Protein 9MKL (pdb70)

Organism: Salmonella enterica (NCBI:txid28901)

Structure (mmCIF, N/CA/C/O backbone):
data_9MKL
#
_entry.id   9MKL
#
_cell.length_a   72.946
_cell.length_b   87.604
_cell.length_c   98.290
_cell.angle_alpha   63.566
_cell.angle_beta   82.134
_cell.angle_gamma   87.401
#
_symmetry.space_group_name_H-M   'P 1'
#
loop_
_entity.id
_entity.type
_entity.pdbx_description
1 polymer 'B3/4 domain-containing protein'
2 water water
#
loop_
_atom_site.group_PDB
_atom_site.id
_atom_site.type_symbol
_atom_site.label_atom_id
_atom_site.label_alt_id
_atom_site.label_comp_id
_atom_site.label_asym_id
_atom_site.label_entity_id
_atom_site.label_seq_id
_atom_site.pdbx_PDB_ins_code
_atom_site.Cartn_x
_atom_site.Cartn_y
_atom_site.Cartn_z
_atom_site.occupancy
_atom_site.B_iso_or_equiv
_atom_site.auth_seq_id
_atom_site.auth_comp_id
_atom_site.auth_asym_id
_atom_site.auth_atom_id
_atom_site.pdbx_PDB_model_num
ATOM 1 N N . SER A 1 5 ? -5.14638 -5.92692 14.38602 1.000 54.73076 3 SER A N 1
ATOM 2 C CA . SER A 1 5 ? -6.08657 -4.83889 14.13207 1.000 69.27232 3 SER A CA 1
ATOM 3 C C . SER A 1 5 ? -5.38911 -3.48254 13.97538 1.000 61.32479 3 SER A C 1
ATOM 4 O O . SER A 1 5 ? -5.35641 -2.67707 14.91171 1.000 64.77731 3 SER A O 1
ATOM 7 N N . MET A 1 6 ? -4.82508 -3.24201 12.79080 1.000 54.76554 4 MET A N 1
ATOM 8 C CA . MET A 1 6 ? -4.38249 -1.90719 12.40525 1.000 35.25255 4 MET A CA 1
ATOM 9 C C . MET A 1 6 ? -5.60618 -1.09663 12.00158 1.000 31.90361 4 MET A C 1
ATOM 10 O O . MET A 1 6 ? -6.38318 -1.51671 11.13619 1.000 26.83770 4 MET A O 1
ATOM 15 N N . LEU A 1 7 ? -5.78971 0.05331 12.64267 1.000 24.02672 5 LEU A N 1
ATOM 16 C CA . LEU A 1 7 ? -6.93736 0.91931 12.39486 1.000 32.62936 5 LEU A CA 1
ATOM 17 C C . LEU A 1 7 ? -6.44133 2.22567 11.78466 1.000 16.35896 5 LEU A C 1
ATOM 18 O O . LEU A 1 7 ? -6.20206 3.19971 12.50851 1.000 18.73121 5 LEU A O 1
ATOM 23 N N . PRO A 1 8 ? -6.23642 2.29470 10.47046 1.000 16.27490 6 PRO A N 1
ATOM 24 C CA . PRO A 1 8 ? -5.64598 3.50324 9.89410 1.000 21.63287 6 PRO A CA 1
ATOM 25 C C . PRO A 1 8 ? -6.60105 4.68311 9.97918 1.000 15.97391 6 PRO A C 1
ATOM 26 O O . PRO A 1 8 ? -7.82184 4.53267 9.94485 1.000 12.46999 6 PRO A O 1
ATOM 30 N N . SER A 1 9 ? -6.03045 5.86824 10.12906 1.000 12.84722 7 SER A N 1
ATOM 31 C CA . SER A 1 9 ? -6.80576 7.09552 10.06045 1.000 13.46800 7 SER A CA 1
ATOM 32 C C . SER A 1 9 ? -6.17054 8.02294 9.03597 1.000 17.61294 7 SER A C 1
ATOM 33 O O . SER A 1 9 ? -4.98624 7.90821 8.70900 1.000 12.67233 7 SER A O 1
ATOM 36 N N . ILE A 1 10 ? -6.98490 8.93289 8.51375 1.000 14.10901 8 ILE A N 1
ATOM 37 C CA . ILE A 1 10 ? -6.56888 9.85660 7.47030 1.000 12.76930 8 ILE A CA 1
ATOM 38 C C . ILE A 1 10 ? -7.02631 11.25348 7.86776 1.000 14.00310 8 ILE A C 1
ATOM 39 O O . ILE A 1 10 ? -8.06722 11.42971 8.51093 1.000 14.12423 8 ILE A O 1
ATOM 44 N N . SER A 1 11 ? -6.24588 12.24389 7.47843 1.000 8.58197 9 SER A N 1
ATOM 45 C CA . SER A 1 11 ? -6.51684 13.61398 7.89900 1.000 14.18602 9 SER A CA 1
ATOM 46 C C . SER A 1 11 ? -7.62901 14.22451 7.04848 1.000 6.81074 9 SER A C 1
ATOM 47 O O . SER A 1 11 ? -7.63318 14.06692 5.82325 1.000 8.84325 9 SER A O 1
ATOM 50 N N . PRO A 1 12 ? -8.56925 14.93607 7.67218 1.000 10.15254 10 PRO A N 1
ATOM 51 C CA . PRO A 1 12 ? -9.62069 15.60987 6.89203 1.000 9.36571 10 PRO A CA 1
ATOM 52 C C . PRO A 1 12 ? -9.08018 16.50445 5.79060 1.000 7.23940 10 PRO A C 1
ATOM 53 O O . PRO A 1 12 ? -9.70997 16.63075 4.73088 1.000 8.01780 10 PRO A O 1
ATOM 57 N N . GLU A 1 13 ? -7.91145 17.11657 6.00067 1.000 13.42148 11 GLU A N 1
ATOM 58 C CA . GLU A 1 13 ? -7.38586 18.09284 5.04995 1.000 6.59184 11 GLU A CA 1
ATOM 59 C C . GLU A 1 13 ? -7.00598 17.47588 3.70444 1.000 7.94803 11 GLU A C 1
ATOM 60 O O . GLU A 1 13 ? -6.84897 18.21448 2.72666 1.000 10.13433 11 GLU A O 1
ATOM 66 N N . LEU A 1 14 ? -6.86008 16.14343 3.62275 1.000 10.25340 12 LEU A N 1
ATOM 67 C CA . LEU A 1 14 ? -6.53155 15.49518 2.34921 1.000 10.02639 12 LEU A CA 1
ATOM 68 C C . LEU A 1 14 ? -7.59516 15.73027 1.28123 1.000 7.43398 12 LEU A C 1
ATOM 69 O O . LEU A 1 14 ? -7.29269 15.62899 0.08239 1.000 7.28556 12 LEU A O 1
ATOM 74 N N . ALA A 1 15 ? -8.83209 16.02440 1.69449 1.000 9.85831 13 ALA A N 1
ATOM 75 C CA . ALA A 1 15 ? -9.90221 16.32458 0.74304 1.000 15.10682 13 ALA A CA 1
ATOM 76 C C . ALA A 1 15 ? -9.60877 17.58296 -0.06593 1.000 10.02637 13 ALA A C 1
ATOM 77 O O . ALA A 1 15 ? -10.16065 17.75891 -1.15968 1.000 13.19795 13 ALA A O 1
ATOM 79 N N . ARG A 1 16 ? -8.76751 18.47706 0.46340 1.000 9.06994 14 ARG A N 1
ATOM 80 C CA . ARG A 1 16 ? -8.42734 19.70526 -0.24939 1.000 12.45274 14 ARG A CA 1
ATOM 81 C C . ARG A 1 16 ? -7.56654 19.43438 -1.47944 1.000 15.88406 14 ARG A C 1
ATOM 82 O O . ARG A 1 16 ? -7.63590 20.18555 -2.45865 1.000 18.93300 14 ARG A O 1
ATOM 90 N N . ILE A 1 17 ? -6.76001 18.37342 -1.46495 1.000 13.38802 15 ILE A N 1
ATOM 91 C CA . ILE A 1 17 ? -5.89952 18.07736 -2.60278 1.000 12.28126 15 ILE A CA 1
ATOM 92 C C . ILE A 1 17 ? -6.22131 16.75370 -3.28256 1.000 15.10732 15 ILE A C 1
ATOM 93 O O . ILE A 1 17 ? -5.81098 16.55769 -4.43974 1.000 13.59069 15 ILE A O 1
ATOM 98 N N . ALA A 1 18 ? -6.93274 15.82969 -2.63514 1.000 13.10352 16 ALA A N 1
ATOM 99 C CA . ALA A 1 18 ? -7.30475 14.55963 -3.26338 1.000 15.99979 16 ALA A CA 1
ATOM 100 C C . ALA A 1 18 ? -8.76391 14.23483 -2.95259 1.000 14.91113 16 ALA A C 1
ATOM 101 O O . ALA A 1 18 ? -9.07621 13.20041 -2.35717 1.000 9.15052 16 ALA A O 1
ATOM 103 N N . PRO A 1 19 ? -9.68927 15.10690 -3.35375 1.000 21.76709 17 PRO A N 1
ATOM 104 C CA . PRO A 1 19 ? -11.10913 14.81135 -3.14919 1.000 15.41793 17 PRO A CA 1
ATOM 105 C C . PRO A 1 19 ? -11.51681 13.49283 -3.79590 1.000 12.02476 17 PRO A C 1
ATOM 106 O O . PRO A 1 19 ? -11.19866 13.22042 -4.95736 1.000 9.73931 17 PRO A O 1
ATOM 110 N N . GLY A 1 20 ? -12.22588 12.66903 -3.02812 1.000 8.99823 18 GLY A N 1
ATOM 111 C CA . GLY A 1 20 ? -12.62788 11.36411 -3.51240 1.000 16.77274 18 GLY A CA 1
ATOM 112 C C . GLY A 1 20 ? -11.57568 10.27896 -3.41659 1.000 11.73353 18 GLY A C 1
ATOM 113 O O . GLY A 1 20 ? -11.77713 9.19599 -3.97508 1.000 11.23367 18 GLY A O 1
ATOM 114 N N . PHE A 1 21 ? -10.45526 10.53453 -2.74468 1.000 10.73057 19 PHE A N 1
ATOM 115 C CA . PHE A 1 21 ? -9.50133 9.46704 -2.46940 1.000 8.31421 19 PHE A CA 1
ATOM 116 C C . PHE A 1 21 ? -10.18264 8.35959 -1.67831 1.000 8.44924 19 PHE A C 1
ATOM 117 O O . PHE A 1 21 ? -10.91337 8.63016 -0.72223 1.000 6.61176 19 PHE A O 1
ATOM 125 N N . ARG A 1 22 ? -9.94395 7.10525 -2.07388 1.000 4.66107 20 ARG A N 1
ATOM 126 C CA . ARG A 1 22 ? -10.42856 5.98173 -1.28136 1.000 7.92797 20 ARG A CA 1
ATOM 127 C C . ARG A 1 22 ? -9.43293 4.82477 -1.36102 1.000 9.98615 20 ARG A C 1
ATOM 128 O O . ARG A 1 22 ? -8.86693 4.54583 -2.42510 1.000 8.39213 20 ARG A O 1
ATOM 136 N N . ALA A 1 23 ? -9.21183 4.17036 -0.21754 1.000 3.12038 21 ALA A N 1
ATOM 137 C CA . ALA A 1 23 ? -8.25133 3.07768 -0.10439 1.000 4.93075 21 ALA A CA 1
ATOM 138 C C . ALA A 1 23 ? -8.87002 1.84798 0.54503 1.000 5.86508 21 ALA A C 1
ATOM 139 O O . ALA A 1 23 ? -9.58999 1.94453 1.54453 1.000 9.10696 21 ALA A O 1
ATOM 141 N N . LEU A 1 24 ? -8.55453 0.68650 -0.01334 1.000 6.33246 22 LEU A N 1
ATOM 142 C CA . LEU A 1 24 ? -8.92049 -0.58753 0.58028 1.000 8.54748 22 LEU A CA 1
ATOM 143 C C . LEU A 1 24 ? -7.81091 -0.99460 1.54743 1.000 7.56206 22 LEU A C 1
ATOM 144 O O . LEU A 1 24 ? -6.65610 -1.16598 1.13930 1.000 9.42597 22 LEU A O 1
ATOM 149 N N . SER A 1 25 ? -8.15641 -1.09109 2.83160 1.000 5.85668 23 SER A N 1
ATOM 150 C CA . SER A 1 25 ? -7.23773 -1.44458 3.91061 1.000 7.02150 23 SER A CA 1
ATOM 151 C C . SER A 1 25 ? -7.51889 -2.88195 4.34297 1.000 9.19631 23 SER A C 1
ATOM 152 O O . SER A 1 25 ? -8.62427 -3.18377 4.80843 1.000 6.90319 23 SER A O 1
ATOM 155 N N . ILE A 1 26 ? -6.52528 -3.76298 4.19599 1.000 7.38237 24 ILE A N 1
ATOM 156 C CA . ILE A 1 26 ? -6.71010 -5.20225 4.39552 1.000 6.14442 24 ILE A CA 1
ATOM 157 C C . ILE A 1 26 ? -5.73008 -5.67048 5.46199 1.000 7.71359 24 ILE A C 1
ATOM 158 O O . ILE A 1 26 ? -4.50726 -5.64083 5.25723 1.000 7.12710 24 ILE A O 1
ATOM 163 N N . ASN A 1 27 ? -6.26502 -6.09213 6.60086 1.000 6.40576 25 ASN A N 1
ATOM 164 C CA . ASN A 1 27 ? -5.47934 -6.65283 7.68926 1.000 9.97369 25 ASN A CA 1
ATOM 165 C C . ASN A 1 27 ? -5.48392 -8.16887 7.58073 1.000 12.68829 25 ASN A C 1
ATOM 166 O O . ASN A 1 27 ? -6.55045 -8.77713 7.45341 1.000 8.85787 25 ASN A O 1
ATOM 171 N N . VAL A 1 28 ? -4.29952 -8.77344 7.65797 1.000 8.80332 26 VAL A N 1
ATOM 172 C CA . VAL A 1 28 ? -4.11590 -10.19415 7.37057 1.000 7.98872 26 VAL A CA 1
ATOM 173 C C . VAL A 1 28 ? -3.40028 -10.86287 8.53859 1.000 15.46621 26 VAL A C 1
ATOM 174 O O . VAL A 1 28 ? -2.39792 -10.33916 9.04011 1.000 11.84250 26 VAL A O 1
ATOM 178 N N . ILE A 1 29 ? -3.91800 -12.01466 8.97348 1.000 14.06953 27 ILE A N 1
ATOM 179 C CA . ILE A 1 29 ? -3.19341 -12.92695 9.85722 1.000 14.15383 27 ILE A CA 1
ATOM 180 C C . ILE A 1 29 ? -2.77438 -14.12465 9.01392 1.000 17.84090 27 ILE A C 1
ATOM 181 O O . ILE A 1 29 ? -3.61890 -14.90382 8.54826 1.000 16.28820 27 ILE A O 1
ATOM 186 N N . ALA A 1 30 ? -1.46907 -14.26897 8.81911 1.000 11.88819 28 ALA A N 1
ATOM 187 C CA . ALA A 1 30 ? -0.94103 -15.22483 7.86389 1.000 12.78302 28 ALA A CA 1
ATOM 188 C C . ALA A 1 30 ? -1.08978 -16.65184 8.38504 1.000 12.52937 28 ALA A C 1
ATOM 189 O O . ALA A 1 30 ? -1.34041 -16.89280 9.57036 1.000 7.22553 28 ALA A O 1
ATOM 191 N N . ALA A 1 31 ? -0.94729 -17.59512 7.46689 1.000 20.25147 29 ALA A N 1
ATOM 192 C CA . ALA A 1 31 ? -0.90602 -19.02426 7.72739 1.000 18.35828 29 ALA A CA 1
ATOM 193 C C . ALA A 1 31 ? 0.27515 -19.60283 6.96245 1.000 15.54773 29 ALA A C 1
ATOM 194 O O . ALA A 1 31 ? 0.88908 -18.91002 6.14475 1.000 12.55346 29 ALA A O 1
ATOM 196 N N . PRO A 1 32 ? 0.64498 -20.86773 7.21903 1.000 21.88278 30 PRO A N 1
ATOM 197 C CA . PRO A 1 32 ? 1.79291 -21.45862 6.50618 1.000 14.70174 30 PRO A CA 1
ATOM 198 C C . PRO A 1 32 ? 1.62052 -21.44635 4.99144 1.000 16.01255 30 PRO A C 1
ATOM 199 O O . PRO A 1 32 ? 0.53105 -21.68577 4.46616 1.000 15.02497 30 PRO A O 1
ATOM 203 N N . ILE A 1 33 ? 2.71958 -21.18018 4.28648 1.000 8.65567 31 ILE A N 1
ATOM 204 C CA . ILE A 1 33 ? 2.69119 -21.10100 2.82750 1.000 11.00743 31 ILE A CA 1
ATOM 205 C C . ILE A 1 33 ? 2.70348 -22.51744 2.25006 1.000 16.68626 31 ILE A C 1
ATOM 206 O O . ILE A 1 33 ? 3.71980 -23.21399 2.31541 1.000 10.74047 31 ILE A O 1
ATOM 211 N N . ARG A 1 34 ? 1.57279 -22.93803 1.66770 1.000 17.80455 32 ARG A N 1
ATOM 212 C CA . ARG A 1 34 ? 1.45191 -24.24205 1.02003 1.000 19.13842 32 ARG A CA 1
ATOM 213 C C . ARG A 1 34 ? 1.63164 -24.19420 -0.49099 1.000 22.35759 32 ARG A C 1
ATOM 214 O O . ARG A 1 34 ? 1.82463 -25.24702 -1.10702 1.000 25.09264 32 ARG A O 1
ATOM 222 N N . ASP A 1 35 ? 1.54463 -23.01659 -1.11156 1.000 19.19508 33 ASP A N 1
ATOM 223 C CA . ASP A 1 35 ? 1.63047 -22.90175 -2.57134 1.000 25.13194 33 ASP A CA 1
ATOM 224 C C . ASP A 1 35 ? 2.38109 -21.60865 -2.88556 1.000 29.47736 33 ASP A C 1
ATOM 225 O O . ASP A 1 35 ? 1.78102 -20.55891 -3.13736 1.000 33.23144 33 ASP A O 1
ATOM 230 N N . ALA A 1 36 ? 3.71176 -21.69781 -2.88064 1.000 23.66436 34 ALA A N 1
ATOM 231 C CA . ALA A 1 36 ? 4.56392 -20.53394 -3.08149 1.000 28.73555 34 ALA A CA 1
ATOM 232 C C . ALA A 1 36 ? 4.59062 -20.05856 -4.52456 1.000 38.24758 34 ALA A C 1
ATOM 233 O O . ALA A 1 36 ? 5.12769 -18.97647 -4.79130 1.000 43.39192 34 ALA A O 1
ATOM 235 N N . GLN A 1 37 ? 4.01959 -20.82413 -5.45629 1.000 32.53694 35 GLN A N 1
ATOM 236 C CA . GLN A 1 37 ? 3.96010 -20.38369 -6.84393 1.000 41.02261 35 GLN A CA 1
ATOM 237 C C . GLN A 1 37 ? 2.85246 -19.36974 -7.10832 1.000 29.32724 35 GLN A C 1
ATOM 238 O O . GLN A 1 37 ? 2.85257 -18.76274 -8.18386 1.000 32.47588 35 GLN A O 1
ATOM 244 N N . VAL A 1 38 ? 1.92685 -19.16883 -6.16257 1.000 28.68308 36 VAL A N 1
ATOM 245 C CA . VAL A 1 38 ? 0.79534 -18.26525 -6.38622 1.000 23.47815 36 VAL A CA 1
ATOM 246 C C . VAL A 1 38 ? 1.28818 -16.88352 -6.79743 1.000 25.78148 36 VAL A C 1
ATOM 247 O O . VAL A 1 38 ? 0.82387 -16.30433 -7.78868 1.000 26.55233 36 VAL A O 1
ATOM 251 N N . GLY A 1 39 ? 2.24995 -16.34097 -6.05074 1.000 24.89033 37 GLY A N 1
ATOM 252 C CA . GLY A 1 39 ? 2.75877 -15.02057 -6.37419 1.000 23.39782 37 GLY A CA 1
ATOM 253 C C . GLY A 1 39 ? 3.46558 -14.97974 -7.71336 1.000 24.36644 37 GLY A C 1
ATOM 254 O O . GLY A 1 39 ? 3.28609 -14.03832 -8.49112 1.000 23.90200 37 GLY A O 1
ATOM 255 N N . GLU A 1 40 ? 4.26148 -16.01136 -8.00823 1.000 25.25305 38 GLU A N 1
ATOM 256 C CA . GLU A 1 40 ? 5.06269 -16.02644 -9.23028 1.000 34.22788 38 GLU A CA 1
ATOM 257 C C . GLU A 1 40 ? 4.18639 -16.09084 -10.47656 1.000 13.15372 38 GLU A C 1
ATOM 258 O O . GLU A 1 40 ? 4.44189 -15.38972 -11.46055 1.000 22.80027 38 GLU A O 1
ATOM 264 N N . ILE A 1 41 ? 3.15962 -16.94356 -10.46339 1.000 23.23842 39 ILE A N 1
ATOM 265 C CA . ILE A 1 41 ? 2.25870 -17.04457 -11.61212 1.000 21.35662 39 ILE A CA 1
ATOM 266 C C . ILE A 1 41 ? 1.48290 -15.73972 -11.80823 1.000 34.06881 39 ILE A C 1
ATOM 267 O O . ILE A 1 41 ? 1.34354 -15.24036 -12.93347 1.000 27.83184 39 ILE A O 1
ATOM 272 N N . ALA A 1 42 ? 0.96526 -15.16712 -10.71586 1.000 29.31810 40 ALA A N 1
ATOM 273 C CA . ALA A 1 42 ? 0.19386 -13.93028 -10.82593 1.000 27.43702 40 ALA A CA 1
ATOM 274 C C . ALA A 1 42 ? 1.03283 -12.80724 -11.42293 1.000 17.32248 40 ALA A C 1
ATOM 275 O O . ALA A 1 42 ? 0.54887 -12.02128 -12.25040 1.000 21.18089 40 ALA A O 1
ATOM 277 N N . LEU A 1 43 ? 2.30450 -12.73538 -11.03800 1.000 25.34360 41 LEU A N 1
ATOM 278 C CA . LEU A 1 43 ? 3.16389 -11.65895 -11.51092 1.000 15.80542 41 LEU A CA 1
ATOM 279 C C . LEU A 1 43 ? 3.49376 -11.81207 -12.99330 1.000 23.57138 41 LEU A C 1
ATOM 280 O O . LEU A 1 43 ? 3.52929 -10.82011 -13.73108 1.000 29.55704 41 LEU A O 1
ATOM 285 N N . LYS A 1 44 ? 3.75667 -13.03958 -13.44608 1.000 29.33624 42 LYS A N 1
ATOM 286 C CA . LYS A 1 44 ? 3.99996 -13.26193 -14.87019 1.000 34.55421 42 LYS A CA 1
ATOM 287 C C . LYS A 1 44 ? 2.78904 -12.85689 -15.70120 1.000 24.61521 42 LYS A C 1
ATOM 288 O O . LYS A 1 44 ? 2.91258 -12.11436 -16.68276 1.000 29.55731 42 LYS A O 1
ATOM 294 N N . GLU A 1 45 ? 1.60276 -13.33411 -15.31343 1.000 28.06121 43 GLU A N 1
ATOM 295 C CA . GLU A 1 45 ? 0.38461 -12.99240 -16.04074 1.000 25.03536 43 GLU A CA 1
ATOM 296 C C . GLU A 1 45 ? 0.08011 -11.49644 -15.97102 1.000 31.65839 43 GLU A C 1
ATOM 297 O O . GLU A 1 45 ? -0.46326 -10.92845 -16.92701 1.000 30.63091 43 GLU A O 1
ATOM 303 N N . ALA A 1 46 ? 0.43572 -10.83869 -14.86184 1.000 28.62267 44 ALA A N 1
ATOM 304 C CA . ALA A 1 46 ? 0.19966 -9.40182 -14.74270 1.000 22.53722 44 ALA A CA 1
ATOM 305 C C . ALA A 1 46 ? 1.11632 -8.60824 -15.66283 1.000 22.68360 44 ALA A C 1
ATOM 306 O O . ALA A 1 46 ? 0.70569 -7.58738 -16.22597 1.000 21.62727 44 ALA A O 1
ATOM 308 N N . CYS A 1 47 ? 2.37334 -9.04044 -15.80093 1.000 27.24174 45 CYS A N 1
ATOM 309 C CA . CYS A 1 47 ? 3.28351 -8.37073 -16.72546 1.000 34.77502 45 CYS A CA 1
ATOM 310 C C . CYS A 1 47 ? 2.79461 -8.50630 -18.16126 1.000 26.21611 45 CYS A C 1
ATOM 311 O O . CYS A 1 47 ? 2.81703 -7.53488 -18.92753 1.000 31.00282 45 CYS A O 1
ATOM 314 N N . GLN A 1 48 ? 2.35366 -9.70970 -18.54023 1.000 28.58599 46 GLN A N 1
ATOM 315 C CA . GLN A 1 48 ? 1.75309 -9.91535 -19.85419 1.000 41.65721 46 GLN A CA 1
ATOM 316 C C . GLN A 1 48 ? 0.57545 -8.97359 -20.07248 1.000 32.04089 46 GLN A C 1
ATOM 317 O O . GLN A 1 48 ? 0.44816 -8.35233 -21.13264 1.000 38.90038 46 GLN A O 1
ATOM 323 N N . ALA A 1 49 ? -0.28795 -8.84288 -19.06275 1.000 42.12638 47 ALA A N 1
ATOM 324 C CA . ALA A 1 49 ? -1.45628 -7.97835 -19.19069 1.000 34.38687 47 ALA A CA 1
ATOM 325 C C . ALA A 1 49 ? -1.05375 -6.52783 -19.43374 1.000 29.00986 47 ALA A C 1
ATOM 326 O O . ALA A 1 49 ? -1.70303 -5.81757 -20.21004 1.000 31.34831 47 ALA A O 1
ATOM 328 N N . VAL A 1 50 ? 0.01748 -6.06833 -18.78498 1.000 29.39762 48 VAL A N 1
ATOM 329 C CA . VAL A 1 50 ? 0.45519 -4.68870 -18.97896 1.000 29.40427 48 VAL A CA 1
ATOM 330 C C . VAL A 1 50 ? 1.02079 -4.49659 -20.38170 1.000 28.78524 48 VAL A C 1
ATOM 331 O O . VAL A 1 50 ? 0.84520 -3.43575 -20.99814 1.000 20.49627 48 VAL A O 1
ATOM 335 N N . ILE A 1 51 ? 1.70859 -5.51698 -20.90340 1.000 31.34506 49 ILE A N 1
ATOM 336 C CA . ILE A 1 51 ? 2.24914 -5.45633 -22.26129 1.000 39.50996 49 ILE A CA 1
ATOM 337 C C . ILE A 1 51 ? 1.12366 -5.32964 -23.28357 1.000 31.34334 49 ILE A C 1
ATOM 338 O O . ILE A 1 51 ? 1.25932 -4.63145 -24.29544 1.000 33.90645 49 ILE A O 1
ATOM 343 N N . ASN A 1 52 ? -0.00356 -5.99926 -23.03633 1.000 38.67275 50 ASN A N 1
ATOM 344 C CA . ASN A 1 52 ? -1.17340 -5.92287 -23.90457 1.000 30.19618 50 ASN A CA 1
ATOM 345 C C . ASN A 1 52 ? -1.95733 -4.62708 -23.74041 1.000 35.96493 50 ASN A C 1
ATOM 346 O O . ASN A 1 52 ? -2.98535 -4.45794 -24.40421 1.000 47.10267 50 ASN A O 1
ATOM 351 N N . GLY A 1 53 ? -1.51650 -3.72319 -22.87123 1.000 26.51545 51 GLY A N 1
ATOM 352 C CA . GLY A 1 53 ? -2.19226 -2.45552 -22.68917 1.000 37.70485 51 GLY A CA 1
ATOM 353 C C . GLY A 1 53 ? -3.31213 -2.44132 -21.67235 1.000 23.16687 51 GLY A C 1
ATOM 354 O O . GLY A 1 53 ? -4.14503 -1.52890 -21.71104 1.000 31.20541 51 GLY A O 1
ATOM 355 N N . GLN A 1 54 ? -3.36912 -3.42160 -20.76501 1.000 29.28243 52 GLN A N 1
ATOM 356 C CA . GLN A 1 54 ? -4.35987 -3.40723 -19.69822 1.000 18.64752 52 GLN A CA 1
ATOM 357 C C . GLN A 1 54 ? -3.80247 -2.70022 -18.46328 1.000 34.62160 52 GLN A C 1
ATOM 358 O O . GLN A 1 54 ? -2.58523 -2.54652 -18.32000 1.000 19.85486 52 GLN A O 1
ATOM 364 N N . PRO A 1 55 ? -4.66800 -2.20574 -17.55645 1.000 31.48604 53 PRO A N 1
ATOM 365 C CA . PRO A 1 55 ? -6.12248 -2.07403 -17.64763 1.000 19.40382 53 PRO A CA 1
ATOM 366 C C . PRO A 1 55 ? -6.49448 -0.75070 -18.30459 1.000 17.53793 53 PRO A C 1
ATOM 367 O O . PRO A 1 55 ? -5.61702 0.09273 -18.50213 1.000 18.86658 53 PRO A O 1
ATOM 371 N N . ALA A 1 56 ? -7.77904 -0.56025 -18.61700 1.000 19.49224 54 ALA A N 1
ATOM 372 C CA . ALA A 1 56 ? -8.19499 0.61829 -19.37637 1.000 18.31633 54 ALA A CA 1
ATOM 373 C C . ALA A 1 56 ? -7.89221 1.92705 -18.64903 1.000 21.46292 54 ALA A C 1
ATOM 374 O O . ALA A 1 56 ? -7.58914 2.93406 -19.29843 1.000 20.02813 54 ALA A O 1
ATOM 376 N N . TRP A 1 57 ? -7.97809 1.94447 -17.31615 1.000 19.39977 55 TRP A N 1
ATOM 377 C CA . TRP A 1 57 ? -7.90527 3.18642 -16.54811 1.000 23.34639 55 TRP A CA 1
ATOM 378 C C . TRP A 1 57 ? -6.48542 3.57247 -16.14707 1.000 14.54700 55 TRP A C 1
ATOM 379 O O . TRP A 1 57 ? -6.31065 4.58892 -15.46444 1.000 15.09320 55 TRP A O 1
ATOM 390 N N . ALA A 1 58 ? -5.47732 2.80001 -16.56349 1.000 22.99740 56 ALA A N 1
ATOM 391 C CA . ALA A 1 58 ? -4.10697 3.02669 -16.10465 1.000 20.91280 56 ALA A CA 1
ATOM 392 C C . ALA A 1 58 ? -3.65414 4.46372 -16.34133 1.000 17.32136 56 ALA A C 1
ATOM 393 O O . ALA A 1 58 ? -3.20809 5.14629 -15.41008 1.000 12.20375 56 ALA A O 1
ATOM 395 N N . GLN A 1 59 ? -3.77522 4.94738 -17.58411 1.000 17.54260 57 GLN A N 1
ATOM 396 C CA . GLN A 1 59 ? -3.32374 6.30063 -17.90527 1.000 19.57545 57 GLN A CA 1
ATOM 397 C C . GLN A 1 59 ? -4.01651 7.34736 -17.03805 1.000 17.80221 57 GLN A C 1
ATOM 398 O O . GLN A 1 59 ? -3.37204 8.26044 -16.50433 1.000 14.92014 57 GLN A O 1
ATOM 404 N N . ALA A 1 60 ? -5.34093 7.25571 -16.92008 1.000 18.23769 58 ALA A N 1
ATOM 405 C CA . ALA A 1 60 ? -6.07721 8.27191 -16.17572 1.000 21.33756 58 ALA A CA 1
ATOM 406 C C . ALA A 1 60 ? -5.69452 8.25897 -14.69973 1.000 12.52502 58 ALA A C 1
ATOM 407 O O . ALA A 1 60 ? -5.54555 9.32068 -14.08194 1.000 18.67112 58 ALA A O 1
ATOM 409 N N . HIS A 1 61 ? -5.51496 7.06105 -14.12937 1.000 17.12423 59 HIS A N 1
ATOM 410 C CA . HIS A 1 61 ? -5.21499 6.92281 -12.70515 1.000 15.96434 59 HIS A CA 1
ATOM 411 C C . HIS A 1 61 ? -3.82124 7.45176 -12.38218 1.000 14.49526 59 HIS A C 1
ATOM 412 O O . HIS A 1 61 ? -3.63732 8.21754 -11.42587 1.000 10.84326 59 HIS A O 1
ATOM 419 N N . ILE A 1 62 ? -2.82424 7.04854 -13.17394 1.000 15.57784 60 ILE A N 1
ATOM 420 C CA . ILE A 1 62 ? -1.46230 7.52388 -12.95922 1.000 14.24962 60 ILE A CA 1
ATOM 421 C C . ILE A 1 62 ? -1.38247 9.03170 -13.16463 1.000 19.73583 60 ILE A C 1
ATOM 422 O O . ILE A 1 62 ? -0.67840 9.73393 -12.42762 1.000 18.26952 60 ILE A O 1
ATOM 427 N N . ASP A 1 63 ? -2.12650 9.56054 -14.14419 1.000 23.47452 61 ASP A N 1
ATOM 428 C CA . ASP A 1 63 ? -2.16247 11.00849 -14.34312 1.000 20.61272 61 ASP A CA 1
ATOM 429 C C . ASP A 1 63 ? -2.73949 11.72180 -13.12739 1.000 16.58939 61 ASP A C 1
ATOM 430 O O . ASP A 1 63 ? -2.21538 12.76112 -12.70346 1.000 14.76077 61 ASP A O 1
ATOM 435 N N . ALA A 1 64 ? -3.83758 11.19324 -12.56955 1.000 15.07767 62 ALA A N 1
ATOM 436 C CA . ALA A 1 64 ? -4.43473 11.80191 -11.38312 1.000 17.71418 62 ALA A CA 1
ATOM 437 C C . ALA A 1 64 ? -3.49126 11.73639 -10.18766 1.000 11.80709 62 ALA A C 1
ATOM 438 O O . ALA A 1 64 ? -3.39301 12.69705 -9.41292 1.000 14.31775 62 ALA A O 1
ATOM 440 N N . TRP A 1 65 ? -2.80353 10.60454 -10.00692 1.000 12.02337 63 TRP A N 1
ATOM 441 C CA . TRP A 1 65 ? -1.82258 10.51976 -8.93043 1.000 11.09306 63 TRP A CA 1
ATOM 442 C C . TRP A 1 65 ? -0.70862 11.54548 -9.11957 1.000 15.14798 63 TRP A C 1
ATOM 443 O O . TRP A 1 65 ? -0.27632 12.18576 -8.15500 1.000 18.71492 63 TRP A O 1
ATOM 454 N N . ASN A 1 66 ? -0.24167 11.73439 -10.35756 1.000 17.66298 64 ASN A N 1
ATOM 455 C CA . ASN A 1 66 ? 0.78245 12.74928 -10.60141 1.000 18.70254 64 ASN A CA 1
ATOM 456 C C . ASN A 1 66 ? 0.26001 14.14066 -10.28004 1.000 14.42804 64 ASN A C 1
ATOM 457 O O . ASN A 1 66 ? 0.99990 14.98942 -9.76802 1.000 14.47418 64 ASN A O 1
ATOM 462 N N . THR A 1 67 ? -1.01832 14.39169 -10.55939 1.000 11.10316 65 THR A N 1
ATOM 463 C CA . THR A 1 67 ? -1.61492 15.66375 -10.16941 1.000 18.35947 65 THR A CA 1
ATOM 464 C C . THR A 1 67 ? -1.59335 15.84129 -8.65523 1.000 15.73386 65 THR A C 1
ATOM 465 O O . THR A 1 67 ? -1.29303 16.93352 -8.15355 1.000 16.18322 65 THR A O 1
ATOM 469 N N . VAL A 1 68 ? -1.90074 14.77599 -7.90722 1.000 16.21459 66 VAL A N 1
ATOM 470 C CA . VAL A 1 68 ? -1.90743 14.87982 -6.44854 1.000 11.67816 66 VAL A CA 1
ATOM 471 C C . VAL A 1 68 ? -0.49452 15.08946 -5.91675 1.000 12.12603 66 VAL A C 1
ATOM 472 O O . VAL A 1 68 ? -0.27279 15.92068 -5.02809 1.000 15.45355 66 VAL A O 1
ATOM 476 N N . LEU A 1 69 ? 0.48535 14.35602 -6.45824 1.000 14.77616 67 LEU A N 1
ATOM 477 C CA . LEU A 1 69 ? 1.87371 14.52450 -6.02307 1.000 19.75202 67 LEU A CA 1
ATOM 478 C C . LEU A 1 69 ? 2.35293 15.96319 -6.22418 1.000 14.78587 67 LEU A C 1
ATOM 479 O O . LEU A 1 69 ? 2.94636 16.56464 -5.32174 1.000 15.16505 67 LEU A O 1
ATOM 484 N N . LYS A 1 70 ? 2.09558 16.54036 -7.40122 1.000 21.48899 68 LYS A N 1
ATOM 485 C CA . LYS A 1 70 ? 2.49049 17.92827 -7.63032 1.000 18.40375 68 LYS A CA 1
ATOM 486 C C . LYS A 1 70 ? 1.78887 18.87526 -6.66609 1.000 20.79356 68 LYS A C 1
ATOM 487 O O . LYS A 1 70 ? 2.35577 19.90431 -6.28388 1.000 22.69758 68 LYS A O 1
ATOM 493 N N . ALA A 1 71 ? 0.56877 18.53714 -6.24538 1.000 20.55844 69 ALA A N 1
ATOM 494 C CA . ALA A 1 71 ? -0.18610 19.43950 -5.38367 1.000 23.82109 69 ALA A CA 1
ATOM 495 C C . ALA A 1 71 ? 0.46148 19.61121 -4.01205 1.000 26.28466 69 ALA A C 1
ATOM 496 O O . ALA A 1 71 ? 0.28545 20.66047 -3.38719 1.000 23.30974 69 ALA A O 1
ATOM 498 N N . PHE A 1 72 ? 1.21013 18.62042 -3.51509 1.000 14.85731 70 PHE A N 1
ATOM 499 C CA . PHE A 1 72 ? 1.96015 18.83524 -2.28169 1.000 25.32457 70 PHE A CA 1
ATOM 500 C C . PHE A 1 72 ? 3.45144 19.05438 -2.52976 1.000 25.42951 70 PHE A C 1
ATOM 501 O O . PHE A 1 72 ? 4.24174 19.01606 -1.58263 1.000 22.81073 70 PHE A O 1
ATOM 509 N N . GLY A 1 73 ? 3.84850 19.31512 -3.77543 1.000 24.01544 71 GLY A N 1
ATOM 510 C CA . GLY A 1 73 ? 5.17623 19.81884 -4.06919 1.000 31.28382 71 GLY A CA 1
ATOM 511 C C . GLY A 1 73 ? 6.16389 18.82248 -4.64047 1.000 25.68928 71 GLY A C 1
ATOM 512 O O . GLY A 1 73 ? 7.33115 19.18173 -4.83006 1.000 29.54436 71 GLY A O 1
ATOM 513 N N . ALA A 1 74 ? 5.74376 17.59522 -4.92550 1.000 23.22983 72 ALA A N 1
ATOM 514 C CA . ALA A 1 74 ? 6.67282 16.59203 -5.41998 1.000 19.63545 72 ALA A CA 1
ATOM 515 C C . ALA A 1 74 ? 6.84467 16.70171 -6.93393 1.000 22.12244 72 ALA A C 1
ATOM 516 O O . ALA A 1 74 ? 6.04314 17.32435 -7.63720 1.000 24.99187 72 ALA A O 1
ATOM 518 N N . LYS A 1 75 ? 7.91321 16.07464 -7.43077 1.000 18.05466 73 LYS A N 1
ATOM 519 C CA . LYS A 1 75 ? 8.21552 15.99669 -8.85660 1.000 17.76941 73 LYS A CA 1
ATOM 520 C C . LYS A 1 75 ? 7.97910 14.57748 -9.34803 1.000 17.49829 73 LYS A C 1
ATOM 521 O O . LYS A 1 75 ? 8.88229 13.73008 -9.27081 1.000 18.76991 73 LYS A O 1
ATOM 527 N N . PRO A 1 76 ? 6.79106 14.27049 -9.87807 1.000 17.48593 74 PRO A N 1
ATOM 528 C CA . PRO A 1 76 ? 6.46616 12.86673 -10.18970 1.000 21.57937 74 PRO A CA 1
ATOM 529 C C . PRO A 1 76 ? 7.40939 12.24545 -11.19933 1.000 25.64158 74 PRO A C 1
ATOM 530 O O . PRO A 1 76 ? 7.57950 11.01906 -11.20830 1.000 19.53336 74 PRO A O 1
ATOM 534 N N . LYS A 1 77 ? 8.03866 13.06294 -12.04579 1.000 22.24727 75 LYS A N 1
ATOM 535 C CA . LYS A 1 77 ? 9.05213 12.54846 -12.95824 1.000 27.68237 75 LYS A CA 1
ATOM 536 C C . LYS A 1 77 ? 10.25370 12.00484 -12.19732 1.000 25.49053 75 LYS A C 1
ATOM 537 O O . LYS A 1 77 ? 10.88757 11.04293 -12.64096 1.000 23.83122 75 LYS A O 1
ATOM 543 N N . ARG A 1 78 ? 10.58148 12.60328 -11.05441 1.000 25.07031 76 ARG A N 1
ATOM 544 C CA . ARG A 1 78 ? 11.66064 12.09167 -10.21940 1.000 22.60157 76 ARG A CA 1
ATOM 545 C C . ARG A 1 78 ? 11.17404 11.05799 -9.20664 1.000 22.03962 76 ARG A C 1
ATOM 546 O O . ARG A 1 78 ? 11.89477 10.09797 -8.91556 1.000 24.30893 76 ARG A O 1
ATOM 554 N N . THR A 1 79 ? 9.96090 11.22635 -8.66715 1.000 21.74698 77 THR A N 1
ATOM 555 C CA . THR A 1 79 ? 9.41310 10.34834 -7.62898 1.000 19.97931 77 THR A CA 1
ATOM 556 C C . THR A 1 79 ? 7.98718 9.92928 -7.98129 1.000 17.09420 77 THR A C 1
ATOM 557 O O . THR A 1 79 ? 7.01895 10.53139 -7.50264 1.000 16.73864 77 THR A O 1
ATOM 561 N N . PRO A 1 80 ? 7.81785 8.89452 -8.80008 1.000 20.05271 78 PRO A N 1
ATOM 562 C CA . PRO A 1 80 ? 6.46748 8.47108 -9.18300 1.000 24.46792 78 PRO A CA 1
ATOM 563 C C . PRO A 1 80 ? 5.77508 7.70392 -8.06420 1.000 12.70849 78 PRO A C 1
ATOM 564 O O . PRO A 1 80 ? 6.40449 7.18450 -7.13802 1.000 15.09314 78 PRO A O 1
ATOM 568 N N . CYS A 1 81 ? 4.45081 7.63448 -8.17328 1.000 16.10854 79 CYS A N 1
ATOM 569 C CA . CYS A 1 81 ? 3.71049 6.69491 -7.34530 1.000 13.75506 79 CYS A CA 1
ATOM 570 C C . CYS A 1 81 ? 4.17844 5.27287 -7.64410 1.000 20.28681 79 CYS A C 1
ATOM 571 O O . CYS A 1 81 ? 4.70146 4.97323 -8.72177 1.000 19.94287 79 CYS A O 1
ATOM 574 N N . SER A 1 82 ? 3.99353 4.39006 -6.66199 1.000 12.66118 80 SER A N 1
ATOM 575 C CA . SER A 1 82 ? 4.51383 3.03333 -6.79073 1.000 16.88562 80 SER A CA 1
ATOM 576 C C . SER A 1 82 ? 3.91286 2.30319 -7.98631 1.000 20.65898 80 SER A C 1
ATOM 577 O O . SER A 1 82 ? 4.56547 1.42426 -8.56209 1.000 15.09546 80 SER A O 1
ATOM 580 N N . ALA A 1 83 ? 2.67579 2.63682 -8.37267 1.000 11.77049 81 ALA A N 1
ATOM 581 C CA . ALA A 1 83 ? 2.05127 1.93063 -9.49163 1.000 16.39008 81 ALA A CA 1
ATOM 582 C C . ALA A 1 83 ? 2.76784 2.22848 -10.80565 1.000 18.02110 81 ALA A C 1
ATOM 583 O O . ALA A 1 83 ? 2.97753 1.32280 -11.62357 1.000 22.38992 81 ALA A O 1
ATOM 585 N N . GLU A 1 84 ? 3.16094 3.48361 -11.02349 1.000 19.65172 82 GLU A N 1
ATOM 586 C CA . GLU A 1 84 ? 3.88731 3.82158 -12.24416 1.000 21.40860 82 GLU A CA 1
ATOM 587 C C . GLU A 1 84 ? 5.33634 3.35513 -12.18957 1.000 24.12864 82 GLU A C 1
ATOM 588 O O . GLU A 1 84 ? 5.91411 3.03065 -13.23383 1.000 24.90391 82 GLU A O 1
ATOM 594 N N . ALA A 1 85 ? 5.93716 3.33188 -10.99427 1.000 22.45679 83 ALA A N 1
ATOM 595 C CA . ALA A 1 85 ? 7.24713 2.70974 -10.82093 1.000 17.78248 83 ALA A CA 1
ATOM 596 C C . ALA A 1 85 ? 7.27102 1.30366 -11.40745 1.000 25.06078 83 ALA A C 1
ATOM 597 O O . ALA A 1 85 ? 8.14098 0.96602 -12.21626 1.000 28.38387 83 ALA A O 1
ATOM 599 N N . LEU A 1 86 ? 6.30850 0.47104 -11.01216 1.000 24.43532 84 LEU A N 1
ATOM 600 C CA . LEU A 1 86 ? 6.24510 -0.89556 -11.51760 1.000 21.49395 84 LEU A CA 1
ATOM 601 C C . LEU A 1 86 ? 5.90717 -0.92082 -13.00469 1.000 30.27068 84 LEU A C 1
ATOM 602 O O . LEU A 1 86 ? 6.54677 -1.63554 -13.78736 1.000 25.23955 84 LEU A O 1
ATOM 607 N N . ARG A 1 87 ? 4.89313 -0.15387 -13.41052 1.000 25.63437 85 ARG A N 1
ATOM 608 C CA . ARG A 1 87 ? 4.43149 -0.21907 -14.79147 1.000 27.51926 85 ARG A CA 1
ATOM 609 C C . ARG A 1 87 ? 5.54093 0.17335 -15.75760 1.000 36.18047 85 ARG A C 1
ATOM 610 O O . ARG A 1 87 ? 5.72181 -0.46348 -16.80367 1.000 35.49463 85 ARG A O 1
ATOM 618 N N . LYS A 1 88 ? 6.30511 1.21011 -15.41185 1.000 25.06536 86 LYS A N 1
ATOM 619 C CA . LYS A 1 88 ? 7.39467 1.65119 -16.27339 1.000 36.91707 86 LYS A CA 1
ATOM 620 C C . LYS A 1 88 ? 8.43930 0.55334 -16.43970 1.000 41.68526 86 LYS A C 1
ATOM 621 O O . LYS A 1 88 ? 8.93501 0.31689 -17.54836 1.000 43.35744 86 LYS A O 1
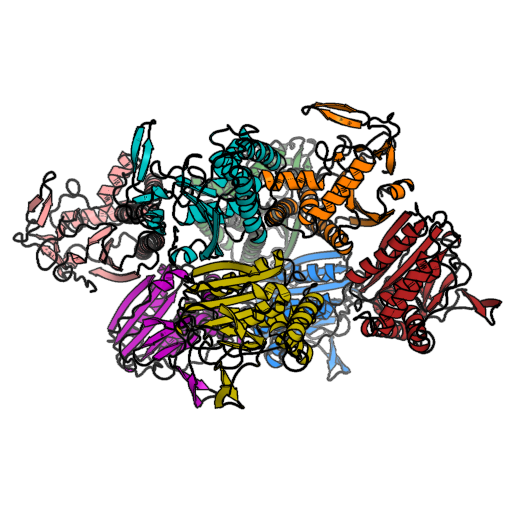ATOM 627 N N . ARG A 1 89 ? 8.76510 -0.14650 -15.35136 1.000 38.36286 87 ARG A N 1
ATOM 628 C CA . ARG A 1 89 ? 9.80328 -1.16892 -15.40944 1.000 37.39776 87 ARG A CA 1
ATOM 629 C C . ARG A 1 89 ? 9.39184 -2.33222 -16.29849 1.000 41.79595 87 ARG A C 1
ATOM 630 O O . ARG A 1 89 ? 10.21229 -2.85807 -17.06009 1.000 44.12751 87 ARG A O 1
ATOM 638 N N . VAL A 1 90 ? 8.13127 -2.75759 -16.20681 1.000 43.34310 88 VAL A N 1
ATOM 639 C CA . VAL A 1 90 ? 7.66865 -3.86382 -17.03626 1.000 46.89902 88 VAL A CA 1
ATOM 640 C C . VAL A 1 90 ? 7.67620 -3.46310 -18.50677 1.000 46.72504 88 VAL A C 1
ATOM 641 O O . VAL A 1 90 ? 8.09782 -4.23790 -19.37294 1.000 48.03596 88 VAL A O 1
ATOM 645 N N . LEU A 1 91 ? 7.22834 -2.24240 -18.81136 1.000 45.77516 89 LEU A N 1
ATOM 646 C CA . LEU A 1 91 ? 7.22481 -1.78514 -20.19652 1.000 46.24281 89 LEU A CA 1
ATOM 647 C C . LEU A 1 91 ? 8.63831 -1.58039 -20.72203 1.000 54.05813 89 LEU A C 1
ATOM 648 O O . LEU A 1 91 ? 8.88163 -1.75480 -21.92115 1.000 71.83827 89 LEU A O 1
ATOM 653 N N . LYS A 1 92 ? 9.58075 -1.21771 -19.85107 1.000 46.17985 90 LYS A N 1
ATOM 654 C CA . LYS A 1 92 ? 10.94627 -1.00215 -20.30867 1.000 54.41016 90 LYS A CA 1
ATOM 655 C C . LYS A 1 92 ? 11.73635 -2.30351 -20.38419 1.000 58.56906 90 LYS A C 1
ATOM 656 O O . LYS A 1 92 ? 12.61492 -2.43614 -21.24206 1.000 62.44086 90 LYS A O 1
ATOM 662 N N . ASP A 1 93 ? 11.43938 -3.27270 -19.51490 1.000 54.12731 91 ASP A N 1
ATOM 663 C CA . ASP A 1 93 ? 12.25942 -4.47323 -19.37983 1.000 47.93664 91 ASP A CA 1
ATOM 664 C C . ASP A 1 93 ? 11.52281 -5.75444 -19.74746 1.000 53.93426 91 ASP A C 1
ATOM 665 O O . ASP A 1 93 ? 12.06668 -6.84587 -19.54214 1.000 59.04543 91 ASP A O 1
ATOM 670 N N . GLY A 1 94 ? 10.30018 -5.66287 -20.25958 1.000 52.48093 92 GLY A N 1
ATOM 671 C CA . GLY A 1 94 ? 9.59744 -6.85031 -20.70604 1.000 53.69752 92 GLY A CA 1
ATOM 672 C C . GLY A 1 94 ? 9.05418 -7.74275 -19.60683 1.000 47.17353 92 GLY A C 1
ATOM 673 O O . GLY A 1 94 ? 8.07529 -8.46096 -19.82722 1.000 57.11660 92 GLY A O 1
ATOM 674 N N . THR A 1 95 ? 9.67088 -7.72347 -18.42825 1.000 47.49296 93 THR A N 1
ATOM 675 C CA . THR A 1 95 ? 9.19815 -8.52658 -17.30429 1.000 55.22767 93 THR A CA 1
ATOM 676 C C . THR A 1 95 ? 9.60333 -7.83279 -16.00760 1.000 49.88329 93 THR A C 1
ATOM 677 O O . THR A 1 95 ? 10.05090 -6.68248 -16.01178 1.000 47.88610 93 THR A O 1
ATOM 681 N N . MET A 1 96 ? 9.44675 -8.53967 -14.88981 1.000 45.10969 94 MET A N 1
ATOM 682 C CA . MET A 1 96 ? 9.82901 -8.00839 -13.59029 1.000 42.31546 94 MET A CA 1
ATOM 683 C C . MET A 1 96 ? 10.30762 -9.14518 -12.69892 1.000 38.66298 94 MET A C 1
ATOM 684 O O . MET A 1 96 ? 9.71896 -10.22995 -12.69042 1.000 43.89423 94 MET A O 1
ATOM 689 N N . ALA A 1 97 ? 11.37251 -8.88033 -11.94634 1.000 47.27324 95 ALA A N 1
ATOM 690 C CA . ALA A 1 97 ? 12.04239 -9.92368 -11.18460 1.000 48.22879 95 ALA A CA 1
ATOM 691 C C . ALA A 1 97 ? 11.21971 -10.34732 -9.97485 1.000 44.70266 95 ALA A C 1
ATOM 692 O O . ALA A 1 97 ? 10.64755 -9.51417 -9.26614 1.000 51.05133 95 ALA A O 1
ATOM 694 N N . ALA A 1 98 ? 11.16842 -11.65652 -9.74019 1.000 42.95495 96 ALA A N 1
ATOM 695 C CA . ALA A 1 98 ? 10.59970 -12.16916 -8.50363 1.000 43.23922 96 ALA A CA 1
ATOM 696 C C . ALA A 1 98 ? 11.45753 -11.73749 -7.31951 1.000 46.09707 96 ALA A C 1
ATOM 697 O O . ALA A 1 98 ? 12.66384 -11.51258 -7.44906 1.000 52.09778 96 ALA A O 1
ATOM 699 N N . LEU A 1 99 ? 10.82117 -11.61476 -6.15317 1.000 49.44064 97 LEU A N 1
ATOM 700 C CA . LEU A 1 99 ? 11.50663 -11.13597 -4.95683 1.000 41.55666 97 LEU A CA 1
ATOM 701 C C . LEU A 1 99 ? 11.14372 -11.96168 -3.72918 1.000 40.37130 97 LEU A C 1
ATOM 702 O O . LEU A 1 99 ? 11.99638 -12.21644 -2.87437 1.000 44.62416 97 LEU A O 1
ATOM 707 N N . ASP A 1 100 ? 9.88898 -12.40435 -3.65485 1.000 34.39662 98 ASP A N 1
ATOM 708 C CA . ASP A 1 100 ? 9.25844 -12.96568 -2.46371 1.000 33.41406 98 ASP A CA 1
ATOM 709 C C . ASP A 1 100 ? 7.81213 -13.27611 -2.85721 1.000 21.44958 98 ASP A C 1
ATOM 710 O O . ASP A 1 100 ? 7.18235 -12.46785 -3.55058 1.000 24.14065 98 ASP A O 1
ATOM 715 N N . PRO A 1 101 ? 7.25601 -14.43036 -2.47314 1.000 15.04134 99 PRO A N 1
ATOM 716 C CA . PRO A 1 101 ? 5.93893 -14.81158 -3.02315 1.000 17.12498 99 PRO A CA 1
ATOM 717 C C . PRO A 1 101 ? 4.81138 -13.86476 -2.64389 1.000 19.63953 99 PRO A C 1
ATOM 718 O O . PRO A 1 101 ? 3.89966 -13.65475 -3.45001 1.000 15.61736 99 PRO A O 1
ATOM 722 N N . VAL A 1 102 ? 4.83578 -13.29295 -1.43832 1.000 16.62360 100 VAL A N 1
ATOM 723 C CA . VAL A 1 102 ? 3.79814 -12.33489 -1.06728 1.000 17.62843 100 VAL A CA 1
ATOM 724 C C . VAL A 1 102 ? 4.04920 -10.98393 -1.73000 1.000 15.14430 100 VAL A C 1
ATOM 725 O O . VAL A 1 102 ? 3.11043 -10.33118 -2.19699 1.000 14.01112 100 VAL A O 1
ATOM 729 N N . VAL A 1 103 ? 5.31254 -10.54219 -1.79292 1.000 17.05220 101 VAL A N 1
ATOM 730 C CA . VAL A 1 103 ? 5.62955 -9.30754 -2.51101 1.000 15.81679 101 VAL A CA 1
ATOM 731 C C . VAL A 1 103 ? 5.30421 -9.45022 -3.99389 1.000 16.56643 101 VAL A C 1
ATOM 732 O O . VAL A 1 103 ? 4.83076 -8.50305 -4.63788 1.000 14.37115 101 VAL A O 1
ATOM 736 N N . ASP A 1 104 ? 5.56503 -10.63082 -4.56223 1.000 20.25807 102 ASP A N 1
ATOM 737 C CA . ASP A 1 104 ? 5.27611 -10.85295 -5.97611 1.000 19.74218 102 ASP A CA 1
ATOM 738 C C . ASP A 1 104 ? 3.78214 -10.75116 -6.26438 1.000 16.75072 102 ASP A C 1
ATOM 739 O O . ASP A 1 104 ? 3.37698 -10.15733 -7.27082 1.000 13.21401 102 ASP A O 1
ATOM 744 N N . LEU A 1 105 ? 2.95026 -11.32445 -5.39274 1.000 11.17370 103 LEU A N 1
ATOM 745 C CA . LEU A 1 105 ? 1.50988 -11.29556 -5.61311 1.000 17.67050 103 LEU A CA 1
ATOM 746 C C . LEU A 1 105 ? 0.94953 -9.87970 -5.48690 1.000 17.76382 103 LEU A C 1
ATOM 747 O O . LEU A 1 105 ? 0.11182 -9.46584 -6.29778 1.000 14.94012 103 LEU A O 1
ATOM 752 N N . TYR A 1 106 ? 1.39484 -9.11053 -4.49042 1.000 12.28224 104 TYR A N 1
ATOM 753 C CA . TYR A 1 106 ? 0.78284 -7.79637 -4.34490 1.000 15.17234 104 TYR A CA 1
ATOM 754 C C . TYR A 1 106 ? 1.34173 -6.79761 -5.35072 1.000 15.39762 104 TYR A C 1
ATOM 755 O O . TYR A 1 106 ? 0.64107 -5.84915 -5.72131 1.000 12.10384 104 TYR A O 1
ATOM 764 N N . ASN A 1 107 ? 2.56360 -7.00939 -5.84875 1.000 9.54989 105 ASN A N 1
ATOM 765 C CA . ASN A 1 107 ? 3.00761 -6.21719 -6.99121 1.000 15.88426 105 ASN A CA 1
ATOM 766 C C . ASN A 1 107 ? 2.18948 -6.56415 -8.23033 1.000 15.92489 105 ASN A C 1
ATOM 767 O O . ASN A 1 107 ? 1.88450 -5.69043 -9.05000 1.000 13.41762 105 ASN A O 1
ATOM 772 N N . ALA A 1 108 ? 1.82128 -7.83644 -8.37028 1.000 12.92062 106 ALA A N 1
ATOM 773 C CA . ALA A 1 108 ? 1.01654 -8.26681 -9.50410 1.000 19.51252 106 ALA A CA 1
ATOM 774 C C . ALA A 1 108 ? -0.34778 -7.59739 -9.49250 1.000 19.46698 106 ALA A C 1
ATOM 775 O O . ALA A 1 108 ? -0.86498 -7.20236 -10.54729 1.000 18.66212 106 ALA A O 1
ATOM 777 N N . VAL A 1 109 ? -0.95037 -7.46816 -8.30805 1.000 12.66577 107 VAL A N 1
ATOM 778 C CA . VAL A 1 109 ? -2.22303 -6.75693 -8.20122 1.000 18.70482 107 VAL A CA 1
ATOM 779 C C . VAL A 1 109 ? -2.05440 -5.32148 -8.67434 1.000 18.98414 107 VAL A C 1
ATOM 780 O O . VAL A 1 109 ? -2.84657 -4.81442 -9.48199 1.000 17.58620 107 VAL A O 1
ATOM 784 N N . SER A 1 110 ? -0.99693 -4.65368 -8.19619 1.000 14.06334 108 SER A N 1
ATOM 785 C CA . SER A 1 110 ? -0.74357 -3.27727 -8.60736 1.000 17.50045 108 SER A CA 1
ATOM 786 C C . SER A 1 110 ? -0.59889 -3.17891 -10.11826 1.000 21.67833 108 SER A C 1
ATOM 787 O O . SER A 1 110 ? -1.15308 -2.27033 -10.74648 1.000 20.46865 108 SER A O 1
ATOM 790 N N . LEU A 1 111 ? 0.12676 -4.12160 -10.71754 1.000 19.59170 109 LEU A N 1
ATOM 791 C CA . LEU A 1 111 ? 0.33120 -4.11616 -12.16341 1.000 15.68895 109 LEU A CA 1
ATOM 792 C C . LEU A 1 111 ? -0.97377 -4.35868 -12.91545 1.000 14.73635 109 LEU A C 1
ATOM 793 O O . LEU A 1 111 ? -1.32430 -3.60834 -13.83322 1.000 23.44006 109 LEU A O 1
ATOM 798 N N . ARG A 1 112 ? -1.70839 -5.40148 -12.53804 1.000 11.89763 110 ARG A N 1
ATOM 799 C CA . ARG A 1 112 ? -2.88966 -5.77517 -13.30171 1.000 14.82466 110 ARG A CA 1
ATOM 800 C C . ARG A 1 112 ? -4.00129 -4.74119 -13.16476 1.000 22.56691 110 ARG A C 1
ATOM 801 O O . ARG A 1 112 ? -4.76134 -4.52451 -14.11403 1.000 16.83391 110 ARG A O 1
ATOM 809 N N . TYR A 1 113 ? -4.10314 -4.07362 -12.01416 1.000 18.18949 111 TYR A N 1
ATOM 810 C CA . TYR A 1 113 ? -5.18610 -3.12387 -11.78515 1.000 18.92751 111 TYR A CA 1
ATOM 811 C C . TYR A 1 113 ? -4.71220 -1.67828 -11.75367 1.000 18.26699 111 TYR A C 1
ATOM 812 O O . TYR A 1 113 ? -5.51087 -0.78416 -11.44329 1.000 19.00375 111 TYR A O 1
ATOM 821 N N . ALA A 1 114 ? -3.45281 -1.42870 -12.10595 1.000 16.41117 112 ALA A N 1
ATOM 822 C CA . ALA A 1 114 ? -2.88107 -0.08429 -12.18303 1.000 11.11978 112 ALA A CA 1
ATOM 823 C C . ALA A 1 114 ? -3.29757 0.75978 -10.97772 1.000 17.49767 112 ALA A C 1
ATOM 824 O O . ALA A 1 114 ? -3.89198 1.83193 -11.10077 1.000 9.04661 112 ALA A O 1
ATOM 826 N N . VAL A 1 115 ? -2.98344 0.23289 -9.79657 1.000 10.14774 113 VAL A N 1
ATOM 827 C CA . VAL A 1 115 ? -3.34344 0.85633 -8.52661 1.000 14.69762 113 VAL A CA 1
ATOM 828 C C . VAL A 1 115 ? -2.16673 0.72603 -7.56409 1.000 11.54970 113 VAL A C 1
ATOM 829 O O . VAL A 1 115 ? -1.57195 -0.35907 -7.45394 1.000 8.88136 113 VAL A O 1
ATOM 833 N N . PRO A 1 116 ? -1.76076 1.80156 -6.89028 1.000 10.46680 114 PRO A N 1
ATOM 834 C CA . PRO A 1 116 ? -0.72527 1.66594 -5.85593 1.000 7.30308 114 PRO A CA 1
ATOM 835 C C . PRO A 1 116 ? -1.17862 0.68909 -4.78457 1.000 9.98893 114 PRO A C 1
ATOM 836 O O . PRO A 1 116 ? -2.30261 0.78077 -4.27948 1.000 9.22950 114 PRO A O 1
ATOM 840 N N . VAL A 1 117 ? -0.30381 -0.26792 -4.46340 1.000 6.83184 115 VAL A N 1
ATOM 841 C CA . VAL A 1 117 ? -0.54446 -1.24970 -3.41415 1.000 8.94838 115 VAL A CA 1
ATOM 842 C C . VAL A 1 117 ? 0.65758 -1.25168 -2.46827 1.000 12.95217 115 VAL A C 1
ATOM 843 O O . VAL A 1 117 ? 1.78418 -1.54947 -2.88746 1.000 12.12341 115 VAL A O 1
ATOM 847 N N . GLY A 1 118 ? 0.41970 -0.94280 -1.19671 1.000 6.77819 116 GLY A N 1
ATOM 848 C CA . GLY A 1 118 ? 1.45024 -1.03736 -0.16994 1.000 6.52400 116 GLY A CA 1
ATOM 849 C C . GLY A 1 118 ? 1.29036 -2.31894 0.63316 1.000 9.62300 116 GLY A C 1
ATOM 850 O O . GLY A 1 118 ? 0.17272 -2.73252 0.93886 1.000 8.51856 116 GLY A O 1
ATOM 851 N N . GLY A 1 119 ? 2.41936 -2.95868 0.94560 1.000 12.58412 117 GLY A N 1
ATOM 852 C CA . GLY A 1 119 ? 2.42460 -4.13700 1.80438 1.000 8.70706 117 GLY A CA 1
ATOM 853 C C . GLY A 1 119 ? 3.42547 -4.00676 2.93470 1.000 12.07247 117 GLY A C 1
ATOM 854 O O . GLY A 1 119 ? 4.60079 -3.73874 2.66819 1.000 7.69752 117 GLY A O 1
ATOM 855 N N . GLU A 1 120 ? 2.99537 -4.18777 4.19028 1.000 9.32830 118 GLU A N 1
ATOM 856 C CA . GLU A 1 120 ? 3.86113 -3.90546 5.33167 1.000 10.46601 118 GLU A CA 1
ATOM 857 C C . GLU A 1 120 ? 3.67789 -4.95063 6.43013 1.000 15.09475 118 GLU A C 1
ATOM 858 O O . GLU A 1 120 ? 2.62987 -5.58870 6.55736 1.000 10.72714 118 GLU A O 1
ATOM 864 N N . ASN A 1 121 ? 4.72559 -5.10425 7.23528 1.000 9.47429 119 ASN A N 1
ATOM 865 C CA . ASN A 1 121 ? 4.71241 -5.99333 8.39388 1.000 9.51288 119 ASN A CA 1
ATOM 866 C C . ASN A 1 121 ? 4.03298 -5.25444 9.54207 1.000 9.48114 119 ASN A C 1
ATOM 867 O O . ASN A 1 121 ? 4.60170 -4.31140 10.10063 1.000 12.44657 119 ASN A O 1
ATOM 872 N N . SER A 1 122 ? 2.80702 -5.65618 9.89984 1.000 8.53603 120 SER A N 1
ATOM 873 C CA . SER A 1 122 ? 2.10105 -4.85310 10.88831 1.000 8.06515 120 SER A CA 1
ATOM 874 C C . SER A 1 122 ? 2.70184 -4.99275 12.28007 1.000 20.49846 120 SER A C 1
ATOM 875 O O . SER A 1 122 ? 2.46880 -4.12515 13.12670 1.000 14.91484 120 SER A O 1
ATOM 878 N N . ALA A 1 123 ? 3.50290 -6.03069 12.52911 1.000 12.99605 121 ALA A N 1
ATOM 879 C CA . ALA A 1 123 ? 4.15334 -6.14369 13.83066 1.000 13.74408 121 ALA A CA 1
ATOM 880 C C . ALA A 1 123 ? 5.26729 -5.11925 14.03311 1.000 16.41601 121 ALA A C 1
ATOM 881 O O . ALA A 1 123 ? 5.68321 -4.91022 15.17580 1.000 19.23080 121 ALA A O 1
ATOM 883 N N . ALA A 1 124 ? 5.74899 -4.47201 12.97086 1.000 11.90665 122 ALA A N 1
ATOM 884 C CA . ALA A 1 124 ? 6.76053 -3.43017 13.08522 1.000 20.56206 122 ALA A CA 1
ATOM 885 C C . ALA A 1 124 ? 6.17379 -2.05120 13.35924 1.000 15.56800 122 ALA A C 1
ATOM 886 O O . ALA A 1 124 ? 6.93179 -1.09456 13.52570 1.000 12.70375 122 ALA A O 1
ATOM 888 N N . TYR A 1 125 ? 4.85800 -1.91244 13.40271 1.000 9.90354 123 TYR A N 1
ATOM 889 C CA . TYR A 1 125 ? 4.26968 -0.60786 13.66942 1.000 13.15723 123 TYR A CA 1
ATOM 890 C C . TYR A 1 125 ? 4.24793 -0.29464 15.16066 1.000 18.45808 123 TYR A C 1
ATOM 891 O O . TYR A 1 125 ? 3.94549 -1.15315 15.99445 1.000 6.50902 123 TYR A O 1
ATOM 900 N N . CYS A 1 126 ? 4.57428 0.94555 15.49607 1.000 9.87910 124 CYS A N 1
ATOM 901 C CA A CYS A 1 126 ? 4.38359 1.46039 16.84610 0.674 11.19130 124 CYS A CA 1
ATOM 902 C CA B CYS A 1 126 ? 4.39815 1.46736 16.84460 0.326 11.48740 124 CYS A CA 1
ATOM 903 C C . CYS A 1 126 ? 3.17331 2.37924 16.81137 1.000 15.98316 124 CYS A C 1
ATOM 904 O O . CYS A 1 126 ? 3.24639 3.50341 16.29971 1.000 12.69610 124 CYS A O 1
ATOM 909 N N . GLY A 1 127 ? 2.05277 1.89152 17.33404 1.000 13.63802 125 GLY A N 1
ATOM 910 C CA . GLY A 1 127 ? 0.80770 2.61402 17.19571 1.000 14.20550 125 GLY A CA 1
ATOM 911 C C . GLY A 1 127 ? 0.15482 2.32915 15.85061 1.000 17.91435 125 GLY A C 1
ATOM 912 O O . GLY A 1 127 ? 0.49182 1.37469 15.14560 1.000 17.61560 125 GLY A O 1
ATOM 913 N N . SER A 1 128 ? -0.78696 3.18506 15.49175 1.000 13.50265 126 SER A N 1
ATOM 914 C CA . SER A 1 128 ? -1.60257 2.95022 14.31054 1.000 18.03310 126 SER A CA 1
ATOM 915 C C . SER A 1 128 ? -1.09887 3.77569 13.13110 1.000 15.63978 126 SER A C 1
ATOM 916 O O . SER A 1 128 ? -0.54967 4.86881 13.30986 1.000 10.51851 126 SER A O 1
ATOM 919 N N . PRO A 1 129 ? -1.29506 3.30093 11.90876 1.000 10.38297 127 PRO A N 1
ATOM 920 C CA . PRO A 1 129 ? -0.87854 4.09656 10.74814 1.000 7.02367 127 PRO A CA 1
ATOM 921 C C . PRO A 1 129 ? -1.76644 5.32375 10.59478 1.000 6.01857 127 PRO A C 1
ATOM 922 O O . PRO A 1 129 ? -2.97926 5.25720 10.80015 1.000 7.14731 127 PRO A O 1
ATOM 926 N N . ARG A 1 130 ? -1.15899 6.44808 10.21308 1.000 8.37795 128 ARG A N 1
ATOM 927 C CA . ARG A 1 130 ? -1.93035 7.65219 9.91581 1.000 12.73435 128 ARG A CA 1
ATOM 928 C C . ARG A 1 130 ? -1.37589 8.36053 8.68976 1.000 10.44781 128 ARG A C 1
ATOM 929 O O . ARG A 1 130 ? -0.15930 8.42586 8.49692 1.000 6.99010 128 ARG A O 1
ATOM 937 N N . LEU A 1 131 ? -2.28571 8.89797 7.87309 1.000 9.81483 129 LEU A N 1
ATOM 938 C CA . LEU A 1 131 ? -1.96715 9.59039 6.62850 1.000 8.97852 129 LEU A CA 1
ATOM 939 C C . LEU A 1 131 ? -2.16185 11.08508 6.87018 1.000 8.53149 129 LEU A C 1
ATOM 940 O O . LEU A 1 131 ? -3.29506 11.54603 7.06816 1.000 7.24766 129 LEU A O 1
ATOM 945 N N . VAL A 1 132 ? -1.05544 11.83381 6.88860 1.000 3.78929 130 VAL A N 1
ATOM 946 C CA . VAL A 1 132 ? -1.03668 13.21442 7.36481 1.000 6.45968 130 VAL A CA 1
ATOM 947 C C . VAL A 1 132 ? -0.13016 14.06235 6.47759 1.000 10.32357 130 VAL A C 1
ATOM 948 O O . VAL A 1 132 ? 0.62553 13.55968 5.64052 1.000 8.94279 130 VAL A O 1
ATOM 952 N N . PHE A 1 133 ? -0.19838 15.37485 6.69770 1.000 9.66781 131 PHE A N 1
ATOM 953 C CA . PHE A 1 133 ? 0.73168 16.32115 6.09175 1.000 9.27246 131 PHE A CA 1
ATOM 954 C C . PHE A 1 133 ? 1.93258 16.45925 7.01546 1.000 11.61868 131 PHE A C 1
ATOM 955 O O . PHE A 1 133 ? 1.77264 16.77703 8.19870 1.000 8.82019 131 PHE A O 1
ATOM 963 N N . ALA A 1 134 ? 3.12233 16.20542 6.48501 1.000 8.29029 132 ALA A N 1
ATOM 964 C CA . ALA A 1 134 ? 4.33445 16.32080 7.28296 1.000 12.98692 132 ALA A CA 1
ATOM 965 C C . ALA A 1 134 ? 4.63956 17.78313 7.60866 1.000 19.34055 132 ALA A C 1
ATOM 966 O O . ALA A 1 134 ? 4.31835 18.69437 6.83754 1.000 10.51037 132 ALA A O 1
ATOM 968 N N . ASP A 1 135 ? 5.26678 18.00718 8.76978 1.000 17.11945 133 ASP A N 1
ATOM 969 C CA . ASP A 1 135 ? 5.77908 19.33367 9.10104 1.000 19.90944 133 ASP A CA 1
ATOM 970 C C . ASP A 1 135 ? 7.28195 19.45833 8.87977 1.000 25.57213 133 ASP A C 1
ATOM 971 O O . ASP A 1 135 ? 7.82454 20.55223 9.03544 1.000 17.74185 133 ASP A O 1
ATOM 976 N N . GLY A 1 136 ? 7.96213 18.37497 8.50095 1.000 18.01733 134 GLY A N 1
ATOM 977 C CA . GLY A 1 136 ? 9.35965 18.43242 8.13274 1.000 14.41449 134 GLY A CA 1
ATOM 978 C C . GLY A 1 136 ? 10.32341 18.00223 9.21571 1.000 11.66880 134 GLY A C 1
ATOM 979 O O . GLY A 1 136 ? 11.52212 17.87400 8.93746 1.000 17.40720 134 GLY A O 1
ATOM 980 N N . SER A 1 137 ? 9.83974 17.77568 10.43595 1.000 15.77025 135 SER A N 1
ATOM 981 C CA . SER A 1 137 ? 10.68169 17.33561 11.53919 1.000 17.24913 135 SER A CA 1
ATOM 982 C C . SER A 1 137 ? 10.67347 15.82340 11.75501 1.000 22.05599 135 SER A C 1
ATOM 983 O O . SER A 1 137 ? 11.44642 15.33201 12.58319 1.000 17.12423 135 SER A O 1
ATOM 986 N N . GLU A 1 138 ? 9.81059 15.08257 11.06521 1.000 12.17829 136 GLU A N 1
ATOM 987 C CA . GLU A 1 138 ? 9.77586 13.63432 11.20628 1.000 14.91007 136 GLU A CA 1
ATOM 988 C C . GLU A 1 138 ? 11.04449 13.00313 10.63522 1.000 9.34584 136 GLU A C 1
ATOM 989 O O . GLU A 1 138 ? 11.75431 13.60838 9.82466 1.000 15.48703 136 GLU A O 1
ATOM 995 N N . THR A 1 139 ? 11.32768 11.76573 11.06386 1.000 12.62476 137 THR A N 1
ATOM 996 C CA . THR A 1 139 ? 12.43551 10.98798 10.51916 1.000 13.43370 137 THR A CA 1
ATOM 997 C C . THR A 1 139 ? 11.93493 9.74674 9.78036 1.000 16.79936 137 THR A C 1
ATOM 998 O O . THR A 1 139 ? 10.83720 9.23200 10.03341 1.000 9.68130 137 THR A O 1
ATOM 1002 N N . PHE A 1 140 ? 12.78934 9.26054 8.87479 1.000 8.44842 138 PHE A N 1
ATOM 1003 C CA . PHE A 1 140 ? 12.43265 8.25653 7.87195 1.000 13.33572 138 PHE A CA 1
ATOM 1004 C C . PHE A 1 140 ? 13.66482 7.39516 7.63491 1.000 16.39689 138 PHE A C 1
ATOM 1005 O O . PHE A 1 140 ? 14.67038 7.87969 7.10675 1.000 13.72965 138 PHE A O 1
ATOM 1013 N N . ASP A 1 141 ? 13.59738 6.13399 8.04553 1.000 11.92178 139 ASP A N 1
ATOM 1014 C CA . ASP A 1 141 ? 14.70342 5.20155 7.84014 1.000 15.40222 139 ASP A CA 1
ATOM 1015 C C . ASP A 1 141 ? 14.60265 4.61951 6.43509 1.000 18.38335 139 ASP A C 1
ATOM 1016 O O . ASP A 1 141 ? 13.63714 3.91592 6.11041 1.000 15.03432 139 ASP A O 1
ATOM 1021 N N . THR A 1 142 ? 15.58207 4.91741 5.59085 1.000 10.26754 140 THR A N 1
ATOM 1022 C CA . THR A 1 142 ? 15.54148 4.45548 4.20830 1.000 13.76393 140 THR A CA 1
ATOM 1023 C C . THR A 1 142 ? 16.92977 3.94106 3.83087 1.000 16.16613 140 THR A C 1
ATOM 1024 O O . THR A 1 142 ? 17.74506 3.58898 4.69368 1.000 13.17033 140 THR A O 1
ATOM 1028 N N . LEU A 1 143 ? 17.19717 3.87481 2.52523 1.000 14.02568 141 LEU A N 1
ATOM 1029 C CA . LEU A 1 143 ? 18.48076 3.44360 1.98561 1.000 18.83679 141 LEU A CA 1
ATOM 1030 C C . LEU A 1 143 ? 18.98375 4.48105 0.99168 1.000 28.61457 141 LEU A C 1
ATOM 1031 O O . LEU A 1 143 ? 18.20087 5.03040 0.20989 1.000 32.33338 141 LEU A O 1
ATOM 1036 N N . LYS A 1 144 ? 20.29244 4.73692 1.01631 1.000 23.17059 142 LYS A N 1
ATOM 1037 C CA . LYS A 1 144 ? 20.96196 5.59357 0.03769 1.000 28.51131 142 LYS A CA 1
ATOM 1038 C C . LYS A 1 144 ? 22.09956 4.80416 -0.60308 1.000 38.40875 142 LYS A C 1
ATOM 1039 O O . LYS A 1 144 ? 23.11278 4.52657 0.05107 1.000 40.38666 142 LYS A O 1
ATOM 1045 N N . GLU A 1 145 ? 21.93551 4.45531 -1.88225 1.000 33.70866 143 GLU A N 1
ATOM 1046 C CA . GLU A 1 145 ? 22.90749 3.63501 -2.61398 1.000 41.17495 143 GLU A CA 1
ATOM 1047 C C . GLU A 1 145 ? 23.12733 2.28989 -1.92342 1.000 35.57251 143 GLU A C 1
ATOM 1048 O O . GLU A 1 145 ? 24.25681 1.81753 -1.78221 1.000 27.57774 143 GLU A O 1
ATOM 1054 N N . GLY A 1 146 ? 22.03499 1.66915 -1.48124 1.000 28.31532 144 GLY A N 1
ATOM 1055 C CA . GLY A 1 146 ? 22.08979 0.39217 -0.81559 1.000 23.62252 144 GLY A CA 1
ATOM 1056 C C . GLY A 1 146 ? 22.32208 0.45402 0.67991 1.000 24.44819 144 GLY A C 1
ATOM 1057 O O . GLY A 1 146 ? 22.05454 -0.53326 1.37444 1.000 25.18048 144 GLY A O 1
ATOM 1058 N N . GLN A 1 147 ? 22.79191 1.58235 1.20120 1.000 21.87800 145 GLN A N 1
ATOM 1059 C CA . GLN A 1 147 ? 23.20803 1.60902 2.59328 1.000 24.19409 145 GLN A CA 1
ATOM 1060 C C . GLN A 1 147 ? 22.22718 2.40875 3.44197 1.000 24.35122 145 GLN A C 1
ATOM 1061 O O . GLN A 1 147 ? 21.69392 3.42399 2.98118 1.000 25.91656 145 GLN A O 1
ATOM 1067 N N . PRO A 1 148 ? 21.96498 1.96277 4.66945 1.000 22.60379 146 PRO A N 1
ATOM 1068 C CA . PRO A 1 148 ? 20.93426 2.60800 5.49334 1.000 24.24254 146 PRO A CA 1
ATOM 1069 C C . PRO A 1 148 ? 21.22538 4.07893 5.74516 1.000 29.15493 146 PRO A C 1
ATOM 1070 O O . PRO A 1 148 ? 22.37075 4.47910 5.97071 1.000 25.81516 146 PRO A O 1
ATOM 1074 N N . ALA A 1 149 ? 20.16064 4.88017 5.71552 1.000 25.94362 147 ALA A N 1
ATOM 1075 C CA . ALA A 1 149 ? 20.25400 6.31988 5.90575 1.000 24.96105 147 ALA A CA 1
ATOM 1076 C C . ALA A 1 149 ? 18.97071 6.83372 6.54650 1.000 23.25558 147 ALA A C 1
ATOM 1077 O O . ALA A 1 149 ? 17.92511 6.17918 6.50478 1.000 19.86521 147 ALA A O 1
ATOM 1079 N N . THR A 1 150 ? 19.06459 8.02614 7.13530 1.000 20.30674 148 THR A N 1
ATOM 1080 C CA . THR A 1 150 ? 17.92445 8.72661 7.71717 1.000 21.86062 148 THR A CA 1
ATOM 1081 C C . THR A 1 150 ? 17.66496 10.01638 6.95093 1.000 23.59102 148 THR A C 1
ATOM 1082 O O . THR A 1 150 ? 18.58143 10.82214 6.76341 1.000 24.53653 148 THR A O 1
ATOM 1086 N N . GLU A 1 151 ? 16.42371 10.20542 6.50772 1.000 17.89550 149 GLU A N 1
ATOM 1087 C CA . GLU A 1 151 ? 15.96657 11.42493 5.85755 1.000 14.33851 149 GLU A CA 1
ATOM 1088 C C . GLU A 1 151 ? 14.81103 12.02057 6.65238 1.000 13.03085 149 GLU A C 1
ATOM 1089 O O . GLU A 1 151 ? 14.30910 11.43078 7.61252 1.000 13.83359 149 GLU A O 1
ATOM 1095 N N . SER A 1 152 ? 14.38229 13.20089 6.21868 1.000 11.24663 150 SER A N 1
ATOM 1096 C CA . SER A 1 152 ? 13.19704 13.89078 6.69836 1.000 12.63071 150 SER A CA 1
ATOM 1097 C C . SER A 1 152 ? 12.34576 14.25881 5.49088 1.000 11.75524 150 SER A C 1
ATOM 1098 O O . SER A 1 152 ? 12.89342 14.66396 4.45687 1.000 12.03408 150 SER A O 1
ATOM 1101 N N . PRO A 1 153 ? 11.02128 14.14082 5.57931 1.000 10.85084 151 PRO A N 1
ATOM 1102 C CA . PRO A 1 153 ? 10.16459 14.59608 4.47441 1.000 15.30717 151 PRO A CA 1
ATOM 1103 C C . PRO A 1 153 ? 10.13033 16.11698 4.40433 1.000 12.79045 151 PRO A C 1
ATOM 1104 O O . PRO A 1 153 ? 10.52183 16.81767 5.33829 1.000 14.94688 151 PRO A O 1
ATOM 1108 N N . GLU A 1 154 ? 9.62563 16.62799 3.28138 1.000 14.64299 152 GLU A N 1
ATOM 1109 C CA . GLU A 1 154 ? 9.43735 18.06947 3.14141 1.000 15.41405 152 GLU A CA 1
ATOM 1110 C C . GLU A 1 154 ? 8.23209 18.54403 3.95379 1.000 13.70010 152 GLU A C 1
ATOM 1111 O O . GLU A 1 154 ? 7.25509 17.80902 4.12069 1.000 12.93907 152 GLU A O 1
ATOM 1117 N N . PRO A 1 155 ? 8.25716 19.77918 4.45333 1.000 16.26302 153 PRO A N 1
ATOM 1118 C CA . PRO A 1 155 ? 7.03148 20.33090 5.05450 1.000 19.83578 153 PRO A CA 1
ATOM 1119 C C . PRO A 1 155 ? 5.91875 20.36466 4.01271 1.000 9.92600 153 PRO A C 1
ATOM 1120 O O . PRO A 1 155 ? 6.13576 20.76286 2.86446 1.000 12.01206 153 PRO A O 1
ATOM 1124 N N . GLY A 1 156 ? 4.73958 19.86228 4.39896 1.000 13.39526 154 GLY A N 1
ATOM 1125 C CA . GLY A 1 156 ? 3.61482 19.71950 3.48632 1.000 8.88287 154 GLY A CA 1
ATOM 1126 C C . GLY A 1 156 ? 3.56844 18.42205 2.69981 1.000 11.15918 154 GLY A C 1
ATOM 1127 O O . GLY A 1 156 ? 2.54565 18.13333 2.06552 1.000 12.38633 154 GLY A O 1
ATOM 1128 N N . GLU A 1 157 ? 4.64020 17.63723 2.70507 1.000 11.47397 155 GLU A N 1
ATOM 1129 C CA . GLU A 1 157 ? 4.61808 16.33164 2.05685 1.000 11.49099 155 GLU A CA 1
ATOM 1130 C C . GLU A 1 157 ? 3.57090 15.43605 2.71013 1.000 7.68507 155 GLU A C 1
ATOM 1131 O O . GLU A 1 157 ? 3.46161 15.37473 3.93649 1.000 9.63404 155 GLU A O 1
ATOM 1137 N N . VAL A 1 158 ? 2.78728 14.74269 1.89400 1.000 8.52659 156 VAL A N 1
ATOM 1138 C CA . VAL A 1 158 ? 1.86817 13.75197 2.44435 1.000 12.59939 156 VAL A CA 1
ATOM 1139 C C . VAL A 1 158 ? 2.67068 12.50619 2.79809 1.000 4.39230 156 VAL A C 1
ATOM 1140 O O . VAL A 1 158 ? 3.44960 12.01265 1.98076 1.000 8.46051 156 VAL A O 1
ATOM 1144 N N . ILE A 1 159 ? 2.48632 12.00099 4.02286 1.000 7.21740 157 ILE A N 1
ATOM 1145 C CA . ILE A 1 159 ? 3.21956 10.84322 4.52267 1.000 8.91336 157 ILE A CA 1
ATOM 1146 C C . ILE A 1 159 ? 2.26116 9.88163 5.22140 1.000 6.82804 157 ILE A C 1
ATOM 1147 O O . ILE A 1 159 ? 1.26530 10.29836 5.82445 1.000 7.41477 157 ILE A O 1
ATOM 1152 N N . TRP A 1 160 ? 2.57489 8.58578 5.14223 1.000 3.98868 158 TRP A N 1
ATOM 1153 C CA . TRP A 1 160 ? 2.11821 7.60408 6.12759 1.000 7.74829 158 TRP A CA 1
ATOM 1154 C C . TRP A 1 160 ? 3.13405 7.53167 7.26167 1.000 8.22050 158 TRP A C 1
ATOM 1155 O O . TRP A 1 160 ? 4.34289 7.45145 7.01319 1.000 8.39365 158 TRP A O 1
ATOM 1166 N N . ARG A 1 161 ? 2.65011 7.53220 8.50221 1.000 4.53276 159 ARG A N 1
ATOM 1167 C CA . ARG A 1 161 ? 3.55624 7.49752 9.64621 1.000 6.48028 159 ARG A CA 1
ATOM 1168 C C . ARG A 1 161 ? 2.93779 6.69600 10.78603 1.000 6.61227 159 ARG A C 1
ATOM 1169 O O . ARG A 1 161 ? 1.73010 6.44408 10.81443 1.000 8.96168 159 ARG A O 1
ATOM 1177 N N . ASP A 1 162 ? 3.78602 6.30154 11.73658 1.000 7.42954 160 ASP A N 1
ATOM 1178 C CA . ASP A 1 162 ? 3.29428 5.75498 12.99714 1.000 12.87528 160 ASP A CA 1
ATOM 1179 C C . ASP A 1 162 ? 3.81005 6.60241 14.15520 1.000 14.88264 160 ASP A C 1
ATOM 1180 O O . ASP A 1 162 ? 4.20561 7.75549 13.94248 1.000 12.87323 160 ASP A O 1
ATOM 1185 N N . ASP A 1 163 ? 3.80961 6.05752 15.37822 1.000 10.99995 161 ASP A N 1
ATOM 1186 C CA . ASP A 1 163 ? 4.25755 6.85012 16.52490 1.000 18.09701 161 ASP A CA 1
ATOM 1187 C C . ASP A 1 163 ? 5.73155 7.21833 16.41874 1.000 16.66899 161 ASP A C 1
ATOM 1188 O O . ASP A 1 163 ? 6.15164 8.24251 16.96913 1.000 17.52561 161 ASP A O 1
ATOM 1193 N N . ARG A 1 164 ? 6.52598 6.41768 15.70076 1.000 11.49566 162 ARG A N 1
ATOM 1194 C CA . ARG A 1 164 ? 7.96698 6.65901 15.61207 1.000 12.06772 162 ARG A CA 1
ATOM 1195 C C . ARG A 1 164 ? 8.33143 7.68371 14.54487 1.000 16.15845 162 ARG A C 1
ATOM 1196 O O . ARG A 1 164 ? 9.22812 8.50471 14.76136 1.000 19.23289 162 ARG A O 1
ATOM 1204 N N . GLY A 1 165 ? 7.68585 7.63025 13.38672 1.000 9.33352 163 GLY A N 1
ATOM 1205 C CA . GLY A 1 165 ? 8.06853 8.46447 12.26734 1.000 9.33841 163 GLY A CA 1
ATOM 1206 C C . GLY A 1 165 ? 7.42548 7.96230 10.98532 1.000 8.20014 163 GLY A C 1
ATOM 1207 O O . GLY A 1 165 ? 6.48078 7.17043 11.00557 1.000 11.34284 163 GLY A O 1
ATOM 1208 N N . VAL A 1 166 ? 7.97941 8.43625 9.86928 1.000 9.89482 164 VAL A N 1
ATOM 1209 C CA . VAL A 1 166 ? 7.43667 8.14643 8.54423 1.000 10.92270 164 VAL A CA 1
ATOM 1210 C C . VAL A 1 166 ? 7.59694 6.66375 8.21536 1.000 13.49548 164 VAL A C 1
ATOM 1211 O O . VAL A 1 166 ? 8.67297 6.07548 8.40003 1.000 13.52254 164 VAL A O 1
ATOM 1215 N N . THR A 1 167 ? 6.52600 6.05668 7.69812 1.000 7.66218 165 THR A N 1
ATOM 1216 C CA . THR A 1 167 ? 6.59463 4.72283 7.12522 1.000 13.95872 165 THR A CA 1
ATOM 1217 C C . THR A 1 167 ? 6.44611 4.69940 5.60570 1.000 10.31688 165 THR A C 1
ATOM 1218 O O . THR A 1 167 ? 6.81767 3.69715 4.98953 1.000 7.85067 165 THR A O 1
ATOM 1222 N N . CYS A 1 168 ? 5.92584 5.76419 4.98657 1.000 5.41644 166 CYS A N 1
ATOM 1223 C CA . CYS A 1 168 ? 6.00679 5.92360 3.53512 1.000 5.80195 166 CYS A CA 1
ATOM 1224 C C . CYS A 1 168 ? 6.08577 7.40799 3.18395 1.000 9.34083 166 CYS A C 1
ATOM 1225 O O . CYS A 1 168 ? 5.24434 8.19001 3.63793 1.000 5.33151 166 CYS A O 1
ATOM 1228 N N . ARG A 1 169 ? 7.08829 7.78827 2.38011 1.000 8.63099 167 ARG A N 1
ATOM 1229 C CA . ARG A 1 169 ? 7.26451 9.16839 1.92903 1.000 6.72864 167 ARG A CA 1
ATOM 1230 C C . ARG A 1 169 ? 6.46912 9.44050 0.65770 1.000 9.65614 167 ARG A C 1
ATOM 1231 O O . ARG A 1 169 ? 6.23429 8.54118 -0.15654 1.000 6.70824 167 ARG A O 1
ATOM 1239 N N . ARG A 1 170 ? 6.06066 10.70329 0.49671 1.000 5.69396 168 ARG A N 1
ATOM 1240 C CA . ARG A 1 170 ? 5.34158 11.15624 -0.69424 1.000 9.46189 168 ARG A CA 1
ATOM 1241 C C . ARG A 1 170 ? 4.17096 10.22910 -1.01614 1.000 7.86512 168 ARG A C 1
ATOM 1242 O O . ARG A 1 170 ? 4.01043 9.75048 -2.14141 1.000 9.02653 168 ARG A O 1
ATOM 1250 N N . TRP A 1 171 ? 3.36260 9.96765 0.01607 1.000 10.47729 169 TRP A N 1
ATOM 1251 C CA . TRP A 1 171 ? 2.10984 9.21892 -0.05765 1.000 7.94892 169 TRP A CA 1
ATOM 1252 C C . TRP A 1 171 ? 2.34830 7.74516 -0.37379 1.000 8.57180 169 TRP A C 1
ATOM 1253 O O . TRP A 1 171 ? 2.17904 6.88448 0.49794 1.000 7.69763 169 TRP A O 1
ATOM 1264 N N . ASN A 1 172 ? 2.72964 7.42643 -1.61218 1.000 7.29548 170 ASN A N 1
ATOM 1265 C CA . ASN A 1 172 ? 3.00972 6.03587 -1.92984 1.000 9.17832 170 ASN A CA 1
ATOM 1266 C C . ASN A 1 172 ? 4.24314 5.90993 -2.82754 1.000 10.36401 170 ASN A C 1
ATOM 1267 O O . ASN A 1 172 ? 4.34610 4.96918 -3.61901 1.000 12.23340 170 ASN A O 1
ATOM 1272 N N . TRP A 1 173 ? 5.18523 6.84688 -2.71573 1.000 9.55433 171 TRP A N 1
ATOM 1273 C CA . TRP A 1 173 ? 6.38559 6.80031 -3.54405 1.000 10.13092 171 TRP A CA 1
ATOM 1274 C C . TRP A 1 173 ? 7.39940 5.78011 -3.02643 1.000 14.13253 171 TRP A C 1
ATOM 1275 O O . TRP A 1 173 ? 7.90939 4.96522 -3.80471 1.000 12.46112 171 TRP A O 1
ATOM 1286 N N . ARG A 1 174 ? 7.70754 5.80272 -1.72341 1.000 7.64363 172 ARG A N 1
ATOM 1287 C CA . ARG A 1 174 ? 8.75518 4.92866 -1.19126 1.000 10.13679 172 ARG A CA 1
ATOM 1288 C C . ARG A 1 174 ? 8.50258 4.57579 0.27235 1.000 6.76119 172 ARG A C 1
ATOM 1289 O O . ARG A 1 174 ? 8.42794 5.46227 1.13223 1.000 9.67053 172 ARG A O 1
ATOM 1297 N N . GLN A 1 175 ? 8.39270 3.27689 0.55839 1.000 6.89448 173 GLN A N 1
ATOM 1298 C CA . GLN A 1 175 ? 8.25099 2.80646 1.92617 1.000 6.54529 173 GLN A CA 1
ATOM 1299 C C . GLN A 1 175 ? 9.59376 2.84841 2.65491 1.000 8.34697 173 GLN A C 1
ATOM 1300 O O . GLN A 1 175 ? 10.66376 2.82848 2.04447 1.000 11.58714 173 GLN A O 1
ATOM 1306 N N . GLY A 1 176 ? 9.52574 2.90677 3.97989 1.000 7.52925 174 GLY A N 1
ATOM 1307 C CA . GLY A 1 176 ? 10.71837 2.78141 4.79674 1.000 13.37617 174 GLY A CA 1
ATOM 1308 C C . GLY A 1 176 ? 11.23255 1.34557 4.87322 1.000 15.66520 174 GLY A C 1
ATOM 1309 O O . GLY A 1 176 ? 10.67418 0.40568 4.30483 1.000 18.07983 174 GLY A O 1
ATOM 1310 N N . VAL A 1 177 ? 12.33330 1.18129 5.60756 1.000 19.65579 175 VAL A N 1
ATOM 1311 C CA . VAL A 1 177 ? 12.93470 -0.14464 5.76419 1.000 10.28355 175 VAL A CA 1
ATOM 1312 C C . VAL A 1 177 ? 12.25811 -0.91974 6.88605 1.000 14.31225 175 VAL A C 1
ATOM 1313 O O . VAL A 1 177 ? 11.91085 -2.09688 6.72904 1.000 12.32570 175 VAL A O 1
ATOM 1317 N N . ARG A 1 178 ? 12.09793 -0.25578 8.03112 1.000 13.64215 176 ARG A N 1
ATOM 1318 C CA . ARG A 1 178 ? 11.52111 -0.78368 9.26598 1.000 13.80016 176 ARG A CA 1
ATOM 1319 C C . ARG A 1 178 ? 10.32541 -1.71837 9.07250 1.000 16.96546 176 ARG A C 1
ATOM 1320 O O . ARG A 1 178 ? 10.27609 -2.81535 9.64540 1.000 14.34084 176 ARG A O 1
ATOM 1328 N N . THR A 1 179 ? 9.33341 -1.29174 8.29082 1.000 10.20889 177 THR A N 1
ATOM 1329 C CA . THR A 1 179 ? 8.07727 -2.02356 8.19175 1.000 15.64342 177 THR A CA 1
ATOM 1330 C C . THR A 1 179 ? 7.95296 -2.83607 6.90869 1.000 13.26001 177 THR A C 1
ATOM 1331 O O . THR A 1 179 ? 6.83456 -3.22217 6.55618 1.000 11.74519 177 THR A O 1
ATOM 1335 N N . ARG A 1 180 ? 9.06846 -3.10520 6.21393 1.000 11.94114 178 ARG A N 1
ATOM 1336 C CA . ARG A 1 180 ? 9.05805 -3.91259 4.98785 1.000 14.66955 178 ARG A CA 1
ATOM 1337 C C . ARG A 1 180 ? 8.40990 -5.27541 5.20996 1.000 17.20624 178 ARG A C 1
ATOM 1338 O O . ARG A 1 180 ? 8.64395 -5.93190 6.22341 1.000 15.19499 178 ARG A O 1
ATOM 1346 N N . LEU A 1 181 ? 7.61784 -5.71575 4.23510 1.000 11.47836 179 LEU A N 1
ATOM 1347 C CA . LEU A 1 181 ? 6.89968 -6.97834 4.33737 1.000 12.01129 179 LEU A CA 1
ATOM 1348 C C . LEU A 1 181 ? 7.76844 -8.12326 3.84109 1.000 10.16881 179 LEU A C 1
ATOM 1349 O O . LEU A 1 181 ? 8.51764 -7.97200 2.87278 1.000 15.57533 179 LEU A O 1
ATOM 1354 N N . SER A 1 182 ? 7.65934 -9.27167 4.51617 1.000 10.94392 180 SER A N 1
ATOM 1355 C CA . SER A 1 182 ? 8.26855 -10.51720 4.07660 1.000 11.50949 180 SER A CA 1
ATOM 1356 C C . SER A 1 182 ? 7.26039 -11.65489 4.18026 1.000 14.90002 180 SER A C 1
ATOM 1357 O O . SER A 1 182 ? 6.37646 -11.64671 5.04141 1.000 13.37958 180 SER A O 1
ATOM 1360 N N . ALA A 1 183 ? 7.42540 -12.65957 3.31401 1.000 12.18422 181 ALA A N 1
ATOM 1361 C CA . ALA A 1 183 ? 6.43880 -13.73848 3.23180 1.000 22.26504 181 ALA A CA 1
ATOM 1362 C C . ALA A 1 183 ? 6.25008 -14.45309 4.56517 1.000 17.45173 181 ALA A C 1
ATOM 1363 O O . ALA A 1 183 ? 5.15695 -14.96226 4.84962 1.000 21.99315 181 ALA A O 1
ATOM 1365 N N . SER A 1 184 ? 7.28603 -14.48816 5.39784 1.000 14.52312 182 SER A N 1
ATOM 1366 C CA . SER A 1 184 ? 7.21409 -15.16182 6.68746 1.000 22.57836 182 SER A CA 1
ATOM 1367 C C . SER A 1 184 ? 6.54262 -14.33443 7.77965 1.000 14.07756 182 SER A C 1
ATOM 1368 O O . SER A 1 184 ? 6.45081 -14.81332 8.91409 1.000 27.37512 182 SER A O 1
ATOM 1371 N N . ASP A 1 185 ? 6.06326 -13.12540 7.48391 1.000 19.27717 183 ASP A N 1
ATOM 1372 C CA . ASP A 1 185 ? 5.42800 -12.31100 8.51370 1.000 12.64589 183 ASP A CA 1
ATOM 1373 C C . ASP A 1 185 ? 4.13114 -12.95461 8.98515 1.000 12.21673 183 ASP A C 1
ATOM 1374 O O . ASP A 1 185 ? 3.36989 -13.50797 8.19145 1.000 12.95411 183 ASP A O 1
ATOM 1379 N N . LYS A 1 186 ? 3.87317 -12.86651 10.28596 1.000 9.00694 184 LYS A N 1
ATOM 1380 C CA . LYS A 1 186 ? 2.65230 -13.44704 10.83144 1.000 18.06262 184 LYS A CA 1
ATOM 1381 C C . LYS A 1 186 ? 1.45245 -12.50433 10.73906 1.000 11.95976 184 LYS A C 1
ATOM 1382 O O . LYS A 1 186 ? 0.30895 -12.97269 10.69511 1.000 14.78911 184 LYS A O 1
ATOM 1388 N N . ALA A 1 187 ? 1.68461 -11.19314 10.70980 1.000 10.96610 185 ALA A N 1
ATOM 1389 C CA . ALA A 1 187 ? 0.62936 -10.18991 10.59581 1.000 11.07446 185 ALA A CA 1
ATOM 1390 C C . ALA A 1 187 ? 1.02521 -9.16366 9.54005 1.000 17.56919 185 ALA A C 1
ATOM 1391 O O . ALA A 1 187 ? 2.11888 -8.59093 9.60829 1.000 8.62361 185 ALA A O 1
ATOM 1393 N N . MET A 1 188 ? 0.13163 -8.92780 8.57201 1.000 11.55568 186 MET A N 1
ATOM 1394 C CA . MET A 1 188 ? 0.42538 -8.12936 7.38993 1.000 8.45304 186 MET A CA 1
ATOM 1395 C C . MET A 1 188 ? -0.67954 -7.11157 7.17285 1.000 8.98910 186 MET A C 1
ATOM 1396 O O . MET A 1 188 ? -1.85125 -7.38613 7.43849 1.000 7.71650 186 MET A O 1
ATOM 1401 N N . TRP A 1 189 ? -0.29441 -5.93977 6.66695 1.000 9.30875 187 TRP A N 1
ATOM 1402 C CA . TRP A 1 189 ? -1.22926 -4.86772 6.34825 1.000 11.37882 187 TRP A CA 1
ATOM 1403 C C . TRP A 1 189 ? -1.00891 -4.42926 4.91088 1.000 7.14289 187 TRP A C 1
ATOM 1404 O O . TRP A 1 189 ? 0.11188 -4.07168 4.53378 1.000 7.93681 187 TRP A O 1
ATOM 1415 N N . PHE A 1 190 ? -2.08386 -4.43449 4.12063 1.000 10.75116 188 PHE A N 1
ATOM 1416 C CA . PHE A 1 190 ? -2.05399 -3.97162 2.73960 1.000 10.65174 188 PHE A CA 1
ATOM 1417 C C . PHE A 1 190 ? -2.95338 -2.74332 2.55471 1.000 11.05108 188 PHE A C 1
ATOM 1418 O O . PHE A 1 190 ? -4.04411 -2.65533 3.12583 1.000 9.41440 188 PHE A O 1
ATOM 1426 N N . ILE A 1 191 ? -2.50922 -1.79721 1.74083 1.000 6.79704 189 ILE A N 1
ATOM 1427 C CA . ILE A 1 191 ? -3.29294 -0.60295 1.46629 1.000 7.91511 189 ILE A CA 1
ATOM 1428 C C . ILE A 1 191 ? -3.27712 -0.40678 -0.05050 1.000 7.05002 189 ILE A C 1
ATOM 1429 O O . ILE A 1 191 ? -2.21072 -0.26360 -0.65843 1.000 12.59226 189 ILE A O 1
ATOM 1434 N N . LEU A 1 192 ? -4.44590 -0.50903 -0.67264 1.000 5.71706 190 LEU A N 1
ATOM 1435 C CA . LEU A 1 192 ? -4.58877 -0.29153 -2.10881 1.000 5.22564 190 LEU A CA 1
ATOM 1436 C C . LEU A 1 192 ? -5.22714 1.08404 -2.29779 1.000 6.12926 190 LEU A C 1
ATOM 1437 O O . LEU A 1 192 ? -6.41524 1.26693 -2.01263 1.000 4.99180 190 LEU A O 1
ATOM 1442 N N . GLU A 1 193 ? -4.44162 2.04160 -2.77980 1.000 6.87050 191 GLU A N 1
ATOM 1443 C CA . GLU A 1 193 ? -4.79947 3.45709 -2.73635 1.000 7.79795 191 GLU A CA 1
ATOM 1444 C C . GLU A 1 193 ? -5.25478 3.94720 -4.10743 1.000 11.53918 191 GLU A C 1
ATOM 1445 O O . GLU A 1 193 ? -4.55570 3.73788 -5.10720 1.000 8.85323 191 GLU A O 1
ATOM 1451 N N . SER A 1 194 ? -6.42288 4.60950 -4.15273 1.000 12.03413 192 SER A N 1
ATOM 1452 C CA . SER A 1 194 ? -7.06409 4.94621 -5.42297 1.000 8.53546 192 SER A CA 1
ATOM 1453 C C . SER A 1 194 ? -7.71135 6.32891 -5.39571 1.000 9.91583 192 SER A C 1
ATOM 1454 O O . SER A 1 194 ? -8.10012 6.84855 -4.34207 1.000 6.92880 192 SER A O 1
ATOM 1457 N N . LEU A 1 195 ? -7.85497 6.89963 -6.59403 1.000 7.59828 193 LEU A N 1
ATOM 1458 C CA . LEU A 1 195 ? -8.54780 8.15378 -6.85269 1.000 9.25708 193 LEU A CA 1
ATOM 1459 C C . LEU A 1 195 ? -9.75349 7.88052 -7.75351 1.000 10.00781 193 LEU A C 1
ATOM 1460 O O . LEU A 1 195 ? -9.85005 6.78418 -8.32433 1.000 11.91403 193 LEU A O 1
ATOM 1465 N N . PRO A 1 196 ? -10.68344 8.83762 -7.91049 1.000 9.15508 194 PRO A N 1
ATOM 1466 C CA . PRO A 1 196 ? -11.92416 8.54977 -8.65589 1.000 12.22609 194 PRO A CA 1
ATOM 1467 C C . PRO A 1 196 ? -11.71308 8.02747 -10.06638 1.000 11.62902 194 PRO A C 1
ATOM 1468 O O . PRO A 1 196 ? -12.61231 7.36401 -10.59546 1.000 10.95872 194 PRO A O 1
ATOM 1472 N N . GLU A 1 197 ? -10.56229 8.29454 -10.68708 1.000 12.83329 195 GLU A N 1
ATOM 1473 C CA . GLU A 1 197 ? -10.28438 7.82379 -12.04276 1.000 15.37273 195 GLU A CA 1
ATOM 1474 C C . GLU A 1 197 ? -10.16500 6.30375 -12.13082 1.000 19.03918 195 GLU A C 1
ATOM 1475 O O . GLU A 1 197 ? -10.15568 5.75851 -13.23978 1.000 16.41786 195 GLU A O 1
ATOM 1481 N N . MET A 1 198 ? -10.05844 5.61114 -10.99915 1.000 14.18882 196 MET A N 1
ATOM 1482 C CA . MET A 1 198 ? -10.13488 4.16491 -10.97131 1.000 10.25103 196 MET A CA 1
ATOM 1483 C C . MET A 1 198 ? -11.55156 3.77919 -10.59780 1.000 9.85951 196 MET A C 1
ATOM 1484 O O . MET A 1 198 ? -12.00544 4.14845 -9.50503 1.000 11.47481 196 MET A O 1
ATOM 1489 N N . PRO A 1 199 ? -12.28635 3.06816 -11.44897 1.000 14.73957 197 PRO A N 1
ATOM 1490 C CA . PRO A 1 199 ? -13.64605 2.65484 -11.07248 1.000 17.74083 197 PRO A CA 1
ATOM 1491 C C . PRO A 1 199 ? -13.61995 1.84069 -9.78455 1.000 17.63615 197 PRO A C 1
ATOM 1492 O O . PRO A 1 199 ? -12.74981 0.98793 -9.58641 1.000 9.94420 197 PRO A O 1
ATOM 1496 N N . VAL A 1 200 ? -14.57696 2.12186 -8.89331 1.000 13.26530 198 VAL A N 1
ATOM 1497 C CA . VAL A 1 200 ? -14.49039 1.53288 -7.56029 1.000 14.32665 198 VAL A CA 1
ATOM 1498 C C . VAL A 1 200 ? -14.72735 0.02932 -7.61041 1.000 13.98143 198 VAL A C 1
ATOM 1499 O O . VAL A 1 200 ? -14.14112 -0.72256 -6.81695 1.000 6.65084 198 VAL A O 1
ATOM 1503 N N . ASP A 1 201 ? -15.55387 -0.45231 -8.54525 1.000 8.86419 199 ASP A N 1
ATOM 1504 C CA . ASP A 1 201 ? -15.73068 -1.90056 -8.62353 1.000 12.46553 199 ASP A CA 1
ATOM 1505 C C . ASP A 1 201 ? -14.45252 -2.61088 -9.06719 1.000 10.69132 199 ASP A C 1
ATOM 1506 O O . ASP A 1 201 ? -14.28701 -3.80287 -8.77370 1.000 12.60881 199 ASP A O 1
ATOM 1511 N N . GLU A 1 202 ? -13.53893 -1.90644 -9.74055 1.000 10.96650 200 GLU A N 1
ATOM 1512 C CA . GLU A 1 202 ? -12.23829 -2.48624 -10.06645 1.000 12.83171 200 GLU A CA 1
ATOM 1513 C C . GLU A 1 202 ? -11.28830 -2.45625 -8.87758 1.000 15.67047 200 GLU A C 1
ATOM 1514 O O . GLU A 1 202 ? -10.37359 -3.29045 -8.80313 1.000 9.86950 200 GLU A O 1
ATOM 1520 N N . LEU A 1 203 ? -11.47268 -1.49872 -7.95817 1.000 11.15161 201 LEU A N 1
ATOM 1521 C CA . LEU A 1 203 ? -10.72180 -1.53197 -6.70528 1.000 13.30065 201 LEU A CA 1
ATOM 1522 C C . LEU A 1 203 ? -11.12183 -2.73880 -5.86776 1.000 10.23755 201 LEU A C 1
ATOM 1523 O O . LEU A 1 203 ? -10.26099 -3.43548 -5.31809 1.000 9.11504 201 LEU A O 1
ATOM 1528 N N . TYR A 1 204 ? -12.42198 -3.01474 -5.76514 1.000 11.55980 202 TYR A N 1
ATOM 1529 C CA . TYR A 1 204 ? -12.83660 -4.22341 -5.06551 1.000 11.60262 202 TYR A CA 1
ATOM 1530 C C . TYR A 1 204 ? -12.32277 -5.47243 -5.77914 1.000 8.93240 202 TYR A C 1
ATOM 1531 O O . TYR A 1 204 ? -11.93021 -6.45133 -5.13333 1.000 6.46480 202 TYR A O 1
ATOM 1540 N N . ALA A 1 205 ? -12.30093 -5.45232 -7.11332 1.000 15.83564 203 ALA A N 1
ATOM 1541 C CA . ALA A 1 205 ? -11.75392 -6.58542 -7.85301 1.000 15.26033 203 ALA A CA 1
ATOM 1542 C C . ALA A 1 205 ? -10.27877 -6.79570 -7.52534 1.000 12.40754 203 ALA A C 1
ATOM 1543 O O . ALA A 1 205 ? -9.82904 -7.93776 -7.36149 1.000 13.08148 203 ALA A O 1
ATOM 1545 N N . ALA A 1 206 ? -9.50964 -5.70154 -7.44312 1.000 12.07747 204 ALA A N 1
ATOM 1546 C CA . ALA A 1 206 ? -8.10255 -5.79792 -7.05634 1.000 14.42005 204 ALA A CA 1
ATOM 1547 C C . ALA A 1 206 ? -7.95973 -6.38514 -5.65992 1.000 17.10641 204 ALA A C 1
ATOM 1548 O O . ALA A 1 206 ? -7.09288 -7.23688 -5.41886 1.000 13.91441 204 ALA A O 1
ATOM 1550 N N . GLY A 1 207 ? -8.79648 -5.93698 -4.72278 1.000 13.14800 205 GLY A N 1
ATOM 1551 C CA . GLY A 1 207 ? -8.78161 -6.53527 -3.39972 1.000 11.94937 205 GLY A CA 1
ATOM 1552 C C . GLY A 1 207 ? -9.03420 -8.03006 -3.44282 1.000 14.10894 205 GLY A C 1
ATOM 1553 O O . GLY A 1 207 ? -8.35091 -8.80171 -2.76587 1.000 10.70823 205 GLY A O 1
ATOM 1554 N N . ASN A 1 208 ? -9.99960 -8.46136 -4.26117 1.000 8.65792 206 ASN A N 1
ATOM 1555 C CA . ASN A 1 208 ? -10.33665 -9.88456 -4.31361 1.000 14.88625 206 ASN A CA 1
ATOM 1556 C C . ASN A 1 208 ? -9.24168 -10.71432 -4.98043 1.000 12.78818 206 ASN A C 1
ATOM 1557 O O . ASN A 1 208 ? -9.04313 -11.87899 -4.61329 1.000 15.69893 206 ASN A O 1
ATOM 1562 N N . MET A 1 209 ? -8.53600 -10.15399 -5.96382 1.000 12.52435 207 MET A N 1
ATOM 1563 C CA . MET A 1 209 ? -7.38046 -10.85378 -6.50709 1.000 14.53104 207 MET A CA 1
ATOM 1564 C C . MET A 1 209 ? -6.34520 -11.09058 -5.42193 1.000 18.62451 207 MET A C 1
ATOM 1565 O O . MET A 1 209 ? -5.77250 -12.18402 -5.32895 1.000 17.10789 207 MET A O 1
ATOM 1570 N N . LEU A 1 210 ? -6.11831 -10.08232 -4.57192 1.000 10.73385 208 LEU A N 1
ATOM 1571 C CA . LEU A 1 210 ? -5.13383 -10.19807 -3.50197 1.000 10.78353 208 LEU A CA 1
ATOM 1572 C C . LEU A 1 210 ? -5.56557 -11.21212 -2.44055 1.000 13.23933 208 LEU A C 1
ATOM 1573 O O . LEU A 1 210 ? -4.77043 -12.07067 -2.03358 1.000 10.52331 208 LEU A O 1
ATOM 1578 N N . THR A 1 211 ? -6.81824 -11.13955 -1.96873 1.000 13.21068 209 THR A N 1
ATOM 1579 C CA . THR A 1 211 ? -7.21391 -12.07342 -0.91068 1.000 15.60393 209 THR A CA 1
ATOM 1580 C C . THR A 1 211 ? -7.46057 -13.48753 -1.43999 1.000 19.88363 209 THR A C 1
ATOM 1581 O O . THR A 1 211 ? -7.17759 -14.45832 -0.72729 1.000 15.40826 209 THR A O 1
ATOM 1585 N N . ASP A 1 212 ? -7.97394 -13.64100 -2.66639 1.000 16.19823 210 ASP A N 1
ATOM 1586 C CA . ASP A 1 212 ? -8.04915 -14.97899 -3.25154 1.000 17.45413 210 ASP A CA 1
ATOM 1587 C C . ASP A 1 212 ? -6.65521 -15.58132 -3.38359 1.000 15.23694 210 ASP A C 1
ATOM 1588 O O . ASP A 1 212 ? -6.42803 -16.74137 -3.02332 1.000 23.76031 210 ASP A O 1
ATOM 1593 N N . GLY A 1 213 ? -5.70245 -14.78907 -3.87713 1.000 15.83121 211 GLY A N 1
ATOM 1594 C CA . GLY A 1 213 ? -4.33838 -15.27328 -4.00343 1.000 17.44349 211 GLY A CA 1
ATOM 1595 C C . GLY A 1 213 ? -3.72586 -15.65077 -2.66887 1.000 22.05642 211 GLY A C 1
ATOM 1596 O O . GLY A 1 213 ? -3.12979 -16.72489 -2.52606 1.000 21.56767 211 GLY A O 1
ATOM 1597 N N . LEU A 1 214 ? -3.87166 -14.77552 -1.66742 1.000 16.91526 212 LEU A N 1
ATOM 1598 C CA . LEU A 1 214 ? -3.31692 -15.06656 -0.34943 1.000 15.27120 212 LEU A CA 1
ATOM 1599 C C . LEU A 1 214 ? -3.93206 -16.32612 0.23709 1.000 22.03157 212 LEU A C 1
ATOM 1600 O O . LEU A 1 214 ? -3.22540 -17.15246 0.82997 1.000 18.92212 212 LEU A O 1
ATOM 1605 N N . GLU A 1 215 ? -5.24953 -16.49090 0.07559 1.000 17.30643 213 GLU A N 1
ATOM 1606 C CA . GLU A 1 215 ? -5.92985 -17.65894 0.62461 1.000 15.30228 213 GLU A CA 1
ATOM 1607 C C . GLU A 1 215 ? -5.42618 -18.95024 -0.01434 1.000 22.27044 213 GLU A C 1
ATOM 1608 O O . GLU A 1 215 ? -5.24607 -19.96337 0.67520 1.000 23.83072 213 GLU A O 1
ATOM 1614 N N . LYS A 1 216 ? -5.17570 -18.93187 -1.32739 1.000 19.44232 214 LYS A N 1
ATOM 1615 C CA . LYS A 1 216 ? -4.63945 -20.12102 -1.98245 1.000 30.13954 214 LYS A CA 1
ATOM 1616 C C . LYS A 1 216 ? -3.21767 -20.40789 -1.51636 1.000 31.36851 214 LYS A C 1
ATOM 1617 O O . LYS A 1 216 ? -2.86917 -21.56224 -1.23078 1.000 23.93602 214 LYS A O 1
ATOM 1623 N N . MET A 1 217 ? -2.38921 -19.36304 -1.43175 1.000 18.42590 215 MET A N 1
ATOM 1624 C CA . MET A 1 217 ? -0.99621 -19.52740 -1.02951 1.000 21.97537 215 MET A CA 1
ATOM 1625 C C . MET A 1 217 ? -0.88873 -20.02369 0.40598 1.000 17.40942 215 MET A C 1
ATOM 1626 O O . MET A 1 217 ? -0.03026 -20.85775 0.71545 1.000 20.06948 215 MET A O 1
ATOM 1631 N N . MET A 1 218 ? -1.75733 -19.52963 1.29339 1.000 14.64909 216 MET A N 1
ATOM 1632 C CA . MET A 1 218 ? -1.71442 -19.83228 2.72687 1.000 15.65815 216 MET A CA 1
ATOM 1633 C C . MET A 1 218 ? -3.10006 -20.23862 3.21600 1.000 22.53017 216 MET A C 1
ATOM 1634 O O . MET A 1 218 ? -3.80626 -19.43809 3.84745 1.000 16.37062 216 MET A O 1
ATOM 1639 N N . PRO A 1 219 ? -3.52036 -21.47715 2.95294 1.000 24.72954 217 PRO A N 1
ATOM 1640 C CA . PRO A 1 219 ? -4.81941 -21.93719 3.46003 1.000 12.73187 217 PRO A CA 1
ATOM 1641 C C . PRO A 1 219 ? -4.93824 -21.74175 4.96276 1.000 14.64994 217 PRO A C 1
ATOM 1642 O O . PRO A 1 219 ? -3.99872 -21.99346 5.71950 1.000 20.94271 217 PRO A O 1
ATOM 1646 N N . GLY A 1 220 ? -6.11341 -21.29024 5.39371 1.000 11.89528 218 GLY A N 1
ATOM 1647 C CA . GLY A 1 220 ? -6.36278 -21.01312 6.79466 1.000 14.62330 218 GLY A CA 1
ATOM 1648 C C . GLY A 1 220 ? -6.09761 -19.58026 7.20025 1.000 15.05658 218 GLY A C 1
ATOM 1649 O O . GLY A 1 220 ? -6.30783 -19.22971 8.36724 1.000 19.61788 218 GLY A O 1
ATOM 1650 N N . LEU A 1 221 ? -5.64044 -18.74959 6.27092 1.000 21.53244 219 LEU A N 1
ATOM 1651 C CA . LEU A 1 221 ? -5.37347 -17.34533 6.54433 1.000 22.13419 219 LEU A CA 1
ATOM 1652 C C . LEU A 1 221 ? -6.67202 -16.60946 6.86689 1.000 18.97082 219 LEU A C 1
ATOM 1653 O O . LEU A 1 221 ? -7.75184 -16.98025 6.40061 1.000 20.53120 219 LEU A O 1
ATOM 1658 N N . ARG A 1 222 ? -6.56754 -15.56561 7.68747 1.000 14.01539 220 ARG A N 1
ATOM 1659 C CA . ARG A 1 222 ? -7.71063 -14.72161 8.01093 1.000 16.69259 220 ARG A CA 1
ATOM 1660 C C . ARG A 1 222 ? -7.44399 -13.29709 7.54048 1.000 21.81005 220 ARG A C 1
ATOM 1661 O O . ARG A 1 222 ? -6.29998 -12.83321 7.56834 1.000 11.22667 220 ARG A O 1
ATOM 1669 N N . PHE A 1 223 ? -8.49427 -12.60894 7.08889 1.000 15.28520 221 PHE A N 1
ATOM 1670 C CA . PHE A 1 223 ? -8.35237 -11.20069 6.73361 1.000 15.15300 221 PHE A CA 1
ATOM 1671 C C . PHE A 1 223 ? -9.63746 -10.43660 7.03282 1.000 20.32523 221 PHE A C 1
ATOM 1672 O O . PHE A 1 223 ? -10.72684 -11.01022 7.12713 1.000 22.51071 221 PHE A O 1
ATOM 1680 N N . GLU A 1 224 ? -9.48689 -9.11785 7.17227 1.000 18.11610 222 GLU A N 1
ATOM 1681 C CA . GLU A 1 224 ? -10.59112 -8.17771 7.27907 1.000 10.85966 222 GLU A CA 1
ATOM 1682 C C . GLU A 1 224 ? -10.29561 -7.00883 6.35777 1.000 13.07456 222 GLU A C 1
ATOM 1683 O O . GLU A 1 224 ? -9.16968 -6.49681 6.33161 1.000 14.10448 222 GLU A O 1
ATOM 1689 N N . SER A 1 225 ? -11.30686 -6.57066 5.62570 1.000 9.16783 223 SER A N 1
ATOM 1690 C CA . SER A 1 225 ? -11.13845 -5.54932 4.59968 1.000 10.30381 223 SER A CA 1
ATOM 1691 C C . SER A 1 225 ? -12.08072 -4.37568 4.86683 1.000 14.24875 223 SER A C 1
ATOM 1692 O O . SER A 1 225 ? -13.26976 -4.57993 5.13912 1.000 9.02239 223 SER A O 1
ATOM 1695 N N . THR A 1 226 ? -11.54540 -3.15102 4.79437 1.000 8.13933 224 THR A N 1
ATOM 1696 C CA . THR A 1 226 ? -12.31437 -1.92992 5.02879 1.000 9.58003 224 THR A CA 1
ATOM 1697 C C . THR A 1 226 ? -11.94559 -0.88675 3.98894 1.000 9.46160 224 THR A C 1
ATOM 1698 O O . THR A 1 226 ? -10.75756 -0.65371 3.73655 1.000 11.86591 224 THR A O 1
ATOM 1702 N N . LEU A 1 227 ? -12.95410 -0.25041 3.40118 1.000 6.27332 225 LEU A N 1
ATOM 1703 C CA . LEU A 1 227 ? -12.73090 0.86569 2.48592 1.000 9.30212 225 LEU A CA 1
ATOM 1704 C C . LEU A 1 227 ? -12.77605 2.16538 3.28305 1.000 8.26582 225 LEU A C 1
ATOM 1705 O O . LEU A 1 227 ? -13.77265 2.44538 3.95819 1.000 8.01092 225 LEU A O 1
ATOM 1710 N N . ILE A 1 228 ? -11.69307 2.94491 3.22725 1.000 6.26722 226 ILE A N 1
ATOM 1711 C CA . ILE A 1 228 ? -11.61090 4.22465 3.92304 1.000 5.30451 226 ILE A CA 1
ATOM 1712 C C . ILE A 1 228 ? -11.40201 5.33150 2.89242 1.000 7.25709 226 ILE A C 1
ATOM 1713 O O . ILE A 1 228 ? -10.81191 5.11230 1.82908 1.000 5.18929 226 ILE A O 1
ATOM 1718 N N . GLY A 1 229 ? -11.88953 6.52958 3.20206 1.000 8.82349 227 GLY A N 1
ATOM 1719 C CA . GLY A 1 229 ? -11.86419 7.55563 2.16872 1.000 4.87302 227 GLY A CA 1
ATOM 1720 C C . GLY A 1 229 ? -12.13019 8.95125 2.68936 1.000 9.76474 227 GLY A C 1
ATOM 1721 O O . GLY A 1 229 ? -12.62162 9.14925 3.80383 1.000 5.61456 227 GLY A O 1
ATOM 1722 N N . VAL A 1 230 ? -11.81326 9.92040 1.83061 1.000 6.05778 228 VAL A N 1
ATOM 1723 C CA . VAL A 1 230 ? -11.98616 11.33999 2.11020 1.000 11.45690 228 VAL A CA 1
ATOM 1724 C C . VAL A 1 230 ? -12.28062 12.07581 0.79509 1.000 16.90556 228 VAL A C 1
ATOM 1725 O O . VAL A 1 230 ? -12.19923 11.51391 -0.29324 1.000 28.17393 228 VAL A O 1
ATOM 1730 N N . SER B 1 5 ? -15.27489 -35.50171 15.19738 1.000 55.31156 3 SER B N 1
ATOM 1731 C CA . SER B 1 5 ? -16.05457 -35.67668 13.97855 1.000 65.44155 3 SER B CA 1
ATOM 1732 C C . SER B 1 5 ? -16.47568 -37.13374 13.77887 1.000 59.42992 3 SER B C 1
ATOM 1733 O O . SER B 1 5 ? -16.04307 -38.02525 14.51299 1.000 53.47132 3 SER B O 1
ATOM 1736 N N . MET B 1 6 ? -17.32742 -37.35533 12.77648 1.000 52.58663 4 MET B N 1
ATOM 1737 C CA . MET B 1 6 ? -17.73562 -38.70215 12.39308 1.000 38.31743 4 MET B CA 1
ATOM 1738 C C . MET B 1 6 ? -16.53070 -39.50110 11.92348 1.000 36.57401 4 MET B C 1
ATOM 1739 O O . MET B 1 6 ? -15.86083 -39.12224 10.95654 1.000 34.64987 4 MET B O 1
ATOM 1744 N N . LEU B 1 7 ? -16.24511 -40.59729 12.62297 1.000 26.82126 5 LEU B N 1
ATOM 1745 C CA . LEU B 1 7 ? -15.17229 -41.50613 12.23397 1.000 32.23054 5 LEU B CA 1
ATOM 1746 C C . LEU B 1 7 ? -15.78790 -42.79454 11.70784 1.000 14.93535 5 LEU B C 1
ATOM 1747 O O . LEU B 1 7 ? -16.14494 -43.68094 12.50066 1.000 22.65558 5 LEU B O 1
ATOM 1752 N N . PRO B 1 8 ? -15.95045 -42.94915 10.39610 1.000 17.67407 6 PRO B N 1
ATOM 1753 C CA . PRO B 1 8 ? -16.54426 -44.18240 9.87893 1.000 17.20957 6 PRO B CA 1
ATOM 1754 C C . PRO B 1 8 ? -15.58075 -45.34977 10.01259 1.000 14.34521 6 PRO B C 1
ATOM 1755 O O . PRO B 1 8 ? -14.35823 -45.19024 9.97416 1.000 13.87969 6 PRO B O 1
ATOM 1759 N N . SER B 1 9 ? -16.14589 -46.53414 10.20180 1.000 8.95427 7 SER B N 1
ATOM 1760 C CA . SER B 1 9 ? -15.37968 -47.76686 10.14189 1.000 16.04405 7 SER B CA 1
ATOM 1761 C C . SER B 1 9 ? -15.99940 -48.69058 9.10258 1.000 15.82268 7 SER B C 1
ATOM 1762 O O . SER B 1 9 ? -17.19273 -48.60265 8.79954 1.000 10.82250 7 SER B O 1
ATOM 1765 N N . ILE B 1 10 ? -15.17578 -49.56369 8.53884 1.000 10.00587 8 ILE B N 1
ATOM 1766 C CA . ILE B 1 10 ? -15.62708 -50.49226 7.51473 1.000 6.74590 8 ILE B CA 1
ATOM 1767 C C . ILE B 1 10 ? -15.16061 -51.89553 7.88528 1.000 11.49938 8 ILE B C 1
ATOM 1768 O O . ILE B 1 10 ? -14.10437 -52.08271 8.49786 1.000 10.84371 8 ILE B O 1
ATOM 1773 N N . SER B 1 11 ? -15.95909 -52.87912 7.52106 1.000 15.11264 9 SER B N 1
ATOM 1774 C CA . SER B 1 11 ? -15.65251 -54.24897 7.91712 1.000 16.73572 9 SER B CA 1
ATOM 1775 C C . SER B 1 11 ? -14.56704 -54.84763 7.02167 1.000 10.32335 9 SER B C 1
ATOM 1776 O O . SER B 1 11 ? -14.60777 -54.68926 5.79717 1.000 8.40548 9 SER B O 1
ATOM 1779 N N . PRO B 1 12 ? -13.60785 -55.56280 7.61139 1.000 8.48653 10 PRO B N 1
ATOM 1780 C CA . PRO B 1 12 ? -12.56378 -56.20511 6.80151 1.000 11.70620 10 PRO B CA 1
ATOM 1781 C C . PRO B 1 12 ? -13.10920 -57.14322 5.74313 1.000 10.71427 10 PRO B C 1
ATOM 1782 O O . PRO B 1 12 ? -12.48108 -57.30110 4.69080 1.000 7.87454 10 PRO B O 1
ATOM 1786 N N . GLU B 1 13 ? -14.27658 -57.75283 5.97216 1.000 15.16302 11 GLU B N 1
ATOM 1787 C CA . GLU B 1 13 ? -14.81503 -58.70951 5.00754 1.000 7.42404 11 GLU B CA 1
ATOM 1788 C C . GLU B 1 13 ? -15.16851 -58.06836 3.66838 1.000 7.08567 11 GLU B C 1
ATOM 1789 O O . GLU B 1 13 ? -15.27738 -58.78340 2.66324 1.000 10.09726 11 GLU B O 1
ATOM 1795 N N . LEU B 1 14 ? -15.33028 -56.73916 3.62086 1.000 11.12873 12 LEU B N 1
ATOM 1796 C CA . LEU B 1 14 ? -15.63478 -56.07126 2.35539 1.000 11.63467 12 LEU B CA 1
ATOM 1797 C C . LEU B 1 14 ? -14.56556 -56.33128 1.30546 1.000 9.79413 12 LEU B C 1
ATOM 1798 O O . LEU B 1 14 ? -14.85051 -56.26509 0.09988 1.000 6.70056 12 LEU B O 1
ATOM 1803 N N . ALA B 1 15 ? -13.32914 -56.60986 1.74169 1.000 14.90447 13 ALA B N 1
ATOM 1804 C CA . ALA B 1 15 ? -12.25176 -56.94687 0.81381 1.000 11.43978 13 ALA B CA 1
ATOM 1805 C C . ALA B 1 15 ? -12.59023 -58.16158 -0.04150 1.000 14.48574 13 ALA B C 1
ATOM 1806 O O . ALA B 1 15 ? -12.04125 -58.31635 -1.13806 1.000 14.03944 13 ALA B O 1
ATOM 1808 N N . ARG B 1 16 ? -13.48019 -59.03618 0.43852 1.000 9.50006 14 ARG B N 1
ATOM 1809 C CA . ARG B 1 16 ? -13.77743 -60.25770 -0.30391 1.000 16.93539 14 ARG B CA 1
ATOM 1810 C C . ARG B 1 16 ? -14.67016 -59.99001 -1.51211 1.000 25.22617 14 ARG B C 1
ATOM 1811 O O . ARG B 1 16 ? -14.56482 -60.69454 -2.52333 1.000 16.86147 14 ARG B O 1
ATOM 1819 N N . ILE B 1 17 ? -15.53121 -58.97293 -1.45421 1.000 12.86475 15 ILE B N 1
ATOM 1820 C CA . ILE B 1 17 ? -16.39919 -58.67555 -2.58064 1.000 19.90870 15 ILE B CA 1
ATOM 1821 C C . ILE B 1 17 ? -16.01982 -57.38692 -3.30586 1.000 22.70030 15 ILE B C 1
ATOM 1822 O O . ILE B 1 17 ? -16.28247 -57.27184 -4.50981 1.000 19.86873 15 ILE B O 1
ATOM 1827 N N . ALA B 1 18 ? -15.39997 -56.42177 -2.63165 1.000 11.58168 16 ALA B N 1
ATOM 1828 C CA . ALA B 1 18 ? -15.03211 -55.15615 -3.26531 1.000 20.76301 16 ALA B CA 1
ATOM 1829 C C . ALA B 1 18 ? -13.58759 -54.79066 -2.92699 1.000 16.73198 16 ALA B C 1
ATOM 1830 O O . ALA B 1 18 ? -13.31916 -53.75723 -2.30746 1.000 10.15555 16 ALA B O 1
ATOM 1832 N N . PRO B 1 19 ? -12.62261 -55.61709 -3.34314 1.000 26.40994 17 PRO B N 1
ATOM 1833 C CA . PRO B 1 19 ? -11.21484 -55.29631 -3.07558 1.000 16.16002 17 PRO B CA 1
ATOM 1834 C C . PRO B 1 19 ? -10.77601 -54.07121 -3.86219 1.000 19.21433 17 PRO B C 1
ATOM 1835 O O . PRO B 1 19 ? -11.09457 -53.91698 -5.04521 1.000 8.38107 17 PRO B O 1
ATOM 1839 N N . GLY B 1 20 ? -10.03507 -53.19397 -3.19552 1.000 10.49727 18 GLY B N 1
ATOM 1840 C CA . GLY B 1 20 ? -9.67815 -51.92725 -3.80321 1.000 15.92144 18 GLY B CA 1
ATOM 1841 C C . GLY B 1 20 ? -10.69217 -50.81833 -3.61418 1.000 8.60526 18 GLY B C 1
ATOM 1842 O O . GLY B 1 20 ? -10.51631 -49.73712 -4.18720 1.000 13.23033 18 GLY B O 1
ATOM 1843 N N . PHE B 1 21 ? -11.74825 -51.05297 -2.83567 1.000 14.71104 19 PHE B N 1
ATOM 1844 C CA . PHE B 1 21 ? -12.69156 -49.99334 -2.50810 1.000 9.76811 19 PHE B CA 1
ATOM 1845 C C . PHE B 1 21 ? -11.98724 -48.87904 -1.74213 1.000 12.44524 19 PHE B C 1
ATOM 1846 O O . PHE B 1 21 ? -11.19385 -49.13662 -0.83188 1.000 6.68924 19 PHE B O 1
ATOM 1854 N N . ARG B 1 22 ? -12.28392 -47.63296 -2.11027 1.000 7.22276 20 ARG B N 1
ATOM 1855 C CA . ARG B 1 22 ? -11.71912 -46.47809 -1.42542 1.000 8.73815 20 ARG B CA 1
ATOM 1856 C C . ARG B 1 22 ? -12.72127 -45.33191 -1.47057 1.000 7.82431 20 ARG B C 1
ATOM 1857 O O . ARG B 1 22 ? -13.28455 -45.04134 -2.52745 1.000 11.70781 20 ARG B O 1
ATOM 1865 N N . ALA B 1 23 ? -12.92307 -44.67512 -0.32747 1.000 5.61116 21 ALA B N 1
ATOM 1866 C CA . ALA B 1 23 ? -13.89707 -43.59674 -0.21380 1.000 5.66020 21 ALA B CA 1
ATOM 1867 C C . ALA B 1 23 ? -13.28083 -42.37521 0.45651 1.000 8.80475 21 ALA B C 1
ATOM 1868 O O . ALA B 1 23 ? -12.55657 -42.48325 1.45185 1.000 6.69882 21 ALA B O 1
ATOM 1870 N N . LEU B 1 24 ? -13.57286 -41.21251 -0.09742 1.000 5.81843 22 LEU B N 1
ATOM 1871 C CA . LEU B 1 24 ? -13.20166 -39.95522 0.52489 1.000 6.72449 22 LEU B CA 1
ATOM 1872 C C . LEU B 1 24 ? -14.30603 -39.56513 1.50833 1.000 7.54739 22 LEU B C 1
ATOM 1873 O O . LEU B 1 24 ? -15.45941 -39.38005 1.11050 1.000 8.26855 22 LEU B O 1
ATOM 1878 N N . SER B 1 25 ? -13.95604 -39.48623 2.79120 1.000 6.14180 23 SER B N 1
ATOM 1879 C CA . SER B 1 25 ? -14.86963 -39.16739 3.88935 1.000 6.48871 23 SER B CA 1
ATOM 1880 C C . SER B 1 25 ? -14.61559 -37.72929 4.34000 1.000 9.30856 23 SER B C 1
ATOM 1881 O O . SER B 1 25 ? -13.50229 -37.39617 4.77050 1.000 4.79186 23 SER B O 1
ATOM 1884 N N . ILE B 1 26 ? -15.63591 -36.87560 4.23817 1.000 3.39703 24 ILE B N 1
ATOM 1885 C CA . ILE B 1 26 ? -15.45736 -35.44297 4.44978 1.000 5.38549 24 ILE B CA 1
ATOM 1886 C C . ILE B 1 26 ? -16.43378 -34.98104 5.52407 1.000 9.49810 24 ILE B C 1
ATOM 1887 O O . ILE B 1 26 ? -17.65592 -35.04992 5.33300 1.000 6.23119 24 ILE B O 1
ATOM 1892 N N . ASN B 1 27 ? -15.89316 -34.53074 6.65528 1.000 6.62239 25 ASN B N 1
ATOM 1893 C CA . ASN B 1 27 ? -16.67586 -33.96730 7.74553 1.000 10.10854 25 ASN B CA 1
ATOM 1894 C C . ASN B 1 27 ? -16.65637 -32.44867 7.65861 1.000 11.08608 25 ASN B C 1
ATOM 1895 O O . ASN B 1 27 ? -15.58689 -31.84261 7.54114 1.000 9.37618 25 ASN B O 1
ATOM 1900 N N . VAL B 1 28 ? -17.83146 -31.83889 7.74491 1.000 10.78861 26 VAL B N 1
ATOM 1901 C CA . VAL B 1 28 ? -17.99591 -30.41657 7.47569 1.000 8.99458 26 VAL B CA 1
ATOM 1902 C C . VAL B 1 28 ? -18.65811 -29.74292 8.67043 1.000 9.38071 26 VAL B C 1
ATOM 1903 O O . VAL B 1 28 ? -19.65441 -30.25003 9.20080 1.000 9.54871 26 VAL B O 1
ATOM 1907 N N . ILE B 1 29 ? -18.10985 -28.59355 9.07640 1.000 13.10188 27 ILE B N 1
ATOM 1908 C CA . ILE B 1 29 ? -18.76691 -27.65353 9.98616 1.000 14.65457 27 ILE B CA 1
ATOM 1909 C C . ILE B 1 29 ? -19.23983 -26.46896 9.14500 1.000 10.60687 27 ILE B C 1
ATOM 1910 O O . ILE B 1 29 ? -18.42225 -25.68921 8.63618 1.000 9.54276 27 ILE B O 1
ATOM 1915 N N . ALA B 1 30 ? -20.55739 -26.32194 9.01726 1.000 6.86374 28 ALA B N 1
ATOM 1916 C CA . ALA B 1 30 ? -21.13415 -25.38550 8.06266 1.000 14.13854 28 ALA B CA 1
ATOM 1917 C C . ALA B 1 30 ? -20.97648 -23.94785 8.54567 1.000 10.98390 28 ALA B C 1
ATOM 1918 O O . ALA B 1 30 ? -20.70407 -23.68277 9.71843 1.000 10.37577 28 ALA B O 1
ATOM 1920 N N . ALA B 1 31 ? -21.13048 -23.02138 7.60889 1.000 18.36115 29 ALA B N 1
ATOM 1921 C CA . ALA B 1 31 ? -21.16498 -21.58382 7.84608 1.000 13.06560 29 ALA B CA 1
ATOM 1922 C C . ALA B 1 31 ? -22.35926 -21.01981 7.10079 1.000 21.16372 29 ALA B C 1
ATOM 1923 O O . ALA B 1 31 ? -22.98561 -21.72411 6.29637 1.000 10.16671 29 ALA B O 1
ATOM 1925 N N . PRO B 1 32 ? -22.74062 -19.75790 7.35945 1.000 13.97141 30 PRO B N 1
ATOM 1926 C CA . PRO B 1 32 ? -23.90792 -19.18878 6.67059 1.000 10.85788 30 PRO B CA 1
ATOM 1927 C C . PRO B 1 32 ? -23.74294 -19.20324 5.15715 1.000 9.95392 30 PRO B C 1
ATOM 1928 O O . PRO B 1 32 ? -22.64559 -19.02378 4.62593 1.000 15.98431 30 PRO B O 1
ATOM 1932 N N . ILE B 1 33 ? -24.85754 -19.41536 4.46200 1.000 9.07377 31 ILE B N 1
ATOM 1933 C CA . ILE B 1 33 ? -24.84679 -19.51173 3.00658 1.000 10.94424 31 ILE B CA 1
ATOM 1934 C C . ILE B 1 33 ? -24.86832 -18.09821 2.42596 1.000 18.06349 31 ILE B C 1
ATOM 1935 O O . ILE B 1 33 ? -25.88051 -17.39653 2.50298 1.000 12.45391 31 ILE B O 1
ATOM 1940 N N . ARG B 1 34 ? -23.74056 -17.67397 1.84903 1.000 15.12066 32 ARG B N 1
ATOM 1941 C CA . ARG B 1 34 ? -23.62560 -16.35179 1.24703 1.000 16.02311 32 ARG B CA 1
ATOM 1942 C C . ARG B 1 34 ? -23.72706 -16.36757 -0.27000 1.000 21.88715 32 ARG B C 1
ATOM 1943 O O . ARG B 1 34 ? -23.89501 -15.30363 -0.87483 1.000 16.80669 32 ARG B O 1
ATOM 1951 N N . ASP B 1 35 ? -23.62919 -17.53309 -0.90119 1.000 12.06716 33 ASP B N 1
ATOM 1952 C CA . ASP B 1 35 ? -23.76764 -17.62917 -2.35541 1.000 19.91267 33 ASP B CA 1
ATOM 1953 C C . ASP B 1 35 ? -24.58017 -18.88983 -2.62242 1.000 21.68531 33 ASP B C 1
ATOM 1954 O O . ASP B 1 35 ? -24.01801 -19.95790 -2.88304 1.000 19.75846 33 ASP B O 1
ATOM 1959 N N . ALA B 1 36 ? -25.90547 -18.75265 -2.56760 1.000 19.20362 34 ALA B N 1
ATOM 1960 C CA . ALA B 1 36 ? -26.77224 -19.90556 -2.76008 1.000 23.91039 34 ALA B CA 1
ATOM 1961 C C . ALA B 1 36 ? -26.77973 -20.40748 -4.19551 1.000 29.49145 34 ALA B C 1
ATOM 1962 O O . ALA B 1 36 ? -27.32498 -21.48668 -4.44218 1.000 35.84172 34 ALA B O 1
ATOM 1964 N N . GLN B 1 37 ? -26.18877 -19.66778 -5.14161 1.000 35.31366 35 GLN B N 1
ATOM 1965 C CA . GLN B 1 37 ? -26.18404 -20.08600 -6.54136 1.000 35.18245 35 GLN B CA 1
ATOM 1966 C C . GLN B 1 37 ? -25.05676 -21.05782 -6.87309 1.000 30.13222 35 GLN B C 1
ATOM 1967 O O . GLN B 1 37 ? -25.04704 -21.60124 -7.98355 1.000 26.06732 35 GLN B O 1
ATOM 1973 N N . VAL B 1 38 ? -24.11865 -21.28770 -5.94561 1.000 24.42772 36 VAL B N 1
ATOM 1974 C CA . VAL B 1 38 ? -23.00166 -22.19280 -6.21335 1.000 24.77702 36 VAL B CA 1
ATOM 1975 C C . VAL B 1 38 ? -23.51403 -23.55526 -6.64623 1.000 17.97238 36 VAL B C 1
ATOM 1976 O O . VAL B 1 38 ? -23.02726 -24.14001 -7.62026 1.000 22.09101 36 VAL B O 1
ATOM 1980 N N . GLY B 1 39 ? -24.52055 -24.07398 -5.94618 1.000 17.59291 37 GLY B N 1
ATOM 1981 C CA . GLY B 1 39 ? -24.94458 -25.44108 -6.19868 1.000 19.04346 37 GLY B CA 1
ATOM 1982 C C . GLY B 1 39 ? -25.67400 -25.59841 -7.51831 1.000 21.49160 37 GLY B C 1
ATOM 1983 O O . GLY B 1 39 ? -25.46460 -26.57888 -8.24297 1.000 18.24588 37 GLY B O 1
ATOM 1984 N N . GLU B 1 40 ? -26.53937 -24.63756 -7.84887 1.000 16.36349 38 GLU B N 1
ATOM 1985 C CA . GLU B 1 40 ? -27.34904 -24.74896 -9.05922 1.000 27.80379 38 GLU B CA 1
ATOM 1986 C C . GLU B 1 40 ? -26.51688 -24.49915 -10.31514 1.000 11.22208 38 GLU B C 1
ATOM 1987 O O . GLU B 1 40 ? -26.75639 -25.11926 -11.35498 1.000 15.91884 38 GLU B O 1
ATOM 1993 N N . ILE B 1 41 ? -25.53522 -23.60231 -10.24369 1.000 12.12149 39 ILE B N 1
ATOM 1994 C CA . ILE B 1 41 ? -24.61452 -23.43849 -11.36613 1.000 13.08072 39 ILE B CA 1
ATOM 1995 C C . ILE B 1 41 ? -23.81680 -24.72140 -11.58990 1.000 23.75492 39 ILE B C 1
ATOM 1996 O O . ILE B 1 41 ? -23.67008 -25.19296 -12.72602 1.000 21.18732 39 ILE B O 1
ATOM 2001 N N . ALA B 1 42 ? -23.28976 -25.30897 -10.50694 1.000 16.52181 40 ALA B N 1
ATOM 2002 C CA . ALA B 1 42 ? -22.52401 -26.54989 -10.63306 1.000 18.87810 40 ALA B CA 1
ATOM 2003 C C . ALA B 1 42 ? -23.38799 -27.67881 -11.18144 1.000 12.25716 40 ALA B C 1
ATOM 2004 O O . ALA B 1 42 ? -22.93626 -28.47356 -12.01773 1.000 13.95162 40 ALA B O 1
ATOM 2006 N N . LEU B 1 43 ? -24.63457 -27.76601 -10.71781 1.000 13.88950 41 LEU B N 1
ATOM 2007 C CA . LEU B 1 43 ? -25.53596 -28.80191 -11.19878 1.000 13.84970 41 LEU B CA 1
ATOM 2008 C C . LEU B 1 43 ? -25.84773 -28.59796 -12.67608 1.000 18.01245 41 LEU B C 1
ATOM 2009 O O . LEU B 1 43 ? -25.75576 -29.53220 -13.47809 1.000 14.91551 41 LEU B O 1
ATOM 2014 N N . LYS B 1 44 ? -26.20143 -27.36925 -13.05402 1.000 20.10098 42 LYS B N 1
ATOM 2015 C CA . LYS B 1 44 ? -26.47146 -27.06739 -14.45594 1.000 29.96227 42 LYS B CA 1
ATOM 2016 C C . LYS B 1 44 ? -25.31660 -27.52454 -15.34381 1.000 22.51348 42 LYS B C 1
ATOM 2017 O O . LYS B 1 44 ? -25.51710 -28.26316 -16.31356 1.000 20.45701 42 LYS B O 1
ATOM 2023 N N . GLU B 1 45 ? -24.09126 -27.11143 -15.00420 1.000 19.73760 43 GLU B N 1
ATOM 2024 C CA . GLU B 1 45 ? -22.94107 -27.41991 -15.84729 1.000 22.09835 43 GLU B CA 1
ATOM 2025 C C . GLU B 1 45 ? -22.60703 -28.90822 -15.83471 1.000 24.71421 43 GLU B C 1
ATOM 2026 O O . GLU B 1 45 ? -22.15002 -29.44308 -16.85177 1.000 21.79367 43 GLU B O 1
ATOM 2032 N N . ALA B 1 46 ? -22.85104 -29.59803 -14.71410 1.000 19.05093 44 ALA B N 1
ATOM 2033 C CA . ALA B 1 46 ? -22.52148 -31.01913 -14.64082 1.000 16.12729 44 ALA B CA 1
ATOM 2034 C C . ALA B 1 46 ? -23.50281 -31.86170 -15.44644 1.000 20.23433 44 ALA B C 1
ATOM 2035 O O . ALA B 1 46 ? -23.11782 -32.88142 -16.03133 1.000 10.18168 44 ALA B O 1
ATOM 2037 N N . CYS B 1 47 ? -24.78248 -31.47932 -15.45726 1.000 15.20800 45 CYS B N 1
ATOM 2038 C CA . CYS B 1 47 ? -25.73597 -32.15494 -16.33040 1.000 23.09395 45 CYS B CA 1
ATOM 2039 C C . CYS B 1 47 ? -25.29476 -32.04226 -17.78501 1.000 23.96283 45 CYS B C 1
ATOM 2040 O O . CYS B 1 47 ? -25.29810 -33.03284 -18.52641 1.000 16.63234 45 CYS B O 1
ATOM 2043 N N . GLN B 1 48 ? -24.87690 -30.83961 -18.19821 1.000 17.46138 46 GLN B N 1
ATOM 2044 C CA . GLN B 1 48 ? -24.40583 -30.64582 -19.56764 1.000 25.74983 46 GLN B CA 1
ATOM 2045 C C . GLN B 1 48 ? -23.17550 -31.49867 -19.85210 1.000 26.58277 46 GLN B C 1
ATOM 2046 O O . GLN B 1 48 ? -23.05728 -32.09356 -20.92917 1.000 20.43083 46 GLN B O 1
ATOM 2052 N N . ALA B 1 49 ? -22.25062 -31.57607 -18.89173 1.000 26.08793 47 ALA B N 1
ATOM 2053 C CA . ALA B 1 49 ? -21.06975 -32.41439 -19.06649 1.000 18.64404 47 ALA B CA 1
ATOM 2054 C C . ALA B 1 49 ? -21.45235 -33.87617 -19.26894 1.000 11.89424 47 ALA B C 1
ATOM 2055 O O . ALA B 1 49 ? -20.85948 -34.57035 -20.09993 1.000 25.48422 47 ALA B O 1
ATOM 2057 N N . VAL B 1 50 ? -22.45019 -34.35936 -18.52834 1.000 15.86654 48 VAL B N 1
ATOM 2058 C CA . VAL B 1 50 ? -22.87285 -35.75139 -18.64953 1.000 13.56389 48 VAL B CA 1
ATOM 2059 C C . VAL B 1 50 ? -23.57337 -35.99046 -19.98441 1.000 22.41298 48 VAL B C 1
ATOM 2060 O O . VAL B 1 50 ? -23.39539 -37.04117 -20.61684 1.000 17.46404 48 VAL B O 1
ATOM 2064 N N . ILE B 1 51 ? -24.38401 -35.02574 -20.42833 1.000 21.45313 49 ILE B N 1
ATOM 2065 C CA . ILE B 1 51 ? -25.01900 -35.11210 -21.74156 1.000 20.68190 49 ILE B CA 1
ATOM 2066 C C . ILE B 1 51 ? -23.96656 -35.19286 -22.83853 1.000 20.95422 49 ILE B C 1
ATOM 2067 O O . ILE B 1 51 ? -24.15903 -35.88546 -23.84633 1.000 18.80518 49 ILE B O 1
ATOM 2072 N N . ASN B 1 52 ? -22.82720 -34.52725 -22.64311 1.000 17.83704 50 ASN B N 1
ATOM 2073 C CA . ASN B 1 52 ? -21.69797 -34.56336 -23.56392 1.000 23.68662 50 ASN B CA 1
ATOM 2074 C C . ASN B 1 52 ? -20.79585 -35.78517 -23.38451 1.000 17.63746 50 ASN B C 1
ATOM 2075 O O . ASN B 1 52 ? -19.72848 -35.83082 -23.99818 1.000 33.43444 50 ASN B O 1
ATOM 2080 N N . GLY B 1 53 ? -21.17977 -36.76290 -22.56957 1.000 22.78590 51 GLY B N 1
ATOM 2081 C CA . GLY B 1 53 ? -20.42792 -37.99646 -22.46307 1.000 28.41148 51 GLY B CA 1
ATOM 2082 C C . GLY B 1 53 ? -19.27149 -38.00455 -21.48342 1.000 18.77315 51 GLY B C 1
ATOM 2083 O O . GLY B 1 53 ? -18.51240 -38.98009 -21.46941 1.000 23.57229 51 GLY B O 1
ATOM 2084 N N . GLN B 1 54 ? -19.09720 -36.95469 -20.67603 1.000 19.99879 52 GLN B N 1
ATOM 2085 C CA . GLN B 1 54 ? -18.09818 -36.96117 -19.61108 1.000 15.80416 52 GLN B CA 1
ATOM 2086 C C . GLN B 1 54 ? -18.61705 -37.71474 -18.38317 1.000 22.23744 52 GLN B C 1
ATOM 2087 O O . GLN B 1 54 ? -19.82799 -37.88835 -18.21370 1.000 17.71219 52 GLN B O 1
ATOM 2093 N N . PRO B 1 55 ? -17.71487 -38.21821 -17.52103 1.000 16.81204 53 PRO B N 1
ATOM 2094 C CA . PRO B 1 55 ? -16.26619 -38.35878 -17.69647 1.000 24.58854 53 PRO B CA 1
ATOM 2095 C C . PRO B 1 55 ? -15.93749 -39.69421 -18.37476 1.000 16.87981 53 PRO B C 1
ATOM 2096 O O . PRO B 1 55 ? -16.83684 -40.50971 -18.54725 1.000 13.26774 53 PRO B O 1
ATOM 2100 N N . ALA B 1 56 ? -14.67105 -39.92487 -18.72934 1.000 20.93309 54 ALA B N 1
ATOM 2101 C CA . ALA B 1 56 ? -14.33303 -41.08479 -19.55180 1.000 19.09346 54 ALA B CA 1
ATOM 2102 C C . ALA B 1 56 ? -14.60624 -42.41534 -18.84983 1.000 24.33325 54 ALA B C 1
ATOM 2103 O O . ALA B 1 56 ? -14.96757 -43.39811 -19.51048 1.000 19.93705 54 ALA B O 1
ATOM 2105 N N . TRP B 1 57 ? -14.43595 -42.48315 -17.52898 1.000 19.13570 55 TRP B N 1
ATOM 2106 C CA . TRP B 1 57 ? -14.50139 -43.75531 -16.81203 1.000 18.19727 55 TRP B CA 1
ATOM 2107 C C . TRP B 1 57 ? -15.91638 -44.15158 -16.40931 1.000 16.13063 55 TRP B C 1
ATOM 2108 O O . TRP B 1 57 ? -16.07969 -45.12918 -15.67325 1.000 13.28156 55 TRP B O 1
ATOM 2119 N N . ALA B 1 58 ? -16.93455 -43.42789 -16.88084 1.000 19.37719 56 ALA B N 1
ATOM 2120 C CA . ALA B 1 58 ? -18.26929 -43.54986 -16.29926 1.000 19.12949 56 ALA B CA 1
ATOM 2121 C C . ALA B 1 58 ? -18.80831 -44.97005 -16.41488 1.000 19.85969 56 ALA B C 1
ATOM 2122 O O . ALA B 1 58 ? -19.19954 -45.57852 -15.41152 1.000 23.44176 56 ALA B O 1
ATOM 2124 N N . GLN B 1 59 ? -18.83797 -45.52505 -17.62966 1.000 18.07830 57 GLN B N 1
ATOM 2125 C CA . GLN B 1 59 ? -19.44086 -46.84608 -17.79128 1.000 17.46410 57 GLN B CA 1
ATOM 2126 C C . GLN B 1 59 ? -18.63320 -47.92939 -17.08082 1.000 12.12722 57 GLN B C 1
ATOM 2127 O O . GLN B 1 59 ? -19.20609 -48.88359 -16.54350 1.000 13.46060 57 GLN B O 1
ATOM 2133 N N . ALA B 1 60 ? -17.30393 -47.79886 -17.05719 1.000 20.57706 58 ALA B N 1
ATOM 2134 C CA . ALA B 1 60 ? -16.48339 -48.77845 -16.34667 1.000 21.34765 58 ALA B CA 1
ATOM 2135 C C . ALA B 1 60 ? -16.72643 -48.72479 -14.84016 1.000 15.61549 58 ALA B C 1
ATOM 2136 O O . ALA B 1 60 ? -16.79214 -49.76923 -14.18165 1.000 17.16202 58 ALA B O 1
ATOM 2138 N N . HIS B 1 61 ? -16.86491 -47.51850 -14.27742 1.000 21.61360 59 HIS B N 1
ATOM 2139 C CA . HIS B 1 61 ? -17.10915 -47.39165 -12.84130 1.000 15.20988 59 HIS B CA 1
ATOM 2140 C C . HIS B 1 61 ? -18.49505 -47.90884 -12.46642 1.000 17.36460 59 HIS B C 1
ATOM 2141 O O . HIS B 1 61 ? -18.64980 -48.66766 -11.49501 1.000 14.88346 59 HIS B O 1
ATOM 2148 N N . ILE B 1 62 ? -19.52321 -47.49304 -13.21554 1.000 19.09309 60 ILE B N 1
ATOM 2149 C CA . ILE B 1 62 ? -20.87105 -47.99532 -12.96034 1.000 15.40857 60 ILE B CA 1
ATOM 2150 C C . ILE B 1 62 ? -20.90418 -49.51457 -13.08612 1.000 16.75493 60 ILE B C 1
ATOM 2151 O O . ILE B 1 62 ? -21.50215 -50.20802 -12.25196 1.000 19.18602 60 ILE B O 1
ATOM 2156 N N . ASP B 1 63 ? -20.25502 -50.05525 -14.12811 1.000 23.69301 61 ASP B N 1
ATOM 2157 C CA . ASP B 1 63 ? -20.20123 -51.50409 -14.31106 1.000 20.36385 61 ASP B CA 1
ATOM 2158 C C . ASP B 1 63 ? -19.57439 -52.18441 -13.10707 1.000 14.25677 61 ASP B C 1
ATOM 2159 O O . ASP B 1 63 ? -20.03958 -53.24505 -12.67043 1.000 15.66663 61 ASP B O 1
ATOM 2164 N N . ALA B 1 64 ? -18.51741 -51.58407 -12.55255 1.000 17.71386 62 ALA B N 1
ATOM 2165 C CA . ALA B 1 64 ? -17.87565 -52.16131 -11.37602 1.000 14.30696 62 ALA B CA 1
ATOM 2166 C C . ALA B 1 64 ? -18.81670 -52.16823 -10.18131 1.000 10.39112 62 ALA B C 1
ATOM 2167 O O . ALA B 1 64 ? -18.87370 -53.15092 -9.43450 1.000 14.97645 62 ALA B O 1
ATOM 2169 N N . TRP B 1 65 ? -19.54065 -51.06749 -9.95861 1.000 13.40763 63 TRP B N 1
ATOM 2170 C CA . TRP B 1 65 ? -20.47382 -51.04769 -8.83796 1.000 8.29088 63 TRP B CA 1
ATOM 2171 C C . TRP B 1 65 ? -21.57033 -52.08177 -9.03632 1.000 13.56287 63 TRP B C 1
ATOM 2172 O O . TRP B 1 65 ? -21.96365 -52.77812 -8.09341 1.000 14.08676 63 TRP B O 1
ATOM 2183 N N . ASN B 1 66 ? -22.05676 -52.22026 -10.26713 1.000 16.20087 64 ASN B N 1
ATOM 2184 C CA . ASN B 1 66 ? -23.06089 -53.24271 -10.53466 1.000 15.83963 64 ASN B CA 1
ATOM 2185 C C . ASN B 1 66 ? -22.52263 -54.63252 -10.22906 1.000 13.71812 64 ASN B C 1
ATOM 2186 O O . ASN B 1 66 ? -23.23084 -55.46302 -9.65062 1.000 15.95637 64 ASN B O 1
ATOM 2191 N N . THR B 1 67 ? -21.25701 -54.88963 -10.56068 1.000 14.62489 65 THR B N 1
ATOM 2192 C CA . THR B 1 67 ? -20.65383 -56.16727 -10.19329 1.000 18.80789 65 THR B CA 1
ATOM 2193 C C . THR B 1 67 ? -20.64373 -56.35909 -8.67944 1.000 19.72726 65 THR B C 1
ATOM 2194 O O . THR B 1 67 ? -20.92119 -57.45866 -8.18247 1.000 14.78592 65 THR B O 1
ATOM 2198 N N . VAL B 1 68 ? -20.34767 -55.29747 -7.92395 1.000 16.79045 66 VAL B N 1
ATOM 2199 C CA . VAL B 1 68 ? -20.32582 -55.42933 -6.46768 1.000 10.38499 66 VAL B CA 1
ATOM 2200 C C . VAL B 1 68 ? -21.73667 -55.63121 -5.92519 1.000 8.97514 66 VAL B C 1
ATOM 2201 O O . VAL B 1 68 ? -21.95790 -56.45883 -5.03273 1.000 17.31178 66 VAL B O 1
ATOM 2205 N N . LEU B 1 69 ? -22.71001 -54.87046 -6.43884 1.000 12.41035 67 LEU B N 1
ATOM 2206 C CA . LEU B 1 69 ? -24.09584 -55.04004 -6.00390 1.000 20.36440 67 LEU B CA 1
ATOM 2207 C C . LEU B 1 69 ? -24.57475 -56.47816 -6.20524 1.000 17.07367 67 LEU B C 1
ATOM 2208 O O . LEU B 1 69 ? -25.17052 -57.07891 -5.30203 1.000 18.10493 67 LEU B O 1
ATOM 2213 N N . LYS B 1 70 ? -24.32832 -57.04513 -7.39343 1.000 19.70628 68 LYS B N 1
ATOM 2214 C CA . LYS B 1 70 ? -24.69713 -58.43947 -7.63417 1.000 23.03825 68 LYS B CA 1
ATOM 2215 C C . LYS B 1 70 ? -24.04709 -59.36246 -6.61479 1.000 18.08602 68 LYS B C 1
ATOM 2216 O O . LYS B 1 70 ? -24.64741 -60.35295 -6.18931 1.000 18.48863 68 LYS B O 1
ATOM 2222 N N . ALA B 1 71 ? -22.81510 -59.05100 -6.20808 1.000 22.09107 69 ALA B N 1
ATOM 2223 C CA . ALA B 1 71 ? -22.07481 -59.97055 -5.35264 1.000 17.53183 69 ALA B CA 1
ATOM 2224 C C . ALA B 1 71 ? -22.75874 -60.18823 -4.00793 1.000 29.05813 69 ALA B C 1
ATOM 2225 O O . ALA B 1 71 ? -22.60477 -61.26171 -3.41248 1.000 30.08176 69 ALA B O 1
ATOM 2227 N N . PHE B 1 72 ? -23.51711 -59.20609 -3.50398 1.000 23.65798 70 PHE B N 1
ATOM 2228 C CA . PHE B 1 72 ? -24.20897 -59.40322 -2.23168 1.000 19.97448 70 PHE B CA 1
ATOM 2229 C C . PHE B 1 72 ? -25.70740 -59.62197 -2.40260 1.000 24.94131 70 PHE B C 1
ATOM 2230 O O . PHE B 1 72 ? -26.43919 -59.65990 -1.40596 1.000 33.17839 70 PHE B O 1
ATOM 2238 N N . GLY B 1 73 ? -26.17682 -59.81416 -3.63433 1.000 26.82692 71 GLY B N 1
ATOM 2239 C CA . GLY B 1 73 ? -27.50913 -60.33520 -3.86556 1.000 28.69747 71 GLY B CA 1
ATOM 2240 C C . GLY B 1 73 ? -28.49327 -59.36236 -4.46456 1.000 27.67651 71 GLY B C 1
ATOM 2241 O O . GLY B 1 73 ? -29.65730 -59.73172 -4.65648 1.000 29.84049 71 GLY B O 1
ATOM 2242 N N . ALA B 1 74 ? -28.07509 -58.14290 -4.77252 1.000 25.41205 72 ALA B N 1
ATOM 2243 C CA . ALA B 1 74 ? -29.00301 -57.14383 -5.26774 1.000 28.40208 72 ALA B CA 1
ATOM 2244 C C . ALA B 1 74 ? -29.19409 -57.28168 -6.77404 1.000 23.61337 72 ALA B C 1
ATOM 2245 O O . ALA B 1 74 ? -28.39551 -57.90906 -7.47367 1.000 29.95123 72 ALA B O 1
ATOM 2247 N N . LYS B 1 75 ? -30.26725 -56.66445 -7.27115 1.000 17.56306 73 LYS B N 1
ATOM 2248 C CA . LYS B 1 75 ? -30.55720 -56.58532 -8.70047 1.000 27.62344 73 LYS B CA 1
ATOM 2249 C C . LYS B 1 75 ? -30.30774 -55.16262 -9.18517 1.000 20.06388 73 LYS B C 1
ATOM 2250 O O . LYS B 1 75 ? -31.21387 -54.31922 -9.13478 1.000 23.61874 73 LYS B O 1
ATOM 2256 N N . PRO B 1 76 ? -29.10559 -54.85394 -9.68405 1.000 27.18665 74 PRO B N 1
ATOM 2257 C CA . PRO B 1 76 ? -28.75985 -53.45609 -10.00659 1.000 30.72585 74 PRO B CA 1
ATOM 2258 C C . PRO B 1 76 ? -29.72244 -52.76639 -10.96139 1.000 28.35371 74 PRO B C 1
ATOM 2259 O O . PRO B 1 76 ? -29.87905 -51.53894 -10.89051 1.000 23.61599 74 PRO B O 1
ATOM 2263 N N . LYS B 1 77 ? -30.37011 -53.50806 -11.86077 1.000 32.08998 75 LYS B N 1
ATOM 2264 C CA . LYS B 1 77 ? -31.31538 -52.86830 -12.76982 1.000 30.94825 75 LYS B CA 1
ATOM 2265 C C . LYS B 1 77 ? -32.56324 -52.39267 -12.03059 1.000 20.09617 75 LYS B C 1
ATOM 2266 O O . LYS B 1 77 ? -33.20267 -51.42235 -12.45110 1.000 26.37084 75 LYS B O 1
ATOM 2272 N N . ARG B 1 78 ? -32.91100 -53.04101 -10.92051 1.000 28.70725 76 ARG B N 1
ATOM 2273 C CA . ARG B 1 78 ? -34.00715 -52.57035 -10.08386 1.000 21.07088 76 ARG B CA 1
ATOM 2274 C C . ARG B 1 78 ? -33.55269 -51.54180 -9.05015 1.000 26.59309 76 ARG B C 1
ATOM 2275 O O . ARG B 1 78 ? -34.27520 -50.57532 -8.78683 1.000 17.44319 76 ARG B O 1
ATOM 2283 N N . THR B 1 79 ? -32.36325 -51.71902 -8.46660 1.000 16.84749 77 THR B N 1
ATOM 2284 C CA . THR B 1 79 ? -31.83301 -50.82410 -7.43440 1.000 20.21002 77 THR B CA 1
ATOM 2285 C C . THR B 1 79 ? -30.39877 -50.41608 -7.77429 1.000 17.46723 77 THR B C 1
ATOM 2286 O O . THR B 1 79 ? -29.43819 -51.00693 -7.26797 1.000 18.69659 77 THR B O 1
ATOM 2290 N N . PRO B 1 80 ? -30.21409 -49.40340 -8.61771 1.000 13.54489 78 PRO B N 1
ATOM 2291 C CA . PRO B 1 80 ? -28.85390 -49.00936 -9.00690 1.000 23.14555 78 PRO B CA 1
ATOM 2292 C C . PRO B 1 80 ? -28.13369 -48.25845 -7.89467 1.000 18.77488 78 PRO B C 1
ATOM 2293 O O . PRO B 1 80 ? -28.73754 -47.78371 -6.92699 1.000 14.00687 78 PRO B O 1
ATOM 2297 N N . CYS B 1 81 ? -26.81594 -48.14470 -8.05879 1.000 17.64089 79 CYS B N 1
ATOM 2298 C CA . CYS B 1 81 ? -26.04929 -47.23391 -7.22147 1.000 16.70674 79 CYS B CA 1
ATOM 2299 C C . CYS B 1 81 ? -26.48623 -45.79719 -7.49833 1.000 13.97525 79 CYS B C 1
ATOM 2300 O O . CYS B 1 81 ? -27.04941 -45.47868 -8.54946 1.000 15.66743 79 CYS B O 1
ATOM 2303 N N . SER B 1 82 ? -26.23512 -44.92275 -6.52601 1.000 11.95477 80 SER B N 1
ATOM 2304 C CA . SER B 1 82 ? -26.75438 -43.56136 -6.62130 1.000 9.93237 80 SER B CA 1
ATOM 2305 C C . SER B 1 82 ? -26.20668 -42.82274 -7.83794 1.000 17.63101 80 SER B C 1
ATOM 2306 O O . SER B 1 82 ? -26.91536 -41.99535 -8.42530 1.000 14.26533 80 SER B O 1
ATOM 2309 N N . ALA B 1 83 ? -24.96168 -43.10959 -8.23968 1.000 8.90876 81 ALA B N 1
ATOM 2310 C CA . ALA B 1 83 ? -24.38091 -42.41712 -9.38775 1.000 13.08026 81 ALA B CA 1
ATOM 2311 C C . ALA B 1 83 ? -25.12284 -42.75907 -10.67653 1.000 16.39635 81 ALA B C 1
ATOM 2312 O O . ALA B 1 83 ? -25.39542 -41.87335 -11.49429 1.000 15.50738 81 ALA B O 1
ATOM 2314 N N . GLU B 1 84 ? -25.46903 -44.03129 -10.87674 1.000 16.55857 82 GLU B N 1
ATOM 2315 C CA . GLU B 1 84 ? -26.21620 -44.38116 -12.08262 1.000 23.03270 82 GLU B CA 1
ATOM 2316 C C . GLU B 1 84 ? -27.64480 -43.84978 -12.03375 1.000 17.16012 82 GLU B C 1
ATOM 2317 O O . GLU B 1 84 ? -28.19298 -43.46293 -13.07161 1.000 20.15867 82 GLU B O 1
ATOM 2323 N N . ALA B 1 85 ? -28.26806 -43.83846 -10.84503 1.000 15.58706 83 ALA B N 1
ATOM 2324 C CA . ALA B 1 85 ? -29.59584 -43.24487 -10.69471 1.000 15.44444 83 ALA B CA 1
ATOM 2325 C C . ALA B 1 85 ? -29.61780 -41.80394 -11.19102 1.000 20.65596 83 ALA B C 1
ATOM 2326 O O . ALA B 1 85 ? -30.51377 -41.40684 -11.94322 1.000 18.06655 83 ALA B O 1
ATOM 2328 N N . LEU B 1 86 ? -28.63423 -41.00140 -10.77377 1.000 15.38145 84 LEU B N 1
ATOM 2329 C CA . LEU B 1 86 ? -28.54312 -39.62562 -11.25816 1.000 18.12122 84 LEU B CA 1
ATOM 2330 C C . LEU B 1 86 ? -28.24125 -39.57944 -12.75204 1.000 19.83286 84 LEU B C 1
ATOM 2331 O O . LEU B 1 86 ? -28.82490 -38.77269 -13.49034 1.000 15.26505 84 LEU B O 1
ATOM 2336 N N . ARG B 1 87 ? -27.31986 -40.42542 -13.21079 1.000 18.80447 85 ARG B N 1
ATOM 2337 C CA . ARG B 1 87 ? -26.90376 -40.37997 -14.60525 1.000 18.93701 85 ARG B CA 1
ATOM 2338 C C . ARG B 1 87 ? -28.06726 -40.72222 -15.52496 1.000 19.29589 85 ARG B C 1
ATOM 2339 O O . ARG B 1 87 ? -28.37951 -39.97525 -16.46218 1.000 21.71283 85 ARG B O 1
ATOM 2347 N N . LYS B 1 88 ? -28.73145 -41.84780 -15.24930 1.000 17.85899 86 LYS B N 1
ATOM 2348 C CA . LYS B 1 88 ? -29.89512 -42.26364 -16.02563 1.000 20.46476 86 LYS B CA 1
ATOM 2349 C C . LYS B 1 88 ? -30.96042 -41.16936 -16.05754 1.000 30.82880 86 LYS B C 1
ATOM 2350 O O . LYS B 1 88 ? -31.61779 -40.95953 -17.08461 1.000 27.84703 86 LYS B O 1
ATOM 2356 N N . ARG B 1 89 ? -31.11968 -40.43462 -14.95076 1.000 29.97275 87 ARG B N 1
ATOM 2357 C CA . ARG B 1 89 ? -32.14932 -39.40148 -14.89530 1.000 26.05564 87 ARG B CA 1
ATOM 2358 C C . ARG B 1 89 ? -31.81744 -38.23158 -15.81531 1.000 31.39788 87 ARG B C 1
ATOM 2359 O O . ARG B 1 89 ? -32.70203 -37.71068 -16.50593 1.000 30.97768 87 ARG B O 1
ATOM 2367 N N . VAL B 1 90 ? -30.55519 -37.79636 -15.83034 1.000 25.94272 88 VAL B N 1
ATOM 2368 C CA . VAL B 1 90 ? -30.15584 -36.69809 -16.70651 1.000 22.81458 88 VAL B CA 1
ATOM 2369 C C . VAL B 1 90 ? -30.26517 -37.11292 -18.16874 1.000 26.15335 88 VAL B C 1
ATOM 2370 O O . VAL B 1 90 ? -30.81447 -36.38164 -18.99894 1.000 25.28179 88 VAL B O 1
ATOM 2374 N N . LEU B 1 91 ? -29.74195 -38.29343 -18.50492 1.000 24.79712 89 LEU B N 1
ATOM 2375 C CA . LEU B 1 91 ? -29.69470 -38.71801 -19.89787 1.000 30.03517 89 LEU B CA 1
ATOM 2376 C C . LEU B 1 91 ? -31.07577 -39.03210 -20.45921 1.000 39.00952 89 LEU B C 1
ATOM 2377 O O . LEU B 1 91 ? -31.23979 -39.06784 -21.68459 1.000 38.80267 89 LEU B O 1
ATOM 2382 N N . LYS B 1 92 ? -32.06499 -39.25310 -19.59559 1.000 29.44975 90 LYS B N 1
ATOM 2383 C CA . LYS B 1 92 ? -33.42079 -39.57633 -20.01673 1.000 38.06550 90 LYS B CA 1
ATOM 2384 C C . LYS B 1 92 ? -34.37587 -38.38906 -19.93628 1.000 36.83267 90 LYS B C 1
ATOM 2385 O O . LYS B 1 92 ? -35.34889 -38.34373 -20.69512 1.000 44.78548 90 LYS B O 1
ATOM 2391 N N . ASP B 1 93 ? -34.10689 -37.40795 -19.06786 1.000 40.70939 91 ASP B N 1
ATOM 2392 C CA . ASP B 1 93 ? -34.95889 -36.23151 -18.92117 1.000 34.56670 91 ASP B CA 1
ATOM 2393 C C . ASP B 1 93 ? -34.28504 -34.92484 -19.31700 1.000 43.73226 91 ASP B C 1
ATOM 2394 O O . ASP B 1 93 ? -34.92408 -33.86885 -19.23395 1.000 38.32225 91 ASP B O 1
ATOM 2399 N N . GLY B 1 94 ? -33.01391 -34.95067 -19.71388 1.000 37.73787 92 GLY B N 1
ATOM 2400 C CA . GLY B 1 94 ? -32.32291 -33.75264 -20.13218 1.000 37.85451 92 GLY B CA 1
ATOM 2401 C C . GLY B 1 94 ? -31.80920 -32.85954 -19.02261 1.000 36.69039 92 GLY B C 1
ATOM 2402 O O . GLY B 1 94 ? -30.90437 -32.05414 -19.27088 1.000 47.09247 92 GLY B O 1
ATOM 2403 N N . THR B 1 95 ? -32.34733 -32.95927 -17.80814 1.000 42.55990 93 THR B N 1
ATOM 2404 C CA . THR B 1 95 ? -31.93079 -32.06916 -16.73196 1.000 42.61064 93 THR B CA 1
ATOM 2405 C C . THR B 1 95 ? -32.16062 -32.74668 -15.38796 1.000 48.47180 93 THR B C 1
ATOM 2406 O O . THR B 1 95 ? -32.68169 -33.86267 -15.30634 1.000 44.81342 93 THR B O 1
ATOM 2410 N N . MET B 1 96 ? -31.76065 -32.04884 -14.32741 1.000 38.75459 94 MET B N 1
ATOM 2411 C CA . MET B 1 96 ? -32.00724 -32.46628 -12.95673 1.000 54.15370 94 MET B CA 1
ATOM 2412 C C . MET B 1 96 ? -32.68385 -31.33745 -12.19763 1.000 43.45652 94 MET B C 1
ATOM 2413 O O . MET B 1 96 ? -32.32792 -30.16627 -12.35902 1.000 43.86305 94 MET B O 1
ATOM 2418 N N . ALA B 1 97 ? -33.65531 -31.69833 -11.36665 1.000 53.21962 95 ALA B N 1
ATOM 2419 C CA . ALA B 1 97 ? -34.39658 -30.71727 -10.58777 1.000 52.24101 95 ALA B CA 1
ATOM 2420 C C . ALA B 1 97 ? -33.54353 -30.23231 -9.42168 1.000 42.63241 95 ALA B C 1
ATOM 2421 O O . ALA B 1 97 ? -33.09445 -31.03582 -8.59650 1.000 49.12760 95 ALA B O 1
ATOM 2423 N N . ALA B 1 98 ? -33.30545 -28.92382 -9.36714 1.000 40.57281 96 ALA B N 1
ATOM 2424 C CA . ALA B 1 98 ? -32.70964 -28.32666 -8.18367 1.000 43.48757 96 ALA B CA 1
ATOM 2425 C C . ALA B 1 98 ? -33.60341 -28.57736 -6.97376 1.000 54.14913 96 ALA B C 1
ATOM 2426 O O . ALA B 1 98 ? -34.83243 -28.61045 -7.08008 1.000 49.23676 96 ALA B O 1
ATOM 2428 N N . LEU B 1 99 ? -32.97695 -28.76490 -5.81739 1.000 47.89625 97 LEU B N 1
ATOM 2429 C CA . LEU B 1 99 ? -33.69953 -29.07944 -4.58875 1.000 39.02431 97 LEU B CA 1
ATOM 2430 C C . LEU B 1 99 ? -33.27094 -28.22543 -3.40800 1.000 40.69683 97 LEU B C 1
ATOM 2431 O O . LEU B 1 99 ? -34.11580 -27.83867 -2.59577 1.000 47.83232 97 LEU B O 1
ATOM 2436 N N . ASP B 1 100 ? -31.99301 -27.88346 -3.32504 1.000 33.24643 98 ASP B N 1
ATOM 2437 C CA . ASP B 1 100 ? -31.32824 -27.38954 -2.12850 1.000 20.04132 98 ASP B CA 1
ATOM 2438 C C . ASP B 1 100 ? -29.89435 -27.10943 -2.57139 1.000 17.10075 98 ASP B C 1
ATOM 2439 O O . ASP B 1 100 ? -29.31775 -27.93291 -3.29170 1.000 22.29132 98 ASP B O 1
ATOM 2444 N N . PRO B 1 101 ? -29.30329 -25.95700 -2.22740 1.000 11.58506 99 PRO B N 1
ATOM 2445 C CA . PRO B 1 101 ? -27.98462 -25.62209 -2.79788 1.000 16.90292 99 PRO B CA 1
ATOM 2446 C C . PRO B 1 101 ? -26.89885 -26.61639 -2.44664 1.000 14.52158 99 PRO B C 1
ATOM 2447 O O . PRO B 1 101 ? -26.01142 -26.85571 -3.27541 1.000 12.36077 99 PRO B O 1
ATOM 2451 N N . VAL B 1 102 ? -26.94096 -27.20737 -1.24861 1.000 11.24605 100 VAL B N 1
ATOM 2452 C CA . VAL B 1 102 ? -25.93084 -28.19775 -0.88153 1.000 14.16759 100 VAL B CA 1
ATOM 2453 C C . VAL B 1 102 ? -26.20506 -29.52139 -1.57916 1.000 9.72215 100 VAL B C 1
ATOM 2454 O O . VAL B 1 102 ? -25.28387 -30.15912 -2.09412 1.000 9.43969 100 VAL B O 1
ATOM 2458 N N . VAL B 1 103 ? -27.46849 -29.95901 -1.60910 1.000 7.76058 101 VAL B N 1
ATOM 2459 C CA . VAL B 1 103 ? -27.80259 -31.20263 -2.30097 1.000 10.67517 101 VAL B CA 1
ATOM 2460 C C . VAL B 1 103 ? -27.50685 -31.08428 -3.79351 1.000 19.40889 101 VAL B C 1
ATOM 2461 O O . VAL B 1 103 ? -27.09037 -32.05766 -4.44415 1.000 12.79507 101 VAL B O 1
ATOM 2465 N N . ASP B 1 104 ? -27.75086 -29.90028 -4.36324 1.000 10.37975 102 ASP B N 1
ATOM 2466 C CA . ASP B 1 104 ? -27.44040 -29.66208 -5.76885 1.000 15.83016 102 ASP B CA 1
ATOM 2467 C C . ASP B 1 104 ? -25.94841 -29.80336 -6.02790 1.000 10.95389 102 ASP B C 1
ATOM 2468 O O . ASP B 1 104 ? -25.53596 -30.46652 -6.98622 1.000 14.04979 102 ASP B O 1
ATOM 2473 N N . LEU B 1 105 ? -25.12412 -29.19488 -5.17263 1.000 11.52890 103 LEU B N 1
ATOM 2474 C CA . LEU B 1 105 ? -23.67864 -29.23877 -5.36837 1.000 11.82990 103 LEU B CA 1
ATOM 2475 C C . LEU B 1 105 ? -23.14211 -30.66809 -5.30939 1.000 17.75125 103 LEU B C 1
ATOM 2476 O O . LEU B 1 105 ? -22.32091 -31.06575 -6.14547 1.000 12.62178 103 LEU B O 1
ATOM 2481 N N . TYR B 1 106 ? -23.57467 -31.46274 -4.32354 1.000 8.76437 104 TYR B N 1
ATOM 2482 C CA . TYR B 1 106 ? -22.94720 -32.77748 -4.22081 1.000 13.92809 104 TYR B CA 1
ATOM 2483 C C . TYR B 1 106 ? -23.52465 -33.76868 -5.22941 1.000 8.45968 104 TYR B C 1
ATOM 2484 O O . TYR B 1 106 ? -22.80818 -34.67308 -5.67475 1.000 12.07893 104 TYR B O 1
ATOM 2493 N N . ASN B 1 107 ? -24.78424 -33.60723 -5.63377 1.000 8.12919 105 ASN B N 1
ATOM 2494 C CA . ASN B 1 107 ? -25.25465 -34.34824 -6.80143 1.000 13.38075 105 ASN B CA 1
ATOM 2495 C C . ASN B 1 107 ? -24.45435 -33.95334 -8.03642 1.000 11.27454 105 ASN B C 1
ATOM 2496 O O . ASN B 1 107 ? -24.09488 -34.80767 -8.85820 1.000 11.80067 105 ASN B O 1
ATOM 2501 N N . ALA B 1 108 ? -24.15992 -32.65741 -8.17810 1.000 14.99535 106 ALA B N 1
ATOM 2502 C CA . ALA B 1 108 ? -23.34355 -32.19610 -9.29501 1.000 12.41432 106 ALA B CA 1
ATOM 2503 C C . ALA B 1 108 ? -21.98456 -32.87676 -9.30045 1.000 17.42871 106 ALA B C 1
ATOM 2504 O O . ALA B 1 108 ? -21.47822 -33.25750 -10.36352 1.000 13.89638 106 ALA B O 1
ATOM 2506 N N . VAL B 1 109 ? -21.35862 -33.00554 -8.12691 1.000 8.02545 107 VAL B N 1
ATOM 2507 C CA . VAL B 1 109 ? -20.07643 -33.69845 -8.06654 1.000 10.47142 107 VAL B CA 1
ATOM 2508 C C . VAL B 1 109 ? -20.25159 -35.13717 -8.51958 1.000 8.35976 107 VAL B C 1
ATOM 2509 O O . VAL B 1 109 ? -19.46852 -35.64650 -9.33020 1.000 14.87791 107 VAL B O 1
ATOM 2513 N N . SER B 1 110 ? -21.30900 -35.80302 -8.03294 1.000 6.84987 108 SER B N 1
ATOM 2514 C CA . SER B 1 110 ? -21.55731 -37.18594 -8.43486 1.000 10.79501 108 SER B CA 1
ATOM 2515 C C . SER B 1 110 ? -21.73011 -37.30168 -9.94196 1.000 16.12865 108 SER B C 1
ATOM 2516 O O . SER B 1 110 ? -21.25629 -38.26471 -10.56030 1.000 9.93402 108 SER B O 1
ATOM 2519 N N . LEU B 1 111 ? -22.41748 -36.33435 -10.54549 1.000 11.99919 109 LEU B N 1
ATOM 2520 C CA . LEU B 1 111 ? -22.65150 -36.36916 -11.98509 1.000 14.63831 109 LEU B CA 1
ATOM 2521 C C . LEU B 1 111 ? -21.36420 -36.11250 -12.76280 1.000 13.85898 109 LEU B C 1
ATOM 2522 O O . LEU B 1 111 ? -21.01845 -36.87548 -13.66850 1.000 15.50795 109 LEU B O 1
ATOM 2527 N N . ARG B 1 112 ? -20.61723 -35.06420 -12.40298 1.000 8.22018 110 ARG B N 1
ATOM 2528 C CA . ARG B 1 112 ? -19.44873 -34.71300 -13.20618 1.000 10.84809 110 ARG B CA 1
ATOM 2529 C C . ARG B 1 112 ? -18.35543 -35.77367 -13.11992 1.000 20.38544 110 ARG B C 1
ATOM 2530 O O . ARG B 1 112 ? -17.63017 -35.99658 -14.09831 1.000 10.82472 110 ARG B O 1
ATOM 2538 N N . TYR B 1 113 ? -18.21815 -36.44312 -11.97554 1.000 14.89520 111 TYR B N 1
ATOM 2539 C CA . TYR B 1 113 ? -17.13654 -37.40216 -11.78871 1.000 12.07486 111 TYR B CA 1
ATOM 2540 C C . TYR B 1 113 ? -17.61367 -38.84652 -11.76295 1.000 15.01755 111 TYR B C 1
ATOM 2541 O O . TYR B 1 113 ? -16.81513 -39.74184 -11.46292 1.000 15.13575 111 TYR B O 1
ATOM 2550 N N . ALA B 1 114 ? -18.87972 -39.09012 -12.10000 1.000 15.52296 112 ALA B N 1
ATOM 2551 C CA . ALA B 1 114 ? -19.47713 -40.42389 -12.16923 1.000 8.17208 112 ALA B CA 1
ATOM 2552 C C . ALA B 1 114 ? -19.08857 -41.26631 -10.95407 1.000 13.84501 112 ALA B C 1
ATOM 2553 O O . ALA B 1 114 ? -18.54893 -42.36726 -11.06604 1.000 13.80247 112 ALA B O 1
ATOM 2555 N N . VAL B 1 115 ? -19.38024 -40.72168 -9.77451 1.000 10.27506 113 VAL B N 1
ATOM 2556 C CA . VAL B 1 115 ? -18.97152 -41.33464 -8.50756 1.000 13.13176 113 VAL B CA 1
ATOM 2557 C C . VAL B 1 115 ? -20.12288 -41.21303 -7.51374 1.000 6.26132 113 VAL B C 1
ATOM 2558 O O . VAL B 1 115 ? -20.70598 -40.12776 -7.38048 1.000 11.42684 113 VAL B O 1
ATOM 2562 N N . PRO B 1 116 ? -20.51659 -42.29227 -6.83629 1.000 10.09093 114 PRO B N 1
ATOM 2563 C CA . PRO B 1 116 ? -21.55684 -42.17642 -5.80074 1.000 7.92700 114 PRO B CA 1
ATOM 2564 C C . PRO B 1 116 ? -21.13277 -41.20105 -4.71386 1.000 13.19955 114 PRO B C 1
ATOM 2565 O O . PRO B 1 116 ? -20.02234 -41.28408 -4.18809 1.000 10.27116 114 PRO B O 1
ATOM 2569 N N . VAL B 1 117 ? -22.02239 -40.26115 -4.38954 1.000 10.17200 115 VAL B N 1
ATOM 2570 C CA . VAL B 1 117 ? -21.76352 -39.26339 -3.35817 1.000 6.48591 115 VAL B CA 1
ATOM 2571 C C . VAL B 1 117 ? -22.95711 -39.24567 -2.41114 1.000 12.26607 115 VAL B C 1
ATOM 2572 O O . VAL B 1 117 ? -24.07056 -38.88804 -2.81786 1.000 10.55364 115 VAL B O 1
ATOM 2576 N N . GLY B 1 118 ? -22.72796 -39.63029 -1.15893 1.000 6.04199 116 GLY B N 1
ATOM 2577 C CA . GLY B 1 118 ? -23.73398 -39.52566 -0.11214 1.000 6.38314 116 GLY B CA 1
ATOM 2578 C C . GLY B 1 118 ? -23.54621 -38.25156 0.70151 1.000 5.11798 116 GLY B C 1
ATOM 2579 O O . GLY B 1 118 ? -22.41888 -37.85334 0.99789 1.000 6.47443 116 GLY B O 1
ATOM 2580 N N . GLY B 1 119 ? -24.66620 -37.59773 1.01935 1.000 7.26687 117 GLY B N 1
ATOM 2581 C CA . GLY B 1 119 ? -24.66388 -36.41933 1.87625 1.000 5.86998 117 GLY B CA 1
ATOM 2582 C C . GLY B 1 119 ? -25.60719 -36.61473 3.04912 1.000 10.05690 117 GLY B C 1
ATOM 2583 O O . GLY B 1 119 ? -26.76023 -36.99853 2.83272 1.000 8.65443 117 GLY B O 1
ATOM 2584 N N . GLU B 1 120 ? -25.15606 -36.37552 4.28719 1.000 6.42898 118 GLU B N 1
ATOM 2585 C CA . GLU B 1 120 ? -25.99635 -36.65642 5.44697 1.000 9.27522 118 GLU B CA 1
ATOM 2586 C C . GLU B 1 120 ? -25.81982 -35.61641 6.55501 1.000 10.14014 118 GLU B C 1
ATOM 2587 O O . GLU B 1 120 ? -24.77226 -34.97061 6.69239 1.000 6.72270 118 GLU B O 1
ATOM 2593 N N . ASN B 1 121 ? -26.87020 -35.47961 7.35496 1.000 6.80085 119 ASN B N 1
ATOM 2594 C CA . ASN B 1 121 ? -26.87321 -34.61645 8.53373 1.000 13.77176 119 ASN B CA 1
ATOM 2595 C C . ASN B 1 121 ? -26.15408 -35.33287 9.67808 1.000 7.34413 119 ASN B C 1
ATOM 2596 O O . ASN B 1 121 ? -26.67300 -36.30945 10.23063 1.000 9.90662 119 ASN B O 1
ATOM 2601 N N . SER B 1 122 ? -24.94694 -34.86447 10.03085 1.000 6.34711 120 SER B N 1
ATOM 2602 C CA . SER B 1 122 ? -24.16476 -35.54412 11.06709 1.000 7.26354 120 SER B CA 1
ATOM 2603 C C . SER B 1 122 ? -24.87682 -35.56195 12.40944 1.000 17.84064 120 SER B C 1
ATOM 2604 O O . SER B 1 122 ? -24.71892 -36.51431 13.18425 1.000 14.09362 120 SER B O 1
ATOM 2607 N N . ALA B 1 123 ? -25.65283 -34.51678 12.71022 1.000 17.58068 121 ALA B N 1
ATOM 2608 C CA . ALA B 1 123 ? -26.28074 -34.40933 14.02003 1.000 14.01467 121 ALA B CA 1
ATOM 2609 C C . ALA B 1 123 ? -27.35851 -35.46370 14.24221 1.000 13.87164 121 ALA B C 1
ATOM 2610 O O . ALA B 1 123 ? -27.74756 -35.69509 15.39023 1.000 15.97802 121 ALA B O 1
ATOM 2612 N N . ALA B 1 124 ? -27.85421 -36.09513 13.17986 1.000 14.79122 122 ALA B N 1
ATOM 2613 C CA . ALA B 1 124 ? -28.86958 -37.13236 13.29082 1.000 16.12930 122 ALA B CA 1
ATOM 2614 C C . ALA B 1 124 ? -28.29299 -38.52355 13.53690 1.000 13.68722 122 ALA B C 1
ATOM 2615 O O . ALA B 1 124 ? -29.06673 -39.47424 13.70472 1.000 16.05779 122 ALA B O 1
ATOM 2617 N N . TYR B 1 125 ? -26.97099 -38.67860 13.56421 1.000 7.45337 123 TYR B N 1
ATOM 2618 C CA . TYR B 1 125 ? -26.38569 -39.99447 13.79344 1.000 10.73267 123 TYR B CA 1
ATOM 2619 C C . TYR B 1 125 ? -26.36407 -40.34546 15.27995 1.000 19.38226 123 TYR B C 1
ATOM 2620 O O . TYR B 1 125 ? -26.05475 -39.51048 16.13652 1.000 10.35253 123 TYR B O 1
ATOM 2629 N N . CYS B 1 126 ? -26.72306 -41.58944 15.58705 1.000 14.80670 124 CYS B N 1
ATOM 2630 C CA A CYS B 1 126 ? -26.58686 -42.13310 16.93467 0.676 12.92606 124 CYS B CA 1
ATOM 2631 C CA B CYS B 1 126 ? -26.59365 -42.13813 16.93830 0.324 12.98427 124 CYS B CA 1
ATOM 2632 C C . CYS B 1 126 ? -25.37400 -43.05255 16.91996 1.000 14.58118 124 CYS B C 1
ATOM 2633 O O . CYS B 1 126 ? -25.44359 -44.18816 16.44321 1.000 15.60614 124 CYS B O 1
ATOM 2638 N N . GLY B 1 127 ? -24.25606 -42.55089 17.42122 1.000 15.07176 125 GLY B N 1
ATOM 2639 C CA . GLY B 1 127 ? -23.00867 -43.26709 17.28604 1.000 16.04247 125 GLY B CA 1
ATOM 2640 C C . GLY B 1 127 ? -22.33787 -42.92411 15.96847 1.000 19.21427 125 GLY B C 1
ATOM 2641 O O . GLY B 1 127 ? -22.66350 -41.93456 15.30718 1.000 14.56665 125 GLY B O 1
ATOM 2642 N N . SER B 1 128 ? -21.39329 -43.76581 15.58261 1.000 14.29293 126 SER B N 1
ATOM 2643 C CA . SER B 1 128 ? -20.58073 -43.53338 14.39631 1.000 19.39015 126 SER B CA 1
ATOM 2644 C C . SER B 1 128 ? -21.07658 -44.36155 13.21432 1.000 16.78159 126 SER B C 1
ATOM 2645 O O . SER B 1 128 ? -21.62730 -45.45347 13.39534 1.000 10.92642 126 SER B O 1
ATOM 2648 N N . PRO B 1 129 ? -20.87054 -43.88857 11.98590 1.000 13.76282 127 PRO B N 1
ATOM 2649 C CA . PRO B 1 129 ? -21.27575 -44.68725 10.81981 1.000 10.71771 127 PRO B CA 1
ATOM 2650 C C . PRO B 1 129 ? -20.37536 -45.90450 10.63207 1.000 10.57540 127 PRO B C 1
ATOM 2651 O O . PRO B 1 129 ? -19.15902 -45.82819 10.80715 1.000 5.88961 127 PRO B O 1
ATOM 2655 N N . ARG B 1 130 ? -20.97387 -47.04156 10.27246 1.000 11.34173 128 ARG B N 1
ATOM 2656 C CA . ARG B 1 130 ? -20.14966 -48.18564 9.89021 1.000 14.55913 128 ARG B CA 1
ATOM 2657 C C . ARG B 1 130 ? -20.76572 -48.92157 8.71216 1.000 10.12547 128 ARG B C 1
ATOM 2658 O O . ARG B 1 130 ? -21.98690 -48.98058 8.55369 1.000 8.91552 128 ARG B O 1
ATOM 2666 N N . LEU B 1 131 ? -19.88568 -49.46951 7.88130 1.000 7.46864 129 LEU B N 1
ATOM 2667 C CA . LEU B 1 131 ? -20.23198 -50.16141 6.64562 1.000 5.93889 129 LEU B CA 1
ATOM 2668 C C . LEU B 1 131 ? -20.03097 -51.65615 6.88973 1.000 11.34256 129 LEU B C 1
ATOM 2669 O O . LEU B 1 131 ? -18.89176 -52.11559 7.04069 1.000 8.35058 129 LEU B O 1
ATOM 2674 N N . VAL B 1 132 ? -21.13217 -52.40963 6.95620 1.000 10.29259 130 VAL B N 1
ATOM 2675 C CA . VAL B 1 132 ? -21.11478 -53.79774 7.41862 1.000 10.70790 130 VAL B CA 1
ATOM 2676 C C . VAL B 1 132 ? -22.03632 -54.64241 6.54486 1.000 14.61251 130 VAL B C 1
ATOM 2677 O O . VAL B 1 132 ? -22.78483 -54.13297 5.70476 1.000 8.26166 130 VAL B O 1
ATOM 2681 N N . PHE B 1 133 ? -21.97019 -55.95840 6.77075 1.000 13.36721 131 PHE B N 1
ATOM 2682 C CA . PHE B 1 133 ? -22.89723 -56.92204 6.18626 1.000 14.59630 131 PHE B CA 1
ATOM 2683 C C . PHE B 1 133 ? -24.08366 -57.09831 7.12583 1.000 11.76842 131 PHE B C 1
ATOM 2684 O O . PHE B 1 133 ? -23.90102 -57.43416 8.30072 1.000 14.84309 131 PHE B O 1
ATOM 2692 N N . ALA B 1 134 ? -25.29054 -56.86106 6.61825 1.000 15.34529 132 ALA B N 1
ATOM 2693 C CA . ALA B 1 134 ? -26.48308 -56.96493 7.45251 1.000 16.94440 132 ALA B CA 1
ATOM 2694 C C . ALA B 1 134 ? -26.78974 -58.42213 7.80172 1.000 18.82986 132 ALA B C 1
ATOM 2695 O O . ALA B 1 134 ? -26.46529 -59.34218 7.04955 1.000 14.65599 132 ALA B O 1
ATOM 2697 N N . ASP B 1 135 ? -27.42863 -58.63000 8.95720 1.000 20.34961 133 ASP B N 1
ATOM 2698 C CA . ASP B 1 135 ? -27.97887 -59.94190 9.29285 1.000 18.34447 133 ASP B CA 1
ATOM 2699 C C . ASP B 1 135 ? -29.48893 -60.01779 9.09758 1.000 27.18859 133 ASP B C 1
ATOM 2700 O O . ASP B 1 135 ? -30.06429 -61.09418 9.26511 1.000 18.20393 133 ASP B O 1
ATOM 2705 N N . GLY B 1 136 ? -30.14650 -58.91207 8.74533 1.000 14.94564 134 GLY B N 1
ATOM 2706 C CA . GLY B 1 136 ? -31.55427 -58.93905 8.42105 1.000 10.33108 134 GLY B CA 1
ATOM 2707 C C . GLY B 1 136 ? -32.48287 -58.56700 9.55634 1.000 15.72066 134 GLY B C 1
ATOM 2708 O O . GLY B 1 136 ? -33.69176 -58.45223 9.32694 1.000 19.86683 134 GLY B O 1
ATOM 2709 N N . SER B 1 137 ? -31.96422 -58.38382 10.76822 1.000 14.55572 135 SER B N 1
ATOM 2710 C CA . SER B 1 137 ? -32.77244 -57.93627 11.89452 1.000 18.42241 135 SER B CA 1
ATOM 2711 C C . SER B 1 137 ? -32.80590 -56.41951 12.03918 1.000 13.59132 135 SER B C 1
ATOM 2712 O O . SER B 1 137 ? -33.53694 -55.91286 12.89212 1.000 15.36862 135 SER B O 1
ATOM 2715 N N . GLU B 1 138 ? -32.03329 -55.69183 11.23999 1.000 17.10325 136 GLU B N 1
ATOM 2716 C CA . GLU B 1 138 ? -31.95253 -54.24500 11.35784 1.000 13.97962 136 GLU B CA 1
ATOM 2717 C C . GLU B 1 138 ? -33.19716 -53.59064 10.76566 1.000 13.08270 136 GLU B C 1
ATOM 2718 O O . GLU B 1 138 ? -33.87876 -54.16124 9.90671 1.000 13.91835 136 GLU B O 1
ATOM 2724 N N . THR B 1 139 ? -33.48687 -52.37525 11.23156 1.000 11.84939 137 THR B N 1
ATOM 2725 C CA . THR B 1 139 ? -34.59343 -51.57664 10.71433 1.000 13.60313 137 THR B CA 1
ATOM 2726 C C . THR B 1 139 ? -34.08782 -50.36273 9.94094 1.000 14.87931 137 THR B C 1
ATOM 2727 O O . THR B 1 139 ? -32.97811 -49.86921 10.15595 1.000 18.05030 137 THR B O 1
ATOM 2731 N N . PHE B 1 140 ? -34.94635 -49.86605 9.05209 1.000 11.39182 138 PHE B N 1
ATOM 2732 C CA . PHE B 1 140 ? -34.57854 -48.84085 8.07788 1.000 13.11586 138 PHE B CA 1
ATOM 2733 C C . PHE B 1 140 ? -35.80452 -47.97199 7.83361 1.000 15.88574 138 PHE B C 1
ATOM 2734 O O . PHE B 1 140 ? -36.79810 -48.45156 7.28461 1.000 15.31033 138 PHE B O 1
ATOM 2742 N N . ASP B 1 141 ? -35.74344 -46.71051 8.23985 1.000 16.18347 139 ASP B N 1
ATOM 2743 C CA . ASP B 1 141 ? -36.84769 -45.77823 8.02768 1.000 13.57847 139 ASP B CA 1
ATOM 2744 C C . ASP B 1 141 ? -36.72773 -45.16623 6.63872 1.000 19.39787 139 ASP B C 1
ATOM 2745 O O . ASP B 1 141 ? -35.73991 -44.48257 6.33822 1.000 20.10277 139 ASP B O 1
ATOM 2750 N N . THR B 1 142 ? -37.72580 -45.40586 5.79645 1.000 11.23273 140 THR B N 1
ATOM 2751 C CA . THR B 1 142 ? -37.67917 -44.96501 4.40744 1.000 15.27148 140 THR B CA 1
ATOM 2752 C C . THR B 1 142 ? -39.07521 -44.49486 4.00011 1.000 18.68417 140 THR B C 1
ATOM 2753 O O . THR B 1 142 ? -39.91482 -44.16145 4.84405 1.000 15.31352 140 THR B O 1
ATOM 2757 N N . LEU B 1 143 ? -39.32832 -44.46566 2.69063 1.000 18.34192 141 LEU B N 1
ATOM 2758 C CA . LEU B 1 143 ? -40.59953 -44.03961 2.12090 1.000 26.03721 141 LEU B CA 1
ATOM 2759 C C . LEU B 1 143 ? -41.11571 -45.09997 1.16034 1.000 26.21300 141 LEU B C 1
ATOM 2760 O O . LEU B 1 143 ? -40.33786 -45.80041 0.50782 1.000 27.73033 141 LEU B O 1
ATOM 2765 N N . LYS B 1 144 ? -42.44100 -45.19960 1.07157 1.000 29.83423 142 LYS B N 1
ATOM 2766 C CA . LYS B 1 144 ? -43.10608 -46.05784 0.09395 1.000 36.32084 142 LYS B CA 1
ATOM 2767 C C . LYS B 1 144 ? -44.32537 -45.30823 -0.42402 1.000 41.25157 142 LYS B C 1
ATOM 2768 O O . LYS B 1 144 ? -45.20843 -44.94311 0.36224 1.000 31.59040 142 LYS B O 1
ATOM 2774 N N . GLU B 1 145 ? -44.36029 -45.06404 -1.73908 1.000 35.86391 143 GLU B N 1
ATOM 2775 C CA . GLU B 1 145 ? -45.37074 -44.20265 -2.36345 1.000 37.61577 143 GLU B CA 1
ATOM 2776 C C . GLU B 1 145 ? -45.38809 -42.81312 -1.73583 1.000 41.43293 143 GLU B C 1
ATOM 2777 O O . GLU B 1 145 ? -46.44613 -42.19167 -1.60402 1.000 35.11815 143 GLU B O 1
ATOM 2783 N N . GLY B 1 146 ? -44.21781 -42.31918 -1.33358 1.000 33.94641 144 GLY B N 1
ATOM 2784 C CA . GLY B 1 146 ? -44.12038 -41.04037 -0.66770 1.000 23.35049 144 GLY B CA 1
ATOM 2785 C C . GLY B 1 146 ? -44.44606 -41.05215 0.80887 1.000 23.96413 144 GLY B C 1
ATOM 2786 O O . GLY B 1 146 ? -44.27984 -40.01615 1.46750 1.000 21.57662 144 GLY B O 1
ATOM 2787 N N . GLN B 1 147 ? -44.89057 -42.18640 1.36086 1.000 20.19325 145 GLN B N 1
ATOM 2788 C CA . GLN B 1 147 ? -45.33240 -42.27179 2.74672 1.000 20.38074 145 GLN B CA 1
ATOM 2789 C C . GLN B 1 147 ? -44.30395 -42.99625 3.61509 1.000 29.41530 145 GLN B C 1
ATOM 2790 O O . GLN B 1 147 ? -43.62410 -43.91666 3.14958 1.000 29.32639 145 GLN B O 1
ATOM 2796 N N . PRO B 1 148 ? -44.16782 -42.59339 4.87877 1.000 21.20162 146 PRO B N 1
ATOM 2797 C CA . PRO B 1 148 ? -43.19923 -43.24494 5.77298 1.000 26.72319 146 PRO B CA 1
ATOM 2798 C C . PRO B 1 148 ? -43.44163 -44.74328 5.89672 1.000 34.93257 146 PRO B C 1
ATOM 2799 O O . PRO B 1 148 ? -44.58484 -45.20707 5.89128 1.000 23.13392 146 PRO B O 1
ATOM 2803 N N . ALA B 1 149 ? -42.34701 -45.49823 6.02634 1.000 25.45483 147 ALA B N 1
ATOM 2804 C CA . ALA B 1 149 ? -42.41778 -46.95267 6.12832 1.000 34.42440 147 ALA B CA 1
ATOM 2805 C C . ALA B 1 149 ? -41.14025 -47.49504 6.76546 1.000 32.77617 147 ALA B C 1
ATOM 2806 O O . ALA B 1 149 ? -40.05043 -46.94584 6.57603 1.000 27.20057 147 ALA B O 1
ATOM 2808 N N . THR B 1 150 ? -41.29026 -48.58303 7.51768 1.000 23.65510 148 THR B N 1
ATOM 2809 C CA . THR B 1 150 ? -40.16906 -49.28354 8.13077 1.000 30.38097 148 THR B CA 1
ATOM 2810 C C . THR B 1 150 ? -39.85505 -50.55315 7.34828 1.000 27.88456 148 THR B C 1
ATOM 2811 O O . THR B 1 150 ? -40.76098 -51.26249 6.89944 1.000 22.94231 148 THR B O 1
ATOM 2815 N N . GLU B 1 151 ? -38.56280 -50.84409 7.21360 1.000 27.35833 149 GLU B N 1
ATOM 2816 C CA . GLU B 1 151 ? -38.05925 -51.84803 6.29270 1.000 15.87186 149 GLU B CA 1
ATOM 2817 C C . GLU B 1 151 ? -36.87427 -52.55435 6.93647 1.000 18.57082 149 GLU B C 1
ATOM 2818 O O . GLU B 1 151 ? -36.25473 -52.03618 7.86636 1.000 17.24218 149 GLU B O 1
ATOM 2824 N N . SER B 1 152 ? -36.55704 -53.74588 6.42773 1.000 18.92770 150 SER B N 1
ATOM 2825 C CA . SER B 1 152 ? -35.35273 -54.46471 6.82998 1.000 19.55301 150 SER B CA 1
ATOM 2826 C C . SER B 1 152 ? -34.49308 -54.78423 5.61116 1.000 16.52545 150 SER B C 1
ATOM 2827 O O . SER B 1 152 ? -35.02977 -55.08191 4.53851 1.000 13.50440 150 SER B O 1
ATOM 2830 N N . PRO B 1 153 ? -33.16750 -54.71389 5.73293 1.000 9.29276 151 PRO B N 1
ATOM 2831 C CA . PRO B 1 153 ? -32.30113 -55.16121 4.63490 1.000 14.21880 151 PRO B CA 1
ATOM 2832 C C . PRO B 1 153 ? -32.27245 -56.68107 4.56030 1.000 16.55736 151 PRO B C 1
ATOM 2833 O O . PRO B 1 153 ? -32.62450 -57.37771 5.51286 1.000 15.00233 151 PRO B O 1
ATOM 2837 N N . GLU B 1 154 ? -31.82279 -57.19716 3.41652 1.000 18.32893 152 GLU B N 1
ATOM 2838 C CA . GLU B 1 154 ? -31.64389 -58.63937 3.28958 1.000 15.49635 152 GLU B CA 1
ATOM 2839 C C . GLU B 1 154 ? -30.44267 -59.09329 4.11737 1.000 21.17993 152 GLU B C 1
ATOM 2840 O O . GLU B 1 154 ? -29.46410 -58.35362 4.25031 1.000 17.78479 152 GLU B O 1
ATOM 2846 N N . PRO B 1 155 ? -30.48690 -60.30065 4.69178 1.000 22.69169 153 PRO B N 1
ATOM 2847 C CA . PRO B 1 155 ? -29.26103 -60.86590 5.27983 1.000 12.86806 153 PRO B CA 1
ATOM 2848 C C . PRO B 1 155 ? -28.14967 -60.91453 4.23357 1.000 12.68139 153 PRO B C 1
ATOM 2849 O O . PRO B 1 155 ? -28.36293 -61.34757 3.09621 1.000 14.60143 153 PRO B O 1
ATOM 2853 N N . GLY B 1 156 ? -26.96778 -60.40738 4.60547 1.000 18.55274 154 GLY B N 1
ATOM 2854 C CA . GLY B 1 156 ? -25.85058 -60.31328 3.68090 1.000 13.75180 154 GLY B CA 1
ATOM 2855 C C . GLY B 1 156 ? -25.78563 -59.04094 2.85477 1.000 17.85252 154 GLY B C 1
ATOM 2856 O O . GLY B 1 156 ? -24.77655 -58.80771 2.18509 1.000 9.18886 154 GLY B O 1
ATOM 2857 N N . GLU B 1 157 ? -26.82766 -58.21845 2.86948 1.000 9.94095 155 GLU B N 1
ATOM 2858 C CA . GLU B 1 157 ? -26.79059 -56.93894 2.17528 1.000 12.20262 155 GLU B CA 1
ATOM 2859 C C . GLU B 1 157 ? -25.76430 -56.01586 2.82672 1.000 6.69018 155 GLU B C 1
ATOM 2860 O O . GLU B 1 157 ? -25.68430 -55.91784 4.05609 1.000 8.60444 155 GLU B O 1
ATOM 2866 N N . VAL B 1 158 ? -24.96890 -55.33859 1.99729 1.000 11.21461 156 VAL B N 1
ATOM 2867 C CA . VAL B 1 158 ? -24.04959 -54.33129 2.51732 1.000 14.46888 156 VAL B CA 1
ATOM 2868 C C . VAL B 1 158 ? -24.84346 -53.08596 2.89645 1.000 7.11230 156 VAL B C 1
ATOM 2869 O O . VAL B 1 158 ? -25.61635 -52.55732 2.08920 1.000 11.36613 156 VAL B O 1
ATOM 2873 N N . ILE B 1 159 ? -24.65327 -52.61149 4.12915 1.000 11.78880 157 ILE B N 1
ATOM 2874 C CA . ILE B 1 159 ? -25.38660 -51.46493 4.64856 1.000 11.21239 157 ILE B CA 1
ATOM 2875 C C . ILE B 1 159 ? -24.43097 -50.51156 5.35770 1.000 9.46096 157 ILE B C 1
ATOM 2876 O O . ILE B 1 159 ? -23.42583 -50.92569 5.95037 1.000 9.13030 157 ILE B O 1
ATOM 2881 N N . TRP B 1 160 ? -24.75244 -49.21756 5.28314 1.000 10.04487 158 TRP B N 1
ATOM 2882 C CA . TRP B 1 160 ? -24.28010 -48.23848 6.25469 1.000 8.74214 158 TRP B CA 1
ATOM 2883 C C . TRP B 1 160 ? -25.29178 -48.16238 7.38795 1.000 10.27753 158 TRP B C 1
ATOM 2884 O O . TRP B 1 160 ? -26.49908 -48.10007 7.14329 1.000 7.18026 158 TRP B O 1
ATOM 2895 N N . ARG B 1 161 ? -24.79916 -48.13561 8.62738 1.000 7.48237 159 ARG B N 1
ATOM 2896 C CA . ARG B 1 161 ? -25.68251 -48.07826 9.78657 1.000 6.92836 159 ARG B CA 1
ATOM 2897 C C . ARG B 1 161 ? -25.04547 -47.24084 10.89456 1.000 7.68558 159 ARG B C 1
ATOM 2898 O O . ARG B 1 161 ? -23.86157 -46.89036 10.84171 1.000 11.12723 159 ARG B O 1
ATOM 2906 N N . ASP B 1 162 ? -25.85560 -46.90236 11.89378 1.000 10.70013 160 ASP B N 1
ATOM 2907 C CA . ASP B 1 162 ? -25.36150 -46.32401 13.14240 1.000 10.25271 160 ASP B CA 1
ATOM 2908 C C . ASP B 1 162 ? -25.90019 -47.19526 14.27663 1.000 15.06645 160 ASP B C 1
ATOM 2909 O O . ASP B 1 162 ? -26.31006 -48.34124 14.06201 1.000 14.59791 160 ASP B O 1
ATOM 2914 N N . ASP B 1 163 ? -25.93336 -46.65394 15.50116 1.000 11.30489 161 ASP B N 1
ATOM 2915 C CA . ASP B 1 163 ? -26.37887 -47.46787 16.63453 1.000 19.12752 161 ASP B CA 1
ATOM 2916 C C . ASP B 1 163 ? -27.85568 -47.83074 16.52572 1.000 19.91866 161 ASP B C 1
ATOM 2917 O O . ASP B 1 163 ? -28.27057 -48.88289 17.02283 1.000 18.83256 161 ASP B O 1
ATOM 2922 N N . ARG B 1 164 ? -28.65408 -46.99312 15.85714 1.000 10.53771 162 ARG B N 1
ATOM 2923 C CA . ARG B 1 164 ? -30.09745 -47.21072 15.76837 1.000 17.52970 162 ARG B CA 1
ATOM 2924 C C . ARG B 1 164 ? -30.46556 -48.21551 14.68390 1.000 18.83556 162 ARG B C 1
ATOM 2925 O O . ARG B 1 164 ? -31.32829 -49.07550 14.89437 1.000 22.80519 162 ARG B O 1
ATOM 2933 N N . GLY B 1 165 ? -29.86158 -48.10277 13.50845 1.000 17.99802 163 GLY B N 1
ATOM 2934 C CA . GLY B 1 165 ? -30.19542 -49.01310 12.43208 1.000 14.12480 163 GLY B CA 1
ATOM 2935 C C . GLY B 1 165 ? -29.57497 -48.55117 11.13189 1.000 11.34710 163 GLY B C 1
ATOM 2936 O O . GLY B 1 165 ? -28.62277 -47.76618 11.12347 1.000 9.68276 163 GLY B O 1
ATOM 2937 N N . VAL B 1 166 ? -30.14121 -49.05810 10.03509 1.000 10.35322 164 VAL B N 1
ATOM 2938 C CA . VAL B 1 166 ? -29.62442 -48.76541 8.70765 1.000 11.59592 164 VAL B CA 1
ATOM 2939 C C . VAL B 1 166 ? -29.78109 -47.27976 8.39867 1.000 13.16106 164 VAL B C 1
ATOM 2940 O O . VAL B 1 166 ? -30.81649 -46.66434 8.68718 1.000 13.41485 164 VAL B O 1
ATOM 2944 N N . THR B 1 167 ? -28.73623 -46.68945 7.81960 1.000 9.99039 165 THR B N 1
ATOM 2945 C CA . THR B 1 167 ? -28.83542 -45.34876 7.27021 1.000 11.37860 165 THR B CA 1
ATOM 2946 C C . THR B 1 167 ? -28.69237 -45.31227 5.75771 1.000 12.26482 165 THR B C 1
ATOM 2947 O O . THR B 1 167 ? -29.05804 -44.30182 5.15120 1.000 6.50573 165 THR B O 1
ATOM 2951 N N . CYS B 1 168 ? -28.17725 -46.37896 5.13640 1.000 5.38483 166 CYS B N 1
ATOM 2952 C CA . CYS B 1 168 ? -28.22930 -46.51777 3.68131 1.000 9.15205 166 CYS B CA 1
ATOM 2953 C C . CYS B 1 168 ? -28.29676 -47.99694 3.32272 1.000 8.71583 166 CYS B C 1
ATOM 2954 O O . CYS B 1 168 ? -27.49875 -48.79712 3.82638 1.000 9.75052 166 CYS B O 1
ATOM 2957 N N . ARG B 1 169 ? -29.24926 -48.35312 2.46652 1.000 7.39315 167 ARG B N 1
ATOM 2958 C CA . ARG B 1 169 ? -29.42659 -49.73476 2.04028 1.000 9.68284 167 ARG B CA 1
ATOM 2959 C C . ARG B 1 169 ? -28.66976 -50.00279 0.74783 1.000 13.53989 167 ARG B C 1
ATOM 2960 O O . ARG B 1 169 ? -28.50481 -49.10964 -0.09201 1.000 6.90716 167 ARG B O 1
ATOM 2968 N N . ARG B 1 170 ? -28.26131 -51.26665 0.57858 1.000 10.85686 168 ARG B N 1
ATOM 2969 C CA . ARG B 1 170 ? -27.53368 -51.72745 -0.60520 1.000 9.70010 168 ARG B CA 1
ATOM 2970 C C . ARG B 1 170 ? -26.36139 -50.79396 -0.91759 1.000 4.52730 168 ARG B C 1
ATOM 2971 O O . ARG B 1 170 ? -26.21247 -50.26783 -2.02302 1.000 12.57672 168 ARG B O 1
ATOM 2979 N N . TRP B 1 171 ? -25.52409 -50.60162 0.09901 1.000 9.19540 169 TRP B N 1
ATOM 2980 C CA . TRP B 1 171 ? -24.28203 -49.84271 0.01311 1.000 9.74418 169 TRP B CA 1
ATOM 2981 C C . TRP B 1 171 ? -24.56936 -48.37388 -0.23542 1.000 6.31601 169 TRP B C 1
ATOM 2982 O O . TRP B 1 171 ? -24.45725 -47.56025 0.68543 1.000 5.67173 169 TRP B O 1
ATOM 2993 N N . ASN B 1 172 ? -24.91756 -48.01265 -1.47674 1.000 6.26611 170 ASN B N 1
ATOM 2994 C CA . ASN B 1 172 ? -25.19220 -46.61587 -1.78095 1.000 7.82705 170 ASN B CA 1
ATOM 2995 C C . ASN B 1 172 ? -26.43775 -46.46740 -2.65420 1.000 9.21879 170 ASN B C 1
ATOM 2996 O O . ASN B 1 172 ? -26.53173 -45.52593 -3.44906 1.000 10.59456 170 ASN B O 1
ATOM 3001 N N . TRP B 1 173 ? -27.40470 -47.37691 -2.51424 1.000 11.33238 171 TRP B N 1
ATOM 3002 C CA . TRP B 1 173 ? -28.59640 -47.32483 -3.35615 1.000 7.39051 171 TRP B CA 1
ATOM 3003 C C . TRP B 1 173 ? -29.60659 -46.30237 -2.84275 1.000 14.99819 171 TRP B C 1
ATOM 3004 O O . TRP B 1 173 ? -30.07247 -45.44674 -3.60479 1.000 12.95510 171 TRP B O 1
ATOM 3015 N N . ARG B 1 174 ? -29.94356 -46.35720 -1.55525 1.000 10.78176 172 ARG B N 1
ATOM 3016 C CA . ARG B 1 174 ? -30.99147 -45.49214 -1.01822 1.000 10.96966 172 ARG B CA 1
ATOM 3017 C C . ARG B 1 174 ? -30.70915 -45.16035 0.44080 1.000 8.82007 172 ARG B C 1
ATOM 3018 O O . ARG B 1 174 ? -30.59907 -46.06233 1.27710 1.000 7.66358 172 ARG B O 1
ATOM 3026 N N . GLN B 1 175 ? -30.58829 -43.86731 0.73780 1.000 9.67353 173 GLN B N 1
ATOM 3027 C CA . GLN B 1 175 ? -30.42511 -43.40100 2.10454 1.000 7.57249 173 GLN B CA 1
ATOM 3028 C C . GLN B 1 175 ? -31.76697 -43.40254 2.82380 1.000 11.97956 173 GLN B C 1
ATOM 3029 O O . GLN B 1 175 ? -32.83101 -43.32625 2.19930 1.000 9.39532 173 GLN B O 1
ATOM 3035 N N . GLY B 1 176 ? -31.70365 -43.48567 4.14999 1.000 7.72653 174 GLY B N 1
ATOM 3036 C CA . GLY B 1 176 ? -32.88285 -43.35960 4.98395 1.000 11.65251 174 GLY B CA 1
ATOM 3037 C C . GLY B 1 176 ? -33.37559 -41.92405 5.10048 1.000 14.87552 174 GLY B C 1
ATOM 3038 O O . GLY B 1 176 ? -32.78175 -40.96897 4.59718 1.000 12.73958 174 GLY B O 1
ATOM 3039 N N . VAL B 1 177 ? -34.50340 -41.77848 5.79470 1.000 12.00675 175 VAL B N 1
ATOM 3040 C CA . VAL B 1 177 ? -35.11885 -40.46115 5.93664 1.000 12.92760 175 VAL B CA 1
ATOM 3041 C C . VAL B 1 177 ? -34.46186 -39.66893 7.06188 1.000 9.06240 175 VAL B C 1
ATOM 3042 O O . VAL B 1 177 ? -34.18713 -38.47304 6.91875 1.000 10.43472 175 VAL B O 1
ATOM 3046 N N . ARG B 1 178 ? -34.20164 -40.34522 8.18106 1.000 10.29919 176 ARG B N 1
ATOM 3047 C CA . ARG B 1 178 ? -33.68554 -39.75999 9.41874 1.000 11.77457 176 ARG B CA 1
ATOM 3048 C C . ARG B 1 178 ? -32.47651 -38.84045 9.20952 1.000 17.06350 176 ARG B C 1
ATOM 3049 O O . ARG B 1 178 ? -32.42698 -37.72911 9.75362 1.000 14.26773 176 ARG B O 1
ATOM 3057 N N . THR B 1 179 ? -31.47541 -39.28933 8.45035 1.000 9.18189 177 THR B N 1
ATOM 3058 C CA . THR B 1 179 ? -30.21109 -38.56689 8.35785 1.000 11.20726 177 THR B CA 1
ATOM 3059 C C . THR B 1 179 ? -30.08619 -37.71876 7.09567 1.000 13.00755 177 THR B C 1
ATOM 3060 O O . THR B 1 179 ? -28.96993 -37.32449 6.73959 1.000 9.27344 177 THR B O 1
ATOM 3064 N N . ARG B 1 180 ? -31.19513 -37.44014 6.41263 1.000 12.82413 178 ARG B N 1
ATOM 3065 C CA . ARG B 1 180 ? -31.15325 -36.66445 5.17772 1.000 12.04460 178 ARG B CA 1
ATOM 3066 C C . ARG B 1 180 ? -30.52518 -35.28956 5.40853 1.000 14.75657 178 ARG B C 1
ATOM 3067 O O . ARG B 1 180 ? -30.68616 -34.68070 6.47164 1.000 8.86406 178 ARG B O 1
ATOM 3075 N N . LEU B 1 181 ? -29.79404 -34.80239 4.40435 1.000 6.72631 179 LEU B N 1
ATOM 3076 C CA . LEU B 1 181 ? -29.06735 -33.54783 4.53094 1.000 11.88991 179 LEU B CA 1
ATOM 3077 C C . LEU B 1 181 ? -29.91310 -32.38624 4.03378 1.000 10.47009 179 LEU B C 1
ATOM 3078 O O . LEU B 1 181 ? -30.62322 -32.50211 3.02873 1.000 13.54626 179 LEU B O 1
ATOM 3083 N N . SER B 1 182 ? -29.81381 -31.26147 4.74100 1.000 10.24948 180 SER B N 1
ATOM 3084 C CA . SER B 1 182 ? -30.43465 -30.00396 4.35729 1.000 13.24450 180 SER B CA 1
ATOM 3085 C C . SER B 1 182 ? -29.39946 -28.88817 4.41842 1.000 10.92851 180 SER B C 1
ATOM 3086 O O . SER B 1 182 ? -28.46017 -28.94128 5.21180 1.000 12.25839 180 SER B O 1
ATOM 3089 N N . ALA B 1 183 ? -29.59399 -27.85790 3.58946 1.000 8.44252 181 ALA B N 1
ATOM 3090 C CA . ALA B 1 183 ? -28.60887 -26.77595 3.50553 1.000 18.63320 181 ALA B CA 1
ATOM 3091 C C . ALA B 1 183 ? -28.39638 -26.06683 4.84287 1.000 15.91585 181 ALA B C 1
ATOM 3092 O O . ALA B 1 183 ? -27.32690 -25.49221 5.07266 1.000 22.06738 181 ALA B O 1
ATOM 3094 N N . SER B 1 184 ? -29.38145 -26.10056 5.73689 1.000 15.68861 182 SER B N 1
ATOM 3095 C CA . SER B 1 184 ? -29.27704 -25.43577 7.03270 1.000 21.29092 182 SER B CA 1
ATOM 3096 C C . SER B 1 184 ? -28.64842 -26.30711 8.12345 1.000 22.14090 182 SER B C 1
ATOM 3097 O O . SER B 1 184 ? -28.60145 -25.87779 9.28090 1.000 20.32671 182 SER B O 1
ATOM 3100 N N . ASP B 1 185 ? -28.16225 -27.50505 7.79260 1.000 17.65184 183 ASP B N 1
ATOM 3101 C CA . ASP B 1 185 ? -27.52114 -28.34658 8.79716 1.000 15.23005 183 ASP B CA 1
ATOM 3102 C C . ASP B 1 185 ? -26.24340 -27.69326 9.30124 1.000 12.21676 183 ASP B C 1
ATOM 3103 O O . ASP B 1 185 ? -25.46447 -27.13956 8.52426 1.000 11.94757 183 ASP B O 1
ATOM 3108 N N . LYS B 1 186 ? -26.02322 -27.76730 10.61205 1.000 10.35098 184 LYS B N 1
ATOM 3109 C CA . LYS B 1 186 ? -24.78785 -27.23894 11.17986 1.000 14.56680 184 LYS B CA 1
ATOM 3110 C C . LYS B 1 186 ? -23.58501 -28.15739 10.94018 1.000 9.03559 184 LYS B C 1
ATOM 3111 O O . LYS B 1 186 ? -22.46080 -27.66501 10.80580 1.000 6.52610 184 LYS B O 1
ATOM 3117 N N . ALA B 1 187 ? -23.78848 -29.47449 10.87945 1.000 9.81167 185 ALA B N 1
ATOM 3118 C CA . ALA B 1 187 ? -22.70592 -30.43712 10.67939 1.000 12.52630 185 ALA B CA 1
ATOM 3119 C C . ALA B 1 187 ? -23.09905 -31.43569 9.59928 1.000 8.46007 185 ALA B C 1
ATOM 3120 O O . ALA B 1 187 ? -24.20801 -31.98078 9.62771 1.000 7.61825 185 ALA B O 1
ATOM 3122 N N . MET B 1 188 ? -22.19138 -31.67256 8.65306 1.000 10.90661 186 MET B N 1
ATOM 3123 C CA . MET B 1 188 ? -22.47030 -32.49219 7.48143 1.000 7.83450 186 MET B CA 1
ATOM 3124 C C . MET B 1 188 ? -21.36768 -33.52445 7.30110 1.000 8.83158 186 MET B C 1
ATOM 3125 O O . MET B 1 188 ? -20.19449 -33.26293 7.59186 1.000 8.54341 186 MET B O 1
ATOM 3130 N N . TRP B 1 189 ? -21.76112 -34.69524 6.79169 1.000 6.00503 187 TRP B N 1
ATOM 3131 C CA . TRP B 1 189 ? -20.84170 -35.77412 6.44900 1.000 6.76967 187 TRP B CA 1
ATOM 3132 C C . TRP B 1 189 ? -21.09126 -36.17382 5.00210 1.000 9.46593 187 TRP B C 1
ATOM 3133 O O . TRP B 1 189 ? -22.22756 -36.47957 4.62814 1.000 7.93729 187 TRP B O 1
ATOM 3144 N N . PHE B 1 190 ? -20.03661 -36.16119 4.18928 1.000 10.92736 188 PHE B N 1
ATOM 3145 C CA . PHE B 1 190 ? -20.10497 -36.61606 2.80716 1.000 9.67553 188 PHE B CA 1
ATOM 3146 C C . PHE B 1 190 ? -19.22729 -37.84989 2.60216 1.000 11.40671 188 PHE B C 1
ATOM 3147 O O . PHE B 1 190 ? -18.12791 -37.94343 3.16006 1.000 9.45595 188 PHE B O 1
ATOM 3155 N N . ILE B 1 191 ? -19.69526 -38.79109 1.78364 1.000 7.70154 189 ILE B N 1
ATOM 3156 C CA . ILE B 1 191 ? -18.92357 -39.98912 1.49566 1.000 4.40166 189 ILE B CA 1
ATOM 3157 C C . ILE B 1 191 ? -18.93002 -40.19230 -0.02261 1.000 10.69869 189 ILE B C 1
ATOM 3158 O O . ILE B 1 191 ? -19.99038 -40.35250 -0.64325 1.000 9.78834 189 ILE B O 1
ATOM 3163 N N . LEU B 1 192 ? -17.75521 -40.08841 -0.62768 1.000 6.13943 190 LEU B N 1
ATOM 3164 C CA . LEU B 1 192 ? -17.57965 -40.26767 -2.06203 1.000 7.61454 190 LEU B CA 1
ATOM 3165 C C . LEU B 1 192 ? -16.93863 -41.63773 -2.27093 1.000 7.01876 190 LEU B C 1
ATOM 3166 O O . LEU B 1 192 ? -15.75648 -41.82376 -1.96611 1.000 4.34479 190 LEU B O 1
ATOM 3171 N N . GLU B 1 193 ? -17.71311 -42.58882 -2.79540 1.000 5.68461 191 GLU B N 1
ATOM 3172 C CA . GLU B 1 193 ? -17.36492 -44.01117 -2.76229 1.000 6.99270 191 GLU B CA 1
ATOM 3173 C C . GLU B 1 193 ? -16.93542 -44.49419 -4.14792 1.000 14.88039 191 GLU B C 1
ATOM 3174 O O . GLU B 1 193 ? -17.63500 -44.25241 -5.13893 1.000 12.92661 191 GLU B O 1
ATOM 3180 N N . SER B 1 194 ? -15.78713 -45.18363 -4.22079 1.000 11.54971 192 SER B N 1
ATOM 3181 C CA . SER B 1 194 ? -15.18847 -45.50856 -5.51257 1.000 6.97455 192 SER B CA 1
ATOM 3182 C C . SER B 1 194 ? -14.54946 -46.89450 -5.50476 1.000 11.15617 192 SER B C 1
ATOM 3183 O O . SER B 1 194 ? -14.18763 -47.45065 -4.45973 1.000 4.62554 192 SER B O 1
ATOM 3186 N N . LEU B 1 195 ? -14.38771 -47.42222 -6.71361 1.000 11.96036 193 LEU B N 1
ATOM 3187 C CA . LEU B 1 195 ? -13.71374 -48.67924 -7.00099 1.000 14.49533 193 LEU B CA 1
ATOM 3188 C C . LEU B 1 195 ? -12.52558 -48.39054 -7.91398 1.000 12.39899 193 LEU B C 1
ATOM 3189 O O . LEU B 1 195 ? -12.40988 -47.26698 -8.43362 1.000 15.15896 193 LEU B O 1
ATOM 3194 N N . PRO B 1 196 ? -11.61102 -49.35680 -8.10834 1.000 14.95634 194 PRO B N 1
ATOM 3195 C CA . PRO B 1 196 ? -10.39941 -49.08301 -8.90633 1.000 13.28362 194 PRO B CA 1
ATOM 3196 C C . PRO B 1 196 ? -10.65786 -48.57873 -10.31378 1.000 10.05359 194 PRO B C 1
ATOM 3197 O O . PRO B 1 196 ? -9.76024 -47.96441 -10.90337 1.000 15.84441 194 PRO B O 1
ATOM 3201 N N . GLU B 1 197 ? -11.84620 -48.79713 -10.87538 1.000 10.90350 195 GLU B N 1
ATOM 3202 C CA . GLU B 1 197 ? -12.09942 -48.33134 -12.23152 1.000 14.57893 195 GLU B CA 1
ATOM 3203 C C . GLU B 1 197 ? -12.20545 -46.81339 -12.31021 1.000 16.51469 195 GLU B C 1
ATOM 3204 O O . GLU B 1 197 ? -12.16768 -46.25806 -13.41340 1.000 16.54433 195 GLU B O 1
ATOM 3210 N N . MET B 1 198 ? -12.31440 -46.13034 -11.17350 1.000 13.20448 196 MET B N 1
ATOM 3211 C CA . MET B 1 198 ? -12.20943 -44.68344 -11.14019 1.000 12.90697 196 MET B CA 1
ATOM 3212 C C . MET B 1 198 ? -10.78342 -44.31281 -10.78665 1.000 6.96084 196 MET B C 1
ATOM 3213 O O . MET B 1 198 ? -10.30146 -44.71090 -9.71576 1.000 10.30972 196 MET B O 1
ATOM 3218 N N . PRO B 1 199 ? -10.07552 -43.57502 -11.63619 1.000 15.68708 197 PRO B N 1
ATOM 3219 C CA . PRO B 1 199 ? -8.70780 -43.16124 -11.29404 1.000 14.05227 197 PRO B CA 1
ATOM 3220 C C . PRO B 1 199 ? -8.68418 -42.39202 -9.97946 1.000 20.79156 197 PRO B C 1
ATOM 3221 O O . PRO B 1 199 ? -9.50324 -41.49603 -9.75256 1.000 10.56076 197 PRO B O 1
ATOM 3225 N N . VAL B 1 200 ? -7.72281 -42.73683 -9.11366 1.000 10.20319 198 VAL B N 1
ATOM 3226 C CA . VAL B 1 200 ? -7.73118 -42.17481 -7.76502 1.000 13.63172 198 VAL B CA 1
ATOM 3227 C C . VAL B 1 200 ? -7.52364 -40.66435 -7.79999 1.000 9.55101 198 VAL B C 1
ATOM 3228 O O . VAL B 1 200 ? -8.10690 -39.93084 -6.99163 1.000 8.48606 198 VAL B O 1
ATOM 3232 N N . ASP B 1 201 ? -6.71380 -40.16355 -8.73832 1.000 11.44839 199 ASP B N 1
ATOM 3233 C CA . ASP B 1 201 ? -6.50676 -38.71822 -8.78426 1.000 11.65678 199 ASP B CA 1
ATOM 3234 C C . ASP B 1 201 ? -7.76421 -37.96312 -9.22074 1.000 10.14306 199 ASP B C 1
ATOM 3235 O O . ASP B 1 201 ? -7.87442 -36.75426 -8.95868 1.000 9.77079 199 ASP B O 1
ATOM 3240 N N . GLU B 1 202 ? -8.72581 -38.65195 -9.84045 1.000 12.25234 200 GLU B N 1
ATOM 3241 C CA . GLU B 1 202 ? -10.01602 -38.03916 -10.13859 1.000 10.16566 200 GLU B CA 1
ATOM 3242 C C . GLU B 1 202 ? -10.94096 -38.05294 -8.92808 1.000 14.21516 200 GLU B C 1
ATOM 3243 O O . GLU B 1 202 ? -11.81768 -37.18349 -8.81646 1.000 6.65381 200 GLU B O 1
ATOM 3249 N N . LEU B 1 203 ? -10.78702 -39.03874 -8.03316 1.000 9.19552 201 LEU B N 1
ATOM 3250 C CA . LEU B 1 203 ? -11.54654 -39.01240 -6.78550 1.000 10.45827 201 LEU B CA 1
ATOM 3251 C C . LEU B 1 203 ? -11.14250 -37.81425 -5.94002 1.000 11.70693 201 LEU B C 1
ATOM 3252 O O . LEU B 1 203 ? -11.99717 -37.14903 -5.33906 1.000 11.87578 201 LEU B O 1
ATOM 3257 N N . TYR B 1 204 ? -9.84107 -37.51369 -5.89247 1.000 11.27528 202 TYR B N 1
ATOM 3258 C CA . TYR B 1 204 ? -9.39215 -36.32362 -5.17877 1.000 14.39552 202 TYR B CA 1
ATOM 3259 C C . TYR B 1 204 ? -9.92205 -35.05606 -5.84328 1.000 10.20338 202 TYR B C 1
ATOM 3260 O O . TYR B 1 204 ? -10.32503 -34.10675 -5.15888 1.000 9.52959 202 TYR B O 1
ATOM 3269 N N . ALA B 1 205 ? -9.93854 -35.02356 -7.17781 1.000 8.46738 203 ALA B N 1
ATOM 3270 C CA . ALA B 1 205 ? -10.48734 -33.86025 -7.86822 1.000 16.55201 203 ALA B CA 1
ATOM 3271 C C . ALA B 1 205 ? -11.97012 -33.69650 -7.55932 1.000 10.30806 203 ALA B C 1
ATOM 3272 O O . ALA B 1 205 ? -12.45016 -32.57447 -7.36103 1.000 13.19919 203 ALA B O 1
ATOM 3274 N N . ALA B 1 206 ? -12.70922 -34.80626 -7.50758 1.000 7.50838 204 ALA B N 1
ATOM 3275 C CA . ALA B 1 206 ? -14.11554 -34.73479 -7.12762 1.000 9.56029 204 ALA B CA 1
ATOM 3276 C C . ALA B 1 206 ? -14.26598 -34.15567 -5.72864 1.000 12.54584 204 ALA B C 1
ATOM 3277 O O . ALA B 1 206 ? -15.11210 -33.28415 -5.49401 1.000 11.45029 204 ALA B O 1
ATOM 3279 N N . GLY B 1 207 ? -13.44468 -34.62388 -4.78402 1.000 8.36806 205 GLY B N 1
ATOM 3280 C CA . GLY B 1 207 ? -13.47297 -34.04595 -3.44896 1.000 8.81166 205 GLY B CA 1
ATOM 3281 C C . GLY B 1 207 ? -13.15776 -32.55946 -3.45093 1.000 10.40035 205 GLY B C 1
ATOM 3282 O O . GLY B 1 207 ? -13.78753 -31.77835 -2.73023 1.000 10.62215 205 GLY B O 1
ATOM 3283 N N . ASN B 1 208 ? -12.17704 -32.14758 -4.25843 1.000 9.79824 206 ASN B N 1
ATOM 3284 C CA . ASN B 1 208 ? -11.81446 -30.73240 -4.31920 1.000 12.19838 206 ASN B CA 1
ATOM 3285 C C . ASN B 1 208 ? -12.92421 -29.88966 -4.94411 1.000 13.19998 206 ASN B C 1
ATOM 3286 O O . ASN B 1 208 ? -13.10260 -28.72354 -4.56608 1.000 8.64878 206 ASN B O 1
ATOM 3291 N N . MET B 1 209 ? -13.68535 -30.46078 -5.88357 1.000 10.74651 207 MET B N 1
ATOM 3292 C CA . MET B 1 209 ? -14.85215 -29.76316 -6.41120 1.000 13.13505 207 MET B CA 1
ATOM 3293 C C . MET B 1 209 ? -15.87967 -29.52617 -5.31457 1.000 13.97612 207 MET B C 1
ATOM 3294 O O . MET B 1 209 ? -16.44215 -28.42870 -5.20051 1.000 14.98623 207 MET B O 1
ATOM 3299 N N . LEU B 1 210 ? -16.12033 -30.54360 -4.48470 1.000 10.18235 208 LEU B N 1
ATOM 3300 C CA . LEU B 1 210 ? -17.09725 -30.41925 -3.40962 1.000 8.85355 208 LEU B CA 1
ATOM 3301 C C . LEU B 1 210 ? -16.66786 -29.36786 -2.39225 1.000 6.80955 208 LEU B C 1
ATOM 3302 O O . LEU B 1 210 ? -17.45696 -28.48494 -2.03095 1.000 9.29696 208 LEU B O 1
ATOM 3307 N N . THR B 1 211 ? -15.41566 -29.43234 -1.91813 1.000 9.72892 209 THR B N 1
ATOM 3308 C CA . THR B 1 211 ? -15.01837 -28.49402 -0.86792 1.000 11.10787 209 THR B CA 1
ATOM 3309 C C . THR B 1 211 ? -14.78987 -27.08019 -1.40538 1.000 13.88528 209 THR B C 1
ATOM 3310 O O . THR B 1 211 ? -15.12732 -26.10884 -0.71670 1.000 12.32904 209 THR B O 1
ATOM 3314 N N . ASP B 1 212 ? -14.20716 -26.92979 -2.60849 1.000 18.88473 210 ASP B N 1
ATOM 3315 C CA . ASP B 1 212 ? -14.11868 -25.59622 -3.21494 1.000 14.47651 210 ASP B CA 1
ATOM 3316 C C . ASP B 1 212 ? -15.50464 -24.97342 -3.34571 1.000 15.27242 210 ASP B C 1
ATOM 3317 O O . ASP B 1 212 ? -15.70379 -23.79242 -3.02995 1.000 17.33489 210 ASP B O 1
ATOM 3322 N N . GLY B 1 213 ? -16.47604 -25.76318 -3.80022 1.000 12.95610 211 GLY B N 1
ATOM 3323 C CA . GLY B 1 213 ? -17.84690 -25.28101 -3.86580 1.000 12.64992 211 GLY B CA 1
ATOM 3324 C C . GLY B 1 213 ? -18.40457 -24.89294 -2.50722 1.000 15.82460 211 GLY B C 1
ATOM 3325 O O . GLY B 1 213 ? -18.97569 -23.81011 -2.34386 1.000 15.46874 211 GLY B O 1
ATOM 3326 N N . LEU B 1 214 ? -18.25072 -25.77318 -1.51201 1.000 9.73053 212 LEU B N 1
ATOM 3327 C CA . LEU B 1 214 ? -18.79227 -25.47872 -0.18524 1.000 10.86019 212 LEU B CA 1
ATOM 3328 C C . LEU B 1 214 ? -18.15886 -24.22874 0.41153 1.000 12.92651 212 LEU B C 1
ATOM 3329 O O . LEU B 1 214 ? -18.84341 -23.43257 1.07025 1.000 18.59411 212 LEU B O 1
ATOM 3334 N N . GLU B 1 215 ? -16.85198 -24.03766 0.19701 1.000 9.07358 213 GLU B N 1
ATOM 3335 C CA . GLU B 1 215 ? -16.17530 -22.86073 0.74309 1.000 17.82446 213 GLU B CA 1
ATOM 3336 C C . GLU B 1 215 ? -16.62608 -21.56920 0.06548 1.000 16.87684 213 GLU B C 1
ATOM 3337 O O . GLU B 1 215 ? -16.68241 -20.51890 0.71804 1.000 24.52999 213 GLU B O 1
ATOM 3343 N N . LYS B 1 216 ? -16.94956 -21.61651 -1.22853 1.000 16.35243 214 LYS B N 1
ATOM 3344 C CA . LYS B 1 216 ? -17.48346 -20.42821 -1.88855 1.000 18.51071 214 LYS B CA 1
ATOM 3345 C C . LYS B 1 216 ? -18.91792 -20.16359 -1.45095 1.000 21.11362 214 LYS B C 1
ATOM 3346 O O . LYS B 1 216 ? -19.29236 -19.01458 -1.17491 1.000 13.90493 214 LYS B O 1
ATOM 3352 N N . MET B 1 217 ? -19.72632 -21.22468 -1.36918 1.000 11.74196 215 MET B N 1
ATOM 3353 C CA . MET B 1 217 ? -21.12263 -21.09404 -0.96341 1.000 14.87537 215 MET B CA 1
ATOM 3354 C C . MET B 1 217 ? -21.24719 -20.57041 0.46488 1.000 15.64577 215 MET B C 1
ATOM 3355 O O . MET B 1 217 ? -22.12714 -19.74807 0.75782 1.000 15.18636 215 MET B O 1
ATOM 3360 N N . MET B 1 218 ? -20.37614 -21.03855 1.36376 1.000 12.10468 216 MET B N 1
ATOM 3361 C CA . MET B 1 218 ? -20.42584 -20.73122 2.79564 1.000 16.04907 216 MET B CA 1
ATOM 3362 C C . MET B 1 218 ? -19.03904 -20.32575 3.27236 1.000 17.00832 216 MET B C 1
ATOM 3363 O O . MET B 1 218 ? -18.32429 -21.13079 3.89182 1.000 14.55067 216 MET B O 1
ATOM 3368 N N . PRO B 1 219 ? -18.62945 -19.08314 3.01716 1.000 15.89682 217 PRO B N 1
ATOM 3369 C CA . PRO B 1 219 ? -17.32510 -18.62272 3.50509 1.000 13.34624 217 PRO B CA 1
ATOM 3370 C C . PRO B 1 219 ? -17.18585 -18.80738 5.00808 1.000 11.02489 217 PRO B C 1
ATOM 3371 O O . PRO B 1 219 ? -18.10497 -18.52389 5.77735 1.000 13.30582 217 PRO B O 1
ATOM 3375 N N . GLY B 1 220 ? -16.02473 -19.31050 5.41903 1.000 11.79271 218 GLY B N 1
ATOM 3376 C CA . GLY B 1 220 ? -15.74627 -19.59891 6.81266 1.000 14.62594 218 GLY B CA 1
ATOM 3377 C C . GLY B 1 220 ? -15.97439 -21.03820 7.22363 1.000 18.60714 218 GLY B C 1
ATOM 3378 O O . GLY B 1 220 ? -15.70351 -21.38749 8.37965 1.000 17.35457 218 GLY B O 1
ATOM 3379 N N . LEU B 1 221 ? -16.46198 -21.87976 6.31925 1.000 16.92558 219 LEU B N 1
ATOM 3380 C CA . LEU B 1 221 ? -16.73951 -23.27141 6.64741 1.000 17.68197 219 LEU B CA 1
ATOM 3381 C C . LEU B 1 221 ? -15.43776 -24.01986 6.91946 1.000 18.41519 219 LEU B C 1
ATOM 3382 O O . LEU B 1 221 ? -14.38465 -23.70397 6.35955 1.000 20.68192 219 LEU B O 1
ATOM 3387 N N . ARG B 1 222 ? -15.50973 -25.01202 7.79792 1.000 15.40795 220 ARG B N 1
ATOM 3388 C CA . ARG B 1 222 ? -14.36226 -25.86429 8.07292 1.000 14.08218 220 ARG B CA 1
ATOM 3389 C C . ARG B 1 222 ? -14.65219 -27.29567 7.63774 1.000 15.69375 220 ARG B C 1
ATOM 3390 O O . ARG B 1 222 ? -15.79285 -27.76912 7.72848 1.000 7.03197 220 ARG B O 1
ATOM 3398 N N . PHE B 1 223 ? -13.60919 -27.98600 7.16303 1.000 12.85144 221 PHE B N 1
ATOM 3399 C CA . PHE B 1 223 ? -13.76382 -29.38451 6.76805 1.000 12.36882 221 PHE B CA 1
ATOM 3400 C C . PHE B 1 223 ? -12.48360 -30.17379 7.03060 1.000 13.38580 221 PHE B C 1
ATOM 3401 O O . PHE B 1 223 ? -11.38899 -29.61381 7.14772 1.000 9.58083 221 PHE B O 1
ATOM 3409 N N . GLU B 1 224 ? -12.64249 -31.49806 7.12103 1.000 11.81917 222 GLU B N 1
ATOM 3410 C CA . GLU B 1 224 ? -11.53913 -32.44353 7.21923 1.000 8.82735 222 GLU B CA 1
ATOM 3411 C C . GLU B 1 224 ? -11.82640 -33.59345 6.27373 1.000 10.04179 222 GLU B C 1
ATOM 3412 O O . GLU B 1 224 ? -12.95532 -34.08987 6.21463 1.000 9.42905 222 GLU B O 1
ATOM 3418 N N . SER B 1 225 ? -10.80275 -34.03400 5.55832 1.000 8.26260 223 SER B N 1
ATOM 3419 C CA . SER B 1 225 ? -10.97663 -35.04177 4.52314 1.000 13.69696 223 SER B CA 1
ATOM 3420 C C . SER B 1 225 ? -10.03597 -36.21791 4.76320 1.000 14.51619 223 SER B C 1
ATOM 3421 O O . SER B 1 225 ? -8.83979 -36.02048 4.99469 1.000 10.66960 223 SER B O 1
ATOM 3424 N N . THR B 1 226 ? -10.57939 -37.43686 4.69478 1.000 4.39457 224 THR B N 1
ATOM 3425 C CA . THR B 1 226 ? -9.81895 -38.66082 4.92043 1.000 8.42891 224 THR B CA 1
ATOM 3426 C C . THR B 1 226 ? -10.23037 -39.70543 3.90062 1.000 8.28669 224 THR B C 1
ATOM 3427 O O . THR B 1 226 ? -11.42777 -39.93961 3.70230 1.000 8.77172 224 THR B O 1
ATOM 3431 N N . LEU B 1 227 ? -9.24851 -40.34645 3.28219 1.000 6.86917 225 LEU B N 1
ATOM 3432 C CA . LEU B 1 227 ? -9.49749 -41.44257 2.35397 1.000 6.49894 225 LEU B CA 1
ATOM 3433 C C . LEU B 1 227 ? -9.40662 -42.75981 3.11321 1.000 9.39852 225 LEU B C 1
ATOM 3434 O O . LEU B 1 227 ? -8.37829 -43.05344 3.73070 1.000 8.20420 225 LEU B O 1
ATOM 3439 N N . ILE B 1 228 ? -10.47194 -43.55345 3.05678 1.000 5.34591 226 ILE B N 1
ATOM 3440 C CA . ILE B 1 228 ? -10.54995 -44.82259 3.76527 1.000 8.58186 226 ILE B CA 1
ATOM 3441 C C . ILE B 1 228 ? -10.76818 -45.93885 2.75177 1.000 7.53722 226 ILE B C 1
ATOM 3442 O O . ILE B 1 228 ? -11.43706 -45.74938 1.73261 1.000 5.19042 226 ILE B O 1
ATOM 3447 N N . GLY B 1 229 ? -10.20099 -47.11315 3.03243 1.000 7.99713 227 GLY B N 1
ATOM 3448 C CA . GLY B 1 229 ? -10.28076 -48.16065 2.02737 1.000 5.73204 227 GLY B CA 1
ATOM 3449 C C . GLY B 1 229 ? -10.03084 -49.55687 2.55670 1.000 11.00235 227 GLY B C 1
ATOM 3450 O O . GLY B 1 229 ? -9.55397 -49.76577 3.67771 1.000 8.99865 227 GLY B O 1
ATOM 3451 N N . VAL B 1 230 ? -10.33748 -50.52261 1.69430 1.000 9.45059 228 VAL B N 1
ATOM 3452 C CA . VAL B 1 230 ? -10.17848 -51.93412 2.01797 1.000 12.59823 228 VAL B CA 1
ATOM 3453 C C . VAL B 1 230 ? -9.87679 -52.72581 0.73784 1.000 18.79637 228 VAL B C 1
ATOM 3454 O O . VAL B 1 230 ? -9.75219 -52.17932 -0.35032 1.000 20.00407 228 VAL B O 1
ATOM 3459 N N . SER C 1 5 ? -16.37406 3.57795 16.48525 1.000 49.99852 3 SER C N 1
ATOM 3460 C CA . SER C 1 5 ? -17.02266 3.12343 15.26040 1.000 46.33045 3 SER C CA 1
ATOM 3461 C C . SER C 1 5 ? -17.98881 1.97515 15.54869 1.000 53.33426 3 SER C C 1
ATOM 3462 O O . SER C 1 5 ? -17.87636 1.28676 16.56805 1.000 52.93458 3 SER C O 1
ATOM 3465 N N . MET C 1 6 ? -18.94116 1.77630 14.64360 1.000 51.38311 4 MET C N 1
ATOM 3466 C CA . MET C 1 6 ? -19.97464 0.76464 14.80200 1.000 35.55272 4 MET C CA 1
ATOM 3467 C C . MET C 1 6 ? -19.63969 -0.45324 13.95386 1.000 30.48034 4 MET C C 1
ATOM 3468 O O . MET C 1 6 ? -19.24525 -0.31615 12.79255 1.000 31.36569 4 MET C O 1
ATOM 3473 N N . LEU C 1 7 ? -19.79348 -1.63971 14.54592 1.000 34.46333 5 LEU C N 1
ATOM 3474 C CA . LEU C 1 7 ? -19.46964 -2.92164 13.92009 1.000 24.60682 5 LEU C CA 1
ATOM 3475 C C . LEU C 1 7 ? -20.73571 -3.76587 13.91462 1.000 12.53195 5 LEU C C 1
ATOM 3476 O O . LEU C 1 7 ? -21.01785 -4.48244 14.88595 1.000 10.31165 5 LEU C O 1
ATOM 3481 N N . PRO C 1 8 ? -21.53923 -3.69857 12.86040 1.000 12.12435 6 PRO C N 1
ATOM 3482 C CA . PRO C 1 8 ? -22.81814 -4.41055 12.87624 1.000 8.00667 6 PRO C CA 1
ATOM 3483 C C . PRO C 1 8 ? -22.61631 -5.91682 12.81205 1.000 15.43604 6 PRO C C 1
ATOM 3484 O O . PRO C 1 8 ? -21.60851 -6.41271 12.29970 1.000 12.47934 6 PRO C O 1
ATOM 3488 N N . SER C 1 9 ? -23.58805 -6.64710 13.35831 1.000 7.04020 7 SER C N 1
ATOM 3489 C CA . SER C 1 9 ? -23.60325 -8.10511 13.28509 1.000 11.56588 7 SER C CA 1
ATOM 3490 C C . SER C 1 9 ? -24.96497 -8.58353 12.79246 1.000 11.70122 7 SER C C 1
ATOM 3491 O O . SER C 1 9 ? -25.98233 -7.90831 12.97757 1.000 9.85543 7 SER C O 1
ATOM 3494 N N . ILE C 1 10 ? -24.97106 -9.74464 12.13569 1.000 9.54211 8 ILE C N 1
ATOM 3495 C CA . ILE C 1 10 ? -26.17790 -10.35631 11.58726 1.000 8.69405 8 ILE C CA 1
ATOM 3496 C C . ILE C 1 10 ? -26.30751 -11.75823 12.16555 1.000 14.07879 8 ILE C C 1
ATOM 3497 O O . ILE C 1 10 ? -25.34974 -12.53951 12.12565 1.000 16.45234 8 ILE C O 1
ATOM 3502 N N . SER C 1 11 ? -27.48416 -12.08086 12.68217 1.000 16.59324 9 SER C N 1
ATOM 3503 C CA . SER C 1 11 ? -27.73304 -13.43122 13.17775 1.000 11.50666 9 SER C CA 1
ATOM 3504 C C . SER C 1 11 ? -27.61483 -14.43467 12.03562 1.000 14.74404 9 SER C C 1
ATOM 3505 O O . SER C 1 11 ? -28.22264 -14.22998 10.97267 1.000 15.00073 9 SER C O 1
ATOM 3508 N N . PRO C 1 12 ? -26.85132 -15.52004 12.20526 1.000 9.71214 10 PRO C N 1
ATOM 3509 C CA . PRO C 1 12 ? -26.76312 -16.53419 11.13959 1.000 8.03333 10 PRO C CA 1
ATOM 3510 C C . PRO C 1 12 ? -28.10954 -17.08923 10.72808 1.000 11.93619 10 PRO C C 1
ATOM 3511 O O . PRO C 1 12 ? -28.23856 -17.61041 9.61161 1.000 8.31079 10 PRO C O 1
ATOM 3515 N N . GLU C 1 13 ? -29.12187 -16.98598 11.59301 1.000 11.05141 11 GLU C N 1
ATOM 3516 C CA . GLU C 1 13 ? -30.42961 -17.54894 11.27957 1.000 14.65558 11 GLU C CA 1
ATOM 3517 C C . GLU C 1 13 ? -31.04888 -16.89546 10.04407 1.000 16.81268 11 GLU C C 1
ATOM 3518 O O . GLU C 1 13 ? -31.85793 -17.52783 9.35447 1.000 10.98879 11 GLU C O 1
ATOM 3524 N N . LEU C 1 14 ? -30.66864 -15.64686 9.73485 1.000 11.23525 12 LEU C N 1
ATOM 3525 C CA . LEU C 1 14 ? -31.22592 -14.94362 8.57905 1.000 12.99843 12 LEU C CA 1
ATOM 3526 C C . LEU C 1 14 ? -30.94962 -15.65033 7.24897 1.000 14.41549 12 LEU C C 1
ATOM 3527 O O . LEU C 1 14 ? -31.67665 -15.41573 6.27248 1.000 8.61500 12 LEU C O 1
ATOM 3532 N N . ALA C 1 15 ? -29.91039 -16.49181 7.17725 1.000 10.81115 13 ALA C N 1
ATOM 3533 C CA . ALA C 1 15 ? -29.64059 -17.24343 5.95262 1.000 11.54809 13 ALA C CA 1
ATOM 3534 C C . ALA C 1 15 ? -30.81226 -18.14150 5.55290 1.000 13.02473 13 ALA C C 1
ATOM 3535 O O . ALA C 1 15 ? -30.95200 -18.46905 4.36719 1.000 11.19036 13 ALA C O 1
ATOM 3537 N N . ARG C 1 16 ? -31.67546 -18.51408 6.50475 1.000 13.99476 14 ARG C N 1
ATOM 3538 C CA . ARG C 1 16 ? -32.82710 -19.34981 6.16982 1.000 11.12896 14 ARG C CA 1
ATOM 3539 C C . ARG C 1 16 ? -33.76350 -18.64393 5.19732 1.000 16.17998 14 ARG C C 1
ATOM 3540 O O . ARG C 1 16 ? -34.33818 -19.28518 4.30842 1.000 12.19882 14 ARG C O 1
ATOM 3548 N N . ILE C 1 17 ? -33.91775 -17.32465 5.32892 1.000 11.05872 15 ILE C N 1
ATOM 3549 C CA . ILE C 1 17 ? -34.85766 -16.58812 4.49087 1.000 9.45983 15 ILE C CA 1
ATOM 3550 C C . ILE C 1 17 ? -34.18147 -15.68466 3.46487 1.000 13.88417 15 ILE C C 1
ATOM 3551 O O . ILE C 1 17 ? -34.82416 -15.32314 2.46635 1.000 17.37458 15 ILE C O 1
ATOM 3556 N N . ALA C 1 18 ? -32.92917 -15.28629 3.66793 1.000 12.51155 16 ALA C N 1
ATOM 3557 C CA . ALA C 1 18 ? -32.27476 -14.34575 2.75617 1.000 7.31766 16 ALA C CA 1
ATOM 3558 C C . ALA C 1 18 ? -30.83168 -14.76158 2.49127 1.000 16.93390 16 ALA C C 1
ATOM 3559 O O . ALA C 1 18 ? -29.90048 -13.97377 2.68427 1.000 8.50747 16 ALA C O 1
ATOM 3561 N N . PRO C 1 19 ? -30.60946 -15.99037 2.00733 1.000 13.92528 17 PRO C N 1
ATOM 3562 C CA . PRO C 1 19 ? -29.23226 -16.41185 1.73372 1.000 11.68107 17 PRO C CA 1
ATOM 3563 C C . PRO C 1 19 ? -28.62045 -15.54013 0.64766 1.000 12.82750 17 PRO C C 1
ATOM 3564 O O . PRO C 1 19 ? -29.27419 -15.18209 -0.33453 1.000 11.41161 17 PRO C O 1
ATOM 3568 N N . GLY C 1 20 ? -27.36004 -15.17921 0.84020 1.000 11.91609 18 GLY C N 1
ATOM 3569 C CA . GLY C 1 20 ? -26.72504 -14.29202 -0.10766 1.000 12.76546 18 GLY C CA 1
ATOM 3570 C C . GLY C 1 20 ? -27.00655 -12.82166 0.08729 1.000 9.92105 18 GLY C C 1
ATOM 3571 O O . GLY C 1 20 ? -26.68515 -12.02917 -0.80355 1.000 13.03502 18 GLY C O 1
ATOM 3572 N N . PHE C 1 21 ? -27.61360 -12.42809 1.20378 1.000 11.72077 19 PHE C N 1
ATOM 3573 C CA . PHE C 1 21 ? -27.77766 -11.00553 1.49965 1.000 14.71086 19 PHE C CA 1
ATOM 3574 C C . PHE C 1 21 ? -26.41148 -10.36380 1.71106 1.000 6.65256 19 PHE C C 1
ATOM 3575 O O . PHE C 1 21 ? -25.49225 -10.99400 2.23728 1.000 7.21389 19 PHE C O 1
ATOM 3583 N N . ARG C 1 22 ? -26.27776 -9.11172 1.27090 1.000 7.29680 20 ARG C N 1
ATOM 3584 C CA . ARG C 1 22 ? -25.02873 -8.37035 1.40418 1.000 10.51884 20 ARG C CA 1
ATOM 3585 C C . ARG C 1 22 ? -25.34336 -6.88512 1.50597 1.000 7.21636 20 ARG C C 1
ATOM 3586 O O . ARG C 1 22 ? -26.27119 -6.38694 0.86047 1.000 7.16912 20 ARG C O 1
ATOM 3594 N N . ALA C 1 23 ? -24.55742 -6.17798 2.31434 1.000 9.91071 21 ALA C N 1
ATOM 3595 C CA . ALA C 1 23 ? -24.82638 -4.76925 2.56428 1.000 4.87990 21 ALA C CA 1
ATOM 3596 C C . ALA C 1 23 ? -23.51602 -4.02023 2.74319 1.000 3.61270 21 ALA C C 1
ATOM 3597 O O . ALA C 1 23 ? -22.52647 -4.58365 3.21026 1.000 6.42948 21 ALA C O 1
ATOM 3599 N N . LEU C 1 24 ? -23.51696 -2.73486 2.39449 1.000 4.11511 22 LEU C N 1
ATOM 3600 C CA . LEU C 1 24 ? -22.41840 -1.85579 2.77294 1.000 6.35774 22 LEU C CA 1
ATOM 3601 C C . LEU C 1 24 ? -22.80418 -1.13818 4.06198 1.000 8.93958 22 LEU C C 1
ATOM 3602 O O . LEU C 1 24 ? -23.85331 -0.47704 4.12831 1.000 6.49023 22 LEU C O 1
ATOM 3607 N N . SER C 1 25 ? -21.96032 -1.28112 5.07939 1.000 4.66732 23 SER C N 1
ATOM 3608 C CA . SER C 1 25 ? -22.09330 -0.56878 6.34460 1.000 3.03116 23 SER C CA 1
ATOM 3609 C C . SER C 1 25 ? -21.04955 0.54917 6.38564 1.000 7.32714 23 SER C C 1
ATOM 3610 O O . SER C 1 25 ? -19.84792 0.27606 6.42589 1.000 4.89448 23 SER C O 1
ATOM 3613 N N . ILE C 1 26 ? -21.49500 1.80776 6.39298 1.000 5.31430 24 ILE C N 1
ATOM 3614 C CA . ILE C 1 26 ? -20.59330 2.94226 6.18701 1.000 8.86789 24 ILE C CA 1
ATOM 3615 C C . ILE C 1 26 ? -20.67286 3.86812 7.39448 1.000 6.15373 24 ILE C C 1
ATOM 3616 O O . ILE C 1 26 ? -21.70389 4.51068 7.62336 1.000 8.18375 24 ILE C O 1
ATOM 3621 N N . ASN C 1 27 ? -19.57590 3.95702 8.14862 1.000 6.69003 25 ASN C N 1
ATOM 3622 C CA . ASN C 1 27 ? -19.44395 4.90144 9.25595 1.000 13.72997 25 ASN C CA 1
ATOM 3623 C C . ASN C 1 27 ? -18.84744 6.21665 8.76724 1.000 9.60660 25 ASN C C 1
ATOM 3624 O O . ASN C 1 27 ? -17.83311 6.22059 8.06609 1.000 6.88048 25 ASN C O 1
ATOM 3629 N N . VAL C 1 28 ? -19.45589 7.33211 9.16722 1.000 15.76208 26 VAL C N 1
ATOM 3630 C CA . VAL C 1 28 ? -19.08535 8.64448 8.65305 1.000 7.61406 26 VAL C CA 1
ATOM 3631 C C . VAL C 1 28 ? -18.80915 9.59291 9.81282 1.000 8.69366 26 VAL C C 1
ATOM 3632 O O . VAL C 1 28 ? -19.54699 9.61539 10.80670 1.000 6.59375 26 VAL C O 1
ATOM 3636 N N . ILE C 1 29 ? -17.73185 10.35881 9.69034 1.000 7.62275 27 ILE C N 1
ATOM 3637 C CA . ILE C 1 29 ? -17.47773 11.52952 10.52217 1.000 7.95803 27 ILE C CA 1
ATOM 3638 C C . ILE C 1 29 ? -17.69699 12.75152 9.63413 1.000 8.82851 27 ILE C C 1
ATOM 3639 O O . ILE C 1 29 ? -16.95149 12.97286 8.67238 1.000 11.11723 27 ILE C O 1
ATOM 3644 N N . ALA C 1 30 ? -18.73491 13.52849 9.93340 1.000 10.03365 28 ALA C N 1
ATOM 3645 C CA . ALA C 1 30 ? -19.16870 14.60397 9.05622 1.000 8.23720 28 ALA C CA 1
ATOM 3646 C C . ALA C 1 30 ? -18.26437 15.82312 9.20598 1.000 10.98725 28 ALA C C 1
ATOM 3647 O O . ALA C 1 30 ? -17.30481 15.82979 9.97922 1.000 6.52120 28 ALA C O 1
ATOM 3649 N N . ALA C 1 31 ? -18.57842 16.86115 8.43832 1.000 10.26104 29 ALA C N 1
ATOM 3650 C CA . ALA C 1 31 ? -17.83241 18.11512 8.43262 1.000 15.51362 29 ALA C CA 1
ATOM 3651 C C . ALA C 1 31 ? -18.82344 19.23636 8.16068 1.000 10.08002 29 ALA C C 1
ATOM 3652 O O . ALA C 1 31 ? -19.97066 18.97821 7.77409 1.000 8.73734 29 ALA C O 1
ATOM 3654 N N . PRO C 1 32 ? -18.42492 20.49776 8.36944 1.000 12.52447 30 PRO C N 1
ATOM 3655 C CA . PRO C 1 32 ? -19.35120 21.60375 8.06935 1.000 9.70914 30 PRO C CA 1
ATOM 3656 C C . PRO C 1 32 ? -19.83067 21.55656 6.62502 1.000 11.64047 30 PRO C C 1
ATOM 3657 O O . PRO C 1 32 ? -19.07277 21.23595 5.70444 1.000 13.13043 30 PRO C O 1
ATOM 3661 N N . ILE C 1 33 ? -21.11022 21.88008 6.43232 1.000 11.07349 31 ILE C N 1
ATOM 3662 C CA . ILE C 1 33 ? -21.69259 21.88932 5.09776 1.000 10.08823 31 ILE C CA 1
ATOM 3663 C C . ILE C 1 33 ? -21.13351 23.06303 4.30293 1.000 13.02089 31 ILE C C 1
ATOM 3664 O O . ILE C 1 33 ? -21.07613 24.19787 4.79797 1.000 11.94292 31 ILE C O 1
ATOM 3669 N N . ARG C 1 34 ? -20.73522 22.79613 3.05573 1.000 10.65533 32 ARG C N 1
ATOM 3670 C CA . ARG C 1 34 ? -20.20961 23.82117 2.16200 1.000 12.91616 32 ARG C CA 1
ATOM 3671 C C . ARG C 1 34 ? -20.87467 23.85013 0.79369 1.000 20.00032 32 ARG C C 1
ATOM 3672 O O . ARG C 1 34 ? -20.77089 24.87347 0.10529 1.000 17.64778 32 ARG C O 1
ATOM 3680 N N . ASP C 1 35 ? -21.53600 22.77173 0.36768 1.000 17.65284 33 ASP C N 1
ATOM 3681 C CA . ASP C 1 35 ? -22.30984 22.73067 -0.87685 1.000 12.09729 33 ASP C CA 1
ATOM 3682 C C . ASP C 1 35 ? -23.64186 22.07483 -0.52178 1.000 15.83074 33 ASP C C 1
ATOM 3683 O O . ASP C 1 35 ? -23.80250 20.85808 -0.65557 1.000 14.93244 33 ASP C O 1
ATOM 3688 N N . ALA C 1 36 ? -24.59667 22.89225 -0.07012 1.000 23.60165 34 ALA C N 1
ATOM 3689 C CA . ALA C 1 36 ? -25.84285 22.38406 0.49024 1.000 17.29695 34 ALA C CA 1
ATOM 3690 C C . ALA C 1 36 ? -26.80077 21.84668 -0.56401 1.000 27.42174 34 ALA C C 1
ATOM 3691 O O . ALA C 1 36 ? -27.71095 21.08504 -0.22048 1.000 29.83952 34 ALA C O 1
ATOM 3693 N N . GLN C 1 37 ? -26.61262 22.20500 -1.83190 1.000 17.38580 35 GLN C N 1
ATOM 3694 C CA . GLN C 1 37 ? -27.51412 21.76068 -2.88605 1.000 18.00656 35 GLN C CA 1
ATOM 3695 C C . GLN C 1 37 ? -27.20278 20.35968 -3.40618 1.000 18.12600 35 GLN C C 1
ATOM 3696 O O . GLN C 1 37 ? -27.93028 19.87700 -4.28034 1.000 16.11620 35 GLN C O 1
ATOM 3702 N N . VAL C 1 38 ? -26.15402 19.70124 -2.90215 1.000 14.12038 36 VAL C N 1
ATOM 3703 C CA . VAL C 1 38 ? -25.77469 18.38192 -3.41442 1.000 11.74084 36 VAL C CA 1
ATOM 3704 C C . VAL C 1 38 ? -26.95474 17.41594 -3.34326 1.000 13.24347 36 VAL C C 1
ATOM 3705 O O . VAL C 1 38 ? -27.26749 16.71071 -4.31113 1.000 12.57070 36 VAL C O 1
ATOM 3709 N N . GLY C 1 39 ? -27.64875 17.39418 -2.20444 1.000 8.22610 37 GLY C N 1
ATOM 3710 C CA . GLY C 1 39 ? -28.72718 16.43822 -2.03745 1.000 9.39229 37 GLY C CA 1
ATOM 3711 C C . GLY C 1 39 ? -29.88851 16.71700 -2.97141 1.000 13.72021 37 GLY C C 1
ATOM 3712 O O . GLY C 1 39 ? -30.39122 15.81447 -3.64318 1.000 15.46019 37 GLY C O 1
ATOM 3713 N N . GLU C 1 40 ? -30.32393 17.97637 -3.02519 1.000 13.06138 38 GLU C N 1
ATOM 3714 C CA . GLU C 1 40 ? -31.43721 18.36086 -3.88918 1.000 19.41122 38 GLU C CA 1
ATOM 3715 C C . GLU C 1 40 ? -31.19058 17.96553 -5.34247 1.000 12.09930 38 GLU C C 1
ATOM 3716 O O . GLU C 1 40 ? -32.06299 17.38355 -5.99652 1.000 18.32356 38 GLU C O 1
ATOM 3722 N N . ILE C 1 41 ? -29.99513 18.26080 -5.85554 1.000 17.62515 39 ILE C N 1
ATOM 3723 C CA . ILE C 1 41 ? -29.69221 18.02751 -7.26732 1.000 14.39042 39 ILE C CA 1
ATOM 3724 C C . ILE C 1 41 ? -29.64897 16.53360 -7.58021 1.000 21.67793 39 ILE C C 1
ATOM 3725 O O . ILE C 1 41 ? -30.25328 16.06703 -8.55862 1.000 20.72151 39 ILE C O 1
ATOM 3730 N N . ALA C 1 42 ? -28.92217 15.76204 -6.76514 1.000 16.93737 40 ALA C N 1
ATOM 3731 C CA . ALA C 1 42 ? -28.89064 14.31167 -6.94874 1.000 14.04731 40 ALA C CA 1
ATOM 3732 C C . ALA C 1 42 ? -30.29244 13.71267 -6.92793 1.000 16.20920 40 ALA C C 1
ATOM 3733 O O . ALA C 1 42 ? -30.59051 12.78376 -7.68854 1.000 18.86087 40 ALA C O 1
ATOM 3735 N N . LEU C 1 43 ? -31.16652 14.22968 -6.05708 1.000 11.03158 41 LEU C N 1
ATOM 3736 C CA . LEU C 1 43 ? -32.51686 13.68013 -5.94612 1.000 18.22966 41 LEU C CA 1
ATOM 3737 C C . LEU C 1 43 ? -33.34526 13.98567 -7.18890 1.000 23.73565 41 LEU C C 1
ATOM 3738 O O . LEU C 1 43 ? -34.04707 13.10518 -7.70798 1.000 19.95197 41 LEU C O 1
ATOM 3743 N N . LYS C 1 44 ? -33.27910 15.23101 -7.67093 1.000 18.18533 42 LYS C N 1
ATOM 3744 C CA . LYS C 1 44 ? -33.95838 15.60253 -8.90903 1.000 21.74851 42 LYS C CA 1
ATOM 3745 C C . LYS C 1 44 ? -33.53401 14.69690 -10.05808 1.000 19.93256 42 LYS C C 1
ATOM 3746 O O . LYS C 1 44 ? -34.37759 14.14611 -10.76988 1.000 17.39672 42 LYS C O 1
ATOM 3752 N N . GLU C 1 45 ? -32.22410 14.47755 -10.21506 1.000 21.48012 43 GLU C N 1
ATOM 3753 C CA . GLU C 1 45 ? -31.74998 13.61510 -11.29801 1.000 23.12383 43 GLU C CA 1
ATOM 3754 C C . GLU C 1 45 ? -32.09821 12.14691 -11.06482 1.000 28.16247 43 GLU C C 1
ATOM 3755 O O . GLU C 1 45 ? -32.30698 11.40354 -12.03119 1.000 18.72095 43 GLU C O 1
ATOM 3761 N N . ALA C 1 46 ? -32.16057 11.70339 -9.80598 1.000 16.39737 44 ALA C N 1
ATOM 3762 C CA . ALA C 1 46 ? -32.55099 10.32015 -9.54261 1.000 22.59656 44 ALA C CA 1
ATOM 3763 C C . ALA C 1 46 ? -34.00891 10.07677 -9.91482 1.000 19.75722 44 ALA C C 1
ATOM 3764 O O . ALA C 1 46 ? -34.35598 9.00485 -10.43314 1.000 14.17523 44 ALA C O 1
ATOM 3766 N N . CYS C 1 47 ? -34.87569 11.06146 -9.66130 1.000 19.25798 45 CYS C N 1
ATOM 3767 C CA . CYS C 1 47 ? -36.28912 10.91486 -10.00721 1.000 29.79685 45 CYS C CA 1
ATOM 3768 C C . CYS C 1 47 ? -36.48429 10.80012 -11.51289 1.000 25.29981 45 CYS C C 1
ATOM 3769 O O . CYS C 1 47 ? -37.30919 10.00723 -11.98224 1.000 28.90595 45 CYS C O 1
ATOM 3772 N N . GLN C 1 48 ? -35.74125 11.59148 -12.28669 1.000 27.07463 46 GLN C N 1
ATOM 3773 C CA . GLN C 1 48 ? -35.80791 11.47475 -13.73875 1.000 26.14939 46 GLN C CA 1
ATOM 3774 C C . GLN C 1 48 ? -35.31735 10.10438 -14.19807 1.000 28.03372 46 GLN C C 1
ATOM 3775 O O . GLN C 1 48 ? -35.94816 9.45548 -15.04377 1.000 23.51817 46 GLN C O 1
ATOM 3781 N N . ALA C 1 49 ? -34.19899 9.64066 -13.63151 1.000 27.00443 47 ALA C N 1
ATOM 3782 C CA . ALA C 1 49 ? -33.68568 8.31080 -13.94702 1.000 24.51623 47 ALA C CA 1
ATOM 3783 C C . ALA C 1 49 ? -34.75480 7.23911 -13.75412 1.000 19.97966 47 ALA C C 1
ATOM 3784 O O . ALA C 1 49 ? -34.94701 6.37508 -14.61807 1.000 21.39880 47 ALA C O 1
ATOM 3786 N N . VAL C 1 50 ? -35.46689 7.28479 -12.62300 1.000 17.44456 48 VAL C N 1
ATOM 3787 C CA . VAL C 1 50 ? -36.51850 6.30474 -12.36656 1.000 22.25378 48 VAL C CA 1
ATOM 3788 C C . VAL C 1 50 ? -37.64932 6.46691 -13.37355 1.000 24.07751 48 VAL C C 1
ATOM 3789 O O . VAL C 1 50 ? -38.15071 5.48139 -13.93419 1.000 24.31737 48 VAL C O 1
ATOM 3793 N N . ILE C 1 51 ? -38.06116 7.71114 -13.62102 1.000 21.80733 49 ILE C N 1
ATOM 3794 C CA . ILE C 1 51 ? -39.09884 7.97754 -14.61272 1.000 29.44854 49 ILE C CA 1
ATOM 3795 C C . ILE C 1 51 ? -38.66557 7.47143 -15.97953 1.000 30.61402 49 ILE C C 1
ATOM 3796 O O . ILE C 1 51 ? -39.46773 6.90514 -16.73108 1.000 28.35756 49 ILE C O 1
ATOM 3801 N N . ASN C 1 52 ? -37.38905 7.63403 -16.30984 1.000 23.18836 50 ASN C N 1
ATOM 3802 C CA . ASN C 1 52 ? -36.86159 7.02542 -17.52719 1.000 25.18953 50 ASN C CA 1
ATOM 3803 C C . ASN C 1 52 ? -36.70755 5.49664 -17.42065 1.000 28.31288 50 ASN C C 1
ATOM 3804 O O . ASN C 1 52 ? -36.08050 4.92086 -18.31610 1.000 34.85912 50 ASN C O 1
ATOM 3809 N N . GLY C 1 53 ? -37.23043 4.82858 -16.38810 1.000 26.31918 51 GLY C N 1
ATOM 3810 C CA . GLY C 1 53 ? -37.23595 3.38155 -16.32073 1.000 24.16326 51 GLY C CA 1
ATOM 3811 C C . GLY C 1 53 ? -36.01607 2.74759 -15.68694 1.000 37.88473 51 GLY C C 1
ATOM 3812 O O . GLY C 1 53 ? -35.94078 1.51292 -15.63085 1.000 31.00386 51 GLY C O 1
ATOM 3813 N N . GLN C 1 54 ? -35.06210 3.54009 -15.20881 1.000 25.66861 52 GLN C N 1
ATOM 3814 C CA . GLN C 1 54 ? -33.84950 2.98587 -14.62593 1.000 25.80663 52 GLN C CA 1
ATOM 3815 C C . GLN C 1 54 ? -34.05915 2.66619 -13.15408 1.000 21.34225 52 GLN C C 1
ATOM 3816 O O . GLN C 1 54 ? -34.95104 3.22984 -12.50735 1.000 18.62497 52 GLN C O 1
ATOM 3822 N N . PRO C 1 55 ? -33.25652 1.74331 -12.58517 1.000 20.23406 53 PRO C N 1
ATOM 3823 C CA . PRO C 1 55 ? -32.24451 0.92088 -13.25450 1.000 22.48515 53 PRO C CA 1
ATOM 3824 C C . PRO C 1 55 ? -32.80662 -0.42686 -13.67593 1.000 17.18149 53 PRO C C 1
ATOM 3825 O O . PRO C 1 55 ? -33.92262 -0.76653 -13.28513 1.000 17.46292 53 PRO C O 1
ATOM 3829 N N . ALA C 1 56 ? -32.01164 -1.19162 -14.42836 1.000 15.38306 54 ALA C N 1
ATOM 3830 C CA . ALA C 1 56 ? -32.51190 -2.40286 -15.07823 1.000 22.59600 54 ALA C CA 1
ATOM 3831 C C . ALA C 1 56 ? -32.94447 -3.47834 -14.08533 1.000 22.28475 54 ALA C C 1
ATOM 3832 O O . ALA C 1 56 ? -33.87104 -4.24368 -14.37184 1.000 20.68112 54 ALA C O 1
ATOM 3834 N N . TRP C 1 57 ? -32.28146 -3.57630 -12.93424 1.000 16.63358 55 TRP C N 1
ATOM 3835 C CA . TRP C 1 57 ? -32.54258 -4.64312 -11.97884 1.000 14.25302 55 TRP C CA 1
ATOM 3836 C C . TRP C 1 57 ? -33.63127 -4.29032 -10.97637 1.000 13.34888 55 TRP C C 1
ATOM 3837 O O . TRP C 1 57 ? -33.80774 -5.02439 -9.99973 1.000 19.46001 55 TRP C O 1
ATOM 3848 N N . ALA C 1 58 ? -34.36385 -3.19365 -11.19557 1.000 20.01097 56 ALA C N 1
ATOM 3849 C CA . ALA C 1 58 ? -35.23226 -2.64550 -10.15354 1.000 18.58341 56 ALA C CA 1
ATOM 3850 C C . ALA C 1 58 ? -36.36264 -3.60478 -9.79592 1.000 21.28648 56 ALA C C 1
ATOM 3851 O O . ALA C 1 58 ? -36.60511 -3.88755 -8.61665 1.000 15.11775 56 ALA C O 1
ATOM 3853 N N . GLN C 1 59 ? -37.08034 -4.10442 -10.80055 1.000 17.47810 57 GLN C N 1
ATOM 3854 C CA . GLN C 1 59 ? -38.20763 -4.98338 -10.51431 1.000 16.69256 57 GLN C CA 1
ATOM 3855 C C . GLN C 1 59 ? -37.74442 -6.28914 -9.88052 1.000 17.41141 57 GLN C C 1
ATOM 3856 O O . GLN C 1 59 ? -38.37235 -6.78396 -8.93749 1.000 17.47921 57 GLN C O 1
ATOM 3862 N N . ALA C 1 60 ? -36.65186 -6.86589 -10.38624 1.000 16.65485 58 ALA C N 1
ATOM 3863 C CA . ALA C 1 60 ? -36.16397 -8.11892 -9.82073 1.000 15.27266 58 ALA C CA 1
ATOM 3864 C C . ALA C 1 60 ? -35.67632 -7.92156 -8.39114 1.000 19.03654 58 ALA C C 1
ATOM 3865 O O . ALA C 1 60 ? -35.92478 -8.76898 -7.52583 1.000 17.31795 58 ALA C O 1
ATOM 3867 N N . HIS C 1 61 ? -34.98783 -6.80420 -8.11761 1.000 16.38144 59 HIS C N 1
ATOM 3868 C CA . HIS C 1 61 ? -34.52681 -6.56298 -6.75637 1.000 14.14069 59 HIS C CA 1
ATOM 3869 C C . HIS C 1 61 ? -35.70107 -6.31973 -5.81074 1.000 18.37753 59 HIS C C 1
ATOM 3870 O O . HIS C 1 61 ? -35.74720 -6.88799 -4.71128 1.000 12.29547 59 HIS C O 1
ATOM 3877 N N . ILE C 1 62 ? -36.67595 -5.50629 -6.22553 1.000 15.94279 60 ILE C N 1
ATOM 3878 C CA . ILE C 1 62 ? -37.82596 -5.25492 -5.35755 1.000 13.15211 60 ILE C CA 1
ATOM 3879 C C . ILE C 1 62 ? -38.62237 -6.53548 -5.11930 1.000 16.75109 60 ILE C C 1
ATOM 3880 O O . ILE C 1 62 ? -39.05423 -6.81105 -3.99122 1.000 12.05155 60 ILE C O 1
ATOM 3885 N N . ASP C 1 63 ? -38.82381 -7.34263 -6.16790 1.000 20.35246 61 ASP C N 1
ATOM 3886 C CA . ASP C 1 63 ? -39.52365 -8.61682 -5.99632 1.000 16.24054 61 ASP C CA 1
ATOM 3887 C C . ASP C 1 63 ? -38.81144 -9.50836 -4.98731 1.000 19.09891 61 ASP C C 1
ATOM 3888 O O . ASP C 1 63 ? -39.45611 -10.18390 -4.17272 1.000 14.96113 61 ASP C O 1
ATOM 3893 N N . ALA C 1 64 ? -37.47739 -9.53075 -5.03319 1.000 14.32692 62 ALA C N 1
ATOM 3894 C CA . ALA C 1 64 ? -36.72297 -10.37014 -4.10971 1.000 12.84681 62 ALA C CA 1
ATOM 3895 C C . ALA C 1 64 ? -36.91016 -9.91269 -2.66946 1.000 9.92152 62 ALA C C 1
ATOM 3896 O O . ALA C 1 64 ? -37.03052 -10.73962 -1.75804 1.000 15.69815 62 ALA C O 1
ATOM 3898 N N . TRP C 1 65 ? -36.94875 -8.59465 -2.44570 1.000 15.73994 63 TRP C N 1
ATOM 3899 C CA . TRP C 1 65 ? -37.19379 -8.07848 -1.10041 1.000 13.56904 63 TRP C CA 1
ATOM 3900 C C . TRP C 1 65 ? -38.58899 -8.44731 -0.60966 1.000 8.81729 63 TRP C C 1
ATOM 3901 O O . TRP C 1 65 ? -38.77508 -8.77806 0.56850 1.000 7.23325 63 TRP C O 1
ATOM 3912 N N . ASN C 1 66 ? -39.57376 -8.42395 -1.50660 1.000 12.90100 64 ASN C N 1
ATOM 3913 C CA . ASN C 1 66 ? -40.94047 -8.75040 -1.11938 1.000 10.89437 64 ASN C CA 1
ATOM 3914 C C . ASN C 1 66 ? -41.07253 -10.22190 -0.75167 1.000 15.08681 64 ASN C C 1
ATOM 3915 O O . ASN C 1 66 ? -41.82738 -10.57313 0.16377 1.000 18.45377 64 ASN C O 1
ATOM 3920 N N . THR C 1 67 ? -40.33840 -11.09647 -1.44443 1.000 14.47256 65 THR C N 1
ATOM 3921 C CA . THR C 1 67 ? -40.28254 -12.49288 -1.02637 1.000 17.54522 65 THR C CA 1
ATOM 3922 C C . THR C 1 67 ? -39.72089 -12.60240 0.38464 1.000 17.51908 65 THR C C 1
ATOM 3923 O O . THR C 1 67 ? -40.29250 -13.28419 1.24773 1.000 13.38291 65 THR C O 1
ATOM 3927 N N . VAL C 1 68 ? -38.60884 -11.90807 0.64166 1.000 11.71997 66 VAL C N 1
ATOM 3928 C CA . VAL C 1 68 ? -37.99251 -11.92542 1.96588 1.000 10.01676 66 VAL C CA 1
ATOM 3929 C C . VAL C 1 68 ? -38.98422 -11.45142 3.02110 1.000 11.75673 66 VAL C C 1
ATOM 3930 O O . VAL C 1 68 ? -39.19561 -12.12006 4.03954 1.000 15.73873 66 VAL C O 1
ATOM 3934 N N . LEU C 1 69 ? -39.60964 -10.28902 2.79074 1.000 9.36923 67 LEU C N 1
ATOM 3935 C CA . LEU C 1 69 ? -40.57352 -9.75661 3.75193 1.000 12.84075 67 LEU C CA 1
ATOM 3936 C C . LEU C 1 69 ? -41.67418 -10.76700 4.05186 1.000 21.18402 67 LEU C C 1
ATOM 3937 O O . LEU C 1 69 ? -42.05066 -10.96135 5.21585 1.000 16.78356 67 LEU C O 1
ATOM 3942 N N . LYS C 1 70 ? -42.19618 -11.43110 3.01418 1.000 17.98874 68 LYS C N 1
ATOM 3943 C CA . LYS C 1 70 ? -43.21111 -12.45696 3.24025 1.000 18.89051 68 LYS C CA 1
ATOM 3944 C C . LYS C 1 70 ? -42.67679 -13.57724 4.12416 1.000 21.55426 68 LYS C C 1
ATOM 3945 O O . LYS C 1 70 ? -43.40490 -14.11442 4.96718 1.000 19.03715 68 LYS C O 1
ATOM 3951 N N . ALA C 1 71 ? -41.39314 -13.91062 3.97770 1.000 14.10550 69 ALA C N 1
ATOM 3952 C CA . ALA C 1 71 ? -40.81536 -15.02483 4.71685 1.000 15.65054 69 ALA C CA 1
ATOM 3953 C C . ALA C 1 71 ? -40.77367 -14.79435 6.22824 1.000 23.57700 69 ALA C C 1
ATOM 3954 O O . ALA C 1 71 ? -40.68301 -15.77443 6.98017 1.000 18.56506 69 ALA C O 1
ATOM 3956 N N . PHE C 1 72 ? -40.84151 -13.54716 6.71251 1.000 9.35890 70 PHE C N 1
ATOM 3957 C CA . PHE C 1 72 ? -40.99501 -13.35666 8.15350 1.000 10.81608 70 PHE C CA 1
ATOM 3958 C C . PHE C 1 72 ? -42.37844 -12.83399 8.52732 1.000 22.16727 70 PHE C C 1
ATOM 3959 O O . PHE C 1 72 ? -42.57030 -12.32438 9.63723 1.000 16.58889 70 PHE C O 1
ATOM 3967 N N . GLY C 1 73 ? -43.35621 -13.00797 7.64007 1.000 22.53689 71 GLY C N 1
ATOM 3968 C CA . GLY C 1 73 ? -44.74556 -12.81135 7.97627 1.000 22.15633 71 GLY C CA 1
ATOM 3969 C C . GLY C 1 73 ? -45.32924 -11.46894 7.61243 1.000 29.14411 71 GLY C C 1
ATOM 3970 O O . GLY C 1 73 ? -46.49323 -11.22030 7.94641 1.000 28.96602 71 GLY C O 1
ATOM 3971 N N . ALA C 1 74 ? -44.57707 -10.60580 6.93135 1.000 17.49740 72 ALA C N 1
ATOM 3972 C CA . ALA C 1 74 ? -45.03312 -9.25897 6.62615 1.000 23.13179 72 ALA C CA 1
ATOM 3973 C C . ALA C 1 74 ? -45.83382 -9.24207 5.33282 1.000 23.94003 72 ALA C C 1
ATOM 3974 O O . ALA C 1 74 ? -45.65601 -10.09304 4.45903 1.000 19.74299 72 ALA C O 1
ATOM 3976 N N . LYS C 1 75 ? -46.72599 -8.25791 5.22219 1.000 19.05014 73 LYS C N 1
ATOM 3977 C CA . LYS C 1 75 ? -47.47827 -8.01500 3.99765 1.000 15.09519 73 LYS C CA 1
ATOM 3978 C C . LYS C 1 75 ? -46.82591 -6.87670 3.22043 1.000 23.03307 73 LYS C C 1
ATOM 3979 O O . LYS C 1 75 ? -47.11655 -5.70136 3.47743 1.000 23.21685 73 LYS C O 1
ATOM 3985 N N . PRO C 1 76 ? -45.95140 -7.18608 2.25982 1.000 30.58157 74 PRO C N 1
ATOM 3986 C CA . PRO C 1 76 ? -45.14801 -6.12541 1.62880 1.000 21.82774 74 PRO C CA 1
ATOM 3987 C C . PRO C 1 76 ? -45.96677 -5.05965 0.92984 1.000 25.75599 74 PRO C C 1
ATOM 3988 O O . PRO C 1 76 ? -45.47604 -3.93665 0.76413 1.000 22.73430 74 PRO C O 1
ATOM 3992 N N . LYS C 1 77 ? -47.19006 -5.36279 0.49093 1.000 30.21731 75 LYS C N 1
ATOM 3993 C CA . LYS C 1 77 ? -47.99817 -4.30377 -0.10215 1.000 24.59571 75 LYS C CA 1
ATOM 3994 C C . LYS C 1 77 ? -48.33991 -3.25173 0.94082 1.000 12.74495 75 LYS C C 1
ATOM 3995 O O . LYS C 1 77 ? -48.35553 -2.05303 0.64014 1.000 23.01157 75 LYS C O 1
ATOM 4001 N N . ARG C 1 78 ? -48.57418 -3.67954 2.18254 1.000 15.01650 76 ARG C N 1
ATOM 4002 C CA . ARG C 1 78 ? -48.89693 -2.74090 3.25422 1.000 19.61336 76 ARG C CA 1
ATOM 4003 C C . ARG C 1 78 ? -47.64855 -2.09668 3.85228 1.000 20.84061 76 ARG C C 1
ATOM 4004 O O . ARG C 1 78 ? -47.65595 -0.90155 4.16533 1.000 18.80763 76 ARG C O 1
ATOM 4012 N N . THR C 1 79 ? -46.57726 -2.86659 4.04220 1.000 22.34090 77 THR C N 1
ATOM 4013 C CA . THR C 1 79 ? -45.35667 -2.38633 4.69703 1.000 13.37034 77 THR C CA 1
ATOM 4014 C C . THR C 1 79 ? -44.17758 -2.67429 3.77700 1.000 15.21532 77 THR C C 1
ATOM 4015 O O . THR C 1 79 ? -43.42412 -3.63116 3.99356 1.000 18.54274 77 THR C O 1
ATOM 4019 N N . PRO C 1 80 ? -43.99998 -1.87811 2.72917 1.000 17.89054 78 PRO C N 1
ATOM 4020 C CA . PRO C 1 80 ? -42.95246 -2.16535 1.74438 1.000 17.27649 78 PRO C CA 1
ATOM 4021 C C . PRO C 1 80 ? -41.56082 -1.80479 2.24714 1.000 18.17920 78 PRO C C 1
ATOM 4022 O O . PRO C 1 80 ? -41.38065 -1.02063 3.18319 1.000 14.63466 78 PRO C O 1
ATOM 4026 N N . CYS C 1 81 ? -40.56312 -2.39716 1.59311 1.000 12.95225 79 CYS C N 1
ATOM 4027 C CA . CYS C 1 81 ? -39.18673 -1.97965 1.83041 1.000 9.48849 79 CYS C CA 1
ATOM 4028 C C . CYS C 1 81 ? -39.00444 -0.53652 1.37135 1.000 14.17375 79 CYS C C 1
ATOM 4029 O O . CYS C 1 81 ? -39.72551 -0.04502 0.49907 1.000 12.56733 79 CYS C O 1
ATOM 4032 N N . SER C 1 82 ? -38.02434 0.14496 1.97495 1.000 12.86672 80 SER C N 1
ATOM 4033 C CA . SER C 1 82 ? -37.87237 1.58261 1.76786 1.000 12.01185 80 SER C CA 1
ATOM 4034 C C . SER C 1 82 ? -37.63041 1.91591 0.29871 1.000 16.12051 80 SER C C 1
ATOM 4035 O O . SER C 1 82 ? -38.10288 2.94502 -0.20113 1.000 11.94621 80 SER C O 1
ATOM 4038 N N . ALA C 1 83 ? -36.91093 1.05117 -0.41463 1.000 10.06211 81 ALA C N 1
ATOM 4039 C CA . ALA C 1 83 ? -36.64436 1.31615 -1.82260 1.000 11.78842 81 ALA C CA 1
ATOM 4040 C C . ALA C 1 83 ? -37.94087 1.36180 -2.62853 1.000 12.44754 81 ALA C C 1
ATOM 4041 O O . ALA C 1 83 ? -38.14247 2.27045 -3.44294 1.000 10.13027 81 ALA C O 1
ATOM 4043 N N . GLU C 1 84 ? -38.84280 0.39548 -2.41021 1.000 12.92230 82 GLU C N 1
ATOM 4044 C CA . GLU C 1 84 ? -40.08918 0.41106 -3.17430 1.000 14.42101 82 GLU C CA 1
ATOM 4045 C C . GLU C 1 84 ? -40.96520 1.60404 -2.78986 1.000 14.67795 82 GLU C C 1
ATOM 4046 O O . GLU C 1 84 ? -41.58778 2.22627 -3.66049 1.000 21.09839 82 GLU C O 1
ATOM 4052 N N . ALA C 1 85 ? -41.02725 1.94090 -1.49620 1.000 11.28694 83 ALA C N 1
ATOM 4053 C CA . ALA C 1 85 ? -41.85446 3.06786 -1.06895 1.000 15.07866 83 ALA C CA 1
ATOM 4054 C C . ALA C 1 85 ? -41.45121 4.34837 -1.78317 1.000 17.61328 83 ALA C C 1
ATOM 4055 O O . ALA C 1 85 ? -42.31380 5.12301 -2.21539 1.000 16.07465 83 ALA C O 1
ATOM 4057 N N . LEU C 1 86 ? -40.14572 4.58993 -1.92300 1.000 13.75097 84 LEU C N 1
ATOM 4058 C CA . LEU C 1 86 ? -39.69949 5.78804 -2.63003 1.000 12.02918 84 LEU C CA 1
ATOM 4059 C C . LEU C 1 86 ? -40.03071 5.70054 -4.11288 1.000 15.51063 84 LEU C C 1
ATOM 4060 O O . LEU C 1 86 ? -40.51100 6.67180 -4.70778 1.000 16.67613 84 LEU C O 1
ATOM 4065 N N . ARG C 1 87 ? -39.75967 4.54352 -4.72713 1.000 13.85164 85 ARG C N 1
ATOM 4066 C CA . ARG C 1 87 ? -39.99261 4.37073 -6.15885 1.000 17.08567 85 ARG C CA 1
ATOM 4067 C C . ARG C 1 87 ? -41.46149 4.58195 -6.51449 1.000 21.68647 85 ARG C C 1
ATOM 4068 O O . ARG C 1 87 ? -41.77473 5.18900 -7.54391 1.000 16.40002 85 ARG C O 1
ATOM 4076 N N . LYS C 1 88 ? -42.37744 4.09164 -5.67328 1.000 17.09212 86 LYS C N 1
ATOM 4077 C CA . LYS C 1 88 ? -43.80097 4.26438 -5.95709 1.000 16.01849 86 LYS C CA 1
ATOM 4078 C C . LYS C 1 88 ? -44.22281 5.72559 -5.85637 1.000 27.30388 86 LYS C C 1
ATOM 4079 O O . LYS C 1 88 ? -45.08612 6.17562 -6.61851 1.000 32.31556 86 LYS C O 1
ATOM 4085 N N . ARG C 1 89 ? -43.62551 6.47716 -4.93062 1.000 21.31955 87 ARG C N 1
ATOM 4086 C CA . ARG C 1 89 ? -43.95615 7.88952 -4.78694 1.000 17.45848 87 ARG C CA 1
ATOM 4087 C C . ARG C 1 89 ? -43.43604 8.70688 -5.96450 1.000 26.74797 87 ARG C C 1
ATOM 4088 O O . ARG C 1 89 ? -44.09365 9.65952 -6.39907 1.000 37.37570 87 ARG C O 1
ATOM 4096 N N . VAL C 1 90 ? -42.26129 8.35551 -6.49824 1.000 22.57357 88 VAL C N 1
ATOM 4097 C CA . VAL C 1 90 ? -41.74099 9.07285 -7.66116 1.000 22.79915 88 VAL C CA 1
ATOM 4098 C C . VAL C 1 90 ? -42.59011 8.78035 -8.89496 1.000 30.80893 88 VAL C C 1
ATOM 4099 O O . VAL C 1 90 ? -42.90380 9.68651 -9.67726 1.000 27.49926 88 VAL C O 1
ATOM 4103 N N . LEU C 1 91 ? -42.98496 7.51694 -9.08564 1.000 26.04087 89 LEU C N 1
ATOM 4104 C CA . LEU C 1 91 ? -43.81974 7.12786 -10.21897 1.000 27.44534 89 LEU C CA 1
ATOM 4105 C C . LEU C 1 91 ? -45.27750 7.54544 -10.06804 1.000 31.01190 89 LEU C C 1
ATOM 4106 O O . LEU C 1 91 ? -46.05701 7.36373 -11.00774 1.000 43.02435 89 LEU C O 1
ATOM 4111 N N . LYS C 1 92 ? -45.67341 8.07723 -8.91794 1.000 26.66616 90 LYS C N 1
ATOM 4112 C CA . LYS C 1 92 ? -47.01115 8.62492 -8.75130 1.000 30.51639 90 LYS C CA 1
ATOM 4113 C C . LYS C 1 92 ? -47.05118 10.13600 -8.94341 1.000 42.47374 90 LYS C C 1
ATOM 4114 O O . LYS C 1 92 ? -48.02647 10.66310 -9.48377 1.000 51.2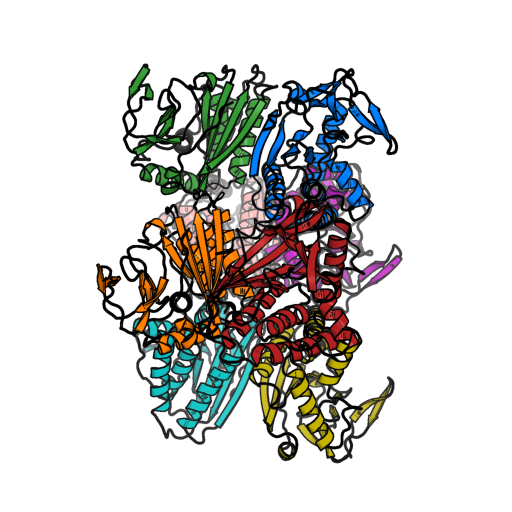9267 90 LYS C O 1
ATOM 4120 N N . ASP C 1 93 ? -46.00377 10.84675 -8.53101 1.000 30.90810 91 ASP C N 1
ATOM 4121 C CA . ASP C 1 93 ? -45.99410 12.29968 -8.55794 1.000 36.92444 91 ASP C CA 1
ATOM 4122 C C . ASP C 1 93 ? -44.99547 12.88229 -9.54225 1.000 46.66923 91 ASP C C 1
ATOM 4123 O O . ASP C 1 93 ? -45.06732 14.08215 -9.82962 1.000 52.91072 91 ASP C O 1
ATOM 4128 N N . GLY C 1 94 ? -44.06808 12.07758 -10.05920 1.000 43.59912 92 GLY C N 1
ATOM 4129 C CA . GLY C 1 94 ? -43.00739 12.58231 -10.90259 1.000 49.22459 92 GLY C CA 1
ATOM 4130 C C . GLY C 1 94 ? -41.87911 13.27134 -10.16742 1.000 45.96578 92 GLY C C 1
ATOM 4131 O O . GLY C 1 94 ? -40.85888 13.59092 -10.79271 1.000 43.35265 92 GLY C O 1
ATOM 4132 N N . THR C 1 95 ? -42.01978 13.51331 -8.86644 1.000 47.19654 93 THR C N 1
ATOM 4133 C CA . THR C 1 95 ? -40.95862 14.14469 -8.09719 1.000 46.53839 93 THR C CA 1
ATOM 4134 C C . THR C 1 95 ? -41.12170 13.78081 -6.62896 1.000 51.95675 93 THR C C 1
ATOM 4135 O O . THR C 1 95 ? -42.11334 13.16919 -6.22028 1.000 46.67561 93 THR C O 1
ATOM 4139 N N . MET C 1 96 ? -40.12474 14.18009 -5.83899 1.000 53.51249 94 MET C N 1
ATOM 4140 C CA . MET C 1 96 ? -40.12089 13.97532 -4.39924 1.000 51.28972 94 MET C CA 1
ATOM 4141 C C . MET C 1 96 ? -39.65189 15.24382 -3.70314 1.000 52.12595 94 MET C C 1
ATOM 4142 O O . MET C 1 96 ? -38.84331 16.00863 -4.23932 1.000 50.42605 94 MET C O 1
ATOM 4147 N N . ALA C 1 97 ? -40.16751 15.45437 -2.49819 1.000 49.95050 95 ALA C N 1
ATOM 4148 C CA . ALA C 1 97 ? -39.96873 16.70438 -1.78521 1.000 54.64180 95 ALA C CA 1
ATOM 4149 C C . ALA C 1 97 ? -38.69858 16.65742 -0.94729 1.000 43.56384 95 ALA C C 1
ATOM 4150 O O . ALA C 1 97 ? -38.30572 15.60656 -0.43401 1.000 45.57030 95 ALA C O 1
ATOM 4152 N N . ALA C 1 98 ? -38.05814 17.81754 -0.81690 1.000 42.73277 96 ALA C N 1
ATOM 4153 C CA . ALA C 1 98 ? -36.90183 17.94785 0.05309 1.000 49.19819 96 ALA C CA 1
ATOM 4154 C C . ALA C 1 98 ? -37.31135 17.78996 1.51541 1.000 55.92945 96 ALA C C 1
ATOM 4155 O O . ALA C 1 98 ? -38.48739 17.88024 1.88122 1.000 59.07970 96 ALA C O 1
ATOM 4157 N N . LEU C 1 99 ? -36.31314 17.53511 2.35482 1.000 48.79099 97 LEU C N 1
ATOM 4158 C CA . LEU C 1 99 ? -36.50829 17.43994 3.79407 1.000 37.66196 97 LEU C CA 1
ATOM 4159 C C . LEU C 1 99 ? -35.26163 17.96523 4.49139 1.000 41.29251 97 LEU C C 1
ATOM 4160 O O . LEU C 1 99 ? -35.34576 18.72609 5.45982 1.000 44.40086 97 LEU C O 1
ATOM 4165 N N . ASP C 1 100 ? -34.10089 17.58654 3.96345 1.000 23.18795 98 ASP C N 1
ATOM 4166 C CA . ASP C 1 100 ? -32.80268 17.70424 4.60786 1.000 17.61007 98 ASP C CA 1
ATOM 4167 C C . ASP C 1 100 ? -31.77368 17.28947 3.56132 1.000 13.75263 98 ASP C C 1
ATOM 4168 O O . ASP C 1 100 ? -31.97420 16.28241 2.86914 1.000 16.07610 98 ASP C O 1
ATOM 4173 N N . PRO C 1 101 ? -30.67655 18.03195 3.39650 1.000 13.57911 99 PRO C N 1
ATOM 4174 C CA . PRO C 1 101 ? -29.76552 17.72848 2.27700 1.000 14.85683 99 PRO C CA 1
ATOM 4175 C C . PRO C 1 101 ? -29.14387 16.33008 2.33531 1.000 12.84026 99 PRO C C 1
ATOM 4176 O O . PRO C 1 101 ? -28.89220 15.73854 1.27702 1.000 10.52261 99 PRO C O 1
ATOM 4180 N N . VAL C 1 102 ? -28.90731 15.76863 3.52341 1.000 5.99747 100 VAL C N 1
ATOM 4181 C CA . VAL C 1 102 ? -28.32014 14.42890 3.58179 1.000 11.92693 100 VAL C CA 1
ATOM 4182 C C . VAL C 1 102 ? -29.36420 13.35403 3.29891 1.000 11.28615 100 VAL C C 1
ATOM 4183 O O . VAL C 1 102 ? -29.08533 12.37093 2.59941 1.000 7.04393 100 VAL C O 1
ATOM 4187 N N . VAL C 1 103 ? -30.56870 13.50589 3.84933 1.000 15.22631 101 VAL C N 1
ATOM 4188 C CA . VAL C 1 103 ? -31.64836 12.56488 3.55607 1.000 10.43044 101 VAL C CA 1
ATOM 4189 C C . VAL C 1 103 ? -31.96883 12.56269 2.06202 1.000 13.31738 101 VAL C C 1
ATOM 4190 O O . VAL C 1 103 ? -32.15015 11.50141 1.44916 1.000 9.57726 101 VAL C O 1
ATOM 4194 N N . ASP C 1 104 ? -32.06130 13.74911 1.45572 1.000 9.09370 102 ASP C N 1
ATOM 4195 C CA . ASP C 1 104 ? -32.28828 13.82702 0.01484 1.000 13.20995 102 ASP C CA 1
ATOM 4196 C C . ASP C 1 104 ? -31.19828 13.08349 -0.75627 1.000 8.71146 102 ASP C C 1
ATOM 4197 O O . ASP C 1 104 ? -31.48396 12.36998 -1.72897 1.000 8.71360 102 ASP C O 1
ATOM 4202 N N . LEU C 1 105 ? -29.94157 13.23537 -0.33367 1.000 11.76106 103 LEU C N 1
ATOM 4203 C CA . LEU C 1 105 ? -28.84836 12.53524 -1.00444 1.000 9.36441 103 LEU C CA 1
ATOM 4204 C C . LEU C 1 105 ? -29.02233 11.02321 -0.90942 1.000 6.57474 103 LEU C C 1
ATOM 4205 O O . LEU C 1 105 ? -28.93806 10.31936 -1.92020 1.000 10.90471 103 LEU C O 1
ATOM 4210 N N . TYR C 1 106 ? -29.29088 10.49668 0.29317 1.000 5.27837 104 TYR C N 1
ATOM 4211 C CA . TYR C 1 106 ? -29.30572 9.04001 0.37664 1.000 5.98177 104 TYR C CA 1
ATOM 4212 C C . TYR C 1 106 ? -30.60374 8.44302 -0.16417 1.000 8.81552 104 TYR C C 1
ATOM 4213 O O . TYR C 1 106 ? -30.58713 7.30775 -0.65288 1.000 7.92614 104 TYR C O 1
ATOM 4222 N N . ASN C 1 107 ? -31.71734 9.18711 -0.12520 1.000 5.13310 105 ASN C N 1
ATOM 4223 C CA . ASN C 1 107 ? -32.89179 8.77711 -0.88768 1.000 7.93497 105 ASN C CA 1
ATOM 4224 C C . ASN C 1 107 ? -32.59917 8.78480 -2.38426 1.000 7.80710 105 ASN C C 1
ATOM 4225 O O . ASN C 1 107 ? -33.08967 7.92258 -3.11950 1.000 10.46557 105 ASN C O 1
ATOM 4230 N N . ALA C 1 108 ? -31.80401 9.75663 -2.85539 1.000 8.76090 106 ALA C N 1
ATOM 4231 C CA . ALA C 1 108 ? -31.42692 9.79937 -4.27115 1.000 11.97286 106 ALA C CA 1
ATOM 4232 C C . ALA C 1 108 ? -30.61885 8.56795 -4.68026 1.000 15.15792 106 ALA C C 1
ATOM 4233 O O . ALA C 1 108 ? -30.78479 8.04483 -5.79462 1.000 8.64121 106 ALA C O 1
ATOM 4235 N N . VAL C 1 109 ? -29.70132 8.12480 -3.81116 1.000 11.53241 107 VAL C N 1
ATOM 4236 C CA . VAL C 1 109 ? -28.96618 6.88277 -4.05214 1.000 5.09384 107 VAL C CA 1
ATOM 4237 C C . VAL C 1 109 ? -29.93222 5.71111 -4.12043 1.000 8.60492 107 VAL C C 1
ATOM 4238 O O . VAL C 1 109 ? -29.87947 4.88435 -5.03802 1.000 9.78798 107 VAL C O 1
ATOM 4242 N N . SER C 1 110 ? -30.83498 5.62231 -3.14913 1.000 8.86182 108 SER C N 1
ATOM 4243 C CA . SER C 1 110 ? -31.77440 4.50752 -3.13998 1.000 12.95400 108 SER C CA 1
ATOM 4244 C C . SER C 1 110 ? -32.57157 4.44652 -4.44160 1.000 11.70401 108 SER C C 1
ATOM 4245 O O . SER C 1 110 ? -32.79421 3.36286 -4.99959 1.000 9.98953 108 SER C O 1
ATOM 4248 N N . LEU C 1 111 ? -33.00282 5.60383 -4.93871 1.000 9.13322 109 LEU C N 1
ATOM 4249 C CA . LEU C 1 111 ? -33.81253 5.65321 -6.15296 1.000 9.62037 109 LEU C CA 1
ATOM 4250 C C . LEU C 1 111 ? -32.99009 5.27955 -7.38001 1.000 15.48896 109 LEU C C 1
ATOM 4251 O O . LEU C 1 111 ? -33.40053 4.42544 -8.17711 1.000 14.81700 109 LEU C O 1
ATOM 4256 N N . ARG C 1 112 ? -31.81109 5.89297 -7.53912 1.000 8.82549 110 ARG C N 1
ATOM 4257 C CA . ARG C 1 112 ? -31.02423 5.66168 -8.74750 1.000 10.87340 110 ARG C CA 1
ATOM 4258 C C . ARG C 1 112 ? -30.57696 4.20573 -8.87702 1.000 14.32962 110 ARG C C 1
ATOM 4259 O O . ARG C 1 112 ? -30.45167 3.69174 -9.99628 1.000 16.63066 110 ARG C O 1
ATOM 4267 N N . TYR C 1 113 ? -30.34237 3.51818 -7.75952 1.000 10.01344 111 TYR C N 1
ATOM 4268 C CA . TYR C 1 113 ? -29.83152 2.15095 -7.79998 1.000 14.88919 111 TYR C CA 1
ATOM 4269 C C . TYR C 1 113 ? -30.84537 1.11620 -7.32846 1.000 16.98520 111 TYR C C 1
ATOM 4270 O O . TYR C 1 113 ? -30.49473 -0.06703 -7.21818 1.000 15.41016 111 TYR C O 1
ATOM 4279 N N . ALA C 1 114 ? -32.09652 1.52116 -7.09185 1.000 12.59971 112 ALA C N 1
ATOM 4280 C CA . ALA C 1 114 ? -33.16045 0.63010 -6.62247 1.000 13.18067 112 ALA C CA 1
ATOM 4281 C C . ALA C 1 114 ? -32.66858 -0.26261 -5.48265 1.000 14.82955 112 ALA C C 1
ATOM 4282 O O . ALA C 1 114 ? -32.74454 -1.49027 -5.53515 1.000 10.76775 112 ALA C O 1
ATOM 4284 N N . VAL C 1 115 ? -32.14891 0.38103 -4.44439 1.000 8.98178 113 VAL C N 1
ATOM 4285 C CA . VAL C 1 115 ? -31.53491 -0.34506 -3.33736 1.000 9.65228 113 VAL C CA 1
ATOM 4286 C C . VAL C 1 115 ? -32.00711 0.29913 -2.03667 1.000 6.88323 113 VAL C C 1
ATOM 4287 O O . VAL C 1 115 ? -32.01275 1.53202 -1.92753 1.000 8.73611 113 VAL C O 1
ATOM 4291 N N . PRO C 1 116 ? -32.46851 -0.46808 -1.05013 1.000 10.91720 114 PRO C N 1
ATOM 4292 C CA . PRO C 1 116 ? -32.78501 0.14181 0.25178 1.000 6.11138 114 PRO C CA 1
ATOM 4293 C C . PRO C 1 116 ? -31.54200 0.78558 0.85428 1.000 9.26677 114 PRO C C 1
ATOM 4294 O O . PRO C 1 116 ? -30.47357 0.17229 0.90662 1.000 8.90181 114 PRO C O 1
ATOM 4298 N N . VAL C 1 117 ? -31.68198 2.03878 1.29334 1.000 9.03624 115 VAL C N 1
ATOM 4299 C CA . VAL C 1 117 ? -30.60051 2.78494 1.94214 1.000 5.58837 115 VAL C CA 1
ATOM 4300 C C . VAL C 1 117 ? -31.14092 3.39983 3.22695 1.000 11.25041 115 VAL C C 1
ATOM 4301 O O . VAL C 1 117 ? -32.10191 4.18489 3.18971 1.000 5.05784 115 VAL C O 1
ATOM 4305 N N . GLY C 1 118 ? -30.52047 3.06068 4.35675 1.000 7.83240 116 GLY C N 1
ATOM 4306 C CA . GLY C 1 118 ? -30.86830 3.63832 5.64211 1.000 5.80392 116 GLY C CA 1
ATOM 4307 C C . GLY C 1 118 ? -29.78879 4.60573 6.09147 1.000 11.34169 116 GLY C C 1
ATOM 4308 O O . GLY C 1 118 ? -28.61889 4.44859 5.73646 1.000 6.62810 116 GLY C O 1
ATOM 4309 N N . GLY C 1 119 ? -30.19482 5.63562 6.84828 1.000 11.23515 117 GLY C N 1
ATOM 4310 C CA . GLY C 1 119 ? -29.27116 6.61814 7.39643 1.000 7.54325 117 GLY C CA 1
ATOM 4311 C C . GLY C 1 119 ? -29.63532 7.01415 8.81151 1.000 9.11269 117 GLY C C 1
ATOM 4312 O O . GLY C 1 119 ? -30.79667 7.32989 9.07836 1.000 9.02657 117 GLY C O 1
ATOM 4313 N N . GLU C 1 120 ? -28.66554 7.01151 9.72797 1.000 5.90973 118 GLU C N 1
ATOM 4314 C CA . GLU C 1 120 ? -28.95592 7.14670 11.14706 1.000 6.59121 118 GLU C CA 1
ATOM 4315 C C . GLU C 1 120 ? -27.87209 7.94888 11.85421 1.000 9.42666 118 GLU C C 1
ATOM 4316 O O . GLU C 1 120 ? -26.71837 8.01560 11.41666 1.000 7.90689 118 GLU C O 1
ATOM 4322 N N . ASN C 1 121 ? -28.26994 8.53847 12.97964 1.000 6.43959 119 ASN C N 1
ATOM 4323 C CA . ASN C 1 121 ? -27.36898 9.26643 13.86801 1.000 10.71955 119 ASN C CA 1
ATOM 4324 C C . ASN C 1 121 ? -26.64375 8.24858 14.73518 1.000 13.34980 119 ASN C C 1
ATOM 4325 O O . ASN C 1 121 ? -27.23449 7.67119 15.65262 1.000 9.68465 119 ASN C O 1
ATOM 4330 N N . SER C 1 122 ? -25.36441 8.00681 14.45051 1.000 6.79942 120 SER C N 1
ATOM 4331 C CA . SER C 1 122 ? -24.70575 6.94274 15.19712 1.000 11.80275 120 SER C CA 1
ATOM 4332 C C . SER C 1 122 ? -24.43957 7.33318 16.64930 1.000 16.08769 120 SER C C 1
ATOM 4333 O O . SER C 1 122 ? -24.24574 6.44323 17.48242 1.000 11.05926 120 SER C O 1
ATOM 4336 N N . ALA C 1 123 ? -24.47323 8.62976 16.98817 1.000 8.01542 121 ALA C N 1
ATOM 4337 C CA . ALA C 1 123 ? -24.29006 9.01444 18.38586 1.000 14.51100 121 ALA C CA 1
ATOM 4338 C C . ALA C 1 123 ? -25.45263 8.57619 19.26893 1.000 19.00660 121 ALA C C 1
ATOM 4339 O O . ALA C 1 123 ? -25.28619 8.49353 20.49185 1.000 18.74067 121 ALA C O 1
ATOM 4341 N N . ALA C 1 124 ? -26.61687 8.28487 18.68340 1.000 13.26859 122 ALA C N 1
ATOM 4342 C CA . ALA C 1 124 ? -27.79775 7.87165 19.43365 1.000 11.89216 122 ALA C CA 1
ATOM 4343 C C . ALA C 1 124 ? -27.82442 6.37400 19.73041 1.000 18.81043 122 ALA C C 1
ATOM 4344 O O . ALA C 1 124 ? -28.73556 5.90958 20.42797 1.000 7.21859 122 ALA C O 1
ATOM 4346 N N . TYR C 1 125 ? -26.85990 5.61570 19.20937 1.000 14.82223 123 TYR C N 1
ATOM 4347 C CA . TYR C 1 125 ? -26.81892 4.17395 19.39813 1.000 9.33455 123 TYR C CA 1
ATOM 4348 C C . TYR C 1 125 ? -26.23348 3.82097 20.75968 1.000 17.46696 123 TYR C C 1
ATOM 4349 O O . TYR C 1 125 ? -25.30537 4.47322 21.24317 1.000 13.07814 123 TYR C O 1
ATOM 4358 N N . CYS C 1 126 ? -26.80521 2.79371 21.38476 1.000 13.03704 124 CYS C N 1
ATOM 4359 C CA A CYS C 1 126 ? -26.28904 2.20836 22.61940 0.618 14.70007 124 CYS C CA 1
ATOM 4360 C CA B CYS C 1 126 ? -26.28276 2.20564 22.61674 0.382 14.68146 124 CYS C CA 1
ATOM 4361 C C . CYS C 1 126 ? -25.83815 0.79138 22.27110 1.000 9.92694 124 CYS C C 1
ATOM 4362 O O . CYS C 1 126 ? -26.66497 -0.11347 22.14193 1.000 13.31534 124 CYS C O 1
ATOM 4367 N N . GLY C 1 127 ? -24.53583 0.60514 22.10520 1.000 15.80244 125 GLY C N 1
ATOM 4368 C CA . GLY C 1 127 ? -24.03410 -0.66225 21.59996 1.000 15.82493 125 GLY C CA 1
ATOM 4369 C C . GLY C 1 127 ? -24.03287 -0.65623 20.08328 1.000 14.07651 125 GLY C C 1
ATOM 4370 O O . GLY C 1 127 ? -24.29544 0.35884 19.43728 1.000 14.33260 125 GLY C O 1
ATOM 4371 N N . SER C 1 128 ? -23.75215 -1.80241 19.50716 1.000 14.50059 126 SER C N 1
ATOM 4372 C CA . SER C 1 128 ? -23.66766 -1.82519 18.05048 1.000 21.35808 126 SER C CA 1
ATOM 4373 C C . SER C 1 128 ? -24.97375 -2.30662 17.42159 1.000 11.78797 126 SER C C 1
ATOM 4374 O O . SER C 1 128 ? -25.77375 -2.99238 18.06502 1.000 9.90523 126 SER C O 1
ATOM 4377 N N . PRO C 1 129 ? -25.22550 -1.96485 16.15222 1.000 14.02256 127 PRO C N 1
ATOM 4378 C CA . PRO C 1 129 ? -26.43135 -2.47657 15.48688 1.000 8.51023 127 PRO C CA 1
ATOM 4379 C C . PRO C 1 129 ? -26.34043 -3.97876 15.26298 1.000 13.26972 127 PRO C C 1
ATOM 4380 O O . PRO C 1 129 ? -25.27301 -4.51220 14.95394 1.000 8.91543 127 PRO C O 1
ATOM 4384 N N . ARG C 1 130 ? -27.47465 -4.66327 15.43558 1.000 10.63823 128 ARG C N 1
ATOM 4385 C CA A ARG C 1 130 ? -27.58784 -6.09145 15.17111 0.497 11.91817 128 ARG C CA 1
ATOM 4386 C CA B ARG C 1 130 ? -27.55828 -6.07634 15.11571 0.503 11.75398 128 ARG C CA 1
ATOM 4387 C C . ARG C 1 130 ? -28.85134 -6.34822 14.36408 1.000 9.94955 128 ARG C C 1
ATOM 4388 O O . ARG C 1 130 ? -29.88630 -5.72558 14.62147 1.000 5.74901 128 ARG C O 1
ATOM 4403 N N . LEU C 1 131 ? -28.76156 -7.26698 13.40233 1.000 5.87832 129 LEU C N 1
ATOM 4404 C CA . LEU C 1 131 ? -29.88163 -7.68543 12.56113 1.000 8.77948 129 LEU C CA 1
ATOM 4405 C C . LEU C 1 131 ? -30.29238 -9.09187 12.98588 1.000 12.73708 129 LEU C C 1
ATOM 4406 O O . LEU C 1 131 ? -29.52792 -10.04906 12.79386 1.000 11.06504 129 LEU C O 1
ATOM 4411 N N . VAL C 1 132 ? -31.49710 -9.21675 13.56174 1.000 13.18186 130 VAL C N 1
ATOM 4412 C CA . VAL C 1 132 ? -31.93515 -10.42693 14.25832 1.000 8.21098 130 VAL C CA 1
ATOM 4413 C C . VAL C 1 132 ? -33.42117 -10.65898 14.00603 1.000 12.88502 130 VAL C C 1
ATOM 4414 O O . VAL C 1 132 ? -34.11978 -9.81554 13.44243 1.000 11.94734 130 VAL C O 1
ATOM 4418 N N . PHE C 1 133 ? -33.89701 -11.83841 14.42634 1.000 14.25129 131 PHE C N 1
ATOM 4419 C CA . PHE C 1 133 ? -35.32602 -12.12603 14.52037 1.000 18.76418 131 PHE C CA 1
ATOM 4420 C C . PHE C 1 133 ? -35.82091 -11.64267 15.87498 1.000 18.11271 131 PHE C C 1
ATOM 4421 O O . PHE C 1 133 ? -35.22515 -11.96819 16.90716 1.000 16.70852 131 PHE C O 1
ATOM 4429 N N . ALA C 1 134 ? -36.90652 -10.87484 15.86905 1.000 16.45163 132 ALA C N 1
ATOM 4430 C CA . ALA C 1 134 ? -37.48582 -10.34376 17.09603 1.000 12.63681 132 ALA C CA 1
ATOM 4431 C C . ALA C 1 134 ? -38.29578 -11.41088 17.83128 1.000 18.10385 132 ALA C C 1
ATOM 4432 O O . ALA C 1 134 ? -38.82195 -12.34837 17.22567 1.000 14.45190 132 ALA C O 1
ATOM 4434 N N . ASP C 1 135 ? -38.39673 -11.26150 19.15242 1.000 16.12728 133 ASP C N 1
ATOM 4435 C CA . ASP C 1 135 ? -39.25503 -12.13217 19.94777 1.000 19.05028 133 ASP C CA 1
ATOM 4436 C C . ASP C 1 135 ? -40.56797 -11.46894 20.33941 1.000 23.73684 133 ASP C C 1
ATOM 4437 O O . ASP C 1 135 ? -41.39342 -12.10672 20.99845 1.000 17.87842 133 ASP C O 1
ATOM 4442 N N . GLY C 1 136 ? -40.77331 -10.20165 19.96410 1.000 20.32714 134 GLY C N 1
ATOM 4443 C CA . GLY C 1 136 ? -42.01547 -9.50785 20.23457 1.000 18.66922 134 GLY C CA 1
ATOM 4444 C C . GLY C 1 136 ? -42.05188 -8.71469 21.52645 1.000 28.60264 134 GLY C C 1
ATOM 4445 O O . GLY C 1 136 ? -43.03811 -8.00342 21.76677 1.000 18.04236 134 GLY C O 1
ATOM 4446 N N . SER C 1 137 ? -41.01367 -8.80784 22.36020 1.000 15.22829 135 SER C N 1
ATOM 4447 C CA . SER C 1 137 ? -40.94248 -8.07890 23.62042 1.000 21.35670 135 SER C CA 1
ATOM 4448 C C . SER C 1 137 ? -40.16304 -6.77812 23.51609 1.000 18.49706 135 SER C C 1
ATOM 4449 O O . SER C 1 137 ? -40.06345 -6.05706 24.50832 1.000 18.59274 135 SER C O 1
ATOM 4452 N N . GLU C 1 138 ? -39.59021 -6.47588 22.35937 1.000 16.98085 136 GLU C N 1
ATOM 4453 C CA . GLU C 1 138 ? -38.71184 -5.32403 22.22193 1.000 19.02773 136 GLU C CA 1
ATOM 4454 C C . GLU C 1 138 ? -39.53197 -4.04431 22.07671 1.000 16.74484 136 GLU C C 1
ATOM 4455 O O . GLU C 1 138 ? -40.70951 -4.07474 21.71102 1.000 18.16477 136 GLU C O 1
ATOM 4461 N N . THR C 1 139 ? -38.89930 -2.90798 22.37449 1.000 19.76557 137 THR C N 1
ATOM 4462 C CA . THR C 1 139 ? -39.54435 -1.60931 22.22031 1.000 19.68815 137 THR C CA 1
ATOM 4463 C C . THR C 1 139 ? -39.01848 -0.87898 20.98804 1.000 19.71065 137 THR C C 1
ATOM 4464 O O . THR C 1 139 ? -37.83078 -0.95653 20.65507 1.000 16.14495 137 THR C O 1
ATOM 4468 N N . PHE C 1 140 ? -39.92243 -0.15992 20.32651 1.000 14.22194 138 PHE C N 1
ATOM 4469 C CA . PHE C 1 140 ? -39.63845 0.62448 19.12983 1.000 16.56499 138 PHE C CA 1
ATOM 4470 C C . PHE C 1 140 ? -40.26971 1.99196 19.33349 1.000 18.65669 138 PHE C C 1
ATOM 4471 O O . PHE C 1 140 ? -41.48408 2.08440 19.54238 1.000 17.36171 138 PHE C O 1
ATOM 4479 N N . ASP C 1 141 ? -39.45477 3.04593 19.31937 1.000 15.59454 139 ASP C N 1
ATOM 4480 C CA . ASP C 1 141 ? -39.97044 4.40512 19.44358 1.000 19.18841 139 ASP C CA 1
ATOM 4481 C C . ASP C 1 141 ? -40.18848 4.99549 18.05752 1.000 16.84228 139 ASP C C 1
ATOM 4482 O O . ASP C 1 141 ? -39.26895 5.03518 17.23042 1.000 14.54350 139 ASP C O 1
ATOM 4487 N N . THR C 1 142 ? -41.40973 5.44941 17.81493 1.000 12.30586 140 THR C N 1
ATOM 4488 C CA . THR C 1 142 ? -41.86618 5.78201 16.47976 1.000 17.38167 140 THR C CA 1
ATOM 4489 C C . THR C 1 142 ? -42.82437 6.96782 16.59135 1.000 19.61260 140 THR C C 1
ATOM 4490 O O . THR C 1 142 ? -42.88417 7.64936 17.62013 1.000 14.14995 140 THR C O 1
ATOM 4494 N N . LEU C 1 143 ? -43.56311 7.22985 15.52244 1.000 18.48337 141 LEU C N 1
ATOM 4495 C CA . LEU C 1 143 ? -44.58707 8.26096 15.52320 1.000 30.29434 141 LEU C CA 1
ATOM 4496 C C . LEU C 1 143 ? -45.91661 7.61853 15.16613 1.000 33.81715 141 LEU C C 1
ATOM 4497 O O . LEU C 1 143 ? -46.03227 6.94830 14.13486 1.000 26.69698 141 LEU C O 1
ATOM 4502 N N . LYS C 1 144 ? -46.91166 7.81956 16.02390 1.000 53.50514 142 LYS C N 1
ATOM 4503 C CA . LYS C 1 144 ? -48.25071 7.28540 15.81904 1.000 53.23609 142 LYS C CA 1
ATOM 4504 C C . LYS C 1 144 ? -49.16456 8.28265 15.11643 1.000 64.18761 142 LYS C C 1
ATOM 4505 O O . LYS C 1 144 ? -49.79855 7.94609 14.11158 1.000 79.23145 142 LYS C O 1
ATOM 4511 N N . GLU C 1 145 ? -49.24142 9.51726 15.62644 1.000 44.72684 143 GLU C N 1
ATOM 4512 C CA . GLU C 1 145 ? -49.97148 10.59609 14.98017 1.000 60.66582 143 GLU C CA 1
ATOM 4513 C C . GLU C 1 145 ? -49.13890 11.86411 15.17359 1.000 61.61781 143 GLU C C 1
ATOM 4514 O O . GLU C 1 145 ? -49.49396 12.78042 15.91557 1.000 61.23947 143 GLU C O 1
ATOM 4520 N N . GLY C 1 146 ? -47.98533 11.89921 14.50611 1.000 56.03830 144 GLY C N 1
ATOM 4521 C CA . GLY C 1 146 ? -47.07149 13.01706 14.59016 1.000 39.98484 144 GLY C CA 1
ATOM 4522 C C . GLY C 1 146 ? -46.40522 13.22169 15.93098 1.000 42.53247 144 GLY C C 1
ATOM 4523 O O . GLY C 1 146 ? -45.50371 14.06523 16.03003 1.000 49.40372 144 GLY C O 1
ATOM 4524 N N . GLN C 1 147 ? -46.80856 12.49516 16.96336 1.000 36.97757 145 GLN C N 1
ATOM 4525 C CA . GLN C 1 147 ? -46.23023 12.62151 18.28946 1.000 43.29414 145 GLN C CA 1
ATOM 4526 C C . GLN C 1 147 ? -45.49645 11.34235 18.67062 1.000 28.02849 145 GLN C C 1
ATOM 4527 O O . GLN C 1 147 ? -45.75259 10.27618 18.09902 1.000 38.95780 145 GLN C O 1
ATOM 4533 N N . PRO C 1 148 ? -44.55839 11.41508 19.61899 1.000 30.78699 146 PRO C N 1
ATOM 4534 C CA . PRO C 1 148 ? -43.81068 10.21428 20.00903 1.000 26.39735 146 PRO C CA 1
ATOM 4535 C C . PRO C 1 148 ? -44.72066 9.10402 20.51869 1.000 47.98558 146 PRO C C 1
ATOM 4536 O O . PRO C 1 148 ? -45.70820 9.34407 21.21825 1.000 38.72368 146 PRO C O 1
ATOM 4540 N N . ALA C 1 149 ? -44.37535 7.87402 20.14569 1.000 38.36013 147 ALA C N 1
ATOM 4541 C CA . ALA C 1 149 ? -45.15297 6.70271 20.51251 1.000 30.79716 147 ALA C CA 1
ATOM 4542 C C . ALA C 1 149 ? -44.22271 5.50467 20.56470 1.000 26.04085 147 ALA C C 1
ATOM 4543 O O . ALA C 1 149 ? -43.15227 5.49804 19.95095 1.000 25.07425 147 ALA C O 1
ATOM 4545 N N . THR C 1 150 ? -44.64770 4.48803 21.30380 1.000 14.32342 148 THR C N 1
ATOM 4546 C CA . THR C 1 150 ? -43.88488 3.26291 21.46746 1.000 19.29490 148 THR C CA 1
ATOM 4547 C C . THR C 1 150 ? -44.76022 2.07884 21.08193 1.000 20.91732 148 THR C C 1
ATOM 4548 O O . THR C 1 150 ? -45.97599 2.09125 21.28898 1.000 14.71495 148 THR C O 1
ATOM 4552 N N . GLU C 1 151 ? -44.13042 1.06078 20.50480 1.000 19.83475 149 GLU C N 1
ATOM 4553 C CA . GLU C 1 151 ? -44.82318 -0.14928 20.08449 1.000 17.90526 149 GLU C CA 1
ATOM 4554 C C . GLU C 1 151 ? -43.79664 -1.27278 20.04680 1.000 15.98385 149 GLU C C 1
ATOM 4555 O O . GLU C 1 151 ? -42.60221 -1.05493 20.26917 1.000 21.01061 149 GLU C O 1
ATOM 4561 N N . SER C 1 152 ? -44.26756 -2.48057 19.76573 1.000 16.58561 150 SER C N 1
ATOM 4562 C CA . SER C 1 152 ? -43.36850 -3.62362 19.73125 1.000 13.63921 150 SER C CA 1
ATOM 4563 C C . SER C 1 152 ? -43.44067 -4.32424 18.37945 1.000 14.44014 150 SER C C 1
ATOM 4564 O O . SER C 1 152 ? -44.48797 -4.31611 17.72994 1.000 13.69762 150 SER C O 1
ATOM 4567 N N . PRO C 1 153 ? -42.35311 -4.93701 17.92306 1.000 16.38185 151 PRO C N 1
ATOM 4568 C CA . PRO C 1 153 ? -42.40095 -5.65236 16.64160 1.000 16.61112 151 PRO C CA 1
ATOM 4569 C C . PRO C 1 153 ? -43.14814 -6.96673 16.81329 1.000 17.25893 151 PRO C C 1
ATOM 4570 O O . PRO C 1 153 ? -43.39520 -7.41573 17.93231 1.000 15.73467 151 PRO C O 1
ATOM 4574 N N . GLU C 1 154 ? -43.50779 -7.58728 15.68463 1.000 15.88411 152 GLU C N 1
ATOM 4575 C CA . GLU C 1 154 ? -44.15350 -8.89854 15.73441 1.000 16.46368 152 GLU C CA 1
ATOM 4576 C C . GLU C 1 154 ? -43.13686 -9.97322 16.11720 1.000 28.12418 152 GLU C C 1
ATOM 4577 O O . GLU C 1 154 ? -41.96751 -9.89602 15.71794 1.000 18.17837 152 GLU C O 1
ATOM 4583 N N . PRO C 1 155 ? -43.54713 -10.99011 16.87651 1.000 21.15053 153 PRO C N 1
ATOM 4584 C CA . PRO C 1 155 ? -42.66476 -12.14551 17.09129 1.000 14.14018 153 PRO C CA 1
ATOM 4585 C C . PRO C 1 155 ? -42.25660 -12.75716 15.75603 1.000 14.41727 153 PRO C C 1
ATOM 4586 O O . PRO C 1 155 ? -43.09279 -12.99213 14.88252 1.000 15.82045 153 PRO C O 1
ATOM 4590 N N . GLY C 1 156 ? -40.95254 -12.98461 15.58438 1.000 12.65523 154 GLY C N 1
ATOM 4591 C CA . GLY C 1 156 ? -40.43126 -13.45008 14.30730 1.000 15.35106 154 GLY C CA 1
ATOM 4592 C C . GLY C 1 156 ? -40.14835 -12.37978 13.26056 1.000 14.78661 1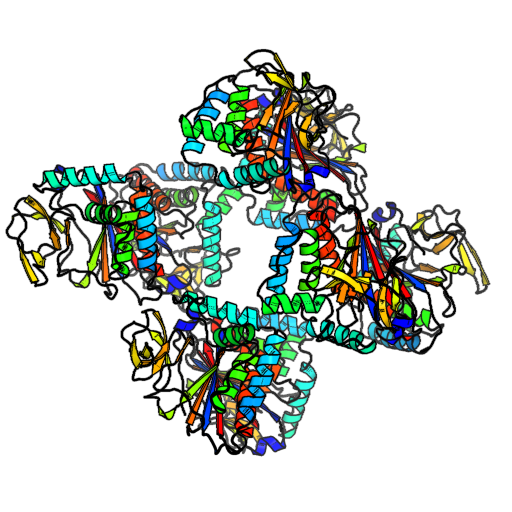54 GLY C C 1
ATOM 4593 O O . GLY C 1 156 ? -39.56717 -12.70150 12.21409 1.000 12.91929 154 GLY C O 1
ATOM 4594 N N . GLU C 1 157 ? -40.52361 -11.12374 13.50216 1.000 15.34911 155 GLU C N 1
ATOM 4595 C CA . GLU C 1 157 ? -40.18760 -10.03376 12.58799 1.000 13.92552 155 GLU C CA 1
ATOM 4596 C C . GLU C 1 157 ? -38.68178 -9.75631 12.58216 1.000 14.97301 155 GLU C C 1
ATOM 4597 O O . GLU C 1 157 ? -38.01989 -9.79718 13.62128 1.000 17.01582 155 GLU C O 1
ATOM 4603 N N . VAL C 1 158 ? -38.13111 -9.46262 11.40839 1.000 16.53544 156 VAL C N 1
ATOM 4604 C CA . VAL C 1 158 ? -36.70625 -9.14419 11.31883 1.000 9.54164 156 VAL C CA 1
ATOM 4605 C C . VAL C 1 158 ? -36.50598 -7.67735 11.67920 1.000 10.19376 156 VAL C C 1
ATOM 4606 O O . VAL C 1 158 ? -37.17255 -6.79729 11.12295 1.000 10.29168 156 VAL C O 1
ATOM 4610 N N . ILE C 1 159 ? -35.58503 -7.40897 12.60874 1.000 6.65829 157 ILE C N 1
ATOM 4611 C CA . ILE C 1 159 ? -35.34127 -6.05816 13.10381 1.000 8.91554 157 ILE C CA 1
ATOM 4612 C C . ILE C 1 159 ? -33.85197 -5.75323 13.10509 1.000 9.27869 157 ILE C C 1
ATOM 4613 O O . ILE C 1 159 ? -33.01444 -6.64072 13.30425 1.000 7.85108 157 ILE C O 1
ATOM 4618 N N . TRP C 1 160 ? -33.52563 -4.47947 12.87297 1.000 7.57659 158 TRP C N 1
ATOM 4619 C CA . TRP C 1 160 ? -32.27768 -3.91435 13.36407 1.000 5.60580 158 TRP C CA 1
ATOM 4620 C C . TRP C 1 160 ? -32.52418 -3.40032 14.77902 1.000 8.61933 158 TRP C C 1
ATOM 4621 O O . TRP C 1 160 ? -33.59158 -2.85159 15.07509 1.000 4.57779 158 TRP C O 1
ATOM 4632 N N . ARG C 1 161 ? -31.52273 -3.54761 15.64565 1.000 8.22820 159 ARG C N 1
ATOM 4633 C CA . ARG C 1 161 ? -31.68013 -3.12629 17.02897 1.000 11.75436 159 ARG C CA 1
ATOM 4634 C C . ARG C 1 161 ? -30.31259 -2.82346 17.62463 1.000 12.15145 159 ARG C C 1
ATOM 4635 O O . ARG C 1 161 ? -29.27549 -3.24140 17.09696 1.000 12.59102 159 ARG C O 1
ATOM 4643 N N . ASP C 1 162 ? -30.32100 -2.07651 18.73021 1.000 7.52963 160 ASP C N 1
ATOM 4644 C CA . ASP C 1 162 ? -29.11427 -1.90666 19.53452 1.000 14.07221 160 ASP C CA 1
ATOM 4645 C C . ASP C 1 162 ? -29.39058 -2.46009 20.92501 1.000 15.38600 160 ASP C C 1
ATOM 4646 O O . ASP C 1 162 ? -30.31572 -3.25782 21.08435 1.000 14.33373 160 ASP C O 1
ATOM 4651 N N . ASP C 1 163 ? -28.61090 -2.06737 21.93746 1.000 13.25849 161 ASP C N 1
ATOM 4652 C CA . ASP C 1 163 ? -28.83977 -2.65215 23.25735 1.000 21.92469 161 ASP C CA 1
ATOM 4653 C C . ASP C 1 163 ? -30.14649 -2.16300 23.87231 1.000 21.97278 161 ASP C C 1
ATOM 4654 O O . ASP C 1 163 ? -30.74524 -2.87671 24.68314 1.000 27.76829 161 ASP C O 1
ATOM 4659 N N . ARG C 1 164 ? -30.61522 -0.97105 23.48777 1.000 17.88179 162 ARG C N 1
ATOM 4660 C CA . ARG C 1 164 ? -31.85500 -0.43508 24.04867 1.000 20.32144 162 ARG C CA 1
ATOM 4661 C C . ARG C 1 164 ? -33.09331 -1.06552 23.41692 1.000 21.08684 162 ARG C C 1
ATOM 4662 O O . ARG C 1 164 ? -33.99593 -1.51082 24.13207 1.000 19.56473 162 ARG C O 1
ATOM 4670 N N . GLY C 1 165 ? -33.17638 -1.08448 22.09118 1.000 13.58218 163 GLY C N 1
ATOM 4671 C CA . GLY C 1 165 ? -34.33522 -1.68081 21.44367 1.000 9.58829 163 GLY C CA 1
ATOM 4672 C C . GLY C 1 165 ? -34.25941 -1.58580 19.93690 1.000 12.73651 163 GLY C C 1
ATOM 4673 O O . GLY C 1 165 ? -33.18158 -1.40460 19.36713 1.000 10.91159 163 GLY C O 1
ATOM 4674 N N . VAL C 1 166 ? -35.42996 -1.69950 19.29936 1.000 11.21656 164 VAL C N 1
ATOM 4675 C CA . VAL C 1 166 ? -35.53402 -1.71270 17.83874 1.000 11.92313 164 VAL C CA 1
ATOM 4676 C C . VAL C 1 166 ? -35.15686 -0.34753 17.26471 1.000 11.80631 164 VAL C C 1
ATOM 4677 O O . VAL C 1 166 ? -35.63095 0.69940 17.72629 1.000 9.84281 164 VAL C O 1
ATOM 4681 N N . THR C 1 167 ? -34.30280 -0.34794 16.23624 1.000 10.44597 165 THR C N 1
ATOM 4682 C CA . THR C 1 167 ? -34.00351 0.88589 15.52211 1.000 9.30828 165 THR C CA 1
ATOM 4683 C C . THR C 1 167 ? -34.55968 0.91479 14.10408 1.000 9.91712 165 THR C C 1
ATOM 4684 O O . THR C 1 167 ? -34.63625 1.99790 13.51728 1.000 13.38960 165 THR C O 1
ATOM 4688 N N . CYS C 1 168 ? -34.96209 -0.23291 13.55184 1.000 9.36869 166 CYS C N 1
ATOM 4689 C CA . CYS C 1 168 ? -35.68399 -0.28271 12.28239 1.000 13.06661 166 CYS C CA 1
ATOM 4690 C C . CYS C 1 168 ? -36.57931 -1.51520 12.27643 1.000 14.78356 166 CYS C C 1
ATOM 4691 O O . CYS C 1 168 ? -36.11378 -2.62534 12.54539 1.000 5.28632 166 CYS C O 1
ATOM 4694 N N . ARG C 1 169 ? -37.86217 -1.32086 11.98398 1.000 12.39363 167 ARG C N 1
ATOM 4695 C CA . ARG C 1 169 ? -38.79769 -2.43341 11.94223 1.000 8.01873 167 ARG C CA 1
ATOM 4696 C C . ARG C 1 169 ? -38.85233 -3.06523 10.54968 1.000 11.84439 167 ARG C C 1
ATOM 4697 O O . ARG C 1 169 ? -38.60566 -2.40641 9.53695 1.000 5.47679 167 ARG C O 1
ATOM 4705 N N . ARG C 1 170 ? -39.20284 -4.35633 10.51986 1.000 12.23646 168 ARG C N 1
ATOM 4706 C CA . ARG C 1 170 ? -39.42702 -5.12660 9.28618 1.000 11.00104 168 ARG C CA 1
ATOM 4707 C C . ARG C 1 170 ? -38.26453 -4.95749 8.30628 1.000 8.40103 168 ARG C C 1
ATOM 4708 O O . ARG C 1 170 ? -38.44502 -4.67082 7.11869 1.000 9.33780 168 ARG C O 1
ATOM 4716 N N . TRP C 1 171 ? -37.05142 -5.14261 8.84809 1.000 13.65015 169 TRP C N 1
ATOM 4717 C CA . TRP C 1 171 ? -35.76583 -5.12855 8.15242 1.000 12.69731 169 TRP C CA 1
ATOM 4718 C C . TRP C 1 171 ? -35.41432 -3.72018 7.69120 1.000 15.75069 169 TRP C C 1
ATOM 4719 O O . TRP C 1 171 ? -34.49564 -3.09752 8.23644 1.000 7.94625 169 TRP C O 1
ATOM 4730 N N . ASN C 1 172 ? -36.12366 -3.21456 6.68355 1.000 8.63368 170 ASN C N 1
ATOM 4731 C CA . ASN C 1 172 ? -35.86108 -1.87215 6.18116 1.000 8.34091 170 ASN C CA 1
ATOM 4732 C C . ASN C 1 172 ? -37.15892 -1.13593 5.83587 1.000 12.39632 170 ASN C C 1
ATOM 4733 O O . ASN C 1 172 ? -37.18155 -0.30529 4.91881 1.000 16.88103 170 ASN C O 1
ATOM 4738 N N . TRP C 1 173 ? -38.24480 -1.42023 6.56527 1.000 14.60645 171 TRP C N 1
ATOM 4739 C CA . TRP C 1 173 ? -39.52667 -0.76686 6.29190 1.000 12.73507 171 TRP C CA 1
ATOM 4740 C C . TRP C 1 173 ? -39.62676 0.61710 6.94529 1.000 11.53706 171 TRP C C 1
ATOM 4741 O O . TRP C 1 173 ? -40.02636 1.58503 6.28998 1.000 9.19472 171 TRP C O 1
ATOM 4752 N N . ARG C 1 174 ? -39.27833 0.73948 8.22544 1.000 6.74439 172 ARG C N 1
ATOM 4753 C CA . ARG C 1 174 ? -39.46994 2.00687 8.93015 1.000 8.87621 172 ARG C CA 1
ATOM 4754 C C . ARG C 1 174 ? -38.40618 2.17665 9.99917 1.000 6.58851 172 ARG C C 1
ATOM 4755 O O . ARG C 1 174 ? -38.30060 1.34576 10.90986 1.000 5.70251 172 ARG C O 1
ATOM 4763 N N . GLN C 1 175 ? -37.64609 3.26757 9.89421 1.000 7.21982 173 GLN C N 1
ATOM 4764 C CA . GLN C 1 175 ? -36.69450 3.65906 10.92771 1.000 17.54956 173 GLN C CA 1
ATOM 4765 C C . GLN C 1 175 ? -37.40562 4.25352 12.14220 1.000 14.83205 173 GLN C C 1
ATOM 4766 O O . GLN C 1 175 ? -38.46346 4.87661 12.02977 1.000 9.51265 173 GLN C O 1
ATOM 4772 N N . GLY C 1 176 ? -36.78703 4.08052 13.31859 1.000 9.92445 174 GLY C N 1
ATOM 4773 C CA . GLY C 1 176 ? -37.30621 4.68204 14.52764 1.000 10.87376 174 GLY C CA 1
ATOM 4774 C C . GLY C 1 176 ? -36.92755 6.14907 14.65958 1.000 12.59794 174 GLY C C 1
ATOM 4775 O O . GLY C 1 176 ? -36.14508 6.68556 13.87576 1.000 11.76368 174 GLY C O 1
ATOM 4776 N N . VAL C 1 177 ? -37.49031 6.79096 15.68917 1.000 11.02814 175 VAL C N 1
ATOM 4777 C CA . VAL C 1 177 ? -37.26098 8.22000 15.90501 1.000 15.69550 175 VAL C CA 1
ATOM 4778 C C . VAL C 1 177 ? -35.93063 8.46795 16.61468 1.000 16.77295 175 VAL C C 1
ATOM 4779 O O . VAL C 1 177 ? -35.22596 9.44412 16.32158 1.000 10.93558 175 VAL C O 1
ATOM 4783 N N . ARG C 1 178 ? -35.56231 7.58523 17.54257 1.000 12.27145 176 ARG C N 1
ATOM 4784 C CA . ARG C 1 178 ? -34.42449 7.84046 18.42273 1.000 13.61848 176 ARG C CA 1
ATOM 4785 C C . ARG C 1 178 ? -33.12851 8.03914 17.63486 1.000 15.64768 176 ARG C C 1
ATOM 4786 O O . ARG C 1 178 ? -32.29502 8.88003 17.99605 1.000 12.11989 176 ARG C O 1
ATOM 4794 N N . THR C 1 179 ? -32.94711 7.28358 16.54817 1.000 12.44854 177 THR C N 1
ATOM 4795 C CA . THR C 1 179 ? -31.70025 7.27981 15.79177 1.000 12.02738 177 THR C CA 1
ATOM 4796 C C . THR C 1 179 ? -31.83171 8.01133 14.45854 1.000 17.81057 177 THR C C 1
ATOM 4797 O O . THR C 1 179 ? -30.97611 7.84908 13.57844 1.000 11.73642 177 THR C O 1
ATOM 4801 N N . ARG C 1 180 ? -32.87277 8.83114 14.30361 1.000 11.04457 178 ARG C N 1
ATOM 4802 C CA . ARG C 1 180 ? -33.09009 9.55102 13.05425 1.000 12.24425 178 ARG C CA 1
ATOM 4803 C C . ARG C 1 180 ? -31.88784 10.43694 12.72136 1.000 14.58462 178 ARG C C 1
ATOM 4804 O O . ARG C 1 180 ? -31.27668 11.05327 13.60489 1.000 13.40623 178 ARG C O 1
ATOM 4812 N N . LEU C 1 181 ? -31.53755 10.48270 11.43469 1.000 8.13465 179 LEU C N 1
ATOM 4813 C CA . LEU C 1 181 ? -30.37144 11.22241 10.97612 1.000 9.94728 179 LEU C CA 1
ATOM 4814 C C . LEU C 1 181 ? -30.75267 12.65491 10.62998 1.000 18.25495 179 LEU C C 1
ATOM 4815 O O . LEU C 1 181 ? -31.78757 12.90522 10.00516 1.000 13.99525 179 LEU C O 1
ATOM 4820 N N . SER C 1 182 ? -29.89826 13.59089 11.03117 1.000 15.35930 180 SER C N 1
ATOM 4821 C CA . SER C 1 182 ? -29.96997 14.97131 10.58335 1.000 18.87446 180 SER C CA 1
ATOM 4822 C C . SER C 1 182 ? -28.64144 15.36607 9.95149 1.000 13.75771 180 SER C C 1
ATOM 4823 O O . SER C 1 182 ? -27.58321 14.85306 10.33257 1.000 15.59458 180 SER C O 1
ATOM 4826 N N . ALA C 1 183 ? -28.70667 16.30552 8.99731 1.000 14.7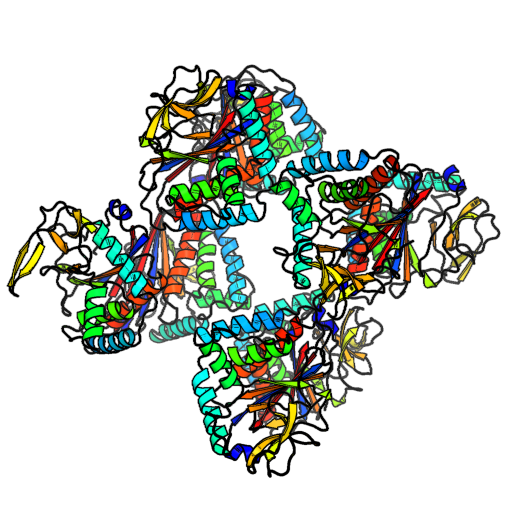9472 181 ALA C N 1
ATOM 4827 C CA . ALA C 1 183 ? -27.51180 16.79485 8.30815 1.000 15.80776 181 ALA C CA 1
ATOM 4828 C C . ALA C 1 183 ? -26.48885 17.40600 9.25498 1.000 19.46103 181 ALA C C 1
ATOM 4829 O O . ALA C 1 183 ? -25.30725 17.49036 8.89801 1.000 12.83587 181 ALA C O 1
ATOM 4831 N N . SER C 1 184 ? -26.90393 17.82202 10.45008 1.000 15.79314 182 SER C N 1
ATOM 4832 C CA . SER C 1 184 ? -25.98693 18.39062 11.42882 1.000 16.14124 182 SER C CA 1
ATOM 4833 C C . SER C 1 184 ? -25.37607 17.35290 12.36911 1.000 20.96026 182 SER C C 1
ATOM 4834 O O . SER C 1 184 ? -24.62555 17.73123 13.27480 1.000 23.28586 182 SER C O 1
ATOM 4837 N N . ASP C 1 185 ? -25.66184 16.06386 12.18349 1.000 22.21547 183 ASP C N 1
ATOM 4838 C CA . ASP C 1 185 ? -25.03881 15.04823 13.02479 1.000 14.60592 183 ASP C CA 1
ATOM 4839 C C . ASP C 1 185 ? -23.53489 15.01456 12.79618 1.000 11.36179 183 ASP C C 1
ATOM 4840 O O . ASP C 1 185 ? -23.05850 15.08339 11.66116 1.000 16.46721 183 ASP C O 1
ATOM 4845 N N . LYS C 1 186 ? -22.78169 14.90044 13.88452 1.000 10.06140 184 LYS C N 1
ATOM 4846 C CA . LYS C 1 186 ? -21.33754 14.78695 13.75366 1.000 14.24796 184 LYS C CA 1
ATOM 4847 C C . LYS C 1 186 ? -20.89882 13.38362 13.35955 1.000 14.25450 184 LYS C C 1
ATOM 4848 O O . LYS C 1 186 ? -19.79247 13.23223 12.83002 1.000 11.15046 184 LYS C O 1
ATOM 4854 N N . ALA C 1 187 ? -21.74720 12.37127 13.58190 1.000 11.48592 185 ALA C N 1
ATOM 4855 C CA . ALA C 1 187 ? -21.41048 10.97033 13.33156 1.000 9.10447 185 ALA C CA 1
ATOM 4856 C C . ALA C 1 187 ? -22.62026 10.25778 12.74513 1.000 14.80667 185 ALA C C 1
ATOM 4857 O O . ALA C 1 187 ? -23.68003 10.21030 13.37905 1.000 10.80108 185 ALA C O 1
ATOM 4859 N N . MET C 1 188 ? -22.45048 9.67478 11.55601 1.000 11.40400 186 MET C N 1
ATOM 4860 C CA . MET C 1 188 ? -23.53408 9.06398 10.79717 1.000 9.37210 186 MET C CA 1
ATOM 4861 C C . MET C 1 188 ? -23.21716 7.61032 10.45014 1.000 6.27353 186 MET C C 1
ATOM 4862 O O . MET C 1 188 ? -22.05580 7.23814 10.26547 1.000 6.08903 186 MET C O 1
ATOM 4867 N N . TRP C 1 189 ? -24.26474 6.79348 10.33365 1.000 5.29266 187 TRP C N 1
ATOM 4868 C CA . TRP C 1 189 ? -24.12993 5.39804 9.91338 1.000 5.97950 187 TRP C CA 1
ATOM 4869 C C . TRP C 1 189 ? -25.14448 5.12235 8.82036 1.000 8.61480 187 TRP C C 1
ATOM 4870 O O . TRP C 1 189 ? -26.34438 5.33941 9.01749 1.000 5.22857 187 TRP C O 1
ATOM 4881 N N . PHE C 1 190 ? -24.66891 4.64454 7.67587 1.000 4.76620 188 PHE C N 1
ATOM 4882 C CA . PHE C 1 190 ? -25.53332 4.29104 6.56012 1.000 4.19230 188 PHE C CA 1
ATOM 4883 C C . PHE C 1 190 ? -25.46399 2.79029 6.30450 1.000 8.63344 188 PHE C C 1
ATOM 4884 O O . PHE C 1 190 ? -24.41227 2.17020 6.47573 1.000 7.34483 188 PHE C O 1
ATOM 4892 N N . ILE C 1 191 ? -26.58284 2.19602 5.90382 1.000 5.42988 189 ILE C N 1
ATOM 4893 C CA . ILE C 1 191 ? -26.59082 0.78541 5.53876 1.000 4.33623 189 ILE C CA 1
ATOM 4894 C C . ILE C 1 191 ? -27.29859 0.64816 4.19699 1.000 9.48820 189 ILE C C 1
ATOM 4895 O O . ILE C 1 191 ? -28.47274 1.01521 4.05806 1.000 12.45004 189 ILE C O 1
ATOM 4900 N N . LEU C 1 192 ? -26.57392 0.15727 3.20224 1.000 7.45195 190 LEU C N 1
ATOM 4901 C CA . LEU C 1 192 ? -27.09822 -0.04323 1.85842 1.000 7.26597 190 LEU C CA 1
ATOM 4902 C C . LEU C 1 192 ? -27.29121 -1.54469 1.69639 1.000 6.59491 190 LEU C C 1
ATOM 4903 O O . LEU C 1 192 ? -26.30705 -2.29048 1.65587 1.000 7.59640 190 LEU C O 1
ATOM 4908 N N . GLU C 1 193 ? -28.54663 -1.98921 1.63307 1.000 5.38142 191 GLU C N 1
ATOM 4909 C CA . GLU C 1 193 ? -28.89377 -3.40280 1.78236 1.000 8.10937 191 GLU C CA 1
ATOM 4910 C C . GLU C 1 193 ? -29.37550 -3.98770 0.45665 1.000 9.03960 191 GLU C C 1
ATOM 4911 O O . GLU C 1 193 ? -30.24441 -3.39759 -0.19284 1.000 9.44282 191 GLU C O 1
ATOM 4917 N N . SER C 1 194 ? -28.85459 -5.17148 0.08814 1.000 11.08176 192 SER C N 1
ATOM 4918 C CA . SER C 1 194 ? -29.08780 -5.76878 -1.23223 1.000 11.82877 192 SER C CA 1
ATOM 4919 C C . SER C 1 194 ? -29.22144 -7.29127 -1.16256 1.000 13.96880 192 SER C C 1
ATOM 4920 O O . SER C 1 194 ? -28.74520 -7.94700 -0.23103 1.000 12.99944 192 SER C O 1
ATOM 4923 N N . LEU C 1 195 ? -29.85833 -7.85046 -2.20376 1.000 13.32299 193 LEU C N 1
ATOM 4924 C CA . LEU C 1 195 ? -30.01138 -9.28915 -2.42017 1.000 10.89478 193 LEU C CA 1
ATOM 4925 C C . LEU C 1 195 ? -29.33277 -9.68203 -3.72823 1.000 12.25388 193 LEU C C 1
ATOM 4926 O O . LEU C 1 195 ? -28.98388 -8.79944 -4.52402 1.000 11.01066 193 LEU C O 1
ATOM 4931 N N . PRO C 1 196 ? -29.11802 -10.99044 -3.99793 1.000 16.62688 194 PRO C N 1
ATOM 4932 C CA . PRO C 1 196 ? -28.38768 -11.37468 -5.21911 1.000 15.99191 194 PRO C CA 1
ATOM 4933 C C . PRO C 1 196 ? -28.96586 -10.80300 -6.50379 1.000 12.68145 194 PRO C C 1
ATOM 4934 O O . PRO C 1 196 ? -28.24304 -10.64968 -7.49032 1.000 18.55795 194 PRO C O 1
ATOM 4938 N N . GLU C 1 197 ? -30.26009 -10.47690 -6.50124 1.000 11.97075 195 GLU C N 1
ATOM 4939 C CA . GLU C 1 197 ? -30.89684 -9.89454 -7.67824 1.000 18.71655 195 GLU C CA 1
ATOM 4940 C C . GLU C 1 197 ? -30.32144 -8.53264 -8.05056 1.000 13.61388 195 GLU C C 1
ATOM 4941 O O . GLU C 1 197 ? -30.52644 -8.07610 -9.17856 1.000 12.47877 195 GLU C O 1
ATOM 4947 N N . MET C 1 198 ? -29.61453 -7.87100 -7.13778 1.000 10.97150 196 MET C N 1
ATOM 4948 C CA . MET C 1 198 ? -28.86401 -6.67597 -7.48969 1.000 10.79533 196 MET C CA 1
ATOM 4949 C C . MET C 1 198 ? -27.39633 -7.03101 -7.67879 1.000 12.54936 196 MET C C 1
ATOM 4950 O O . MET C 1 198 ? -26.80360 -7.64598 -6.77832 1.000 11.01318 196 MET C O 1
ATOM 4955 N N . PRO C 1 199 ? -26.78249 -6.68715 -8.81590 1.000 13.53577 197 PRO C N 1
ATOM 4956 C CA . PRO C 1 199 ? -25.36765 -7.03286 -9.02687 1.000 15.54447 197 PRO C CA 1
ATOM 4957 C C . PRO C 1 199 ? -24.48681 -6.32874 -8.00815 1.000 13.61314 197 PRO C C 1
ATOM 4958 O O . PRO C 1 199 ? -24.60538 -5.11837 -7.79848 1.000 14.37938 197 PRO C O 1
ATOM 4962 N N . VAL C 1 200 ? -23.58637 -7.09758 -7.38352 1.000 10.67004 198 VAL C N 1
ATOM 4963 C CA . VAL C 1 200 ? -22.75759 -6.54937 -6.30888 1.000 13.29519 198 VAL C CA 1
ATOM 4964 C C . VAL C 1 200 ? -21.92477 -5.36540 -6.79021 1.000 14.83915 198 VAL C C 1
ATOM 4965 O O . VAL C 1 200 ? -21.67249 -4.43258 -6.02050 1.000 12.52370 198 VAL C O 1
ATOM 4969 N N . ASP C 1 201 ? -21.51057 -5.35925 -8.06661 1.000 13.11590 199 ASP C N 1
ATOM 4970 C CA . ASP C 1 201 ? -20.79502 -4.20523 -8.60447 1.000 11.42964 199 ASP C CA 1
ATOM 4971 C C . ASP C 1 201 ? -21.65638 -2.94702 -8.57514 1.000 12.03656 199 ASP C C 1
ATOM 4972 O O . ASP C 1 201 ? -21.13480 -1.83550 -8.43272 1.000 12.72339 199 ASP C O 1
ATOM 4977 N N . GLU C 1 202 ? -22.97023 -3.09436 -8.72020 1.000 10.30347 200 GLU C N 1
ATOM 4978 C CA . GLU C 1 202 ? -23.83501 -1.92510 -8.63915 1.000 11.96790 200 GLU C CA 1
ATOM 4979 C C . GLU C 1 202 ? -24.00072 -1.44678 -7.19857 1.000 14.04949 200 GLU C C 1
ATOM 4980 O O . GLU C 1 202 ? -24.17989 -0.24434 -6.96725 1.000 10.31449 200 GLU C O 1
ATOM 4986 N N . LEU C 1 203 ? -23.93474 -2.36065 -6.22315 1.000 9.55412 201 LEU C N 1
ATOM 4987 C CA . LEU C 1 203 ? -23.92579 -1.94549 -4.82163 1.000 9.30761 201 LEU C CA 1
ATOM 4988 C C . LEU C 1 203 ? -22.70433 -1.08258 -4.51674 1.000 15.11079 201 LEU C C 1
ATOM 4989 O O . LEU C 1 203 ? -22.81727 -0.03466 -3.86818 1.000 8.97127 201 LEU C O 1
ATOM 4994 N N . TYR C 1 204 ? -21.52035 -1.52055 -4.96724 1.000 9.86648 202 TYR C N 1
ATOM 4995 C CA . TYR C 1 204 ? -20.32023 -0.70480 -4.80967 1.000 9.89435 202 TYR C CA 1
ATOM 4996 C C . TYR C 1 204 ? -20.51809 0.67140 -5.42282 1.000 9.94077 202 TYR C C 1
ATOM 4997 O O . TYR C 1 204 ? -20.07874 1.67973 -4.85793 1.000 7.10672 202 TYR C O 1
ATOM 5006 N N . ALA C 1 205 ? -21.17236 0.72955 -6.58957 1.000 11.84633 203 ALA C N 1
ATOM 5007 C CA . ALA C 1 205 ? -21.37269 2.00782 -7.26437 1.000 13.55541 203 ALA C CA 1
ATOM 5008 C C . ALA C 1 205 ? -22.34263 2.89006 -6.49535 1.000 15.08767 203 ALA C C 1
ATOM 5009 O O . ALA C 1 205 ? -22.17453 4.11401 -6.45767 1.000 13.82755 203 ALA C O 1
ATOM 5011 N N . ALA C 1 206 ? -23.36779 2.28965 -5.88014 1.000 14.94568 204 ALA C N 1
ATOM 5012 C CA . ALA C 1 206 ? -24.27210 3.06894 -5.04123 1.000 15.35534 204 ALA C CA 1
ATOM 5013 C C . ALA C 1 206 ? -23.53400 3.66698 -3.85339 1.000 9.75160 204 ALA C C 1
ATOM 5014 O O . ALA C 1 206 ? -23.72154 4.84722 -3.52582 1.000 7.03285 204 ALA C O 1
ATOM 5016 N N . GLY C 1 207 ? -22.69030 2.87305 -3.19164 1.000 7.64203 205 GLY C N 1
ATOM 5017 C CA . GLY C 1 207 ? -21.91754 3.41493 -2.08358 1.000 7.59772 205 GLY C CA 1
ATOM 5018 C C . GLY C 1 207 ? -21.01220 4.54836 -2.52817 1.000 11.52267 205 GLY C C 1
ATOM 5019 O O . GLY C 1 207 ? -20.84543 5.54572 -1.81800 1.000 12.04008 205 GLY C O 1
ATOM 5020 N N . ASN C 1 208 ? -20.44925 4.42405 -3.73410 1.000 11.43317 206 ASN C N 1
ATOM 5021 C CA . ASN C 1 208 ? -19.56082 5.44470 -4.27348 1.000 13.98779 206 ASN C CA 1
ATOM 5022 C C . ASN C 1 208 ? -20.31759 6.72736 -4.60938 1.000 10.67814 206 ASN C C 1
ATOM 5023 O O . ASN C 1 208 ? -19.79781 7.83278 -4.41314 1.000 11.27829 206 ASN C O 1
ATOM 5028 N N . MET C 1 209 ? -21.54579 6.60834 -5.11551 1.000 10.91756 207 MET C N 1
ATOM 5029 C CA . MET C 1 209 ? -22.37108 7.80298 -5.28043 1.000 15.21131 207 MET C CA 1
ATOM 5030 C C . MET C 1 209 ? -22.63640 8.47674 -3.93556 1.000 15.29408 207 MET C C 1
ATOM 5031 O O . MET C 1 209 ? -22.54232 9.70656 -3.81480 1.000 10.84451 207 MET C O 1
ATOM 5036 N N . LEU C 1 210 ? -22.93381 7.68437 -2.90319 1.000 8.02499 208 LEU C N 1
ATOM 5037 C CA . LEU C 1 210 ? -23.22653 8.25130 -1.58723 1.000 10.18740 208 LEU C CA 1
ATOM 5038 C C . LEU C 1 210 ? -22.02264 9.00245 -1.00998 1.000 6.80211 208 LEU C C 1
ATOM 5039 O O . LEU C 1 210 ? -22.13621 10.17811 -0.64236 1.000 8.41051 208 LEU C O 1
ATOM 5044 N N . THR C 1 211 ? -20.85945 8.34420 -0.91883 1.000 4.79544 209 THR C N 1
ATOM 5045 C CA . THR C 1 211 ? -19.69282 8.99008 -0.30384 1.000 9.74743 209 THR C CA 1
ATOM 5046 C C . THR C 1 211 ? -19.17446 10.16479 -1.13557 1.000 10.60004 209 THR C C 1
ATOM 5047 O O . THR C 1 211 ? -18.64962 11.13982 -0.57786 1.000 5.99977 209 THR C O 1
ATOM 5051 N N . ASP C 1 212 ? -19.30260 10.09958 -2.45850 1.000 10.82860 210 ASP C N 1
ATOM 5052 C CA . ASP C 1 212 ? -18.91082 11.24116 -3.27595 1.000 13.58113 210 ASP C CA 1
ATOM 5053 C C . ASP C 1 212 ? -19.78202 12.44668 -2.95465 1.000 12.55469 210 ASP C C 1
ATOM 5054 O O . ASP C 1 212 ? -19.27735 13.55526 -2.73988 1.000 13.06793 210 ASP C O 1
ATOM 5059 N N . GLY C 1 213 ? -21.09566 12.24098 -2.88172 1.000 10.19430 211 GLY C N 1
ATOM 5060 C CA . GLY C 1 213 ? -21.98590 13.35395 -2.59518 1.000 12.65572 211 GLY C CA 1
ATOM 5061 C C . GLY C 1 213 ? -21.78549 13.92048 -1.20234 1.000 12.12496 211 GLY C C 1
ATOM 5062 O O . GLY C 1 213 ? -21.81963 15.14298 -1.00752 1.000 9.20213 211 GLY C O 1
ATOM 5063 N N . LEU C 1 214 ? -21.59484 13.03628 -0.21310 1.000 7.14795 212 LEU C N 1
ATOM 5064 C CA . LEU C 1 214 ? -21.34054 13.47391 1.15431 1.000 10.49991 212 LEU C CA 1
ATOM 5065 C C . LEU C 1 214 ? -20.07304 14.30626 1.22400 1.000 10.64738 212 LEU C C 1
ATOM 5066 O O . LEU C 1 214 ? -20.00745 15.30323 1.95179 1.000 5.39151 212 LEU C O 1
ATOM 5071 N N . GLU C 1 215 ? -19.05203 13.90846 0.46882 1.000 8.64164 213 GLU C N 1
ATOM 5072 C CA . GLU C 1 215 ? -17.78178 14.62419 0.52038 1.000 7.96677 213 GLU C CA 1
ATOM 5073 C C . GLU C 1 215 ? -17.85786 15.97318 -0.18334 1.000 16.48847 213 GLU C C 1
ATOM 5074 O O . GLU C 1 215 ? -17.25393 16.95493 0.27023 1.000 9.06048 213 GLU C O 1
ATOM 5080 N N . LYS C 1 216 ? -18.55175 16.03022 -1.31867 1.000 9.94849 214 LYS C N 1
ATOM 5081 C CA . LYS C 1 216 ? -18.76740 17.31630 -1.97184 1.000 13.97283 214 LYS C CA 1
ATOM 5082 C C . LYS C 1 216 ? -19.60620 18.23134 -1.09173 1.000 17.01883 214 LYS C C 1
ATOM 5083 O O . LYS C 1 216 ? -19.35966 19.44167 -1.02588 1.000 14.50367 214 LYS C O 1
ATOM 5089 N N . MET C 1 217 ? -20.59123 17.66093 -0.38662 1.000 18.87549 215 MET C N 1
ATOM 5090 C CA . MET C 1 217 ? -21.43741 18.45362 0.50112 1.000 13.88966 215 MET C CA 1
ATOM 5091 C C . MET C 1 217 ? -20.65636 18.98172 1.69942 1.000 11.67548 215 MET C C 1
ATOM 5092 O O . MET C 1 217 ? -20.89231 20.10976 2.14513 1.000 10.56114 215 MET C O 1
ATOM 5097 N N . MET C 1 218 ? -19.70534 18.19768 2.21672 1.000 7.26897 216 MET C N 1
ATOM 5098 C CA . MET C 1 218 ? -19.03240 18.49243 3.48433 1.000 10.40541 216 MET C CA 1
ATOM 5099 C C . MET C 1 218 ? -17.54367 18.19972 3.35802 1.000 14.39552 216 MET C C 1
ATOM 5100 O O . MET C 1 218 ? -17.06154 17.16043 3.82646 1.000 11.82137 216 MET C O 1
ATOM 5105 N N . PRO C 1 219 ? -16.78002 19.08920 2.71817 1.000 14.64158 217 PRO C N 1
ATOM 5106 C CA . PRO C 1 219 ? -15.34624 18.81560 2.50996 1.000 8.38362 217 PRO C CA 1
ATOM 5107 C C . PRO C 1 219 ? -14.62608 18.50192 3.81889 1.000 12.94311 217 PRO C C 1
ATOM 5108 O O . PRO C 1 219 ? -14.81415 19.17458 4.83546 1.000 6.67816 217 PRO C O 1
ATOM 5112 N N . GLY C 1 220 ? -13.79985 17.45386 3.79254 1.000 11.82568 218 GLY C N 1
ATOM 5113 C CA . GLY C 1 220 ? -13.12980 16.96805 4.97805 1.000 5.66452 218 GLY C CA 1
ATOM 5114 C C . GLY C 1 220 ? -13.83536 15.81489 5.65795 1.000 10.17056 218 GLY C C 1
ATOM 5115 O O . GLY C 1 220 ? -13.25720 15.20700 6.56204 1.000 13.08140 218 GLY C O 1
ATOM 5116 N N . LEU C 1 221 ? -15.06730 15.51300 5.25430 1.000 6.11846 219 LEU C N 1
ATOM 5117 C CA . LEU C 1 221 ? -15.77613 14.33653 5.74275 1.000 7.85840 219 LEU C CA 1
ATOM 5118 C C . LEU C 1 221 ? -14.98422 13.06172 5.45241 1.000 4.70083 219 LEU C C 1
ATOM 5119 O O . LEU C 1 221 ? -14.34127 12.93545 4.40677 1.000 8.73663 219 LEU C O 1
ATOM 5124 N N . ARG C 1 222 ? -15.03681 12.10725 6.38285 1.000 9.72592 220 ARG C N 1
ATOM 5125 C CA . ARG C 1 222 ? -14.34790 10.82482 6.24587 1.000 13.61536 220 ARG C CA 1
ATOM 5126 C C . ARG C 1 222 ? -15.31970 9.67555 6.46429 1.000 8.38897 220 ARG C C 1
ATOM 5127 O O . ARG C 1 222 ? -16.28877 9.79940 7.22203 1.000 7.03440 220 ARG C O 1
ATOM 5135 N N . PHE C 1 223 ? -15.04444 8.54455 5.80664 1.000 4.56048 221 PHE C N 1
ATOM 5136 C CA . PHE C 1 223 ? -15.92010 7.38037 5.88595 1.000 4.53814 221 PHE C CA 1
ATOM 5137 C C . PHE C 1 223 ? -15.09651 6.10344 6.03110 1.000 4.76282 221 PHE C C 1
ATOM 5138 O O . PHE C 1 223 ? -13.92715 6.05421 5.64036 1.000 6.99787 221 PHE C O 1
ATOM 5146 N N . GLU C 1 224 ? -15.70577 5.08597 6.64496 1.000 4.91931 222 GLU C N 1
ATOM 5147 C CA . GLU C 1 224 ? -15.19391 3.71455 6.64250 1.000 7.15074 222 GLU C CA 1
ATOM 5148 C C . GLU C 1 224 ? -16.33506 2.79673 6.25339 1.000 6.71320 222 GLU C C 1
ATOM 5149 O O . GLU C 1 224 ? -17.37293 2.78848 6.92254 1.000 5.75735 222 GLU C O 1
ATOM 5155 N N . SER C 1 225 ? -16.13435 2.00583 5.20350 1.000 6.23424 223 SER C N 1
ATOM 5156 C CA . SER C 1 225 ? -17.19062 1.18549 4.61801 1.000 8.05472 223 SER C CA 1
ATOM 5157 C C . SER C 1 225 ? -16.79370 -0.28490 4.63763 1.000 9.27975 223 SER C C 1
ATOM 5158 O O . SER C 1 225 ? -15.68024 -0.63703 4.23357 1.000 6.41946 223 SER C O 1
ATOM 5161 N N . THR C 1 226 ? -17.71246 -1.13737 5.08701 1.000 4.90298 224 THR C N 1
ATOM 5162 C CA . THR C 1 226 ? -17.45784 -2.56609 5.23741 1.000 9.29552 224 THR C CA 1
ATOM 5163 C C . THR C 1 226 ? -18.57016 -3.35963 4.57451 1.000 8.30907 224 THR C C 1
ATOM 5164 O O . THR C 1 226 ? -19.75559 -3.05052 4.75609 1.000 4.34217 224 THR C O 1
ATOM 5168 N N . LEU C 1 227 ? -18.19007 -4.37756 3.80787 1.000 7.83779 225 LEU C N 1
ATOM 5169 C CA . LEU C 1 227 ? -19.15644 -5.29836 3.22024 1.000 5.67241 225 LEU C CA 1
ATOM 5170 C C . LEU C 1 227 ? -19.49625 -6.39792 4.22429 1.000 13.35376 225 LEU C C 1
ATOM 5171 O O . LEU C 1 227 ? -18.61195 -7.14743 4.65814 1.000 9.97389 225 LEU C O 1
ATOM 5176 N N . ILE C 1 228 ? -20.78199 -6.50156 4.57919 1.000 10.57002 226 ILE C N 1
ATOM 5177 C CA . ILE C 1 228 ? -21.28667 -7.50669 5.50569 1.000 9.80003 226 ILE C CA 1
ATOM 5178 C C . ILE C 1 228 ? -22.37459 -8.31854 4.81019 1.000 9.90437 226 ILE C C 1
ATOM 5179 O O . ILE C 1 228 ? -22.92949 -7.89810 3.79347 1.000 5.15361 226 ILE C O 1
ATOM 5184 N N . GLY C 1 229 ? -22.68210 -9.49272 5.36900 1.000 8.60086 227 GLY C N 1
ATOM 5185 C CA . GLY C 1 229 ? -23.66582 -10.35371 4.73200 1.000 12.76052 227 GLY C CA 1
ATOM 5186 C C . GLY C 1 229 ? -23.96681 -11.61607 5.52149 1.000 15.70135 227 GLY C C 1
ATOM 5187 O O . GLY C 1 229 ? -23.36770 -11.89626 6.56850 1.000 10.30571 227 GLY C O 1
ATOM 5188 N N . VAL C 1 230 ? -24.91706 -12.38455 4.98824 1.000 8.27034 228 VAL C N 1
ATOM 5189 C CA . VAL C 1 230 ? -25.33345 -13.63473 5.61293 1.000 7.46899 228 VAL C CA 1
ATOM 5190 C C . VAL C 1 230 ? -25.74684 -14.64563 4.53679 1.000 13.77781 228 VAL C C 1
ATOM 5191 O O . VAL C 1 230 ? -25.99752 -14.32722 3.36566 1.000 7.09408 228 VAL C O 1
ATOM 5196 N N . SER D 1 5 ? -6.14932 -43.50895 16.47266 1.000 47.31187 3 SER D N 1
ATOM 5197 C CA . SER D 1 5 ? -5.24990 -43.43917 15.32783 1.000 48.87841 3 SER D CA 1
ATOM 5198 C C . SER D 1 5 ? -4.15816 -42.38297 15.53173 1.000 51.13351 3 SER D C 1
ATOM 5199 O O . SER D 1 5 ? -4.16583 -41.63835 16.51605 1.000 47.52417 3 SER D O 1
ATOM 5202 N N . MET D 1 6 ? -3.21636 -42.33551 14.59258 1.000 41.10831 4 MET D N 1
ATOM 5203 C CA . MET D 1 6 ? -2.09871 -41.40130 14.64388 1.000 35.37462 4 MET D CA 1
ATOM 5204 C C . MET D 1 6 ? -2.43352 -40.15742 13.82641 1.000 35.69060 4 MET D C 1
ATOM 5205 O O . MET D 1 6 ? -2.72454 -40.25508 12.62721 1.000 32.09752 4 MET D O 1
ATOM 5210 N N . LEU D 1 7 ? -2.37684 -38.99084 14.47492 1.000 28.29909 5 LEU D N 1
ATOM 5211 C CA . LEU D 1 7 ? -2.68317 -37.69796 13.86563 1.000 24.88981 5 LEU D CA 1
ATOM 5212 C C . LEU D 1 7 ? -1.42009 -36.84553 13.84357 1.000 8.42537 5 LEU D C 1
ATOM 5213 O O . LEU D 1 7 ? -1.15364 -36.09818 14.79465 1.000 13.83831 5 LEU D O 1
ATOM 5218 N N . PRO D 1 8 ? -0.60583 -36.92243 12.79834 1.000 13.63338 6 PRO D N 1
ATOM 5219 C CA . PRO D 1 8 ? 0.66594 -36.19622 12.81730 1.000 13.16874 6 PRO D CA 1
ATOM 5220 C C . PRO D 1 8 ? 0.44133 -34.69827 12.68204 1.000 15.87196 6 PRO D C 1
ATOM 5221 O O . PRO D 1 8 ? -0.54521 -34.24238 12.09967 1.000 14.50641 6 PRO D O 1
ATOM 5225 N N . SER D 1 9 ? 1.36408 -33.92817 13.24607 1.000 10.82229 7 SER D N 1
ATOM 5226 C CA . SER D 1 9 ? 1.34797 -32.47963 13.08895 1.000 9.78268 7 SER D CA 1
ATOM 5227 C C . SER D 1 9 ? 2.72350 -31.99085 12.64922 1.000 19.14432 7 SER D C 1
ATOM 5228 O O . SER D 1 9 ? 3.74453 -32.64600 12.89139 1.000 13.82285 7 SER D O 1
ATOM 5231 N N . ILE D 1 10 ? 2.73898 -30.82099 12.00028 1.000 9.89036 8 ILE D N 1
ATOM 5232 C CA . ILE D 1 10 ? 3.95775 -30.20136 11.48814 1.000 14.81539 8 ILE D CA 1
ATOM 5233 C C . ILE D 1 10 ? 4.08664 -28.80049 12.06686 1.000 14.95801 8 ILE D C 1
ATOM 5234 O O . ILE D 1 10 ? 3.11603 -28.03709 12.08843 1.000 17.23845 8 ILE D O 1
ATOM 5239 N N . SER D 1 11 ? 5.28545 -28.45621 12.51114 1.000 18.00695 9 SER D N 1
ATOM 5240 C CA . SER D 1 11 ? 5.54071 -27.09904 12.97860 1.000 14.93588 9 SER D CA 1
ATOM 5241 C C . SER D 1 11 ? 5.37142 -26.10324 11.83227 1.000 17.24408 9 SER D C 1
ATOM 5242 O O . SER D 1 11 ? 5.91550 -26.32533 10.73862 1.000 11.93264 9 SER D O 1
ATOM 5245 N N . PRO D 1 12 ? 4.64651 -24.99743 12.03785 1.000 17.63938 10 PRO D N 1
ATOM 5246 C CA . PRO D 1 12 ? 4.55416 -23.97094 10.98348 1.000 14.62646 10 PRO D CA 1
ATOM 5247 C C . PRO D 1 12 ? 5.90667 -23.43170 10.55890 1.000 19.17882 10 PRO D C 1
ATOM 5248 O O . PRO D 1 12 ? 6.04579 -22.95281 9.42508 1.000 13.25037 10 PRO D O 1
ATOM 5252 N N . GLU D 1 13 ? 6.91475 -23.50342 11.43206 1.000 17.58067 11 GLU D N 1
ATOM 5253 C CA . GLU D 1 13 ? 8.21842 -22.94400 11.10725 1.000 19.82290 11 GLU D CA 1
ATOM 5254 C C . GLU D 1 13 ? 8.86764 -23.64688 9.92609 1.000 19.79479 11 GLU D C 1
ATOM 5255 O O . GLU D 1 13 ? 9.74820 -23.06621 9.28341 1.000 12.02403 11 GLU D O 1
ATOM 5261 N N . LEU D 1 14 ? 8.45211 -24.88023 9.62511 1.000 15.63358 12 LEU D N 1
ATOM 5262 C CA . LEU D 1 14 ? 9.05807 -25.62764 8.53112 1.000 20.55829 12 LEU D CA 1
ATOM 5263 C C . LEU D 1 14 ? 8.81065 -24.98272 7.17184 1.000 18.26268 12 LEU D C 1
ATOM 5264 O O . LEU D 1 14 ? 9.58042 -25.22603 6.23456 1.000 9.32469 12 LEU D O 1
ATOM 5269 N N . ALA D 1 15 ? 7.76107 -24.16611 7.04182 1.000 18.04560 13 ALA D N 1
ATOM 5270 C CA . ALA D 1 15 ? 7.51511 -23.47165 5.78081 1.000 21.16774 13 ALA D CA 1
ATOM 5271 C C . ALA D 1 15 ? 8.64152 -22.50412 5.41663 1.000 14.24637 13 ALA D C 1
ATOM 5272 O O . ALA D 1 15 ? 8.77955 -22.15096 4.23798 1.000 13.22387 13 ALA D O 1
ATOM 5274 N N . ARG D 1 16 ? 9.45312 -22.07871 6.39196 1.000 15.58459 14 ARG D N 1
ATOM 5275 C CA . ARG D 1 16 ? 10.61379 -21.24781 6.07274 1.000 18.93647 14 ARG D CA 1
ATOM 5276 C C . ARG D 1 16 ? 11.53061 -21.94391 5.07604 1.000 22.42621 14 ARG D C 1
ATOM 5277 O O . ARG D 1 16 ? 12.06686 -21.30261 4.16555 1.000 20.46962 14 ARG D O 1
ATOM 5285 N N . ILE D 1 17 ? 11.70604 -23.25827 5.21006 1.000 16.37738 15 ILE D N 1
ATOM 5286 C CA . ILE D 1 17 ? 12.65374 -23.97864 4.36798 1.000 12.95647 15 ILE D CA 1
ATOM 5287 C C . ILE D 1 17 ? 11.98938 -24.90406 3.34943 1.000 15.77673 15 ILE D C 1
ATOM 5288 O O . ILE D 1 17 ? 12.62466 -25.22996 2.33389 1.000 17.05005 15 ILE D O 1
ATOM 5293 N N . ALA D 1 18 ? 10.75291 -25.35094 3.57820 1.000 13.34028 16 ALA D N 1
ATOM 5294 C CA . ALA D 1 18 ? 10.09477 -26.30742 2.68463 1.000 12.19935 16 ALA D CA 1
ATOM 5295 C C . ALA D 1 18 ? 8.66052 -25.87630 2.39493 1.000 20.83322 16 ALA D C 1
ATOM 5296 O O . ALA D 1 18 ? 7.70391 -26.58793 2.71722 1.000 9.88418 16 ALA D O 1
ATOM 5298 N N . PRO D 1 19 ? 8.47604 -24.71708 1.75997 1.000 24.84815 17 PRO D N 1
ATOM 5299 C CA . PRO D 1 19 ? 7.11735 -24.26925 1.44575 1.000 13.43971 17 PRO D CA 1
ATOM 5300 C C . PRO D 1 19 ? 6.48438 -25.15838 0.38977 1.000 10.74665 17 PRO D C 1
ATOM 5301 O O . PRO D 1 19 ? 7.12500 -25.55340 -0.58908 1.000 12.66979 17 PRO D O 1
ATOM 5305 N N . GLY D 1 20 ? 5.20988 -25.46473 0.59019 1.000 12.89378 18 GLY D N 1
ATOM 5306 C CA . GLY D 1 20 ? 4.54450 -26.37006 -0.31696 1.000 13.93388 18 GLY D CA 1
ATOM 5307 C C . GLY D 1 20 ? 4.84465 -27.83290 -0.08804 1.000 14.77005 18 GLY D C 1
ATOM 5308 O O . GLY D 1 20 ? 4.53281 -28.65513 -0.95777 1.000 17.71316 18 GLY D O 1
ATOM 5309 N N . PHE D 1 21 ? 5.45941 -28.18226 1.03948 1.000 16.69247 19 PHE D N 1
ATOM 5310 C CA . PHE D 1 21 ? 5.64244 -29.58833 1.38113 1.000 12.69567 19 PHE D CA 1
ATOM 5311 C C . PHE D 1 21 ? 4.28819 -30.24945 1.59638 1.000 10.38448 19 PHE D C 1
ATOM 5312 O O . PHE D 1 21 ? 3.37795 -29.65261 2.17858 1.000 9.17880 19 PHE D O 1
ATOM 5320 N N . ARG D 1 22 ? 4.15725 -31.48699 1.11661 1.000 8.49569 20 ARG D N 1
ATOM 5321 C CA . ARG D 1 22 ? 2.90989 -32.22697 1.24510 1.000 14.58967 20 ARG D CA 1
ATOM 5322 C C . ARG D 1 22 ? 3.21894 -33.71066 1.33955 1.000 11.25466 20 ARG D C 1
ATOM 5323 O O . ARG D 1 22 ? 4.17377 -34.20031 0.72739 1.000 13.80978 20 ARG D O 1
ATOM 5331 N N . ALA D 1 23 ? 2.39866 -34.42433 2.10895 1.000 10.66925 21 ALA D N 1
ATOM 5332 C CA . ALA D 1 23 ? 2.64708 -35.83851 2.36614 1.000 6.07607 21 ALA D CA 1
ATOM 5333 C C . ALA D 1 23 ? 1.33054 -36.55981 2.60405 1.000 6.13980 21 ALA D C 1
ATOM 5334 O O . ALA D 1 23 ? 0.38395 -35.98443 3.14768 1.000 8.46245 21 ALA D O 1
ATOM 5336 N N . LEU D 1 24 ? 1.29058 -37.83339 2.22068 1.000 5.38651 22 LEU D N 1
ATOM 5337 C CA . LEU D 1 24 ? 0.20826 -38.72677 2.62943 1.000 8.08702 22 LEU D CA 1
ATOM 5338 C C . LEU D 1 24 ? 0.60169 -39.46315 3.90458 1.000 9.93821 22 LEU D C 1
ATOM 5339 O O . LEU D 1 24 ? 1.66118 -40.10113 3.96506 1.000 6.69226 22 LEU D O 1
ATOM 5344 N N . SER D 1 25 ? -0.25875 -39.37594 4.91367 1.000 7.63654 23 SER D N 1
ATOM 5345 C CA . SER D 1 25 ? -0.07840 -40.04298 6.19845 1.000 4.57401 23 SER D CA 1
ATOM 5346 C C . SER D 1 25 ? -1.10678 -41.17157 6.26588 1.000 9.31594 23 SER D C 1
ATOM 5347 O O . SER D 1 25 ? -2.31197 -40.91085 6.32414 1.000 8.14534 23 SER D O 1
ATOM 5350 N N . ILE D 1 26 ? -0.64026 -42.42191 6.23911 1.000 5.20782 24 ILE D N 1
ATOM 5351 C CA . ILE D 1 26 ? -1.51496 -43.58159 6.03945 1.000 10.52022 24 ILE D CA 1
ATOM 5352 C C . ILE D 1 26 ? -1.44823 -44.48324 7.27255 1.000 7.07534 24 ILE D C 1
ATOM 5353 O O . ILE D 1 26 ? -0.41961 -45.12461 7.53295 1.000 5.98358 24 ILE D O 1
ATOM 5358 N N . ASN D 1 27 ? -2.55291 -44.53802 8.02128 1.000 6.29827 25 ASN D N 1
ATOM 5359 C CA . ASN D 1 27 ? -2.72427 -45.45412 9.14374 1.000 12.82748 25 ASN D CA 1
ATOM 5360 C C . ASN D 1 27 ? -3.31323 -46.76847 8.64651 1.000 9.89911 25 ASN D C 1
ATOM 5361 O O . ASN D 1 27 ? -4.31999 -46.76885 7.92980 1.000 7.30400 25 ASN D O 1
ATOM 5366 N N . VAL D 1 28 ? -2.71206 -47.88570 9.05394 1.000 9.50984 26 VAL D N 1
ATOM 5367 C CA . VAL D 1 28 ? -3.07318 -49.19849 8.52792 1.000 9.23501 26 VAL D CA 1
ATOM 5368 C C . VAL D 1 28 ? -3.35205 -50.15921 9.67726 1.000 8.78310 26 VAL D C 1
ATOM 5369 O O . VAL D 1 28 ? -2.60633 -50.20440 10.66155 1.000 6.72501 26 VAL D O 1
ATOM 5373 N N . ILE D 1 29 ? -4.43165 -50.92368 9.55109 1.000 9.24410 27 ILE D N 1
ATOM 5374 C CA . ILE D 1 29 ? -4.68273 -52.10351 10.37618 1.000 9.33461 27 ILE D CA 1
ATOM 5375 C C . ILE D 1 29 ? -4.45694 -53.31487 9.48071 1.000 10.05016 27 ILE D C 1
ATOM 5376 O O . ILE D 1 29 ? -5.21934 -53.54284 8.53233 1.000 9.83406 27 ILE D O 1
ATOM 5381 N N . ALA D 1 30 ? -3.41265 -54.08423 9.77226 1.000 10.02869 28 ALA D N 1
ATOM 5382 C CA . ALA D 1 30 ? -3.00424 -55.18984 8.92242 1.000 11.08395 28 ALA D CA 1
ATOM 5383 C C . ALA D 1 30 ? -3.88788 -56.41386 9.15320 1.000 10.71054 28 ALA D C 1
ATOM 5384 O O . ALA D 1 30 ? -4.72822 -56.45460 10.05315 1.000 5.32991 28 ALA D O 1
ATOM 5386 N N . ALA D 1 31 ? -3.68154 -57.42395 8.31046 1.000 11.48075 29 ALA D N 1
ATOM 5387 C CA . ALA D 1 31 ? -4.42491 -58.68306 8.31726 1.000 14.62366 29 ALA D CA 1
ATOM 5388 C C . ALA D 1 31 ? -3.43963 -59.82121 8.06237 1.000 8.94329 29 ALA D C 1
ATOM 5389 O O . ALA D 1 31 ? -2.26850 -59.54941 7.77017 1.000 8.75458 29 ALA D O 1
ATOM 5391 N N . PRO D 1 32 ? -3.84560 -61.08927 8.18029 1.000 10.75408 30 PRO D N 1
ATOM 5392 C CA . PRO D 1 32 ? -2.91601 -62.18708 7.86465 1.000 10.48562 30 PRO D CA 1
ATOM 5393 C C . PRO D 1 32 ? -2.40157 -62.12322 6.43089 1.000 10.62057 30 PRO D C 1
ATOM 5394 O O . PRO D 1 32 ? -3.15071 -61.85445 5.49030 1.000 8.05707 30 PRO D O 1
ATOM 5398 N N . ILE D 1 33 ? -1.10211 -62.38752 6.26838 1.000 11.93832 31 ILE D N 1
ATOM 5399 C CA . ILE D 1 33 ? -0.49653 -62.39019 4.94122 1.000 6.16438 31 ILE D CA 1
ATOM 5400 C C . ILE D 1 33 ? -1.01143 -63.58141 4.14294 1.000 14.50730 31 ILE D C 1
ATOM 5401 O O . ILE D 1 33 ? -1.03978 -64.72007 4.63478 1.000 13.49775 31 ILE D O 1
ATOM 5406 N N . ARG D 1 34 ? -1.41558 -63.32673 2.89954 1.000 12.61772 32 ARG D N 1
ATOM 5407 C CA . ARG D 1 34 ? -1.94718 -64.37585 2.03681 1.000 11.94041 32 ARG D CA 1
ATOM 5408 C C . ARG D 1 34 ? -1.28982 -64.41494 0.66746 1.000 15.26486 32 ARG D C 1
ATOM 5409 O O . ARG D 1 34 ? -1.51701 -65.37613 -0.08245 1.000 15.62686 32 ARG D O 1
ATOM 5417 N N . ASP D 1 35 ? -0.49445 -63.40021 0.31103 1.000 11.96711 33 ASP D N 1
ATOM 5418 C CA . ASP D 1 35 ? 0.28295 -63.37681 -0.93229 1.000 12.50386 33 ASP D CA 1
ATOM 5419 C C . ASP D 1 35 ? 1.62056 -62.70894 -0.59806 1.000 17.02449 33 ASP D C 1
ATOM 5420 O O . ASP D 1 35 ? 1.83885 -61.52537 -0.86719 1.000 14.96531 33 ASP D O 1
ATOM 5425 N N . ALA D 1 36 ? 2.53098 -63.49488 -0.01502 1.000 15.75053 34 ALA D N 1
ATOM 5426 C CA . ALA D 1 36 ? 3.81351 -62.97835 0.44531 1.000 18.01359 34 ALA D CA 1
ATOM 5427 C C . ALA D 1 36 ? 4.72628 -62.54481 -0.69607 1.000 22.39856 34 ALA D C 1
ATOM 5428 O O . ALA D 1 36 ? 5.74845 -61.90375 -0.43603 1.000 33.04751 34 ALA D O 1
ATOM 5430 N N . GLN D 1 37 ? 4.37916 -62.86498 -1.94344 1.000 12.98089 35 GLN D N 1
ATOM 5431 C CA . GLN D 1 37 ? 5.18687 -62.47591 -3.09270 1.000 16.04376 35 GLN D CA 1
ATOM 5432 C C . GLN D 1 37 ? 5.03821 -61.00157 -3.46512 1.000 15.59448 35 GLN D C 1
ATOM 5433 O O . GLN D 1 37 ? 5.90715 -60.47063 -4.16620 1.000 15.05950 35 GLN D O 1
ATOM 5439 N N . VAL D 1 38 ? 3.96546 -60.33491 -3.02180 1.000 10.70912 36 VAL D N 1
ATOM 5440 C CA . VAL D 1 38 ? 3.60574 -59.02740 -3.58361 1.000 9.37335 36 VAL D CA 1
ATOM 5441 C C . VAL D 1 38 ? 4.78254 -58.06187 -3.51015 1.000 12.20923 36 VAL D C 1
ATOM 5442 O O . VAL D 1 38 ? 5.13327 -57.40186 -4.49672 1.000 13.05286 36 VAL D O 1
ATOM 5446 N N . GLY D 1 39 ? 5.41575 -57.97305 -2.34076 1.000 10.07558 37 GLY D N 1
ATOM 5447 C CA . GLY D 1 39 ? 6.49334 -57.01010 -2.17144 1.000 13.35541 37 GLY D CA 1
ATOM 5448 C C . GLY D 1 39 ? 7.67593 -57.29789 -3.07605 1.000 18.67247 37 GLY D C 1
ATOM 5449 O O . GLY D 1 39 ? 8.22421 -56.39485 -3.71499 1.000 12.50972 37 GLY D O 1
ATOM 5450 N N . GLU D 1 40 ? 8.07825 -58.56790 -3.14816 1.000 19.98693 38 GLU D N 1
ATOM 5451 C CA . GLU D 1 40 ? 9.22718 -58.94241 -3.96684 1.000 23.85675 38 GLU D CA 1
ATOM 5452 C C . GLU D 1 40 ? 8.99485 -58.60071 -5.43649 1.000 22.84850 38 GLU D C 1
ATOM 5453 O O . GLU D 1 40 ? 9.87123 -58.03194 -6.10174 1.000 23.06737 38 GLU D O 1
ATOM 5459 N N . ILE D 1 41 ? 7.80779 -58.93338 -5.95415 1.000 20.44424 39 ILE D N 1
ATOM 5460 C CA . ILE D 1 41 ? 7.48487 -58.66371 -7.35390 1.000 17.45417 39 ILE D CA 1
ATOM 5461 C C . ILE D 1 41 ? 7.49661 -57.16576 -7.62441 1.000 22.23108 39 ILE D C 1
ATOM 5462 O O . ILE D 1 41 ? 8.10484 -56.69298 -8.59385 1.000 20.89613 39 ILE D O 1
ATOM 5467 N N . ALA D 1 42 ? 6.80663 -56.39615 -6.77774 1.000 23.85440 40 ALA D N 1
ATOM 5468 C CA . ALA D 1 42 ? 6.78427 -54.94760 -6.95096 1.000 15.96526 40 ALA D CA 1
ATOM 5469 C C . ALA D 1 42 ? 8.19236 -54.37002 -6.93485 1.000 18.58115 40 ALA D C 1
ATOM 5470 O O . ALA D 1 42 ? 8.50647 -53.45237 -7.70616 1.000 15.12586 40 ALA D O 1
ATOM 5472 N N . LEU D 1 43 ? 9.05318 -54.89454 -6.05662 1.000 13.27435 41 LEU D N 1
ATOM 5473 C CA . LEU D 1 43 ? 10.41596 -54.38523 -5.95887 1.000 18.26116 41 LEU D CA 1
ATOM 5474 C C . LEU D 1 43 ? 11.19406 -54.64432 -7.24099 1.000 21.80760 41 LEU D C 1
ATOM 5475 O O . LEU D 1 43 ? 11.91230 -53.76009 -7.72807 1.000 21.01476 41 LEU D O 1
ATOM 5480 N N . LYS D 1 44 ? 11.06246 -55.85384 -7.79604 1.000 16.24136 42 LYS D N 1
ATOM 5481 C CA . LYS D 1 44 ? 11.77250 -56.20035 -9.02418 1.000 32.42154 42 LYS D CA 1
ATOM 5482 C C . LYS D 1 44 ? 11.34902 -55.29746 -10.17710 1.000 28.44079 42 LYS D C 1
ATOM 5483 O O . LYS D 1 44 ? 12.19496 -54.759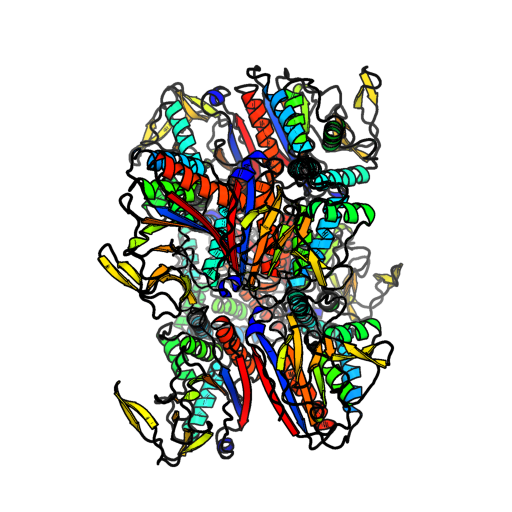34 -10.90141 1.000 24.60861 42 LYS D O 1
ATOM 5489 N N . GLU D 1 45 ? 10.03529 -55.11036 -10.35699 1.000 19.21943 43 GLU D N 1
ATOM 5490 C CA . GLU D 1 45 ? 9.54574 -54.25849 -11.43927 1.000 27.30752 43 GLU D CA 1
ATOM 5491 C C . GLU D 1 45 ? 9.82482 -52.78213 -11.19651 1.000 28.70919 43 GLU D C 1
ATOM 5492 O O . GLU D 1 45 ? 9.85926 -52.01369 -12.16168 1.000 27.66069 43 GLU D O 1
ATOM 5498 N N . ALA D 1 46 ? 10.02132 -52.36587 -9.93871 1.000 22.54274 44 ALA D N 1
ATOM 5499 C CA . ALA D 1 46 ? 10.39696 -50.98121 -9.67429 1.000 17.49445 44 ALA D CA 1
ATOM 5500 C C . ALA D 1 46 ? 11.84752 -50.72621 -10.05269 1.000 24.15865 44 ALA D C 1
ATOM 5501 O O . ALA D 1 46 ? 12.17735 -49.66569 -10.60288 1.000 19.24309 44 ALA D O 1
ATOM 5503 N N . CYS D 1 47 ? 12.72971 -51.68414 -9.75912 1.000 23.26065 45 CYS D N 1
ATOM 5504 C CA . CYS D 1 47 ? 14.13021 -51.54485 -10.14685 1.000 25.02005 45 CYS D CA 1
ATOM 5505 C C . CYS D 1 47 ? 14.28200 -51.49804 -11.66151 1.000 25.87833 45 CYS D C 1
ATOM 5506 O O . CYS D 1 47 ? 15.14252 -50.77779 -12.18154 1.000 22.55363 45 CYS D O 1
ATOM 5509 N N . GLN D 1 48 ? 13.45246 -52.25517 -12.38547 1.000 25.31714 46 GLN D N 1
ATOM 5510 C CA . GLN D 1 48 ? 13.44209 -52.15361 -13.84275 1.000 33.67410 46 GLN D CA 1
ATOM 5511 C C . GLN D 1 48 ? 13.08982 -50.73740 -14.28850 1.000 34.83094 46 GLN D C 1
ATOM 5512 O O . GLN D 1 48 ? 13.74726 -50.16619 -15.16595 1.000 30.29110 46 GLN D O 1
ATOM 5518 N N . ALA D 1 49 ? 12.04584 -50.15722 -13.68977 1.000 27.75917 47 ALA D N 1
ATOM 5519 C CA . ALA D 1 49 ? 11.59882 -48.82179 -14.07537 1.000 26.05948 47 ALA D CA 1
ATOM 5520 C C . ALA D 1 49 ? 12.69674 -47.78611 -13.86129 1.000 32.98913 47 ALA D C 1
ATOM 5521 O O . ALA D 1 49 ? 12.94321 -46.93589 -14.72602 1.000 31.40420 47 ALA D O 1
ATOM 5523 N N . VAL D 1 50 ? 13.36101 -47.83781 -12.70294 1.000 24.43804 48 VAL D N 1
ATOM 5524 C CA . VAL D 1 50 ? 14.44351 -46.90224 -12.41798 1.000 27.93745 48 VAL D CA 1
ATOM 5525 C C . VAL D 1 50 ? 15.56703 -47.07954 -13.42654 1.000 32.05201 48 VAL D C 1
ATOM 5526 O O . VAL D 1 50 ? 16.14117 -46.10039 -13.92114 1.000 31.17962 48 VAL D O 1
ATOM 5530 N N . ILE D 1 51 ? 15.88524 -48.33334 -13.75687 1.000 28.59351 49 ILE D N 1
ATOM 5531 C CA . ILE D 1 51 ? 16.94613 -48.61431 -14.72009 1.000 37.67969 49 ILE D CA 1
ATOM 5532 C C . ILE D 1 51 ? 16.60252 -48.02467 -16.08350 1.000 38.62235 49 ILE D C 1
ATOM 5533 O O . ILE D 1 51 ? 17.46626 -47.46332 -16.76895 1.000 37.10692 49 ILE D O 1
ATOM 5538 N N . ASN D 1 52 ? 15.33346 -48.11126 -16.48338 1.000 30.14300 50 ASN D N 1
ATOM 5539 C CA . ASN D 1 52 ? 14.87496 -47.47845 -17.71489 1.000 36.63222 50 ASN D CA 1
ATOM 5540 C C . ASN D 1 52 ? 14.74364 -45.96001 -17.60238 1.000 35.51922 50 ASN D C 1
ATOM 5541 O O . ASN D 1 52 ? 14.27121 -45.33290 -18.55566 1.000 40.08050 50 ASN D O 1
ATOM 5546 N N . GLY D 1 53 ? 15.13152 -45.35432 -16.47887 1.000 39.01392 51 GLY D N 1
ATOM 5547 C CA . GLY D 1 53 ? 15.16093 -43.91234 -16.34422 1.000 29.50338 51 GLY D CA 1
ATOM 5548 C C . GLY D 1 53 ? 13.94410 -43.27969 -15.70154 1.000 33.08540 51 GLY D C 1
ATOM 5549 O O . GLY D 1 53 ? 13.89026 -42.04796 -15.60189 1.000 40.70168 51 GLY D O 1
ATOM 5550 N N . GLN D 1 54 ? 12.97853 -44.06496 -15.26385 1.000 35.03085 52 GLN D N 1
ATOM 5551 C CA . GLN D 1 54 ? 11.77324 -43.51233 -14.66711 1.000 26.05833 52 GLN D CA 1
ATOM 5552 C C . GLN D 1 54 ? 11.98475 -43.22841 -13.18816 1.000 25.20052 52 GLN D C 1
ATOM 5553 O O . GLN D 1 54 ? 12.86751 -43.81522 -12.55170 1.000 26.52447 52 GLN D O 1
ATOM 5559 N N . PRO D 1 55 ? 11.18987 -42.31315 -12.60316 1.000 21.53265 53 PRO D N 1
ATOM 5560 C CA . PRO D 1 55 ? 10.18437 -41.47578 -13.27066 1.000 26.23435 53 PRO D CA 1
ATOM 5561 C C . PRO D 1 55 ? 10.73746 -40.12306 -13.73167 1.000 20.47818 53 PRO D C 1
ATOM 5562 O O . PRO D 1 55 ? 11.84557 -39.74491 -13.34497 1.000 27.17629 53 PRO D O 1
ATOM 5566 N N . ALA D 1 56 ? 9.94678 -39.38885 -14.52003 1.000 23.50704 54 ALA D N 1
ATOM 5567 C CA . ALA D 1 56 ? 10.45957 -38.19492 -15.19079 1.000 28.45497 54 ALA D CA 1
ATOM 5568 C C . ALA D 1 56 ? 10.84905 -37.08934 -14.21456 1.000 29.04258 54 ALA D C 1
ATOM 5569 O O . ALA D 1 56 ? 11.73848 -36.28902 -14.51955 1.000 28.65760 54 ALA D O 1
ATOM 5571 N N . TRP D 1 57 ? 10.21106 -37.02090 -13.04788 1.000 22.13457 55 TRP D N 1
ATOM 5572 C CA . TRP D 1 57 ? 10.48235 -35.95965 -12.08658 1.000 20.33286 55 TRP D CA 1
ATOM 5573 C C . TRP D 1 57 ? 11.59644 -36.31064 -11.10290 1.000 19.03732 55 TRP D C 1
ATOM 5574 O O . TRP D 1 57 ? 11.84453 -35.53370 -10.17288 1.000 19.46494 55 TRP D O 1
ATOM 5585 N N . ALA D 1 58 ? 12.28772 -37.43994 -11.30383 1.000 24.58486 56 ALA D N 1
ATOM 5586 C CA . ALA D 1 58 ? 13.17735 -37.97766 -10.27201 1.000 23.75065 56 ALA D CA 1
ATOM 5587 C C . ALA D 1 58 ? 14.27948 -36.99029 -9.89798 1.000 23.14380 56 ALA D C 1
ATOM 5588 O O . ALA D 1 58 ? 14.47119 -36.67373 -8.71498 1.000 19.21155 56 ALA D O 1
ATOM 5590 N N . GLN D 1 59 ? 15.01636 -36.48840 -10.89079 1.000 22.31934 57 GLN D N 1
ATOM 5591 C CA . GLN D 1 59 ? 16.11530 -35.57102 -10.59543 1.000 20.05834 57 GLN D CA 1
ATOM 5592 C C . GLN D 1 59 ? 15.61247 -34.28655 -9.94146 1.000 26.48142 57 GLN D C 1
ATOM 5593 O O . GLN D 1 59 ? 16.18201 -33.81575 -8.94800 1.000 21.79159 57 GLN D O 1
ATOM 5599 N N . ALA D 1 60 ? 14.54242 -33.70168 -10.48641 1.000 26.41925 58 ALA D N 1
ATOM 5600 C CA . ALA D 1 60 ? 14.01503 -32.46599 -9.91741 1.000 20.31609 58 ALA D CA 1
ATOM 5601 C C . ALA D 1 60 ? 13.54795 -32.67682 -8.48075 1.000 19.98908 58 ALA D C 1
ATOM 5602 O O . ALA D 1 60 ? 13.80435 -31.84033 -7.60542 1.000 16.40458 58 ALA D O 1
ATOM 5604 N N . HIS D 1 61 ? 12.88171 -33.80132 -8.20992 1.000 22.43288 59 HIS D N 1
ATOM 5605 C CA . HIS D 1 61 ? 12.40806 -34.04673 -6.85278 1.000 22.94242 59 HIS D CA 1
ATOM 5606 C C . HIS D 1 61 ? 13.57269 -34.28413 -5.89808 1.000 19.79293 59 HIS D C 1
ATOM 5607 O O . HIS D 1 61 ? 13.61621 -33.70917 -4.80233 1.000 18.73034 59 HIS D O 1
ATOM 5614 N N . ILE D 1 62 ? 14.53811 -35.11650 -6.30067 1.000 19.32421 60 ILE D N 1
ATOM 5615 C CA . ILE D 1 62 ? 15.68442 -35.37719 -5.43231 1.000 20.33587 60 ILE D CA 1
ATOM 5616 C C . ILE D 1 62 ? 16.48160 -34.09963 -5.19899 1.000 18.64319 60 ILE D C 1
ATOM 5617 O O . ILE D 1 62 ? 16.88258 -33.80414 -4.06575 1.000 14.53538 60 ILE D O 1
ATOM 5622 N N . ASP D 1 63 ? 16.71802 -33.31670 -6.26272 1.000 22.76571 61 ASP D N 1
ATOM 5623 C CA . ASP D 1 63 ? 17.41907 -32.04068 -6.10640 1.000 25.56481 61 ASP D CA 1
ATOM 5624 C C . ASP D 1 63 ? 16.69064 -31.12548 -5.13393 1.000 18.43024 61 ASP D C 1
ATOM 5625 O O . ASP D 1 63 ? 17.32428 -30.42882 -4.33107 1.000 13.28281 61 ASP D O 1
ATOM 5630 N N . ALA D 1 64 ? 15.35598 -31.10660 -5.19904 1.000 14.83219 62 ALA D N 1
ATOM 5631 C CA . ALA D 1 64 ? 14.58461 -30.26954 -4.28684 1.000 16.61614 62 ALA D CA 1
ATOM 5632 C C . ALA D 1 64 ? 14.78213 -30.70302 -2.84002 1.000 16.35455 62 ALA D C 1
ATOM 5633 O O . ALA D 1 64 ? 14.93287 -29.86061 -1.94614 1.000 17.66367 62 ALA D O 1
ATOM 5635 N N . TRP D 1 65 ? 14.79114 -32.01854 -2.58843 1.000 18.21172 63 TRP D N 1
ATOM 5636 C CA . TRP D 1 65 ? 15.01470 -32.50277 -1.22797 1.000 17.27354 63 TRP D CA 1
ATOM 5637 C C . TRP D 1 65 ? 16.40970 -32.14100 -0.72975 1.000 11.37374 63 TRP D C 1
ATOM 5638 O O . TRP D 1 65 ? 16.58825 -31.81743 0.45082 1.000 11.93042 63 TRP D O 1
ATOM 5649 N N . ASN D 1 66 ? 17.41004 -32.18170 -1.61629 1.000 16.21403 64 ASN D N 1
ATOM 5650 C CA . ASN D 1 66 ? 18.77455 -31.83891 -1.21651 1.000 17.19447 64 ASN D CA 1
ATOM 5651 C C . ASN D 1 66 ? 18.90176 -30.37329 -0.83566 1.000 12.58611 64 ASN D C 1
ATOM 5652 O O . ASN D 1 66 ? 19.68955 -30.03268 0.05237 1.000 20.53771 64 ASN D O 1
ATOM 5657 N N . THR D 1 67 ? 18.14246 -29.49460 -1.49428 1.000 19.68120 65 THR D N 1
ATOM 5658 C CA . THR D 1 67 ? 18.08086 -28.10654 -1.05610 1.000 15.95083 65 THR D CA 1
ATOM 5659 C C . THR D 1 67 ? 17.53817 -28.02060 0.36162 1.000 18.67764 65 THR D C 1
ATOM 5660 O O . THR D 1 67 ? 18.11787 -27.34712 1.22351 1.000 18.73813 65 THR D O 1
ATOM 5664 N N . VAL D 1 68 ? 16.42736 -28.72289 0.62315 1.000 12.21955 66 VAL D N 1
ATOM 5665 C CA . VAL D 1 68 ? 15.80269 -28.69579 1.94241 1.000 18.15731 66 VAL D CA 1
ATOM 5666 C C . VAL D 1 68 ? 16.77973 -29.18789 3.00140 1.000 16.88427 66 VAL D C 1
ATOM 5667 O O . VAL D 1 68 ? 16.93915 -28.57150 4.06407 1.000 13.76778 66 VAL D O 1
ATOM 5671 N N . LEU D 1 69 ? 17.44945 -30.30839 2.72038 1.000 16.42890 67 LEU D N 1
ATOM 5672 C CA . LEU D 1 69 ? 18.42744 -30.85745 3.65510 1.000 17.54564 67 LEU D CA 1
ATOM 5673 C C . LEU D 1 69 ? 19.50848 -29.83219 3.98665 1.000 18.53662 67 LEU D C 1
ATOM 5674 O O . LEU D 1 69 ? 19.81498 -29.59463 5.16096 1.000 17.73792 67 LEU D O 1
ATOM 5679 N N . LYS D 1 70 ? 20.09167 -29.20608 2.96043 1.000 21.70544 68 LYS D N 1
ATOM 5680 C CA . LYS D 1 70 ? 21.11201 -28.18863 3.20294 1.000 26.79403 68 LYS D CA 1
ATOM 5681 C C . LYS D 1 70 ? 20.56679 -27.06032 4.06866 1.000 29.14063 68 LYS D C 1
ATOM 5682 O O . LYS D 1 70 ? 21.27953 -26.52234 4.92583 1.000 23.75630 68 LYS D O 1
ATOM 5688 N N . ALA D 1 71 ? 19.28768 -26.72200 3.88916 1.000 19.02270 69 ALA D N 1
ATOM 5689 C CA . ALA D 1 71 ? 18.69210 -25.59757 4.59648 1.000 20.25060 69 ALA D CA 1
ATOM 5690 C C . ALA D 1 71 ? 18.58063 -25.81485 6.10503 1.000 25.39973 69 ALA D C 1
ATOM 5691 O O . ALA D 1 71 ? 18.38796 -24.83473 6.83286 1.000 22.00278 69 ALA D O 1
ATOM 5693 N N . PHE D 1 72 ? 18.69161 -27.05128 6.61251 1.000 19.20101 70 PHE D N 1
ATOM 5694 C CA . PHE D 1 72 ? 18.82884 -27.22671 8.05531 1.000 15.93775 70 PHE D CA 1
ATOM 5695 C C . PHE D 1 72 ? 20.20400 -27.77204 8.43811 1.000 27.10879 70 PHE D C 1
ATOM 5696 O O . PHE D 1 72 ? 20.37705 -28.35264 9.51175 1.000 23.65376 70 PHE D O 1
ATOM 5704 N N . GLY D 1 73 ? 21.20187 -27.53236 7.59446 1.000 21.58693 71 GLY D N 1
ATOM 5705 C CA . GLY D 1 73 ? 22.57802 -27.76761 7.95930 1.000 21.35717 71 GLY D CA 1
ATOM 5706 C C . GLY D 1 73 ? 23.13532 -29.11603 7.57152 1.000 29.85109 71 GLY D C 1
ATOM 5707 O O . GLY D 1 73 ? 24.29877 -29.39153 7.88624 1.000 35.31941 71 GLY D O 1
ATOM 5708 N N . ALA D 1 74 ? 22.35907 -29.95759 6.89377 1.000 23.42377 72 ALA D N 1
ATOM 5709 C CA . ALA D 1 74 ? 22.78675 -31.31410 6.58184 1.000 32.40844 72 ALA D CA 1
ATOM 5710 C C . ALA D 1 74 ? 23.58535 -31.33731 5.28800 1.000 27.57830 72 ALA D C 1
ATOM 5711 O O . ALA D 1 74 ? 23.40010 -30.49645 4.40549 1.000 22.98240 72 ALA D O 1
ATOM 5713 N N . LYS D 1 75 ? 24.49405 -32.30870 5.19145 1.000 22.52797 73 LYS D N 1
ATOM 5714 C CA . LYS D 1 75 ? 25.25855 -32.53405 3.97302 1.000 23.77293 73 LYS D CA 1
ATOM 5715 C C . LYS D 1 75 ? 24.63587 -33.69980 3.20729 1.000 27.65444 73 LYS D C 1
ATOM 5716 O O . LYS D 1 75 ? 24.90868 -34.86755 3.53204 1.000 22.87051 73 LYS D O 1
ATOM 5722 N N . PRO D 1 76 ? 23.80394 -33.44256 2.19154 1.000 31.75520 74 PRO D N 1
ATOM 5723 C CA . PRO D 1 76 ? 22.99152 -34.52324 1.60956 1.000 21.93129 74 PRO D CA 1
ATOM 5724 C C . PRO D 1 76 ? 23.79944 -35.57507 0.87782 1.000 24.73478 74 PRO D C 1
ATOM 5725 O O . PRO D 1 76 ? 23.31235 -36.69816 0.70342 1.000 19.28462 74 PRO D O 1
ATOM 5729 N N . LYS D 1 77 ? 25.00629 -35.25599 0.41697 1.000 27.01322 75 LYS D N 1
ATOM 5730 C CA . LYS D 1 77 ? 25.84290 -36.30399 -0.14787 1.000 23.84428 75 LYS D CA 1
ATOM 5731 C C . LYS D 1 77 ? 26.14295 -37.36458 0.90064 1.000 20.75668 75 LYS D C 1
ATOM 5732 O O . LYS D 1 77 ? 26.11402 -38.56537 0.60748 1.000 29.12488 75 LYS D O 1
ATOM 5738 N N . ARG D 1 78 ? 26.38594 -36.93530 2.14243 1.000 17.72405 76 ARG D N 1
ATOM 5739 C CA . ARG D 1 78 ? 26.71760 -37.85365 3.22872 1.000 19.37491 76 ARG D CA 1
ATOM 5740 C C . ARG D 1 78 ? 25.47942 -38.51385 3.82665 1.000 22.97413 76 ARG D C 1
ATOM 5741 O O . ARG D 1 78 ? 25.52796 -39.68543 4.21439 1.000 16.20807 76 ARG D O 1
ATOM 5749 N N . THR D 1 79 ? 24.37687 -37.77608 3.94483 1.000 18.38315 77 THR D N 1
ATOM 5750 C CA . THR D 1 79 ? 23.15037 -38.26790 4.57516 1.000 18.34015 77 THR D CA 1
ATOM 5751 C C . THR D 1 79 ? 21.98859 -37.96745 3.63758 1.000 15.02329 77 THR D C 1
ATOM 5752 O O . THR D 1 79 ? 21.25307 -36.99222 3.83471 1.000 17.29902 77 THR D O 1
ATOM 5756 N N . PRO D 1 80 ? 21.80379 -38.77852 2.59855 1.000 17.21924 78 PRO D N 1
ATOM 5757 C CA . PRO D 1 80 ? 20.75186 -38.50242 1.61292 1.000 15.78546 78 PRO D CA 1
ATOM 5758 C C . PRO D 1 80 ? 19.35699 -38.79966 2.13952 1.000 19.46257 78 PRO D C 1
ATOM 5759 O O . PRO D 1 80 ? 19.16022 -39.54602 3.10329 1.000 13.93560 78 PRO D O 1
ATOM 5763 N N . CYS D 1 81 ? 18.37024 -38.20963 1.46524 1.000 14.83870 79 CYS D N 1
ATOM 5764 C CA . CYS D 1 81 ? 16.99273 -38.61414 1.70423 1.000 19.75436 79 CYS D CA 1
ATOM 5765 C C . CYS D 1 81 ? 16.81565 -40.06473 1.27094 1.000 15.65791 79 CYS D C 1
ATOM 5766 O O . CYS D 1 81 ? 17.50768 -40.55436 0.37035 1.000 14.50676 79 CYS D O 1
ATOM 5769 N N . SER D 1 82 ? 15.88925 -40.76095 1.94189 1.000 14.73492 80 SER D N 1
ATOM 5770 C CA . SER D 1 82 ? 15.71403 -42.19518 1.71835 1.000 11.68741 80 SER D CA 1
ATOM 5771 C C . SER D 1 82 ? 15.50127 -42.51903 0.24276 1.000 14.03601 80 SER D C 1
ATOM 5772 O O . SER D 1 82 ? 16.04253 -43.50541 -0.26864 1.000 12.98788 80 SER D O 1
ATOM 5775 N N . ALA D 1 83 ? 14.71900 -41.69462 -0.46116 1.000 11.40581 81 ALA D N 1
ATOM 5776 C CA . ALA D 1 83 ? 14.43466 -41.97313 -1.86638 1.000 11.91928 81 ALA D CA 1
ATOM 5777 C C . ALA D 1 83 ? 15.70927 -41.96449 -2.70543 1.000 17.62299 81 ALA D C 1
ATOM 5778 O O . ALA D 1 83 ? 15.85288 -42.76028 -3.64593 1.000 15.32424 81 ALA D O 1
ATOM 5780 N N . GLU D 1 84 ? 16.65024 -41.07617 -2.38414 1.000 14.88368 82 GLU D N 1
ATOM 5781 C CA . GLU D 1 84 ? 17.88377 -41.04975 -3.16042 1.000 18.81562 82 GLU D CA 1
ATOM 5782 C C . GLU D 1 84 ? 18.79436 -42.21672 -2.79016 1.000 16.74246 82 GLU D C 1
ATOM 5783 O O . GLU D 1 84 ? 19.40618 -42.83218 -3.67397 1.000 17.78587 82 GLU D O 1
ATOM 5789 N N . ALA D 1 85 ? 18.89672 -42.52783 -1.49291 1.000 12.38661 83 ALA D N 1
ATOM 5790 C CA . ALA D 1 85 ? 19.68242 -43.67809 -1.05866 1.000 13.92345 83 ALA D CA 1
ATOM 5791 C C . ALA D 1 85 ? 19.26668 -44.93864 -1.79710 1.000 18.83995 83 ALA D C 1
ATOM 5792 O O . ALA D 1 85 ? 20.12182 -45.70757 -2.25174 1.000 18.12731 83 ALA D O 1
ATOM 5794 N N . LEU D 1 86 ? 17.95470 -45.15604 -1.95338 1.000 8.71067 84 LEU D N 1
ATOM 5795 C CA . LEU D 1 86 ? 17.48437 -46.34538 -2.65793 1.000 13.59869 84 LEU D CA 1
ATOM 5796 C C . LEU D 1 86 ? 17.82971 -46.28768 -4.13814 1.000 15.16534 84 LEU D C 1
ATOM 5797 O O . LEU D 1 86 ? 18.19973 -47.30592 -4.73623 1.000 13.69439 84 LEU D O 1
ATOM 5802 N N . ARG D 1 87 ? 17.68038 -45.11094 -4.75061 1.000 17.83449 85 ARG D N 1
ATOM 5803 C CA . ARG D 1 87 ? 17.89919 -44.97441 -6.18621 1.000 19.09572 85 ARG D CA 1
ATOM 5804 C C . ARG D 1 87 ? 19.35945 -45.22423 -6.54388 1.000 19.16347 85 ARG D C 1
ATOM 5805 O O . ARG D 1 87 ? 19.66016 -45.96330 -7.48792 1.000 21.17174 85 ARG D O 1
ATOM 5813 N N . LYS D 1 88 ? 20.28205 -44.63832 -5.77940 1.000 18.99414 86 LYS D N 1
ATOM 5814 C CA . LYS D 1 88 ? 21.69905 -44.78271 -6.09546 1.000 28.86523 86 LYS D CA 1
ATOM 5815 C C . LYS D 1 88 ? 22.16744 -46.22689 -5.94982 1.000 34.20516 86 LYS D C 1
ATOM 5816 O O . LYS D 1 88 ? 23.03199 -46.67520 -6.71269 1.000 33.16512 86 LYS D O 1
ATOM 5822 N N . ARG D 1 89 ? 21.60734 -46.96976 -4.99279 1.000 27.29534 87 ARG D N 1
ATOM 5823 C CA . ARG D 1 89 ? 21.96685 -48.37660 -4.85627 1.000 28.41666 87 ARG D CA 1
ATOM 5824 C C . ARG D 1 89 ? 21.42615 -49.19744 -6.01867 1.000 27.69273 87 ARG D C 1
ATOM 5825 O O . ARG D 1 89 ? 22.11197 -50.09671 -6.51798 1.000 35.35127 87 ARG D O 1
ATOM 5833 N N . VAL D 1 90 ? 20.20487 -48.90180 -6.47276 1.000 27.63743 88 VAL D N 1
ATOM 5834 C CA . VAL D 1 90 ? 19.64808 -49.63786 -7.60732 1.000 27.72598 88 VAL D CA 1
ATOM 5835 C C . VAL D 1 90 ? 20.46162 -49.37655 -8.86971 1.000 32.84240 88 VAL D C 1
ATOM 5836 O O . VAL D 1 90 ? 20.75983 -50.30082 -9.63456 1.000 36.79326 88 VAL D O 1
ATOM 5840 N N . LEU D 1 91 ? 20.84301 -48.11976 -9.10588 1.000 31.88506 89 LEU D N 1
ATOM 5841 C CA . LEU D 1 91 ? 21.62615 -47.79756 -10.29457 1.000 31.86953 89 LEU D CA 1
ATOM 5842 C C . LEU D 1 91 ? 23.04045 -48.36035 -10.23441 1.000 35.61172 89 LEU D C 1
ATOM 5843 O O . LEU D 1 91 ? 23.66774 -48.53800 -11.28351 1.000 37.50525 89 LEU D O 1
ATOM 5848 N N . LYS D 1 92 ? 23.55431 -48.64138 -9.03888 1.000 31.55542 90 LYS D N 1
ATOM 5849 C CA . LYS D 1 92 ? 24.87941 -49.22606 -8.89022 1.000 36.39814 90 LYS D CA 1
ATOM 5850 C C . LYS D 1 92 ? 24.85229 -50.74607 -9.00853 1.000 43.41481 90 LYS D C 1
ATOM 5851 O O . LYS D 1 92 ? 25.78315 -51.33817 -9.56203 1.000 57.92393 90 LYS D O 1
ATOM 5857 N N . ASP D 1 93 ? 23.79710 -51.39348 -8.50828 1.000 38.00463 91 ASP D N 1
ATOM 5858 C CA . ASP D 1 93 ? 23.70523 -52.84650 -8.51933 1.000 34.07451 91 ASP D CA 1
ATOM 5859 C C . ASP D 1 93 ? 22.74447 -53.39650 -9.55904 1.000 44.06480 91 ASP D C 1
ATOM 5860 O O . ASP D 1 93 ? 22.79147 -54.59858 -9.83923 1.000 50.61906 91 ASP D O 1
ATOM 5865 N N . GLY D 1 94 ? 21.87253 -52.56542 -10.12415 1.000 43.38876 92 GLY D N 1
ATOM 5866 C CA . GLY D 1 94 ? 20.82206 -53.06537 -10.98369 1.000 42.00780 92 GLY D CA 1
ATOM 5867 C C . GLY D 1 94 ? 19.70998 -53.79976 -10.27057 1.000 44.16233 92 GLY D C 1
ATOM 5868 O O . GLY D 1 94 ? 18.74781 -54.21456 -10.92644 1.000 48.25556 92 GLY D O 1
ATOM 5869 N N . THR D 1 95 ? 19.80444 -53.97286 -8.95404 1.000 50.30264 93 THR D N 1
ATOM 5870 C CA . THR D 1 95 ? 18.78854 -54.68745 -8.19475 1.000 45.08082 93 THR D CA 1
ATOM 5871 C C . THR D 1 95 ? 18.92601 -54.32767 -6.72229 1.000 57.87773 93 THR D C 1
ATOM 5872 O O . THR D 1 95 ? 19.90694 -53.71071 -6.29712 1.000 54.10147 93 THR D O 1
ATOM 5876 N N . MET D 1 96 ? 17.92754 -54.74368 -5.94426 1.000 52.20004 94 MET D N 1
ATOM 5877 C CA . MET D 1 96 ? 17.87779 -54.48594 -4.51357 1.000 53.18161 94 MET D CA 1
ATOM 5878 C C . MET D 1 96 ? 17.49533 -55.76238 -3.77477 1.000 49.22143 94 MET D C 1
ATOM 5879 O O . MET D 1 96 ? 16.75547 -56.60420 -4.29390 1.000 47.75146 94 MET D O 1
ATOM 5884 N N . ALA D 1 97 ? 18.01772 -55.90192 -2.55871 1.000 50.81929 95 ALA D N 1
ATOM 5885 C CA . ALA D 1 97 ? 17.84200 -57.12446 -1.79050 1.000 57.31007 95 ALA D CA 1
ATOM 5886 C C . ALA D 1 97 ? 16.50264 -57.13405 -1.06353 1.000 46.00620 95 ALA D C 1
ATOM 5887 O O . ALA D 1 97 ? 16.06173 -56.11688 -0.52018 1.000 46.69186 95 ALA D O 1
ATOM 5889 N N . ALA D 1 98 ? 15.85931 -58.29817 -1.05711 1.000 50.06815 96 ALA D N 1
ATOM 5890 C CA . ALA D 1 98 ? 14.63231 -58.48750 -0.29958 1.000 52.78532 96 ALA D CA 1
ATOM 5891 C C . ALA D 1 98 ? 14.94972 -58.65078 1.18253 1.000 56.99328 96 ALA D C 1
ATOM 5892 O O . ALA D 1 98 ? 15.93924 -59.28649 1.55670 1.000 64.93759 96 ALA D O 1
ATOM 5894 N N . LEU D 1 99 ? 14.11596 -58.06176 2.02165 1.000 35.36680 97 LEU D N 1
ATOM 5895 C CA . LEU D 1 99 ? 14.30320 -58.11535 3.46766 1.000 42.46760 97 LEU D CA 1
ATOM 5896 C C . LEU D 1 99 ? 13.07090 -58.61317 4.20760 1.000 40.00906 97 LEU D C 1
ATOM 5897 O O . LEU D 1 99 ? 13.19599 -59.41045 5.13983 1.000 42.79729 97 LEU D O 1
ATOM 5902 N N . ASP D 1 100 ? 11.88682 -58.18027 3.79253 1.000 23.73854 98 ASP D N 1
ATOM 5903 C CA . ASP D 1 100 ? 10.61345 -58.31147 4.48158 1.000 19.24147 98 ASP D CA 1
ATOM 5904 C C . ASP D 1 100 ? 9.56382 -57.86377 3.47143 1.000 17.65671 98 ASP D C 1
ATOM 5905 O O . ASP D 1 100 ? 9.75434 -56.83193 2.81032 1.000 15.80095 98 ASP D O 1
ATOM 5910 N N . PRO D 1 101 ? 8.45858 -58.59607 3.31204 1.000 11.32077 99 PRO D N 1
ATOM 5911 C CA . PRO D 1 101 ? 7.55093 -58.29629 2.18910 1.000 20.44699 99 PRO D CA 1
ATOM 5912 C C . PRO D 1 101 ? 6.92235 -56.90812 2.24700 1.000 13.64351 99 PRO D C 1
ATOM 5913 O O . PRO D 1 101 ? 6.71782 -56.29344 1.19252 1.000 8.23750 99 PRO D O 1
ATOM 5917 N N . VAL D 1 102 ? 6.61930 -56.37706 3.43153 1.000 11.14957 100 VAL D N 1
ATOM 5918 C CA . VAL D 1 102 ? 6.04870 -55.03003 3.47529 1.000 6.70376 100 VAL D CA 1
ATOM 5919 C C . VAL D 1 102 ? 7.11759 -53.98035 3.19362 1.000 9.40590 100 VAL D C 1
ATOM 5920 O O . VAL D 1 102 ? 6.88340 -53.03304 2.43477 1.000 4.24251 100 VAL D O 1
ATOM 5924 N N . VAL D 1 103 ? 8.30866 -54.13488 3.77916 1.000 11.23131 101 VAL D N 1
ATOM 5925 C CA . VAL D 1 103 ? 9.41188 -53.21603 3.48518 1.000 8.88741 101 VAL D CA 1
ATOM 5926 C C . VAL D 1 103 ? 9.73466 -53.21704 1.98955 1.000 14.54260 101 VAL D C 1
ATOM 5927 O O . VAL D 1 103 ? 9.91879 -52.15678 1.37563 1.000 8.73437 101 VAL D O 1
ATOM 5931 N N . ASP D 1 104 ? 9.81975 -54.40612 1.38301 1.000 10.22289 102 ASP D N 1
ATOM 5932 C CA . ASP D 1 104 ? 10.06363 -54.48034 -0.05813 1.000 12.34413 102 ASP D CA 1
ATOM 5933 C C . ASP D 1 104 ? 9.00764 -53.70319 -0.84234 1.000 11.18918 102 ASP D C 1
ATOM 5934 O O . ASP D 1 104 ? 9.33158 -52.98562 -1.79770 1.000 9.01430 102 ASP D O 1
ATOM 5939 N N . LEU D 1 105 ? 7.73777 -53.84004 -0.46004 1.000 10.44523 103 LEU D N 1
ATOM 5940 C CA . LEU D 1 105 ? 6.67834 -53.12226 -1.16282 1.000 6.97777 103 LEU D CA 1
ATOM 5941 C C . LEU D 1 105 ? 6.85517 -51.61060 -1.05269 1.000 8.86740 103 LEU D C 1
ATOM 5942 O O . LEU D 1 105 ? 6.73399 -50.89229 -2.05187 1.000 11.20742 103 LEU D O 1
ATOM 5947 N N . TYR D 1 106 ? 7.13158 -51.09820 0.15552 1.000 11.68795 104 TYR D N 1
ATOM 5948 C CA . TYR D 1 106 ? 7.15087 -49.64464 0.28187 1.000 6.94929 104 TYR D CA 1
ATOM 5949 C C . TYR D 1 106 ? 8.45205 -49.05034 -0.24385 1.000 13.25869 104 TYR D C 1
ATOM 5950 O O . TYR D 1 106 ? 8.44289 -47.91174 -0.72682 1.000 6.79568 104 TYR D O 1
ATOM 5959 N N . ASN D 1 107 ? 9.55678 -49.81202 -0.20847 1.000 7.89499 105 ASN D N 1
ATOM 5960 C CA . ASN D 1 107 ? 10.74906 -49.42453 -0.95735 1.000 11.40829 105 ASN D CA 1
ATOM 5961 C C . ASN D 1 107 ? 10.46210 -49.37601 -2.45106 1.000 7.90523 105 ASN D C 1
ATOM 5962 O O . ASN D 1 107 ? 10.92704 -48.47009 -3.15030 1.000 11.45529 105 ASN D O 1
ATOM 5967 N N . ALA D 1 108 ? 9.69643 -50.34886 -2.95642 1.000 9.35045 106 ALA D N 1
ATOM 5968 C CA . ALA D 1 108 ? 9.32475 -50.36936 -4.36721 1.000 9.61580 106 ALA D CA 1
ATOM 5969 C C . ALA D 1 108 ? 8.50726 -49.13750 -4.75872 1.000 20.18533 106 ALA D C 1
ATOM 5970 O O . ALA D 1 108 ? 8.69708 -48.57451 -5.84805 1.000 12.13951 106 ALA D O 1
ATOM 5972 N N . VAL D 1 109 ? 7.56824 -48.72174 -3.89939 1.000 14.55227 107 VAL D N 1
ATOM 5973 C CA . VAL D 1 109 ? 6.80714 -47.50314 -4.17697 1.000 11.91332 107 VAL D CA 1
ATOM 5974 C C . VAL D 1 109 ? 7.74602 -46.30851 -4.24495 1.000 13.13890 107 VAL D C 1
ATOM 5975 O O . VAL D 1 109 ? 7.65586 -45.47798 -5.15887 1.000 15.74933 107 VAL D O 1
ATOM 5979 N N . SER D 1 110 ? 8.69116 -46.23047 -3.30621 1.000 10.60300 108 SER D N 1
ATOM 5980 C CA . SER D 1 110 ? 9.62277 -45.11067 -3.27853 1.000 17.63242 108 SER D CA 1
ATOM 5981 C C . SER D 1 110 ? 10.45085 -45.04447 -4.55378 1.000 16.97739 108 SER D C 1
ATOM 5982 O O . SER D 1 110 ? 10.71945 -43.95232 -5.07182 1.000 14.15284 108 SER D O 1
ATOM 5985 N N . LEU D 1 111 ? 10.88113 -46.20339 -5.05884 1.000 13.78012 109 LEU D N 1
ATOM 5986 C CA . LEU D 1 111 ? 11.70261 -46.24649 -6.26417 1.000 14.24899 109 LEU D CA 1
ATOM 5987 C C . LEU D 1 111 ? 10.89046 -45.87005 -7.49341 1.000 19.13800 109 LEU D C 1
ATOM 5988 O O . LEU D 1 111 ? 11.30239 -45.01278 -8.28610 1.000 19.21999 109 LEU D O 1
ATOM 5993 N N . ARG D 1 112 ? 9.72388 -46.49313 -7.65999 1.000 11.79558 110 ARG D N 1
ATOM 5994 C CA . ARG D 1 112 ? 8.92835 -46.26089 -8.85987 1.000 17.46114 110 ARG D CA 1
ATOM 5995 C C . ARG D 1 112 ? 8.46447 -44.81058 -8.96728 1.000 15.91528 110 ARG D C 1
ATOM 5996 O O . ARG D 1 112 ? 8.33804 -44.27974 -10.07648 1.000 17.32811 110 ARG D O 1
ATOM 6004 N N . TYR D 1 113 ? 8.22921 -44.14219 -7.84131 1.000 14.52456 111 TYR D N 1
ATOM 6005 C CA . TYR D 1 113 ? 7.69463 -42.78670 -7.86535 1.000 16.24843 111 TYR D CA 1
ATOM 6006 C C . TYR D 1 113 ? 8.70296 -41.74210 -7.40424 1.000 16.97037 111 TYR D C 1
ATOM 6007 O O . TYR D 1 113 ? 8.34832 -40.56300 -7.29160 1.000 17.46264 111 TYR D O 1
ATOM 6016 N N . ALA D 1 114 ? 9.95513 -42.14207 -7.17717 1.000 15.22621 112 ALA D N 1
ATOM 6017 C CA . ALA D 1 114 ? 11.02001 -41.24349 -6.72520 1.000 13.03283 112 ALA D CA 1
ATOM 6018 C C . ALA D 1 114 ? 10.54920 -40.36225 -5.56900 1.000 17.49686 112 ALA D C 1
ATOM 6019 O O . ALA D 1 114 ? 10.67632 -39.13594 -5.59402 1.000 12.90310 112 ALA D O 1
ATOM 6021 N N . VAL D 1 115 ? 9.98363 -40.99891 -4.54731 1.000 12.91232 113 VAL D N 1
ATOM 6022 C CA . VAL D 1 115 ? 9.40117 -40.26359 -3.42590 1.000 12.05802 113 VAL D CA 1
ATOM 6023 C C . VAL D 1 115 ? 9.84501 -40.91875 -2.12253 1.000 11.71737 113 VAL D C 1
ATOM 6024 O O . VAL D 1 115 ? 9.79219 -42.15216 -2.00170 1.000 12.78164 113 VAL D O 1
ATOM 6028 N N . PRO D 1 116 ? 10.31416 -40.15452 -1.13902 1.000 14.52091 114 PRO D N 1
ATOM 6029 C CA . PRO D 1 116 ? 10.62952 -40.75610 0.16778 1.000 9.46732 114 PRO D CA 1
ATOM 6030 C C . PRO D 1 116 ? 9.38796 -41.39679 0.77526 1.000 14.52385 114 PRO D C 1
ATOM 6031 O O . PRO D 1 116 ? 8.31922 -40.78166 0.82440 1.000 11.61883 114 PRO D O 1
ATOM 6035 N N . VAL D 1 117 ? 9.52531 -42.64943 1.22120 1.000 10.73606 115 VAL D N 1
ATOM 6036 C CA . VAL D 1 117 ? 8.42941 -43.38197 1.86343 1.000 7.96274 115 VAL D CA 1
ATOM 6037 C C . VAL D 1 117 ? 8.93939 -43.99021 3.16025 1.000 11.05063 115 VAL D C 1
ATOM 6038 O O . VAL D 1 117 ? 9.83311 -44.85049 3.13774 1.000 7.41755 115 VAL D O 1
ATOM 6042 N N . GLY D 1 118 ? 8.35965 -43.57141 4.28071 1.000 5.03496 116 GLY D N 1
ATOM 6043 C CA . GLY D 1 118 ? 8.67274 -44.14675 5.57388 1.000 8.31970 116 GLY D CA 1
ATOM 6044 C C . GLY D 1 118 ? 7.59923 -45.12766 6.00831 1.000 10.41755 116 GLY D C 1
ATOM 6045 O O . GLY D 1 118 ? 6.43196 -44.97933 5.66004 1.000 6.72566 116 GLY D O 1
ATOM 6046 N N . GLY D 1 119 ? 8.01117 -46.15021 6.76291 1.000 7.91077 117 GLY D N 1
ATOM 6047 C CA . GLY D 1 119 ? 7.08615 -47.15102 7.27580 1.000 7.09761 117 GLY D CA 1
ATOM 6048 C C . GLY D 1 119 ? 7.44500 -47.56017 8.69012 1.000 8.14204 117 GLY D C 1
ATOM 6049 O O . GLY D 1 119 ? 8.60770 -47.86934 8.96385 1.000 10.57900 117 GLY D O 1
ATOM 6050 N N . GLU D 1 120 ? 6.47347 -47.56336 9.60071 1.000 5.11864 118 GLU D N 1
ATOM 6051 C CA . GLU D 1 120 ? 6.75809 -47.76925 11.01155 1.000 7.48959 118 GLU D CA 1
ATOM 6052 C C . GLU D 1 120 ? 5.67114 -48.59344 11.67806 1.000 8.40986 118 GLU D C 1
ATOM 6053 O O . GLU D 1 120 ? 4.54223 -48.71411 11.18492 1.000 7.45421 118 GLU D O 1
ATOM 6059 N N . ASN D 1 121 ? 6.04759 -49.16035 12.82375 1.000 10.70075 119 ASN D N 1
ATOM 6060 C CA . ASN D 1 121 ? 5.13620 -49.86111 13.72300 1.000 10.83988 119 ASN D CA 1
ATOM 6061 C C . ASN D 1 121 ? 4.45150 -48.82456 14.60403 1.000 13.42261 119 ASN D C 1
ATOM 6062 O O . ASN D 1 121 ? 5.08710 -48.23880 15.48299 1.000 9.42316 119 ASN D O 1
ATOM 6067 N N . SER D 1 122 ? 3.15555 -48.59205 14.39136 1.000 10.46790 120 SER D N 1
ATOM 6068 C CA . SER D 1 122 ? 2.52626 -47.52822 15.16628 1.000 10.64853 120 SER D CA 1
ATOM 6069 C C . SER D 1 122 ? 2.21460 -47.94422 16.60277 1.000 17.58666 120 SER D C 1
ATOM 6070 O O . SER D 1 122 ? 2.03793 -47.06631 17.45525 1.000 13.01396 120 SER D O 1
ATOM 6073 N N . ALA D 1 123 ? 2.18630 -49.24784 16.91281 1.000 10.06556 121 ALA D N 1
ATOM 6074 C CA . ALA D 1 123 ? 2.05070 -49.63750 18.31548 1.000 15.09229 121 ALA D CA 1
ATOM 6075 C C . ALA D 1 123 ? 3.24888 -49.19472 19.15289 1.000 17.62123 121 ALA D C 1
ATOM 6076 O O . ALA D 1 123 ? 3.13223 -49.10005 20.37783 1.000 19.83474 121 ALA D O 1
ATOM 6078 N N . ALA D 1 124 ? 4.38476 -48.89185 18.52200 1.000 13.35984 122 ALA D N 1
ATOM 6079 C CA . ALA D 1 124 ? 5.57338 -48.42669 19.23354 1.000 15.81002 122 ALA D CA 1
ATOM 6080 C C . ALA D 1 124 ? 5.54067 -46.93433 19.55350 1.000 11.65028 122 ALA D C 1
ATOM 6081 O O . ALA D 1 124 ? 6.44758 -46.44823 20.24449 1.000 10.36046 122 ALA D O 1
ATOM 6083 N N . TYR D 1 125 ? 4.54731 -46.19905 19.05159 1.000 10.21607 123 TYR D N 1
ATOM 6084 C CA . TYR D 1 125 ? 4.47935 -44.75709 19.26064 1.000 11.99092 123 TYR D CA 1
ATOM 6085 C C . TYR D 1 125 ? 3.90939 -44.41943 20.63457 1.000 12.77190 123 TYR D C 1
ATOM 6086 O O . TYR D 1 125 ? 2.94649 -45.03326 21.09707 1.000 13.29276 123 TYR D O 1
ATOM 6095 N N . CYS D 1 126 ? 4.51808 -43.42823 21.27437 1.000 9.30857 124 CYS D N 1
ATOM 6096 C CA . CYS D 1 126 ? 4.03645 -42.83024 22.51102 1.000 13.32001 124 CYS D CA 1
ATOM 6097 C C . CYS D 1 126 ? 3.56455 -41.42337 22.15374 1.000 12.99458 124 CYS D C 1
ATOM 6098 O O . CYS D 1 126 ? 4.38121 -40.52517 21.93624 1.000 14.41843 124 CYS D O 1
ATOM 6101 N N . GLY D 1 127 ? 2.25520 -41.22972 22.07875 1.000 12.82023 125 GLY D N 1
ATOM 6102 C CA . GLY D 1 127 ? 1.75015 -39.99053 21.52141 1.000 18.66074 125 GLY D CA 1
ATOM 6103 C C . GLY D 1 127 ? 1.78195 -40.03278 20.00240 1.000 17.26290 125 GLY D C 1
ATOM 6104 O O . GLY D 1 127 ? 2.02608 -41.07141 19.38976 1.000 18.46996 125 GLY D O 1
ATOM 6105 N N . SER D 1 128 ? 1.54545 -38.87839 19.39152 1.000 17.70637 126 SER D N 1
ATOM 6106 C CA . SER D 1 128 ? 1.43566 -38.77619 17.93781 1.000 18.42535 126 SER D CA 1
ATOM 6107 C C . SER D 1 128 ? 2.73947 -38.29556 17.30987 1.000 13.57298 126 SER D C 1
ATOM 6108 O O . SER D 1 128 ? 3.55314 -37.63746 17.96262 1.000 12.85710 126 SER D O 1
ATOM 6111 N N . PRO D 1 129 ? 2.97994 -38.61413 16.03565 1.000 13.16535 127 PRO D N 1
ATOM 6112 C CA . PRO D 1 129 ? 4.19046 -38.10567 15.36976 1.000 9.90620 127 PRO D CA 1
ATOM 6113 C C . PRO D 1 129 ? 4.12603 -36.59711 15.16679 1.000 12.80477 127 PRO D C 1
ATOM 6114 O O . PRO D 1 129 ? 3.06175 -36.03038 14.90691 1.000 5.08068 127 PRO D O 1
ATOM 6118 N N . ARG D 1 130 ? 5.27992 -35.94464 15.30616 1.000 13.40855 128 ARG D N 1
ATOM 6119 C CA A ARG D 1 130 ? 5.40474 -34.51036 15.07975 0.511 13.98220 128 ARG D CA 1
ATOM 6120 C CA B ARG D 1 130 ? 5.38971 -34.51388 15.06258 0.489 13.96788 128 ARG D CA 1
ATOM 6121 C C . ARG D 1 130 ? 6.65733 -34.24876 14.26423 1.000 10.26568 128 ARG D C 1
ATOM 6122 O O . ARG D 1 130 ? 7.69440 -34.87704 14.50071 1.000 6.91007 128 ARG D O 1
ATOM 6137 N N . LEU D 1 131 ? 6.55403 -33.32271 13.30685 1.000 12.37972 129 LEU D N 1
ATOM 6138 C CA . LEU D 1 131 ? 7.66049 -32.91002 12.44654 1.000 7.91607 129 LEU D CA 1
ATOM 6139 C C . LEU D 1 131 ? 8.09389 -31.50872 12.87684 1.000 17.43787 129 LEU D C 1
ATOM 6140 O O . LEU D 1 131 ? 7.37668 -30.52922 12.62695 1.000 11.85389 129 LEU D O 1
ATOM 6145 N N . VAL D 1 132 ? 9.26672 -31.41525 13.52694 1.000 18.12259 130 VAL D N 1
ATOM 6146 C CA . VAL D 1 132 ? 9.71764 -30.19841 14.20989 1.000 8.02009 130 VAL D CA 1
ATOM 6147 C C . VAL D 1 132 ? 11.20444 -29.95922 13.94635 1.000 14.91035 130 VAL D C 1
ATOM 6148 O O . VAL D 1 132 ? 11.92183 -30.82423 13.44322 1.000 13.27310 130 VAL D O 1
ATOM 6152 N N . PHE D 1 133 ? 11.66212 -28.75119 14.29298 1.000 13.91906 131 PHE D N 1
ATOM 6153 C CA . PHE D 1 133 ? 13.09111 -28.46895 14.40287 1.000 11.93270 131 PHE D CA 1
ATOM 6154 C C . PHE D 1 133 ? 13.58343 -28.95480 15.75994 1.000 16.86368 131 PHE D C 1
ATOM 6155 O O . PHE D 1 133 ? 12.99159 -28.62187 16.79141 1.000 14.54103 131 PHE D O 1
ATOM 6163 N N . ALA D 1 134 ? 14.66093 -29.73892 15.76448 1.000 14.94892 132 ALA D N 1
ATOM 6164 C CA . ALA D 1 134 ? 15.21559 -30.25823 17.01137 1.000 13.06073 132 ALA D CA 1
ATOM 6165 C C . ALA D 1 134 ? 16.09335 -29.22306 17.71453 1.000 19.07442 132 ALA D C 1
ATOM 6166 O O . ALA D 1 134 ? 16.75777 -28.40179 17.07588 1.000 15.85019 132 ALA D O 1
ATOM 6168 N N . ASP D 1 135 ? 16.10377 -29.27889 19.05271 1.000 19.42230 133 ASP D N 1
ATOM 6169 C CA . ASP D 1 135 ? 16.97563 -28.41461 19.84231 1.000 19.13805 133 ASP D CA 1
ATOM 6170 C C . ASP D 1 135 ? 18.28651 -29.08580 20.23808 1.000 22.66550 133 ASP D C 1
ATOM 6171 O O . ASP D 1 135 ? 19.18349 -28.40291 20.73480 1.000 21.09757 133 ASP D O 1
ATOM 6176 N N . GLY D 1 136 ? 18.41695 -30.39919 20.03764 1.000 25.62189 134 GLY D N 1
ATOM 6177 C CA . GLY D 1 136 ? 19.65605 -31.10375 20.30217 1.000 25.06361 134 GLY D CA 1
ATOM 6178 C C . GLY D 1 136 ? 19.69079 -31.89494 21.59211 1.000 23.64709 134 GLY D C 1
ATOM 6179 O O . GLY D 1 136 ? 20.69177 -32.56940 21.85615 1.000 21.62406 134 GLY D O 1
ATOM 6180 N N . SER D 1 137 ? 18.63648 -31.84137 22.39893 1.000 22.06150 135 SER D N 1
ATOM 6181 C CA . SER D 1 137 ? 18.57490 -32.58266 23.64950 1.000 28.00575 135 SER D CA 1
ATOM 6182 C C . SER D 1 137 ? 17.79812 -33.88247 23.52387 1.000 24.91020 135 SER D C 1
ATOM 6183 O O . SER D 1 137 ? 17.71423 -34.63311 24.49688 1.000 24.07135 135 SER D O 1
ATOM 6186 N N . GLU D 1 138 ? 17.22507 -34.15793 22.35964 1.000 23.48088 136 GLU D N 1
ATOM 6187 C CA . GLU D 1 138 ? 16.38063 -35.32357 22.17768 1.000 16.20551 136 GLU D CA 1
ATOM 6188 C C . GLU D 1 138 ? 17.23138 -36.58605 22.04301 1.000 24.32666 136 GLU D C 1
ATOM 6189 O O . GLU D 1 138 ? 18.39889 -36.53954 21.64992 1.000 20.95874 136 GLU D O 1
ATOM 6195 N N . THR D 1 139 ? 16.63398 -37.72753 22.37377 1.000 23.88589 137 THR D N 1
ATOM 6196 C CA . THR D 1 139 ? 17.30694 -39.01014 22.21992 1.000 20.26774 137 THR D CA 1
ATOM 6197 C C . THR D 1 139 ? 16.78703 -39.73769 20.98543 1.000 20.04827 137 THR D C 1
ATOM 6198 O O . THR D 1 139 ? 15.59795 -39.66727 20.65574 1.000 18.62995 137 THR D O 1
ATOM 6202 N N . PHE D 1 140 ? 17.69530 -40.43049 20.30485 1.000 16.81733 138 PHE D N 1
ATOM 6203 C CA . PHE D 1 140 ? 17.39502 -41.20355 19.10633 1.000 18.28586 138 PHE D CA 1
ATOM 6204 C C . PHE D 1 140 ? 18.02397 -42.57674 19.27265 1.000 18.96786 138 PHE D C 1
ATOM 6205 O O . PHE D 1 140 ? 19.24551 -42.68028 19.42037 1.000 20.66898 138 PHE D O 1
ATOM 6213 N N . ASP D 1 141 ? 17.20195 -43.62449 19.26328 1.000 27.22812 139 ASP D N 1
ATOM 6214 C CA . ASP D 1 141 ? 17.71131 -44.98367 19.40350 1.000 22.26992 139 ASP D CA 1
ATOM 6215 C C . ASP D 1 141 ? 17.92277 -45.58132 18.01859 1.000 22.07739 139 ASP D C 1
ATOM 6216 O O . ASP D 1 141 ? 16.97402 -45.71256 17.23360 1.000 16.42084 139 ASP D O 1
ATOM 6221 N N . THR D 1 142 ? 19.16866 -45.93769 17.73121 1.000 18.59287 140 THR D N 1
ATOM 6222 C CA . THR D 1 142 ? 19.60380 -46.33801 16.39970 1.000 27.20231 140 THR D CA 1
ATOM 6223 C C . THR D 1 142 ? 20.53867 -47.53363 16.56673 1.000 26.36397 140 THR D C 1
ATOM 6224 O O . THR D 1 142 ? 20.53089 -48.21660 17.59788 1.000 19.03773 140 THR D O 1
ATOM 6228 N N . LEU D 1 143 ? 21.35738 -47.79310 15.54960 1.000 26.04122 141 LEU D N 1
ATOM 6229 C CA . LEU D 1 143 ? 22.35175 -48.85553 15.58696 1.000 38.65654 141 LEU D CA 1
ATOM 6230 C C . LEU D 1 143 ? 23.72323 -48.29682 15.24229 1.000 43.20009 141 LEU D C 1
ATOM 6231 O O . LEU D 1 143 ? 23.86014 -47.48912 14.31760 1.000 34.62558 141 LEU D O 1
ATOM 6236 N N . LYS D 1 144 ? 24.73625 -48.74250 15.98409 1.000 47.89009 142 LYS D N 1
ATOM 6237 C CA . LYS D 1 144 ? 26.13546 -48.52186 15.63834 1.000 48.23029 142 LYS D CA 1
ATOM 6238 C C . LYS D 1 144 ? 26.86014 -49.85801 15.71068 1.000 56.85010 142 LYS D C 1
ATOM 6239 O O . LYS D 1 144 ? 26.77210 -50.56009 16.72557 1.000 56.61386 142 LYS D O 1
ATOM 6245 N N . GLU D 1 145 ? 27.56931 -50.20390 14.63509 1.000 48.22937 143 GLU D N 1
ATOM 6246 C CA . GLU D 1 145 ? 28.19115 -51.51929 14.48731 1.000 56.83866 143 GLU D CA 1
ATOM 6247 C C . GLU D 1 145 ? 27.16279 -52.62548 14.71818 1.000 59.80712 143 GLU D C 1
ATOM 6248 O O . GLU D 1 145 ? 27.37725 -53.56172 15.49100 1.000 55.97053 143 GLU D O 1
ATOM 6254 N N . GLY D 1 146 ? 26.01431 -52.48681 14.05628 1.000 54.95566 144 GLY D N 1
ATOM 6255 C CA . GLY D 1 146 ? 24.94874 -53.46971 14.12542 1.000 47.14135 144 GLY D CA 1
ATOM 6256 C C . GLY D 1 146 ? 24.37435 -53.71333 15.50743 1.000 44.61024 144 GLY D C 1
ATOM 6257 O O . GLY D 1 146 ? 23.60247 -54.65591 15.70883 1.000 39.18978 144 GLY D O 1
ATOM 6258 N N . GLN D 1 147 ? 24.73174 -52.87152 16.47063 1.000 46.04662 145 GLN D N 1
ATOM 6259 C CA . GLN D 1 147 ? 24.27236 -53.08372 17.83011 1.000 43.94887 145 GLN D CA 1
ATOM 6260 C C . GLN D 1 147 ? 23.55726 -51.84325 18.35210 1.000 29.23285 145 GLN D C 1
ATOM 6261 O O . GLN D 1 147 ? 23.80681 -50.73275 17.87030 1.000 35.71914 145 GLN D O 1
ATOM 6267 N N . PRO D 1 148 ? 22.64607 -52.00729 19.31553 1.000 38.41884 146 PRO D N 1
ATOM 6268 C CA . PRO D 1 148 ? 21.85781 -50.86551 19.79996 1.000 23.32398 146 PRO D CA 1
ATOM 6269 C C . PRO D 1 148 ? 22.72673 -49.71251 20.27848 1.000 36.71416 146 PRO D C 1
ATOM 6270 O O . PRO D 1 148 ? 23.79895 -49.90952 20.85450 1.000 32.79671 146 PRO D O 1
ATOM 6274 N N . ALA D 1 149 ? 22.24556 -48.49631 20.02409 1.000 30.81368 147 ALA D N 1
ATOM 6275 C CA . ALA D 1 149 ? 22.97760 -47.27840 20.34042 1.000 26.84658 147 ALA D CA 1
ATOM 6276 C C . ALA D 1 149 ? 21.97947 -46.14606 20.49504 1.000 23.87139 147 ALA D C 1
ATOM 6277 O O . ALA D 1 149 ? 20.84571 -46.21994 20.01325 1.000 22.72683 147 ALA D O 1
ATOM 6279 N N . THR D 1 150 ? 22.42089 -45.09404 21.16873 1.000 23.55019 148 THR D N 1
ATOM 6280 C CA . THR D 1 150 ? 21.61574 -43.90261 21.38483 1.000 14.09508 148 THR D CA 1
ATOM 6281 C C . THR D 1 150 ? 22.46919 -42.68515 21.06951 1.000 18.54200 148 THR D C 1
ATOM 6282 O O . THR D 1 150 ? 23.65891 -42.64747 21.40164 1.000 15.84002 148 THR D O 1
ATOM 6286 N N . GLU D 1 151 ? 21.86372 -41.70253 20.40724 1.000 12.39131 149 GLU D N 1
ATOM 6287 C CA . GLU D 1 151 ? 22.55275 -40.48011 20.02263 1.000 12.76219 149 GLU D CA 1
ATOM 6288 C C . GLU D 1 151 ? 21.53271 -39.35461 20.00247 1.000 14.78568 149 GLU D C 1
ATOM 6289 O O . GLU D 1 151 ? 20.33729 -39.57314 20.20899 1.000 21.03652 149 GLU D O 1
ATOM 6295 N N . SER D 1 152 ? 22.01033 -38.14515 19.73289 1.000 21.69646 150 SER D N 1
ATOM 6296 C CA . SER D 1 152 ? 21.13772 -36.98436 19.72564 1.000 14.40552 150 SER D CA 1
ATOM 6297 C C . SER D 1 152 ? 21.19064 -36.27003 18.38035 1.000 17.52649 150 SER D C 1
ATOM 6298 O O . SER D 1 152 ? 22.22044 -36.29363 17.70014 1.000 17.48188 150 SER D O 1
ATOM 6301 N N . PRO D 1 153 ? 20.09113 -35.64830 17.95789 1.000 18.23587 151 PRO D N 1
ATOM 6302 C CA . PRO D 1 153 ? 20.11683 -34.87488 16.71493 1.000 13.98689 151 PRO D CA 1
ATOM 6303 C C . PRO D 1 153 ? 20.88570 -33.57197 16.89498 1.000 21.32215 151 PRO D C 1
ATOM 6304 O O . PRO D 1 153 ? 21.05611 -33.06373 18.00615 1.000 21.05161 151 PRO D O 1
ATOM 6308 N N . GLU D 1 154 ? 21.35801 -33.03417 15.77242 1.000 20.26696 152 GLU D N 1
ATOM 6309 C CA . GLU D 1 154 ? 21.96320 -31.70722 15.78311 1.000 21.69556 152 GLU D CA 1
ATOM 6310 C C . GLU D 1 154 ? 20.90325 -30.65388 16.10036 1.000 27.27038 152 GLU D C 1
ATOM 6311 O O . GLU D 1 154 ? 19.76263 -30.76037 15.63733 1.000 20.31273 152 GLU D O 1
ATOM 6317 N N . PRO D 1 155 ? 21.24337 -29.62456 16.87192 1.000 23.50228 153 PRO D N 1
ATOM 6318 C CA . PRO D 1 155 ? 20.31638 -28.49497 17.03126 1.000 14.42374 153 PRO D CA 1
ATOM 6319 C C . PRO D 1 155 ? 19.97887 -27.88776 15.67433 1.000 15.31325 153 PRO D C 1
ATOM 6320 O O . PRO D 1 155 ? 20.85638 -27.67642 14.83682 1.000 16.53218 153 PRO D O 1
ATOM 6324 N N . GLY D 1 156 ? 18.68491 -27.64414 15.44106 1.000 16.16790 154 GLY D N 1
ATOM 6325 C CA . GLY D 1 156 ? 18.21884 -27.17833 14.14430 1.000 19.75941 154 GLY D CA 1
ATOM 6326 C C . GLY D 1 156 ? 17.95950 -28.25185 13.09970 1.000 18.37173 154 GLY D C 1
ATOM 6327 O O . GLY D 1 156 ? 17.45632 -27.92978 12.01272 1.000 17.99790 154 GLY D O 1
ATOM 6328 N N . GLU D 1 157 ? 18.27979 -29.50977 13.38014 1.000 15.90827 155 GLU D N 1
ATOM 6329 C CA . GLU D 1 157 ? 17.97272 -30.58924 12.44868 1.000 16.34833 155 GLU D CA 1
ATOM 6330 C C . GLU D 1 157 ? 16.47040 -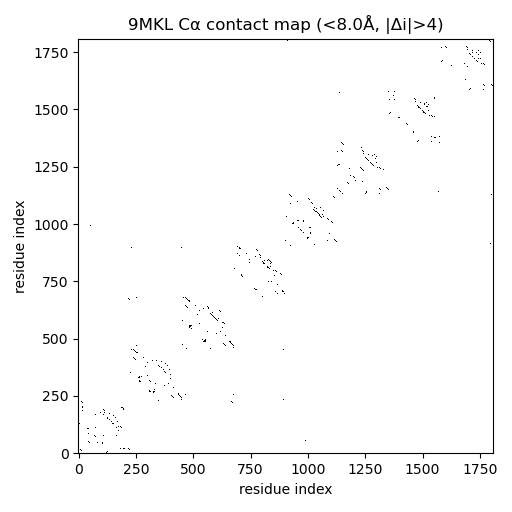30.87523 12.43409 1.000 11.43141 155 GLU D C 1
ATOM 6331 O O . GLU D 1 157 ? 15.80302 -30.83373 13.47104 1.000 14.44082 155 GLU D O 1
ATOM 6337 N N . VAL D 1 158 ? 15.92451 -31.15205 11.25612 1.000 13.86185 156 VAL D N 1
ATOM 6338 C CA . VAL D 1 158 ? 14.50946 -31.50617 11.17245 1.000 11.20185 156 VAL D CA 1
ATOM 6339 C C . VAL D 1 158 ? 14.34580 -32.97392 11.54131 1.000 14.45892 156 VAL D C 1
ATOM 6340 O O . VAL D 1 158 ? 15.04732 -33.83926 11.00167 1.000 11.06318 156 VAL D O 1
ATOM 6344 N N . ILE D 1 159 ? 13.41703 -33.25629 12.46036 1.000 5.17166 157 ILE D N 1
ATOM 6345 C CA . ILE D 1 159 ? 13.18425 -34.59876 12.98816 1.000 13.08546 157 ILE D CA 1
ATOM 6346 C C . ILE D 1 159 ? 11.69268 -34.90208 13.02088 1.000 13.34790 157 ILE D C 1
ATOM 6347 O O . ILE D 1 159 ? 10.86375 -34.01275 13.23982 1.000 10.85369 157 ILE D O 1
ATOM 6352 N N . TRP D 1 160 ? 11.35498 -36.17586 12.80818 1.000 13.24854 158 TRP D N 1
ATOM 6353 C CA . TRP D 1 160 ? 10.08648 -36.72235 13.27170 1.000 7.23627 158 TRP D CA 1
ATOM 6354 C C . TRP D 1 160 ? 10.29265 -37.25036 14.68504 1.000 13.15722 158 TRP D C 1
ATOM 6355 O O . TRP D 1 160 ? 11.31683 -37.87154 14.98668 1.000 11.96597 158 TRP D O 1
ATOM 6366 N N . ARG D 1 161 ? 9.31921 -37.00354 15.55379 1.000 8.83353 159 ARG D N 1
ATOM 6367 C CA . ARG D 1 161 ? 9.45050 -37.44890 16.93017 1.000 10.65903 159 ARG D CA 1
ATOM 6368 C C . ARG D 1 161 ? 8.07099 -37.76831 17.47835 1.000 13.53115 159 ARG D C 1
ATOM 6369 O O . ARG D 1 161 ? 7.05030 -37.35241 16.92078 1.000 12.37091 159 ARG D O 1
ATOM 6377 N N . ASP D 1 162 ? 8.05534 -38.54990 18.56447 1.000 11.77428 160 ASP D N 1
ATOM 6378 C CA . ASP D 1 162 ? 6.86074 -38.70418 19.38515 1.000 15.62426 160 ASP D CA 1
ATOM 6379 C C . ASP D 1 162 ? 7.15780 -38.14612 20.77304 1.000 13.89044 160 ASP D C 1
ATOM 6380 O O . ASP D 1 162 ? 8.10749 -37.37064 20.93737 1.000 15.67920 160 ASP D O 1
ATOM 6385 N N . ASP D 1 163 ? 6.36045 -38.51646 21.77663 1.000 18.32233 161 ASP D N 1
ATOM 6386 C CA . ASP D 1 163 ? 6.58619 -37.96448 23.10759 1.000 15.67820 161 ASP D CA 1
ATOM 6387 C C . ASP D 1 163 ? 7.88331 -38.46640 23.72856 1.000 21.45491 161 ASP D C 1
ATOM 6388 O O . ASP D 1 163 ? 8.44090 -37.78168 24.59070 1.000 23.00396 161 ASP D O 1
ATOM 6393 N N . ARG D 1 164 ? 8.38806 -39.62775 23.30038 1.000 16.65542 162 ARG D N 1
ATOM 6394 C CA A ARG D 1 164 ? 9.61196 -40.15757 23.89493 0.654 21.74360 162 ARG D CA 1
ATOM 6395 C CA B ARG D 1 164 ? 9.61281 -40.16427 23.88518 0.346 21.68725 162 ARG D CA 1
ATOM 6396 C C . ARG D 1 164 ? 10.86027 -39.54794 23.26770 1.000 20.94495 162 ARG D C 1
ATOM 6397 O O . ARG D 1 164 ? 11.79548 -39.18112 23.98645 1.000 26.05330 162 ARG D O 1
ATOM 6412 N N . GLY D 1 165 ? 10.90308 -39.42934 21.94464 1.000 15.37246 163 GLY D N 1
ATOM 6413 C CA . GLY D 1 165 ? 12.08637 -38.88512 21.30816 1.000 10.11565 163 GLY D CA 1
ATOM 6414 C C . GLY D 1 165 ? 12.00702 -38.98743 19.79939 1.000 13.47317 163 GLY D C 1
ATOM 6415 O O . GLY D 1 165 ? 10.93194 -39.18163 19.23280 1.000 10.81700 163 GLY D O 1
ATOM 6416 N N . VAL D 1 166 ? 13.17825 -38.84846 19.16776 1.000 13.67202 164 VAL D N 1
ATOM 6417 C CA . VAL D 1 166 ? 13.28948 -38.87714 17.71132 1.000 17.13843 164 VAL D CA 1
ATOM 6418 C C . VAL D 1 166 ? 12.91134 -40.25345 17.17756 1.000 15.41180 164 VAL D C 1
ATOM 6419 O O . VAL D 1 166 ? 13.36508 -41.28713 17.68794 1.000 10.12615 164 VAL D O 1
ATOM 6423 N N . THR D 1 167 ? 12.08906 -40.27166 16.12391 1.000 11.28101 165 THR D N 1
ATOM 6424 C CA . THR D 1 167 ? 11.80079 -41.50240 15.40399 1.000 14.01030 165 THR D CA 1
ATOM 6425 C C . THR D 1 167 ? 12.36264 -41.52349 13.98909 1.000 11.05065 165 THR D C 1
ATOM 6426 O O . THR D 1 167 ? 12.52037 -42.61033 13.43177 1.000 11.50897 165 THR D O 1
ATOM 6430 N N . CYS D 1 168 ? 12.66640 -40.36486 13.39937 1.000 9.30440 166 CYS D N 1
ATOM 6431 C CA . CYS D 1 168 ? 13.42881 -40.30054 12.15457 1.000 11.72844 166 CYS D CA 1
ATOM 6432 C C . CYS D 1 168 ? 14.32892 -39.06749 12.16860 1.000 17.10118 166 CYS D C 1
ATOM 6433 O O . CYS D 1 168 ? 13.85987 -37.95885 12.44616 1.000 7.58630 166 CYS D O 1
ATOM 6436 N N . ARG D 1 169 ? 15.61879 -39.26145 11.87461 1.000 13.29026 167 ARG D N 1
ATOM 6437 C CA . ARG D 1 169 ? 16.58404 -38.16806 11.85800 1.000 9.05851 167 ARG D CA 1
ATOM 6438 C C . ARG D 1 169 ? 16.67905 -37.52559 10.47448 1.000 12.60633 167 ARG D C 1
ATOM 6439 O O . ARG D 1 169 ? 16.47781 -38.17906 9.44736 1.000 9.22559 167 ARG D O 1
ATOM 6447 N N . ARG D 1 170 ? 17.00116 -36.22647 10.46609 1.000 14.69837 168 ARG D N 1
ATOM 6448 C CA . ARG D 1 170 ? 17.20203 -35.44371 9.23908 1.000 9.38889 168 ARG D CA 1
ATOM 6449 C C . ARG D 1 170 ? 16.05070 -35.64757 8.25259 1.000 10.86666 168 ARG D C 1
ATOM 6450 O O . ARG D 1 170 ? 16.24878 -36.00343 7.08832 1.000 10.59552 168 ARG D O 1
ATOM 6458 N N . TRP D 1 171 ? 14.83029 -35.42409 8.76126 1.000 15.88814 169 TRP D N 1
ATOM 6459 C CA . TRP D 1 171 ? 13.55173 -35.48688 8.05794 1.000 14.79285 169 TRP D CA 1
ATOM 6460 C C . TRP D 1 171 ? 13.21593 -36.90737 7.60197 1.000 15.95294 169 TRP D C 1
ATOM 6461 O O . TRP D 1 171 ? 12.30541 -37.54284 8.15189 1.000 10.32088 169 TRP D O 1
ATOM 6472 N N . ASN D 1 172 ? 13.92441 -37.41525 6.59728 1.000 10.23020 170 ASN D N 1
ATOM 6473 C CA . ASN D 1 172 ? 13.66832 -38.76961 6.11777 1.000 13.33345 170 ASN D CA 1
ATOM 6474 C C . ASN D 1 172 ? 14.96825 -39.50671 5.80857 1.000 13.14666 170 ASN D C 1
ATOM 6475 O O . ASN D 1 172 ? 15.00545 -40.37461 4.92568 1.000 15.07313 170 ASN D O 1
ATOM 6480 N N . TRP D 1 173 ? 16.04128 -39.18912 6.53375 1.000 14.32197 171 TRP D N 1
ATOM 6481 C CA . TRP D 1 173 ? 17.32987 -39.80427 6.22178 1.000 19.59965 171 TRP D CA 1
ATOM 6482 C C . TRP D 1 173 ? 17.45705 -41.20770 6.81862 1.000 15.23831 171 TRP D C 1
ATOM 6483 O O . TRP D 1 173 ? 17.88836 -42.14028 6.13113 1.000 11.07330 171 TRP D O 1
ATOM 6494 N N . ARG D 1 174 ? 17.08343 -41.37522 8.08756 1.000 8.09351 172 ARG D N 1
ATOM 6495 C CA . ARG D 1 174 ? 17.32294 -42.61762 8.81053 1.000 11.34353 172 ARG D CA 1
ATOM 6496 C C . ARG D 1 174 ? 16.27459 -42.78817 9.89642 1.000 9.04247 172 ARG D C 1
ATOM 6497 O O . ARG D 1 174 ? 16.17121 -41.94731 10.79502 1.000 6.78433 172 ARG D O 1
ATOM 6505 N N . GLN D 1 175 ? 15.53822 -43.89514 9.83614 1.000 7.03571 173 GLN D N 1
ATOM 6506 C CA . GLN D 1 175 ? 14.56250 -44.24014 10.85988 1.000 13.28003 173 GLN D CA 1
ATOM 6507 C C . GLN D 1 175 ? 15.23260 -44.86451 12.08277 1.000 12.27064 173 GLN D C 1
ATOM 6508 O O . GLN D 1 175 ? 16.27065 -45.52036 11.98116 1.000 12.85420 173 GLN D O 1
ATOM 6514 N N . GLY D 1 176 ? 14.60361 -44.66925 13.25185 1.000 10.89141 174 GLY D N 1
ATOM 6515 C CA . GLY D 1 176 ? 15.07011 -45.29210 14.47138 1.000 14.27251 174 GLY D CA 1
ATOM 6516 C C . GLY D 1 176 ? 14.68490 -46.75968 14.56786 1.000 16.02690 174 GLY D C 1
ATOM 6517 O O . GLY D 1 176 ? 13.89644 -47.27810 13.77756 1.000 13.42758 174 GLY D O 1
ATOM 6518 N N . VAL D 1 177 ? 15.26599 -47.42626 15.56978 1.000 13.25546 175 VAL D N 1
ATOM 6519 C CA . VAL D 1 177 ? 15.03189 -48.85262 15.78161 1.000 13.90858 175 VAL D CA 1
ATOM 6520 C C . VAL D 1 177 ? 13.69342 -49.09284 16.47407 1.000 16.41669 175 VAL D C 1
ATOM 6521 O O . VAL D 1 177 ? 12.97964 -50.05172 16.15353 1.000 13.28592 175 VAL D O 1
ATOM 6525 N N . ARG D 1 178 ? 13.33372 -48.21990 17.42011 1.000 15.40583 176 ARG D N 1
ATOM 6526 C CA . ARG D 1 178 ? 12.17275 -48.45092 18.27977 1.000 15.42233 176 ARG D CA 1
ATOM 6527 C C . ARG D 1 178 ? 10.89535 -48.66685 17.46958 1.000 16.35421 176 ARG D C 1
ATOM 6528 O O . ARG D 1 178 ? 10.10745 -49.57521 17.76522 1.000 11.85998 176 ARG D O 1
ATOM 6536 N N . THR D 1 179 ? 10.68437 -47.85475 16.43355 1.000 10.47436 177 THR D N 1
ATOM 6537 C CA . THR D 1 179 ? 9.44900 -47.86671 15.66140 1.000 17.08982 177 THR D CA 1
ATOM 6538 C C . THR D 1 179 ? 9.60708 -48.59354 14.32853 1.000 14.53414 177 THR D C 1
ATOM 6539 O O . THR D 1 179 ? 8.80862 -48.37744 13.41330 1.000 9.63692 177 THR D O 1
ATOM 6543 N N . ARG D 1 180 ? 10.62315 -49.44534 14.20750 1.000 12.03468 178 ARG D N 1
ATOM 6544 C CA . ARG D 1 180 ? 10.86668 -50.17954 12.97318 1.000 12.41293 178 ARG D CA 1
ATOM 6545 C C . ARG D 1 180 ? 9.68103 -51.07926 12.62459 1.000 12.80277 178 ARG D C 1
ATOM 6546 O O . ARG D 1 180 ? 9.11513 -51.75973 13.49009 1.000 11.11023 178 ARG D O 1
ATOM 6554 N N . LEU D 1 181 ? 9.31412 -51.08797 11.34038 1.000 8.00775 179 LEU D N 1
ATOM 6555 C CA . LEU D 1 181 ? 8.17291 -51.85351 10.86882 1.000 11.00508 179 LEU D CA 1
ATOM 6556 C C . LEU D 1 181 ? 8.57776 -53.28524 10.53064 1.000 17.30204 179 LEU D C 1
ATOM 6557 O O . LEU D 1 181 ? 9.62581 -53.52811 9.92242 1.000 19.02389 179 LEU D O 1
ATOM 6562 N N . SER D 1 182 ? 7.72246 -54.23108 10.91644 1.000 11.98849 180 SER D N 1
ATOM 6563 C CA . SER D 1 182 ? 7.81196 -55.61288 10.47577 1.000 16.32174 180 SER D CA 1
ATOM 6564 C C . SER D 1 182 ? 6.48259 -56.01661 9.85161 1.000 14.75764 180 SER D C 1
ATOM 6565 O O . SER D 1 182 ? 5.43228 -55.48295 10.21190 1.000 13.83157 180 SER D O 1
ATOM 6568 N N . ALA D 1 183 ? 6.52769 -56.98108 8.92509 1.000 16.57038 181 ALA D N 1
ATOM 6569 C CA . ALA D 1 183 ? 5.30986 -57.39964 8.23249 1.000 17.45373 181 ALA D CA 1
ATOM 6570 C C . ALA D 1 183 ? 4.27728 -58.01956 9.17098 1.000 21.26254 181 ALA D C 1
ATOM 6571 O O . ALA D 1 183 ? 3.09387 -58.08552 8.81729 1.000 18.16464 181 ALA D O 1
ATOM 6573 N N . SER D 1 184 ? 4.68217 -58.44340 10.36379 1.000 15.35790 182 SER D N 1
ATOM 6574 C CA . SER D 1 184 ? 3.75540 -59.01099 11.33437 1.000 18.01340 182 SER D CA 1
ATOM 6575 C C . SER D 1 184 ? 3.12587 -57.97759 12.27126 1.000 24.55426 182 SER D C 1
ATOM 6576 O O . SER D 1 184 ? 2.28428 -58.35596 13.09548 1.000 19.10789 182 SER D O 1
ATOM 6579 N N . ASP D 1 185 ? 3.49485 -56.69436 12.16705 1.000 20.21234 183 ASP D N 1
ATOM 6580 C CA . ASP D 1 185 ? 2.87058 -55.66192 12.99258 1.000 15.77668 183 ASP D CA 1
ATOM 6581 C C . ASP D 1 185 ? 1.36661 -55.59767 12.74294 1.000 9.97932 183 ASP D C 1
ATOM 6582 O O . ASP D 1 185 ? 0.90549 -55.66659 11.60228 1.000 17.00650 183 ASP D O 1
ATOM 6587 N N . LYS D 1 186 ? 0.59675 -55.43495 13.82102 1.000 10.51823 184 LYS D N 1
ATOM 6588 C CA . LYS D 1 186 ? -0.84840 -55.30798 13.67578 1.000 13.53437 184 LYS D CA 1
ATOM 6589 C C . LYS D 1 186 ? -1.24475 -53.91371 13.21151 1.000 12.13509 184 LYS D C 1
ATOM 6590 O O . LYS D 1 186 ? -2.25061 -53.75783 12.50975 1.000 12.36089 184 LYS D O 1
ATOM 6596 N N . ALA D 1 187 ? -0.47960 -52.89723 13.60433 1.000 9.45182 185 ALA D N 1
ATOM 6597 C CA . ALA D 1 187 ? -0.78642 -51.50408 13.30644 1.000 9.06656 185 ALA D CA 1
ATOM 6598 C C . ALA D 1 187 ? 0.44522 -50.85835 12.68578 1.000 13.01890 185 ALA D C 1
ATOM 6599 O O . ALA D 1 187 ? 1.52981 -50.90153 13.27803 1.000 9.36342 185 ALA D O 1
ATOM 6601 N N . MET D 1 188 ? 0.27320 -50.24982 11.50410 1.000 9.33559 186 MET D N 1
ATOM 6602 C CA . MET D 1 188 ? 1.36756 -49.67618 10.72326 1.000 10.41357 186 MET D CA 1
ATOM 6603 C C . MET D 1 188 ? 1.07688 -48.22323 10.35729 1.000 7.00920 186 MET D C 1
ATOM 6604 O O . MET D 1 188 ? -0.08029 -47.83281 10.18033 1.000 5.76286 186 MET D O 1
ATOM 6609 N N . TRP D 1 189 ? 2.14362 -47.43558 10.20166 1.000 5.42634 187 TRP D N 1
ATOM 6610 C CA . TRP D 1 189 ? 2.04534 -46.03460 9.79040 1.000 8.55789 187 TRP D CA 1
ATOM 6611 C C . TRP D 1 189 ? 3.03395 -45.77044 8.66743 1.000 8.43232 187 TRP D C 1
ATOM 6612 O O . TRP D 1 189 ? 4.23955 -45.99796 8.83273 1.000 7.69592 187 TRP D O 1
ATOM 6623 N N . PHE D 1 190 ? 2.53073 -45.27323 7.54029 1.000 4.57775 188 PHE D N 1
ATOM 6624 C CA . PHE D 1 190 ? 3.35241 -44.90669 6.39250 1.000 5.46360 188 PHE D CA 1
ATOM 6625 C C . PHE D 1 190 ? 3.26686 -43.40478 6.13813 1.000 12.31311 188 PHE D C 1
ATOM 6626 O O . PHE D 1 190 ? 2.19197 -42.80137 6.25710 1.000 8.64005 188 PHE D O 1
ATOM 6634 N N . ILE D 1 191 ? 4.39765 -42.79614 5.78696 1.000 4.23167 189 ILE D N 1
ATOM 6635 C CA . ILE D 1 191 ? 4.41556 -41.38848 5.41122 1.000 6.55677 189 ILE D CA 1
ATOM 6636 C C . ILE D 1 191 ? 5.13626 -41.25378 4.07395 1.000 9.91643 189 ILE D C 1
ATOM 6637 O O . ILE D 1 191 ? 6.30983 -41.62313 3.95056 1.000 8.18309 189 ILE D O 1
ATOM 6642 N N . LEU D 1 192 ? 4.41438 -40.77747 3.05647 1.000 6.69515 190 LEU D N 1
ATOM 6643 C CA . LEU D 1 192 ? 4.96098 -40.57598 1.71547 1.000 9.10117 190 LEU D CA 1
ATOM 6644 C C . LEU D 1 192 ? 5.14359 -39.07558 1.54606 1.000 11.95492 190 LEU D C 1
ATOM 6645 O O . LEU D 1 192 ? 4.15675 -38.33589 1.51348 1.000 7.10328 190 LEU D O 1
ATOM 6650 N N . GLU D 1 193 ? 6.39424 -38.62619 1.45386 1.000 5.30304 191 GLU D N 1
ATOM 6651 C CA . GLU D 1 193 ? 6.73943 -37.21903 1.63929 1.000 9.97522 191 GLU D CA 1
ATOM 6652 C C . GLU D 1 193 ? 7.21333 -36.60127 0.32921 1.000 10.69664 191 GLU D C 1
ATOM 6653 O O . GLU D 1 193 ? 8.06502 -37.17760 -0.35280 1.000 10.36069 191 GLU D O 1
ATOM 6659 N N . SER D 1 194 ? 6.70332 -35.40934 0.00192 1.000 10.99535 192 SER D N 1
ATOM 6660 C CA . SER D 1 194 ? 6.95808 -34.83177 -1.31666 1.000 11.38829 192 SER D CA 1
ATOM 6661 C C . SER D 1 194 ? 7.05854 -33.31055 -1.25786 1.000 13.89159 192 SER D C 1
ATOM 6662 O O . SER D 1 194 ? 6.54534 -32.65461 -0.34455 1.000 9.39990 192 SER D O 1
ATOM 6665 N N . LEU D 1 195 ? 7.70219 -32.76293 -2.28069 1.000 14.83841 193 LEU D N 1
ATOM 6666 C CA . LEU D 1 195 ? 7.87615 -31.33751 -2.50626 1.000 14.03067 193 LEU D CA 1
ATOM 6667 C C . LEU D 1 195 ? 7.23001 -30.94251 -3.83263 1.000 12.30200 193 LEU D C 1
ATOM 6668 O O . LEU D 1 195 ? 6.90490 -31.81124 -4.65138 1.000 11.66841 193 LEU D O 1
ATOM 6673 N N . PRO D 1 196 ? 7.00317 -29.64061 -4.07267 1.000 15.36946 194 PRO D N 1
ATOM 6674 C CA . PRO D 1 196 ? 6.28344 -29.23643 -5.29620 1.000 19.44502 194 PRO D CA 1
ATOM 6675 C C . PRO D 1 196 ? 6.84412 -29.82117 -6.58139 1.000 16.80280 194 PRO D C 1
ATOM 6676 O O . PRO D 1 196 ? 6.09940 -29.98833 -7.55660 1.000 21.40086 194 PRO D O 1
ATOM 6680 N N . GLU D 1 197 ? 8.13348 -30.15352 -6.61387 1.000 17.68229 195 GLU D N 1
ATOM 6681 C CA . GLU D 1 197 ? 8.73118 -30.71020 -7.82121 1.000 15.58487 195 GLU D CA 1
ATOM 6682 C C . GLU D 1 197 ? 8.17481 -32.08070 -8.18323 1.000 17.10738 195 GLU D C 1
ATOM 6683 O O . GLU D 1 197 ? 8.38292 -32.53527 -9.31344 1.000 18.47223 195 GLU D O 1
ATOM 6689 N N . MET D 1 198 ? 7.46208 -32.74363 -7.26813 1.000 13.30199 196 MET D N 1
ATOM 6690 C CA . MET D 1 198 ? 6.72331 -33.95183 -7.60849 1.000 16.43111 196 MET D CA 1
ATOM 6691 C C . MET D 1 198 ? 5.25692 -33.60179 -7.80159 1.000 14.65046 196 MET D C 1
ATOM 6692 O O . MET D 1 198 ? 4.65395 -33.00871 -6.89325 1.000 15.86592 196 MET D O 1
ATOM 6697 N N . PRO D 1 199 ? 4.65537 -33.90692 -8.95367 1.000 18.02580 197 PRO D N 1
ATOM 6698 C CA . PRO D 1 199 ? 3.22488 -33.61704 -9.14225 1.000 22.19114 197 PRO D CA 1
ATOM 6699 C C . PRO D 1 199 ? 2.37684 -34.30240 -8.07966 1.000 16.09928 197 PRO D C 1
ATOM 6700 O O . PRO D 1 199 ? 2.57411 -35.47963 -7.76802 1.000 19.95609 197 PRO D O 1
ATOM 6704 N N . VAL D 1 200 ? 1.41595 -33.55662 -7.52755 1.000 17.21509 198 VAL D N 1
ATOM 6705 C CA . VAL D 1 200 ? 0.59537 -34.10715 -6.45109 1.000 16.69123 198 VAL D CA 1
ATOM 6706 C C . VAL D 1 200 ? -0.27172 -35.26366 -6.94092 1.000 12.60863 198 VAL D C 1
ATOM 6707 O O . VAL D 1 200 ? -0.58876 -36.17513 -6.16575 1.000 16.29321 198 VAL D O 1
ATOM 6711 N N . ASP D 1 201 ? -0.65674 -35.26718 -8.22402 1.000 13.38920 199 ASP D N 1
ATOM 6712 C CA . ASP D 1 201 ? -1.39105 -36.41267 -8.75796 1.000 16.54319 199 ASP D CA 1
ATOM 6713 C C . ASP D 1 201 ? -0.54513 -37.67901 -8.71350 1.000 14.81807 199 ASP D C 1
ATOM 6714 O O . ASP D 1 201 ? -1.08146 -38.78282 -8.56302 1.000 11.36569 199 ASP D O 1
ATOM 6719 N N . GLU D 1 202 ? 0.77539 -37.54278 -8.84122 1.000 16.59498 200 GLU D N 1
ATOM 6720 C CA . GLU D 1 202 ? 1.64665 -38.70729 -8.73167 1.000 21.74669 200 GLU D CA 1
ATOM 6721 C C . GLU D 1 202 ? 1.80213 -39.16924 -7.28389 1.000 22.44652 200 GLU D C 1
ATOM 6722 O O . GLU D 1 202 ? 1.95983 -40.37228 -7.03694 1.000 17.50486 200 GLU D O 1
ATOM 6728 N N . LEU D 1 203 ? 1.77256 -38.23828 -6.32303 1.000 13.92345 201 LEU D N 1
ATOM 6729 C CA . LEU D 1 203 ? 1.72886 -38.62820 -4.91395 1.000 14.58679 201 LEU D CA 1
ATOM 6730 C C . LEU D 1 203 ? 0.51154 -39.50430 -4.63182 1.000 16.09396 201 LEU D C 1
ATOM 6731 O O . LEU D 1 203 ? 0.62925 -40.58663 -4.03613 1.000 12.06547 201 LEU D O 1
ATOM 6736 N N . TYR D 1 204 ? -0.67304 -39.05064 -5.06303 1.000 13.28725 202 TYR D N 1
ATOM 6737 C CA . TYR D 1 204 ? -1.86785 -39.86329 -4.89319 1.000 10.29553 202 TYR D CA 1
ATOM 6738 C C . TYR D 1 204 ? -1.65937 -41.23590 -5.50194 1.000 13.17211 202 TYR D C 1
ATOM 6739 O O . TYR D 1 204 ? -2.02907 -42.25398 -4.90301 1.000 10.97414 202 TYR D O 1
ATOM 6748 N N . ALA D 1 205 ? -1.05468 -41.27888 -6.69605 1.000 14.35093 203 ALA D N 1
ATOM 6749 C CA . ALA D 1 205 ? -0.82951 -42.55061 -7.37229 1.000 18.52254 203 ALA D CA 1
ATOM 6750 C C . ALA D 1 205 ? 0.13122 -43.42816 -6.58490 1.000 20.43591 203 ALA D C 1
ATOM 6751 O O . ALA D 1 205 ? -0.03288 -44.65596 -6.53643 1.000 17.53661 203 ALA D O 1
ATOM 6753 N N . ALA D 1 206 ? 1.15130 -42.82068 -5.97503 1.000 15.22402 204 ALA D N 1
ATOM 6754 C CA . ALA D 1 206 ? 2.07862 -43.60988 -5.17419 1.000 18.36718 204 ALA D CA 1
ATOM 6755 C C . ALA D 1 206 ? 1.37028 -44.21924 -3.96830 1.000 11.36936 204 ALA D C 1
ATOM 6756 O O . ALA D 1 206 ? 1.55688 -45.40577 -3.66286 1.000 11.24216 204 ALA D O 1
ATOM 6758 N N . GLY D 1 207 ? 0.53072 -43.43824 -3.28920 1.000 9.09664 205 GLY D N 1
ATOM 6759 C CA . GLY D 1 207 ? -0.23698 -43.99329 -2.18941 1.000 9.19965 205 GLY D CA 1
ATOM 6760 C C . GLY D 1 207 ? -1.14968 -45.11315 -2.64831 1.000 15.28978 205 GLY D C 1
ATOM 6761 O O . GLY D 1 207 ? -1.31278 -46.12145 -1.95491 1.000 13.32653 205 GLY D O 1
ATOM 6762 N N . ASN D 1 208 ? -1.72117 -44.97087 -3.84918 1.000 11.68477 206 ASN D N 1
ATOM 6763 C CA . ASN D 1 208 ? -2.61822 -45.99480 -4.37374 1.000 12.50780 206 ASN D CA 1
ATOM 6764 C C . ASN D 1 208 ? -1.87500 -47.30120 -4.66288 1.000 14.57951 206 ASN D C 1
ATOM 6765 O O . ASN D 1 208 ? -2.40963 -48.39462 -4.42663 1.000 8.03237 206 ASN D O 1
ATOM 6770 N N . MET D 1 209 ? -0.65351 -47.21440 -5.19451 1.000 10.60237 207 MET D N 1
ATOM 6771 C CA . MET D 1 209 ? 0.15529 -48.41927 -5.36247 1.000 12.48873 207 MET D CA 1
ATOM 6772 C C . MET D 1 209 ? 0.39783 -49.09746 -4.01660 1.000 15.58446 207 MET D C 1
ATOM 6773 O O . MET D 1 209 ? 0.24702 -50.31998 -3.88117 1.000 7.92297 207 MET D O 1
ATOM 6778 N N . LEU D 1 210 ? 0.73118 -48.30651 -2.99617 1.000 12.23787 208 LEU D N 1
ATOM 6779 C CA . LEU D 1 210 ? 0.99939 -48.86374 -1.67219 1.000 9.57049 208 LEU D CA 1
ATOM 6780 C C . LEU D 1 210 ? -0.21761 -49.59602 -1.10494 1.000 7.13690 208 LEU D C 1
ATOM 6781 O O . LEU D 1 210 ? -0.11153 -50.74732 -0.65355 1.000 8.94610 208 LEU D O 1
ATOM 6786 N N . THR D 1 211 ? -1.37699 -48.93830 -1.07908 1.000 4.95487 209 THR D N 1
ATOM 6787 C CA . THR D 1 211 ? -2.53611 -49.57087 -0.44660 1.000 10.07693 209 THR D CA 1
ATOM 6788 C C . THR D 1 211 ? -3.07279 -50.73365 -1.28514 1.000 12.41435 209 THR D C 1
ATOM 6789 O O . THR D 1 211 ? -3.64547 -51.68236 -0.73486 1.000 10.34644 209 THR D O 1
ATOM 6793 N N . ASP D 1 212 ? -2.87718 -50.69672 -2.60446 1.000 11.86573 210 ASP D N 1
ATOM 6794 C CA . ASP D 1 212 ? -3.26232 -51.83698 -3.43119 1.000 13.53076 210 ASP D CA 1
ATOM 6795 C C . ASP D 1 212 ? -2.40153 -53.05416 -3.12059 1.000 12.35716 210 ASP D C 1
ATOM 6796 O O . ASP D 1 212 ? -2.91402 -54.17221 -2.99988 1.000 15.81166 210 ASP D O 1
ATOM 6801 N N . GLY D 1 213 ? -1.09096 -52.86088 -3.00514 1.000 12.52370 211 GLY D N 1
ATOM 6802 C CA . GLY D 1 213 ? -0.22236 -53.98419 -2.70911 1.000 13.18123 211 GLY D CA 1
ATOM 6803 C C . GLY D 1 213 ? -0.46133 -54.54111 -1.32090 1.000 10.30995 211 GLY D C 1
ATOM 6804 O O . GLY D 1 213 ? -0.53357 -55.76271 -1.13780 1.000 9.58252 211 GLY D O 1
ATOM 6805 N N . LEU D 1 214 ? -0.60363 -53.65195 -0.32830 1.000 4.53481 212 LEU D N 1
ATOM 6806 C CA . LEU D 1 214 ? -0.86993 -54.09253 1.03606 1.000 6.51508 212 LEU D CA 1
ATOM 6807 C C . LEU D 1 214 ? -2.15927 -54.89883 1.11743 1.000 12.00743 212 LEU D C 1
ATOM 6808 O O . LEU D 1 214 ? -2.23486 -55.88683 1.86214 1.000 7.14183 212 LEU D O 1
ATOM 6813 N N . GLU D 1 215 ? -3.18925 -54.48644 0.36213 1.000 9.01169 213 GLU D N 1
ATOM 6814 C CA . GLU D 1 215 ? -4.46479 -55.20273 0.37896 1.000 7.37151 213 GLU D CA 1
ATOM 6815 C C . GLU D 1 215 ? -4.35341 -56.57396 -0.27604 1.000 14.49378 213 GLU D C 1
ATOM 6816 O O . GLU D 1 215 ? -4.94341 -57.55334 0.20689 1.000 5.07179 213 GLU D O 1
ATOM 6822 N N . LYS D 1 216 ? -3.66695 -56.64216 -1.41837 1.000 7.08980 214 LYS D N 1
ATOM 6823 C CA . LYS D 1 216 ? -3.47231 -57.92351 -2.08061 1.000 13.16002 214 LYS D CA 1
ATOM 6824 C C . LYS D 1 216 ? -2.59941 -58.83160 -1.23069 1.000 13.06736 214 LYS D C 1
ATOM 6825 O O . LYS D 1 216 ? -2.81523 -60.04850 -1.18587 1.000 16.22860 214 LYS D O 1
ATOM 6831 N N . MET D 1 217 ? -1.62447 -58.24732 -0.52593 1.000 11.54612 215 MET D N 1
ATOM 6832 C CA . MET D 1 217 ? -0.77237 -59.03100 0.36070 1.000 11.08674 215 MET D CA 1
ATOM 6833 C C . MET D 1 217 ? -1.54655 -59.55618 1.56610 1.000 12.97083 215 MET D C 1
ATOM 6834 O O . MET D 1 217 ? -1.28868 -60.67352 2.03454 1.000 10.96562 215 MET D O 1
ATOM 6839 N N . MET D 1 218 ? -2.49923 -58.77061 2.08071 1.000 7.12722 216 MET D N 1
ATOM 6840 C CA . MET D 1 218 ? -3.14753 -59.03935 3.36879 1.000 7.56756 216 MET D CA 1
ATOM 6841 C C . MET D 1 218 ? -4.63423 -58.74860 3.24905 1.000 10.03947 216 MET D C 1
ATOM 6842 O O . MET D 1 218 ? -5.12106 -57.72420 3.74213 1.000 8.31185 216 MET D O 1
ATOM 6847 N N . PRO D 1 219 ? -5.39131 -59.63222 2.59563 1.000 11.73328 217 PRO D N 1
ATOM 6848 C CA . PRO D 1 219 ? -6.82754 -59.36983 2.38676 1.000 8.44765 217 PRO D CA 1
ATOM 6849 C C . PRO D 1 219 ? -7.56094 -59.07138 3.68939 1.000 15.53811 217 PRO D C 1
ATOM 6850 O O . PRO D 1 219 ? -7.43590 -59.79685 4.68099 1.000 11.51143 217 PRO D O 1
ATOM 6854 N N . GLY D 1 220 ? -8.34913 -57.99159 3.67686 1.000 12.89859 218 GLY D N 1
ATOM 6855 C CA . GLY D 1 220 ? -9.03832 -57.52288 4.85533 1.000 7.66188 218 GLY D CA 1
ATOM 6856 C C . GLY D 1 220 ? -8.33281 -56.39633 5.57475 1.000 9.82912 218 GLY D C 1
ATOM 6857 O O . GLY D 1 220 ? -8.89870 -55.84654 6.52144 1.000 9.32303 218 GLY D O 1
ATOM 6858 N N . LEU D 1 221 ? -7.10528 -56.06855 5.16467 1.000 9.63072 219 LEU D N 1
ATOM 6859 C CA . LEU D 1 221 ? -6.38716 -54.90447 5.67336 1.000 11.74000 219 LEU D CA 1
ATOM 6860 C C . LEU D 1 221 ? -7.16368 -53.62284 5.37563 1.000 5.98560 219 LEU D C 1
ATOM 6861 O O . LEU D 1 221 ? -7.79058 -53.49209 4.32063 1.000 9.53203 219 LEU D O 1
ATOM 6866 N N . ARG D 1 222 ? -7.14086 -52.67826 6.32227 1.000 9.15180 220 ARG D N 1
ATOM 6867 C CA . ARG D 1 222 ? -7.85817 -51.41107 6.18909 1.000 11.34716 220 ARG D CA 1
ATOM 6868 C C . ARG D 1 222 ? -6.89023 -50.25107 6.38096 1.000 9.51707 220 ARG D C 1
ATOM 6869 O O . ARG D 1 222 ? -5.92352 -50.35885 7.13977 1.000 8.86633 220 ARG D O 1
ATOM 6877 N N . PHE D 1 223 ? -7.14337 -49.14517 5.67875 1.000 2.62409 221 PHE D N 1
ATOM 6878 C CA . PHE D 1 223 ? -6.27971 -47.97092 5.77001 1.000 3.33665 221 PHE D CA 1
ATOM 6879 C C . PHE D 1 223 ? -7.11108 -46.69581 5.88178 1.000 9.70135 221 PHE D C 1
ATOM 6880 O O . PHE D 1 223 ? -8.25357 -46.62498 5.41172 1.000 9.97946 221 PHE D O 1
ATOM 6888 N N . GLU D 1 224 ? -6.51515 -45.68112 6.50553 1.000 6.39323 222 GLU D N 1
ATOM 6889 C CA . GLU D 1 224 ? -7.04510 -44.32206 6.51035 1.000 7.55507 222 GLU D CA 1
ATOM 6890 C C . GLU D 1 224 ? -5.90481 -43.39440 6.14488 1.000 6.68013 222 GLU D C 1
ATOM 6891 O O . GLU D 1 224 ? -4.84558 -43.44627 6.77635 1.000 7.41094 222 GLU D O 1
ATOM 6897 N N . SER D 1 225 ? -6.10998 -42.56737 5.12477 1.000 6.31650 223 SER D N 1
ATOM 6898 C CA . SER D 1 225 ? -5.04546 -41.76137 4.53320 1.000 12.18166 223 SER D CA 1
ATOM 6899 C C . SER D 1 225 ? -5.43536 -40.29105 4.55393 1.000 12.82911 223 SER D C 1
ATOM 6900 O O . SER D 1 225 ? -6.55883 -39.93672 4.18291 1.000 7.82094 223 SER D O 1
ATOM 6903 N N . THR D 1 226 ? -4.49836 -39.44307 4.97471 1.000 8.47347 224 THR D N 1
ATOM 6904 C CA . THR D 1 226 ? -4.71734 -38.01294 5.12486 1.000 12.21038 224 THR D CA 1
ATOM 6905 C C . THR D 1 226 ? -3.59748 -37.24990 4.43899 1.000 9.47393 224 THR D C 1
ATOM 6906 O O . THR D 1 226 ? -2.41663 -37.59801 4.57508 1.000 6.76668 224 THR D O 1
ATOM 6910 N N . LEU D 1 227 ? -3.96869 -36.20176 3.71320 1.000 12.01983 225 LEU D N 1
ATOM 6911 C CA . LEU D 1 227 ? -2.99416 -35.29081 3.12538 1.000 9.66476 225 LEU D CA 1
ATOM 6912 C C . LEU D 1 227 ? -2.64503 -34.19456 4.13659 1.000 14.59673 225 LEU D C 1
ATOM 6913 O O . LEU D 1 227 ? -3.52755 -33.45926 4.59147 1.000 11.73131 225 LEU D O 1
ATOM 6918 N N . ILE D 1 228 ? -1.35768 -34.08970 4.48869 1.000 11.12810 226 ILE D N 1
ATOM 6919 C CA . ILE D 1 228 ? -0.85072 -33.06050 5.38670 1.000 10.06536 226 ILE D CA 1
ATOM 6920 C C . ILE D 1 228 ? 0.24073 -32.26546 4.67141 1.000 9.95782 226 ILE D C 1
ATOM 6921 O O . ILE D 1 228 ? 0.77939 -32.68607 3.64269 1.000 8.37669 226 ILE D O 1
ATOM 6926 N N . GLY D 1 229 ? 0.56457 -31.09735 5.22171 1.000 12.88823 227 GLY D N 1
ATOM 6927 C CA . GLY D 1 229 ? 1.50524 -30.23047 4.53060 1.000 9.46578 227 GLY D CA 1
ATOM 6928 C C . GLY D 1 229 ? 1.83334 -28.96777 5.30316 1.000 15.53756 227 GLY D C 1
ATOM 6929 O O . GLY D 1 229 ? 1.27326 -28.68632 6.37122 1.000 14.46939 227 GLY D O 1
ATOM 6930 N N . VAL D 1 230 ? 2.77028 -28.20747 4.73825 1.000 8.97315 228 VAL D N 1
ATOM 6931 C CA . VAL D 1 230 ? 3.20732 -26.96069 5.34849 1.000 15.88098 228 VAL D CA 1
ATOM 6932 C C . VAL D 1 230 ? 3.65404 -25.98618 4.26347 1.000 10.93981 228 VAL D C 1
ATOM 6933 O O . VAL D 1 230 ? 3.91351 -26.33431 3.10536 1.000 10.65813 228 VAL D O 1
ATOM 6938 N N . SER E 1 5 ? -16.76142 9.19306 -55.85761 1.000 49.26733 3 SER E N 1
ATOM 6939 C CA . SER E 1 5 ? -17.48127 8.35348 -56.81007 1.000 62.85425 3 SER E CA 1
ATOM 6940 C C . SER E 1 5 ? -16.99758 6.89922 -56.77259 1.000 63.54435 3 SER E C 1
ATOM 6941 O O . SER E 1 5 ? -17.36941 6.09125 -57.62687 1.000 58.36868 3 SER E O 1
ATOM 6944 N N . MET E 1 6 ? -16.15908 6.57453 -55.78756 1.000 54.75391 4 MET E N 1
ATOM 6945 C CA . MET E 1 6 ? -15.78167 5.18630 -55.54512 1.000 42.07368 4 MET E CA 1
ATOM 6946 C C . MET E 1 6 ? -17.00825 4.41436 -55.07807 1.000 44.46040 4 MET E C 1
ATOM 6947 O O . MET E 1 6 ? -17.67564 4.81437 -54.11595 1.000 36.42183 4 MET E O 1
ATOM 6952 N N . LEU E 1 7 ? -17.31788 3.32075 -55.77369 1.000 27.77568 5 LEU E N 1
ATOM 6953 C CA . LEU E 1 7 ? -18.50455 2.51659 -55.49888 1.000 38.51969 5 LEU E CA 1
ATOM 6954 C C . LEU E 1 7 ? -18.07026 1.18266 -54.90768 1.000 14.09496 5 LEU E C 1
ATOM 6955 O O . LEU E 1 7 ? -17.88668 0.20531 -55.64752 1.000 17.29215 5 LEU E O 1
ATOM 6960 N N . PRO E 1 8 ? -17.88856 1.08620 -53.58755 1.000 17.76730 6 PRO E N 1
ATOM 6961 C CA . PRO E 1 8 ? -17.42736 -0.17643 -53.00241 1.000 11.38415 6 PRO E CA 1
ATOM 6962 C C . PRO E 1 8 ? -18.48519 -1.26663 -53.11004 1.000 16.25062 6 PRO E C 1
ATOM 6963 O O . PRO E 1 8 ? -19.68592 -1.00890 -53.00842 1.000 17.61136 6 PRO E O 1
ATOM 6967 N N . SER E 1 9 ? -18.02593 -2.49470 -53.32835 1.000 16.34719 7 SER E N 1
ATOM 6968 C CA . SER E 1 9 ? -18.89161 -3.66428 -53.30758 1.000 15.17903 7 SER E CA 1
ATOM 6969 C C . SER E 1 9 ? -18.37227 -4.65106 -52.27357 1.000 17.37781 7 SER E C 1
ATOM 6970 O O . SER E 1 9 ? -17.17829 -4.67591 -51.96000 1.000 15.58215 7 SER E O 1
ATOM 6973 N N . ILE E 1 10 ? -19.28066 -5.45234 -51.72761 1.000 14.09756 8 ILE E N 1
ATOM 6974 C CA . ILE E 1 10 ? -18.94163 -6.40647 -50.68131 1.000 9.71411 8 ILE E CA 1
ATOM 6975 C C . ILE E 1 10 ? -19.52250 -7.76900 -51.04546 1.000 8.17175 8 ILE E C 1
ATOM 6976 O O . ILE E 1 10 ? -20.60208 -7.86006 -51.63848 1.000 11.16602 8 ILE E O 1
ATOM 6981 N N . SER E 1 11 ? -18.79326 -8.81790 -50.71202 1.000 17.05682 9 SER E N 1
ATOM 6982 C CA . SER E 1 11 ? -19.19591 -10.17090 -51.07336 1.000 18.84325 9 SER E CA 1
ATOM 6983 C C . SER E 1 11 ? -20.31197 -10.66548 -50.15336 1.000 13.73499 9 SER E C 1
ATOM 6984 O O . SER E 1 11 ? -20.24713 -10.48134 -48.93142 1.000 13.02906 9 SER E O 1
ATOM 6987 N N . PRO E 1 12 ? -21.34160 -11.29868 -50.71583 1.000 11.52811 10 PRO E N 1
ATOM 6988 C CA . PRO E 1 12 ? -22.44009 -11.79342 -49.87803 1.000 13.03546 10 PRO E CA 1
ATOM 6989 C C . PRO E 1 12 ? -21.99731 -12.81409 -48.85621 1.000 11.69291 10 PRO E C 1
ATOM 6990 O O . PRO E 1 12 ? -22.61824 -12.91276 -47.79320 1.000 12.72566 10 PRO E O 1
ATOM 6994 N N . GLU E 1 13 ? -20.94365 -13.58567 -49.14761 1.000 15.49255 11 GLU E N 1
ATOM 6995 C CA . GLU E 1 13 ? -20.46621 -14.59008 -48.20189 1.000 10.14158 11 GLU E CA 1
ATOM 6996 C C . GLU E 1 13 ? -19.99126 -13.97738 -46.88643 1.000 14.88560 11 GLU E C 1
ATOM 6997 O O . GLU E 1 13 ? -19.89365 -14.69567 -45.88423 1.000 10.61000 11 GLU E O 1
ATOM 7003 N N . LEU E 1 14 ? -19.70530 -12.66789 -46.85424 1.000 14.48984 12 LEU E N 1
ATOM 7004 C CA . LEU E 1 14 ? -19.32606 -12.02943 -45.59371 1.000 10.02636 12 LEU E CA 1
ATOM 7005 C C . LEU E 1 14 ? -20.41172 -12.17600 -44.53795 1.000 9.22585 12 LEU E C 1
ATOM 7006 O O . LEU E 1 14 ? -20.11500 -12.15111 -43.33779 1.000 8.29203 12 LEU E O 1
ATOM 7011 N N . ALA E 1 15 ? -21.67339 -12.31856 -44.96152 1.000 12.98937 13 ALA E N 1
ATOM 7012 C CA . ALA E 1 15 ? -22.76258 -12.55855 -44.01923 1.000 16.79972 13 ALA E CA 1
ATOM 7013 C C . ALA E 1 15 ? -22.52999 -13.80625 -43.17802 1.000 17.31732 13 ALA E C 1
ATOM 7014 O O . ALA E 1 15 ? -23.07457 -13.90635 -42.07523 1.000 14.78384 13 ALA E O 1
ATOM 7016 N N . ARG E 1 16 ? -21.72232 -14.75151 -43.66481 1.000 12.68074 14 ARG E N 1
ATOM 7017 C CA . ARG E 1 16 ? -21.50677 -15.98343 -42.91673 1.000 12.87906 14 ARG E CA 1
ATOM 7018 C C . ARG E 1 16 ? -20.61148 -15.77145 -41.70042 1.000 25.99486 14 ARG E C 1
ATOM 7019 O O . ARG E 1 16 ? -20.72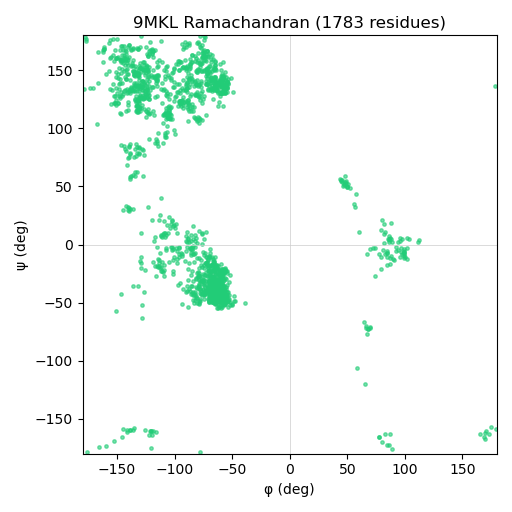597 -16.51967 -40.72196 1.000 19.36700 14 ARG E O 1
ATOM 7027 N N . ILE E 1 17 ? -19.73399 -14.76008 -41.71485 1.000 15.69395 15 ILE E N 1
ATOM 7028 C CA . ILE E 1 17 ? -18.85195 -14.56458 -40.56472 1.000 19.31743 15 ILE E CA 1
ATOM 7029 C C . ILE E 1 17 ? -19.10950 -13.24274 -39.85530 1.000 25.78830 15 ILE E C 1
ATOM 7030 O O . ILE E 1 17 ? -18.85696 -13.12290 -38.64910 1.000 15.22713 15 ILE E O 1
ATOM 7035 N N . ALA E 1 18 ? -19.60998 -12.24039 -40.57828 1.000 15.32973 16 ALA E N 1
ATOM 7036 C CA . ALA E 1 18 ? -19.90698 -10.93419 -39.98716 1.000 13.70812 16 ALA E CA 1
ATOM 7037 C C . ALA E 1 18 ? -21.34458 -10.51676 -40.29023 1.000 16.61371 16 ALA E C 1
ATOM 7038 O O . ALA E 1 18 ? -21.59148 -9.46918 -40.89979 1.000 13.36674 16 ALA E O 1
ATOM 7040 N N . PRO E 1 19 ? -22.32568 -11.31775 -39.86572 1.000 23.52922 17 PRO E N 1
ATOM 7041 C CA . PRO E 1 19 ? -23.72573 -10.91461 -40.03450 1.000 19.37353 17 PRO E CA 1
ATOM 7042 C C . PRO E 1 19 ? -23.99966 -9.59211 -39.33559 1.000 17.90950 17 PRO E C 1
ATOM 7043 O O . PRO E 1 19 ? -23.63469 -9.39163 -38.17269 1.000 16.59080 17 PRO E O 1
ATOM 7047 N N . GLY E 1 20 ? -24.63906 -8.68070 -40.05917 1.000 11.64229 18 GLY E N 1
ATOM 7048 C CA . GLY E 1 20 ? -24.92374 -7.37060 -39.52216 1.000 16.30285 18 GLY E CA 1
ATOM 7049 C C . GLY E 1 20 ? -23.80414 -6.36180 -39.65961 1.000 11.89887 18 GLY E C 1
ATOM 7050 O O . GLY E 1 20 ? -23.93577 -5.24393 -39.13666 1.000 9.73970 18 GLY E O 1
ATOM 7051 N N . PHE E 1 21 ? -22.70939 -6.71744 -40.33503 1.000 13.48815 19 PHE E N 1
ATOM 7052 C CA . PHE E 1 21 ? -21.66819 -5.74852 -40.66375 1.000 9.94889 19 PHE E CA 1
ATOM 7053 C C . PHE E 1 21 ? -22.24799 -4.56140 -41.42648 1.000 11.43757 19 PHE E C 1
ATOM 7054 O O . PHE E 1 21 ? -23.07524 -4.72316 -42.33142 1.000 8.06327 19 PHE E O 1
ATOM 7062 N N . ARG E 1 22 ? -21.79948 -3.35933 -41.06962 1.000 8.58553 20 ARG E N 1
ATOM 7063 C CA . ARG E 1 22 ? -22.27139 -2.16502 -41.75726 1.000 11.77094 20 ARG E CA 1
ATOM 7064 C C . ARG E 1 22 ? -21.18574 -1.09537 -41.72660 1.000 12.80102 20 ARG E C 1
ATOM 7065 O O . ARG E 1 22 ? -20.56600 -0.85642 -40.68538 1.000 13.24404 20 ARG E O 1
ATOM 7073 N N . ALA E 1 23 ? -20.95936 -0.45761 -42.87327 1.000 7.77990 21 ALA E N 1
ATOM 7074 C CA . ALA E 1 23 ? -19.88043 0.51239 -43.00885 1.000 8.65578 21 ALA E CA 1
ATOM 7075 C C . ALA E 1 23 ? -20.39562 1.79479 -43.64494 1.000 12.78173 21 ALA E C 1
ATOM 7076 O O . ALA E 1 23 ? -21.17974 1.76587 -44.60101 1.000 10.67460 21 ALA E O 1
ATOM 7078 N N . LEU E 1 24 ? -19.94866 2.92134 -43.10914 1.000 11.68885 22 LEU E N 1
ATOM 7079 C CA . LEU E 1 24 ? -20.21804 4.21570 -43.71425 1.000 9.15303 22 LEU E CA 1
ATOM 7080 C C . LEU E 1 24 ? -19.10542 4.51861 -44.71588 1.000 7.61515 22 LEU E C 1
ATOM 7081 O O . LEU E 1 24 ? -17.92830 4.58864 -44.34206 1.000 11.10754 22 LEU E O 1
ATOM 7086 N N . SER E 1 25 ? -19.47715 4.65780 -45.98908 1.000 4.98644 23 SER E N 1
ATOM 7087 C CA . SER E 1 25 ? -18.54892 4.88619 -47.09450 1.000 9.03224 23 SER E CA 1
ATOM 7088 C C . SER E 1 25 ? -18.69368 6.33523 -47.55172 1.000 12.08878 23 SER E C 1
ATOM 7089 O O . SER E 1 25 ? -19.77768 6.74578 -47.99412 1.000 10.14414 23 SER E O 1
ATOM 7092 N N . ILE E 1 26 ? -17.61695 7.11181 -47.42897 1.000 5.25628 24 ILE E N 1
ATOM 7093 C CA . ILE E 1 26 ? -17.66689 8.55275 -47.66322 1.000 13.92152 24 ILE E CA 1
ATOM 7094 C C . ILE E 1 26 ? -16.65360 8.90214 -48.74537 1.000 9.41026 24 ILE E C 1
ATOM 7095 O O . ILE E 1 26 ? -15.44479 8.70686 -48.56223 1.000 10.96577 24 ILE E O 1
ATOM 7100 N N . ASN E 1 27 ? -17.15182 9.39719 -49.87760 1.000 6.87409 25 ASN E N 1
ATOM 7101 C CA . ASN E 1 27 ? -16.31482 9.89374 -50.96217 1.000 12.43579 25 ASN E CA 1
ATOM 7102 C C . ASN E 1 27 ? -16.19202 11.40947 -50.86229 1.000 18.23889 25 ASN E C 1
ATOM 7103 O O . ASN E 1 27 ? -17.20309 12.11153 -50.74195 1.000 11.35297 25 ASN E O 1
ATOM 7108 N N . VAL E 1 28 ? -14.96294 11.91288 -50.94859 1.000 9.66986 26 VAL E N 1
ATOM 7109 C CA . VAL E 1 28 ? -14.67726 13.31385 -50.66110 1.000 7.53139 26 VAL E CA 1
ATOM 7110 C C . VAL E 1 28 ? -13.95296 13.95326 -51.84647 1.000 11.38820 26 VAL E C 1
ATOM 7111 O O . VAL E 1 28 ? -12.99320 13.38132 -52.37793 1.000 11.53529 26 VAL E O 1
ATOM 7115 N N . ILE E 1 29 ? -14.41951 15.13223 -52.25990 1.000 8.61074 27 ILE E N 1
ATOM 7116 C CA . ILE E 1 29 ? -13.68008 16.01512 -53.16503 1.000 17.05284 27 ILE E CA 1
ATOM 7117 C C . ILE E 1 29 ? -13.10269 17.14987 -52.32071 1.000 11.22715 27 ILE E C 1
ATOM 7118 O O . ILE E 1 29 ? -13.84542 17.99069 -51.79790 1.000 12.01073 27 ILE E O 1
ATOM 7123 N N . ALA E 1 30 ? -11.78051 17.17864 -52.18559 1.000 8.76670 28 ALA E N 1
ATOM 7124 C CA . ALA E 1 30 ? -11.13399 18.07678 -51.24367 1.000 17.47352 28 ALA E CA 1
ATOM 7125 C C . ALA E 1 30 ? -11.13474 19.51458 -51.76188 1.000 18.46786 28 ALA E C 1
ATOM 7126 O O . ALA E 1 30 ? -11.39355 19.79110 -52.93854 1.000 10.93874 28 ALA E O 1
ATOM 7128 N N . ALA E 1 31 ? -10.84695 20.43708 -50.83800 1.000 22.63899 29 ALA E N 1
ATOM 7129 C CA . ALA E 1 31 ? -10.69468 21.86758 -51.07090 1.000 17.61373 29 ALA E CA 1
ATOM 7130 C C . ALA E 1 31 ? -9.46344 22.33608 -50.29717 1.000 14.27963 29 ALA E C 1
ATOM 7131 O O . ALA E 1 31 ? -8.93072 21.57208 -49.48218 1.000 13.07478 29 ALA E O 1
ATOM 7133 N N . PRO E 1 32 ? -8.96225 23.55190 -50.53214 1.000 17.69605 30 PRO E N 1
ATOM 7134 C CA . PRO E 1 32 ? -7.74352 23.98832 -49.83062 1.000 13.65611 30 PRO E CA 1
ATOM 7135 C C . PRO E 1 32 ? -7.92213 24.00166 -48.31825 1.000 12.74506 30 PRO E C 1
ATOM 7136 O O . PRO E 1 32 ? -8.97416 24.37775 -47.79685 1.000 18.21220 30 PRO E O 1
ATOM 7140 N N . ILE E 1 33 ? -6.86832 23.59745 -47.61566 1.000 9.37597 31 ILE E N 1
ATOM 7141 C CA . ILE E 1 33 ? -6.89091 23.53127 -46.15848 1.000 13.94473 31 ILE E CA 1
ATOM 7142 C C . ILE E 1 33 ? -6.76074 24.94606 -45.59756 1.000 14.68182 31 ILE E C 1
ATOM 7143 O O . ILE E 1 33 ? -5.68525 25.55020 -45.64355 1.000 13.15819 31 ILE E O 1
ATOM 7148 N N . ARG E 1 34 ? -7.86308 25.47433 -45.06317 1.000 13.61076 32 ARG E N 1
ATOM 7149 C CA . ARG E 1 34 ? -7.89967 26.81250 -44.48416 1.000 20.77958 32 ARG E CA 1
ATOM 7150 C C . ARG E 1 34 ? -7.75795 26.80553 -42.96901 1.000 24.62532 32 ARG E C 1
ATOM 7151 O O . ARG E 1 34 ? -7.53481 27.86767 -42.37554 1.000 19.81105 32 ARG E O 1
ATOM 7159 N N . ASP E 1 35 ? -7.86898 25.63756 -42.32771 1.000 14.80535 33 ASP E N 1
ATOM 7160 C CA . ASP E 1 35 ? -7.73819 25.52752 -40.87590 1.000 20.05799 33 ASP E CA 1
ATOM 7161 C C . ASP E 1 35 ? -7.01422 24.21586 -40.59300 1.000 21.01909 33 ASP E C 1
ATOM 7162 O O . ASP E 1 35 ? -7.63252 23.19698 -40.27716 1.000 25.97070 33 ASP E O 1
ATOM 7167 N N . ALA E 1 36 ? -5.68394 24.24766 -40.68669 1.000 24.50027 34 ALA E N 1
ATOM 7168 C CA . ALA E 1 36 ? -4.90174 23.03938 -40.44991 1.000 27.75920 34 ALA E CA 1
ATOM 7169 C C . ALA E 1 36 ? -4.99870 22.54795 -39.01240 1.000 26.73302 34 ALA E C 1
ATOM 7170 O O . ALA E 1 36 ? -4.55965 21.42512 -38.73082 1.000 43.53369 34 ALA E O 1
ATOM 7172 N N . GLN E 1 37 ? -5.57528 23.34484 -38.10636 1.000 28.79164 35 GLN E N 1
ATOM 7173 C CA . GLN E 1 37 ? -5.65178 22.97183 -36.70005 1.000 29.97762 35 GLN E CA 1
ATOM 7174 C C . GLN E 1 37 ? -6.78882 22.00643 -36.39027 1.000 35.43224 35 GLN E C 1
ATOM 7175 O O . GLN E 1 37 ? -6.80641 21.45247 -35.28592 1.000 29.61918 35 GLN E O 1
ATOM 7181 N N . VAL E 1 38 ? -7.72271 21.78734 -37.32424 1.000 28.94286 36 VAL E N 1
ATOM 7182 C CA . VAL E 1 38 ? -8.90798 20.98352 -37.02451 1.000 21.38684 36 VAL E CA 1
ATOM 7183 C C . VAL E 1 38 ? -8.50717 19.58219 -36.58383 1.000 20.15187 36 VAL E C 1
ATOM 7184 O O . VAL E 1 38 ? -9.02122 19.05065 -35.59140 1.000 22.61690 36 VAL E O 1
ATOM 7188 N N . GLY E 1 39 ? -7.57794 18.96778 -37.31443 1.000 20.56485 37 GLY E N 1
ATOM 7189 C CA . GLY E 1 39 ? -7.21891 17.58762 -37.03441 1.000 28.11489 37 GLY E CA 1
ATOM 7190 C C . GLY E 1 39 ? -6.49733 17.41552 -35.71185 1.000 28.27635 37 GLY E C 1
ATOM 7191 O O . GLY E 1 39 ? -6.70884 16.42431 -35.00456 1.000 21.00097 37 GLY E O 1
ATOM 7192 N N . GLU E 1 40 ? -5.63511 18.37232 -35.35877 1.000 30.62903 38 GLU E N 1
ATOM 7193 C CA . GLU E 1 40 ? -4.86468 18.25260 -34.12610 1.000 29.25379 38 GLU E CA 1
ATOM 7194 C C . GLU E 1 40 ? -5.72302 18.53118 -32.90027 1.000 16.06212 38 GLU E C 1
ATOM 7195 O O . GLU E 1 40 ? -5.57982 17.85332 -31.87921 1.000 20.05477 38 GLU E O 1
ATOM 7201 N N . ILE E 1 41 ? -6.62544 19.50995 -32.98144 1.000 18.66636 39 ILE E N 1
ATOM 7202 C CA . ILE E 1 41 ? -7.53547 19.74865 -31.86524 1.000 23.14710 39 ILE E CA 1
ATOM 7203 C C . ILE E 1 41 ? -8.40160 18.51756 -31.62457 1.000 30.16435 39 ILE E C 1
ATOM 7204 O O . ILE E 1 41 ? -8.60079 18.09492 -30.47855 1.000 25.08635 39 ILE E O 1
ATOM 7209 N N . ALA E 1 42 ? -8.90318 17.90375 -32.70254 1.000 21.26355 40 ALA E N 1
ATOM 7210 C CA . ALA E 1 42 ? -9.76442 16.73053 -32.56445 1.000 18.50587 40 ALA E CA 1
ATOM 7211 C C . ALA E 1 42 ? -9.00431 15.54437 -31.97936 1.000 13.33785 40 ALA E C 1
ATOM 7212 O O . ALA E 1 42 ? -9.51393 14.83740 -31.09981 1.000 12.08067 40 ALA E O 1
ATOM 7214 N N . LEU E 1 43 ? -7.78940 15.29464 -32.46663 1.000 15.86208 41 LEU E N 1
ATOM 7215 C CA . LEU E 1 43 ? -7.02725 14.15577 -31.96784 1.000 14.08852 41 LEU E CA 1
ATOM 7216 C C . LEU E 1 43 ? -6.70455 14.31455 -30.48731 1.000 20.71454 41 LEU E C 1
ATOM 7217 O O . LEU E 1 43 ? -6.82618 13.35781 -29.71045 1.000 17.57484 41 LEU E O 1
ATOM 7222 N N . LYS E 1 44 ? -6.28578 15.51592 -30.08229 1.000 22.44823 42 LYS E N 1
ATOM 7223 C CA . LYS E 1 44 ? -5.95172 15.76173 -28.68085 1.000 26.97857 42 LYS E CA 1
ATOM 7224 C C . LYS E 1 44 ? -7.14944 15.50013 -27.77752 1.000 25.65656 42 LYS E C 1
ATOM 7225 O O . LYS E 1 44 ? -7.04344 14.78100 -26.77682 1.000 21.15614 42 LYS E O 1
ATOM 7231 N N . GLU E 1 45 ? -8.30815 16.06445 -28.12812 1.000 24.60150 43 GLU E N 1
ATOM 7232 C CA . GLU E 1 45 ? -9.50665 15.83669 -27.33082 1.000 24.79998 43 GLU E CA 1
ATOM 7233 C C . GLU E 1 45 ? -9.95346 14.37755 -27.37477 1.000 23.89773 43 GLU E C 1
ATOM 7234 O O . GLU E 1 45 ? -10.48727 13.86782 -26.38331 1.000 19.22637 43 GLU E O 1
ATOM 7240 N N . ALA E 1 46 ? -9.73476 13.68836 -28.49913 1.000 23.33785 44 ALA E N 1
ATOM 7241 C CA . ALA E 1 46 ? -10.15171 12.29187 -28.60872 1.000 22.00906 44 ALA E CA 1
ATOM 7242 C C . ALA E 1 46 ? -9.26663 11.37447 -27.77240 1.000 21.25716 44 ALA E C 1
ATOM 7243 O O . ALA E 1 46 ? -9.74448 10.37693 -27.21331 1.000 15.76288 44 ALA E O 1
ATOM 7245 N N . CYS E 1 47 ? -7.96490 11.66482 -27.71220 1.000 20.74396 45 CYS E N 1
ATOM 7246 C CA . CYS E 1 47 ? -7.08258 10.86715 -26.86808 1.000 28.92747 45 CYS E CA 1
ATOM 7247 C C . CYS E 1 47 ? -7.49638 10.98010 -25.40441 1.000 18.18784 45 CYS E C 1
ATOM 7248 O O . CYS E 1 47 ? -7.51457 9.97933 -24.67698 1.000 16.83858 45 CYS E O 1
ATOM 7251 N N . GLN E 1 48 ? -7.86478 12.19074 -24.97106 1.000 17.44064 46 GLN E N 1
ATOM 7252 C CA . GLN E 1 48 ? -8.30376 12.39931 -23.59493 1.000 27.22064 46 GLN E CA 1
ATOM 7253 C C . GLN E 1 48 ? -9.59412 11.64260 -23.31327 1.000 24.42349 46 GLN E C 1
ATOM 7254 O O . GLN E 1 48 ? -9.72361 10.97964 -22.27777 1.000 24.82495 46 GLN E O 1
ATOM 7260 N N . ALA E 1 49 ? -10.55983 11.72223 -24.23654 1.000 20.69006 47 ALA E N 1
ATOM 7261 C CA . ALA E 1 49 ? -11.82043 11.00502 -24.06649 1.000 18.86457 47 ALA E CA 1
ATOM 7262 C C . ALA E 1 49 ? -11.58784 9.50722 -23.91780 1.000 16.36475 47 ALA E C 1
ATOM 7263 O O . ALA E 1 49 ? -12.25966 8.83730 -23.12289 1.000 19.92431 47 ALA E O 1
ATOM 7265 N N . VAL E 1 50 ? -10.62128 8.96628 -24.65783 1.000 17.64125 48 VAL E N 1
ATOM 7266 C CA . VAL E 1 50 ? -10.32849 7.54292 -24.56415 1.000 13.30168 48 VAL E CA 1
ATOM 7267 C C . VAL E 1 50 ? -9.65666 7.21506 -23.23338 1.000 16.97810 48 VAL E C 1
ATOM 7268 O O . VAL E 1 50 ? -9.93047 6.17121 -22.62766 1.000 17.49298 48 VAL E O 1
ATOM 7272 N N . ILE E 1 51 ? -8.75344 8.08485 -22.77086 1.000 20.41835 49 ILE E N 1
ATOM 7273 C CA . ILE E 1 51 ? -8.14241 7.91434 -21.45162 1.000 22.06199 49 ILE E CA 1
ATOM 7274 C C . ILE E 1 51 ? -9.21263 7.89690 -20.36461 1.000 16.87447 49 ILE E C 1
ATOM 7275 O O . ILE E 1 51 ? -9.10118 7.15186 -19.38201 1.000 16.84278 49 ILE E O 1
ATOM 7280 N N . ASN E 1 52 ? -10.28866 8.66812 -20.55144 1.000 23.77134 50 ASN E N 1
ATOM 7281 C CA . ASN E 1 52 ? -11.40086 8.77041 -19.61528 1.000 23.60846 50 ASN E CA 1
ATOM 7282 C C . ASN E 1 52 ? -12.44772 7.66528 -19.77858 1.000 22.61227 50 ASN E C 1
ATOM 7283 O O . ASN E 1 52 ? -13.55928 7.82694 -19.26828 1.000 29.04729 50 ASN E O 1
ATOM 7288 N N . GLY E 1 53 ? -12.13674 6.57156 -20.47544 1.000 18.62779 51 GLY E N 1
ATOM 7289 C CA . GLY E 1 53 ? -13.03047 5.43539 -20.56871 1.000 21.36031 51 GLY E CA 1
ATOM 7290 C C . GLY E 1 53 ? -14.08634 5.48275 -21.66040 1.000 19.00937 51 GLY E C 1
ATOM 7291 O O . GLY E 1 53 ? -14.90071 4.55484 -21.74326 1.000 31.00085 51 GLY E O 1
ATOM 7292 N N . GLN E 1 54 ? -14.10984 6.51173 -22.49141 1.000 19.61376 52 GLN E N 1
ATOM 7293 C CA . GLN E 1 54 ? -15.10209 6.60055 -23.55716 1.000 25.94198 52 GLN E CA 1
ATOM 7294 C C . GLN E 1 54 ? -14.63505 5.87363 -24.81645 1.000 22.06496 52 GLN E C 1
ATOM 7295 O O . GLN E 1 54 ? -13.43269 5.68973 -25.03262 1.000 17.92054 52 GLN E O 1
ATOM 7301 N N . PRO E 1 55 ? -15.56959 5.42047 -25.67439 1.000 21.02407 53 PRO E N 1
ATOM 7302 C CA . PRO E 1 55 ? -17.02082 5.41762 -25.48762 1.000 24.18490 53 PRO E CA 1
ATOM 7303 C C . PRO E 1 55 ? -17.46668 4.11776 -24.83107 1.000 19.19828 53 PRO E C 1
ATOM 7304 O O . PRO E 1 55 ? -16.66524 3.19313 -24.74872 1.000 22.79385 53 PRO E O 1
ATOM 7308 N N . ALA E 1 56 ? -18.72840 4.03745 -24.40032 1.000 26.97358 54 ALA E N 1
ATOM 7309 C CA . ALA E 1 56 ? -19.17366 2.89916 -23.59598 1.000 16.69588 54 ALA E CA 1
ATOM 7310 C C . ALA E 1 56 ? -19.08034 1.57558 -24.35538 1.000 24.25492 54 ALA E C 1
ATOM 7311 O O . ALA E 1 56 ? -18.79823 0.52836 -23.75830 1.000 18.67816 54 ALA E O 1
ATOM 7313 N N . TRP E 1 57 ? -19.32786 1.58711 -25.66440 1.000 23.44851 55 TRP E N 1
ATOM 7314 C CA . TRP E 1 57 ? -19.34689 0.33846 -26.42419 1.000 20.13280 55 TRP E CA 1
ATOM 7315 C C . TRP E 1 57 ? -17.95739 -0.15168 -26.81788 1.000 18.84165 55 TRP E C 1
ATOM 7316 O O . TRP E 1 57 ? -17.85547 -1.14709 -27.54329 1.000 16.76193 55 TRP E O 1
ATOM 7327 N N . ALA E 1 58 ? -16.89459 0.51423 -26.35955 1.000 23.26937 56 ALA E N 1
ATOM 7328 C CA . ALA E 1 58 ? -15.56620 0.27312 -26.91755 1.000 21.23239 56 ALA E CA 1
ATOM 7329 C C . ALA E 1 58 ? -15.16812 -1.19644 -26.82127 1.000 22.23721 56 ALA E C 1
ATOM 7330 O O . ALA E 1 58 ? -14.77754 -1.80851 -27.82006 1.000 20.73654 56 ALA E O 1
ATOM 7332 N N . GLN E 1 59 ? -15.27896 -1.79196 -25.63123 1.000 23.36090 57 GLN E N 1
ATOM 7333 C CA . GLN E 1 59 ? -14.75002 -3.14202 -25.45159 1.000 18.47475 57 GLN E CA 1
ATOM 7334 C C . GLN E 1 59 ? -15.59954 -4.19405 -26.16132 1.000 13.92762 57 GLN E C 1
ATOM 7335 O O . GLN E 1 59 ? -15.06588 -5.19010 -26.66228 1.000 17.04882 57 GLN E O 1
ATOM 7341 N N . ALA E 1 60 ? -16.92392 -4.01320 -26.18959 1.000 16.85775 58 ALA E N 1
ATOM 7342 C CA . ALA E 1 60 ? -17.76992 -4.97348 -26.89400 1.000 19.88753 58 ALA E CA 1
ATOM 7343 C C . ALA E 1 60 ? -17.56193 -4.90024 -28.40104 1.000 14.02620 58 ALA E C 1
ATOM 7344 O O . ALA E 1 60 ? -17.65567 -5.92198 -29.08780 1.000 21.05668 58 ALA E O 1
ATOM 7346 N N . HIS E 1 61 ? -17.27620 -3.70939 -28.93261 1.000 20.53567 59 HIS E N 1
ATOM 7347 C CA . HIS E 1 61 ? -17.04895 -3.58845 -30.36834 1.000 12.19441 59 HIS E CA 1
ATOM 7348 C C . HIS E 1 61 ? -15.72264 -4.22742 -30.76463 1.000 11.42095 59 HIS E C 1
ATOM 7349 O O . HIS E 1 61 ? -15.65338 -4.99779 -31.72901 1.000 13.08359 59 HIS E O 1
ATOM 7356 N N . ILE E 1 62 ? -14.65585 -3.92717 -30.01963 1.000 20.14966 60 ILE E N 1
ATOM 7357 C CA . ILE E 1 62 ? -13.35669 -4.52896 -30.31207 1.000 15.60280 60 ILE E CA 1
ATOM 7358 C C . ILE E 1 62 ? -13.41113 -6.04026 -30.11804 1.000 20.48377 60 ILE E C 1
ATOM 7359 O O . ILE E 1 62 ? -12.83453 -6.80148 -30.90728 1.000 18.24195 60 ILE E O 1
ATOM 7364 N N . ASP E 1 63 ? -14.12241 -6.50345 -29.07978 1.000 24.52151 61 ASP E N 1
ATOM 7365 C CA . ASP E 1 63 ? -14.31756 -7.94243 -28.90532 1.000 19.93812 61 ASP E CA 1
ATOM 7366 C C . ASP E 1 63 ? -14.97643 -8.56386 -30.12797 1.000 19.01563 61 ASP E C 1
ATOM 7367 O O . ASP E 1 63 ? -14.56735 -9.63960 -30.58355 1.000 19.43669 61 ASP E O 1
ATOM 7372 N N . ALA E 1 64 ? -16.00621 -7.90176 -30.66818 1.000 22.35383 62 ALA E N 1
ATOM 7373 C CA . ALA E 1 64 ? -16.70951 -8.43675 -31.83301 1.000 29.32527 62 ALA E CA 1
ATOM 7374 C C . ALA E 1 64 ? -15.79354 -8.51295 -33.04630 1.000 15.07434 62 ALA E C 1
ATOM 7375 O O . ALA E 1 64 ? -15.81106 -9.50363 -33.79010 1.000 20.02979 62 ALA E O 1
ATOM 7377 N N . TRP E 1 65 ? -15.00132 -7.46301 -33.27814 1.000 20.45370 63 TRP E N 1
ATOM 7378 C CA . TRP E 1 65 ? -14.08408 -7.48582 -34.40999 1.000 13.30726 63 TRP E CA 1
ATOM 7379 C C . TRP E 1 65 ? -13.06530 -8.60235 -34.25113 1.000 18.80798 63 TRP E C 1
ATOM 7380 O O . TRP E 1 65 ? -12.71758 -9.28556 -35.22210 1.000 24.31042 63 TRP E O 1
ATOM 7391 N N . ASN E 1 66 ? -12.60525 -8.83167 -33.02376 1.000 15.93381 64 ASN E N 1
ATOM 7392 C CA . ASN E 1 66 ? -11.65952 -9.91773 -32.80652 1.000 24.53504 64 ASN E CA 1
ATOM 7393 C C . ASN E 1 66 ? -12.29432 -11.27596 -33.06753 1.000 15.90659 64 ASN E C 1
ATOM 7394 O O . ASN E 1 66 ? -11.62404 -12.18100 -33.57417 1.000 22.10294 64 ASN E O 1
ATOM 7399 N N . THR E 1 67 ? -13.58609 -11.43430 -32.76874 1.000 22.13421 65 THR E N 1
ATOM 7400 C CA . THR E 1 67 ? -14.26567 -12.66963 -33.15369 1.000 19.14846 65 THR E CA 1
ATOM 7401 C C . THR E 1 67 ? -14.29127 -12.82792 -34.66648 1.000 23.55554 65 THR E C 1
ATOM 7402 O O . THR E 1 67 ? -14.07028 -13.92939 -35.18863 1.000 19.48190 65 THR E O 1
ATOM 7406 N N . VAL E 1 68 ? -14.55777 -11.73401 -35.38839 1.000 22.38958 66 VAL E N 1
ATOM 7407 C CA . VAL E 1 68 ? -14.56252 -11.78845 -36.84714 1.000 14.90458 66 VAL E CA 1
ATOM 7408 C C . VAL E 1 68 ? -13.16871 -12.11408 -37.36843 1.000 14.46533 66 VAL E C 1
ATOM 7409 O O . VAL E 1 68 ? -13.00083 -12.94546 -38.26961 1.000 18.55987 66 VAL E O 1
ATOM 7413 N N . LEU E 1 69 ? -12.14406 -11.46168 -36.81156 1.000 19.47779 67 LEU E N 1
ATOM 7414 C CA . LEU E 1 69 ? -10.77794 -11.72936 -37.25892 1.000 23.03821 67 LEU E CA 1
ATOM 7415 C C . LEU E 1 69 ? -10.41415 -13.20437 -37.07921 1.000 22.80688 67 LEU E C 1
ATOM 7416 O O . LEU E 1 69 ? -9.89931 -13.84461 -38.00553 1.000 18.83625 67 LEU E O 1
ATOM 7421 N N . LYS E 1 70 ? -10.69277 -13.76822 -35.89485 1.000 26.69395 68 LYS E N 1
ATOM 7422 C CA . LYS E 1 70 ? -10.42330 -15.19042 -35.67125 1.000 27.00497 68 LYS E CA 1
ATOM 7423 C C . LYS E 1 70 ? -11.18842 -16.06776 -36.65212 1.000 23.02393 68 LYS E C 1
ATOM 7424 O O . LYS E 1 70 ? -10.69880 -17.13333 -37.04734 1.000 22.88853 68 LYS E O 1
ATOM 7430 N N . ALA E 1 71 ? -12.38003 -15.62859 -37.06806 1.000 22.92875 69 ALA E N 1
ATOM 7431 C CA . ALA E 1 71 ? -13.21846 -16.45575 -37.92803 1.000 19.71476 69 ALA E CA 1
ATOM 7432 C C . ALA E 1 71 ? -12.54374 -16.75788 -39.26250 1.000 30.30488 69 ALA E C 1
ATOM 7433 O O . ALA E 1 71 ? -12.70676 -17.85895 -39.80186 1.000 33.79472 69 ALA E O 1
ATOM 7435 N N . PHE E 1 72 ? -11.77781 -15.81004 -39.81722 1.000 25.14123 70 PHE E N 1
ATOM 7436 C CA . PHE E 1 72 ? -11.03442 -16.08880 -41.04615 1.000 28.14912 70 PHE E CA 1
ATOM 7437 C C . PHE E 1 72 ? -9.55400 -16.37100 -40.79474 1.000 29.41356 70 PHE E C 1
ATOM 7438 O O . PHE E 1 72 ? -8.75649 -16.35330 -41.73931 1.000 33.06907 70 PHE E O 1
ATOM 7446 N N . GLY E 1 73 ? -9.17481 -16.65473 -39.55304 1.000 22.84420 71 GLY E N 1
ATOM 7447 C CA . GLY E 1 73 ? -7.89165 -17.26110 -39.27350 1.000 33.39699 71 GLY E CA 1
ATOM 7448 C C . GLY E 1 73 ? -6.81555 -16.33806 -38.75738 1.000 33.24948 71 GLY E C 1
ATOM 7449 O O . GLY E 1 73 ? -5.66911 -16.77742 -38.61316 1.000 37.55105 71 GLY E O 1
ATOM 7450 N N . ALA E 1 74 ? -7.13573 -15.07938 -38.48565 1.000 30.63377 72 ALA E N 1
ATOM 7451 C CA . ALA E 1 74 ? -6.12906 -14.16245 -37.98840 1.000 32.72841 72 ALA E CA 1
ATOM 7452 C C . ALA E 1 74 ? -5.93576 -14.35227 -36.48894 1.000 25.02986 72 ALA E C 1
ATOM 7453 O O . ALA E 1 74 ? -6.78367 -14.91542 -35.79390 1.000 33.74575 72 ALA E O 1
ATOM 7455 N N . LYS E 1 75 ? -4.79361 -13.87392 -35.99689 1.000 28.18685 73 LYS E N 1
ATOM 7456 C CA . LYS E 1 75 ? -4.49765 -13.85132 -34.56816 1.000 27.19098 73 LYS E CA 1
ATOM 7457 C C . LYS E 1 75 ? -4.59794 -12.41755 -34.06882 1.000 22.33697 73 LYS E C 1
ATOM 7458 O O . LYS E 1 75 ? -3.62564 -11.65594 -34.18159 1.000 28.24911 73 LYS E O 1
ATOM 7464 N N . PRO E 1 76 ? -5.73492 -12.00584 -33.49913 1.000 27.85846 74 PRO E N 1
ATOM 7465 C CA . PRO E 1 76 ? -5.92658 -10.58022 -33.17357 1.000 28.41624 74 PRO E CA 1
ATOM 7466 C C . PRO E 1 76 ? -4.88873 -10.02789 -32.22048 1.000 35.77584 74 PRO E C 1
ATOM 7467 O O . PRO E 1 76 ? -4.63403 -8.81474 -32.21882 1.000 23.90762 74 PRO E O 1
ATOM 7471 N N . LYS E 1 77 ? -4.29130 -10.88732 -31.39760 1.000 29.51424 75 LYS E N 1
ATOM 7472 C CA . LYS E 1 77 ? -3.24296 -10.44479 -30.49103 1.000 36.74747 75 LYS E CA 1
ATOM 7473 C C . LYS E 1 77 ? -2.01109 -9.98476 -31.25866 1.000 26.95974 75 LYS E C 1
ATOM 7474 O O . LYS E 1 77 ? -1.28807 -9.09412 -30.79875 1.000 29.91208 75 LYS E O 1
ATOM 7480 N N . ARG E 1 78 ? -1.76853 -10.56164 -32.43371 1.000 26.59437 76 ARG E N 1
ATOM 7481 C CA . ARG E 1 78 ? -0.64835 -10.15081 -33.26803 1.000 22.27133 76 ARG E CA 1
ATOM 7482 C C . ARG E 1 78 ? -1.03708 -9.07921 -34.28632 1.000 20.57951 76 ARG E C 1
ATOM 7483 O O . ARG E 1 78 ? -0.25322 -8.15903 -34.54183 1.000 22.69856 76 ARG E O 1
ATOM 7491 N N . THR E 1 79 ? -2.23350 -9.17153 -34.87329 1.000 17.94989 77 THR E N 1
ATOM 7492 C CA . THR E 1 79 ? -2.67791 -8.25630 -35.92637 1.000 20.15726 77 THR E CA 1
ATOM 7493 C C . THR E 1 79 ? -4.07026 -7.73779 -35.58070 1.000 20.78996 77 THR E C 1
ATOM 7494 O O . THR E 1 79 ? -5.08256 -8.26669 -36.05617 1.000 17.68126 77 THR E O 1
ATOM 7498 N N . PRO E 1 80 ? -4.16016 -6.69901 -34.75892 1.000 14.86445 78 PRO E N 1
ATOM 7499 C CA . PRO E 1 80 ? -5.47049 -6.21733 -34.31933 1.000 22.12518 78 PRO E CA 1
ATOM 7500 C C . PRO E 1 80 ? -6.13295 -5.35387 -35.38473 1.000 19.23788 78 PRO E C 1
ATOM 7501 O O . PRO E 1 80 ? -5.49672 -4.88691 -36.33437 1.000 15.89483 78 PRO E O 1
ATOM 7505 N N . CYS E 1 81 ? -7.43564 -5.13891 -35.20372 1.000 16.87207 79 CYS E N 1
ATOM 7506 C CA . CYS E 1 81 ? -8.12975 -4.15712 -36.02831 1.000 15.00494 79 CYS E CA 1
ATOM 7507 C C . CYS E 1 81 ? -7.58121 -2.76442 -35.74218 1.000 18.20719 79 CYS E C 1
ATOM 7508 O O . CYS E 1 81 ? -7.04606 -2.48956 -34.66169 1.000 20.51428 79 CYS E O 1
ATOM 7511 N N . SER E 1 82 ? -7.70567 -1.88289 -36.73615 1.000 10.30647 80 SER E N 1
ATOM 7512 C CA . SER E 1 82 ? -7.07495 -0.56794 -36.64645 1.000 17.92132 80 SER E CA 1
ATOM 7513 C C . SER E 1 82 ? -7.60126 0.23583 -35.46558 1.000 16.09968 80 SER E C 1
ATOM 7514 O O . SER E 1 82 ? -6.87500 1.06954 -34.90637 1.000 12.77735 80 SER E O 1
ATOM 7517 N N . ALA E 1 83 ? -8.86446 0.02101 -35.08885 1.000 11.43905 81 ALA E N 1
ATOM 7518 C CA . ALA E 1 83 ? -9.41927 0.72882 -33.94369 1.000 12.50631 81 ALA E CA 1
ATOM 7519 C C . ALA E 1 83 ? -8.67542 0.35381 -32.66597 1.000 15.69083 81 ALA E C 1
ATOM 7520 O O . ALA E 1 83 ? -8.26776 1.22806 -31.89140 1.000 14.40931 81 ALA E O 1
ATOM 7522 N N . GLU E 1 84 ? -8.46264 -0.94650 -32.44273 1.000 17.40573 82 GLU E N 1
ATOM 7523 C CA . GLU E 1 84 ? -7.75893 -1.37330 -31.23373 1.000 23.91086 82 GLU E CA 1
ATOM 7524 C C . GLU E 1 84 ? -6.29078 -0.96751 -31.27040 1.000 29.36641 82 GLU E C 1
ATOM 7525 O O . GLU E 1 84 ? -5.71584 -0.61808 -30.23206 1.000 20.86012 82 GLU E O 1
ATOM 7531 N N . ALA E 1 85 ? -5.66360 -1.02957 -32.45076 1.000 20.06221 83 ALA E N 1
ATOM 7532 C CA . ALA E 1 85 ? -4.28241 -0.57713 -32.58847 1.000 22.47873 83 ALA E CA 1
ATOM 7533 C C . ALA E 1 85 ? -4.11623 0.84472 -32.06507 1.000 26.76126 83 ALA E C 1
ATOM 7534 O O . ALA E 1 85 ? -3.18301 1.13593 -31.30759 1.000 21.62937 83 ALA E O 1
ATOM 7536 N N . LEU E 1 86 ? -5.02404 1.74480 -32.45741 1.000 14.81941 84 LEU E N 1
ATOM 7537 C CA . LEU E 1 86 ? -4.96961 3.11924 -31.96521 1.000 17.08929 84 LEU E CA 1
ATOM 7538 C C . LEU E 1 86 ? -5.29139 3.18809 -30.47613 1.000 20.92644 84 LEU E C 1
ATOM 7539 O O . LEU E 1 86 ? -4.63490 3.92224 -29.72601 1.000 20.16837 84 LEU E O 1
ATOM 7544 N N . ARG E 1 87 ? -6.30318 2.44182 -30.03271 1.000 19.15918 85 ARG E N 1
ATOM 7545 C CA . ARG E 1 87 ? -6.70639 2.50469 -28.63267 1.000 20.14664 85 ARG E CA 1
ATOM 7546 C C . ARG E 1 87 ? -5.57638 2.03412 -27.72074 1.000 27.14498 85 ARG E C 1
ATOM 7547 O O . ARG E 1 87 ? -5.19122 2.73197 -26.77297 1.000 23.61184 85 ARG E O 1
ATOM 7555 N N . LYS E 1 88 ? -5.01772 0.85700 -28.01206 1.000 21.04163 86 LYS E N 1
ATOM 7556 C CA . LYS E 1 88 ? -3.89382 0.34679 -27.23356 1.000 23.13461 86 LYS E CA 1
ATOM 7557 C C . LYS E 1 88 ? -2.75274 1.35829 -27.19114 1.000 26.78722 86 LYS E C 1
ATOM 7558 O O . LYS E 1 88 ? -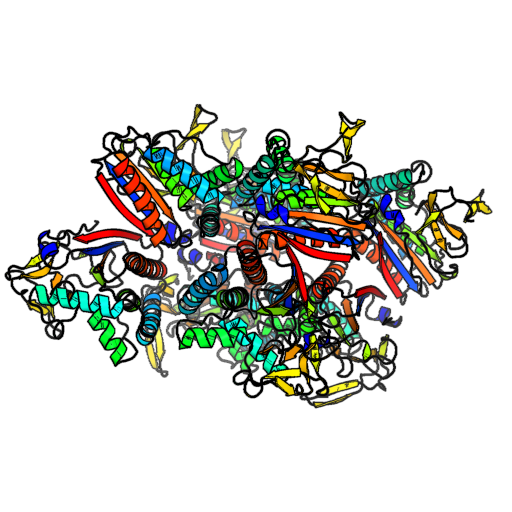2.14950 1.59040 -26.13619 1.000 26.29687 86 LYS E O 1
ATOM 7564 N N . ARG E 1 89 ? -2.48499 2.01266 -28.32096 1.000 31.78221 87 ARG E N 1
ATOM 7565 C CA . ARG E 1 89 ? -1.39896 2.98212 -28.39331 1.000 21.11211 87 ARG E CA 1
ATOM 7566 C C . ARG E 1 89 ? -1.64498 4.17296 -27.47263 1.000 35.81897 87 ARG E C 1
ATOM 7567 O O . ARG E 1 89 ? -0.72409 4.63827 -26.78947 1.000 38.58144 87 ARG E O 1
ATOM 7575 N N . VAL E 1 90 ? -2.87906 4.68247 -27.44001 1.000 25.47012 88 VAL E N 1
ATOM 7576 C CA . VAL E 1 90 ? -3.18499 5.81916 -26.57632 1.000 27.77499 88 VAL E CA 1
ATOM 7577 C C . VAL E 1 90 ? -3.13071 5.40938 -25.10925 1.000 33.61306 88 VAL E C 1
ATOM 7578 O O . VAL E 1 90 ? -2.62102 6.15312 -24.26389 1.000 27.26947 88 VAL E O 1
ATOM 7582 N N . LEU E 1 91 ? -3.63560 4.21756 -24.78374 1.000 19.62329 89 LEU E N 1
ATOM 7583 C CA . LEU E 1 91 ? -3.69322 3.79763 -23.38954 1.000 28.70353 89 LEU E CA 1
ATOM 7584 C C . LEU E 1 91 ? -2.32516 3.39484 -22.85139 1.000 35.80934 89 LEU E C 1
ATOM 7585 O O . LEU E 1 91 ? -2.09472 3.48646 -21.64102 1.000 37.27343 89 LEU E O 1
ATOM 7590 N N . LYS E 1 92 ? -1.41189 2.95318 -23.71783 1.000 29.63807 90 LYS E N 1
ATOM 7591 C CA . LYS E 1 92 ? -0.06206 2.60997 -23.28324 1.000 35.88472 90 LYS E CA 1
ATOM 7592 C C . LYS E 1 92 ? 0.89122 3.80245 -23.29885 1.000 40.10989 90 LYS E C 1
ATOM 7593 O O . LYS E 1 92 ? 1.80168 3.86642 -22.46464 1.000 38.48267 90 LYS E O 1
ATOM 7599 N N . ASP E 1 93 ? 0.69394 4.76548 -24.20296 1.000 42.99096 91 ASP E N 1
ATOM 7600 C CA . ASP E 1 93 ? 1.60721 5.89187 -24.33717 1.000 36.54102 91 ASP E CA 1
ATOM 7601 C C . ASP E 1 93 ? 1.00919 7.23352 -23.93863 1.000 42.43923 91 ASP E C 1
ATOM 7602 O O . ASP E 1 93 ? 1.74083 8.22886 -23.91004 1.000 35.48045 91 ASP E O 1
ATOM 7607 N N . GLY E 1 94 ? -0.28906 7.29970 -23.64792 1.000 43.64774 92 GLY E N 1
ATOM 7608 C CA . GLY E 1 94 ? -0.90436 8.52954 -23.19065 1.000 36.00539 92 GLY E CA 1
ATOM 7609 C C . GLY E 1 94 ? -1.22230 9.55493 -24.25857 1.000 36.69076 92 GLY E C 1
ATOM 7610 O O . GLY E 1 94 ? -1.92684 10.52986 -23.95998 1.000 42.96619 92 GLY E O 1
ATOM 7611 N N . THR E 1 95 ? -0.73594 9.38543 -25.48520 1.000 44.52037 93 THR E N 1
ATOM 7612 C CA . THR E 1 95 ? -1.02490 10.34047 -26.55374 1.000 55.44318 93 THR E CA 1
ATOM 7613 C C . THR E 1 95 ? -0.78233 9.66485 -27.89969 1.000 52.52806 93 THR E C 1
ATOM 7614 O O . THR E 1 95 ? -0.52567 8.45778 -27.97443 1.000 45.43320 93 THR E O 1
ATOM 7618 N N . MET E 1 96 ? -0.87337 10.45648 -28.96876 1.000 50.55560 94 MET E N 1
ATOM 7619 C CA . MET E 1 96 ? -0.55248 10.01437 -30.31632 1.000 47.63724 94 MET E CA 1
ATOM 7620 C C . MET E 1 96 ? 0.14622 11.13333 -31.07099 1.000 42.96508 94 MET E C 1
ATOM 7621 O O . MET E 1 96 ? -0.13906 12.31631 -30.86916 1.000 44.40526 94 MET E O 1
ATOM 7626 N N . ALA E 1 97 ? 1.05978 10.74280 -31.95308 1.000 58.80293 95 ALA E N 1
ATOM 7627 C CA . ALA E 1 97 ? 1.81039 11.70673 -32.74116 1.000 55.43435 95 ALA E CA 1
ATOM 7628 C C . ALA E 1 97 ? 0.93573 12.28805 -33.84562 1.000 46.26906 95 ALA E C 1
ATOM 7629 O O . ALA E 1 97 ? 0.35135 11.54831 -34.64532 1.000 51.29498 95 ALA E O 1
ATOM 7631 N N . ALA E 1 98 ? 0.83497 13.61470 -33.87501 1.000 38.51709 96 ALA E N 1
ATOM 7632 C CA . ALA E 1 98 ? 0.26941 14.28583 -35.03348 1.000 47.53203 96 ALA E CA 1
ATOM 7633 C C . ALA E 1 98 ? 1.16570 14.05521 -36.24351 1.000 59.43735 96 ALA E C 1
ATOM 7634 O O . ALA E 1 98 ? 2.39470 14.02992 -36.13177 1.000 66.39015 96 ALA E O 1
ATOM 7636 N N . LEU E 1 99 ? 0.54236 13.86581 -37.40467 1.000 53.77881 97 LEU E N 1
ATOM 7637 C CA . LEU E 1 99 ? 1.28262 13.58926 -38.62919 1.000 52.27553 97 LEU E CA 1
ATOM 7638 C C . LEU E 1 99 ? 0.85208 14.53155 -39.74482 1.000 50.29802 97 LEU E C 1
ATOM 7639 O O . LEU E 1 99 ? 1.68148 15.20419 -40.36619 1.000 58.28996 97 LEU E O 1
ATOM 7644 N N . ASP E 1 100 ? -0.44882 14.59954 -39.97109 1.000 36.83547 98 ASP E N 1
ATOM 7645 C CA . ASP E 1 100 ? -1.07290 15.15726 -41.15938 1.000 23.86639 98 ASP E CA 1
ATOM 7646 C C . ASP E 1 100 ? -2.47677 15.57522 -40.73490 1.000 20.99317 98 ASP E C 1
ATOM 7647 O O . ASP E 1 100 ? -3.15309 14.80635 -40.03727 1.000 31.36534 98 ASP E O 1
ATOM 7652 N N . PRO E 1 101 ? -2.94031 16.77986 -41.09002 1.000 20.48159 99 PRO E N 1
ATOM 7653 C CA . PRO E 1 101 ? -4.23491 17.24304 -40.54983 1.000 21.81984 99 PRO E CA 1
ATOM 7654 C C . PRO E 1 101 ? -5.40579 16.31932 -40.86090 1.000 23.30980 99 PRO E C 1
ATOM 7655 O O . PRO E 1 101 ? -6.27874 16.14216 -40.00471 1.000 16.94020 99 PRO E O 1
ATOM 7659 N N . VAL E 1 102 ? -5.44578 15.70139 -42.04419 1.000 21.55257 100 VAL E N 1
ATOM 7660 C CA . VAL E 1 102 ? -6.55935 14.80674 -42.35410 1.000 13.80370 100 VAL E CA 1
ATOM 7661 C C . VAL E 1 102 ? -6.39509 13.46875 -41.64326 1.000 12.40887 100 VAL E C 1
ATOM 7662 O O . VAL E 1 102 ? -7.36608 12.91828 -41.11476 1.000 11.48083 100 VAL E O 1
ATOM 7666 N N . VAL E 1 103 ? -5.17796 12.91733 -41.62131 1.000 13.90936 101 VAL E N 1
ATOM 7667 C CA . VAL E 1 103 ? -4.96239 11.64199 -40.94198 1.000 17.23220 101 VAL E CA 1
ATOM 7668 C C . VAL E 1 103 ? -5.25986 11.77459 -39.45135 1.000 20.30118 101 VAL E C 1
ATOM 7669 O O . VAL E 1 103 ? -5.79167 10.84893 -38.82318 1.000 11.15516 101 VAL E O 1
ATOM 7673 N N . ASP E 1 104 ? -4.92855 12.92896 -38.86509 1.000 16.61028 102 ASP E N 1
ATOM 7674 C CA . ASP E 1 104 ? -5.21017 13.16129 -37.44989 1.000 19.50645 102 ASP E CA 1
ATOM 7675 C C . ASP E 1 104 ? -6.70927 13.21524 -37.18256 1.000 20.64463 102 ASP E C 1
ATOM 7676 O O . ASP E 1 104 ? -7.18977 12.63974 -36.19750 1.000 15.14399 102 ASP E O 1
ATOM 7681 N N . LEU E 1 105 ? -7.45966 13.91253 -38.04048 1.000 10.39065 103 LEU E N 1
ATOM 7682 C CA . LEU E 1 105 ? -8.90606 13.98842 -37.87465 1.000 15.93332 103 LEU E CA 1
ATOM 7683 C C . LEU E 1 105 ? -9.55988 12.60142 -37.92631 1.000 18.61803 103 LEU E C 1
ATOM 7684 O O . LEU E 1 105 ? -10.38157 12.26711 -37.06532 1.000 13.48989 103 LEU E O 1
ATOM 7689 N N . TYR E 1 106 ? -9.21962 11.77022 -38.92433 1.000 13.06205 104 TYR E N 1
ATOM 7690 C CA . TYR E 1 106 ? -9.94394 10.50166 -39.00469 1.000 11.34360 104 TYR E CA 1
ATOM 7691 C C . TYR E 1 106 ? -9.43888 9.48649 -37.98232 1.000 9.20786 104 TYR E C 1
ATOM 7692 O O . TYR E 1 106 ? -10.21332 8.63562 -37.53052 1.000 11.99315 104 TYR E O 1
ATOM 7701 N N . ASN E 1 107 ? -8.17593 9.56923 -37.57006 1.000 7.21495 105 ASN E N 1
ATOM 7702 C CA . ASN E 1 107 ? -7.75510 8.76996 -36.42225 1.000 17.56193 105 ASN E CA 1
ATOM 7703 C C . ASN E 1 107 ? -8.51642 9.18626 -35.17086 1.000 11.37142 105 ASN E C 1
ATOM 7704 O O . ASN E 1 107 ? -8.89268 8.34034 -34.34468 1.000 13.87339 105 ASN E O 1
ATOM 7709 N N . ALA E 1 108 ? -8.75226 10.48829 -35.02111 1.000 10.73487 106 ALA E N 1
ATOM 7710 C CA . ALA E 1 108 ? -9.50291 10.99510 -33.88007 1.000 15.69816 106 ALA E CA 1
ATOM 7711 C C . ALA E 1 108 ? -10.91977 10.45345 -33.87666 1.000 18.83683 106 ALA E C 1
ATOM 7712 O O . ALA E 1 108 ? -11.48162 10.16022 -32.81224 1.000 13.49333 106 ALA E O 1
ATOM 7714 N N . VAL E 1 109 ? -11.53012 10.35905 -35.06011 1.000 8.28234 107 VAL E N 1
ATOM 7715 C CA . VAL E 1 109 ? -12.86841 9.79902 -35.15015 1.000 10.08713 107 VAL E CA 1
ATOM 7716 C C . VAL E 1 109 ? -12.84753 8.34402 -34.71084 1.000 11.87673 107 VAL E C 1
ATOM 7717 O O . VAL E 1 109 ? -13.69516 7.90993 -33.92091 1.000 12.32920 107 VAL E O 1
ATOM 7721 N N . SER E 1 110 ? -11.85183 7.57843 -35.17232 1.000 9.72650 108 SER E N 1
ATOM 7722 C CA . SER E 1 110 ? -11.75585 6.18236 -34.75483 1.000 11.90668 108 SER E CA 1
ATOM 7723 C C . SER E 1 110 ? -11.56810 6.06506 -33.24784 1.000 14.82895 108 SER E C 1
ATOM 7724 O O . SER E 1 110 ? -12.12849 5.16238 -32.60845 1.000 11.67185 108 SER E O 1
ATOM 7727 N N . LEU E 1 111 ? -10.76581 6.95583 -32.67124 1.000 12.50821 109 LEU E N 1
ATOM 7728 C CA . LEU E 1 111 ? -10.52528 6.92905 -31.23274 1.000 19.41213 109 LEU E CA 1
ATOM 7729 C C . LEU E 1 111 ? -11.78213 7.29776 -30.45739 1.000 10.15591 109 LEU E C 1
ATOM 7730 O O . LEU E 1 111 ? -12.18114 6.58068 -29.53575 1.000 16.14884 109 LEU E O 1
ATOM 7735 N N . ARG E 1 112 ? -12.43395 8.40328 -30.82853 1.000 12.40777 110 ARG E N 1
ATOM 7736 C CA . ARG E 1 112 ? -13.56987 8.87154 -30.04143 1.000 16.92210 110 ARG E CA 1
ATOM 7737 C C . ARG E 1 112 ? -14.73916 7.89644 -30.09459 1.000 26.97232 110 ARG E C 1
ATOM 7738 O O . ARG E 1 112 ? -15.45839 7.73365 -29.10118 1.000 15.85431 110 ARG E O 1
ATOM 7746 N N . TYR E 1 113 ? -14.95739 7.24748 -31.24391 1.000 20.55875 111 TYR E N 1
ATOM 7747 C CA . TYR E 1 113 ? -16.13337 6.40479 -31.44544 1.000 14.48151 111 TYR E CA 1
ATOM 7748 C C . TYR E 1 113 ? -15.81190 4.92088 -31.46760 1.000 12.23316 111 TYR E C 1
ATOM 7749 O O . TYR E 1 113 ? -16.70989 4.10950 -31.72832 1.000 16.58704 111 TYR E O 1
ATOM 7758 N N . ALA E 1 114 ? -14.56651 4.55096 -31.17164 1.000 13.94973 112 ALA E N 1
ATOM 7759 C CA . ALA E 1 114 ? -14.12757 3.16140 -31.07172 1.000 11.13542 112 ALA E CA 1
ATOM 7760 C C . ALA E 1 114 ? -14.60279 2.35414 -32.28156 1.000 19.16008 112 ALA E C 1
ATOM 7761 O O . ALA E 1 114 ? -15.31957 1.35835 -32.16531 1.000 12.31848 112 ALA E O 1
ATOM 7763 N N . VAL E 1 115 ? -14.17936 2.81392 -33.45808 1.000 13.45520 113 VAL E N 1
ATOM 7764 C CA . VAL E 1 115 ? -14.62243 2.26941 -34.74003 1.000 9.65702 113 VAL E CA 1
ATOM 7765 C C . VAL E 1 115 ? -13.44523 2.26908 -35.71051 1.000 10.09338 113 VAL E C 1
ATOM 7766 O O . VAL E 1 115 ? -12.69649 3.25742 -35.77991 1.000 12.15344 113 VAL E O 1
ATOM 7770 N N . PRO E 1 116 ? -13.20102 1.17711 -36.43066 1.000 9.47387 114 PRO E N 1
ATOM 7771 C CA . PRO E 1 116 ? -12.16740 1.20815 -37.47699 1.000 9.46693 114 PRO E CA 1
ATOM 7772 C C . PRO E 1 116 ? -12.50746 2.25480 -38.52978 1.000 12.48503 114 PRO E C 1
ATOM 7773 O O . PRO E 1 116 ? -13.62524 2.28633 -39.04961 1.000 13.21507 114 PRO E O 1
ATOM 7777 N N . VAL E 1 117 ? -11.54672 3.13902 -38.81589 1.000 9.93129 115 VAL E N 1
ATOM 7778 C CA . VAL E 1 117 ? -11.69662 4.14118 -39.86530 1.000 8.97599 115 VAL E CA 1
ATOM 7779 C C . VAL E 1 117 ? -10.50421 4.03253 -40.81240 1.000 12.30154 115 VAL E C 1
ATOM 7780 O O . VAL E 1 117 ? -9.35540 4.25858 -40.40672 1.000 11.79319 115 VAL E O 1
ATOM 7784 N N . GLY E 1 118 ? -10.77910 3.69160 -42.06742 1.000 5.65813 116 GLY E N 1
ATOM 7785 C CA . GLY E 1 118 ? -9.77378 3.69440 -43.11636 1.000 9.77879 116 GLY E CA 1
ATOM 7786 C C . GLY E 1 118 ? -9.84066 4.97687 -43.93156 1.000 10.26177 116 GLY E C 1
ATOM 7787 O O . GLY E 1 118 ? -10.92700 5.46997 -44.25145 1.000 8.42108 116 GLY E O 1
ATOM 7788 N N . GLY E 1 119 ? -8.66315 5.52074 -44.24184 1.000 8.93160 117 GLY E N 1
ATOM 7789 C CA . GLY E 1 119 ? -8.54875 6.71134 -45.06789 1.000 9.80049 117 GLY E CA 1
ATOM 7790 C C . GLY E 1 119 ? -7.61563 6.45853 -46.23619 1.000 9.96118 117 GLY E C 1
ATOM 7791 O O . GLY E 1 119 ? -6.48420 6.00000 -46.03790 1.000 6.56560 117 GLY E O 1
ATOM 7792 N N . GLU E 1 120 ? -8.06814 6.74547 -47.45792 1.000 12.58497 118 GLU E N 1
ATOM 7793 C CA . GLU E 1 120 ? -7.31574 6.36161 -48.64352 1.000 6.20991 118 GLU E CA 1
ATOM 7794 C C . GLU E 1 120 ? -7.39512 7.44354 -49.72055 1.000 10.28566 118 GLU E C 1
ATOM 7795 O O . GLU E 1 120 ? -8.37942 8.18252 -49.83553 1.000 9.39160 118 GLU E O 1
ATOM 7801 N N . ASN E 1 121 ? -6.32897 7.51594 -50.50942 1.000 12.97753 119 ASN E N 1
ATOM 7802 C CA . ASN E 1 121 ? -6.24920 8.37340 -51.68626 1.000 12.18275 119 ASN E CA 1
ATOM 7803 C C . ASN E 1 121 ? -6.98846 7.69582 -52.83577 1.000 18.47873 119 ASN E C 1
ATOM 7804 O O . ASN E 1 121 ? -6.50172 6.70452 -53.39805 1.000 13.81859 119 ASN E O 1
ATOM 7809 N N . SER E 1 122 ? -8.16718 8.21488 -53.19425 1.000 6.26082 120 SER E N 1
ATOM 7810 C CA . SER E 1 122 ? -8.97579 7.47883 -54.15768 1.000 7.83580 120 SER E CA 1
ATOM 7811 C C . SER E 1 122 ? -8.41914 7.57335 -55.56725 1.000 18.99947 120 SER E C 1
ATOM 7812 O O . SER E 1 122 ? -8.78964 6.75715 -56.41571 1.000 17.82371 120 SER E O 1
ATOM 7815 N N . ALA E 1 123 ? -7.51403 8.52197 -55.82955 1.000 20.71177 121 ALA E N 1
ATOM 7816 C CA . ALA E 1 123 ? -6.89325 8.60048 -57.14656 1.000 16.59702 121 ALA E CA 1
ATOM 7817 C C . ALA E 1 123 ? -5.89310 7.47259 -57.38699 1.000 19.67312 121 ALA E C 1
ATOM 7818 O O . ALA E 1 123 ? -5.50920 7.24116 -58.53747 1.000 11.50703 121 ALA E O 1
ATOM 7820 N N . ALA E 1 124 ? -5.45367 6.77216 -56.33669 1.000 9.86404 122 ALA E N 1
ATOM 7821 C CA . ALA E 1 124 ? -4.55506 5.63794 -56.50195 1.000 18.26813 122 ALA E CA 1
ATOM 7822 C C . ALA E 1 124 ? -5.27851 4.32721 -56.79633 1.000 15.36794 122 ALA E C 1
ATOM 7823 O O . ALA E 1 124 ? -4.61487 3.30506 -56.98923 1.000 14.46941 122 ALA E O 1
ATOM 7825 N N . TYR E 1 125 ? -6.60486 4.31042 -56.82770 1.000 13.37518 123 TYR E N 1
ATOM 7826 C CA . TYR E 1 125 ? -7.31535 3.05389 -57.03045 1.000 14.25730 123 TYR E CA 1
ATOM 7827 C C . TYR E 1 125 ? -7.40271 2.68853 -58.50949 1.000 21.37042 123 TYR E C 1
ATOM 7828 O O . TYR E 1 125 ? -7.59319 3.54994 -59.37508 1.000 13.41060 123 TYR E O 1
ATOM 7837 N N . CYS E 1 126 ? -7.24896 1.39881 -58.79239 1.000 17.45211 124 CYS E N 1
ATOM 7838 C CA A CYS E 1 126 ? -7.42114 0.85934 -60.14097 0.745 16.69455 124 CYS E CA 1
ATOM 7839 C CA B CYS E 1 126 ? -7.40466 0.83805 -60.13267 0.255 16.78704 124 CYS E CA 1
ATOM 7840 C C . CYS E 1 126 ? -8.72915 0.08203 -60.15375 1.000 15.17116 124 CYS E C 1
ATOM 7841 O O . CYS E 1 126 ? -8.79942 -1.05546 -59.68435 1.000 18.39689 124 CYS E O 1
ATOM 7846 N N . GLY E 1 127 ? -9.76618 0.70183 -60.69230 1.000 15.77566 125 GLY E N 1
ATOM 7847 C CA . GLY E 1 127 ? -11.07961 0.13922 -60.54272 1.000 21.71440 125 GLY E CA 1
ATOM 7848 C C . GLY E 1 127 ? -11.62083 0.41775 -59.14898 1.000 22.92259 125 GLY E C 1
ATOM 7849 O O . GLY E 1 127 ? -11.09571 1.23878 -58.38645 1.000 19.73054 125 GLY E O 1
ATOM 7850 N N . SER E 1 128 ? -12.67714 -0.29603 -58.81345 1.000 14.91299 126 SER E N 1
ATOM 7851 C CA . SER E 1 128 ? -13.43270 -0.04394 -57.59586 1.000 19.20991 126 SER E CA 1
ATOM 7852 C C . SER E 1 128 ? -12.93921 -0.90463 -56.43266 1.000 17.77826 126 SER E C 1
ATOM 7853 O O . SER E 1 128 ? -12.40721 -2.00440 -56.63844 1.000 13.16183 126 SER E O 1
ATOM 7856 N N . PRO E 1 129 ? -13.12270 -0.42346 -55.20298 1.000 14.81859 127 PRO E N 1
ATOM 7857 C CA . PRO E 1 129 ? -12.80405 -1.25444 -54.03128 1.000 10.27054 127 PRO E CA 1
ATOM 7858 C C . PRO E 1 129 ? -13.83015 -2.36443 -53.86299 1.000 9.43536 127 PRO E C 1
ATOM 7859 O O . PRO E 1 129 ? -15.02487 -2.15199 -54.07910 1.000 9.95406 127 PRO E O 1
ATOM 7863 N N . ARG E 1 130 ? -13.36094 -3.54260 -53.43495 1.000 8.52536 128 ARG E N 1
ATOM 7864 C CA . ARG E 1 130 ? -14.24958 -4.65273 -53.09982 1.000 14.79743 128 ARG E CA 1
ATOM 7865 C C . ARG E 1 130 ? -13.73643 -5.42397 -51.89169 1.000 9.53616 128 ARG E C 1
ATOM 7866 O O . ARG E 1 130 ? -12.52821 -5.62422 -51.73715 1.000 7.32449 128 ARG E O 1
ATOM 7874 N N . LEU E 1 131 ? -14.67555 -5.86048 -51.04678 1.000 9.30194 129 LEU E N 1
ATOM 7875 C CA . LEU E 1 131 ? -14.38924 -6.58912 -49.81499 1.000 11.89610 129 LEU E CA 1
ATOM 7876 C C . LEU E 1 131 ? -14.66190 -8.06577 -50.08682 1.000 10.44741 129 LEU E C 1
ATOM 7877 O O . LEU E 1 131 ? -15.82245 -8.46642 -50.22704 1.000 8.61278 129 LEU E O 1
ATOM 7882 N N . VAL E 1 132 ? -13.59884 -8.87058 -50.18196 1.000 10.83309 130 VAL E N 1
ATOM 7883 C CA . VAL E 1 132 ? -13.69816 -10.24590 -50.67500 1.000 10.74207 130 VAL E CA 1
ATOM 7884 C C . VAL E 1 132 ? -12.87278 -11.19147 -49.80500 1.000 15.65709 130 VAL E C 1
ATOM 7885 O O . VAL E 1 132 ? -12.05752 -10.77497 -48.97767 1.000 15.52001 130 VAL E O 1
ATOM 7889 N N . PHE E 1 133 ? -13.07781 -12.49085 -50.03508 1.000 18.55897 131 PHE E N 1
ATOM 7890 C CA . PHE E 1 133 ? -12.23592 -13.53989 -49.46603 1.000 15.95301 131 PHE E CA 1
ATOM 7891 C C . PHE E 1 133 ? -11.07684 -13.82467 -50.40995 1.000 15.17783 131 PHE E C 1
ATOM 7892 O O . PHE E 1 133 ? -11.29556 -14.17236 -51.57513 1.000 15.91765 131 PHE E O 1
ATOM 7900 N N . ALA E 1 134 ? -9.85394 -13.68142 -49.90594 1.000 12.49346 132 ALA E N 1
ATOM 7901 C CA . ALA E 1 134 ? -8.67074 -13.94227 -50.71220 1.000 16.65534 132 ALA E CA 1
ATOM 7902 C C . ALA E 1 134 ? -8.53594 -15.43110 -51.02133 1.000 18.40651 132 ALA E C 1
ATOM 7903 O O . ALA E 1 134 ? -9.01890 -16.29156 -50.27955 1.000 16.10524 132 ALA E O 1
ATOM 7905 N N . ASP E 1 135 ? -7.86730 -15.72778 -52.13546 1.000 21.84597 133 ASP E N 1
ATOM 7906 C CA . ASP E 1 135 ? -7.45864 -17.08782 -52.44818 1.000 19.56842 133 ASP E CA 1
ATOM 7907 C C . ASP E 1 135 ? -5.95953 -17.30041 -52.28994 1.000 24.26863 133 ASP E C 1
ATOM 7908 O O . ASP E 1 135 ? -5.48655 -18.42118 -52.47504 1.000 21.95724 133 ASP E O 1
ATOM 7913 N N . GLY E 1 136 ? -5.19902 -16.25834 -51.95520 1.000 23.37675 134 GLY E N 1
ATOM 7914 C CA . GLY E 1 136 ? -3.79733 -16.40144 -51.62514 1.000 15.18292 134 GLY E CA 1
ATOM 7915 C C . GLY E 1 136 ? -2.83529 -16.06491 -52.74316 1.000 14.43981 134 GLY E C 1
ATOM 7916 O O . GLY E 1 136 ? -1.62341 -16.03672 -52.50144 1.000 20.31556 134 GLY E O 1
ATOM 7917 N N . SER E 1 137 ? -3.33232 -15.81465 -53.95235 1.000 11.76152 135 SER E N 1
ATOM 7918 C CA . SER E 1 137 ? -2.49019 -15.43851 -55.07971 1.000 22.61993 135 SER E CA 1
ATOM 7919 C C . SER E 1 137 ? -2.36032 -13.92814 -55.26851 1.000 20.70500 135 SER E C 1
ATOM 7920 O O . SER E 1 137 ? -1.53791 -13.49322 -56.08096 1.000 20.51026 135 SER E O 1
ATOM 7923 N N . GLU E 1 138 ? -3.15140 -13.12728 -54.55898 1.000 17.35920 136 GLU E N 1
ATOM 7924 C CA . GLU E 1 138 ? -3.09210 -11.67590 -54.68563 1.000 20.80435 136 GLU E CA 1
ATOM 7925 C C . GLU E 1 138 ? -1.76063 -11.13649 -54.16072 1.000 20.74695 136 GLU E C 1
ATOM 7926 O O . GLU E 1 138 ? -1.06754 -11.78676 -53.37536 1.000 19.58044 136 GLU E O 1
ATOM 7932 N N . THR E 1 139 ? -1.40859 -9.92308 -54.59508 1.000 19.87116 137 THR E N 1
ATOM 7933 C CA . THR E 1 139 ? -0.22364 -9.23404 -54.09841 1.000 17.77903 137 THR E CA 1
ATOM 7934 C C . THR E 1 139 ? -0.60884 -7.96810 -53.33840 1.000 18.84827 137 THR E C 1
ATOM 7935 O O . THR E 1 139 ? -1.63692 -7.34115 -53.60901 1.000 18.94657 137 THR E O 1
ATOM 7939 N N . PHE E 1 140 ? 0.25751 -7.59347 -52.40043 1.000 12.08423 138 PHE E N 1
ATOM 7940 C CA . PHE E 1 140 ? 0.02132 -6.52746 -51.43515 1.000 17.78751 138 PHE E CA 1
ATOM 7941 C C . PHE E 1 140 ? 1.32896 -5.77106 -51.28607 1.000 26.58191 138 PHE E C 1
ATOM 7942 O O . PHE E 1 140 ? 2.32346 -6.35349 -50.84325 1.000 15.52408 138 PHE E O 1
ATOM 7950 N N . ASP E 1 141 ? 1.34105 -4.49880 -51.68763 1.000 20.36253 139 ASP E N 1
ATOM 7951 C CA . ASP E 1 141 ? 2.53046 -3.66432 -51.54235 1.000 19.83437 139 ASP E CA 1
ATOM 7952 C C . ASP E 1 141 ? 2.57766 -3.09517 -50.13231 1.000 18.31515 139 ASP E C 1
ATOM 7953 O O . ASP E 1 141 ? 1.67307 -2.36657 -49.71317 1.000 22.26893 139 ASP E O 1
ATOM 7958 N N . THR E 1 142 ? 3.61928 -3.43831 -49.39028 1.000 15.24351 140 THR E N 1
ATOM 7959 C CA . THR E 1 142 ? 3.71106 -3.02592 -48.00056 1.000 14.73405 140 THR E CA 1
ATOM 7960 C C . THR E 1 142 ? 5.16935 -2.67908 -47.71655 1.000 22.15264 140 THR E C 1
ATOM 7961 O O . THR E 1 142 ? 5.95672 -2.41598 -48.63417 1.000 25.03135 140 THR E O 1
ATOM 7965 N N . LEU E 1 143 ? 5.53637 -2.65646 -46.43711 1.000 22.54964 141 LEU E N 1
ATOM 7966 C CA . LEU E 1 143 ? 6.88745 -2.31896 -46.00931 1.000 24.63297 141 LEU E CA 1
ATOM 7967 C C . LEU E 1 143 ? 7.42599 -3.40714 -45.09486 1.000 44.19836 141 LEU E C 1
ATOM 7968 O O . LEU E 1 143 ? 6.76380 -3.79318 -44.12619 1.000 49.73635 141 LEU E O 1
ATOM 7973 N N . LYS E 1 144 ? 8.62036 -3.90092 -45.40721 1.000 50.56812 142 LYS E N 1
ATOM 7974 C CA . LYS E 1 144 ? 9.39920 -4.72871 -44.49530 1.000 54.47793 142 LYS E CA 1
ATOM 7975 C C . LYS E 1 144 ? 10.60096 -3.90661 -44.05972 1.000 56.05538 142 LYS E C 1
ATOM 7976 O O . LYS E 1 144 ? 11.39161 -3.47266 -44.90644 1.000 58.03548 142 LYS E O 1
ATOM 7982 N N . GLU E 1 145 ? 10.72852 -3.69930 -42.74531 1.000 52.92186 143 GLU E N 1
ATOM 7983 C CA . GLU E 1 145 ? 11.54606 -2.62704 -42.18623 1.000 75.53982 143 GLU E CA 1
ATOM 7984 C C . GLU E 1 145 ? 10.92286 -1.29539 -42.59010 1.000 73.16943 143 GLU E C 1
ATOM 7985 O O . GLU E 1 145 ? 9.76482 -1.01705 -42.25907 1.000 77.73433 143 GLU E O 1
ATOM 7991 N N . GLY E 1 146 ? 11.68124 -0.47304 -43.30654 1.000 68.78983 144 GLY E N 1
ATOM 7992 C CA . GLY E 1 146 ? 11.16254 0.72001 -43.93697 1.000 63.11870 144 GLY E CA 1
ATOM 7993 C C . GLY E 1 146 ? 11.46683 0.63498 -45.41431 1.000 64.99798 144 GLY E C 1
ATOM 7994 O O . GLY E 1 146 ? 11.70501 1.64814 -46.07935 1.000 73.28912 144 GLY E O 1
ATOM 7995 N N . GLN E 1 147 ? 11.47419 -0.59585 -45.92859 1.000 51.09170 145 GLN E N 1
ATOM 7996 C CA . GLN E 1 147 ? 11.81983 -0.90191 -47.30105 1.000 46.35286 145 GLN E CA 1
ATOM 7997 C C . GLN E 1 147 ? 10.61475 -1.47913 -48.03499 1.000 47.71728 145 GLN E C 1
ATOM 7998 O O . GLN E 1 147 ? 9.89448 -2.31453 -47.47675 1.000 44.84609 145 GLN E O 1
ATOM 8004 N N . PRO E 1 148 ? 10.36112 -1.04668 -49.27038 1.000 41.07784 146 PRO E N 1
ATOM 8005 C CA . PRO E 1 148 ? 9.24724 -1.61389 -50.03933 1.000 39.01589 146 PRO E CA 1
ATOM 8006 C C . PRO E 1 148 ? 9.33906 -3.13062 -50.13758 1.000 40.94362 146 PRO E C 1
ATOM 8007 O O . PRO E 1 148 ? 10.41777 -3.70085 -50.30643 1.000 41.21860 146 PRO E O 1
ATOM 8011 N N . ALA E 1 149 ? 8.18648 -3.78446 -50.02043 1.000 37.38974 147 ALA E N 1
ATOM 8012 C CA . ALA E 1 149 ? 8.12511 -5.23431 -50.07931 1.000 36.82206 147 ALA E CA 1
ATOM 8013 C C . ALA E 1 149 ? 6.76967 -5.65093 -50.62704 1.000 37.92156 147 ALA E C 1
ATOM 8014 O O . ALA E 1 149 ? 5.80710 -4.87742 -50.62220 1.000 33.33011 147 ALA E O 1
ATOM 8016 N N . THR E 1 150 ? 6.71451 -6.88873 -51.10833 1.000 28.33735 148 THR E N 1
ATOM 8017 C CA . THR E 1 150 ? 5.50076 -7.49454 -51.63175 1.000 33.84691 148 THR E CA 1
ATOM 8018 C C . THR E 1 150 ? 5.15435 -8.72586 -50.80628 1.000 27.01427 148 THR E C 1
ATOM 8019 O O . THR E 1 150 ? 6.03091 -9.53116 -50.47640 1.000 32.41906 148 THR E O 1
ATOM 8023 N N . GLU E 1 151 ? 3.87605 -8.85205 -50.45729 1.000 20.73951 149 GLU E N 1
ATOM 8024 C CA . GLU E 1 151 ? 3.34297 -9.98877 -49.72338 1.000 19.72026 149 GLU E CA 1
ATOM 8025 C C . GLU E 1 151 ? 2.10818 -10.51574 -50.43834 1.000 18.30967 149 GLU E C 1
ATOM 8026 O O . GLU E 1 151 ? 1.56833 -9.87824 -51.34753 1.000 20.16105 149 GLU E O 1
ATOM 8032 N N . SER E 1 152 ? 1.64072 -11.68203 -49.98144 1.000 24.84450 150 SER E N 1
ATOM 8033 C CA . SER E 1 152 ? 0.35099 -12.25422 -50.34486 1.000 20.97989 150 SER E CA 1
ATOM 8034 C C . SER E 1 152 ? -0.48844 -12.50771 -49.09362 1.000 21.63896 150 SER E C 1
ATOM 8035 O O . SER E 1 152 ? 0.06337 -12.85234 -48.04151 1.000 14.36299 150 SER E O 1
ATOM 8038 N N . PRO E 1 153 ? -1.80654 -12.32511 -49.16014 1.000 15.50256 151 PRO E N 1
ATOM 8039 C CA . PRO E 1 153 ? -2.66090 -12.70638 -48.03418 1.000 21.31751 151 PRO E CA 1
ATOM 8040 C C . PRO E 1 153 ? -2.83983 -14.21459 -47.98379 1.000 18.52073 151 PRO E C 1
ATOM 8041 O O . PRO E 1 153 ? -2.59981 -14.92877 -48.95875 1.000 21.78106 151 PRO E O 1
ATOM 8045 N N . GLU E 1 154 ? -3.27825 -14.68623 -46.82279 1.000 18.89592 152 GLU E N 1
ATOM 8046 C CA . GLU E 1 154 ? -3.60891 -16.09925 -46.67164 1.000 19.85460 152 GLU E CA 1
ATOM 8047 C C . GLU E 1 154 ? -4.88809 -16.42249 -47.43973 1.000 20.79252 152 GLU E C 1
ATOM 8048 O O . GLU E 1 154 ? -5.79719 -15.58968 -47.50587 1.000 15.83474 152 GLU E O 1
ATOM 8054 N N . PRO E 1 155 ? -4.99840 -17.61705 -48.02434 1.000 26.25283 153 PRO E N 1
ATOM 8055 C CA . PRO E 1 155 ? -6.28875 -18.01964 -48.60485 1.000 14.95735 153 PRO E CA 1
ATOM 8056 C C . PRO E 1 155 ? -7.38189 -17.97680 -47.54227 1.000 13.55635 153 PRO E C 1
ATOM 8057 O O . PRO E 1 155 ? -7.20919 -18.48108 -46.42982 1.000 16.32294 153 PRO E O 1
ATOM 8061 N N . GLY E 1 156 ? -8.50569 -17.33079 -47.87953 1.000 20.96467 154 GLY E N 1
ATOM 8062 C CA . GLY E 1 156 ? -9.59260 -17.13370 -46.93413 1.000 12.58237 154 GLY E CA 1
ATOM 8063 C C . GLY E 1 156 ? -9.51383 -15.86326 -46.10767 1.000 18.49931 154 GLY E C 1
ATOM 8064 O O . GLY E 1 156 ? -10.49142 -15.51770 -45.43500 1.000 13.42385 154 GLY E O 1
ATOM 8065 N N . GLU E 1 157 ? -8.37789 -15.17329 -46.11416 1.000 12.96061 155 GLU E N 1
ATOM 8066 C CA . GLU E 1 157 ? -8.28631 -13.88234 -45.45310 1.000 15.86536 155 GLU E CA 1
ATOM 8067 C C . GLU E 1 157 ? -9.24957 -12.90049 -46.10983 1.000 14.71824 155 GLU E C 1
ATOM 8068 O O . GLU E 1 157 ? -9.40153 -12.88307 -47.33713 1.000 11.14681 155 GLU E O 1
ATOM 8074 N N . VAL E 1 158 ? -9.93719 -12.11042 -45.28568 1.000 11.29209 156 VAL E N 1
ATOM 8075 C CA . VAL E 1 158 ? -10.78029 -11.03437 -45.80497 1.000 15.45439 156 VAL E CA 1
ATOM 8076 C C . VAL E 1 158 ? -9.89550 -9.84592 -46.16257 1.000 8.47917 156 VAL E C 1
ATOM 8077 O O . VAL E 1 158 ? -9.10012 -9.38417 -45.34007 1.000 11.17775 156 VAL E O 1
ATOM 8081 N N . ILE E 1 159 ? -10.04004 -9.34305 -47.38934 1.000 9.34068 157 ILE E N 1
ATOM 8082 C CA . ILE E 1 159 ? -9.21045 -8.26044 -47.90206 1.000 11.96677 157 ILE E CA 1
ATOM 8083 C C . ILE E 1 159 ? -10.08787 -7.23572 -48.61105 1.000 17.43450 157 ILE E C 1
ATOM 8084 O O . ILE E 1 159 ? -11.11381 -7.57141 -49.21454 1.000 9.24248 157 ILE E O 1
ATOM 8089 N N . TRP E 1 160 ? -9.68086 -5.97089 -48.52285 1.000 16.44251 158 TRP E N 1
ATOM 8090 C CA . TRP E 1 160 ? -10.08035 -4.96856 -49.50142 1.000 8.03901 158 TRP E CA 1
ATOM 8091 C C . TRP E 1 160 ? -9.07288 -5.01078 -50.64137 1.000 10.90162 158 TRP E C 1
ATOM 8092 O O . TRP E 1 160 ? -7.86321 -5.07682 -50.40653 1.000 12.50683 158 TRP E O 1
ATOM 8103 N N . ARG E 1 161 ? -9.56971 -4.96805 -51.87453 1.000 7.13534 159 ARG E N 1
ATOM 8104 C CA . ARG E 1 161 ? -8.70330 -5.00214 -53.04134 1.000 10.23133 159 ARG E CA 1
ATOM 8105 C C . ARG E 1 161 ? -9.26948 -4.10522 -54.13404 1.000 9.86628 159 ARG E C 1
ATOM 8106 O O . ARG E 1 161 ? -10.44194 -3.72135 -54.10522 1.000 11.83915 159 ARG E O 1
ATOM 8114 N N . ASP E 1 162 ? -8.41649 -3.77241 -55.10602 1.000 15.20081 160 ASP E N 1
ATOM 8115 C CA . ASP E 1 162 ? -8.88590 -3.16733 -56.35058 1.000 18.06140 160 ASP E CA 1
ATOM 8116 C C . ASP E 1 162 ? -8.48900 -4.06691 -57.52064 1.000 19.47113 160 ASP E C 1
ATOM 8117 O O . ASP E 1 162 ? -8.19305 -5.24775 -57.31035 1.000 16.91339 160 ASP E O 1
ATOM 8122 N N . ASP E 1 163 ? -8.46415 -3.54246 -58.75270 1.000 17.73440 161 ASP E N 1
ATOM 8123 C CA . ASP E 1 163 ? -8.11552 -4.40979 -59.88053 1.000 17.13421 161 ASP E CA 1
ATOM 8124 C C . ASP E 1 163 ? -6.68268 -4.89602 -59.79136 1.000 18.92208 161 ASP E C 1
ATOM 8125 O O . ASP E 1 163 ? -6.35305 -5.95550 -60.33470 1.000 15.04150 161 ASP E O 1
ATOM 8130 N N . ARG E 1 164 ? -5.82737 -4.14331 -59.10518 1.000 17.65743 162 ARG E N 1
ATOM 8131 C CA . ARG E 1 164 ? -4.40299 -4.43597 -59.08696 1.000 18.31306 162 ARG E CA 1
ATOM 8132 C C . ARG E 1 164 ? -4.03545 -5.44376 -58.00028 1.000 20.11536 162 ARG E C 1
ATOM 8133 O O . ARG E 1 164 ? -3.19905 -6.32412 -58.23043 1.000 26.29110 162 ARG E O 1
ATOM 8141 N N . GLY E 1 165 ? -4.63496 -5.33694 -56.81891 1.000 17.10818 163 GLY E N 1
ATOM 8142 C CA . GLY E 1 165 ? -4.30360 -6.24029 -55.73470 1.000 14.45633 163 GLY E CA 1
ATOM 8143 C C . GLY E 1 165 ? -4.90654 -5.76403 -54.42782 1.000 12.90411 163 GLY E C 1
ATOM 8144 O O . GLY E 1 165 ? -5.77872 -4.89613 -54.40645 1.000 10.61102 163 GLY E O 1
ATOM 8145 N N . VAL E 1 166 ? -4.41015 -6.35409 -53.33487 1.000 10.93315 164 VAL E N 1
ATOM 8146 C CA . VAL E 1 166 ? -4.89493 -6.01701 -51.99989 1.000 10.38736 164 VAL E CA 1
ATOM 8147 C C . VAL E 1 166 ? -4.56458 -4.56337 -51.65556 1.000 15.79823 164 VAL E C 1
ATOM 8148 O O . VAL E 1 166 ? -3.44991 -4.07989 -51.90020 1.000 17.00187 164 VAL E O 1
ATOM 8152 N N . THR E 1 167 ? -5.54537 -3.86287 -51.07209 1.000 12.23785 165 THR E N 1
ATOM 8153 C CA . THR E 1 167 ? -5.36416 -2.52282 -50.53083 1.000 13.91143 165 THR E CA 1
ATOM 8154 C C . THR E 1 167 ? -5.52040 -2.45122 -49.01696 1.000 17.66040 165 THR E C 1
ATOM 8155 O O . THR E 1 167 ? -5.06825 -1.47011 -48.41813 1.000 11.84994 165 THR E O 1
ATOM 8159 N N . CYS E 1 168 ? -6.15976 -3.44295 -48.38779 1.000 9.29659 166 CYS E N 1
ATOM 8160 C CA . CYS E 1 168 ? -6.07302 -3.60466 -46.94135 1.000 6.32852 166 CYS E CA 1
ATOM 8161 C C . CYS E 1 168 ? -6.10532 -5.08665 -46.59631 1.000 14.17374 166 CYS E C 1
ATOM 8162 O O . CYS E 1 168 ? -6.99552 -5.81444 -47.05137 1.000 8.48264 166 CYS E O 1
ATOM 8165 N N . ARG E 1 169 ? -5.12709 -5.52723 -45.80535 1.000 11.24132 167 ARG E N 1
ATOM 8166 C CA . ARG E 1 169 ? -5.04517 -6.91904 -45.38162 1.000 14.47309 167 ARG E CA 1
ATOM 8167 C C . ARG E 1 169 ? -5.80776 -7.13580 -44.07768 1.000 18.53714 167 ARG E C 1
ATOM 8168 O O . ARG E 1 169 ? -5.94651 -6.22328 -43.25677 1.000 13.95149 167 ARG E O 1
ATOM 8176 N N . ARG E 1 170 ? -6.30673 -8.36285 -43.90047 1.000 13.47195 168 ARG E N 1
ATOM 8177 C CA . ARG E 1 170 ? -7.03935 -8.76044 -42.69832 1.000 13.13862 168 ARG E CA 1
ATOM 8178 C C . ARG E 1 170 ? -8.13652 -7.74949 -42.36607 1.000 8.08001 168 ARG E C 1
ATOM 8179 O O . ARG E 1 170 ? -8.26830 -7.27041 -41.23938 1.000 9.95811 168 ARG E O 1
ATOM 8187 N N . TRP E 1 171 ? -8.91897 -7.42312 -43.39262 1.000 10.51403 169 TRP E N 1
ATOM 8188 C CA . TRP E 1 171 ? -10.09605 -6.56766 -43.30764 1.000 10.28161 169 TRP E CA 1
ATOM 8189 C C . TRP E 1 171 ? -9.71916 -5.11915 -43.02700 1.000 7.91840 169 TRP E C 1
ATOM 8190 O O . TRP E 1 171 ? -9.85562 -4.27340 -43.91080 1.000 7.50117 169 TRP E O 1
ATOM 8201 N N . ASN E 1 172 ? -9.27999 -4.80921 -41.80540 1.000 9.50651 170 ASN E N 1
ATOM 8202 C CA . ASN E 1 172 ? -8.89208 -3.44042 -41.47183 1.000 10.29971 170 ASN E CA 1
ATOM 8203 C C . ASN E 1 172 ? -7.67117 -3.41850 -40.55308 1.000 10.80049 170 ASN E C 1
ATOM 8204 O O . ASN E 1 172 ? -7.55668 -2.54619 -39.68073 1.000 9.76739 170 ASN E O 1
ATOM 8209 N N . TRP E 1 173 ? -6.76740 -4.38420 -40.72137 1.000 8.82924 171 TRP E N 1
ATOM 8210 C CA . TRP E 1 173 ? -5.56554 -4.45664 -39.89538 1.000 13.44466 171 TRP E CA 1
ATOM 8211 C C . TRP E 1 173 ? -4.46972 -3.54053 -40.42371 1.000 22.51394 171 TRP E C 1
ATOM 8212 O O . TRP E 1 173 ? -3.89817 -2.75177 -39.66510 1.000 19.04963 171 TRP E O 1
ATOM 8223 N N . ARG E 1 174 ? -4.16484 -3.62448 -41.71834 1.000 18.41675 172 ARG E N 1
ATOM 8224 C CA . ARG E 1 174 ? -3.04043 -2.87729 -42.27189 1.000 19.67720 172 ARG E CA 1
ATOM 8225 C C . ARG E 1 174 ? -3.28960 -2.56623 -43.73832 1.000 11.00908 172 ARG E C 1
ATOM 8226 O O . ARG E 1 174 ? -3.46299 -3.47900 -44.55411 1.000 13.77243 172 ARG E O 1
ATOM 8234 N N . GLN E 1 175 ? -3.28030 -1.27825 -44.06738 1.000 8.86380 173 GLN E N 1
ATOM 8235 C CA . GLN E 1 175 ? -3.43410 -0.82123 -45.43646 1.000 10.33395 173 GLN E CA 1
ATOM 8236 C C . GLN E 1 175 ? -2.10424 -0.89603 -46.17134 1.000 8.27505 173 GLN E C 1
ATOM 8237 O O . GLN E 1 175 ? -1.02951 -0.88768 -45.56475 1.000 12.26580 173 GLN E O 1
ATOM 8243 N N . GLY E 1 176 ? -2.18400 -0.94682 -47.49551 1.000 11.64428 174 GLY E N 1
ATOM 8244 C CA . GLY E 1 176 ? -0.99211 -0.89204 -48.31894 1.000 14.92194 174 GLY E CA 1
ATOM 8245 C C . GLY E 1 176 ? -0.37153 0.50244 -48.37925 1.000 20.10873 174 GLY E C 1
ATOM 8246 O O . GLY E 1 176 ? -0.86541 1.48161 -47.81326 1.000 12.26057 174 GLY E O 1
ATOM 8247 N N . VAL E 1 177 ? 0.74655 0.57560 -49.10907 1.000 16.12470 175 VAL E N 1
ATOM 8248 C CA . VAL E 1 177 ? 1.47651 1.83312 -49.29311 1.000 22.47613 175 VAL E CA 1
ATOM 8249 C C . VAL E 1 177 ? 0.86916 2.66003 -50.41802 1.000 16.65880 175 VAL E C 1
ATOM 8250 O O . VAL E 1 177 ? 0.71903 3.88223 -50.30544 1.000 14.35071 175 VAL E O 1
ATOM 8254 N N . ARG E 1 178 ? 0.54152 1.99159 -51.52227 1.000 15.05339 176 ARG E N 1
ATOM 8255 C CA . ARG E 1 178 ? 0.04235 2.62140 -52.74232 1.000 20.14259 176 ARG E CA 1
ATOM 8256 C C . ARG E 1 178 ? -1.09571 3.61592 -52.49029 1.000 19.02665 176 ARG E C 1
ATOM 8257 O O . ARG E 1 178 ? -1.11266 4.71101 -53.06454 1.000 19.06069 176 ARG E O 1
ATOM 8265 N N . THR E 1 179 ? -2.06760 3.26248 -51.64781 1.000 12.78829 177 THR E N 1
ATOM 8266 C CA . THR E 1 179 ? -3.25082 4.10799 -51.51432 1.000 21.61464 177 THR E CA 1
ATOM 8267 C C . THR E 1 179 ? -3.27537 4.91836 -50.22103 1.000 17.57042 177 THR E C 1
ATOM 8268 O O . THR E 1 179 ? -4.35897 5.30509 -49.76889 1.000 18.86383 177 THR E O 1
ATOM 8272 N N . ARG E 1 180 ? -2.10929 5.17965 -49.61833 1.000 15.76946 178 ARG E N 1
ATOM 8273 C CA . ARG E 1 180 ? -2.01751 6.04897 -48.44546 1.000 19.38749 178 ARG E CA 1
ATOM 8274 C C . ARG E 1 180 ? -2.66349 7.40202 -48.71009 1.000 13.38986 178 ARG E C 1
ATOM 8275 O O . ARG E 1 180 ? -2.48811 7.98775 -49.78078 1.000 13.12125 178 ARG E O 1
ATOM 8283 N N . LEU E 1 181 ? -3.38823 7.90973 -47.71308 1.000 13.32007 179 LEU E N 1
ATOM 8284 C CA . LEU E 1 181 ? -3.95111 9.25175 -47.78724 1.000 13.16904 179 LEU E CA 1
ATOM 8285 C C . LEU E 1 181 ? -2.93143 10.28167 -47.31762 1.000 11.70933 179 LEU E C 1
ATOM 8286 O O . LEU E 1 181 ? -2.11910 10.01685 -46.43201 1.000 18.17935 179 LEU E O 1
ATOM 8291 N N . SER E 1 182 ? -2.96837 11.46315 -47.93805 1.000 14.96285 180 SER E N 1
ATOM 8292 C CA . SER E 1 182 ? -2.24873 12.63263 -47.44894 1.000 18.95640 180 SER E CA 1
ATOM 8293 C C . SER E 1 182 ? -3.17161 13.83503 -47.57764 1.000 13.83153 180 SER E C 1
ATOM 8294 O O . SER E 1 182 ? -4.08021 13.84405 -48.41207 1.000 14.38013 180 SER E O 1
ATOM 8297 N N . ALA E 1 183 ? -2.94062 14.84659 -46.73869 1.000 13.32241 181 ALA E N 1
ATOM 8298 C CA . ALA E 1 183 ? -3.84843 15.99193 -46.68489 1.000 15.81517 181 ALA E CA 1
ATOM 8299 C C . ALA E 1 183 ? -3.97264 16.72035 -48.02215 1.000 17.20871 181 ALA E C 1
ATOM 8300 O O . ALA E 1 183 ? -4.98657 17.38260 -48.26606 1.000 23.63320 181 ALA E O 1
ATOM 8302 N N . SER E 1 184 ? -2.98155 16.60462 -48.89578 1.000 18.06265 182 SER E N 1
ATOM 8303 C CA . SER E 1 184 ? -3.00399 17.27051 -50.19096 1.000 18.39543 182 SER E CA 1
ATOM 8304 C C . SER E 1 184 ? -3.70125 16.46077 -51.28146 1.000 22.22084 182 SER E C 1
ATOM 8305 O O . SER E 1 184 ? -3.73630 16.90867 -52.43229 1.000 20.35107 182 SER E O 1
ATOM 8308 N N . ASP E 1 185 ? -4.24318 15.28429 -50.96501 1.000 17.84613 183 ASP E N 1
ATOM 8309 C CA . ASP E 1 185 ? -4.94865 14.50808 -51.97696 1.000 9.58536 183 ASP E CA 1
ATOM 8310 C C . ASP E 1 185 ? -6.17078 15.27188 -52.46295 1.000 16.77454 183 ASP E C 1
ATOM 8311 O O . ASP E 1 185 ? -6.86728 15.91901 -51.67987 1.000 22.78946 183 ASP E O 1
ATOM 8316 N N . LYS E 1 186 ? -6.42612 15.20176 -53.76937 1.000 16.53037 184 LYS E N 1
ATOM 8317 C CA . LYS E 1 186 ? -7.58718 15.87639 -54.33888 1.000 14.36837 184 LYS E CA 1
ATOM 8318 C C . LYS E 1 186 ? -8.86865 15.07463 -54.15271 1.000 13.84646 184 LYS E C 1
ATOM 8319 O O . LYS E 1 186 ? -9.95364 15.65721 -54.05988 1.000 10.82314 184 LYS E O 1
ATOM 8325 N N . ALA E 1 187 ? -8.77259 13.75266 -54.10694 1.000 8.51366 185 ALA E N 1
ATOM 8326 C CA . ALA E 1 187 ? -9.93039 12.89626 -53.91091 1.000 13.79157 185 ALA E CA 1
ATOM 8327 C C . ALA E 1 187 ? -9.61362 11.87301 -52.82774 1.000 15.47146 185 ALA E C 1
ATOM 8328 O O . ALA E 1 187 ? -8.52469 11.28842 -52.81712 1.000 13.27965 185 ALA E O 1
ATOM 8330 N N . MET E 1 188 ? -10.56573 11.66936 -51.91277 1.000 14.10893 186 MET E N 1
ATOM 8331 C CA . MET E 1 188 ? -10.35468 10.86389 -50.71388 1.000 10.49488 186 MET E CA 1
ATOM 8332 C C . MET E 1 188 ? -11.53928 9.93021 -50.50665 1.000 8.60860 186 MET E C 1
ATOM 8333 O O . MET E 1 188 ? -12.68335 10.28324 -50.80765 1.000 10.13379 186 MET E O 1
ATOM 8338 N N . TRP E 1 189 ? -11.25339 8.73770 -49.97577 1.000 5.20311 187 TRP E N 1
ATOM 8339 C CA . TRP E 1 189 ? -12.27442 7.75069 -49.64792 1.000 8.91606 187 TRP E CA 1
ATOM 8340 C C . TRP E 1 189 ? -12.08531 7.31060 -48.20291 1.000 10.08444 187 TRP E C 1
ATOM 8341 O O . TRP E 1 189 ? -10.99146 6.88083 -47.82158 1.000 12.20082 187 TRP E O 1
ATOM 8352 N N . PHE E 1 190 ? -13.15097 7.42163 -47.40462 1.000 11.93108 188 PHE E N 1
ATOM 8353 C CA . PHE E 1 190 ? -13.15712 7.00891 -46.00541 1.000 8.98493 188 PHE E CA 1
ATOM 8354 C C . PHE E 1 190 ? -14.15218 5.86698 -45.79345 1.000 10.83637 188 PHE E C 1
ATOM 8355 O O . PHE E 1 190 ? -15.27076 5.89771 -46.32473 1.000 12.25815 188 PHE E O 1
ATOM 8363 N N . ILE E 1 191 ? -13.76811 4.87239 -44.99560 1.000 9.80976 189 ILE E N 1
ATOM 8364 C CA . ILE E 1 191 ? -14.65208 3.74783 -44.70504 1.000 8.52418 189 ILE E CA 1
ATOM 8365 C C . ILE E 1 191 ? -14.64491 3.50372 -43.19625 1.000 10.05626 189 ILE E C 1
ATOM 8366 O O . ILE E 1 191 ? -13.60110 3.19791 -42.60272 1.000 13.32308 189 ILE E O 1
ATOM 8371 N N . LEU E 1 192 ? -15.79572 3.69676 -42.57020 1.000 11.48470 190 LEU E N 1
ATOM 8372 C CA . LEU E 1 192 ? -15.96034 3.51941 -41.13177 1.000 10.12153 190 LEU E CA 1
ATOM 8373 C C . LEU E 1 192 ? -16.73711 2.21946 -40.92894 1.000 6.76369 190 LEU E C 1
ATOM 8374 O O . LEU E 1 192 ? -17.92634 2.15050 -41.24585 1.000 6.12829 190 LEU E O 1
ATOM 8379 N N . GLU E 1 193 ? -16.06378 1.18726 -40.42053 1.000 9.10332 191 GLU E N 1
ATOM 8380 C CA . GLU E 1 193 ? -16.56281 -0.18485 -40.47533 1.000 8.81794 191 GLU E CA 1
ATOM 8381 C C . GLU E 1 193 ? -17.01315 -0.64740 -39.09497 1.000 14.55625 191 GLU E C 1
ATOM 8382 O O . GLU E 1 193 ? -16.25183 -0.54472 -38.13013 1.000 11.94639 191 GLU E O 1
ATOM 8388 N N . SER E 1 194 ? -18.24024 -1.17643 -39.00292 1.000 10.83709 192 SER E N 1
ATOM 8389 C CA . SER E 1 194 ? -18.83342 -1.47285 -37.70340 1.000 9.77157 192 SER E CA 1
ATOM 8390 C C . SER E 1 194 ? -19.59988 -2.79658 -37.71797 1.000 16.25410 192 SER E C 1
ATOM 8391 O O . SER E 1 194 ? -19.97950 -3.33208 -38.76762 1.000 7.63869 192 SER E O 1
ATOM 8394 N N . LEU E 1 195 ? -19.82118 -3.31104 -36.51165 1.000 16.20053 193 LEU E N 1
ATOM 8395 C CA . LEU E 1 195 ? -20.56859 -4.52818 -36.23176 1.000 14.10452 193 LEU E CA 1
ATOM 8396 C C . LEU E 1 195 ? -21.71605 -4.14003 -35.30636 1.000 16.02969 193 LEU E C 1
ATOM 8397 O O . LEU E 1 195 ? -21.71407 -3.01901 -34.77770 1.000 16.41577 193 LEU E O 1
ATOM 8402 N N . PRO E 1 196 ? -22.71467 -5.01172 -35.09870 1.000 16.97730 194 PRO E N 1
ATOM 8403 C CA . PRO E 1 196 ? -23.89887 -4.60322 -34.31983 1.000 10.76760 194 PRO E CA 1
ATOM 8404 C C . PRO E 1 196 ? -23.60426 -4.16133 -32.89679 1.000 12.19477 194 PRO E C 1
ATOM 8405 O O . PRO E 1 196 ? -24.45996 -3.51346 -32.28528 1.000 16.68125 194 PRO E O 1
ATOM 8409 N N . GLU E 1 197 ? -22.43318 -4.47584 -32.34343 1.000 12.54053 195 GLU E N 1
ATOM 8410 C CA . GLU E 1 197 ? -22.14330 -4.04640 -30.97806 1.000 15.58095 195 GLU E CA 1
ATOM 8411 C C . GLU E 1 197 ? -21.86995 -2.54945 -30.87776 1.000 15.86216 195 GLU E C 1
ATOM 8412 O O . GLU E 1 197 ? -21.82258 -2.01865 -29.76429 1.000 15.00230 195 GLU E O 1
ATOM 8418 N N . MET E 1 198 ? -21.70688 -1.85498 -32.00655 1.000 16.53900 196 MET E N 1
ATOM 8419 C CA . MET E 1 198 ? -21.70820 -0.39875 -32.02330 1.000 14.95752 196 MET E CA 1
ATOM 8420 C C . MET E 1 198 ? -23.10165 0.09105 -32.39042 1.000 11.14186 196 MET E C 1
ATOM 8421 O O . MET E 1 198 ? -23.62267 -0.30141 -33.44744 1.000 10.70050 196 MET E O 1
ATOM 8426 N N . PRO E 1 199 ? -23.74696 0.92324 -31.56964 1.000 13.88364 197 PRO E N 1
ATOM 8427 C CA . PRO E 1 199 ? -25.06859 1.44286 -31.94485 1.000 15.96165 197 PRO E CA 1
ATOM 8428 C C . PRO E 1 199 ? -24.99309 2.20767 -33.25797 1.000 19.69335 197 PRO E C 1
ATOM 8429 O O . PRO E 1 199 ? -24.06886 2.99367 -33.48107 1.000 13.39259 197 PRO E O 1
ATOM 8433 N N . VAL E 1 200 ? -25.97921 1.96911 -34.13256 1.000 16.61981 198 VAL E N 1
ATOM 8434 C CA . VAL E 1 200 ? -25.91745 2.52725 -35.48438 1.000 19.27923 198 VAL E CA 1
ATOM 8435 C C . VAL E 1 200 ? -25.99442 4.05479 -35.45434 1.000 17.54557 198 VAL E C 1
ATOM 8436 O O . VAL E 1 200 ? -25.32983 4.73716 -36.25013 1.000 9.62669 198 VAL E O 1
ATOM 8440 N N . ASP E 1 201 ? -26.78670 4.62411 -34.53687 1.000 9.66684 199 ASP E N 1
ATOM 8441 C CA . ASP E 1 201 ? -26.84183 6.08318 -34.45616 1.000 14.80939 199 ASP E CA 1
ATOM 8442 C C . ASP E 1 201 ? -25.51140 6.69382 -34.01808 1.000 13.98019 199 ASP E C 1
ATOM 8443 O O . ASP E 1 201 ? -25.26030 7.87054 -34.30239 1.000 10.79668 199 ASP E O 1
ATOM 8448 N N . GLU E 1 202 ? -24.65074 5.92434 -33.34871 1.000 13.55746 200 GLU E N 1
ATOM 8449 C CA . GLU E 1 202 ? -23.30328 6.40403 -33.06691 1.000 10.34802 200 GLU E CA 1
ATOM 8450 C C . GLU E 1 202 ? -22.40507 6.31479 -34.29089 1.000 12.71556 200 GLU E C 1
ATOM 8451 O O . GLU E 1 202 ? -21.48757 7.13054 -34.43623 1.000 9.86045 200 GLU E O 1
ATOM 8457 N N . LEU E 1 203 ? -22.63635 5.33015 -35.16730 1.000 10.11556 201 LEU E N 1
ATOM 8458 C CA . LEU E 1 203 ? -21.88338 5.26984 -36.41522 1.000 10.78279 201 LEU E CA 1
ATOM 8459 C C . LEU E 1 203 ? -22.17072 6.49390 -37.27363 1.000 8.19296 201 LEU E C 1
ATOM 8460 O O . LEU E 1 203 ? -21.25934 7.05816 -37.89025 1.000 8.61908 201 LEU E O 1
ATOM 8465 N N . TYR E 1 204 ? -23.43328 6.93007 -37.31154 1.000 8.49205 202 TYR E N 1
ATOM 8466 C CA . TYR E 1 204 ? -23.76376 8.16282 -38.02393 1.000 14.66326 202 TYR E CA 1
ATOM 8467 C C . TYR E 1 204 ? -23.13742 9.37794 -37.34255 1.000 12.23647 202 TYR E C 1
ATOM 8468 O O . TYR E 1 204 ? -22.65383 10.29163 -38.01611 1.000 8.94314 202 TYR E O 1
ATOM 8477 N N . ALA E 1 205 ? -23.13227 9.40782 -36.00703 1.000 9.06361 203 ALA E N 1
ATOM 8478 C CA . ALA E 1 205 ? -22.47848 10.50862 -35.30298 1.000 15.11321 203 ALA E CA 1
ATOM 8479 C C . ALA E 1 205 ? -20.98210 10.53810 -35.59430 1.000 10.75448 203 ALA E C 1
ATOM 8480 O O . ALA E 1 205 ? -20.39141 11.61614 -35.73956 1.000 15.54682 203 ALA E O 1
ATOM 8482 N N . ALA E 1 206 ? -20.35047 9.36502 -35.67906 1.000 8.32959 204 ALA E N 1
ATOM 8483 C CA . ALA E 1 206 ? -18.94475 9.31374 -36.06908 1.000 12.83708 204 ALA E CA 1
ATOM 8484 C C . ALA E 1 206 ? -18.73965 9.90684 -37.46004 1.000 14.77274 204 ALA E C 1
ATOM 8485 O O . ALA E 1 206 ? -17.80040 10.68264 -37.67803 1.000 9.70515 204 ALA E O 1
ATOM 8487 N N . GLY E 1 207 ? -19.60988 9.55738 -38.41424 1.000 12.11046 205 GLY E N 1
ATOM 8488 C CA . GLY E 1 207 ? -19.48643 10.12447 -39.75021 1.000 9.61233 205 GLY E CA 1
ATOM 8489 C C . GLY E 1 207 ? -19.66009 11.63150 -39.74883 1.000 11.48289 205 GLY E C 1
ATOM 8490 O O . GLY E 1 207 ? -18.88774 12.35742 -40.38023 1.000 11.45932 205 GLY E O 1
ATOM 8491 N N . ASN E 1 208 ? -20.66144 12.12393 -39.01492 1.000 6.16761 206 ASN E N 1
ATOM 8492 C CA . ASN E 1 208 ? -20.85621 13.56911 -38.89678 1.000 11.08778 206 ASN E CA 1
ATOM 8493 C C . ASN E 1 208 ? -19.65273 14.26897 -38.26759 1.000 13.53032 206 ASN E C 1
ATOM 8494 O O . ASN E 1 208 ? -19.33494 15.40352 -38.64516 1.000 14.27015 206 ASN E O 1
ATOM 8499 N N . MET E 1 209 ? -18.96455 13.62463 -37.32004 1.000 13.54864 207 MET E N 1
ATOM 8500 C CA . MET E 1 209 ? -17.74534 14.22632 -36.78376 1.000 14.11864 207 MET E CA 1
ATOM 8501 C C . MET E 1 209 ? -16.68836 14.37445 -37.87168 1.000 19.66244 207 MET E C 1
ATOM 8502 O O . MET E 1 209 ? -16.00554 15.40512 -37.95452 1.000 15.52532 207 MET E O 1
ATOM 8507 N N . LEU E 1 210 ? -16.54821 13.35518 -38.72081 1.000 11.40364 208 LEU E N 1
ATOM 8508 C CA . LEU E 1 210 ? -15.55840 13.40306 -39.78869 1.000 13.71038 208 LEU E CA 1
ATOM 8509 C C . LEU E 1 210 ? -15.91213 14.47467 -40.81825 1.000 9.47551 208 LEU E C 1
ATOM 8510 O O . LEU E 1 210 ? -15.07046 15.31205 -41.16727 1.000 12.48025 208 LEU E O 1
ATOM 8515 N N . THR E 1 211 ? -17.15924 14.48452 -41.30492 1.000 9.11707 209 THR E N 1
ATOM 8516 C CA . THR E 1 211 ? -17.50984 15.44848 -42.34660 1.000 11.17228 209 THR E CA 1
ATOM 8517 C C . THR E 1 211 ? -17.57911 16.87210 -41.79556 1.000 24.00496 209 THR E C 1
ATOM 8518 O O . THR E 1 211 ? -17.17042 17.81744 -42.48184 1.000 17.15259 209 THR E O 1
ATOM 8522 N N . ASP E 1 212 ? -18.06359 17.04916 -40.55579 1.000 16.43006 210 ASP E N 1
ATOM 8523 C CA . ASP E 1 212 ? -18.05113 18.37804 -39.94218 1.000 14.24112 210 ASP E CA 1
ATOM 8524 C C . ASP E 1 212 ? -16.63161 18.91488 -39.81832 1.000 18.12329 210 ASP E C 1
ATOM 8525 O O . ASP E 1 212 ? -16.37356 20.09011 -40.10699 1.000 24.49843 210 ASP E O 1
ATOM 8530 N N . GLY E 1 213 ? -15.69677 18.06536 -39.39065 1.000 19.68332 211 GLY E N 1
ATOM 8531 C CA . GLY E 1 213 ? -14.30476 18.47792 -39.32194 1.000 14.32123 211 GLY E CA 1
ATOM 8532 C C . GLY E 1 213 ? -13.69184 18.76190 -40.68412 1.000 21.59192 211 GLY E C 1
ATOM 8533 O O . GLY E 1 213 ? -12.97084 19.74948 -40.85511 1.000 16.99370 211 GLY E O 1
ATOM 8534 N N . LEU E 1 214 ? -13.96482 17.90619 -41.67266 1.000 14.81950 212 LEU E N 1
ATOM 8535 C CA . LEU E 1 214 ? -13.42657 18.14205 -43.01164 1.000 12.92047 212 LEU E CA 1
ATOM 8536 C C . LEU E 1 214 ? -13.92940 19.45846 -43.60824 1.000 18.58765 212 LEU E C 1
ATOM 8537 O O . LEU E 1 214 ? -13.19140 20.14421 -44.32724 1.000 19.21595 212 LEU E O 1
ATOM 8542 N N . GLU E 1 215 ? -15.18535 19.82001 -43.33525 1.000 12.18086 213 GLU E N 1
ATOM 8543 C CA . GLU E 1 215 ? -15.74092 21.06591 -43.86160 1.000 23.04657 213 GLU E CA 1
ATOM 8544 C C . GLU E 1 215 ? -15.08731 22.28018 -43.21983 1.000 24.70228 213 GLU E C 1
ATOM 8545 O O . GLU E 1 215 ? -14.76466 23.25938 -43.90733 1.000 23.99207 213 GLU E O 1
ATOM 8551 N N . LYS E 1 216 ? -14.90844 22.24225 -41.89868 1.000 21.93355 214 LYS E N 1
ATOM 8552 C CA . LYS E 1 216 ? -14.20934 23.32201 -41.21782 1.000 26.27120 214 LYS E CA 1
ATOM 8553 C C . LYS E 1 216 ? -12.76613 23.40187 -41.69147 1.000 27.65349 214 LYS E C 1
ATOM 8554 O O . LYS E 1 216 ? -12.26065 24.49024 -41.99294 1.000 21.12639 214 LYS E O 1
ATOM 8560 N N . MET E 1 217 ? -12.10310 22.24645 -41.80118 1.000 13.58400 215 MET E N 1
ATOM 8561 C CA . MET E 1 217 ? -10.70967 22.21587 -42.23606 1.000 18.61823 215 MET E CA 1
ATOM 8562 C C . MET E 1 217 ? -10.54991 22.74899 -43.65651 1.000 16.20616 215 MET E C 1
ATOM 8563 O O . MET E 1 217 ? -9.59105 23.47644 -43.94636 1.000 19.34007 215 MET E O 1
ATOM 8568 N N . MET E 1 218 ? -11.46736 22.38614 -44.55643 1.000 16.44592 216 MET E N 1
ATOM 8569 C CA . MET E 1 218 ? -11.34795 22.68034 -45.98912 1.000 15.71922 216 MET E CA 1
ATOM 8570 C C . MET E 1 218 ? -12.67954 23.19871 -46.51289 1.000 19.63711 216 MET E C 1
ATOM 8571 O O . MET E 1 218 ? -13.41877 22.48325 -47.20059 1.000 12.56669 216 MET E O 1
ATOM 8576 N N . PRO E 1 219 ? -13.01968 24.45059 -46.20334 1.000 19.36766 217 PRO E N 1
ATOM 8577 C CA . PRO E 1 219 ? -14.28499 25.01199 -46.69490 1.000 16.24864 217 PRO E CA 1
ATOM 8578 C C . PRO E 1 219 ? -14.40203 24.92123 -48.21275 1.000 12.71013 217 PRO E C 1
ATOM 8579 O O . PRO E 1 219 ? -13.45261 25.18987 -48.94800 1.000 13.75384 217 PRO E O 1
ATOM 8583 N N . GLY E 1 220 ? -15.59030 24.53468 -48.67263 1.000 13.83667 218 GLY E N 1
ATOM 8584 C CA . GLY E 1 220 ? -15.84813 24.27543 -50.07214 1.000 15.14792 218 GLY E CA 1
ATOM 8585 C C . GLY E 1 220 ? -15.82363 22.80895 -50.45932 1.000 26.49915 218 GLY E C 1
ATOM 8586 O O . GLY E 1 220 ? -16.24568 22.47558 -51.57166 1.000 16.18470 218 GLY E O 1
ATOM 8587 N N . LEU E 1 221 ? -15.34763 21.92889 -49.57859 1.000 24.37831 219 LEU E N 1
ATOM 8588 C CA . LEU E 1 221 ? -15.25194 20.50324 -49.88476 1.000 17.22666 219 LEU E CA 1
ATOM 8589 C C . LEU E 1 221 ? -16.62833 19.93898 -50.24243 1.000 19.23522 219 LEU E C 1
ATOM 8590 O O . LEU E 1 221 ? -17.67225 20.48909 -49.87873 1.000 23.63653 219 LEU E O 1
ATOM 8595 N N . ARG E 1 222 ? -16.62562 18.83375 -50.98247 1.000 13.64657 220 ARG E N 1
ATOM 8596 C CA . ARG E 1 222 ? -17.84870 18.10921 -51.29617 1.000 16.93345 220 ARG E CA 1
ATOM 8597 C C . ARG E 1 222 ? -17.72314 16.67094 -50.81145 1.000 19.21188 220 ARG E C 1
ATOM 8598 O O . ARG E 1 222 ? -16.62993 16.08878 -50.84703 1.000 11.34175 220 ARG E O 1
ATOM 8606 N N . PHE E 1 223 ? -18.83651 16.10142 -50.34528 1.000 16.26613 221 PHE E N 1
ATOM 8607 C CA . PHE E 1 223 ? -18.82495 14.70558 -49.92036 1.000 17.51869 221 PHE E CA 1
ATOM 8608 C C . PHE E 1 223 ? -20.17231 14.05356 -50.20868 1.000 18.68839 221 PHE E C 1
ATOM 8609 O O . PHE E 1 223 ? -21.19102 14.72792 -50.37575 1.000 16.97784 221 PHE E O 1
ATOM 8617 N N . GLU E 1 224 ? -20.15476 12.71813 -50.26884 1.000 15.68978 222 GLU E N 1
ATOM 8618 C CA . GLU E 1 224 ? -21.34761 11.88839 -50.34978 1.000 13.69349 222 GLU E CA 1
ATOM 8619 C C . GLU E 1 224 ? -21.16232 10.69874 -49.42338 1.000 14.27333 222 GLU E C 1
ATOM 8620 O O . GLU E 1 224 ? -20.10450 10.06537 -49.41961 1.000 12.46911 222 GLU E O 1
ATOM 8626 N N . SER E 1 225 ? -22.19604 10.38824 -48.65720 1.000 9.62947 223 SER E N 1
ATOM 8627 C CA . SER E 1 225 ? -22.13134 9.34328 -47.64547 1.000 15.93958 223 SER E CA 1
ATOM 8628 C C . SER E 1 225 ? -23.15910 8.25710 -47.95316 1.000 19.46568 223 SER E C 1
ATOM 8629 O O . SER E 1 225 ? -24.30655 8.56449 -48.29050 1.000 12.07045 223 SER E O 1
ATOM 8632 N N . THR E 1 226 ? -22.73918 6.99186 -47.84627 1.000 9.85064 224 THR E N 1
ATOM 8633 C CA . THR E 1 226 ? -23.60325 5.84081 -48.08617 1.000 10.51330 224 THR E CA 1
ATOM 8634 C C . THR E 1 226 ? -23.31067 4.76035 -47.05543 1.000 9.07837 224 THR E C 1
ATOM 8635 O O . THR E 1 226 ? -22.14374 4.43741 -46.81439 1.000 10.72637 224 THR E O 1
ATOM 8639 N N . LEU E 1 227 ? -24.36184 4.19650 -46.46348 1.000 4.49053 225 LEU E N 1
ATOM 8640 C CA . LEU E 1 227 ? -24.23735 3.06321 -45.54402 1.000 6.13603 225 LEU E CA 1
ATOM 8641 C C . LEU E 1 227 ? -24.38645 1.75527 -46.32048 1.000 10.55270 225 LEU E C 1
ATOM 8642 O O . LEU E 1 227 ? -25.41940 1.52864 -46.96131 1.000 12.08018 225 LEU E O 1
ATOM 8647 N N . ILE E 1 228 ? -23.37056 0.88836 -46.25767 1.000 6.56782 226 ILE E N 1
ATOM 8648 C CA . ILE E 1 228 ? -23.38459 -0.38663 -46.97333 1.000 11.20580 226 ILE E CA 1
ATOM 8649 C C . ILE E 1 228 ? -23.27765 -1.52047 -45.95782 1.000 10.93918 226 ILE E C 1
ATOM 8650 O O . ILE E 1 228 ? -22.58664 -1.38978 -44.94212 1.000 8.59977 226 ILE E O 1
ATOM 8655 N N . GLY E 1 229 ? -23.96191 -2.63617 -46.22330 1.000 9.50123 227 GLY E N 1
ATOM 8656 C CA . GLY E 1 229 ? -23.94235 -3.69432 -45.22651 1.000 7.32815 227 GLY E CA 1
ATOM 8657 C C . GLY E 1 229 ? -24.34390 -5.05182 -45.76322 1.000 13.13955 227 GLY E C 1
ATOM 8658 O O . GLY E 1 229 ? -24.85567 -5.18276 -46.87721 1.000 7.66802 227 GLY E O 1
ATOM 8659 N N . VAL E 1 230 ? -24.08926 -6.07098 -44.93480 1.000 11.32313 228 VAL E N 1
ATOM 8660 C CA . VAL E 1 230 ? -24.49571 -7.46197 -45.18563 1.000 10.84204 228 VAL E CA 1
ATOM 8661 C C . VAL E 1 230 ? -24.94766 -8.15056 -43.91133 1.000 23.48561 228 VAL E C 1
ATOM 8662 O O . VAL E 1 230 ? -25.12922 -7.57328 -42.84474 1.000 29.74575 228 VAL E O 1
ATOM 8667 N N . SER F 1 5 ? -26.62653 -48.09374 -57.62081 1.000 58.36662 3 SER F N 1
ATOM 8668 C CA . SER F 1 5 ? -28.02908 -47.86089 -57.29062 1.000 62.21447 3 SER F CA 1
ATOM 8669 C C . SER F 1 5 ? -28.29543 -46.37844 -57.00982 1.000 63.60764 3 SER F C 1
ATOM 8670 O O . SER F 1 5 ? -27.69183 -45.50544 -57.63529 1.000 65.81389 3 SER F O 1
ATOM 8673 N N . MET F 1 6 ? -29.20388 -46.10465 -56.07284 1.000 46.11897 4 MET F N 1
ATOM 8674 C CA . MET F 1 6 ? -29.54422 -44.73129 -55.71535 1.000 34.87648 4 MET F CA 1
ATOM 8675 C C . MET F 1 6 ? -28.32640 -43.99525 -55.17332 1.000 37.03602 4 MET F C 1
ATOM 8676 O O . MET F 1 6 ? -27.71313 -44.42674 -54.19034 1.000 32.23664 4 MET F O 1
ATOM 8681 N N . LEU F 1 7 ? -27.98251 -42.87477 -55.80886 1.000 27.32134 5 LEU F N 1
ATOM 8682 C CA . LEU F 1 7 ? -26.81091 -42.10031 -55.40991 1.000 33.82057 5 LEU F CA 1
ATOM 8683 C C . LEU F 1 7 ? -27.24614 -40.73744 -54.88570 1.000 17.24616 5 LEU F C 1
ATOM 8684 O O . LEU F 1 7 ? -27.46636 -39.80749 -55.67753 1.000 22.75914 5 LEU F O 1
ATOM 8689 N N . PRO F 1 8 ? -27.39967 -40.56655 -53.57606 1.000 19.09754 6 PRO F N 1
ATOM 8690 C CA . PRO F 1 8 ? -27.86659 -39.27844 -53.05881 1.000 12.63547 6 PRO F CA 1
ATOM 8691 C C . PRO F 1 8 ? -26.78724 -38.21053 -53.15039 1.000 13.29983 6 PRO F C 1
ATOM 8692 O O . PRO F 1 8 ? -25.58758 -38.49422 -53.11642 1.000 17.31046 6 PRO F O 1
ATOM 8696 N N . SER F 1 9 ? -27.23275 -36.96698 -53.29416 1.000 10.79204 7 SER F N 1
ATOM 8697 C CA . SER F 1 9 ? -26.35007 -35.81311 -53.24315 1.000 18.60717 7 SER F CA 1
ATOM 8698 C C . SER F 1 9 ? -26.88674 -34.81451 -52.22332 1.000 19.03111 7 SER F C 1
ATOM 8699 O O . SER F 1 9 ? -28.07364 -34.81115 -51.88470 1.000 13.11763 7 SER F O 1
ATOM 8702 N N . ILE F 1 10 ? -25.99201 -33.97294 -51.71461 1.000 12.55371 8 ILE F N 1
ATOM 8703 C CA . ILE F 1 10 ? -26.34091 -33.02435 -50.66880 1.000 13.58232 8 ILE F CA 1
ATOM 8704 C C . ILE F 1 10 ? -25.81081 -31.65477 -51.06483 1.000 14.62557 8 ILE F C 1
ATOM 8705 O O . ILE F 1 10 ? -24.75111 -31.52840 -51.68697 1.000 11.36996 8 ILE F O 1
ATOM 8710 N N . SER F 1 11 ? -26.55511 -30.62620 -50.70164 1.000 13.25316 9 SER F N 1
ATOM 8711 C CA . SER F 1 11 ? -26.16941 -29.28020 -51.09160 1.000 17.15401 9 SER F CA 1
ATOM 8712 C C . SER F 1 11 ? -24.96197 -28.82867 -50.27411 1.000 9.89562 9 SER F C 1
ATOM 8713 O O . SER F 1 11 ? -24.90710 -29.06574 -49.06299 1.000 15.98704 9 SER F O 1
ATOM 8716 N N . PRO F 1 12 ? -23.98367 -28.17246 -50.89896 1.000 11.78743 10 PRO F N 1
ATOM 8717 C CA . PRO F 1 12 ? -22.84521 -27.66808 -50.11832 1.000 14.06654 10 PRO F CA 1
ATOM 8718 C C . PRO F 1 12 ? -23.26302 -26.70806 -49.02438 1.000 16.96223 10 PRO F C 1
ATOM 8719 O O . PRO F 1 12 ? -22.61174 -26.65716 -47.97445 1.000 13.58559 10 PRO F O 1
ATOM 8723 N N . GLU F 1 13 ? -24.36513 -25.97922 -49.22424 1.000 12.40927 11 GLU F N 1
ATOM 8724 C CA . GLU F 1 13 ? -24.81059 -24.96589 -48.27207 1.000 11.27167 11 GLU F CA 1
ATOM 8725 C C . GLU F 1 13 ? -25.23988 -25.54178 -46.92151 1.000 10.91996 11 GLU F C 1
ATOM 8726 O O . GLU F 1 13 ? -25.35321 -24.78105 -45.95153 1.000 8.28984 11 GLU F O 1
ATOM 8732 N N . LEU F 1 14 ? -25.48903 -26.85635 -46.82584 1.000 11.08396 12 LEU F N 1
ATOM 8733 C CA . LEU F 1 14 ? -25.86222 -27.45999 -45.54330 1.000 12.05762 12 LEU F CA 1
ATOM 8734 C C . LEU F 1 14 ? -24.77509 -27.31033 -44.48569 1.000 9.29260 12 LEU F C 1
ATOM 8735 O O . LEU F 1 14 ? -25.07660 -27.36356 -43.28297 1.000 8.89411 12 LEU F O 1
ATOM 8740 N N . ALA F 1 15 ? -23.51748 -27.14265 -44.90482 1.000 14.40672 13 ALA F N 1
ATOM 8741 C CA . ALA F 1 15 ? -22.43068 -26.90691 -43.95827 1.000 12.36746 13 ALA F CA 1
ATOM 8742 C C . ALA F 1 15 ? -22.62912 -25.62944 -43.14806 1.000 13.75264 13 ALA F C 1
ATOM 8743 O O . ALA F 1 15 ? -22.05548 -25.50918 -42.06216 1.000 16.42737 13 ALA F O 1
ATOM 8745 N N . ARG F 1 16 ? -23.42866 -24.67892 -43.64585 1.000 9.86125 14 ARG F N 1
ATOM 8746 C CA . ARG F 1 16 ? -23.65520 -23.43511 -42.91508 1.000 16.15062 14 ARG F CA 1
ATOM 8747 C C . ARG F 1 16 ? -24.53970 -23.64152 -41.69132 1.000 21.30642 14 ARG F C 1
ATOM 8748 O O . ARG F 1 16 ? -24.38146 -22.93410 -40.68868 1.000 19.38922 14 ARG F O 1
ATOM 8756 N N . ILE F 1 17 ? -25.46411 -24.59850 -41.73772 1.000 14.13777 15 ILE F N 1
ATOM 8757 C CA . ILE F 1 17 ? -26.33219 -24.85542 -40.59857 1.000 14.80086 15 ILE F CA 1
ATOM 8758 C C . ILE F 1 17 ? -26.05764 -26.18992 -39.90815 1.000 19.63020 15 ILE F C 1
ATOM 8759 O O . ILE F 1 17 ? -26.40307 -26.33138 -38.72545 1.000 19.14468 15 ILE F O 1
ATOM 8764 N N . ALA F 1 18 ? -25.45456 -27.17033 -40.58409 1.000 13.32875 16 ALA F N 1
ATOM 8765 C CA . ALA F 1 18 ? -25.18271 -28.46919 -39.96087 1.000 14.68291 16 ALA F CA 1
ATOM 8766 C C . ALA F 1 18 ? -23.78763 -28.96205 -40.33238 1.000 15.32796 16 ALA F C 1
ATOM 8767 O O . ALA F 1 18 ? -23.62508 -30.04735 -40.89401 1.000 9.57898 16 ALA F O 1
ATOM 8769 N N . PRO F 1 19 ? -22.74727 -28.19434 -39.99724 1.000 19.75386 17 PRO F N 1
ATOM 8770 C CA . PRO F 1 19 ? -21.38350 -28.64860 -40.28484 1.000 16.12493 17 PRO F CA 1
ATOM 8771 C C . PRO F 1 19 ? -21.08855 -29.93970 -39.53700 1.000 18.55996 17 PRO F C 1
ATOM 8772 O O . PRO F 1 19 ? -21.47828 -30.11141 -38.37775 1.000 14.87315 17 PRO F O 1
ATOM 8776 N N . GLY F 1 20 ? -20.40552 -30.85719 -40.21651 1.000 10.09685 18 GLY F N 1
ATOM 8777 C CA . GLY F 1 20 ? -20.16347 -32.17493 -39.66199 1.000 16.63719 18 GLY F CA 1
ATOM 8778 C C . GLY F 1 20 ? -21.30642 -33.16399 -39.80713 1.000 10.09319 18 GLY F C 1
ATOM 8779 O O . GLY F 1 20 ? -21.18860 -34.29799 -39.32199 1.000 6.95735 18 GLY F O 1
ATOM 8780 N N . PHE F 1 21 ? -22.41089 -32.77424 -40.43881 1.000 10.50366 19 PHE F N 1
ATOM 8781 C CA . PHE F 1 21 ? -23.46721 -33.73075 -40.74985 1.000 11.55350 19 PHE F CA 1
ATOM 8782 C C . PHE F 1 21 ? -22.90536 -34.89703 -41.55674 1.000 8.10997 19 PHE F C 1
ATOM 8783 O O . PHE F 1 21 ? -22.10160 -34.70425 -42.47618 1.000 5.38408 19 PHE F O 1
ATOM 8791 N N . ARG F 1 22 ? -23.30796 -36.11838 -41.19013 1.000 7.14117 20 ARG F N 1
ATOM 8792 C CA . ARG F 1 22 ? -22.88125 -37.31049 -41.91530 1.000 8.33734 20 ARG F CA 1
ATOM 8793 C C . ARG F 1 22 ? -23.98333 -38.36604 -41.86689 1.000 12.50342 20 ARG F C 1
ATOM 8794 O O . ARG F 1 22 ? -24.60230 -38.57905 -40.82082 1.000 10.01250 20 ARG F O 1
ATOM 8802 N N . ALA F 1 23 ? -24.22522 -39.03217 -42.99601 1.000 5.41603 21 ALA F N 1
ATOM 8803 C CA . ALA F 1 23 ? -25.33454 -39.97304 -43.08119 1.000 6.72322 21 ALA F CA 1
ATOM 8804 C C . ALA F 1 23 ? -24.88332 -41.26949 -43.72875 1.000 10.68594 21 ALA F C 1
ATOM 8805 O O . ALA F 1 23 ? -24.15032 -41.26474 -44.72095 1.000 9.14506 21 ALA F O 1
ATOM 8807 N N . LEU F 1 24 ? -25.32683 -42.37947 -43.15708 1.000 8.10352 22 LEU F N 1
ATOM 8808 C CA . LEU F 1 24 ? -25.06762 -43.69460 -43.71881 1.000 6.90761 22 LEU F CA 1
ATOM 8809 C C . LEU F 1 24 ? -26.17796 -43.98696 -44.72218 1.000 8.54005 22 LEU F C 1
ATOM 8810 O O . LEU F 1 24 ? -27.35504 -44.06629 -44.34711 1.000 8.12301 22 LEU F O 1
ATOM 8815 N N . SER F 1 25 ? -25.80466 -44.09643 -46.00157 1.000 6.04858 23 SER F N 1
ATOM 8816 C CA . SER F 1 25 ? -26.72875 -44.37907 -47.09943 1.000 5.08268 23 SER F CA 1
ATOM 8817 C C . SER F 1 25 ? -26.56813 -45.83826 -47.51917 1.000 11.02897 23 SER F C 1
ATOM 8818 O O . SER F 1 25 ? -25.48657 -46.24779 -47.96491 1.000 6.23091 23 SER F O 1
ATOM 8821 N N . ILE F 1 26 ? -27.63359 -46.62296 -47.37139 1.000 6.35859 24 ILE F N 1
ATOM 8822 C CA . ILE F 1 26 ? -27.56396 -48.06960 -47.57430 1.000 10.62955 24 ILE F CA 1
ATOM 8823 C C . ILE F 1 26 ? -28.59528 -48.45645 -48.62880 1.000 11.04806 24 ILE F C 1
ATOM 8824 O O . ILE F 1 26 ? -29.80751 -48.32923 -48.40467 1.000 12.84508 24 ILE F O 1
ATOM 8829 N N . ASN F 1 27 ? -28.11176 -48.92007 -49.78065 1.000 8.29672 25 ASN F N 1
ATOM 8830 C CA . ASN F 1 27 ? -28.95286 -49.40993 -50.86657 1.000 13.19384 25 ASN F CA 1
ATOM 8831 C C . ASN F 1 27 ? -29.09506 -50.92342 -50.76687 1.000 16.52003 25 ASN F C 1
ATOM 8832 O O . ASN F 1 27 ? -28.09321 -51.63761 -50.63399 1.000 12.89275 25 ASN F O 1
ATOM 8837 N N . VAL F 1 28 ? -30.32883 -51.41243 -50.88371 1.000 10.40897 26 VAL F N 1
ATOM 8838 C CA . VAL F 1 28 ? -30.64505 -52.80923 -50.60690 1.000 12.23939 26 VAL F CA 1
ATOM 8839 C C . VAL F 1 28 ? -31.40849 -53.41478 -51.77836 1.000 17.74069 26 VAL F C 1
ATOM 8840 O O . VAL F 1 28 ? -32.34429 -52.80326 -52.30779 1.000 13.87555 26 VAL F O 1
ATOM 8844 N N . ILE F 1 29 ? -31.01566 -54.62694 -52.16903 1.000 16.37345 27 ILE F N 1
ATOM 8845 C CA . ILE F 1 29 ? -31.80091 -55.47548 -53.06220 1.000 19.66002 27 ILE F CA 1
ATOM 8846 C C . ILE F 1 29 ? -32.32892 -56.62950 -52.21788 1.000 23.14183 27 ILE F C 1
ATOM 8847 O O . ILE F 1 29 ? -31.55586 -57.48636 -51.76333 1.000 19.52052 27 ILE F O 1
ATOM 8852 N N . ALA F 1 30 ? -33.64432 -56.64331 -51.99870 1.000 13.45203 28 ALA F N 1
ATOM 8853 C CA . ALA F 1 30 ? -34.25832 -57.51558 -51.01019 1.000 13.82027 28 ALA F CA 1
ATOM 8854 C C . ALA F 1 30 ? -34.23935 -58.97362 -51.47566 1.000 20.33150 28 ALA F C 1
ATOM 8855 O O . ALA F 1 30 ? -33.96306 -59.28896 -52.63876 1.000 14.55098 28 ALA F O 1
ATOM 8857 N N . ALA F 1 31 ? -34.51339 -59.86352 -50.52814 1.000 22.13580 29 ALA F N 1
ATOM 8858 C CA . ALA F 1 31 ? -34.64150 -61.29940 -50.72664 1.000 22.57138 29 ALA F CA 1
ATOM 8859 C C . ALA F 1 31 ? -35.92258 -61.74831 -50.04824 1.000 17.87596 29 ALA F C 1
ATOM 8860 O O . ALA F 1 31 ? -36.54186 -60.98200 -49.30544 1.000 21.25846 29 ALA F O 1
ATOM 8862 N N . PRO F 1 32 ? -36.36920 -62.98035 -50.30130 1.000 20.42304 30 PRO F N 1
ATOM 8863 C CA . PRO F 1 32 ? -37.58839 -63.46180 -49.63409 1.000 17.54770 30 PRO F CA 1
ATOM 8864 C C . PRO F 1 32 ? -37.44608 -63.46649 -48.11642 1.000 17.16971 30 PRO F C 1
ATOM 8865 O O . PRO F 1 32 ? -36.42247 -63.87983 -47.57084 1.000 21.05399 30 PRO F O 1
ATOM 8869 N N . ILE F 1 33 ? -38.49693 -63.02073 -47.43178 1.000 16.12166 31 ILE F N 1
ATOM 8870 C CA . ILE F 1 33 ? -38.47189 -62.97326 -45.97141 1.000 15.96980 31 ILE F CA 1
ATOM 8871 C C . ILE F 1 33 ? -38.58120 -64.39618 -45.42367 1.000 24.06048 31 ILE F C 1
ATOM 8872 O O . ILE F 1 33 ? -39.64026 -65.02841 -45.50613 1.000 16.63018 31 ILE F O 1
ATOM 8877 N N . ARG F 1 34 ? -37.49321 -64.88665 -44.82687 1.000 20.73718 32 ARG F N 1
ATOM 8878 C CA . ARG F 1 34 ? -37.46141 -66.20761 -44.21434 1.000 23.08596 32 ARG F CA 1
ATOM 8879 C C . ARG F 1 34 ? -37.60511 -66.17573 -42.70144 1.000 27.18665 32 ARG F C 1
ATOM 8880 O O . ARG F 1 34 ? -37.81906 -67.23266 -42.09908 1.000 25.91699 32 ARG F O 1
ATOM 8888 N N . ASP F 1 35 ? -37.51728 -64.99984 -42.07320 1.000 21.55420 33 ASP F N 1
ATOM 8889 C CA . ASP F 1 35 ? -37.64377 -64.90578 -40.61598 1.000 23.88140 33 ASP F CA 1
ATOM 8890 C C . ASP F 1 35 ? -38.32680 -63.57227 -40.29429 1.000 35.10761 33 ASP F C 1
ATOM 8891 O O . ASP F 1 35 ? -37.66527 -62.57158 -40.00094 1.000 36.66014 33 ASP F O 1
ATOM 8896 N N . ALA F 1 36 ? -39.65965 -63.58113 -40.31720 1.000 29.05562 34 ALA F N 1
ATOM 8897 C CA . ALA F 1 36 ? -40.41620 -62.35990 -40.06729 1.000 33.11185 34 ALA F CA 1
ATOM 8898 C C . ALA F 1 36 ? -40.31636 -61.88594 -38.62727 1.000 38.13473 34 ALA F C 1
ATOM 8899 O O . ALA F 1 36 ? -40.85005 -60.81393 -38.31126 1.000 46.93326 34 ALA F O 1
ATOM 8901 N N . GLN F 1 37 ? -39.64182 -62.64123 -37.75541 1.000 34.24960 35 GLN F N 1
ATOM 8902 C CA . GLN F 1 37 ? -39.52113 -62.27283 -36.35109 1.000 45.03584 35 GLN F CA 1
ATOM 8903 C C . GLN F 1 37 ? -38.39586 -61.28206 -36.08148 1.000 37.24710 35 GLN F C 1
ATOM 8904 O O . GLN F 1 37 ? -38.37831 -60.68383 -35.00085 1.000 38.58686 35 GLN F O 1
ATOM 8910 N N . VAL F 1 38 ? -37.47444 -61.08676 -37.03184 1.000 39.62672 36 VAL F N 1
ATOM 8911 C CA . VAL F 1 38 ? -36.28698 -60.27107 -36.77552 1.000 30.08757 36 VAL F CA 1
ATOM 8912 C C . VAL F 1 38 ? -36.67922 -58.85516 -36.37357 1.000 28.82005 36 VAL F C 1
ATOM 8913 O O . VAL F 1 38 ? -36.13878 -58.29068 -35.41148 1.000 21.73436 36 VAL F O 1
ATOM 8917 N N . GLY F 1 39 ? -37.64473 -58.27007 -37.08093 1.000 25.43649 37 GLY F N 1
ATOM 8918 C CA . GLY F 1 39 ? -38.04321 -56.90708 -36.77255 1.000 37.32519 37 GLY F CA 1
ATOM 8919 C C . GLY F 1 39 ? -38.70600 -56.77683 -35.41465 1.000 35.34136 37 GLY F C 1
ATOM 8920 O O . GLY F 1 39 ? -38.43867 -55.82398 -34.67533 1.000 33.82493 37 GLY F O 1
ATOM 8921 N N . GLU F 1 40 ? -39.56846 -57.73785 -35.06358 1.000 38.39561 38 GLU F N 1
ATOM 8922 C CA . GLU F 1 40 ? -40.33987 -57.65129 -33.82433 1.000 33.86410 38 GLU F CA 1
ATOM 8923 C C . GLU F 1 40 ? -39.44574 -57.81113 -32.60376 1.000 21.51592 38 GLU F C 1
ATOM 8924 O O . GLU F 1 40 ? -39.56520 -57.05517 -31.63383 1.000 31.17594 38 GLU F O 1
ATOM 8930 N N . ILE F 1 41 ? -38.54652 -58.79795 -32.63146 1.000 31.08974 39 ILE F N 1
ATOM 8931 C CA . ILE F 1 41 ? -37.61804 -58.98849 -31.51905 1.000 27.21648 39 ILE F CA 1
ATOM 8932 C C . ILE F 1 41 ? -36.71371 -57.76750 -31.35939 1.000 43.23800 39 ILE F C 1
ATOM 8933 O O . ILE F 1 41 ? -36.48143 -57.28752 -30.24026 1.000 28.23371 39 ILE F O 1
ATOM 8938 N N . ALA F 1 42 ? -36.18711 -57.24733 -32.47371 1.000 36.67322 40 ALA F N 1
ATOM 8939 C CA . ALA F 1 42 ? -35.33980 -56.06027 -32.40629 1.000 27.24105 40 ALA F CA 1
ATOM 8940 C C . ALA F 1 42 ? -36.08983 -54.87835 -31.80190 1.000 24.35765 40 ALA F C 1
ATOM 8941 O O . ALA F 1 42 ? -35.54887 -54.15575 -30.95332 1.000 24.39057 40 ALA F O 1
ATOM 8943 N N . LEU F 1 43 ? -37.34747 -54.67667 -32.20537 1.000 30.72047 41 LEU F N 1
ATOM 8944 C CA . LEU F 1 43 ? -38.09264 -53.51993 -31.71288 1.000 26.93213 41 LEU F CA 1
ATOM 8945 C C . LEU F 1 43 ? -38.39798 -53.64285 -30.22547 1.000 24.89790 41 LEU F C 1
ATOM 8946 O O . LEU F 1 43 ? -38.26178 -52.66543 -29.47887 1.000 23.82135 41 LEU F O 1
ATOM 8951 N N . LYS F 1 44 ? -38.82625 -54.82678 -29.77594 1.000 32.93963 42 LYS F N 1
ATOM 8952 C CA . LYS F 1 44 ? -39.10820 -55.01232 -28.35402 1.000 39.53624 42 LYS F CA 1
ATOM 8953 C C . LYS F 1 44 ? -37.86020 -54.77215 -27.51498 1.000 29.90380 42 LYS F C 1
ATOM 8954 O O . LYS F 1 44 ? -37.90236 -54.06363 -26.50182 1.000 34.10007 42 LYS F O 1
ATOM 8960 N N . GLU F 1 45 ? -36.73126 -55.34591 -27.93209 1.000 33.17192 43 GLU F N 1
ATOM 8961 C CA . GLU F 1 45 ? -35.49201 -55.15058 -27.18920 1.000 31.65638 43 GLU F CA 1
ATOM 8962 C C . GLU F 1 45 ? -35.00441 -53.70475 -27.25377 1.000 34.47424 43 GLU F C 1
ATOM 8963 O O . GLU F 1 45 ? -34.33624 -53.23817 -26.32351 1.000 30.99859 43 GLU F O 1
ATOM 8969 N N . ALA F 1 46 ? -35.33026 -52.97882 -28.32772 1.000 29.29279 44 ALA F N 1
ATOM 8970 C CA . ALA F 1 46 ? -34.92993 -51.57764 -28.41981 1.000 23.68144 44 ALA F CA 1
ATOM 8971 C C . ALA F 1 46 ? -35.74265 -50.70196 -27.47478 1.000 23.47892 44 ALA F C 1
ATOM 8972 O O . ALA F 1 46 ? -35.20145 -49.77659 -26.85758 1.000 27.59257 44 ALA F O 1
ATOM 8974 N N . CYS F 1 47 ? -37.04985 -50.95219 -27.37666 1.000 30.85124 45 CYS F N 1
ATOM 8975 C CA . CYS F 1 47 ? -37.87483 -50.20481 -26.43196 1.000 35.32901 45 CYS F CA 1
ATOM 8976 C C . CYS F 1 47 ? -37.35456 -50.37560 -25.00808 1.000 26.99637 45 CYS F C 1
ATOM 8977 O O . CYS F 1 47 ? -37.22430 -49.39760 -24.26095 1.000 26.88357 45 CYS F O 1
ATOM 8980 N N . GLN F 1 48 ? -37.04576 -51.62078 -24.62085 1.000 31.19875 46 GLN F N 1
ATOM 8981 C CA . GLN F 1 48 ? -36.48935 -51.88022 -23.29474 1.000 42.49680 46 GLN F CA 1
ATOM 8982 C C . GLN F 1 48 ? -35.19177 -51.11385 -23.08031 1.000 37.60523 46 GLN F C 1
ATOM 8983 O O . GLN F 1 48 ? -34.96163 -50.55894 -21.99899 1.000 39.21689 46 GLN F O 1
ATOM 8989 N N . ALA F 1 49 ? -34.33288 -51.06868 -24.10401 1.000 39.52202 47 ALA F N 1
ATOM 8990 C CA . ALA F 1 49 ? -33.08372 -50.32214 -23.99392 1.000 34.56173 47 ALA F CA 1
ATOM 8991 C C . ALA F 1 49 ? -33.34215 -48.84227 -23.74278 1.000 22.98550 47 ALA F C 1
ATOM 8992 O O . ALA F 1 49 ? -32.64049 -48.21153 -22.94526 1.000 38.69401 47 ALA F O 1
ATOM 8994 N N . VAL F 1 50 ? -34.34624 -48.26876 -24.41120 1.000 25.69955 48 VAL F N 1
ATOM 8995 C CA . VAL F 1 50 ? -34.64515 -46.85007 -24.23144 1.000 28.88157 48 VAL F CA 1
ATOM 8996 C C . VAL F 1 50 ? -35.19245 -46.58949 -22.83236 1.000 32.34564 48 VAL F C 1
ATOM 8997 O O . VAL F 1 50 ? -34.85419 -45.58457 -22.19215 1.000 28.51234 48 VAL F O 1
ATOM 9001 N N . ILE F 1 51 ? -36.04830 -47.48540 -22.33804 1.000 32.84266 49 ILE F N 1
ATOM 9002 C CA . ILE F 1 51 ? -36.58004 -47.34200 -20.98581 1.000 41.00085 49 ILE F CA 1
ATOM 9003 C C . ILE F 1 51 ? -35.45107 -47.38561 -19.96068 1.000 32.80239 49 ILE F C 1
ATOM 9004 O O . ILE F 1 51 ? -35.48415 -46.67805 -18.94786 1.000 31.64416 49 ILE F O 1
ATOM 9009 N N . ASN F 1 52 ? -34.42102 -48.18807 -20.22217 1.000 33.08863 50 ASN F N 1
ATOM 9010 C CA . ASN F 1 52 ? -33.24239 -48.23984 -19.36754 1.000 35.22941 50 ASN F CA 1
ATOM 9011 C C . ASN F 1 52 ? -32.31324 -47.04424 -19.55716 1.000 27.98073 50 ASN F C 1
ATOM 9012 O O . ASN F 1 52 ? -31.19569 -47.06000 -19.02970 1.000 44.33149 50 ASN F O 1
ATOM 9017 N N . GLY F 1 53 ? -32.73700 -46.02040 -20.29423 1.000 21.26499 51 GLY F N 1
ATOM 9018 C CA . GLY F 1 53 ? -31.94275 -44.81763 -20.43788 1.000 25.86980 51 GLY F CA 1
ATOM 9019 C C . GLY F 1 53 ? -30.81579 -44.88643 -21.44617 1.000 31.23156 51 GLY F C 1
ATOM 9020 O O . GLY F 1 53 ? -29.87893 -44.08756 -21.35989 1.000 28.64083 51 GLY F O 1
ATOM 9021 N N . GLN F 1 54 ? -30.87019 -45.81543 -22.39875 1.000 30.77696 52 GLN F N 1
ATOM 9022 C CA . GLN F 1 54 ? -29.88750 -45.92557 -23.46779 1.000 24.13838 52 GLN F CA 1
ATOM 9023 C C . GLN F 1 54 ? -30.38065 -45.22311 -24.72797 1.000 24.39990 52 GLN F C 1
ATOM 9024 O O . GLN F 1 54 ? -31.58223 -45.00235 -24.89727 1.000 21.07813 52 GLN F O 1
ATOM 9030 N N . PRO F 1 55 ? -29.47332 -44.82960 -25.63968 1.000 29.21345 53 PRO F N 1
ATOM 9031 C CA . PRO F 1 55 ? -28.01392 -44.87095 -25.51603 1.000 16.05518 53 PRO F CA 1
ATOM 9032 C C . PRO F 1 55 ? -27.47991 -43.58496 -24.89360 1.000 24.02605 53 PRO F C 1
ATOM 9033 O O . PRO F 1 55 ? -28.24455 -42.62943 -24.71749 1.000 21.46803 53 PRO F O 1
ATOM 9037 N N . ALA F 1 56 ? -26.18056 -43.56015 -24.58810 1.000 17.57402 54 ALA F N 1
ATOM 9038 C CA . ALA F 1 56 ? -25.61356 -42.46392 -23.80836 1.000 26.71689 54 ALA F CA 1
ATOM 9039 C C . ALA F 1 56 ? -25.75416 -41.11686 -24.51337 1.000 26.47713 54 ALA F C 1
ATOM 9040 O O . ALA F 1 56 ? -25.93581 -40.08723 -23.85382 1.000 26.21012 54 ALA F O 1
ATOM 9042 N N . TRP F 1 57 ? -25.65036 -41.09536 -25.84430 1.000 20.12513 55 TRP F N 1
ATOM 9043 C CA . TRP F 1 57 ? -25.60917 -39.85403 -26.61287 1.000 23.18489 55 TRP F CA 1
ATOM 9044 C C . TRP F 1 57 ? -26.99589 -39.35518 -27.00581 1.000 17.81060 55 TRP F C 1
ATOM 9045 O O . TRP F 1 57 ? -27.10297 -38.35450 -27.72507 1.000 18.52594 55 TRP F O 1
ATOM 9056 N N . ALA F 1 58 ? -28.05273 -40.02304 -26.54039 1.000 21.78276 56 ALA F N 1
ATOM 9057 C CA . ALA F 1 58 ? -29.39452 -39.75067 -27.04636 1.000 20.55203 56 ALA F CA 1
ATOM 9058 C C . ALA F 1 58 ? -29.78839 -38.29704 -26.82354 1.000 22.92135 56 ALA F C 1
ATOM 9059 O O . ALA F 1 58 ? -30.26122 -37.61926 -27.74552 1.000 19.91985 56 ALA F O 1
ATOM 9061 N N . GLN F 1 59 ? -29.58165 -37.79569 -25.60263 1.000 20.54417 57 GLN F N 1
ATOM 9062 C CA . GLN F 1 59 ? -29.98076 -36.43118 -25.27768 1.000 26.22874 57 GLN F CA 1
ATOM 9063 C C . GLN F 1 59 ? -29.21458 -35.40897 -26.11234 1.000 26.47346 57 GLN F C 1
ATOM 9064 O O . GLN F 1 59 ? -29.80012 -34.44519 -26.62639 1.000 22.52303 57 GLN F O 1
ATOM 9070 N N . ALA F 1 60 ? -27.90033 -35.59916 -26.25325 1.000 15.69963 58 ALA F N 1
ATOM 9071 C CA . ALA F 1 60 ? -27.08716 -34.63607 -26.98817 1.000 20.48374 58 ALA F CA 1
ATOM 9072 C C . ALA F 1 60 ? -27.40705 -34.65336 -28.48090 1.000 11.20057 58 ALA F C 1
ATOM 9073 O O . ALA F 1 60 ? -27.41816 -33.59978 -29.12773 1.000 17.50324 58 ALA F O 1
ATOM 9075 N N . HIS F 1 61 ? -27.66973 -35.83573 -29.04506 1.000 17.53736 59 HIS F N 1
ATOM 9076 C CA . HIS F 1 61 ? -27.96008 -35.91825 -30.47441 1.000 16.63102 59 HIS F CA 1
ATOM 9077 C C . HIS F 1 61 ? -29.30389 -35.27076 -30.80663 1.000 21.56790 59 HIS F C 1
ATOM 9078 O O . HIS F 1 61 ? -29.41731 -34.53132 -31.79388 1.000 12.50406 59 HIS F O 1
ATOM 9085 N N . ILE F 1 62 ? -30.33147 -35.52339 -29.98936 1.000 21.68718 60 ILE F N 1
ATOM 9086 C CA . ILE F 1 62 ? -31.63395 -34.91108 -30.23984 1.000 20.13996 60 ILE F CA 1
ATOM 9087 C C . ILE F 1 62 ? -31.55032 -33.40052 -30.07917 1.000 23.90259 60 ILE F C 1
ATOM 9088 O O . ILE F 1 62 ? -32.08507 -32.64410 -30.90081 1.000 18.49743 60 ILE F O 1
ATOM 9093 N N . ASP F 1 63 ? -30.86423 -32.93409 -29.03113 1.000 23.37778 61 ASP F N 1
ATOM 9094 C CA . ASP F 1 63 ? -30.68863 -31.49558 -28.85600 1.000 22.01011 61 ASP F CA 1
ATOM 9095 C C . ASP F 1 63 ? -30.02444 -30.87455 -30.07401 1.000 18.12262 61 ASP F C 1
ATOM 9096 O O . ASP F 1 63 ? -30.41549 -29.78915 -30.51685 1.000 13.81454 61 ASP F O 1
ATOM 9101 N N . ALA F 1 64 ? -29.01610 -31.55009 -30.63213 1.000 20.51767 62 ALA F N 1
ATOM 9102 C CA . ALA F 1 64 ? -28.33892 -31.00772 -31.80587 1.000 22.99941 62 ALA F CA 1
ATOM 9103 C C . ALA F 1 64 ? -29.28353 -30.93223 -32.99797 1.000 12.54269 62 ALA F C 1
ATOM 9104 O O . ALA F 1 64 ? -29.24663 -29.96489 -33.76513 1.000 17.09758 62 ALA F O 1
ATOM 9106 N N . TRP F 1 65 ? -30.13737 -31.94821 -33.17192 1.000 14.68955 63 TRP F N 1
ATOM 9107 C CA . TRP F 1 65 ? -31.08064 -31.92126 -34.28463 1.000 14.82803 63 TRP F CA 1
ATOM 9108 C C . TRP F 1 65 ? -32.10533 -30.80322 -34.12232 1.000 15.03942 63 TRP F C 1
ATOM 9109 O O . TRP F 1 65 ? -32.51333 -30.18991 -35.11568 1.000 21.44894 63 TRP F O 1
ATOM 9120 N N . ASN F 1 66 ? -32.50299 -30.49475 -32.88545 1.000 17.97960 64 ASN F N 1
ATOM 9121 C CA . ASN F 1 66 ? -33.44696 -29.40077 -32.67763 1.000 19.20824 64 ASN F CA 1
ATOM 9122 C C . ASN F 1 66 ? -32.81186 -28.05876 -32.99935 1.000 20.85430 64 ASN F C 1
ATOM 9123 O O . ASN F 1 66 ? -33.47341 -27.16747 -33.54773 1.000 20.83998 64 ASN F O 1
ATOM 9128 N N . THR F 1 67 ? -31.52921 -27.89183 -32.67290 1.000 16.98787 65 THR F N 1
ATOM 9129 C CA . THR F 1 67 ? -30.83964 -26.67088 -33.07410 1.000 19.29213 65 THR F CA 1
ATOM 9130 C C . THR F 1 67 ? -30.83212 -26.53123 -34.59313 1.000 16.33131 65 THR F C 1
ATOM 9131 O O . THR F 1 67 ? -31.08863 -25.44540 -35.12801 1.000 15.20701 65 THR F O 1
ATOM 9135 N N . VAL F 1 68 ? -30.55827 -27.62955 -35.30417 1.000 16.94240 66 VAL F N 1
ATOM 9136 C CA . VAL F 1 68 ? -30.55708 -27.59647 -36.76470 1.000 12.85482 66 VAL F CA 1
ATOM 9137 C C . VAL F 1 68 ? -31.95750 -27.30482 -37.28348 1.000 15.38903 66 VAL F C 1
ATOM 9138 O O . VAL F 1 68 ? -32.14846 -26.45979 -38.16560 1.000 20.26423 66 VAL F O 1
ATOM 9142 N N . LEU F 1 69 ? -32.96196 -27.99383 -36.73524 1.000 15.56132 67 LEU F N 1
ATOM 9143 C CA . LEU F 1 69 ? -34.34106 -27.72794 -37.13843 1.000 22.60764 67 LEU F CA 1
ATOM 9144 C C . LEU F 1 69 ? -34.70003 -26.25370 -36.94364 1.000 27.69606 67 LEU F C 1
ATOM 9145 O O . LEU F 1 69 ? -35.18313 -25.59579 -37.87243 1.000 18.04863 67 LEU F O 1
ATOM 9150 N N . LYS F 1 70 ? -34.44349 -25.70917 -35.74527 1.000 17.33201 68 LYS F N 1
ATOM 9151 C CA . LYS F 1 70 ? -34.71507 -24.29048 -35.50017 1.000 17.35157 68 LYS F CA 1
ATOM 9152 C C . LYS F 1 70 ? -33.97961 -23.38734 -36.47964 1.000 19.20467 68 LYS F C 1
ATOM 9153 O O . LYS F 1 70 ? -34.47136 -22.30126 -36.80559 1.000 25.22535 68 LYS F O 1
ATOM 9159 N N . ALA F 1 71 ? -32.80343 -23.81208 -36.95346 1.000 21.90662 69 ALA F N 1
ATOM 9160 C CA . ALA F 1 71 ? -31.97788 -22.94237 -37.78540 1.000 18.80746 69 ALA F CA 1
ATOM 9161 C C . ALA F 1 71 ? -32.64217 -22.63572 -39.12188 1.000 27.63728 69 ALA F C 1
ATOM 9162 O O . ALA F 1 71 ? -32.52017 -21.51466 -39.62885 1.000 31.63726 69 ALA F O 1
ATOM 9164 N N . PHE F 1 72 ? -33.35339 -23.60338 -39.71503 1.000 17.89951 70 PHE F N 1
ATOM 9165 C CA . PHE F 1 72 ? -34.05727 -23.33015 -40.96401 1.000 26.16701 70 PHE F CA 1
ATOM 9166 C C . PHE F 1 72 ? -35.53899 -23.02271 -40.75456 1.000 23.77305 70 PHE F C 1
ATOM 9167 O O . PHE F 1 72 ? -36.28854 -22.93485 -41.73151 1.000 26.49760 70 PHE F O 1
ATOM 9175 N N . GLY F 1 73 ? -35.97400 -22.84386 -39.50810 1.000 22.45747 71 GLY F N 1
ATOM 9176 C CA . GLY F 1 73 ? -37.24778 -22.21007 -39.22450 1.000 28.70854 71 GLY F CA 1
ATOM 9177 C C . GLY F 1 73 ? -38.30431 -23.10331 -38.62138 1.000 27.15632 71 GLY F C 1
ATOM 9178 O O . GLY F 1 73 ? -39.43505 -22.64462 -38.42718 1.000 33.58352 71 GLY F O 1
ATOM 9179 N N . ALA F 1 74 ? -37.98458 -24.35312 -38.31457 1.000 25.95959 72 ALA F N 1
ATOM 9180 C CA . ALA F 1 74 ? -38.98781 -25.25536 -37.78468 1.000 18.93176 72 ALA F CA 1
ATOM 9181 C C . ALA F 1 74 ? -39.16840 -25.04782 -36.28497 1.000 20.75961 72 ALA F C 1
ATOM 9182 O O . ALA F 1 74 ? -38.33070 -24.45183 -35.60436 1.000 21.16944 72 ALA F O 1
ATOM 9184 N N . LYS F 1 75 ? -40.29328 -25.54722 -35.77570 1.000 24.86379 73 LYS F N 1
ATOM 9185 C CA . LYS F 1 75 ? -40.59253 -25.54850 -34.34729 1.000 37.29609 73 LYS F CA 1
ATOM 9186 C C . LYS F 1 75 ? -40.47984 -26.98557 -33.86597 1.000 20.13297 73 LYS F C 1
ATOM 9187 O O . LYS F 1 75 ? -41.45869 -27.74449 -33.92955 1.000 18.79296 73 LYS F O 1
ATOM 9193 N N . PRO F 1 76 ? -39.30968 -27.40689 -33.37942 1.000 29.28752 74 PRO F N 1
ATOM 9194 C CA . PRO F 1 76 ? -39.10066 -28.83310 -33.08017 1.000 25.39603 74 PRO F CA 1
ATOM 9195 C C . PRO F 1 76 ? -40.07640 -29.39478 -32.06776 1.000 33.23172 74 PRO F C 1
ATOM 9196 O O . PRO F 1 76 ? -40.31784 -30.60749 -32.07173 1.000 24.92391 74 PRO F O 1
ATOM 9200 N N . LYS F 1 77 ? -40.65113 -28.55657 -31.20345 1.000 35.34300 75 LYS F N 1
ATOM 9201 C CA . LYS F 1 77 ? -41.64084 -29.05568 -30.25869 1.000 35.64846 75 LYS F CA 1
ATOM 9202 C C . LYS F 1 77 ? -42.92323 -29.47037 -30.96854 1.000 30.88858 75 LYS F C 1
ATOM 9203 O O . LYS F 1 77 ? -43.66151 -30.32198 -30.46153 1.000 34.52409 75 LYS F O 1
ATOM 9209 N N . ARG F 1 78 ? -43.19556 -28.89599 -32.14323 1.000 30.34298 76 ARG F N 1
ATOM 9210 C CA . ARG F 1 78 ? -44.34899 -29.28768 -32.94527 1.000 26.85973 76 ARG F CA 1
ATOM 9211 C C . ARG F 1 78 ? -44.01111 -30.32781 -34.00759 1.000 23.71200 76 ARG F C 1
ATOM 9212 O O . ARG F 1 78 ? -44.85490 -31.17165 -34.32372 1.000 31.61110 76 ARG F O 1
ATOM 9220 N N . THR F 1 79 ? -42.80331 -30.28602 -34.56941 1.000 23.84902 77 THR F N 1
ATOM 9221 C CA . THR F 1 79 ? -42.37837 -31.19660 -35.63404 1.000 21.64215 77 THR F CA 1
ATOM 9222 C C . THR F 1 79 ? -40.98080 -31.71463 -35.31314 1.000 22.02749 77 THR F C 1
ATOM 9223 O O . THR F 1 79 ? -39.98152 -31.19982 -35.83255 1.000 18.17192 77 THR F O 1
ATOM 9227 N N . PRO F 1 80 ? -40.86875 -32.73100 -34.46429 1.000 23.83544 78 PRO F N 1
ATOM 9228 C CA . PRO F 1 80 ? -39.54543 -33.23624 -34.08336 1.000 27.94976 78 PRO F CA 1
ATOM 9229 C C . PRO F 1 80 ? -38.93242 -34.09008 -35.18872 1.000 21.92377 78 PRO F C 1
ATOM 9230 O O . PRO F 1 80 ? -39.60192 -34.53147 -36.12536 1.000 16.54175 78 PRO F O 1
ATOM 9234 N N . CYS F 1 81 ? -37.62943 -34.32438 -35.05640 1.000 21.45043 79 CYS F N 1
ATOM 9235 C CA . CYS F 1 81 ? -36.98613 -35.31928 -35.89938 1.000 18.19552 79 CYS F CA 1
ATOM 9236 C C . CYS F 1 81 ? -37.55188 -36.69750 -35.58281 1.000 19.60892 79 CYS F C 1
ATOM 9237 O O . CYS F 1 81 ? -38.08936 -36.94500 -34.49981 1.000 24.05404 79 CYS F O 1
ATOM 9240 N N . SER F 1 82 ? -37.43135 -37.60222 -36.55339 1.000 13.60961 80 SER F N 1
ATOM 9241 C CA . SER F 1 82 ? -38.07215 -38.90678 -36.42682 1.000 17.16888 80 SER F CA 1
ATOM 9242 C C . SER F 1 82 ? -37.51292 -39.70094 -35.25184 1.000 19.42397 80 SER F C 1
ATOM 9243 O O . SER F 1 82 ? -38.22782 -40.51993 -34.65908 1.000 14.22869 80 SER F O 1
ATOM 9246 N N . ALA F 1 83 ? -36.24368 -39.47576 -34.90212 1.000 12.07431 81 ALA F N 1
ATOM 9247 C CA . ALA F 1 83 ? -35.66370 -40.15336 -33.75030 1.000 12.50943 81 ALA F CA 1
ATOM 9248 C C . ALA F 1 83 ? -36.39391 -39.77111 -32.46832 1.000 14.42794 81 ALA F C 1
ATOM 9249 O O . ALA F 1 83 ? -36.78482 -40.64140 -31.68476 1.000 19.71875 81 ALA F O 1
ATOM 9251 N N . GLU F 1 84 ? -36.61189 -38.47288 -32.24565 1.000 17.43912 82 GLU F N 1
ATOM 9252 C CA . GLU F 1 84 ? -37.30854 -38.06219 -31.02974 1.000 25.53653 82 GLU F CA 1
ATOM 9253 C C . GLU F 1 84 ? -38.77532 -38.48656 -31.05005 1.000 31.76937 82 GLU F C 1
ATOM 9254 O O . GLU F 1 84 ? -39.33354 -38.83845 -30.00366 1.000 32.04627 82 GLU F O 1
ATOM 9260 N N . ALA F 1 85 ? -39.42137 -38.44159 -32.22169 1.000 27.08597 83 ALA F N 1
ATOM 9261 C CA . ALA F 1 85 ? -40.79332 -38.93346 -32.34251 1.000 24.33197 83 ALA F CA 1
ATOM 9262 C C . ALA F 1 85 ? -40.91726 -40.34993 -31.79307 1.000 28.15126 83 ALA F C 1
ATOM 9263 O O . ALA F 1 85 ? -41.79715 -40.64218 -30.97541 1.000 32.77089 83 ALA F O 1
ATOM 9265 N N . LEU F 1 86 ? -40.02641 -41.24198 -32.22504 1.000 22.08750 84 LEU F N 1
ATOM 9266 C CA . LEU F 1 86 ? -40.04428 -42.61311 -31.72935 1.000 22.12876 84 LEU F CA 1
ATOM 9267 C C . LEU F 1 86 ? -39.70698 -42.67775 -30.24004 1.000 38.27163 84 LEU F C 1
ATOM 9268 O O . LEU F 1 86 ? -40.31213 -43.45826 -29.49248 1.000 27.48598 84 LEU F O 1
ATOM 9273 N N . ARG F 1 87 ? -38.74792 -41.86427 -29.78878 1.000 29.28593 85 ARG F N 1
ATOM 9274 C CA . ARG F 1 87 ? -38.33967 -41.91033 -28.38904 1.000 27.08366 85 ARG F CA 1
ATOM 9275 C C . ARG F 1 87 ? -39.46445 -41.43414 -27.47295 1.000 39.97099 85 ARG F C 1
ATOM 9276 O O . ARG F 1 87 ? -39.78533 -42.09509 -26.47650 1.000 37.23572 85 ARG F O 1
ATOM 9284 N N . LYS F 1 88 ? -40.07831 -40.29107 -27.80271 1.000 35.99780 86 LYS F N 1
ATOM 9285 C CA . LYS F 1 88 ? -41.24930 -39.80952 -27.07001 1.000 37.17800 86 LYS F CA 1
ATOM 9286 C C . LYS F 1 88 ? -42.30408 -40.89938 -26.91995 1.000 39.01692 86 LYS F C 1
ATOM 9287 O O . LYS F 1 88 ? -42.79423 -41.16460 -25.81630 1.000 38.15136 86 LYS F O 1
ATOM 9293 N N . ARG F 1 89 ? -42.66991 -41.53820 -28.03138 1.000 34.99599 87 ARG F N 1
ATOM 9294 C CA . ARG F 1 89 ? -43.74982 -42.51402 -27.99760 1.000 35.47446 87 ARG F CA 1
ATOM 9295 C C . ARG F 1 89 ? -43.42646 -43.66595 -27.05794 1.000 46.25347 87 ARG F C 1
ATOM 9296 O O . ARG F 1 89 ? -44.29143 -44.11530 -26.29656 1.000 54.07439 87 ARG F O 1
ATOM 9304 N N . VAL F 1 90 ? -42.18517 -44.15354 -27.08859 1.000 44.34397 88 VAL F N 1
ATOM 9305 C CA . VAL F 1 90 ? -41.83038 -45.30439 -26.26470 1.000 41.97705 88 VAL F CA 1
ATOM 9306 C C . VAL F 1 90 ? -41.81407 -44.91809 -24.79100 1.000 44.01123 88 VAL F C 1
ATOM 9307 O O . VAL F 1 90 ? -42.38467 -45.61589 -23.94576 1.000 58.11560 88 VAL F O 1
ATOM 9311 N N . LEU F 1 91 ? -41.16946 -43.79655 -24.46084 1.000 44.77557 89 LEU F N 1
ATOM 9312 C CA . LEU F 1 91 ? -41.15485 -43.32715 -23.07893 1.000 41.73702 89 LEU F CA 1
ATOM 9313 C C . LEU F 1 91 ? -42.55296 -43.02158 -22.55686 1.000 55.96146 89 LEU F C 1
ATOM 9314 O O . LEU F 1 91 ? -42.76824 -43.04559 -21.33991 1.000 64.64421 89 LEU F O 1
ATOM 9319 N N . LYS F 1 92 ? -43.50541 -42.73148 -23.44366 1.000 53.03871 90 LYS F N 1
ATOM 9320 C CA . LYS F 1 92 ? -44.85652 -42.41835 -22.99726 1.000 55.40684 90 LYS F CA 1
ATOM 9321 C C . LYS F 1 92 ? -45.69015 -43.68027 -22.79616 1.000 58.75739 90 LYS F C 1
ATOM 9322 O O . LYS F 1 92 ? -46.51415 -43.73938 -21.87733 1.000 70.89821 90 LYS F O 1
ATOM 9328 N N . ASP F 1 93 ? -45.48792 -44.69983 -23.63321 1.000 53.60723 91 ASP F N 1
ATOM 9329 C CA . ASP F 1 93 ? -46.33597 -45.88558 -23.63045 1.000 58.06044 91 ASP F CA 1
ATOM 9330 C C . ASP F 1 93 ? -45.60028 -47.17538 -23.29032 1.000 65.65379 91 ASP F C 1
ATOM 9331 O O . ASP F 1 93 ? -46.21660 -48.24841 -23.32745 1.000 68.85948 91 ASP F O 1
ATOM 9336 N N . GLY F 1 94 ? -44.30908 -47.11325 -22.97489 1.000 54.80807 92 GLY F N 1
ATOM 9337 C CA . GLY F 1 94 ? -43.56450 -48.29913 -22.61026 1.000 50.58995 92 GLY F CA 1
ATOM 9338 C C . GLY F 1 94 ? -43.30151 -49.28493 -23.72683 1.000 53.12265 92 GLY F C 1
ATOM 9339 O O . GLY F 1 94 ? -42.60080 -50.27723 -23.49108 1.000 50.09065 92 GLY F O 1
ATOM 9340 N N . THR F 1 95 ? -43.82741 -49.05457 -24.92763 1.000 52.16085 93 THR F N 1
ATOM 9341 C CA . THR F 1 95 ? -43.60625 -49.95607 -26.05621 1.000 58.52574 93 THR F CA 1
ATOM 9342 C C . THR F 1 95 ? -44.02586 -49.24635 -27.34090 1.000 53.10870 93 THR F C 1
ATOM 9343 O O . THR F 1 95 ? -44.36872 -48.05936 -27.34100 1.000 49.67619 93 THR F O 1
ATOM 9347 N N . MET F 1 96 ? -43.99586 -49.99533 -28.44262 1.000 46.57190 94 MET F N 1
ATOM 9348 C CA . MET F 1 96 ? -44.36228 -49.48281 -29.75282 1.000 43.98981 94 MET F CA 1
ATOM 9349 C C . MET F 1 96 ? -45.11672 -50.54523 -30.53300 1.000 46.99413 94 MET F C 1
ATOM 9350 O O . MET F 1 96 ? -44.79362 -51.73364 -30.45565 1.000 55.95630 94 MET F O 1
ATOM 9355 N N . ALA F 1 97 ? -46.11115 -50.10689 -31.29572 1.000 52.02712 95 ALA F N 1
ATOM 9356 C CA . ALA F 1 97 ? -46.93099 -51.03845 -32.05290 1.000 58.67176 95 ALA F CA 1
ATOM 9357 C C . ALA F 1 97 ? -46.13163 -51.65609 -33.19385 1.000 43.96618 95 ALA F C 1
ATOM 9358 O O . ALA F 1 97 ? -45.38730 -50.96819 -33.89632 1.000 41.67736 95 ALA F O 1
ATOM 9360 N N . ALA F 1 98 ? -46.28063 -52.96803 -33.36597 1.000 47.08532 96 ALA F N 1
ATOM 9361 C CA . ALA F 1 98 ? -45.73037 -53.63221 -34.53845 1.000 40.50312 96 ALA F CA 1
ATOM 9362 C C . ALA F 1 98 ? -46.42922 -53.12730 -35.79378 1.000 56.83290 96 ALA F C 1
ATOM 9363 O O . ALA F 1 98 ? -47.63527 -52.86507 -35.78850 1.000 68.74219 96 ALA F O 1
ATOM 9365 N N . LEU F 1 99 ? -45.66572 -52.98906 -36.87759 1.000 51.54946 97 LEU F N 1
ATOM 9366 C CA . LEU F 1 99 ? -46.21211 -52.43860 -38.11346 1.000 49.60845 97 LEU F CA 1
ATOM 9367 C C . LEU F 1 99 ? -45.91336 -53.34549 -39.30397 1.000 42.83031 97 LEU F C 1
ATOM 9368 O O . LEU F 1 99 ? -46.82882 -53.89954 -39.92111 1.000 56.53053 97 LEU F O 1
ATOM 9373 N N . ASP F 1 100 ? -44.62909 -53.52103 -39.61138 1.000 38.04820 98 ASP F N 1
ATOM 9374 C CA . ASP F 1 100 ? -44.11813 -54.20338 -40.78843 1.000 33.93994 98 ASP F CA 1
ATOM 9375 C C . ASP F 1 100 ? -42.74594 -54.70674 -40.36188 1.000 27.67817 98 ASP F C 1
ATOM 9376 O O . ASP F 1 100 ? -42.02423 -53.97067 -39.67454 1.000 34.74505 98 ASP F O 1
ATOM 9381 N N . PRO F 1 101 ? -42.36375 -55.93988 -40.71776 1.000 19.14066 99 PRO F N 1
ATOM 9382 C CA . PRO F 1 101 ? -41.08695 -56.47645 -40.20496 1.000 23.73807 99 PRO F CA 1
ATOM 9383 C C . PRO F 1 101 ? -39.87422 -55.64470 -40.58723 1.000 29.93748 99 PRO F C 1
ATOM 9384 O O . PRO F 1 101 ? -38.94780 -55.51897 -39.77934 1.000 18.75914 99 PRO F O 1
ATOM 9388 N N . VAL F 1 102 ? -39.84556 -55.07339 -41.79510 1.000 32.85175 100 VAL F N 1
ATOM 9389 C CA . VAL F 1 102 ? -38.73557 -54.19667 -42.16248 1.000 18.00260 100 VAL F CA 1
ATOM 9390 C C . VAL F 1 102 ? -38.86240 -52.85672 -41.44930 1.000 12.95043 100 VAL F C 1
ATOM 9391 O O . VAL F 1 102 ? -37.87436 -52.32081 -40.93887 1.000 15.98058 100 VAL F O 1
ATOM 9395 N N . VAL F 1 103 ? -40.07797 -52.30208 -41.37952 1.000 16.96595 101 VAL F N 1
ATOM 9396 C CA . VAL F 1 103 ? -40.26883 -51.03259 -40.67784 1.000 22.01716 101 VAL F CA 1
ATOM 9397 C C . VAL F 1 103 ? -39.95439 -51.18484 -39.19180 1.000 25.75268 101 VAL F C 1
ATOM 9398 O O . VAL F 1 103 ? -39.40540 -50.27252 -38.55839 1.000 14.20407 101 VAL F O 1
ATOM 9402 N N . ASP F 1 104 ? -40.31578 -52.32809 -38.60600 1.000 19.68700 102 ASP F N 1
ATOM 9403 C CA . ASP F 1 104 ? -40.02444 -52.54762 -37.19131 1.000 23.00465 102 ASP F CA 1
ATOM 9404 C C . ASP F 1 104 ? -38.52494 -52.61380 -36.94097 1.000 18.29263 102 ASP F C 1
ATOM 9405 O O . ASP F 1 104 ? -38.03563 -52.09454 -35.93359 1.000 18.47841 102 ASP F O 1
ATOM 9410 N N . LEU F 1 105 ? -37.78103 -53.25036 -37.84622 1.000 16.64693 103 LEU F N 1
ATOM 9411 C CA . LEU F 1 105 ? -36.34276 -53.37931 -37.66003 1.000 21.05147 103 LEU F CA 1
ATOM 9412 C C . LEU F 1 105 ? -35.65364 -52.01891 -37.71148 1.000 21.67893 103 LEU F C 1
ATOM 9413 O O . LEU F 1 105 ? -34.86778 -51.67726 -36.82003 1.000 16.41769 103 LEU F O 1
ATOM 9418 N N . TYR F 1 106 ? -35.93803 -51.21338 -38.73681 1.000 17.16101 104 TYR F N 1
ATOM 9419 C CA . TYR F 1 106 ? -35.19289 -49.96291 -38.83009 1.000 18.39208 104 TYR F CA 1
ATOM 9420 C C . TYR F 1 106 ? -35.67484 -48.94280 -37.80508 1.000 16.18133 104 TYR F C 1
ATOM 9421 O O . TYR F 1 106 ? -34.89171 -48.08772 -37.37945 1.000 17.44618 104 TYR F O 1
ATOM 9430 N N . ASN F 1 107 ? -36.92951 -49.03702 -37.35431 1.000 13.25698 105 ASN F N 1
ATOM 9431 C CA . ASN F 1 107 ? -37.34571 -48.21114 -36.22175 1.000 22.72537 105 ASN F CA 1
ATOM 9432 C C . ASN F 1 107 ? -36.61214 -48.62361 -34.95337 1.000 13.47990 105 ASN F C 1
ATOM 9433 O O . ASN F 1 107 ? -36.24696 -47.77394 -34.12850 1.000 12.52101 105 ASN F O 1
ATOM 9438 N N . ALA F 1 108 ? -36.41115 -49.93033 -34.77944 1.000 19.71858 106 ALA F N 1
ATOM 9439 C CA . ALA F 1 108 ? -35.63295 -50.42655 -33.65701 1.000 22.22270 106 ALA F CA 1
ATOM 9440 C C . ALA F 1 108 ? -34.23138 -49.84483 -33.67920 1.000 20.43321 106 ALA F C 1
ATOM 9441 O O . ALA F 1 108 ? -33.68647 -49.47580 -32.63002 1.000 19.35196 106 ALA F O 1
ATOM 9443 N N . VAL F 1 109 ? -33.63403 -49.75388 -34.87250 1.000 19.47066 107 VAL F N 1
ATOM 9444 C CA . VAL F 1 109 ? -32.30806 -49.15413 -35.00460 1.000 17.95673 107 VAL F CA 1
ATOM 9445 C C . VAL F 1 109 ? -32.33484 -47.70767 -34.53248 1.000 15.21000 107 VAL F C 1
ATOM 9446 O O . VAL F 1 109 ? -31.47690 -47.27542 -33.75063 1.000 21.26048 107 VAL F O 1
ATOM 9450 N N . SER F 1 110 ? -33.33118 -46.93787 -34.98629 1.000 13.91780 108 SER F N 1
ATOM 9451 C CA . SER F 1 110 ? -33.44311 -45.54693 -34.54832 1.000 15.49357 108 SER F CA 1
ATOM 9452 C C . SER F 1 110 ? -33.59052 -45.46169 -33.03597 1.000 21.52646 108 SER F C 1
ATOM 9453 O O . SER F 1 110 ? -32.95147 -44.62973 -32.38340 1.000 14.44824 108 SER F O 1
ATOM 9456 N N . LEU F 1 111 ? -34.44247 -46.31089 -32.46389 1.000 19.99858 109 LEU F N 1
ATOM 9457 C CA . LEU F 1 111 ? -34.61054 -46.34378 -31.01543 1.000 10.89823 109 LEU F CA 1
ATOM 9458 C C . LEU F 1 111 ? -33.30688 -46.71801 -30.31566 1.000 15.81028 109 LEU F C 1
ATOM 9459 O O . LEU F 1 111 ? -32.83257 -45.99347 -29.43549 1.000 22.21637 109 LEU F O 1
ATOM 9464 N N . ARG F 1 112 ? -32.70424 -47.84750 -30.69914 1.000 17.20676 110 ARG F N 1
ATOM 9465 C CA . ARG F 1 112 ? -31.54808 -48.33288 -29.95486 1.000 9.39794 110 ARG F CA 1
ATOM 9466 C C . ARG F 1 112 ? -30.37100 -47.37528 -30.06856 1.000 20.32351 110 ARG F C 1
ATOM 9467 O O . ARG F 1 112 ? -29.62542 -47.19020 -29.10046 1.000 14.25270 110 ARG F O 1
ATOM 9475 N N . TYR F 1 113 ? -30.19151 -46.74152 -31.23164 1.000 13.00305 111 TYR F N 1
ATOM 9476 C CA . TYR F 1 113 ? -29.02947 -45.88515 -31.45873 1.000 12.43857 111 TYR F CA 1
ATOM 9477 C C . TYR F 1 113 ? -29.35597 -44.39755 -31.48573 1.000 14.79542 111 TYR F C 1
ATOM 9478 O O . TYR F 1 113 ? -28.46534 -43.59398 -31.78689 1.000 15.33438 111 TYR F O 1
ATOM 9487 N N . ALA F 1 114 ? -30.58918 -44.01380 -31.14059 1.000 14.50539 112 ALA F N 1
ATOM 9488 C CA . ALA F 1 114 ? -31.01238 -42.60973 -31.04736 1.000 10.77234 112 ALA F CA 1
ATOM 9489 C C . ALA F 1 114 ? -30.53200 -41.80315 -32.24991 1.000 14.20402 112 ALA F C 1
ATOM 9490 O O . ALA F 1 114 ? -29.87712 -40.76534 -32.12233 1.000 9.85534 112 ALA F O 1
ATOM 9492 N N . VAL F 1 115 ? -30.87204 -42.29980 -33.43338 1.000 9.92688 113 VAL F N 1
ATOM 9493 C CA . VAL F 1 115 ? -30.43456 -41.70606 -34.69425 1.000 12.47223 113 VAL F CA 1
ATOM 9494 C C . VAL F 1 115 ? -31.61692 -41.71100 -35.65474 1.000 12.32604 113 VAL F C 1
ATOM 9495 O O . VAL F 1 115 ? -32.32677 -42.72568 -35.74931 1.000 13.39158 113 VAL F O 1
ATOM 9499 N N . PRO F 1 116 ? -31.90109 -40.60916 -36.34916 1.000 11.05831 114 PRO F N 1
ATOM 9500 C CA . PRO F 1 116 ? -32.95636 -40.64906 -37.37099 1.000 10.78567 114 PRO F CA 1
ATOM 9501 C C . PRO F 1 116 ? -32.63933 -41.70257 -38.42532 1.000 11.56967 114 PRO F C 1
ATOM 9502 O O . PRO F 1 116 ? -31.51247 -41.78916 -38.91945 1.000 9.73149 114 PRO F O 1
ATOM 9506 N N . VAL F 1 117 ? -33.63266 -42.52970 -38.74692 1.000 7.01846 115 VAL F N 1
ATOM 9507 C CA . VAL F 1 117 ? -33.47266 -43.57442 -39.75547 1.000 7.83111 115 VAL F CA 1
ATOM 9508 C C . VAL F 1 117 ? -34.64095 -43.47766 -40.71893 1.000 9.21436 115 VAL F C 1
ATOM 9509 O O . VAL F 1 117 ? -35.79960 -43.64793 -40.31732 1.000 10.67255 115 VAL F O 1
ATOM 9513 N N . GLY F 1 118 ? -34.34336 -43.20267 -41.98610 1.000 5.56750 116 GLY F N 1
ATOM 9514 C CA . GLY F 1 118 ? -35.35763 -43.19504 -43.02859 1.000 10.95570 116 GLY F CA 1
ATOM 9515 C C . GLY F 1 118 ? -35.32416 -44.48814 -43.82376 1.000 12.13312 116 GLY F C 1
ATOM 9516 O O . GLY F 1 118 ? -34.25275 -44.98199 -44.18481 1.000 13.09327 116 GLY F O 1
ATOM 9517 N N . GLY F 1 119 ? -36.51081 -45.04117 -44.07416 1.000 12.35838 117 GLY F N 1
ATOM 9518 C CA . GLY F 1 119 ? -36.64280 -46.20770 -44.93080 1.000 9.93007 117 GLY F CA 1
ATOM 9519 C C . GLY F 1 119 ? -37.57757 -45.90367 -46.08212 1.000 13.88892 117 GLY F C 1
ATOM 9520 O O . GLY F 1 119 ? -38.70843 -45.47162 -45.84320 1.000 9.99046 117 GLY F O 1
ATOM 9521 N N . GLU F 1 120 ? -37.13789 -46.10224 -47.32902 1.000 12.33928 118 GLU F N 1
ATOM 9522 C CA . GLU F 1 120 ? -37.97451 -45.75212 -48.47156 1.000 7.35644 118 GLU F CA 1
ATOM 9523 C C . GLU F 1 120 ? -37.92857 -46.85002 -49.53031 1.000 14.98697 118 GLU F C 1
ATOM 9524 O O . GLU F 1 120 ? -37.00823 -47.66938 -49.58001 1.000 11.37114 118 GLU F O 1
ATOM 9530 N N . ASN F 1 121 ? -38.95417 -46.84914 -50.37888 1.000 11.96157 119 ASN F N 1
ATOM 9531 C CA . ASN F 1 121 ? -39.06686 -47.76879 -51.50556 1.000 14.13736 119 ASN F CA 1
ATOM 9532 C C . ASN F 1 121 ? -38.37793 -47.13504 -52.71285 1.000 14.12623 119 ASN F C 1
ATOM 9533 O O . ASN F 1 121 ? -38.91160 -46.19381 -53.31272 1.000 17.43103 119 ASN F O 1
ATOM 9538 N N . SER F 1 122 ? -37.19277 -47.64372 -53.07759 1.000 10.25964 120 SER F N 1
ATOM 9539 C CA . SER F 1 122 ? -36.40119 -46.93089 -54.08134 1.000 6.88926 120 SER F CA 1
ATOM 9540 C C . SER F 1 122 ? -36.97794 -47.06320 -55.48154 1.000 23.44996 120 SER F C 1
ATOM 9541 O O . SER F 1 122 ? -36.62603 -46.26227 -56.35603 1.000 17.90201 120 SER F O 1
ATOM 9544 N N . ALA F 1 123 ? -37.87813 -48.02393 -55.70995 1.000 20.22502 121 ALA F N 1
ATOM 9545 C CA . ALA F 1 123 ? -38.55605 -48.09000 -56.99970 1.000 16.63293 121 ALA F CA 1
ATOM 9546 C C . ALA F 1 123 ? -39.46586 -46.89019 -57.23458 1.000 21.69628 121 ALA F C 1
ATOM 9547 O O . ALA F 1 123 ? -39.75140 -46.56674 -58.39073 1.000 18.42755 121 ALA F O 1
ATOM 9549 N N . ALA F 1 124 ? -39.91448 -46.21686 -56.17468 1.000 14.59893 122 ALA F N 1
ATOM 9550 C CA . ALA F 1 124 ? -40.80373 -45.07101 -56.31364 1.000 22.33222 122 ALA F CA 1
ATOM 9551 C C . ALA F 1 124 ? -40.07234 -43.76417 -56.59550 1.000 20.85889 122 ALA F C 1
ATOM 9552 O O . ALA F 1 124 ? -40.72770 -42.73270 -56.76145 1.000 16.93268 122 ALA F O 1
ATOM 9554 N N . TYR F 1 125 ? -38.74894 -43.76604 -56.66143 1.000 18.50476 123 TYR F N 1
ATOM 9555 C CA . TYR F 1 125 ? -38.02616 -42.52497 -56.88870 1.000 16.35904 123 TYR F CA 1
ATOM 9556 C C . TYR F 1 125 ? -37.96132 -42.18844 -58.37251 1.000 19.26375 123 TYR F C 1
ATOM 9557 O O . TYR F 1 125 ? -37.72239 -43.05368 -59.21922 1.000 17.23524 123 TYR F O 1
ATOM 9566 N N . CYS F 1 126 ? -38.19311 -40.92719 -58.68748 1.000 15.40776 124 CYS F N 1
ATOM 9567 C CA A CYS F 1 126 ? -38.01677 -40.41830 -60.04262 0.701 15.15012 124 CYS F CA 1
ATOM 9568 C CA B CYS F 1 126 ? -38.02532 -40.41061 -60.04533 0.299 15.15949 124 CYS F CA 1
ATOM 9569 C C . CYS F 1 126 ? -36.71268 -39.63321 -60.05297 1.000 13.28972 124 CYS F C 1
ATOM 9570 O O . CYS F 1 126 ? -36.64424 -38.51110 -59.55083 1.000 16.40083 124 CYS F O 1
ATOM 9575 N N . GLY F 1 127 ? -35.67043 -40.23372 -60.60394 1.000 18.28332 125 GLY F N 1
ATOM 9576 C CA . GLY F 1 127 ? -34.35237 -39.65200 -60.46134 1.000 12.10544 125 GLY F CA 1
ATOM 9577 C C . GLY F 1 127 ? -33.79935 -39.94436 -59.07209 1.000 15.74025 125 GLY F C 1
ATOM 9578 O O . GLY F 1 127 ? -34.31413 -40.77722 -58.32773 1.000 15.29691 125 GLY F O 1
ATOM 9579 N N . SER F 1 128 ? -32.74460 -39.23244 -58.72280 1.000 16.00352 126 SER F N 1
ATOM 9580 C CA . SER F 1 128 ? -31.96050 -39.49752 -57.52345 1.000 19.05989 126 SER F CA 1
ATOM 9581 C C . SER F 1 128 ? -32.39696 -38.61376 -56.35671 1.000 13.54918 126 SER F C 1
ATOM 9582 O O . SER F 1 128 ? -32.83783 -37.47421 -56.55561 1.000 9.86107 126 SER F O 1
ATOM 9585 N N . PRO F 1 129 ? -32.25499 -39.10579 -55.12520 1.000 12.99188 127 PRO F N 1
ATOM 9586 C CA . PRO F 1 129 ? -32.54727 -38.26240 -53.95580 1.000 8.00985 127 PRO F CA 1
ATOM 9587 C C . PRO F 1 129 ? -31.52559 -37.14401 -53.82596 1.000 8.22284 127 PRO F C 1
ATOM 9588 O O . PRO F 1 129 ? -30.33878 -37.34283 -54.09632 1.000 8.90071 127 PRO F O 1
ATOM 9592 N N . ARG F 1 130 ? -31.98969 -35.96566 -53.38909 1.000 5.20487 128 ARG F N 1
ATOM 9593 C CA . ARG F 1 130 ? -31.08704 -34.86416 -53.06611 1.000 11.54526 128 ARG F CA 1
ATOM 9594 C C . ARG F 1 130 ? -31.58820 -34.08603 -51.85683 1.000 6.76127 128 ARG F C 1
ATOM 9595 O O . ARG F 1 130 ? -32.79553 -33.91536 -51.67311 1.000 6.19369 128 ARG F O 1
ATOM 9603 N N . LEU F 1 131 ? -30.64415 -33.61417 -51.03624 1.000 10.55724 129 LEU F N 1
ATOM 9604 C CA . LEU F 1 131 ? -30.93187 -32.90071 -49.79323 1.000 11.38977 129 LEU F CA 1
ATOM 9605 C C . LEU F 1 131 ? -30.63581 -31.42486 -50.03425 1.000 9.12405 129 LEU F C 1
ATOM 9606 O O . LEU F 1 131 ? -29.46733 -31.03395 -50.16330 1.000 9.90590 129 LEU F O 1
ATOM 9611 N N . VAL F 1 132 ? -31.68907 -30.60932 -50.10034 1.000 8.73352 130 VAL F N 1
ATOM 9612 C CA . VAL F 1 132 ? -31.59733 -29.24805 -50.61779 1.000 6.36921 130 VAL F CA 1
ATOM 9613 C C . VAL F 1 132 ? -32.40382 -28.29531 -49.74090 1.000 11.38802 130 VAL F C 1
ATOM 9614 O O . VAL F 1 132 ? -33.19838 -28.70063 -48.88784 1.000 11.64534 130 VAL F O 1
ATOM 9618 N N . PHE F 1 133 ? -32.18607 -27.00348 -49.97063 1.000 13.25269 131 PHE F N 1
ATOM 9619 C CA . PHE F 1 133 ? -33.01617 -25.96078 -49.38250 1.000 12.44271 131 PHE F CA 1
ATOM 9620 C C . PHE F 1 133 ? -34.19404 -25.71238 -50.31363 1.000 9.78071 131 PHE F C 1
ATOM 9621 O O . PHE F 1 133 ? -33.99731 -25.43590 -51.49974 1.000 12.79944 131 PHE F O 1
ATOM 9629 N N . ALA F 1 134 ? -35.40555 -25.82236 -49.78195 1.000 8.69967 132 ALA F N 1
ATOM 9630 C CA . ALA F 1 134 ? -36.59926 -25.59800 -50.58405 1.000 10.99462 132 ALA F CA 1
ATOM 9631 C C . ALA F 1 134 ? -36.78385 -24.11427 -50.90790 1.000 17.42276 132 ALA F C 1
ATOM 9632 O O . ALA F 1 134 ? -36.37721 -23.22996 -50.14814 1.000 11.77727 132 ALA F O 1
ATOM 9634 N N . ASP F 1 135 ? -37.41293 -23.84480 -52.05248 1.000 17.50626 133 ASP F N 1
ATOM 9635 C CA . ASP F 1 135 ? -37.81499 -22.48585 -52.38935 1.000 20.83543 133 ASP F CA 1
ATOM 9636 C C . ASP F 1 135 ? -39.30875 -22.24723 -52.19332 1.000 19.91995 133 ASP F C 1
ATOM 9637 O O . ASP F 1 135 ? -39.76582 -21.11906 -52.36811 1.000 18.57397 133 ASP F O 1
ATOM 9642 N N . GLY F 1 136 ? -40.07058 -23.26703 -51.79848 1.000 19.38768 134 GLY F N 1
ATOM 9643 C CA . GLY F 1 136 ? -41.47887 -23.09902 -51.49724 1.000 13.95949 134 GLY F CA 1
ATOM 9644 C C . GLY F 1 136 ? -42.42732 -23.37875 -52.64485 1.000 17.43181 134 GLY F C 1
ATOM 9645 O O . GLY F 1 136 ? -43.64622 -23.33504 -52.44201 1.000 17.03543 134 GLY F O 1
ATOM 9646 N N . SER F 1 137 ? -41.91413 -23.65132 -53.84268 1.000 12.44328 135 SER F N 1
ATOM 9647 C CA . SER F 1 137 ? -42.74508 -24.04244 -54.97328 1.000 24.95615 135 SER F CA 1
ATOM 9648 C C . SER F 1 137 ? -42.93200 -25.55377 -55.09153 1.000 23.01046 135 SER F C 1
ATOM 9649 O O . SER F 1 137 ? -43.82345 -25.99391 -55.82302 1.000 13.67593 135 SER F O 1
ATOM 9652 N N . GLU F 1 138 ? -42.13478 -26.34976 -54.38288 1.000 16.32983 136 GLU F N 1
ATOM 9653 C CA . GLU F 1 138 ? -42.20147 -27.79943 -54.49147 1.000 23.46261 136 GLU F CA 1
ATOM 9654 C C . GLU F 1 138 ? -43.51336 -28.33425 -53.91760 1.000 17.64514 136 GLU F C 1
ATOM 9655 O O . GLU F 1 138 ? -44.15699 -27.70063 -53.07788 1.000 20.53716 136 GLU F O 1
ATOM 9661 N N . THR F 1 139 ? -43.90280 -29.52746 -54.37116 1.000 19.95724 137 THR F N 1
ATOM 9662 C CA . THR F 1 139 ? -45.10171 -30.19188 -53.87468 1.000 18.15522 137 THR F CA 1
ATOM 9663 C C . THR F 1 139 ? -44.74824 -31.47738 -53.13341 1.000 14.95139 137 THR F C 1
ATOM 9664 O O . THR F 1 139 ? -43.72888 -32.11881 -53.40603 1.000 18.00991 137 THR F O 1
ATOM 9668 N N . PHE F 1 140 ? -45.63445 -31.85286 -52.20983 1.000 12.73011 138 PHE F N 1
ATOM 9669 C CA . PHE F 1 140 ? -45.38963 -32.88801 -51.21127 1.000 12.54325 138 PHE F CA 1
ATOM 9670 C C . PHE F 1 140 ? -46.68923 -33.65306 -51.03922 1.000 21.75991 138 PHE F C 1
ATOM 9671 O O . PHE F 1 140 ? -47.68196 -33.07290 -50.59498 1.000 19.99007 138 PHE F O 1
ATOM 9679 N N . ASP F 1 141 ? -46.68880 -34.93680 -51.40429 1.000 17.94698 139 ASP F N 1
ATOM 9680 C CA . ASP F 1 141 ? -47.86945 -35.78910 -51.26750 1.000 16.17919 139 ASP F CA 1
ATOM 9681 C C . ASP F 1 141 ? -47.91275 -36.38175 -49.86535 1.000 17.55140 139 ASP F C 1
ATOM 9682 O O . ASP F 1 141 ? -47.05267 -37.18722 -49.48999 1.000 16.54900 139 ASP F O 1
ATOM 9687 N N . THR F 1 142 ? -48.92338 -36.00960 -49.09435 1.000 15.62119 140 THR F N 1
ATOM 9688 C CA . THR F 1 142 ? -49.00866 -36.43542 -47.70321 1.000 12.22857 140 THR F CA 1
ATOM 9689 C C . THR F 1 142 ? -50.46229 -36.80696 -47.41810 1.000 19.51661 140 THR F C 1
ATOM 9690 O O . THR F 1 142 ? -51.24502 -37.08231 -48.33459 1.000 21.53672 140 THR F O 1
ATOM 9694 N N . LEU F 1 143 ? -50.83538 -36.81825 -46.13806 1.000 31.02053 141 LEU F N 1
ATOM 9695 C CA . LEU F 1 143 ? -52.18742 -37.15547 -45.70830 1.000 34.06322 141 LEU F CA 1
ATOM 9696 C C . LEU F 1 143 ? -52.70935 -36.09775 -44.74747 1.000 41.11033 141 LEU F C 1
ATOM 9697 O O . LEU F 1 143 ? -52.06049 -35.79187 -43.74144 1.000 48.96017 141 LEU F O 1
ATOM 9702 N N . LYS F 1 144 ? -53.88403 -35.55296 -45.05273 1.000 50.82268 142 LYS F N 1
ATOM 9703 C CA . LYS F 1 144 ? -54.61395 -34.68529 -44.13847 1.000 54.05020 142 LYS F CA 1
ATOM 9704 C C . LYS F 1 144 ? -56.01296 -35.25216 -43.96970 1.000 66.20108 142 LYS F C 1
ATOM 9705 O O . LYS F 1 144 ? -56.68566 -35.55140 -44.96220 1.000 60.43973 142 LYS F O 1
ATOM 9711 N N . GLU F 1 145 ? -56.43887 -35.41275 -42.71517 1.000 67.18677 143 GLU F N 1
ATOM 9712 C CA . GLU F 1 145 ? -57.70645 -36.06858 -42.39031 1.000 76.48842 143 GLU F CA 1
ATOM 9713 C C . GLU F 1 145 ? -57.76611 -37.48170 -42.96840 1.000 71.74587 143 GLU F C 1
ATOM 9714 O O . GLU F 1 145 ? -58.83382 -37.96901 -43.34761 1.000 71.67547 143 GLU F O 1
ATOM 9720 N N . GLY F 1 146 ? -56.61596 -38.14828 -43.04454 1.000 61.40649 144 GLY F N 1
ATOM 9721 C CA . GLY F 1 146 ? -56.54365 -39.48569 -43.58669 1.000 51.07759 144 GLY F CA 1
ATOM 9722 C C . GLY F 1 146 ? -56.67789 -39.59147 -45.08960 1.000 58.92681 144 GLY F C 1
ATOM 9723 O O . GLY F 1 146 ? -56.57045 -40.70152 -45.62195 1.000 69.64572 144 GLY F O 1
ATOM 9724 N N . GLN F 1 147 ? -56.90690 -38.48446 -45.79754 1.000 49.31062 145 GLN F N 1
ATOM 9725 C CA . GLN F 1 147 ? -57.04563 -38.56633 -47.24195 1.000 48.69872 145 GLN F CA 1
ATOM 9726 C C . GLN F 1 147 ? -55.83349 -37.94507 -47.93430 1.000 47.53401 145 GLN F C 1
ATOM 9727 O O . GLN F 1 147 ? -55.19827 -37.03641 -47.38862 1.000 47.92111 145 GLN F O 1
ATOM 9733 N N . PRO F 1 148 ? -55.47600 -38.42933 -49.12487 1.000 38.37655 146 PRO F N 1
ATOM 9734 C CA . PRO F 1 148 ? -54.29629 -37.89567 -49.82656 1.000 43.64864 146 PRO F CA 1
ATOM 9735 C C . PRO F 1 148 ? -54.40606 -36.39723 -50.06813 1.000 48.03658 146 PRO F C 1
ATOM 9736 O O . PRO F 1 148 ? -55.31666 -35.92075 -50.75167 1.000 45.88550 146 PRO F O 1
ATOM 9740 N N . ALA F 1 149 ? -53.46178 -35.65501 -49.49870 1.000 38.13156 147 ALA F N 1
ATOM 9741 C CA . ALA F 1 149 ? -53.38715 -34.20971 -49.63638 1.000 36.70095 147 ALA F CA 1
ATOM 9742 C C . ALA F 1 149 ? -52.06564 -33.82579 -50.29080 1.000 39.44742 147 ALA F C 1
ATOM 9743 O O . ALA F 1 149 ? -51.15575 -34.64564 -50.43996 1.000 30.49354 147 ALA F O 1
ATOM 9745 N N . THR F 1 150 ? -51.96888 -32.55970 -50.68880 1.000 31.96971 148 THR F N 1
ATOM 9746 C CA . THR F 1 150 ? -50.75087 -32.00987 -51.26944 1.000 31.41502 148 THR F CA 1
ATOM 9747 C C . THR F 1 150 ? -50.39775 -30.70822 -50.56241 1.000 26.13073 148 THR F C 1
ATOM 9748 O O . THR F 1 150 ? -51.25313 -29.83057 -50.41386 1.000 33.91109 148 THR F O 1
ATOM 9752 N N . GLU F 1 151 ? -49.14673 -30.59972 -50.10702 1.000 19.81700 149 GLU F N 1
ATOM 9753 C CA . GLU F 1 151 ? -48.62847 -29.43058 -49.40432 1.000 22.86120 149 GLU F CA 1
ATOM 9754 C C . GLU F 1 151 ? -47.38156 -28.92807 -50.11865 1.000 21.01433 149 GLU F C 1
ATOM 9755 O O . GLU F 1 151 ? -46.81771 -29.60731 -50.97968 1.000 20.56440 149 GLU F O 1
ATOM 9761 N N . SER F 1 152 ? -46.92352 -27.73809 -49.71550 1.000 22.33086 150 SER F N 1
ATOM 9762 C CA . SER F 1 152 ? -45.63325 -27.20329 -50.12530 1.000 14.68359 150 SER F CA 1
ATOM 9763 C C . SER F 1 152 ? -44.78394 -26.91247 -48.89494 1.000 16.33655 150 SER F C 1
ATOM 9764 O O . SER F 1 152 ? -45.31467 -26.43832 -47.88838 1.000 15.36924 150 SER F O 1
ATOM 9767 N N . PRO F 1 153 ? -43.48132 -27.19254 -48.93198 1.000 14.62959 151 PRO F N 1
ATOM 9768 C CA . PRO F 1 153 ? -42.61735 -26.80181 -47.81445 1.000 21.19392 151 PRO F CA 1
ATOM 9769 C C . PRO F 1 153 ? -42.46855 -25.28930 -47.75878 1.000 20.18752 151 PRO F C 1
ATOM 9770 O O . PRO F 1 153 ? -42.77457 -24.57089 -48.71234 1.000 20.34766 151 PRO F O 1
ATOM 9774 N N . GLU F 1 154 ? -41.99042 -24.81179 -46.61421 1.000 20.82338 152 GLU F N 1
ATOM 9775 C CA . GLU F 1 154 ? -41.67250 -23.39982 -46.47173 1.000 19.15039 152 GLU F CA 1
ATOM 9776 C C . GLU F 1 154 ? -40.41019 -23.06909 -47.26568 1.000 15.21582 152 GLU F C 1
ATOM 9777 O O . GLU F 1 154 ? -39.52168 -23.91036 -47.40956 1.000 8.56102 152 GLU F O 1
ATOM 9783 N N . PRO F 1 155 ? -40.30312 -21.85578 -47.80401 1.000 15.87280 153 PRO F N 1
ATOM 9784 C CA . PRO F 1 155 ? -39.03468 -21.46491 -48.43729 1.000 17.37714 153 PRO F CA 1
ATOM 9785 C C . PRO F 1 155 ? -37.91117 -21.50466 -47.40671 1.000 10.18526 153 PRO F C 1
ATOM 9786 O O . PRO F 1 155 ? -38.05620 -21.00350 -46.29111 1.000 16.81416 153 PRO F O 1
ATOM 9790 N N . GLY F 1 156 ? -36.80384 -22.16024 -47.76585 1.000 12.70584 154 GLY F N 1
ATOM 9791 C CA . GLY F 1 156 ? -35.69649 -22.34685 -46.84529 1.000 16.95092 154 GLY F CA 1
ATOM 9792 C C . GLY F 1 156 ? -35.75318 -23.61110 -46.00978 1.000 16.49329 154 GLY F C 1
ATOM 9793 O O . GLY F 1 156 ? -34.75024 -23.96363 -45.37839 1.000 13.63767 154 GLY F O 1
ATOM 9794 N N . GLU F 1 157 ? -36.89537 -24.29144 -45.96552 1.000 12.99131 155 GLU F N 1
ATOM 9795 C CA . GLU F 1 157 ? -36.96471 -25.60374 -45.33271 1.000 14.69952 155 GLU F CA 1
ATOM 9796 C C . GLU F 1 157 ? -35.96346 -26.55012 -45.98815 1.000 13.54263 155 GLU F C 1
ATOM 9797 O O . GLU F 1 157 ? -35.78306 -26.53419 -47.21193 1.000 11.88599 155 GLU F O 1
ATOM 9803 N N . VAL F 1 158 ? -35.27141 -27.34166 -45.16754 1.000 10.58946 156 VAL F N 1
ATOM 9804 C CA . VAL F 1 158 ? -34.44158 -28.42899 -45.68652 1.000 11.47740 156 VAL F CA 1
ATOM 9805 C C . VAL F 1 158 ? -35.34305 -29.60507 -46.04728 1.000 7.56754 156 VAL F C 1
ATOM 9806 O O . VAL F 1 158 ? -36.12719 -30.07420 -45.21707 1.000 9.97932 156 VAL F O 1
ATOM 9810 N N . ILE F 1 159 ? -35.21950 -30.09871 -47.28121 1.000 11.67115 157 ILE F N 1
ATOM 9811 C CA . ILE F 1 159 ? -36.04542 -31.19436 -47.77906 1.000 9.39693 157 ILE F CA 1
ATOM 9812 C C . ILE F 1 159 ? -35.17687 -32.22912 -48.49206 1.000 11.10524 157 ILE F C 1
ATOM 9813 O O . ILE F 1 159 ? -34.15018 -31.90264 -49.10034 1.000 10.97486 157 ILE F O 1
ATOM 9818 N N . TRP F 1 160 ? -35.58818 -33.49065 -48.39881 1.000 10.53104 158 TRP F N 1
ATOM 9819 C CA . TRP F 1 160 ? -35.20172 -34.49444 -49.38316 1.000 10.05578 158 TRP F CA 1
ATOM 9820 C C . TRP F 1 160 ? -36.23606 -34.47023 -50.49876 1.000 11.07768 158 TRP F C 1
ATOM 9821 O O . TRP F 1 160 ? -37.44343 -34.43476 -50.23744 1.000 6.80230 158 TRP F O 1
ATOM 9832 N N . ARG F 1 161 ? -35.75953 -34.49514 -51.74110 1.000 5.44758 159 ARG F N 1
ATOM 9833 C CA . ARG F 1 161 ? -36.63972 -34.44101 -52.89769 1.000 12.49356 159 ARG F CA 1
ATOM 9834 C C . ARG F 1 161 ? -36.10337 -35.34139 -54.00551 1.000 9.64642 159 ARG F C 1
ATOM 9835 O O . ARG F 1 161 ? -34.94150 -35.75109 -53.99680 1.000 11.12169 159 ARG F O 1
ATOM 9843 N N . ASP F 1 162 ? -36.96817 -35.64622 -54.97015 1.000 11.76671 160 ASP F N 1
ATOM 9844 C CA . ASP F 1 162 ? -36.50314 -36.25433 -56.21366 1.000 17.16921 160 ASP F CA 1
ATOM 9845 C C . ASP F 1 162 ? -36.91800 -35.36562 -57.38287 1.000 21.42060 160 ASP F C 1
ATOM 9846 O O . ASP F 1 162 ? -37.27521 -34.19835 -57.17182 1.000 16.80095 160 ASP F O 1
ATOM 9851 N N . ASP F 1 163 ? -36.88516 -35.89282 -58.61296 1.000 13.58503 161 ASP F N 1
ATOM 9852 C CA . ASP F 1 163 ? -37.21874 -35.05099 -59.76269 1.000 24.02351 161 ASP F CA 1
ATOM 9853 C C . ASP F 1 163 ? -38.62826 -34.50340 -59.65575 1.000 16.78703 161 ASP F C 1
ATOM 9854 O O . ASP F 1 163 ? -38.91445 -33.41582 -60.16443 1.000 18.30619 161 ASP F O 1
ATOM 9859 N N . ARG F 1 164 ? -39.51080 -35.23541 -58.98719 1.000 15.94385 162 ARG F N 1
ATOM 9860 C CA . ARG F 1 164 ? -40.93680 -34.95019 -58.93571 1.000 16.53715 162 ARG F CA 1
ATOM 9861 C C . ARG F 1 164 ? -41.30512 -33.93506 -57.85748 1.000 20.35581 162 ARG F C 1
ATOM 9862 O O . ARG F 1 164 ? -42.14253 -33.05982 -58.09292 1.000 17.85898 162 ARG F O 1
ATOM 9870 N N . GLY F 1 165 ? -40.71446 -34.03827 -56.67314 1.000 10.81573 163 GLY F N 1
ATOM 9871 C CA . GLY F 1 165 ? -41.10078 -33.17336 -55.57911 1.000 15.96979 163 GLY F CA 1
ATOM 9872 C C . GLY F 1 165 ? -40.46438 -33.64876 -54.28901 1.000 13.22866 163 GLY F C 1
ATOM 9873 O O . GLY F 1 165 ? -39.56118 -34.48828 -54.29550 1.000 10.49658 163 GLY F O 1
ATOM 9874 N N . VAL F 1 166 ? -40.96443 -33.09433 -53.18213 1.000 11.15359 164 VAL F N 1
ATOM 9875 C CA . VAL F 1 166 ? -40.44033 -33.41350 -51.85885 1.000 10.94213 164 VAL F CA 1
ATOM 9876 C C . VAL F 1 166 ? -40.70530 -34.88105 -51.53420 1.000 11.36447 164 VAL F C 1
ATOM 9877 O O . VAL F 1 166 ? -41.78617 -35.41631 -51.81963 1.000 15.88290 164 VAL F O 1
ATOM 9881 N N . THR F 1 167 ? -39.72170 -35.54032 -50.91648 1.000 11.65649 165 THR F N 1
ATOM 9882 C CA . THR F 1 167 ? -39.92682 -36.87773 -50.37920 1.000 14.72941 165 THR F CA 1
ATOM 9883 C C . THR F 1 167 ? -39.79911 -36.95583 -48.86515 1.000 13.82301 165 THR F C 1
ATOM 9884 O O . THR F 1 167 ? -40.29760 -37.92407 -48.27976 1.000 9.50402 165 THR F O 1
ATOM 9888 N N . CYS F 1 168 ? -39.16474 -35.97398 -48.21444 1.000 8.18285 166 CYS F N 1
ATOM 9889 C CA . CYS F 1 168 ? -39.25299 -35.83421 -46.76318 1.000 7.10322 166 CYS F CA 1
ATOM 9890 C C . CYS F 1 168 ? -39.19980 -34.35724 -46.39088 1.000 9.99138 166 CYS F C 1
ATOM 9891 O O . CYS F 1 168 ? -38.32502 -33.62032 -46.86025 1.000 10.30000 166 CYS F O 1
ATOM 9894 N N . ARG F 1 169 ? -40.13199 -33.93241 -45.54746 1.000 14.32720 167 ARG F N 1
ATOM 9895 C CA . ARG F 1 169 ? -40.20451 -32.54151 -45.13087 1.000 12.35720 167 ARG F CA 1
ATOM 9896 C C . ARG F 1 169 ? -39.42761 -32.32319 -43.83936 1.000 16.69840 167 ARG F C 1
ATOM 9897 O O . ARG F 1 169 ? -39.27216 -33.23784 -43.01985 1.000 14.34173 167 ARG F O 1
ATOM 9905 N N . ARG F 1 170 ? -38.94837 -31.08958 -43.66763 1.000 7.65087 168 ARG F N 1
ATOM 9906 C CA . ARG F 1 170 ? -38.17025 -30.69549 -42.50335 1.000 10.89885 168 ARG F CA 1
ATOM 9907 C C . ARG F 1 170 ? -37.07603 -31.72233 -42.21674 1.000 9.90237 168 ARG F C 1
ATOM 9908 O O . ARG F 1 170 ? -36.93715 -32.23833 -41.10777 1.000 11.96407 168 ARG F O 1
ATOM 9916 N N . TRP F 1 171 ? -36.30387 -32.01978 -43.26512 1.000 11.24949 169 TRP F N 1
ATOM 9917 C CA . TRP F 1 171 ? -35.14005 -32.89740 -43.21798 1.000 9.67121 169 TRP F CA 1
ATOM 9918 C C . TRP F 1 171 ? -35.53254 -34.34484 -42.95146 1.000 10.56291 169 TRP F C 1
ATOM 9919 O O . TRP F 1 171 ? -35.43728 -35.18996 -43.84713 1.000 9.75751 169 TRP F O 1
ATOM 9930 N N . ASN F 1 172 ? -35.93136 -34.64927 -41.71335 1.000 10.52221 170 ASN F N 1
ATOM 9931 C CA . ASN F 1 172 ? -36.31750 -36.01014 -41.35905 1.000 11.13330 170 ASN F CA 1
ATOM 9932 C C . ASN F 1 172 ? -37.54002 -36.01415 -40.44891 1.000 16.95285 170 ASN F C 1
ATOM 9933 O O . ASN F 1 172 ? -37.69643 -36.90846 -39.60518 1.000 16.98290 170 ASN F O 1
ATOM 9938 N N . TRP F 1 173 ? -38.41859 -35.02939 -40.61860 1.000 15.25697 171 TRP F N 1
ATOM 9939 C CA . TRP F 1 173 ? -39.61992 -34.93880 -39.79621 1.000 17.46532 171 TRP F CA 1
ATOM 9940 C C . TRP F 1 173 ? -40.74951 -35.81333 -40.33105 1.000 15.44242 171 TRP F C 1
ATOM 9941 O O . TRP F 1 173 ? -41.42886 -36.49250 -39.55444 1.000 20.02995 171 TRP F O 1
ATOM 9952 N N . ARG F 1 174 ? -40.98369 -35.80981 -41.63899 1.000 9.81687 172 ARG F N 1
ATOM 9953 C CA . ARG F 1 174 ? -42.12068 -36.55651 -42.16371 1.000 14.64923 172 ARG F CA 1
ATOM 9954 C C . ARG F 1 174 ? -41.88970 -36.93104 -43.61606 1.000 12.57738 172 ARG F C 1
ATOM 9955 O O . ARG F 1 174 ? -41.73007 -36.04853 -44.46613 1.000 10.87890 172 ARG F O 1
ATOM 9963 N N . GLN F 1 175 ? -41.91471 -38.23654 -43.89851 1.000 10.12109 173 GLN F N 1
ATOM 9964 C CA . GLN F 1 175 ? -41.81815 -38.72145 -45.26461 1.000 7.68333 173 GLN F CA 1
ATOM 9965 C C . GLN F 1 175 ? -43.15362 -38.57944 -45.99335 1.000 6.91384 173 GLN F C 1
ATOM 9966 O O . GLN F 1 175 ? -44.22717 -38.55154 -45.38585 1.000 11.28914 173 GLN F O 1
ATOM 9972 N N . GLY F 1 176 ? -43.07434 -38.50272 -47.32455 1.000 10.26619 174 GLY F N 1
ATOM 9973 C CA . GLY F 1 176 ? -44.27398 -38.49551 -48.13842 1.000 16.34360 174 GLY F CA 1
ATOM 9974 C C . GLY F 1 176 ? -44.88677 -39.88182 -48.26585 1.000 16.25905 174 GLY F C 1
ATOM 9975 O O . GLY F 1 176 ? -44.31047 -40.88605 -47.85424 1.000 21.04699 174 GLY F O 1
ATOM 9976 N N . VAL F 1 177 ? -46.08650 -39.93110 -48.85042 1.000 18.05898 175 VAL F N 1
ATOM 9977 C CA . VAL F 1 177 ? -46.77029 -41.21550 -49.01085 1.000 20.63690 175 VAL F CA 1
ATOM 9978 C C . VAL F 1 177 ? -46.12937 -42.03118 -50.12270 1.000 16.61095 175 VAL F C 1
ATOM 9979 O O . VAL F 1 177 ? -45.90132 -43.23907 -49.97681 1.000 16.91459 175 VAL F O 1
ATOM 9983 N N . ARG F 1 178 ? -45.81335 -41.36587 -51.23668 1.000 18.56425 176 ARG F N 1
ATOM 9984 C CA . ARG F 1 178 ? -45.35659 -41.99377 -52.47530 1.000 16.16246 176 ARG F CA 1
ATOM 9985 C C . ARG F 1 178 ? -44.25474 -43.03321 -52.26362 1.000 24.91694 176 ARG F C 1
ATOM 9986 O O . ARG F 1 178 ? -44.33232 -44.14719 -52.79613 1.000 20.04923 176 ARG F O 1
ATOM 9994 N N . THR F 1 179 ? -43.20811 -42.69122 -51.50895 1.000 10.12598 177 THR F N 1
ATOM 9995 C CA . THR F 1 179 ? -42.03806 -43.55878 -51.42129 1.000 22.10636 177 THR F CA 1
ATOM 9996 C C . THR F 1 179 ? -41.99119 -44.37365 -50.13403 1.000 16.58505 177 THR F C 1
ATOM 9997 O O . THR F 1 179 ? -40.91049 -44.82896 -49.74288 1.000 15.76343 177 THR F O 1
ATOM 10001 N N . ARG F 1 180 ? -43.13349 -44.56238 -49.47345 1.000 13.90971 178 ARG F N 1
ATOM 10002 C CA . ARG F 1 180 ? -43.19854 -45.33848 -48.23986 1.000 22.26553 178 ARG F CA 1
ATOM 10003 C C . ARG F 1 180 ? -42.71786 -46.77369 -48.46262 1.000 25.09759 178 ARG F C 1
ATOM 10004 O O . ARG F 1 180 ? -43.03256 -47.40328 -49.47715 1.000 13.20371 178 ARG F O 1
ATOM 10012 N N . LEU F 1 181 ? -41.94506 -47.28803 -47.50255 1.000 13.73190 179 LEU F N 1
ATOM 10013 C CA . LEU F 1 181 ? -41.36763 -48.62422 -47.59291 1.000 17.82446 179 LEU F CA 1
ATOM 10014 C C . LEU F 1 181 ? -42.35704 -49.65992 -47.08480 1.000 15.55312 179 LEU F C 1
ATOM 10015 O O . LEU F 1 181 ? -43.08377 -49.41582 -46.11712 1.000 22.08185 179 LEU F O 1
ATOM 10020 N N . SER F 1 182 ? -42.36947 -50.82296 -47.73973 1.000 18.39375 180 SER F N 1
ATOM 10021 C CA . SER F 1 182 ? -43.06173 -52.00258 -47.23889 1.000 22.93524 180 SER F CA 1
ATOM 10022 C C . SER F 1 182 ? -42.14749 -53.21418 -47.37567 1.000 19.87336 180 SER F C 1
ATOM 10023 O O . SER F 1 182 ? -41.26906 -53.25277 -48.23876 1.000 12.13937 180 SER F O 1
ATOM 10026 N N . ALA F 1 183 ? -42.36457 -54.21370 -46.52055 1.000 18.96043 181 ALA F N 1
ATOM 10027 C CA . ALA F 1 183 ? -41.45662 -55.35832 -46.48300 1.000 22.82839 181 ALA F CA 1
ATOM 10028 C C . ALA F 1 183 ? -41.38797 -56.09821 -47.81364 1.000 25.77117 181 ALA F C 1
ATOM 10029 O O . ALA F 1 183 ? -40.37696 -56.75243 -48.09683 1.000 29.42353 181 ALA F O 1
ATOM 10031 N N . SER F 1 184 ? -42.41984 -55.98629 -48.64581 1.000 21.22274 182 SER F N 1
ATOM 10032 C CA . SER F 1 184 ? -42.45513 -56.64647 -49.94359 1.000 24.39502 182 SER F CA 1
ATOM 10033 C C . SER F 1 184 ? -41.70587 -55.88930 -51.03777 1.000 26.35089 182 SER F C 1
ATOM 10034 O O . SER F 1 184 ? -41.71535 -56.34009 -52.18703 1.000 33.88676 182 SER F O 1
ATOM 10037 N N . ASP F 1 185 ? -41.05470 -54.76878 -50.72598 1.000 20.25764 183 ASP F N 1
ATOM 10038 C CA . ASP F 1 185 ? -40.36319 -54.00132 -51.75385 1.000 18.46001 183 ASP F CA 1
ATOM 10039 C C . ASP F 1 185 ? -39.10957 -54.72924 -52.20945 1.000 20.43888 183 ASP F C 1
ATOM 10040 O O . ASP F 1 185 ? -38.36067 -55.27652 -51.39795 1.000 18.58812 183 ASP F O 1
ATOM 10045 N N . LYS F 1 186 ? -38.87650 -54.72033 -53.51891 1.000 14.70518 184 LYS F N 1
ATOM 10046 C CA . LYS F 1 186 ? -37.71045 -55.39714 -54.06999 1.000 16.20125 184 LYS F CA 1
ATOM 10047 C C . LYS F 1 186 ? -36.43059 -54.58212 -53.90933 1.000 15.62891 184 LYS F C 1
ATOM 10048 O O . LYS F 1 186 ? -35.34822 -55.16050 -53.78091 1.000 13.39835 184 LYS F O 1
ATOM 10054 N N . ALA F 1 187 ? -36.52455 -53.25680 -53.92024 1.000 9.79995 185 ALA F N 1
ATOM 10055 C CA . ALA F 1 187 ? -35.36697 -52.38663 -53.73756 1.000 16.79256 185 ALA F CA 1
ATOM 10056 C C . ALA F 1 187 ? -35.68590 -51.33863 -52.68027 1.000 15.89235 185 ALA F C 1
ATOM 10057 O O . ALA F 1 187 ? -36.74251 -50.69785 -52.73942 1.000 13.32813 185 ALA F O 1
ATOM 10059 N N . MET F 1 188 ? -34.76742 -51.16063 -51.72463 1.000 12.69302 186 MET F N 1
ATOM 10060 C CA . MET F 1 188 ? -34.96914 -50.29795 -50.56558 1.000 12.16510 186 MET F CA 1
ATOM 10061 C C . MET F 1 188 ? -33.76522 -49.38403 -50.37905 1.000 9.50011 186 MET F C 1
ATOM 10062 O O . MET F 1 188 ? -32.62208 -49.76573 -50.65603 1.000 7.84790 186 MET F O 1
ATOM 10067 N N . TRP F 1 189 ? -34.04157 -48.17092 -49.90152 1.000 8.44874 187 TRP F N 1
ATOM 10068 C CA . TRP F 1 189 ? -33.02293 -47.19133 -49.55594 1.000 12.36227 187 TRP F CA 1
ATOM 10069 C C . TRP F 1 189 ? -33.22000 -46.77552 -48.10592 1.000 12.13715 187 TRP F C 1
ATOM 10070 O O . TRP F 1 189 ? -34.31992 -46.36518 -47.72062 1.000 12.10972 187 TRP F O 1
ATOM 10081 N N . PHE F 1 190 ? -32.15403 -46.87590 -47.31234 1.000 7.09762 188 PHE F N 1
ATOM 10082 C CA . PHE F 1 190 ? -32.14653 -46.43765 -45.92327 1.000 11.48588 188 PHE F CA 1
ATOM 10083 C C . PHE F 1 190 ? -31.16413 -45.28033 -45.75995 1.000 11.05816 188 PHE F C 1
ATOM 10084 O O . PHE F 1 190 ? -30.08789 -45.27840 -46.36637 1.000 14.25688 188 PHE F O 1
ATOM 10092 N N . ILE F 1 191 ? -31.52319 -44.29733 -44.93781 1.000 8.33665 189 ILE F N 1
ATOM 10093 C CA . ILE F 1 191 ? -30.65310 -43.15332 -44.68263 1.000 9.60189 189 ILE F CA 1
ATOM 10094 C C . ILE F 1 191 ? -30.59913 -42.92999 -43.17316 1.000 7.41431 189 ILE F C 1
ATOM 10095 O O . ILE F 1 191 ? -31.61821 -42.63158 -42.53786 1.000 13.82825 189 ILE F O 1
ATOM 10100 N N . LEU F 1 192 ? -29.42389 -43.12600 -42.58905 1.000 12.71281 190 LEU F N 1
ATOM 10101 C CA . LEU F 1 192 ? -29.22292 -42.94062 -41.15499 1.000 9.74385 190 LEU F CA 1
ATOM 10102 C C . LEU F 1 192 ? -28.47195 -41.62486 -40.95572 1.000 6.09313 190 LEU F C 1
ATOM 10103 O O . LEU F 1 192 ? -27.28179 -41.53498 -41.26433 1.000 6.68667 190 LEU F O 1
ATOM 10108 N N . GLU F 1 193 ? -29.16025 -40.61037 -40.43503 1.000 7.52155 191 GLU F N 1
ATOM 10109 C CA . GLU F 1 193 ? -28.68451 -39.23100 -40.48383 1.000 7.82378 191 GLU F CA 1
ATOM 10110 C C . GLU F 1 193 ? -28.20202 -38.80082 -39.10587 1.000 10.34059 191 GLU F C 1
ATOM 10111 O O . GLU F 1 193 ? -28.92533 -38.95719 -38.11782 1.000 10.30277 191 GLU F O 1
ATOM 10117 N N . SER F 1 194 ? -26.97683 -38.27067 -39.04118 1.000 11.52189 192 SER F N 1
ATOM 10118 C CA . SER F 1 194 ? -26.33743 -37.98643 -37.76230 1.000 10.38348 192 SER F CA 1
ATOM 10119 C C . SER F 1 194 ? -25.56834 -36.67344 -37.81601 1.000 14.17269 192 SER F C 1
ATOM 10120 O O . SER F 1 194 ? -25.18007 -36.17926 -38.88275 1.000 5.82209 192 SER F O 1
ATOM 10123 N N . LEU F 1 195 ? -25.33909 -36.13463 -36.62500 1.000 8.34033 193 LEU F N 1
ATOM 10124 C CA . LEU F 1 195 ? -24.55094 -34.94227 -36.36402 1.000 12.86866 193 LEU F CA 1
ATOM 10125 C C . LEU F 1 195 ? -23.37050 -35.32697 -35.47324 1.000 11.33243 193 LEU F C 1
ATOM 10126 O O . LEU F 1 195 ? -23.38008 -36.42516 -34.89748 1.000 11.98888 193 LEU F O 1
ATOM 10131 N N . PRO F 1 196 ? -22.35094 -34.46548 -35.31812 1.000 10.17825 194 PRO F N 1
ATOM 10132 C CA . PRO F 1 196 ? -21.15621 -34.86989 -34.55092 1.000 17.98045 194 PRO F CA 1
ATOM 10133 C C . PRO F 1 196 ? -21.45390 -35.33754 -33.14661 1.000 16.37990 194 PRO F C 1
ATOM 10134 O O . PRO F 1 196 ? -20.63237 -36.06055 -32.56321 1.000 14.76812 194 PRO F O 1
ATOM 10138 N N . GLU F 1 197 ? -22.60547 -34.96553 -32.58698 1.000 12.71206 195 GLU F N 1
ATOM 10139 C CA . GLU F 1 197 ? -22.94065 -35.37259 -31.22990 1.000 13.73928 195 GLU F CA 1
ATOM 10140 C C . GLU F 1 197 ? -23.16002 -36.87757 -31.11656 1.000 11.90586 195 GLU F C 1
ATOM 10141 O O . GLU F 1 197 ? -23.15009 -37.41247 -30.00275 1.000 21.48884 195 GLU F O 1
ATOM 10147 N N . MET F 1 198 ? -23.36650 -37.56710 -32.23588 1.000 16.22239 196 MET F N 1
ATOM 10148 C CA . MET F 1 198 ? -23.35154 -39.02218 -32.25718 1.000 15.55851 196 MET F CA 1
ATOM 10149 C C . MET F 1 198 ? -21.94989 -39.48593 -32.62557 1.000 11.81351 196 MET F C 1
ATOM 10150 O O . MET F 1 198 ? -21.43582 -39.08099 -33.67758 1.000 13.25866 196 MET F O 1
ATOM 10155 N N . PRO F 1 199 ? -21.28987 -40.30058 -31.80348 1.000 14.58333 197 PRO F N 1
ATOM 10156 C CA . PRO F 1 199 ? -19.97015 -40.81348 -32.19548 1.000 22.75132 197 PRO F CA 1
ATOM 10157 C C . PRO F 1 199 ? -20.08304 -41.63522 -33.47246 1.000 16.93960 197 PRO F C 1
ATOM 10158 O O . PRO F 1 199 ? -21.03552 -42.39750 -33.66049 1.000 13.95136 197 PRO F O 1
ATOM 10162 N N . VAL F 1 200 ? -19.10238 -41.46211 -34.36226 1.000 16.53757 198 VAL F N 1
ATOM 10163 C CA . VAL F 1 200 ? -19.21633 -42.04911 -35.69409 1.000 17.97038 198 VAL F CA 1
ATOM 10164 C C . VAL F 1 200 ? -19.17016 -43.57486 -35.62089 1.000 15.02113 198 VAL F C 1
ATOM 10165 O O . VAL F 1 200 ? -19.86926 -44.26497 -36.37583 1.000 7.58687 198 VAL F O 1
ATOM 10169 N N . ASP F 1 201 ? -18.37497 -44.12934 -34.69782 1.000 13.84420 199 ASP F N 1
ATOM 10170 C CA . ASP F 1 201 ? -18.32581 -45.58460 -34.55552 1.000 22.63932 199 ASP F CA 1
ATOM 10171 C C . ASP F 1 201 ? -19.68696 -46.15707 -34.16805 1.000 12.85284 199 ASP F C 1
ATOM 10172 O O . ASP F 1 201 ? -19.99920 -47.30941 -34.50706 1.000 11.33491 199 ASP F O 1
ATOM 10177 N N . GLU F 1 202 ? -20.51533 -45.37232 -33.47669 1.000 14.04156 200 GLU F N 1
ATOM 10178 C CA . GLU F 1 202 ? -21.86133 -45.83538 -33.15843 1.000 10.25347 200 GLU F CA 1
ATOM 10179 C C . GLU F 1 202 ? -22.79359 -45.75914 -34.36119 1.000 15.10561 200 GLU F C 1
ATOM 10180 O O . GLU F 1 202 ? -23.74665 -46.54219 -34.44185 1.000 11.68264 200 GLU F O 1
ATOM 10186 N N . LEU F 1 203 ? -22.56145 -44.81227 -35.28290 1.000 14.52158 201 LEU F N 1
ATOM 10187 C CA . LEU F 1 203 ? -23.35460 -44.77658 -36.50933 1.000 11.25255 201 LEU F CA 1
ATOM 10188 C C . LEU F 1 203 ? -23.05164 -45.98880 -37.37337 1.000 8.55979 201 LEU F C 1
ATOM 10189 O O . LEU F 1 203 ? -23.95592 -46.57159 -37.98481 1.000 11.60071 201 LEU F O 1
ATOM 10194 N N . TYR F 1 204 ? -21.78524 -46.39029 -37.43161 1.000 10.49421 202 TYR F N 1
ATOM 10195 C CA . TYR F 1 204 ? -21.45734 -47.62819 -38.12713 1.000 16.67891 202 TYR F CA 1
ATOM 10196 C C . TYR F 1 204 ? -22.06176 -48.83606 -37.41404 1.000 11.34473 202 TYR F C 1
ATOM 10197 O O . TYR F 1 204 ? -22.51479 -49.78338 -38.06364 1.000 10.94643 202 TYR F O 1
ATOM 10206 N N . ALA F 1 205 ? -22.10008 -48.81079 -36.07856 1.000 14.77574 203 ALA F N 1
ATOM 10207 C CA . ALA F 1 205 ? -22.76274 -49.87812 -35.33045 1.000 16.20420 203 ALA F CA 1
ATOM 10208 C C . ALA F 1 205 ? -24.24762 -49.96039 -35.67918 1.000 13.27497 203 ALA F C 1
ATOM 10209 O O . ALA F 1 205 ? -24.78296 -51.05324 -35.89897 1.000 15.04316 203 ALA F O 1
ATOM 10211 N N . ALA F 1 206 ? -24.93148 -48.80682 -35.71401 1.000 13.49537 204 ALA F N 1
ATOM 10212 C CA . ALA F 1 206 ? -26.34253 -48.76623 -36.10035 1.000 10.68018 204 ALA F CA 1
ATOM 10213 C C . ALA F 1 206 ? -26.55259 -49.32864 -37.50115 1.000 11.56975 204 ALA F C 1
ATOM 10214 O O . ALA F 1 206 ? -27.49601 -50.09340 -37.73770 1.000 15.81053 204 ALA F O 1
ATOM 10216 N N . GLY F 1 207 ? -25.69265 -48.95550 -38.44774 1.000 11.09985 205 GLY F N 1
ATOM 10217 C CA . GLY F 1 207 ? -25.78103 -49.54574 -39.77220 1.000 13.14391 205 GLY F CA 1
ATOM 10218 C C . GLY F 1 207 ? -25.63650 -51.05435 -39.74525 1.000 18.54115 205 GLY F C 1
ATOM 10219 O O . GLY F 1 207 ? -26.38760 -51.77079 -40.41636 1.000 15.35824 205 GLY F O 1
ATOM 10220 N N . ASN F 1 208 ? -24.68906 -51.55957 -38.94686 1.000 10.16449 206 ASN F N 1
ATOM 10221 C CA . ASN F 1 208 ? -24.46331 -53.00411 -38.89174 1.000 17.03152 206 ASN F CA 1
ATOM 10222 C C . ASN F 1 208 ? -25.62117 -53.74496 -38.22420 1.000 15.68240 206 ASN F C 1
ATOM 10223 O O . ASN F 1 208 ? -25.93202 -54.87733 -38.61559 1.000 19.49121 206 ASN F O 1
ATOM 10228 N N . MET F 1 209 ? -26.26905 -53.13623 -37.22671 1.000 18.33911 207 MET F N 1
ATOM 10229 C CA . MET F 1 209 ? -27.48378 -53.72639 -36.67451 1.000 12.83993 207 MET F CA 1
ATOM 10230 C C . MET F 1 209 ? -28.55783 -53.86711 -37.74590 1.000 23.18018 207 MET F C 1
ATOM 10231 O O . MET F 1 209 ? -29.24459 -54.89582 -37.81580 1.000 20.19407 207 MET F O 1
ATOM 10236 N N . LEU F 1 210 ? -28.70867 -52.84096 -38.59112 1.000 14.12562 208 LEU F N 1
ATOM 10237 C CA . LEU F 1 210 ? -29.69420 -52.86918 -39.66969 1.000 11.52657 208 LEU F CA 1
ATOM 10238 C C . LEU F 1 210 ? -29.36787 -53.94531 -40.70609 1.000 13.80270 208 LEU F C 1
ATOM 10239 O O . LEU F 1 210 ? -30.23182 -54.75406 -41.06860 1.000 13.07422 208 LEU F O 1
ATOM 10244 N N . THR F 1 211 ? -28.12939 -53.97259 -41.21294 1.000 10.80831 209 THR F N 1
ATOM 10245 C CA . THR F 1 211 ? -27.83183 -54.94057 -42.26796 1.000 15.90196 209 THR F CA 1
ATOM 10246 C C . THR F 1 211 ? -27.74064 -56.36697 -41.71967 1.000 18.59339 209 THR F C 1
ATOM 10247 O O . THR F 1 211 ? -28.21196 -57.30825 -42.36738 1.000 17.50244 209 THR F O 1
ATOM 10251 N N . ASP F 1 212 ? -27.14489 -56.55580 -40.53454 1.000 22.76228 210 ASP F N 1
ATOM 10252 C CA . ASP F 1 212 ? -27.17450 -57.87795 -39.90846 1.000 19.40098 210 ASP F CA 1
ATOM 10253 C C . ASP F 1 212 ? -28.60866 -58.36240 -39.73283 1.000 18.81425 210 ASP F C 1
ATOM 10254 O O . ASP F 1 212 ? -28.91908 -59.53045 -39.99772 1.000 25.89385 210 ASP F O 1
ATOM 10259 N N . GLY F 1 213 ? -29.49606 -57.47150 -39.29286 1.000 15.86082 211 GLY F N 1
ATOM 10260 C CA . GLY F 1 213 ? -30.89663 -57.83433 -39.15862 1.000 16.75127 211 GLY F CA 1
ATOM 10261 C C . GLY F 1 213 ? -31.54069 -58.16996 -40.49004 1.000 28.27376 211 GLY F C 1
ATOM 10262 O O . GLY F 1 213 ? -32.22496 -59.18838 -40.62558 1.000 28.21185 211 GLY F O 1
ATOM 10263 N N . LEU F 1 214 ? -31.32999 -57.32014 -41.49688 1.000 18.18811 212 LEU F N 1
ATOM 10264 C CA . LEU F 1 214 ? -31.91243 -57.60003 -42.80640 1.000 14.24705 212 LEU F CA 1
ATOM 10265 C C . LEU F 1 214 ? -31.40626 -58.92460 -43.36789 1.000 23.02524 212 LEU F C 1
ATOM 10266 O O . LEU F 1 214 ? -32.16994 -59.67827 -43.98662 1.000 21.41813 212 LEU F O 1
ATOM 10271 N N . GLU F 1 215 ? -30.12108 -59.22603 -43.15729 1.000 20.36909 213 GLU F N 1
ATOM 10272 C CA . GLU F 1 215 ? -29.53965 -60.45762 -43.68728 1.000 27.70637 213 GLU F CA 1
ATOM 10273 C C . GLU F 1 215 ? -30.14626 -61.68874 -43.03137 1.000 25.67774 213 GLU F C 1
ATOM 10274 O O . GLU F 1 215 ? -30.34793 -62.71659 -43.69041 1.000 30.15458 213 GLU F O 1
ATOM 10280 N N . LYS F 1 216 ? -30.44467 -61.60482 -41.73433 1.000 27.82325 214 LYS F N 1
ATOM 10281 C CA . LYS F 1 216 ? -31.10567 -62.71742 -41.06721 1.000 28.94138 214 LYS F CA 1
ATOM 10282 C C . LYS F 1 216 ? -32.54665 -62.84746 -41.53527 1.000 30.04573 214 LYS F C 1
ATOM 10283 O O . LYS F 1 216 ? -33.02455 -63.95708 -41.80168 1.000 21.11479 214 LYS F O 1
ATOM 10289 N N . MET F 1 217 ? -33.24457 -61.71713 -41.65040 1.000 23.94173 215 MET F N 1
ATOM 10290 C CA . MET F 1 217 ? -34.64315 -61.72359 -42.06766 1.000 23.90454 215 MET F CA 1
ATOM 10291 C C . MET F 1 217 ? -34.80091 -62.22637 -43.49706 1.000 20.75335 215 MET F C 1
ATOM 10292 O O . MET F 1 217 ? -35.76129 -62.93922 -43.80810 1.000 19.74931 215 MET F O 1
ATOM 10297 N N . MET F 1 218 ? -33.88080 -61.85417 -44.38197 1.000 20.78372 216 MET F N 1
ATOM 10298 C CA . MET F 1 218 ? -33.97912 -62.14838 -45.81090 1.000 18.40866 216 MET F CA 1
ATOM 10299 C C . MET F 1 218 ? -32.64412 -62.68570 -46.30217 1.000 23.33202 216 MET F C 1
ATOM 10300 O O . MET F 1 218 ? -31.87951 -61.96809 -46.96022 1.000 17.48246 216 MET F O 1
ATOM 10305 N N . PRO F 1 219 ? -32.32718 -63.94514 -45.99617 1.000 29.29779 217 PRO F N 1
ATOM 10306 C CA . PRO F 1 219 ? -31.06121 -64.51862 -46.47029 1.000 24.10046 217 PRO F CA 1
ATOM 10307 C C . PRO F 1 219 ? -30.95156 -64.41751 -47.98077 1.000 18.55179 217 PRO F C 1
ATOM 10308 O O . PRO F 1 219 ? -31.90855 -64.68128 -48.70770 1.000 23.07904 217 PRO F O 1
ATOM 10312 N N . GLY F 1 220 ? -29.77255 -64.01249 -48.44693 1.000 21.49639 218 GLY F N 1
ATOM 10313 C CA . GLY F 1 220 ? -29.53053 -63.76630 -49.85408 1.000 22.89514 218 GLY F CA 1
ATOM 10314 C C . GLY F 1 220 ? -29.56911 -62.30461 -50.25547 1.000 25.05742 218 GLY F C 1
ATOM 10315 O O . GLY F 1 220 ? -29.17318 -61.97692 -51.37872 1.000 22.71775 218 GLY F O 1
ATOM 10316 N N . LEU F 1 221 ? -30.03339 -61.42714 -49.36915 1.000 32.53405 219 LEU F N 1
ATOM 10317 C CA . LEU F 1 221 ? -30.13895 -60.00235 -49.65975 1.000 22.07995 219 LEU F CA 1
ATOM 10318 C C . LEU F 1 221 ? -28.77351 -59.40410 -50.00244 1.000 21.51700 219 LEU F C 1
ATOM 10319 O O . LEU F 1 221 ? -27.72647 -59.87633 -49.55004 1.000 21.03133 219 LEU F O 1
ATOM 10324 N N . ARG F 1 222 ? -28.78783 -58.37053 -50.83849 1.000 20.66535 220 ARG F N 1
ATOM 10325 C CA . ARG F 1 222 ? -27.57871 -57.64480 -51.20469 1.000 24.33328 220 ARG F CA 1
ATOM 10326 C C . ARG F 1 222 ? -27.69714 -56.20076 -50.74050 1.000 24.39514 220 ARG F C 1
ATOM 10327 O O . ARG F 1 222 ? -28.78777 -55.62229 -50.76869 1.000 10.57544 220 ARG F O 1
ATOM 10335 N N . PHE F 1 223 ? -26.57761 -55.62295 -50.29994 1.000 19.29710 221 PHE F N 1
ATOM 10336 C CA . PHE F 1 223 ? -26.59021 -54.23514 -49.85547 1.000 20.38474 221 PHE F CA 1
ATOM 10337 C C . PHE F 1 223 ? -25.24793 -53.57458 -50.13916 1.000 19.43003 221 PHE F C 1
ATOM 10338 O O . PHE F 1 223 ? -24.20961 -54.23821 -50.18073 1.000 23.02117 221 PHE F O 1
ATOM 10346 N N . GLU F 1 224 ? -25.28476 -52.25301 -50.33022 1.000 16.55981 222 GLU F N 1
ATOM 10347 C CA . GLU F 1 224 ? -24.09813 -51.41474 -50.43265 1.000 14.85996 222 GLU F CA 1
ATOM 10348 C C . GLU F 1 224 ? -24.27364 -50.21834 -49.51482 1.000 16.13646 222 GLU F C 1
ATOM 10349 O O . GLU F 1 224 ? -25.37064 -49.65678 -49.41393 1.000 14.87912 222 GLU F O 1
ATOM 10355 N N . SER F 1 225 ? -23.19123 -49.80935 -48.87059 1.000 11.40671 223 SER F N 1
ATOM 10356 C CA . SER F 1 225 ? -23.26414 -48.80429 -47.81543 1.000 14.96951 223 SER F CA 1
ATOM 10357 C C . SER F 1 225 ? -22.20599 -47.72901 -48.04650 1.000 12.74237 223 SER F C 1
ATOM 10358 O O . SER F 1 225 ? -21.05208 -48.05124 -48.34963 1.000 10.44995 223 SER F O 1
ATOM 10361 N N . THR F 1 226 ? -22.60181 -46.45477 -47.91372 1.000 9.13674 224 THR F N 1
ATOM 10362 C CA . THR F 1 226 ? -21.72209 -45.31368 -48.16000 1.000 10.85678 224 THR F CA 1
ATOM 10363 C C . THR F 1 226 ? -21.99728 -44.22438 -47.13466 1.000 7.05994 224 THR F C 1
ATOM 10364 O O . THR F 1 226 ? -23.15954 -43.88545 -46.88623 1.000 11.22247 224 THR F O 1
ATOM 10368 N N . LEU F 1 227 ? -20.93570 -43.66274 -46.56292 1.000 7.12574 225 LEU F N 1
ATOM 10369 C CA . LEU F 1 227 ? -21.05614 -42.53646 -45.64128 1.000 8.66919 225 LEU F CA 1
ATOM 10370 C C . LEU F 1 227 ? -20.90771 -41.23406 -46.43045 1.000 9.29143 225 LEU F C 1
ATOM 10371 O O . LEU F 1 227 ? -19.88611 -41.01930 -47.08948 1.000 9.84912 225 LEU F O 1
ATOM 10376 N N . ILE F 1 228 ? -21.93537 -40.38438 -46.39803 1.000 8.63196 226 ILE F N 1
ATOM 10377 C CA . ILE F 1 228 ? -21.92355 -39.11314 -47.11612 1.000 7.89504 226 ILE F CA 1
ATOM 10378 C C . ILE F 1 228 ? -21.98613 -37.99177 -46.08730 1.000 13.78812 226 ILE F C 1
ATOM 10379 O O . ILE F 1 228 ? -22.61092 -38.14915 -45.03239 1.000 9.55786 226 ILE F O 1
ATOM 10384 N N . GLY F 1 229 ? -21.31388 -36.87424 -46.37120 1.000 7.63756 227 GLY F N 1
ATOM 10385 C CA . GLY F 1 229 ? -21.30185 -35.81999 -45.37042 1.000 5.63856 227 GLY F CA 1
ATOM 10386 C C . GLY F 1 229 ? -20.91353 -34.45299 -45.89007 1.000 12.31200 227 GLY F C 1
ATOM 10387 O O . GLY F 1 229 ? -20.39292 -34.28892 -46.99757 1.000 6.39077 227 GLY F O 1
ATOM 10388 N N . VAL F 1 230 ? -21.16022 -33.46564 -45.03436 1.000 6.70590 228 VAL F N 1
ATOM 10389 C CA . VAL F 1 230 ? -20.84406 -32.07806 -45.31841 1.000 12.93953 228 VAL F CA 1
ATOM 10390 C C . VAL F 1 230 ? -20.56042 -31.34823 -43.99765 1.000 21.10890 228 VAL F C 1
ATOM 10391 O O . VAL F 1 230 ? -20.74629 -31.86231 -42.89535 1.000 21.23463 228 VAL F O 1
ATOM 10396 N N . SER G 1 5 ? -16.69660 -39.93159 -59.31565 1.000 45.22709 3 SER G N 1
ATOM 10397 C CA . SER G 1 5 ? -16.35601 -40.68321 -58.11346 1.000 50.95606 3 SER G CA 1
ATOM 10398 C C . SER G 1 5 ? -15.56313 -41.94308 -58.45806 1.000 59.35226 3 SER G C 1
ATOM 10399 O O . SER G 1 5 ? -15.87006 -42.64480 -59.42452 1.000 57.10906 3 SER G O 1
ATOM 10402 N N . MET G 1 6 ? -14.54236 -42.22246 -57.65219 1.000 48.50865 4 MET G N 1
ATOM 10403 C CA . MET G 1 6 ? -13.65138 -43.35182 -57.87855 1.000 39.76170 4 MET G CA 1
ATOM 10404 C C . MET G 1 6 ? -14.12015 -44.57257 -57.09452 1.000 36.77155 4 MET G C 1
ATOM 10405 O O . MET G 1 6 ? -14.45823 -44.46890 -55.91094 1.000 29.35708 4 MET G O 1
ATOM 10410 N N . LEU G 1 7 ? -14.12837 -45.72959 -57.75883 1.000 39.10331 5 LEU G N 1
ATOM 10411 C CA . LEU G 1 7 ? -14.54897 -47.00060 -57.16818 1.000 32.01040 5 LEU G CA 1
ATOM 10412 C C . LEU G 1 7 ? -13.35286 -47.94407 -57.15784 1.000 20.37801 5 LEU G C 1
ATOM 10413 O O . LEU G 1 7 ? -13.14781 -48.71520 -58.10918 1.000 15.29486 5 LEU G O 1
ATOM 10418 N N . PRO G 1 8 ? -12.52793 -47.90743 -56.11574 1.000 18.24503 6 PRO G N 1
ATOM 10419 C CA . PRO G 1 8 ? -11.33344 -48.75439 -56.10111 1.000 12.76217 6 PRO G CA 1
ATOM 10420 C C . PRO G 1 8 ? -11.70625 -50.22133 -56.04051 1.000 10.23796 6 PRO G C 1
ATOM 10421 O O . PRO G 1 8 ? -12.76603 -50.59107 -55.53166 1.000 15.02232 6 PRO G O 1
ATOM 10425 N N . SER G 1 9 ? -10.81713 -51.05917 -56.56924 1.000 8.58415 7 SER G N 1
ATOM 10426 C CA . SER G 1 9 ? -10.95030 -52.50196 -56.42935 1.000 12.36297 7 SER G CA 1
ATOM 10427 C C . SER G 1 9 ? -9.63572 -53.11298 -55.94778 1.000 16.06394 7 SER G C 1
ATOM 10428 O O . SER G 1 9 ? -8.55099 -52.55576 -56.14982 1.000 8.34602 7 SER G O 1
ATOM 10431 N N . ILE G 1 10 ? -9.74423 -54.26013 -55.28057 1.000 9.24176 8 ILE G N 1
ATOM 10432 C CA . ILE G 1 10 ? -8.59738 -54.96826 -54.72666 1.000 5.04197 8 ILE G CA 1
ATOM 10433 C C . ILE G 1 10 ? -8.59161 -56.36881 -55.31584 1.000 10.90309 8 ILE G C 1
ATOM 10434 O O . ILE G 1 10 ? -9.62184 -57.05071 -55.31119 1.000 11.97568 8 ILE G O 1
ATOM 10439 N N . SER G 1 11 ? -7.45195 -56.79046 -55.83548 1.000 12.09421 9 SER G N 1
ATOM 10440 C CA . SER G 1 11 ? -7.35498 -58.14499 -56.36201 1.000 11.13460 9 SER G CA 1
ATOM 10441 C C . SER G 1 11 ? -7.55576 -59.14595 -55.22947 1.000 12.45591 9 SER G C 1
ATOM 10442 O O . SER G 1 11 ? -6.95102 -58.99068 -54.16110 1.000 10.06602 9 SER G O 1
ATOM 10445 N N . PRO G 1 12 ? -8.39083 -60.17298 -55.41339 1.000 12.80004 10 PRO G N 1
ATOM 10446 C CA . PRO G 1 12 ? -8.60043 -61.14433 -54.32431 1.000 11.66419 10 PRO G CA 1
ATOM 10447 C C . PRO G 1 12 ? -7.33019 -61.86501 -53.88731 1.000 12.62127 10 PRO G C 1
ATOM 10448 O O . PRO G 1 12 ? -7.25352 -62.32150 -52.74057 1.000 12.88026 10 PRO G O 1
ATOM 10452 N N . GLU G 1 13 ? -6.31709 -61.98305 -54.74917 1.000 15.00451 11 GLU G N 1
ATOM 10453 C CA . GLU G 1 13 ? -5.15015 -62.74590 -54.31614 1.000 15.47218 11 GLU G CA 1
ATOM 10454 C C . GLU G 1 13 ? -4.35729 -62.03983 -53.22208 1.000 23.52397 11 GLU G C 1
ATOM 10455 O O . GLU G 1 13 ? -3.44646 -62.65395 -52.65402 1.000 14.85311 11 GLU G O 1
ATOM 10461 N N . LEU G 1 14 ? -4.69725 -60.78727 -52.88674 1.000 15.92885 12 LEU G N 1
ATOM 10462 C CA . LEU G 1 14 ? -4.01675 -60.11358 -51.78575 1.000 13.54828 12 LEU G CA 1
ATOM 10463 C C . LEU G 1 14 ? -4.38037 -60.70273 -50.42607 1.000 13.64204 12 LEU G C 1
ATOM 10464 O O . LEU G 1 14 ? -3.61324 -60.53223 -49.47272 1.000 12.33338 12 LEU G O 1
ATOM 10469 N N . ALA G 1 15 ? -5.52298 -61.39079 -50.31086 1.000 9.54837 13 ALA G N 1
ATOM 10470 C CA . ALA G 1 15 ? -5.83610 -62.09399 -49.06680 1.000 17.37860 13 ALA G CA 1
ATOM 10471 C C . ALA G 1 15 ? -4.76108 -63.10963 -48.69074 1.000 12.01466 13 ALA G C 1
ATOM 10472 O O . ALA G 1 15 ? -4.65781 -63.48278 -47.51746 1.000 14.35570 13 ALA G O 1
ATOM 10474 N N . ARG G 1 16 ? -3.94998 -63.55440 -49.65399 1.000 17.24211 14 ARG G N 1
ATOM 10475 C CA . ARG G 1 16 ? -2.88034 -64.49539 -49.33489 1.000 17.79384 14 ARG G CA 1
ATOM 10476 C C . ARG G 1 16 ? -1.85028 -63.89185 -48.38602 1.000 22.54847 14 ARG G C 1
ATOM 10477 O O . ARG G 1 16 ? -1.29507 -64.60897 -47.54567 1.000 18.60098 14 ARG G O 1
ATOM 10485 N N . ILE G 1 17 ? -1.58469 -62.58820 -48.48412 1.000 14.44586 15 ILE G N 1
ATOM 10486 C CA . ILE G 1 17 ? -0.58303 -61.95777 -47.63167 1.000 14.42327 15 ILE G CA 1
ATOM 10487 C C . ILE G 1 17 ? -1.17072 -60.97677 -46.62161 1.000 17.50064 15 ILE G C 1
ATOM 10488 O O . ILE G 1 17 ? -0.49318 -60.66116 -45.63209 1.000 17.30859 15 ILE G O 1
ATOM 10493 N N . ALA G 1 18 ? -2.39083 -60.47902 -46.82267 1.000 16.03320 16 ALA G N 1
ATOM 10494 C CA . ALA G 1 18 ? -2.96965 -59.48302 -45.91855 1.000 10.72967 16 ALA G CA 1
ATOM 10495 C C . ALA G 1 18 ? -4.44251 -59.78344 -45.65247 1.000 15.72047 16 ALA G C 1
ATOM 10496 O O . ALA G 1 18 ? -5.31472 -58.93782 -45.87592 1.000 11.45885 16 ALA G O 1
ATOM 10498 N N . PRO G 1 19 ? -4.75443 -60.97548 -45.13271 1.000 13.84889 17 PRO G N 1
ATOM 10499 C CA . PRO G 1 19 ? -6.15281 -61.27485 -44.81271 1.000 12.45272 17 PRO G CA 1
ATOM 10500 C C . PRO G 1 19 ? -6.66040 -60.35080 -43.71684 1.000 11.09004 17 PRO G C 1
ATOM 10501 O O . PRO G 1 19 ? -5.97190 -60.09007 -42.72804 1.000 18.40596 17 PRO G O 1
ATOM 10505 N N . GLY G 1 20 ? -7.87167 -59.83854 -43.90481 1.000 14.16457 18 GLY G N 1
ATOM 10506 C CA . GLY G 1 20 ? -8.42212 -58.89192 -42.96221 1.000 11.79934 18 GLY G CA 1
ATOM 10507 C C . GLY G 1 20 ? -8.07236 -57.44271 -43.22480 1.000 15.47156 18 GLY G C 1
ATOM 10508 O O . GLY G 1 20 ? -8.43111 -56.57994 -42.40784 1.000 15.73894 18 GLY G O 1
ATOM 10509 N N . PHE G 1 21 ? -7.37947 -57.14535 -44.32400 1.000 17.36447 19 PHE G N 1
ATOM 10510 C CA . PHE G 1 21 ? -7.10654 -55.75783 -44.68455 1.000 15.92162 19 PHE G CA 1
ATOM 10511 C C . PHE G 1 21 ? -8.41246 -54.99920 -44.88548 1.000 9.26532 19 PHE G C 1
ATOM 10512 O O . PHE G 1 21 ? -9.37959 -55.53740 -45.43132 1.000 7.55332 19 PHE G O 1
ATOM 10520 N N . ARG G 1 22 ? -8.43317 -53.74067 -44.43883 1.000 8.19148 20 ARG G N 1
ATOM 10521 C CA . ARG G 1 22 ? -9.60787 -52.88627 -44.56220 1.000 10.72076 20 ARG G CA 1
ATOM 10522 C C . ARG G 1 22 ? -9.15131 -51.44408 -44.70330 1.000 10.84040 20 ARG G C 1
ATOM 10523 O O . ARG G 1 22 ? -8.17516 -51.03401 -44.06366 1.000 9.61283 20 ARG G O 1
ATOM 10531 N N . ALA G 1 23 ? -9.86987 -50.67529 -45.52613 1.000 9.63665 21 ALA G N 1
ATOM 10532 C CA . ALA G 1 23 ? -9.49782 -49.29114 -45.80365 1.000 6.43654 21 ALA G CA 1
ATOM 10533 C C . ALA G 1 23 ? -10.74626 -48.43617 -45.95441 1.000 7.81165 21 ALA G C 1
ATOM 10534 O O . ALA G 1 23 ? -11.79442 -48.91524 -46.38856 1.000 10.55844 21 ALA G O 1
ATOM 10536 N N . LEU G 1 24 ? -10.62588 -47.16121 -45.58561 1.000 12.04009 22 LEU G N 1
ATOM 10537 C CA . LEU G 1 24 ? -11.63605 -46.16424 -45.92168 1.000 11.43857 22 LEU G CA 1
ATOM 10538 C C . LEU G 1 24 ? -11.22362 -45.46478 -47.21294 1.000 9.21899 22 LEU G C 1
ATOM 10539 O O . LEU G 1 24 ? -10.12940 -44.89467 -47.29607 1.000 8.47380 22 LEU G O 1
ATOM 10544 N N . SER G 1 25 ? -12.09231 -45.51239 -48.21527 1.000 5.48582 23 SER G N 1
ATOM 10545 C CA . SER G 1 25 ? -11.87521 -44.83974 -49.49518 1.000 7.33955 23 SER G CA 1
ATOM 10546 C C . SER G 1 25 ? -12.79543 -43.62308 -49.53909 1.000 12.28269 23 SER G C 1
ATOM 10547 O O . SER G 1 25 ? -14.02225 -43.77184 -49.58111 1.000 10.14588 23 SER G O 1
ATOM 10550 N N . ILE G 1 26 ? -12.21476 -42.42068 -49.52467 1.000 8.82860 24 ILE G N 1
ATOM 10551 C CA . ILE G 1 26 ? -12.99049 -41.19660 -49.34236 1.000 8.49000 24 ILE G CA 1
ATOM 10552 C C . ILE G 1 26 ? -12.83776 -40.31263 -50.57345 1.000 4.39394 24 ILE G C 1
ATOM 10553 O O . ILE G 1 26 ? -11.74417 -39.79645 -50.84829 1.000 6.12487 24 ILE G O 1
ATOM 10558 N N . ASN G 1 27 ? -13.94377 -40.11282 -51.29061 1.000 6.12519 25 ASN G N 1
ATOM 10559 C CA . ASN G 1 27 ? -13.99619 -39.20169 -52.43032 1.000 15.24362 25 ASN G CA 1
ATOM 10560 C C . ASN G 1 27 ? -14.45712 -37.83117 -51.96834 1.000 8.52865 25 ASN G C 1
ATOM 10561 O O . ASN G 1 27 ? -15.45390 -37.71877 -51.24524 1.000 6.90510 25 ASN G O 1
ATOM 10566 N N . VAL G 1 28 ? -13.75033 -36.79073 -52.40999 1.000 10.38064 26 VAL G N 1
ATOM 10567 C CA . VAL G 1 28 ? -13.95413 -35.43967 -51.90153 1.000 9.62119 26 VAL G CA 1
ATOM 10568 C C . VAL G 1 28 ? -14.15200 -34.46867 -53.06228 1.000 10.91936 26 VAL G C 1
ATOM 10569 O O . VAL G 1 28 ? -13.40334 -34.49708 -54.04823 1.000 9.49330 26 VAL G O 1
ATOM 10573 N N . ILE G 1 29 ? -15.16955 -33.62659 -52.94599 1.000 10.58008 27 ILE G N 1
ATOM 10574 C CA . ILE G 1 29 ? -15.32349 -32.42078 -53.75432 1.000 10.02111 27 ILE G CA 1
ATOM 10575 C C . ILE G 1 29 ? -14.96071 -31.24278 -52.85671 1.000 12.83542 27 ILE G C 1
ATOM 10576 O O . ILE G 1 29 ? -15.65446 -30.96494 -51.87568 1.000 10.32580 27 ILE G O 1
ATOM 10581 N N . ALA G 1 30 ? -13.86570 -30.55973 -53.17022 1.000 8.43683 28 ALA G N 1
ATOM 10582 C CA . ALA G 1 30 ? -13.35662 -29.49601 -52.31476 1.000 8.15038 28 ALA G CA 1
ATOM 10583 C C . ALA G 1 30 ? -14.14050 -28.20303 -52.53867 1.000 12.17976 28 ALA G C 1
ATOM 10584 O O . ALA G 1 30 ? -15.00261 -28.11461 -53.41601 1.000 11.59561 28 ALA G O 1
ATOM 10586 N N . ALA G 1 31 ? -13.83030 -27.18317 -51.72054 1.000 14.73579 29 ALA G N 1
ATOM 10587 C CA . ALA G 1 31 ? -14.43563 -25.84890 -51.72412 1.000 18.91277 29 ALA G CA 1
ATOM 10588 C C . ALA G 1 31 ? -13.35608 -24.81162 -51.41965 1.000 12.05106 29 ALA G C 1
ATOM 10589 O O . ALA G 1 31 ? -12.25707 -25.19019 -50.99187 1.000 10.66101 29 ALA G O 1
ATOM 10591 N N . PRO G 1 32 ? -13.60684 -23.50958 -51.62290 1.000 11.56154 30 PRO G N 1
ATOM 10592 C CA . PRO G 1 32 ? -12.56133 -22.51235 -51.33267 1.000 12.83039 30 PRO G CA 1
ATOM 10593 C C . PRO G 1 32 ? -12.09232 -22.56162 -49.88449 1.000 17.73689 30 PRO G C 1
ATOM 10594 O O . PRO G 1 32 ? -12.87872 -22.76242 -48.95460 1.000 16.60230 30 PRO G O 1
ATOM 10598 N N . ILE G 1 33 ? -10.79111 -22.34600 -49.70039 1.000 11.00749 31 ILE G N 1
ATOM 10599 C CA . ILE G 1 33 ? -10.19887 -22.38854 -48.37254 1.000 12.01965 31 ILE G CA 1
ATOM 10600 C C . ILE G 1 33 ? -10.64054 -21.17701 -47.56273 1.000 16.77651 31 ILE G C 1
ATOM 10601 O O . ILE G 1 33 ? -10.59187 -20.03736 -48.04379 1.000 15.24793 31 ILE G O 1
ATOM 10606 N N . ARG G 1 34 ? -11.06138 -21.42132 -46.31724 1.000 18.58679 32 ARG G N 1
ATOM 10607 C CA . ARG G 1 34 ? -11.47747 -20.36725 -45.39877 1.000 15.35648 32 ARG G CA 1
ATOM 10608 C C . ARG G 1 34 ? -10.80464 -20.43598 -44.03654 1.000 22.72243 32 ARG G C 1
ATOM 10609 O O . ARG G 1 34 ? -10.87448 -19.45114 -43.29110 1.000 22.58059 32 ARG G O 1
ATOM 10617 N N . ASP G 1 35 ? -10.18378 -21.56172 -43.66934 1.000 15.25843 33 ASP G N 1
ATOM 10618 C CA . ASP G 1 35 ? -9.38565 -21.66371 -42.44206 1.000 13.69885 33 ASP G CA 1
ATOM 10619 C C . ASP G 1 35 ? -8.14348 -22.47849 -42.79767 1.000 21.94393 33 ASP G C 1
ATOM 10620 O O . ASP G 1 35 ? -8.11319 -23.70026 -42.61801 1.000 18.05503 33 ASP G O 1
ATOM 10625 N N . ALA G 1 36 ? -7.11656 -21.78370 -43.29426 1.000 27.72191 34 ALA G N 1
ATOM 10626 C CA . ALA G 1 36 ? -5.90504 -22.44504 -43.75719 1.000 22.56844 34 ALA G CA 1
ATOM 10627 C C . ALA G 1 36 ? -5.06646 -23.00510 -42.61389 1.000 30.07074 34 ALA G C 1
ATOM 10628 O O . ALA G 1 36 ? -4.18583 -23.83316 -42.86409 1.000 34.85462 34 ALA G O 1
ATOM 10630 N N . GLN G 1 37 ? -5.32973 -22.59350 -41.36870 1.000 21.51113 35 GLN G N 1
ATOM 10631 C CA . GLN G 1 37 ? -4.54174 -23.05260 -40.23081 1.000 24.80744 35 GLN G CA 1
ATOM 10632 C C . GLN G 1 37 ? -4.87960 -24.47358 -39.78103 1.000 20.55624 35 GLN G C 1
ATOM 10633 O O . GLN G 1 37 ? -4.11772 -25.04603 -38.98703 1.000 20.82862 35 GLN G O 1
ATOM 10639 N N . VAL G 1 38 ? -6.00082 -25.03916 -40.24786 1.000 19.52048 36 VAL G N 1
ATOM 10640 C CA . VAL G 1 38 ? -6.46942 -26.33702 -39.74855 1.000 14.22589 36 VAL G CA 1
ATOM 10641 C C . VAL G 1 38 ? -5.36874 -27.38572 -39.85229 1.000 19.79979 36 VAL G C 1
ATOM 10642 O O . VAL G 1 38 ? -5.07861 -28.10460 -38.88869 1.000 15.41299 36 VAL G O 1
ATOM 10646 N N . GLY G 1 39 ? -4.72734 -27.47320 -41.02215 1.000 17.60251 37 GLY G N 1
ATOM 10647 C CA . GLY G 1 39 ? -3.71573 -28.49815 -41.22476 1.000 16.35762 37 GLY G CA 1
ATOM 10648 C C . GLY G 1 39 ? -2.53258 -28.34645 -40.28741 1.000 24.46979 37 GLY G C 1
ATOM 10649 O O . GLY G 1 39 ? -2.06213 -29.32068 -39.69074 1.000 13.84005 37 GLY G O 1
ATOM 10650 N N . GLU G 1 40 ? -2.04327 -27.11540 -40.13788 1.000 20.88046 38 GLU G N 1
ATOM 10651 C CA . GLU G 1 40 ? -0.85921 -26.88079 -39.31770 1.000 30.38855 38 GLU G CA 1
ATOM 10652 C C . GLU G 1 40 ? -1.12693 -27.17432 -37.84671 1.000 17.88151 38 GLU G C 1
ATOM 10653 O O . GLU G 1 40 ? -0.26732 -27.72770 -37.15093 1.000 21.44211 38 GLU G O 1
ATOM 10659 N N . ILE G 1 41 ? -2.30766 -26.80504 -37.35428 1.000 14.93879 39 ILE G N 1
ATOM 10660 C CA . ILE G 1 41 ? -2.63250 -27.05387 -35.95493 1.000 25.27848 39 ILE G CA 1
ATOM 10661 C C . ILE G 1 41 ? -2.84080 -28.54416 -35.69895 1.000 30.69749 39 ILE G C 1
ATOM 10662 O O . ILE G 1 41 ? -2.34075 -29.08955 -34.70566 1.000 22.13348 39 ILE G O 1
ATOM 10667 N N . ALA G 1 42 ? -3.57705 -29.22986 -36.58259 1.000 20.23883 40 ALA G N 1
ATOM 10668 C CA . ALA G 1 42 ? -3.71878 -30.67631 -36.43948 1.000 15.96642 40 ALA G CA 1
ATOM 10669 C C . ALA G 1 42 ? -2.35565 -31.36052 -36.42915 1.000 16.60660 40 ALA G C 1
ATOM 10670 O O . ALA G 1 42 ? -2.12877 -32.29822 -35.65552 1.000 18.58010 40 ALA G O 1
ATOM 10672 N N . LEU G 1 43 ? -1.42564 -30.88615 -37.26316 1.000 16.57897 41 LEU G N 1
ATOM 10673 C CA . LEU G 1 43 ? -0.12795 -31.54938 -37.37413 1.000 24.89832 41 LEU G CA 1
ATOM 10674 C C . LEU G 1 43 ? 0.67987 -31.41974 -36.08625 1.000 25.81106 41 LEU G C 1
ATOM 10675 O O . LEU G 1 43 ? 1.23617 -32.40954 -35.59210 1.000 21.54244 41 LEU G O 1
ATOM 10680 N N . LYS G 1 44 ? 0.76024 -30.20881 -35.52218 1.000 20.34867 42 LYS G N 1
ATOM 10681 C CA . LYS G 1 44 ? 1.60678 -30.04071 -34.34242 1.000 25.42764 42 LYS G CA 1
ATOM 10682 C C . LYS G 1 44 ? 1.01545 -30.74020 -33.12340 1.000 22.15393 42 LYS G C 1
ATOM 10683 O O . LYS G 1 44 ? 1.76527 -31.26408 -32.29455 1.000 26.20861 42 LYS G O 1
ATOM 10689 N N . GLU G 1 45 ? -0.31527 -30.80317 -33.01750 1.000 29.32934 43 GLU G N 1
ATOM 10690 C CA . GLU G 1 45 ? -0.93066 -31.56687 -31.93282 1.000 29.52124 43 GLU G CA 1
ATOM 10691 C C . GLU G 1 45 ? -0.72868 -33.06734 -32.12045 1.000 29.90158 43 GLU G C 1
ATOM 10692 O O . GLU G 1 45 ? -0.55066 -33.80190 -31.14060 1.000 24.98689 43 GLU G O 1
ATOM 10698 N N . ALA G 1 46 ? -0.75864 -33.54430 -33.36791 1.000 21.21367 44 ALA G N 1
ATOM 10699 C CA . ALA G 1 46 ? -0.47860 -34.95504 -33.61774 1.000 25.70607 44 ALA G CA 1
ATOM 10700 C C . ALA G 1 46 ? 0.94564 -35.31369 -33.21314 1.000 25.41754 44 ALA G C 1
ATOM 10701 O O . ALA G 1 46 ? 1.19179 -36.40014 -32.67360 1.000 20.85393 44 ALA G O 1
ATOM 10703 N N . CYS G 1 47 ? 1.89933 -34.41645 -33.47703 1.000 27.41879 45 CYS G N 1
ATOM 10704 C CA . CYS G 1 47 ? 3.28201 -34.66431 -33.08025 1.000 32.22025 45 CYS G CA 1
ATOM 10705 C C . CYS G 1 47 ? 3.39869 -34.80099 -31.56770 1.000 26.54309 45 CYS G C 1
ATOM 10706 O O . CYS G 1 47 ? 4.05163 -35.72451 -31.06497 1.000 26.27780 45 CYS G O 1
ATOM 10709 N N . GLN G 1 48 ? 2.76090 -33.89174 -30.82632 1.000 28.04931 46 GLN G N 1
ATOM 10710 C CA . GLN G 1 48 ? 2.71426 -34.01127 -29.37227 1.000 34.09518 46 GLN G CA 1
ATOM 10711 C C . GLN G 1 48 ? 2.14682 -35.36293 -28.95817 1.000 36.26345 46 GLN G C 1
ATOM 10712 O O . GLN G 1 48 ? 2.71203 -36.05818 -28.10524 1.000 27.42777 46 GLN G O 1
ATOM 10718 N N . ALA G 1 49 ? 1.02022 -35.74758 -29.56363 1.000 28.12059 47 ALA G N 1
ATOM 10719 C CA . ALA G 1 49 ? 0.39852 -37.02868 -29.25944 1.000 19.28872 47 ALA G CA 1
ATOM 10720 C C . ALA G 1 49 ? 1.37592 -38.18584 -29.44977 1.000 30.07667 47 ALA G C 1
ATOM 10721 O O . ALA G 1 49 ? 1.46925 -39.07972 -28.59935 1.000 29.98571 47 ALA G O 1
ATOM 10723 N N . VAL G 1 50 ? 2.13214 -38.17058 -30.54943 1.000 26.24742 48 VAL G N 1
ATOM 10724 C CA . VAL G 1 50 ? 3.10591 -39.22823 -30.81116 1.000 29.34261 48 VAL G CA 1
ATOM 10725 C C . VAL G 1 50 ? 4.22816 -39.20034 -29.77592 1.000 32.89235 48 VAL G C 1
ATOM 10726 O O . VAL G 1 50 ? 4.64476 -40.24594 -29.26042 1.000 22.45373 48 VAL G O 1
ATOM 10730 N N . ILE G 1 51 ? 4.73459 -38.00527 -29.45861 1.000 40.64103 49 ILE G N 1
ATOM 10731 C CA . ILE G 1 51 ? 5.79951 -37.86919 -28.46615 1.000 43.45904 49 ILE G CA 1
ATOM 10732 C C . ILE G 1 51 ? 5.34567 -38.37964 -27.10504 1.000 33.88523 49 ILE G C 1
ATOM 10733 O O . ILE G 1 51 ? 6.14173 -38.95296 -26.35183 1.000 33.27862 49 ILE G O 1
ATOM 10738 N N . ASN G 1 52 ? 4.06660 -38.21031 -26.77673 1.000 30.11761 50 ASN G N 1
ATOM 10739 C CA . ASN G 1 52 ? 3.49367 -38.77170 -25.55908 1.000 23.79535 50 ASN G CA 1
ATOM 10740 C C . ASN G 1 52 ? 3.22535 -40.26699 -25.66337 1.000 32.47173 50 ASN G C 1
ATOM 10741 O O . ASN G 1 52 ? 2.58041 -40.82543 -24.77014 1.000 48.32393 50 ASN G O 1
ATOM 10746 N N . GLY G 1 53 ? 3.68747 -40.91861 -26.72951 1.000 38.21678 51 GLY G N 1
ATOM 10747 C CA . GLY G 1 53 ? 3.53314 -42.35169 -26.87190 1.000 25.01355 51 GLY G CA 1
ATOM 10748 C C . GLY G 1 53 ? 2.19064 -42.81130 -27.38954 1.000 29.60666 51 GLY G C 1
ATOM 10749 O O . GLY G 1 53 ? 1.84977 -43.98529 -27.22618 1.000 33.75063 51 GLY G O 1
ATOM 10750 N N . GLN G 1 54 ? 1.40615 -41.92473 -27.99857 1.000 35.12761 52 GLN G N 1
ATOM 10751 C CA . GLN G 1 54 ? 0.13225 -42.34120 -28.56608 1.000 28.90504 52 GLN G CA 1
ATOM 10752 C C . GLN G 1 54 ? 0.29034 -42.67631 -30.04249 1.000 27.69371 52 GLN G C 1
ATOM 10753 O O . GLN G 1 54 ? 1.22796 -42.20979 -30.70234 1.000 22.97501 52 GLN G O 1
ATOM 10759 N N . PRO G 1 55 ? -0.60817 -43.50319 -30.60153 1.000 27.36094 53 PRO G N 1
ATOM 10760 C CA . PRO G 1 55 ? -1.68671 -44.24083 -29.93150 1.000 26.60485 53 PRO G CA 1
ATOM 10761 C C . PRO G 1 55 ? -1.25326 -45.65052 -29.52405 1.000 22.84583 53 PRO G C 1
ATOM 10762 O O . PRO G 1 55 ? -0.20482 -46.12162 -29.97463 1.000 20.46084 53 PRO G O 1
ATOM 10766 N N . ALA G 1 56 ? -2.06879 -46.32174 -28.70574 1.000 18.11922 54 ALA G N 1
ATOM 10767 C CA . ALA G 1 56 ? -1.63729 -47.57439 -28.08873 1.000 23.12976 54 ALA G CA 1
ATOM 10768 C C . ALA G 1 56 ? -1.32858 -48.67001 -29.10972 1.000 25.13489 54 ALA G C 1
ATOM 10769 O O . ALA G 1 56 ? -0.47392 -49.52558 -28.84918 1.000 22.62420 54 ALA G O 1
ATOM 10771 N N . TRP G 1 57 ? -2.00619 -48.67990 -30.26112 1.000 24.42237 55 TRP G N 1
ATOM 10772 C CA . TRP G 1 57 ? -1.83225 -49.75400 -31.23791 1.000 18.94834 55 TRP G CA 1
ATOM 10773 C C . TRP G 1 57 ? -0.66116 -49.52619 -32.18118 1.000 18.53959 55 TRP G C 1
ATOM 10774 O O . TRP G 1 57 ? -0.43915 -50.35447 -33.07143 1.000 18.69371 55 TRP G O 1
ATOM 10785 N N . ALA G 1 58 ? 0.09851 -48.44310 -31.99646 1.000 20.08134 56 ALA G N 1
ATOM 10786 C CA . ALA G 1 58 ? 1.06044 -48.00902 -33.00918 1.000 27.90052 56 ALA G CA 1
ATOM 10787 C C . ALA G 1 58 ? 2.07630 -49.10069 -33.34396 1.000 23.60352 56 ALA G C 1
ATOM 10788 O O . ALA G 1 58 ? 2.28378 -49.42996 -34.51823 1.000 19.17777 56 ALA G O 1
ATOM 10790 N N . GLN G 1 59 ? 2.72666 -49.67563 -32.32964 1.000 18.78302 57 GLN G N 1
ATOM 10791 C CA . GLN G 1 59 ? 3.79032 -50.63042 -32.62359 1.000 25.45329 57 GLN G CA 1
ATOM 10792 C C . GLN G 1 59 ? 3.23145 -51.91104 -33.22917 1.000 22.21844 57 GLN G C 1
ATOM 10793 O O . GLN G 1 59 ? 3.82982 -52.47932 -34.14939 1.000 22.28147 57 GLN G O 1
ATOM 10799 N N . ALA G 1 60 ? 2.08526 -52.38392 -32.73284 1.000 22.81143 58 ALA G N 1
ATOM 10800 C CA . ALA G 1 60 ? 1.51763 -53.60420 -33.29180 1.000 24.54416 58 ALA G CA 1
ATOM 10801 C C . ALA G 1 60 ? 1.08008 -53.38778 -34.73304 1.000 25.31250 58 ALA G C 1
ATOM 10802 O O . ALA G 1 60 ? 1.28837 -54.25775 -35.58569 1.000 20.89679 58 ALA G O 1
ATOM 10804 N N . HIS G 1 61 ? 0.48902 -52.22646 -35.02861 1.000 15.58701 59 HIS G N 1
ATOM 10805 C CA . HIS G 1 61 ? -0.00049 -51.99099 -36.38121 1.000 22.29061 59 HIS G CA 1
ATOM 10806 C C . HIS G 1 61 ? 1.15838 -51.81039 -37.35931 1.000 17.99514 59 HIS G C 1
ATOM 10807 O O . HIS G 1 61 ? 1.10554 -52.30807 -38.49045 1.000 20.00501 59 HIS G O 1
ATOM 10814 N N . ILE G 1 62 ? 2.22489 -51.12493 -36.93717 1.000 22.85944 60 ILE G N 1
ATOM 10815 C CA . ILE G 1 62 ? 3.36612 -50.93305 -37.82790 1.000 15.59362 60 ILE G CA 1
ATOM 10816 C C . ILE G 1 62 ? 4.08340 -52.25374 -38.06951 1.000 20.08814 60 ILE G C 1
ATOM 10817 O O . ILE G 1 62 ? 4.47498 -52.56517 -39.20411 1.000 19.37420 60 ILE G O 1
ATOM 10822 N N . ASP G 1 63 ? 4.25261 -53.05816 -37.01430 1.000 19.19721 61 ASP G N 1
ATOM 10823 C CA . ASP G 1 63 ? 4.84791 -54.38074 -37.17814 1.000 16.14014 61 ASP G CA 1
ATOM 10824 C C . ASP G 1 63 ? 4.04383 -55.22261 -38.15681 1.000 21.02584 61 ASP G C 1
ATOM 10825 O O . ASP G 1 63 ? 4.61624 -55.95161 -38.97515 1.000 20.01142 61 ASP G O 1
ATOM 10830 N N . ALA G 1 64 ? 2.71332 -55.12970 -38.08944 1.000 17.48358 62 ALA G N 1
ATOM 10831 C CA . ALA G 1 64 ? 1.86830 -55.87244 -39.01805 1.000 15.23047 62 ALA G CA 1
ATOM 10832 C C . ALA G 1 64 ? 2.10894 -55.44077 -40.45675 1.000 16.47975 62 ALA G C 1
ATOM 10833 O O . ALA G 1 64 ? 2.16841 -56.28174 -41.36184 1.000 19.02597 62 ALA G O 1
ATOM 10835 N N . TRP G 1 65 ? 2.22750 -54.12992 -40.69558 1.000 14.98225 63 TRP G N 1
ATOM 10836 C CA . TRP G 1 65 ? 2.50295 -53.66334 -42.05285 1.000 22.97433 63 TRP G CA 1
ATOM 10837 C C . TRP G 1 65 ? 3.86039 -54.14958 -42.54086 1.000 13.37889 63 TRP G C 1
ATOM 10838 O O . TRP G 1 65 ? 3.99953 -54.54962 -43.70338 1.000 14.73855 63 TRP G O 1
ATOM 10849 N N . ASN G 1 66 ? 4.86747 -54.14618 -41.66196 1.000 20.19669 64 ASN G N 1
ATOM 10850 C CA . ASN G 1 66 ? 6.19443 -54.61705 -42.05272 1.000 20.65066 64 ASN G CA 1
ATOM 10851 C C . ASN G 1 66 ? 6.16937 -56.08957 -42.43813 1.000 20.44882 64 ASN G C 1
ATOM 10852 O O . ASN G 1 66 ? 6.83417 -56.49790 -43.39591 1.000 13.62310 64 ASN G O 1
ATOM 10857 N N . THR G 1 67 ? 5.41458 -56.90536 -41.69577 1.000 22.22550 65 THR G N 1
ATOM 10858 C CA . THR G 1 67 ? 5.23859 -58.29863 -42.08843 1.000 21.63918 65 THR G CA 1
ATOM 10859 C C . THR G 1 67 ? 4.64170 -58.40069 -43.48532 1.000 18.89255 65 THR G C 1
ATOM 10860 O O . THR G 1 67 ? 5.10708 -59.19425 -44.31098 1.000 18.45290 65 THR G O 1
ATOM 10864 N N . VAL G 1 68 ? 3.62587 -57.58696 -43.77789 1.000 15.50704 66 VAL G N 1
ATOM 10865 C CA . VAL G 1 68 ? 3.02103 -57.60668 -45.10683 1.000 10.67835 66 VAL G CA 1
ATOM 10866 C C . VAL G 1 68 ? 4.03815 -57.18229 -46.16364 1.000 14.14661 66 VAL G C 1
ATOM 10867 O O . VAL G 1 68 ? 4.15569 -57.81459 -47.22011 1.000 18.78820 66 VAL G O 1
ATOM 10871 N N . LEU G 1 69 ? 4.79764 -56.11275 -45.89105 1.000 14.20821 67 LEU G N 1
ATOM 10872 C CA . LEU G 1 69 ? 5.78454 -55.63098 -46.86141 1.000 16.56245 67 LEU G CA 1
ATOM 10873 C C . LEU G 1 69 ? 6.81364 -56.71029 -47.18958 1.000 21.74800 67 LEU G C 1
ATOM 10874 O O . LEU G 1 69 ? 7.11323 -56.96537 -48.36189 1.000 16.03293 67 LEU G O 1
ATOM 10879 N N . LYS G 1 70 ? 7.36918 -57.35832 -46.16193 1.000 20.46638 68 LYS G N 1
ATOM 10880 C CA . LYS G 1 70 ? 8.29573 -58.45710 -46.41375 1.000 19.45991 68 LYS G CA 1
ATOM 10881 C C . LYS G 1 70 ? 7.63329 -59.57963 -47.19905 1.000 21.27925 68 LYS G C 1
ATOM 10882 O O . LYS G 1 70 ? 8.30148 -60.25875 -47.98739 1.000 21.28506 68 LYS G O 1
ATOM 10888 N N . ALA G 1 71 ? 6.32123 -59.77711 -47.02290 1.000 19.21347 69 ALA G N 1
ATOM 10889 C CA . ALA G 1 71 ? 5.64624 -60.88298 -47.69230 1.000 18.55984 69 ALA G CA 1
ATOM 10890 C C . ALA G 1 71 ? 5.52630 -60.69078 -49.19915 1.000 22.75816 69 ALA G C 1
ATOM 10891 O O . ALA G 1 71 ? 5.14698 -61.64309 -49.89007 1.000 21.71598 69 ALA G O 1
ATOM 10893 N N . PHE G 1 72 ? 5.82907 -59.50326 -49.73969 1.000 18.26520 70 PHE G N 1
ATOM 10894 C CA . PHE G 1 72 ? 5.91948 -59.36280 -51.19150 1.000 21.40179 70 PHE G CA 1
ATOM 10895 C C . PHE G 1 72 ? 7.30744 -58.91345 -51.63909 1.000 20.43982 70 PHE G C 1
ATOM 10896 O O . PHE G 1 72 ? 7.47143 -58.42118 -52.75975 1.000 27.20687 70 PHE G O 1
ATOM 10904 N N . GLY G 1 73 ? 8.31716 -59.11564 -50.80164 1.000 22.33628 71 GLY G N 1
ATOM 10905 C CA . GLY G 1 73 ? 9.68674 -58.90994 -51.20535 1.000 20.28908 71 GLY G CA 1
ATOM 10906 C C . GLY G 1 73 ? 10.29148 -57.59524 -50.78945 1.000 23.57165 71 GLY G C 1
ATOM 10907 O O . GLY G 1 73 ? 11.48755 -57.38877 -51.02558 1.000 32.53169 71 GLY G O 1
ATOM 10908 N N . ALA G 1 74 ? 9.51913 -56.70574 -50.17131 1.000 19.30592 72 ALA G N 1
ATOM 10909 C CA . ALA G 1 74 ? 10.04713 -55.41094 -49.77807 1.000 23.29234 72 ALA G CA 1
ATOM 10910 C C . ALA G 1 74 ? 10.83182 -55.51920 -48.47706 1.000 26.45121 72 ALA G C 1
ATOM 10911 O O . ALA G 1 74 ? 10.55439 -56.36360 -47.62239 1.000 33.08620 72 ALA G O 1
ATOM 10913 N N . LYS G 1 75 ? 11.82261 -54.64821 -48.33602 1.000 21.51994 73 LYS G N 1
ATOM 10914 C CA . LYS G 1 75 ? 12.59614 -54.53882 -47.10623 1.000 25.94732 73 LYS G CA 1
ATOM 10915 C C . LYS G 1 75 ? 12.17898 -53.26398 -46.39146 1.000 27.20350 73 LYS G C 1
ATOM 10916 O O . LYS G 1 75 ? 12.61631 -52.16737 -46.77283 1.000 28.66889 73 LYS G O 1
ATOM 10922 N N . PRO G 1 76 ? 11.34278 -53.35000 -45.35284 1.000 40.32728 74 PRO G N 1
ATOM 10923 C CA . PRO G 1 76 ? 10.73413 -52.13187 -44.79361 1.000 26.85066 74 PRO G CA 1
ATOM 10924 C C . PRO G 1 76 ? 11.70975 -51.24408 -44.04681 1.000 32.87904 74 PRO G C 1
ATOM 10925 O O . PRO G 1 76 ? 11.40903 -50.05892 -43.85209 1.000 26.91936 74 PRO G O 1
ATOM 10929 N N . LYS G 1 77 ? 12.85886 -51.76613 -43.60727 1.000 40.53017 75 LYS G N 1
ATOM 10930 C CA . LYS G 1 77 ? 13.86966 -50.88224 -43.03819 1.000 27.36615 75 LYS G CA 1
ATOM 10931 C C . LYS G 1 77 ? 14.34382 -49.87142 -44.06848 1.000 28.79076 75 LYS G C 1
ATOM 10932 O O . LYS G 1 77 ? 14.67850 -48.73334 -43.71647 1.000 24.99202 75 LYS G O 1
ATOM 10938 N N . ARG G 1 78 ? 14.35024 -50.25874 -45.34456 1.000 25.26726 76 ARG G N 1
ATOM 10939 C CA . ARG G 1 78 ? 14.75731 -49.36786 -46.42658 1.000 33.71204 76 ARG G CA 1
ATOM 10940 C C . ARG G 1 78 ? 13.59211 -48.57220 -47.01577 1.000 26.06479 76 ARG G C 1
ATOM 10941 O O . ARG G 1 78 ? 13.74068 -47.38479 -47.31498 1.000 23.32867 76 ARG G O 1
ATOM 10949 N N . THR G 1 79 ? 12.43233 -49.19213 -47.19489 1.000 18.88841 77 THR G N 1
ATOM 10950 C CA . THR G 1 79 ? 11.27637 -48.53948 -47.80539 1.000 22.30291 77 THR G CA 1
ATOM 10951 C C . THR G 1 79 ? 10.08568 -48.73451 -46.87847 1.000 24.53497 77 THR G C 1
ATOM 10952 O O . THR G 1 79 ? 9.26957 -49.64674 -47.07161 1.000 21.65269 77 THR G O 1
ATOM 10956 N N . PRO G 1 80 ? 9.96095 -47.90160 -45.85104 1.000 26.64833 78 PRO G N 1
ATOM 10957 C CA . PRO G 1 80 ? 8.90562 -48.10912 -44.85425 1.000 21.50040 78 PRO G CA 1
ATOM 10958 C C . PRO G 1 80 ? 7.53243 -47.70379 -45.37863 1.000 17.40702 78 PRO G C 1
ATOM 10959 O O . PRO G 1 80 ? 7.38956 -46.96488 -46.35736 1.000 18.67259 78 PRO G O 1
ATOM 10963 N N . CYS G 1 81 ? 6.50493 -48.21525 -44.71106 1.000 22.56726 79 CYS G N 1
ATOM 10964 C CA . CYS G 1 81 ? 5.17258 -47.69480 -44.97002 1.000 19.90753 79 CYS G CA 1
ATOM 10965 C C . CYS G 1 81 ? 5.11444 -46.23454 -44.52710 1.000 18.33432 79 CYS G C 1
ATOM 10966 O O . CYS G 1 81 ? 5.84978 -45.80617 -43.63095 1.000 12.92868 79 CYS G O 1
ATOM 10969 N N . SER G 1 82 ? 4.24981 -45.45756 -45.19000 1.000 17.40043 80 SER G N 1
ATOM 10970 C CA . SER G 1 82 ? 4.19692 -44.01468 -44.94815 1.000 14.57257 80 SER G CA 1
ATOM 10971 C C . SER G 1 82 ? 3.90353 -43.68697 -43.48940 1.000 16.53448 80 SER G C 1
ATOM 10972 O O . SER G 1 82 ? 4.35866 -42.65416 -42.97797 1.000 15.86883 80 SER G O 1
ATOM 10975 N N . ALA G 1 83 ? 3.13942 -44.53999 -42.80380 1.000 17.05831 81 ALA G N 1
ATOM 10976 C CA . ALA G 1 83 ? 2.82381 -44.26055 -41.40683 1.000 20.64016 81 ALA G CA 1
ATOM 10977 C C . ALA G 1 83 ? 4.06924 -44.36139 -40.53120 1.000 17.45133 81 ALA G C 1
ATOM 10978 O O . ALA G 1 83 ? 4.29923 -43.50229 -39.66812 1.000 14.62269 81 ALA G O 1
ATOM 10980 N N . GLU G 1 84 ? 4.89303 -45.39413 -40.74462 1.000 17.76689 82 GLU G N 1
ATOM 10981 C CA . GLU G 1 84 ? 6.12929 -45.50418 -39.97508 1.000 20.18506 82 GLU G CA 1
ATOM 10982 C C . GLU G 1 84 ? 7.12639 -44.41736 -40.36236 1.000 21.57912 82 GLU G C 1
ATOM 10983 O O . GLU G 1 84 ? 7.87344 -43.92506 -39.50896 1.000 19.61155 82 GLU G O 1
ATOM 10989 N N . ALA G 1 85 ? 7.15857 -44.03229 -41.64192 1.000 18.70943 83 ALA G N 1
ATOM 10990 C CA . ALA G 1 85 ? 8.06580 -42.97089 -42.07119 1.000 12.84710 83 ALA G CA 1
ATOM 10991 C C . ALA G 1 85 ? 7.80917 -41.68464 -41.29535 1.000 25.57938 83 ALA G C 1
ATOM 10992 O O . ALA G 1 85 ? 8.74182 -41.06416 -40.77183 1.000 19.82081 83 ALA G O 1
ATOM 10994 N N . LEU G 1 86 ? 6.54204 -41.27855 -41.19381 1.000 15.63280 84 LEU G N 1
ATOM 10995 C CA . LEU G 1 86 ? 6.21854 -40.05622 -40.47110 1.000 15.19174 84 LEU G CA 1
ATOM 10996 C C . LEU G 1 86 ? 6.53193 -40.19556 -38.98952 1.000 23.17493 84 LEU G C 1
ATOM 10997 O O . LEU G 1 86 ? 7.07640 -39.26890 -38.37781 1.000 19.55218 84 LEU G O 1
ATOM 11002 N N . ARG G 1 87 ? 6.17669 -41.34106 -38.39345 1.000 17.84299 85 ARG G N 1
ATOM 11003 C CA . ARG G 1 87 ? 6.34360 -41.51914 -36.95201 1.000 24.96610 85 ARG G CA 1
ATOM 11004 C C . ARG G 1 87 ? 7.81830 -41.52551 -36.56592 1.000 25.39868 85 ARG G C 1
ATOM 11005 O O . ARG G 1 87 ? 8.19415 -40.97532 -35.52642 1.000 24.23574 85 ARG G O 1
ATOM 11013 N N . LYS G 1 88 ? 8.67027 -42.12892 -37.39617 1.000 26.31688 86 LYS G N 1
ATOM 11014 C CA . LYS G 1 88 ? 10.10305 -42.07180 -37.13865 1.000 24.18671 86 LYS G CA 1
ATOM 11015 C C . LYS G 1 88 ? 10.59413 -40.63039 -37.16392 1.000 39.42488 86 LYS G C 1
ATOM 11016 O O . LYS G 1 88 ? 11.29881 -40.18713 -36.25107 1.000 26.40165 86 LYS G O 1
ATOM 11022 N N . ARG G 1 89 ? 10.20668 -39.87821 -38.20102 1.000 36.35578 87 ARG G N 1
ATOM 11023 C CA . ARG G 1 89 ? 10.64288 -38.49167 -38.33907 1.000 23.20965 87 ARG G CA 1
ATOM 11024 C C . ARG G 1 89 ? 10.25422 -37.65377 -37.12766 1.000 34.44177 87 ARG G C 1
ATOM 11025 O O . ARG G 1 89 ? 11.05736 -36.85066 -36.64122 1.000 43.16441 87 ARG G O 1
ATOM 11033 N N . VAL G 1 90 ? 9.01639 -37.80192 -36.64478 1.000 30.76179 88 VAL G N 1
ATOM 11034 C CA . VAL G 1 90 ? 8.55980 -37.00002 -35.50939 1.000 29.44353 88 VAL G CA 1
ATOM 11035 C C . VAL G 1 90 ? 9.35512 -37.34588 -34.25743 1.000 43.00762 88 VAL G C 1
ATOM 11036 O O . VAL G 1 90 ? 9.73852 -36.45952 -33.48264 1.000 33.55364 88 VAL G O 1
ATOM 11040 N N . LEU G 1 91 ? 9.61987 -38.63744 -34.03883 1.000 35.49483 89 LEU G N 1
ATOM 11041 C CA . LEU G 1 91 ? 10.36805 -39.05464 -32.85851 1.000 41.36954 89 LEU G CA 1
ATOM 11042 C C . LEU G 1 91 ? 11.84234 -38.68179 -32.92935 1.000 40.60060 89 LEU G C 1
ATOM 11043 O O . LEU G 1 91 ? 12.53681 -38.79779 -31.91474 1.000 44.49746 89 LEU G O 1
ATOM 11048 N N . LYS G 1 92 ? 12.33452 -38.23767 -34.08700 1.000 30.92674 90 LYS G N 1
ATOM 11049 C CA . LYS G 1 92 ? 13.74028 -37.88024 -34.23262 1.000 46.17788 90 LYS G CA 1
ATOM 11050 C C . LYS G 1 92 ? 13.99330 -36.37839 -34.19068 1.000 51.06749 90 LYS G C 1
ATOM 11051 O O . LYS G 1 92 ? 15.11418 -35.96615 -33.87528 1.000 65.94867 90 LYS G O 1
ATOM 11057 N N . ASP G 1 93 ? 12.99091 -35.55382 -34.49387 1.000 40.63509 91 ASP G N 1
ATOM 11058 C CA . ASP G 1 93 ? 13.15520 -34.10788 -34.51313 1.000 55.12435 91 ASP G CA 1
ATOM 11059 C C . ASP G 1 93 ? 12.27061 -33.38321 -33.51522 1.000 62.29525 91 ASP G C 1
ATOM 11060 O O . ASP G 1 93 ? 12.51284 -32.19985 -33.24708 1.000 59.92113 91 ASP G O 1
ATOM 11065 N N . GLY G 1 94 ? 11.25979 -34.05147 -32.96065 1.000 61.57471 92 GLY G N 1
ATOM 11066 C CA . GLY G 1 94 ? 10.24404 -33.39900 -32.17165 1.000 58.33987 92 GLY G CA 1
ATOM 11067 C C . GLY G 1 94 ? 9.11252 -32.79382 -32.97048 1.000 62.40602 92 GLY G C 1
ATOM 11068 O O . GLY G 1 94 ? 8.04863 -32.52041 -32.40005 1.000 66.61212 92 GLY G O 1
ATOM 11069 N N . THR G 1 95 ? 9.29732 -32.57800 -34.27157 1.000 62.64246 93 THR G N 1
ATOM 11070 C CA . THR G 1 95 ? 8.24493 -31.99072 -35.08728 1.000 68.35976 93 THR G CA 1
ATOM 11071 C C . THR G 1 95 ? 8.51854 -32.25152 -36.56169 1.000 69.01309 93 THR G C 1
ATOM 11072 O O . THR G 1 95 ? 9.65924 -32.47883 -36.97919 1.000 65.45374 93 THR G O 1
ATOM 11076 N N . MET G 1 96 ? 7.43951 -32.20617 -37.33869 1.000 75.04995 94 MET G N 1
ATOM 11077 C CA . MET G 1 96 ? 7.44779 -32.25642 -38.79246 1.000 62.61622 94 MET G CA 1
ATOM 11078 C C . MET G 1 96 ? 6.99870 -30.91399 -39.35713 1.000 60.96579 94 MET G C 1
ATOM 11079 O O . MET G 1 96 ? 6.59388 -30.00332 -38.62437 1.000 55.12842 94 MET G O 1
ATOM 11084 N N . ALA G 1 97 ? 7.06668 -30.80293 -40.68274 1.000 52.34095 95 ALA G N 1
ATOM 11085 C CA . ALA G 1 97 ? 6.58179 -29.61260 -41.36731 1.000 48.25030 95 ALA G CA 1
ATOM 11086 C C . ALA G 1 97 ? 6.48687 -29.89910 -42.85729 1.000 61.20716 95 ALA G C 1
ATOM 11087 O O . ALA G 1 97 ? 7.36657 -30.55384 -43.42299 1.000 78.04494 95 ALA G O 1
ATOM 11089 N N . ALA G 1 98 ? 5.41362 -29.41448 -43.47920 1.000 52.42905 96 ALA G N 1
ATOM 11090 C CA . ALA G 1 98 ? 5.27654 -29.43511 -44.93008 1.000 52.14330 96 ALA G CA 1
ATOM 11091 C C . ALA G 1 98 ? 4.49505 -28.19991 -45.34905 1.000 51.80946 96 ALA G C 1
ATOM 11092 O O . ALA G 1 98 ? 3.94358 -27.47733 -44.51408 1.000 59.34477 96 ALA G O 1
ATOM 11094 N N . LEU G 1 99 ? 4.44440 -27.96202 -46.65770 1.000 39.34368 97 LEU G N 1
ATOM 11095 C CA . LEU G 1 99 ? 3.96883 -26.69012 -47.19214 1.000 52.00596 97 LEU G CA 1
ATOM 11096 C C . LEU G 1 99 ? 2.64355 -26.82052 -47.93602 1.000 44.50647 97 LEU G C 1
ATOM 11097 O O . LEU G 1 99 ? 2.43546 -26.18584 -48.97153 1.000 51.94459 97 LEU G O 1
ATOM 11102 N N . ASP G 1 100 ? 1.72212 -27.63059 -47.41154 1.000 29.34369 98 ASP G N 1
ATOM 11103 C CA . ASP G 1 100 ? 0.37869 -27.68375 -47.97885 1.000 21.71834 98 ASP G CA 1
ATOM 11104 C C . ASP G 1 100 ? -0.59468 -27.95493 -46.84098 1.000 12.91404 98 ASP G C 1
ATOM 11105 O O . ASP G 1 100 ? -0.41527 -28.94627 -46.11456 1.000 18.64800 98 ASP G O 1
ATOM 11110 N N . PRO G 1 101 ? -1.62294 -27.12161 -46.67064 1.000 13.86317 99 PRO G N 1
ATOM 11111 C CA . PRO G 1 101 ? -2.54279 -27.31916 -45.53714 1.000 21.44515 99 PRO G CA 1
ATOM 11112 C C . PRO G 1 101 ? -3.30974 -28.63851 -45.58357 1.000 18.35666 99 PRO G C 1
ATOM 11113 O O . PRO G 1 101 ? -3.59591 -29.20646 -44.52100 1.000 12.21272 99 PRO G O 1
ATOM 11117 N N . VAL G 1 102 ? -3.64374 -29.15303 -46.77011 1.000 12.86654 100 VAL G N 1
ATOM 11118 C CA . VAL G 1 102 ? -4.33145 -30.44194 -46.82448 1.000 13.14920 100 VAL G CA 1
ATOM 11119 C C . VAL G 1 102 ? -3.35839 -31.58628 -46.55931 1.000 15.42758 100 VAL G C 1
ATOM 11120 O O . VAL G 1 102 ? -3.68703 -32.53840 -45.84066 1.000 9.93559 100 VAL G O 1
ATOM 11124 N N . VAL G 1 103 ? -2.14791 -31.51903 -47.12112 1.000 12.13472 101 VAL G N 1
ATOM 11125 C CA . VAL G 1 103 ? -1.15827 -32.55764 -46.83812 1.000 17.11875 101 VAL G CA 1
ATOM 11126 C C . VAL G 1 103 ? -0.82600 -32.58946 -45.34738 1.000 18.77295 101 VAL G C 1
ATOM 11127 O O . VAL G 1 103 ? -0.68502 -33.66662 -44.75250 1.000 15.58663 101 VAL G O 1
ATOM 11131 N N . ASP G 1 104 ? -0.68325 -31.41319 -44.72288 1.000 15.11277 102 ASP G N 1
ATOM 11132 C CA . ASP G 1 104 ? -0.44362 -31.36043 -43.27974 1.000 15.11089 102 ASP G CA 1
ATOM 11133 C C . ASP G 1 104 ? -1.56971 -32.04687 -42.51158 1.000 14.13961 102 ASP G C 1
ATOM 11134 O O . ASP G 1 104 ? -1.32188 -32.79287 -41.55193 1.000 12.73105 102 ASP G O 1
ATOM 11139 N N . LEU G 1 105 ? -2.81599 -31.81637 -42.92656 1.000 10.97386 103 LEU G N 1
ATOM 11140 C CA . LEU G 1 105 ? -3.94669 -32.41786 -42.22379 1.000 12.50519 103 LEU G CA 1
ATOM 11141 C C . LEU G 1 105 ? -3.91645 -33.94267 -42.31539 1.000 11.50127 103 LEU G C 1
ATOM 11142 O O . LEU G 1 105 ? -4.07883 -34.63324 -41.30509 1.000 12.91089 103 LEU G O 1
ATOM 11147 N N . TYR G 1 106 ? -3.69539 -34.49719 -43.51181 1.000 6.02995 104 TYR G N 1
ATOM 11148 C CA . TYR G 1 106 ? -3.79153 -35.94637 -43.59267 1.000 8.43649 104 TYR G CA 1
ATOM 11149 C C . TYR G 1 106 ? -2.53601 -36.65596 -43.07819 1.000 10.54145 104 TYR G C 1
ATOM 11150 O O . TYR G 1 106 ? -2.64087 -37.80129 -42.63622 1.000 11.45254 104 TYR G O 1
ATOM 11159 N N . ASN G 1 107 ? -1.37128 -35.99651 -43.07179 1.000 8.40889 105 ASN G N 1
ATOM 11160 C CA . ASN G 1 107 ? -0.24372 -36.50617 -42.28980 1.000 12.33216 105 ASN G CA 1
ATOM 11161 C C . ASN G 1 107 ? -0.54964 -36.47540 -40.79053 1.000 13.22296 105 ASN G C 1
ATOM 11162 O O . ASN G 1 107 ? -0.18392 -37.40032 -40.05552 1.000 14.11395 105 ASN G O 1
ATOM 11167 N N . ALA G 1 108 ? -1.20269 -35.40945 -40.31282 1.000 13.09272 106 ALA G N 1
ATOM 11168 C CA . ALA G 1 108 ? -1.60862 -35.35516 -38.90785 1.000 16.17709 106 ALA G CA 1
ATOM 11169 C C . ALA G 1 108 ? -2.52756 -36.52045 -38.54705 1.000 17.72176 106 ALA G C 1
ATOM 11170 O O . ALA G 1 108 ? -2.40660 -37.11175 -37.46411 1.000 11.68024 106 ALA G O 1
ATOM 11172 N N . VAL G 1 109 ? -3.46871 -36.85267 -39.43411 1.000 15.27156 107 VAL G N 1
ATOM 11173 C CA . VAL G 1 109 ? -4.34052 -37.99283 -39.17979 1.000 5.59914 107 VAL G CA 1
ATOM 11174 C C . VAL G 1 109 ? -3.51887 -39.26925 -39.12221 1.000 8.47567 107 VAL G C 1
ATOM 11175 O O . VAL G 1 109 ? -3.71930 -40.11695 -38.24416 1.000 12.05427 107 VAL G O 1
ATOM 11179 N N . SER G 1 110 ? -2.54945 -39.40612 -40.02566 1.000 9.00617 108 SER G N 1
ATOM 11180 C CA . SER G 1 110 ? -1.73996 -40.61367 -40.04054 1.000 16.39237 108 SER G CA 1
ATOM 11181 C C . SER G 1 110 ? -0.96341 -40.75220 -38.74185 1.000 18.01745 108 SER G C 1
ATOM 11182 O O . SER G 1 110 ? -0.78572 -41.86376 -38.22550 1.000 14.18803 108 SER G O 1
ATOM 11185 N N . LEU G 1 111 ? -0.51512 -39.62355 -38.19163 1.000 15.10881 109 LEU G N 1
ATOM 11186 C CA . LEU G 1 111 ? 0.30067 -39.62698 -36.98574 1.000 14.95805 109 LEU G CA 1
ATOM 11187 C C . LEU G 1 111 ? -0.53094 -39.92247 -35.74972 1.000 14.45331 109 LEU G C 1
ATOM 11188 O O . LEU G 1 111 ? -0.13378 -40.74047 -34.91498 1.000 17.91573 109 LEU G O 1
ATOM 11193 N N . ARG G 1 112 ? -1.67854 -39.25192 -35.60676 1.000 15.22019 110 ARG G N 1
ATOM 11194 C CA . ARG G 1 112 ? -2.48724 -39.42919 -34.40286 1.000 15.61630 110 ARG G CA 1
ATOM 11195 C C . ARG G 1 112 ? -3.02881 -40.84902 -34.28316 1.000 18.12400 110 ARG G C 1
ATOM 11196 O O . ARG G 1 112 ? -3.15507 -41.37093 -33.16787 1.000 15.95668 110 ARG G O 1
ATOM 11204 N N . TYR G 1 113 ? -3.32993 -41.50172 -35.40894 1.000 13.43864 111 TYR G N 1
ATOM 11205 C CA . TYR G 1 113 ? -3.93497 -42.83047 -35.39540 1.000 19.54349 111 TYR G CA 1
ATOM 11206 C C . TYR G 1 113 ? -3.00882 -43.92989 -35.90435 1.000 17.84183 111 TYR G C 1
ATOM 11207 O O . TYR G 1 113 ? -3.46464 -45.06769 -36.06313 1.000 19.66665 111 TYR G O 1
ATOM 11216 N N . ALA G 1 114 ? -1.72970 -43.62983 -36.13566 1.000 16.86433 112 ALA G N 1
ATOM 11217 C CA . ALA G 1 114 ? -0.73284 -44.60351 -36.59690 1.000 16.09963 112 ALA G CA 1
ATOM 11218 C C . ALA G 1 114 ? -1.29776 -45.46788 -37.71765 1.000 19.72001 112 ALA G C 1
ATOM 11219 O O . ALA G 1 114 ? -1.33443 -46.69961 -37.64820 1.000 11.58021 112 ALA G O 1
ATOM 11221 N N . VAL G 1 115 ? -1.77809 -44.78835 -38.75165 1.000 11.15628 113 VAL G N 1
ATOM 11222 C CA . VAL G 1 115 ? -2.42151 -45.47426 -39.87015 1.000 14.70319 113 VAL G CA 1
ATOM 11223 C C . VAL G 1 115 ? -1.88188 -44.86579 -41.16143 1.000 12.17265 113 VAL G C 1
ATOM 11224 O O . VAL G 1 115 ? -1.77423 -43.63486 -41.25970 1.000 13.18446 113 VAL G O 1
ATOM 11228 N N . PRO G 1 116 ? -1.47704 -45.66765 -42.14879 1.000 13.14694 114 PRO G N 1
ATOM 11229 C CA . PRO G 1 116 ? -1.13953 -45.08760 -43.45625 1.000 8.21573 114 PRO G CA 1
ATOM 11230 C C . PRO G 1 116 ? -2.33078 -44.32035 -44.01023 1.000 7.72474 114 PRO G C 1
ATOM 11231 O O . PRO G 1 116 ? -3.46291 -44.80515 -43.98969 1.000 8.89590 114 PRO G O 1
ATOM 11235 N N . VAL G 1 117 ? -2.07794 -43.10382 -44.48659 1.000 9.73757 115 VAL G N 1
ATOM 11236 C CA . VAL G 1 117 ? -3.11145 -42.27655 -45.10979 1.000 12.40817 115 VAL G CA 1
ATOM 11237 C C . VAL G 1 117 ? -2.53852 -41.69470 -46.39265 1.000 14.77101 115 VAL G C 1
ATOM 11238 O O . VAL G 1 117 ? -1.50392 -41.01335 -46.36036 1.000 10.80592 115 VAL G O 1
ATOM 11242 N N . GLY G 1 118 ? -3.20391 -41.95658 -47.51512 1.000 10.33386 116 GLY G N 1
ATOM 11243 C CA . GLY G 1 118 ? -2.81961 -41.39813 -48.79743 1.000 7.45465 116 GLY G CA 1
ATOM 11244 C C . GLY G 1 118 ? -3.80630 -40.32953 -49.22880 1.000 9.31754 116 GLY G C 1
ATOM 11245 O O . GLY G 1 118 ? -4.97255 -40.35220 -48.83034 1.000 10.71967 116 GLY G O 1
ATOM 11246 N N . GLY G 1 119 ? -3.32339 -39.37303 -50.02963 1.000 13.29065 117 GLY G N 1
ATOM 11247 C CA . GLY G 1 119 ? -4.15432 -38.31608 -50.58732 1.000 7.58882 117 GLY G CA 1
ATOM 11248 C C . GLY G 1 119 ? -3.72187 -37.96027 -51.99813 1.000 7.56303 117 GLY G C 1
ATOM 11249 O O . GLY G 1 119 ? -2.53017 -37.76235 -52.24300 1.000 7.74699 117 GLY G O 1
ATOM 11250 N N . GLU G 1 120 ? -4.66252 -37.87243 -52.93669 1.000 5.37017 118 GLU G N 1
ATOM 11251 C CA . GLU G 1 120 ? -4.30003 -37.74191 -54.33998 1.000 13.98208 118 GLU G CA 1
ATOM 11252 C C . GLU G 1 120 ? -5.30515 -36.86299 -55.06983 1.000 11.69644 118 GLU G C 1
ATOM 11253 O O . GLU G 1 120 ? -6.45130 -36.70041 -54.64228 1.000 10.64887 118 GLU G O 1
ATOM 11259 N N . ASN G 1 121 ? -4.85023 -36.30854 -56.19497 1.000 10.32292 119 ASN G N 1
ATOM 11260 C CA . ASN G 1 121 ? -5.68991 -35.55261 -57.12898 1.000 10.21859 119 ASN G CA 1
ATOM 11261 C C . ASN G 1 121 ? -6.47682 -36.53897 -57.98779 1.000 15.37222 119 ASN G C 1
ATOM 11262 O O . ASN G 1 121 ? -5.93673 -37.14041 -58.91885 1.000 11.72846 119 ASN G O 1
ATOM 11267 N N . SER G 1 122 ? -7.77340 -36.69470 -57.69919 1.000 11.40819 120 SER G N 1
ATOM 11268 C CA . SER G 1 122 ? -8.54360 -37.69511 -58.43175 1.000 13.06725 120 SER G CA 1
ATOM 11269 C C . SER G 1 122 ? -8.78382 -37.28963 -59.87978 1.000 14.06689 120 SER G C 1
ATOM 11270 O O . SER G 1 122 ? -9.04859 -38.16343 -60.70775 1.000 11.27970 120 SER G O 1
ATOM 11273 N N . ALA G 1 123 ? -8.65521 -35.99935 -60.21210 1.000 13.42971 121 ALA G N 1
ATOM 11274 C CA . ALA G 1 123 ? -8.77111 -35.58003 -61.60474 1.000 19.36624 121 ALA G CA 1
ATOM 11275 C C . ALA G 1 123 ? -7.62246 -36.09440 -62.46472 1.000 22.20423 121 ALA G C 1
ATOM 11276 O O . ALA G 1 123 ? -7.75179 -36.12602 -63.69343 1.000 21.72337 121 ALA G O 1
ATOM 11278 N N . ALA G 1 124 ? -6.50930 -36.49836 -61.85283 1.000 14.71252 122 ALA G N 1
ATOM 11279 C CA . ALA G 1 124 ? -5.36206 -37.03268 -62.58008 1.000 15.30283 122 ALA G CA 1
ATOM 11280 C C . ALA G 1 124 ? -5.49598 -38.51360 -62.91016 1.000 14.13401 122 ALA G C 1
ATOM 11281 O O . ALA G 1 124 ? -4.64969 -39.04881 -63.63499 1.000 8.44790 122 ALA G O 1
ATOM 11283 N N . TYR G 1 125 ? -6.52117 -39.18323 -62.38669 1.000 13.98698 123 TYR G N 1
ATOM 11284 C CA . TYR G 1 125 ? -6.70217 -40.61490 -62.58870 1.000 8.56111 123 TYR G CA 1
ATOM 11285 C C . TYR G 1 125 ? -7.29110 -40.90846 -63.96717 1.000 12.71562 123 TYR G C 1
ATOM 11286 O O . TYR G 1 125 ? -8.18067 -40.19997 -64.44495 1.000 16.09859 123 TYR G O 1
ATOM 11295 N N . CYS G 1 126 ? -6.77265 -41.94544 -64.61690 1.000 12.81409 124 CYS G N 1
ATOM 11296 C CA A CYS G 1 126 ? -7.34979 -42.48568 -65.85056 0.683 12.57686 124 CYS G CA 1
ATOM 11297 C CA B CYS G 1 126 ? -7.35747 -42.48253 -65.84188 0.317 12.63521 124 CYS G CA 1
ATOM 11298 C C . CYS G 1 126 ? -7.87825 -43.87110 -65.49832 1.000 11.22112 124 CYS G C 1
ATOM 11299 O O . CYS G 1 126 ? -7.10605 -44.82638 -65.39878 1.000 16.47485 124 CYS G O 1
ATOM 11304 N N . GLY G 1 127 ? -9.19322 -43.97543 -65.30123 1.000 10.88946 125 GLY G N 1
ATOM 11305 C CA . GLY G 1 127 ? -9.76449 -45.19387 -64.75809 1.000 14.19194 125 GLY G CA 1
ATOM 11306 C C . GLY G 1 127 ? -9.78624 -45.14528 -63.23923 1.000 12.95331 125 GLY G C 1
ATOM 11307 O O . GLY G 1 127 ? -9.42427 -44.15021 -62.60999 1.000 16.45103 125 GLY G O 1
ATOM 11308 N N . SER G 1 128 ? -10.20357 -46.24642 -62.63565 1.000 16.61400 126 SER G N 1
ATOM 11309 C CA . SER G 1 128 ? -10.30698 -46.28527 -61.18245 1.000 19.94779 126 SER G CA 1
ATOM 11310 C C . SER G 1 128 ? -9.05818 -46.88802 -60.54457 1.000 17.36713 126 SER G C 1
ATOM 11311 O O . SER G 1 128 ? -8.30883 -47.62976 -61.19026 1.000 9.41275 126 SER G O 1
ATOM 11314 N N . PRO G 1 129 ? -8.79315 -46.57089 -59.27056 1.000 14.86509 127 PRO G N 1
ATOM 11315 C CA . PRO G 1 129 ? -7.65725 -47.19778 -58.58137 1.000 14.43287 127 PRO G CA 1
ATOM 11316 C C . PRO G 1 129 ? -7.89861 -48.68657 -58.41436 1.000 13.06972 127 PRO G C 1
ATOM 11317 O O . PRO G 1 129 ? -9.02819 -49.12246 -58.19346 1.000 8.20762 127 PRO G O 1
ATOM 11321 N N . ARG G 1 130 ? -6.82690 -49.46441 -58.55183 1.000 8.96072 128 ARG G N 1
ATOM 11322 C CA . ARG G 1 130 ? -6.85265 -50.90150 -58.33034 1.000 15.53156 128 ARG G CA 1
ATOM 11323 C C . ARG G 1 130 ? -5.62852 -51.27022 -57.51626 1.000 12.62082 128 ARG G C 1
ATOM 11324 O O . ARG G 1 130 ? -4.53756 -50.75547 -57.76885 1.000 10.76752 128 ARG G O 1
ATOM 11332 N N . LEU G 1 131 ? -5.81398 -52.16532 -56.54887 1.000 11.16544 129 LEU G N 1
ATOM 11333 C CA . LEU G 1 131 ? -4.73779 -52.66557 -55.69976 1.000 13.51521 129 LEU G CA 1
ATOM 11334 C C . LEU G 1 131 ? -4.42855 -54.10042 -56.13023 1.000 8.95870 129 LEU G C 1
ATOM 11335 O O . LEU G 1 131 ? -5.25773 -54.99791 -55.94481 1.000 14.42622 129 LEU G O 1
ATOM 11340 N N . VAL G 1 132 ? -3.24252 -54.31350 -56.71303 1.000 11.78272 130 VAL G N 1
ATOM 11341 C CA . VAL G 1 132 ? -2.90080 -55.55804 -57.40415 1.000 11.11528 130 VAL G CA 1
ATOM 11342 C C . VAL G 1 132 ? -1.44017 -55.91811 -57.13922 1.000 17.35828 130 VAL G C 1
ATOM 11343 O O . VAL G 1 132 ? -0.65412 -55.10807 -56.64250 1.000 14.58518 130 VAL G O 1
ATOM 11347 N N . PHE G 1 133 ? -1.08105 -57.16280 -57.48484 1.000 14.37107 131 PHE G N 1
ATOM 11348 C CA . PHE G 1 133 ? 0.32149 -57.56213 -57.60083 1.000 14.83677 131 PHE G CA 1
ATOM 11349 C C . PHE G 1 133 ? 0.85805 -57.13913 -58.96807 1.000 15.77019 131 PHE G C 1
ATOM 11350 O O . PHE G 1 133 ? 0.24073 -57.43428 -59.99736 1.000 18.22119 131 PHE G O 1
ATOM 11358 N N . ALA G 1 134 ? 2.00837 -56.46149 -58.98663 1.000 15.04964 132 ALA G N 1
ATOM 11359 C CA . ALA G 1 134 ? 2.59716 -56.00898 -60.24555 1.000 13.76021 132 ALA G CA 1
ATOM 11360 C C . ALA G 1 134 ? 3.35240 -57.13357 -60.94753 1.000 18.49756 132 ALA G C 1
ATOM 11361 O O . ALA G 1 134 ? 3.93339 -58.01235 -60.30399 1.000 13.96432 132 ALA G O 1
ATOM 11363 N N . ASP G 1 135 ? 3.35700 -57.09355 -62.28697 1.000 18.16013 133 ASP G N 1
ATOM 11364 C CA . ASP G 1 135 ? 4.16859 -58.04121 -63.04736 1.000 22.85529 133 ASP G CA 1
ATOM 11365 C C . ASP G 1 135 ? 5.54583 -57.49333 -63.39349 1.000 33.71425 133 ASP G C 1
ATOM 11366 O O . ASP G 1 135 ? 6.38897 -58.24665 -63.89427 1.000 22.10642 133 ASP G O 1
ATOM 11371 N N . GLY G 1 136 ? 5.79394 -56.20889 -63.13567 1.000 18.50118 134 GLY G N 1
ATOM 11372 C CA . GLY G 1 136 ? 7.10562 -55.62699 -63.32534 1.000 20.96615 134 GLY G CA 1
ATOM 11373 C C . GLY G 1 136 ? 7.28340 -54.85972 -64.61548 1.000 20.07828 134 GLY G C 1
ATOM 11374 O O . GLY G 1 136 ? 8.33814 -54.24878 -64.80940 1.000 17.95678 134 GLY G O 1
ATOM 11375 N N . SER G 1 137 ? 6.28975 -54.86907 -65.49914 1.000 18.16149 135 SER G N 1
ATOM 11376 C CA . SER G 1 137 ? 6.34405 -54.11710 -66.74159 1.000 22.14707 135 SER G CA 1
ATOM 11377 C C . SER G 1 137 ? 5.65331 -52.76445 -66.64582 1.000 27.57790 135 SER G C 1
ATOM 11378 O O . SER G 1 137 ? 5.63998 -52.02448 -67.63183 1.000 21.31316 135 SER G O 1
ATOM 11381 N N . GLU G 1 138 ? 5.06367 -52.43723 -65.49876 1.000 19.66779 136 GLU G N 1
ATOM 11382 C CA . GLU G 1 138 ? 4.34613 -51.18177 -65.34246 1.000 18.18258 136 GLU G CA 1
ATOM 11383 C C . GLU G 1 138 ? 5.33245 -50.01974 -65.24411 1.000 18.64637 136 GLU G C 1
ATOM 11384 O O . GLU G 1 138 ? 6.50983 -50.20235 -64.92104 1.000 24.87732 136 GLU G O 1
ATOM 11390 N N . THR G 1 139 ? 4.84660 -48.81000 -65.53033 1.000 22.12010 137 THR G N 1
ATOM 11391 C CA . THR G 1 139 ? 5.64584 -47.60158 -65.36046 1.000 21.64186 137 THR G CA 1
ATOM 11392 C C . THR G 1 139 ? 5.14381 -46.78939 -64.17124 1.000 19.88520 137 THR G C 1
ATOM 11393 O O . THR G 1 139 ? 3.94100 -46.73103 -63.90270 1.000 12.72732 137 THR G O 1
ATOM 11397 N N . PHE G 1 140 ? 6.08809 -46.16051 -63.47343 1.000 14.44240 138 PHE G N 1
ATOM 11398 C CA . PHE G 1 140 ? 5.83761 -45.35449 -62.28501 1.000 14.78480 138 PHE G CA 1
ATOM 11399 C C . PHE G 1 140 ? 6.58483 -44.04128 -62.44324 1.000 15.35735 138 PHE G C 1
ATOM 11400 O O . PHE G 1 140 ? 7.81327 -44.03962 -62.57038 1.000 14.68387 138 PHE G O 1
ATOM 11408 N N . ASP G 1 141 ? 5.85421 -42.93130 -62.43606 1.000 16.20772 139 ASP G N 1
ATOM 11409 C CA . ASP G 1 141 ? 6.45411 -41.60983 -62.58486 1.000 14.18695 139 ASP G CA 1
ATOM 11410 C C . ASP G 1 141 ? 6.70070 -41.01117 -61.20398 1.000 22.25311 139 ASP G C 1
ATOM 11411 O O . ASP G 1 141 ? 5.76646 -40.84927 -60.40837 1.000 16.53709 139 ASP G O 1
ATOM 11416 N N . THR G 1 142 ? 7.95642 -40.68776 -60.92706 1.000 16.24226 140 THR G N 1
ATOM 11417 C CA . THR G 1 142 ? 8.38730 -40.32294 -59.59027 1.000 20.43366 140 THR G CA 1
ATOM 11418 C C . THR G 1 142 ? 9.45872 -39.24768 -59.73911 1.000 22.95021 140 THR G C 1
ATOM 11419 O O . THR G 1 142 ? 9.53200 -38.57224 -60.77070 1.000 17.50254 140 THR G O 1
ATOM 11423 N N . LEU G 1 143 ? 10.28928 -39.07868 -58.71492 1.000 20.40132 141 LEU G N 1
ATOM 11424 C CA . LEU G 1 143 ? 11.34647 -38.07630 -58.73867 1.000 25.28460 141 LEU G CA 1
ATOM 11425 C C . LEU G 1 143 ? 12.63625 -38.71955 -58.26219 1.000 39.85644 141 LEU G C 1
ATOM 11426 O O . LEU G 1 143 ? 12.70262 -39.20296 -57.12907 1.000 40.72939 141 LEU G O 1
ATOM 11431 N N . LYS G 1 144 ? 13.65381 -38.72608 -59.11899 1.000 48.37614 142 LYS G N 1
ATOM 11432 C CA . LYS G 1 144 ? 15.00762 -39.09616 -58.72253 1.000 51.64720 142 LYS G CA 1
ATOM 11433 C C . LYS G 1 144 ? 15.80664 -37.82287 -58.48173 1.000 60.38968 142 LYS G C 1
ATOM 11434 O O . LYS G 1 144 ? 15.85787 -36.94514 -59.35179 1.000 57.28643 142 LYS G O 1
ATOM 11440 N N . GLU G 1 145 ? 16.43566 -37.73615 -57.30730 1.000 70.11707 143 GLU G N 1
ATOM 11441 C CA . GLU G 1 145 ? 16.95021 -36.47466 -56.78838 1.000 71.35293 143 GLU G CA 1
ATOM 11442 C C . GLU G 1 145 ? 15.77981 -35.50682 -56.67491 1.000 64.39071 143 GLU G C 1
ATOM 11443 O O . GLU G 1 145 ? 14.92317 -35.66752 -55.79876 1.000 53.31685 143 GLU G O 1
ATOM 11449 N N . GLY G 1 146 ? 15.71215 -34.52487 -57.56959 1.000 56.84664 144 GLY G N 1
ATOM 11450 C CA . GLY G 1 146 ? 14.58737 -33.61015 -57.59133 1.000 55.40445 144 GLY G CA 1
ATOM 11451 C C . GLY G 1 146 ? 13.97854 -33.48317 -58.97225 1.000 47.43215 144 GLY G C 1
ATOM 11452 O O . GLY G 1 146 ? 13.12546 -32.62341 -59.21369 1.000 36.32206 144 GLY G O 1
ATOM 11453 N N . GLN G 1 147 ? 14.40491 -34.34700 -59.88513 1.000 50.99007 145 GLN G N 1
ATOM 11454 C CA . GLN G 1 147 ? 14.00374 -34.27086 -61.27697 1.000 42.70557 145 GLN G CA 1
ATOM 11455 C C . GLN G 1 147 ? 13.01486 -35.37852 -61.62227 1.000 26.15185 145 GLN G C 1
ATOM 11456 O O . GLN G 1 147 ? 13.01290 -36.43404 -60.98268 1.000 26.05058 145 GLN G O 1
ATOM 11462 N N . PRO G 1 148 ? 12.15849 -35.16393 -62.62196 1.000 24.24508 146 PRO G N 1
ATOM 11463 C CA . PRO G 1 148 ? 11.22161 -36.21684 -63.03542 1.000 21.83149 146 PRO G CA 1
ATOM 11464 C C . PRO G 1 148 ? 11.93391 -37.50747 -63.42120 1.000 37.47576 146 PRO G C 1
ATOM 11465 O O . PRO G 1 148 ? 13.05819 -37.50093 -63.92595 1.000 28.16100 146 PRO G O 1
ATOM 11469 N N . ALA G 1 149 ? 11.26103 -38.62853 -63.17145 1.000 26.88455 147 ALA G N 1
ATOM 11470 C CA . ALA G 1 149 ? 11.87840 -39.93069 -63.36203 1.000 23.91820 147 ALA G CA 1
ATOM 11471 C C . ALA G 1 149 ? 10.78335 -40.95971 -63.56987 1.000 25.01562 147 ALA G C 1
ATOM 11472 O O . ALA G 1 149 ? 9.67427 -40.81229 -63.04999 1.000 21.40154 147 ALA G O 1
ATOM 11474 N N . THR G 1 150 ? 11.10158 -41.99561 -64.34399 1.000 25.11742 148 THR G N 1
ATOM 11475 C CA . THR G 1 150 ? 10.19979 -43.11886 -64.56665 1.000 18.69262 148 THR G CA 1
ATOM 11476 C C . THR G 1 150 ? 10.90990 -44.40612 -64.17470 1.000 26.71408 148 THR G C 1
ATOM 11477 O O . THR G 1 150 ? 12.02390 -44.67556 -64.64142 1.000 28.42195 148 THR G O 1
ATOM 11481 N N . GLU G 1 151 ? 10.27216 -45.17962 -63.30481 1.000 18.37693 149 GLU G N 1
ATOM 11482 C CA . GLU G 1 151 ? 10.76846 -46.45226 -62.79932 1.000 14.60564 149 GLU G CA 1
ATOM 11483 C C . GLU G 1 151 ? 9.76824 -47.54567 -63.14993 1.000 17.29500 149 GLU G C 1
ATOM 11484 O O . GLU G 1 151 ? 8.75801 -47.30725 -63.81590 1.000 20.45613 149 GLU G O 1
ATOM 11490 N N . SER G 1 152 ? 10.04438 -48.74720 -62.65184 1.000 21.82738 150 SER G N 1
ATOM 11491 C CA . SER G 1 152 ? 9.13792 -49.88200 -62.70615 1.000 19.29412 150 SER G CA 1
ATOM 11492 C C . SER G 1 152 ? 9.10247 -50.57128 -61.35109 1.000 19.85005 150 SER G C 1
ATOM 11493 O O . SER G 1 152 ? 10.11683 -50.61264 -60.64465 1.000 12.00986 150 SER G O 1
ATOM 11496 N N . PRO G 1 153 ? 7.95442 -51.12017 -60.95752 1.000 16.15395 151 PRO G N 1
ATOM 11497 C CA . PRO G 1 153 ? 7.91642 -51.91568 -59.72806 1.000 17.13532 151 PRO G CA 1
ATOM 11498 C C . PRO G 1 153 ? 8.61134 -53.24695 -59.94885 1.000 21.33004 151 PRO G C 1
ATOM 11499 O O . PRO G 1 153 ? 8.83966 -53.67800 -61.08118 1.000 20.33997 151 PRO G O 1
ATOM 11503 N N . GLU G 1 154 ? 8.95937 -53.89258 -58.83963 1.000 17.62582 152 GLU G N 1
ATOM 11504 C CA . GLU G 1 154 ? 9.45074 -55.25923 -58.90426 1.000 21.68537 152 GLU G CA 1
ATOM 11505 C C . GLU G 1 154 ? 8.30947 -56.20500 -59.28008 1.000 26.90828 152 GLU G C 1
ATOM 11506 O O . GLU G 1 154 ? 7.15028 -55.95840 -58.93927 1.000 15.71637 152 GLU G O 1
ATOM 11512 N N . PRO G 1 155 ? 8.60554 -57.28931 -59.99146 1.000 25.83431 153 PRO G N 1
ATOM 11513 C CA . PRO G 1 155 ? 7.60666 -58.35581 -60.13465 1.000 18.54022 153 PRO G CA 1
ATOM 11514 C C . PRO G 1 155 ? 7.15778 -58.83954 -58.76136 1.000 16.53367 153 PRO G C 1
ATOM 11515 O O . PRO G 1 155 ? 7.97467 -59.05111 -57.86509 1.000 21.16203 153 PRO G O 1
ATOM 11519 N N . GLY G 1 156 ? 5.84040 -58.98077 -58.58610 1.000 16.70812 154 GLY G N 1
ATOM 11520 C CA . GLY G 1 156 ? 5.28939 -59.40025 -57.31087 1.000 15.33417 154 GLY G CA 1
ATOM 11521 C C . GLY G 1 156 ? 5.06704 -58.29500 -56.29547 1.000 21.22298 154 GLY G C 1
ATOM 11522 O O . GLY G 1 156 ? 4.41966 -58.54331 -55.26880 1.000 18.97683 154 GLY G O 1
ATOM 11523 N N . GLU G 1 157 ? 5.57102 -57.08814 -56.54530 1.000 12.81386 155 GLU G N 1
ATOM 11524 C CA . GLU G 1 157 ? 5.34735 -55.96376 -55.64326 1.000 17.85334 155 GLU G CA 1
ATOM 11525 C C . GLU G 1 157 ? 3.87781 -55.54698 -55.65013 1.000 19.58691 155 GLU G C 1
ATOM 11526 O O . GLU G 1 157 ? 3.22839 -55.52348 -56.69922 1.000 16.78514 155 GLU G O 1
ATOM 11532 N N . VAL G 1 158 ? 3.34475 -55.22170 -54.47346 1.000 16.24320 156 VAL G N 1
ATOM 11533 C CA . VAL G 1 158 ? 1.97025 -54.73471 -54.39723 1.000 19.47549 156 VAL G CA 1
ATOM 11534 C C . VAL G 1 158 ? 1.95426 -53.25776 -54.76776 1.000 11.37753 156 VAL G C 1
ATOM 11535 O O . VAL G 1 158 ? 2.77044 -52.47458 -54.26587 1.000 13.52667 156 VAL G O 1
ATOM 11539 N N . ILE G 1 159 ? 1.03663 -52.87980 -55.66114 1.000 7.33256 157 ILE G N 1
ATOM 11540 C CA . ILE G 1 159 ? 0.93424 -51.51333 -56.16593 1.000 13.47592 157 ILE G CA 1
ATOM 11541 C C . ILE G 1 159 ? -0.51860 -51.06943 -56.20147 1.000 12.73133 157 ILE G C 1
ATOM 11542 O O . ILE G 1 159 ? -1.42974 -51.87423 -56.42038 1.000 16.10276 157 ILE G O 1
ATOM 11547 N N . TRP G 1 160 ? -0.72785 -49.76797 -56.00726 1.000 14.20370 158 TRP G N 1
ATOM 11548 C CA . TRP G 1 160 ? -1.92944 -49.10674 -56.50036 1.000 9.20521 158 TRP G CA 1
ATOM 11549 C C . TRP G 1 160 ? -1.64879 -48.61752 -57.91199 1.000 8.17053 158 TRP G C 1
ATOM 11550 O O . TRP G 1 160 ? -0.55808 -48.11870 -58.19838 1.000 9.06254 158 TRP G O 1
ATOM 11561 N N . ARG G 1 161 ? -2.63884 -48.74925 -58.78843 1.000 7.74185 159 ARG G N 1
ATOM 11562 C CA . ARG G 1 161 ? -2.46046 -48.36105 -60.17727 1.000 8.13509 159 ARG G CA 1
ATOM 11563 C C . ARG G 1 161 ? -3.79866 -47.92301 -60.74821 1.000 9.21485 159 ARG G C 1
ATOM 11564 O O . ARG G 1 161 ? -4.85858 -48.23803 -60.20204 1.000 12.30677 159 ARG G O 1
ATOM 11572 N N . ASP G 1 162 ? -3.73308 -47.17590 -61.85218 1.000 7.35693 160 ASP G N 1
ATOM 11573 C CA . ASP G 1 162 ? -4.90925 -46.90677 -62.67476 1.000 16.88380 160 ASP G CA 1
ATOM 11574 C C . ASP G 1 162 ? -4.62898 -47.46167 -64.06532 1.000 11.56740 160 ASP G C 1
ATOM 11575 O O . ASP G 1 162 ? -3.69494 -48.25467 -64.22635 1.000 15.25066 160 ASP G O 1
ATOM 11580 N N . ASP G 1 163 ? -5.40574 -47.05227 -65.07287 1.000 12.41597 161 ASP G N 1
ATOM 11581 C CA . ASP G 1 163 ? -5.23700 -47.64061 -66.40174 1.000 16.72839 161 ASP G CA 1
ATOM 11582 C C . ASP G 1 163 ? -3.89797 -47.26866 -67.02939 1.000 19.50642 161 ASP G C 1
ATOM 11583 O O . ASP G 1 163 ? -3.37803 -48.02557 -67.85693 1.000 20.58336 161 ASP G O 1
ATOM 11588 N N . ARG G 1 164 ? -3.32127 -46.12131 -66.65245 1.000 16.41568 162 ARG G N 1
ATOM 11589 C CA . ARG G 1 164 ? -2.03822 -45.71321 -67.22104 1.000 14.33820 162 ARG G CA 1
ATOM 11590 C C . ARG G 1 164 ? -0.87150 -46.45576 -66.58144 1.000 19.80360 162 ARG G C 1
ATOM 11591 O O . ARG G 1 164 ? -0.00338 -46.97405 -67.28997 1.000 19.50343 162 ARG G O 1
ATOM 11599 N N . GLY G 1 165 ? -0.82396 -46.51155 -65.25448 1.000 18.74521 163 GLY G N 1
ATOM 11600 C CA . GLY G 1 165 ? 0.24686 -47.23665 -64.59172 1.000 14.47410 163 GLY G CA 1
ATOM 11601 C C . GLY G 1 165 ? 0.20039 -47.07767 -63.08992 1.000 10.83049 163 GLY G C 1
ATOM 11602 O O . GLY G 1 165 ? -0.84342 -46.75627 -62.52029 1.000 14.63235 163 GLY G O 1
ATOM 11603 N N . VAL G 1 166 ? 1.36119 -47.28794 -62.45836 1.000 14.86836 164 VAL G N 1
ATOM 11604 C CA . VAL G 1 166 ? 1.46656 -47.29854 -60.99888 1.000 9.70564 164 VAL G CA 1
ATOM 11605 C C . VAL G 1 166 ? 1.23396 -45.89634 -60.44828 1.000 13.51634 164 VAL G C 1
ATOM 11606 O O . VAL G 1 166 ? 1.79091 -44.91153 -60.95084 1.000 11.98604 164 VAL G O 1
ATOM 11610 N N . THR G 1 167 ? 0.41848 -45.79783 -59.39671 1.000 9.48951 165 THR G N 1
ATOM 11611 C CA . THR G 1 167 ? 0.24716 -44.53758 -58.68841 1.000 11.14062 165 THR G CA 1
ATOM 11612 C C . THR G 1 167 ? 0.77060 -44.58038 -57.25765 1.000 12.01108 165 THR G C 1
ATOM 11613 O O . THR G 1 167 ? 0.90443 -43.52120 -56.63936 1.000 12.67260 165 THR G O 1
ATOM 11617 N N . CYS G 1 168 ? 1.07314 -45.76272 -56.71676 1.000 10.60855 166 CYS G N 1
ATOM 11618 C CA . CYS G 1 168 ? 1.77693 -45.84525 -55.44524 1.000 6.78682 166 CYS G CA 1
ATOM 11619 C C . CYS G 1 168 ? 2.56016 -47.14610 -55.39079 1.000 13.73948 166 CYS G C 1
ATOM 11620 O O . CYS G 1 168 ? 2.01299 -48.22178 -55.64303 1.000 8.01370 166 CYS G O 1
ATOM 11623 N N . ARG G 1 169 ? 3.84456 -47.04185 -55.08321 1.000 10.61389 167 ARG G N 1
ATOM 11624 C CA . ARG G 1 169 ? 4.69926 -48.21457 -55.05002 1.000 10.39074 167 ARG G CA 1
ATOM 11625 C C . ARG G 1 169 ? 4.70468 -48.83559 -53.66215 1.000 15.16821 167 ARG G C 1
ATOM 11626 O O . ARG G 1 169 ? 4.50518 -48.15358 -52.65212 1.000 15.53865 167 ARG G O 1
ATOM 11634 N N . ARG G 1 170 ? 4.93348 -50.14920 -53.63315 1.000 12.87980 168 ARG G N 1
ATOM 11635 C CA . ARG G 1 170 ? 5.08037 -50.92242 -52.40035 1.000 12.55641 168 ARG G CA 1
ATOM 11636 C C . ARG G 1 170 ? 3.92877 -50.65822 -51.43020 1.000 12.13311 168 ARG G C 1
ATOM 11637 O O . ARG G 1 170 ? 4.12557 -50.34035 -50.25359 1.000 10.32041 168 ARG G O 1
ATOM 11645 N N . TRP G 1 171 ? 2.70694 -50.81552 -51.95850 1.000 12.69041 169 TRP G N 1
ATOM 11646 C CA . TRP G 1 171 ? 1.42383 -50.65165 -51.27550 1.000 16.96461 169 TRP G CA 1
ATOM 11647 C C . TRP G 1 171 ? 1.19731 -49.21248 -50.82168 1.000 18.51851 169 TRP G C 1
ATOM 11648 O O . TRP G 1 171 ? 0.29818 -48.53105 -51.32906 1.000 14.21227 169 TRP G O 1
ATOM 11659 N N . ASN G 1 172 ? 1.99348 -48.73674 -49.86890 1.000 12.61064 170 ASN G N 1
ATOM 11660 C CA . ASN G 1 172 ? 1.82233 -47.37573 -49.38347 1.000 12.60463 170 ASN G CA 1
ATOM 11661 C C . ASN G 1 172 ? 3.16374 -46.73865 -49.03486 1.000 12.81747 170 ASN G C 1
ATOM 11662 O O . ASN G 1 172 ? 3.23785 -45.87238 -48.15499 1.000 21.56081 170 ASN G O 1
ATOM 11667 N N . TRP G 1 173 ? 4.22909 -47.14813 -49.72616 1.000 17.99459 171 TRP G N 1
ATOM 11668 C CA . TRP G 1 173 ? 5.55696 -46.61807 -49.44027 1.000 16.46149 171 TRP G CA 1
ATOM 11669 C C . TRP G 1 173 ? 5.77933 -45.25072 -50.09151 1.000 17.41724 171 TRP G C 1
ATOM 11670 O O . TRP G 1 173 ? 6.27950 -44.32552 -49.44349 1.000 13.36201 171 TRP G O 1
ATOM 11681 N N . ARG G 1 174 ? 5.41418 -45.09159 -51.36196 1.000 11.17283 172 ARG G N 1
ATOM 11682 C CA . ARG G 1 174 ? 5.76418 -43.86708 -52.07876 1.000 14.37277 172 ARG G CA 1
ATOM 11683 C C . ARG G 1 174 ? 4.73406 -43.57295 -53.15450 1.000 8.57801 172 ARG G C 1
ATOM 11684 O O . ARG G 1 174 ? 4.55540 -44.37494 -54.07351 1.000 7.70993 172 ARG G O 1
ATOM 11692 N N . GLN G 1 175 ? 4.09239 -42.41069 -53.05344 1.000 9.99058 173 GLN G N 1
ATOM 11693 C CA . GLN G 1 175 ? 3.12435 -41.96053 -54.04307 1.000 18.55158 173 GLN G CA 1
ATOM 11694 C C . GLN G 1 175 ? 3.82366 -41.42776 -55.28869 1.000 14.27707 173 GLN G C 1
ATOM 11695 O O . GLN G 1 175 ? 4.93329 -40.89248 -55.22468 1.000 12.65104 173 GLN G O 1
ATOM 11701 N N . GLY G 1 176 ? 3.16126 -41.57601 -56.42888 1.000 14.59732 174 GLY G N 1
ATOM 11702 C CA . GLY G 1 176 ? 3.69489 -41.03808 -57.66149 1.000 11.59561 174 GLY G CA 1
ATOM 11703 C C . GLY G 1 176 ? 3.50865 -39.53252 -57.77129 1.000 18.09296 174 GLY G C 1
ATOM 11704 O O . GLY G 1 176 ? 2.78373 -38.91157 -56.99331 1.000 15.41802 174 GLY G O 1
ATOM 11705 N N . VAL G 1 177 ? 4.17388 -38.95130 -58.77797 1.000 13.53478 175 VAL G N 1
ATOM 11706 C CA . VAL G 1 177 ? 4.08378 -37.51249 -59.03099 1.000 14.77572 175 VAL G CA 1
ATOM 11707 C C . VAL G 1 177 ? 2.77906 -37.15703 -59.73830 1.000 22.11969 175 VAL G C 1
ATOM 11708 O O . VAL G 1 177 ? 2.15906 -36.12276 -59.44625 1.000 10.94967 175 VAL G O 1
ATOM 11712 N N . ARG G 1 178 ? 2.34059 -38.01108 -60.66667 1.000 13.25818 176 ARG G N 1
ATOM 11713 C CA . ARG G 1 178 ? 1.22327 -37.67346 -61.54545 1.000 16.01232 176 ARG G CA 1
ATOM 11714 C C . ARG G 1 178 ? -0.03188 -37.30537 -60.75670 1.000 17.57395 176 ARG G C 1
ATOM 11715 O O . ARG G 1 178 ? -0.70482 -36.31396 -61.06397 1.000 13.37865 176 ARG G O 1
ATOM 11723 N N . THR G 1 179 ? -0.36380 -38.09562 -59.73668 1.000 14.15892 177 THR G N 1
ATOM 11724 C CA . THR G 1 179 ? -1.60362 -37.93221 -58.98888 1.000 15.65971 177 THR G CA 1
ATOM 11725 C C . THR G 1 179 ? -1.40788 -37.16712 -57.68410 1.000 20.18135 177 THR G C 1
ATOM 11726 O O . THR G 1 179 ? -2.27285 -37.22164 -56.80111 1.000 13.68862 177 THR G O 1
ATOM 11730 N N . ARG G 1 180 ? -0.29553 -36.45524 -57.54608 1.000 14.75854 178 ARG G N 1
ATOM 11731 C CA . ARG G 1 180 ? -0.00792 -35.75483 -56.30230 1.000 12.94463 178 ARG G CA 1
ATOM 11732 C C . ARG G 1 180 ? -1.10331 -34.73642 -55.98264 1.000 19.55193 178 ARG G C 1
ATOM 11733 O O . ARG G 1 180 ? -1.57349 -34.00361 -56.85845 1.000 16.44569 178 ARG G O 1
ATOM 11741 N N . LEU G 1 181 ? -1.51157 -34.70143 -54.71613 1.000 10.86189 179 LEU G N 1
ATOM 11742 C CA . LEU G 1 181 ? -2.57371 -33.81776 -54.25907 1.000 14.56206 179 LEU G CA 1
ATOM 11743 C C . LEU G 1 181 ? -2.03447 -32.42926 -53.92616 1.000 18.03176 179 LEU G C 1
ATOM 11744 O O . LEU G 1 181 ? -0.96109 -32.28429 -53.33351 1.000 21.57683 179 LEU G O 1
ATOM 11749 N N . SER G 1 182 ? -2.81205 -31.41201 -54.28516 1.000 17.10846 180 SER G N 1
ATOM 11750 C CA . SER G 1 182 ? -2.61854 -30.05778 -53.79764 1.000 23.65373 180 SER G CA 1
ATOM 11751 C C . SER G 1 182 ? -3.93036 -29.57159 -53.19822 1.000 24.64959 180 SER G C 1
ATOM 11752 O O . SER G 1 182 ? -5.01288 -30.04309 -53.56317 1.000 14.43656 180 SER G O 1
ATOM 11755 N N . ALA G 1 183 ? -3.81942 -28.61531 -52.26903 1.000 13.27946 181 ALA G N 1
ATOM 11756 C CA . ALA G 1 183 ? -4.99168 -28.07867 -51.58363 1.000 10.17844 181 ALA G CA 1
ATOM 11757 C C . ALA G 1 183 ? -5.93128 -27.34425 -52.53098 1.000 17.00346 181 ALA G C 1
ATOM 11758 O O . ALA G 1 183 ? -7.11419 -27.17368 -52.21233 1.000 19.62437 181 ALA G O 1
ATOM 11760 N N . SER G 1 184 ? -5.43953 -26.92130 -53.68997 1.000 15.37751 182 SER G N 1
ATOM 11761 C CA . SER G 1 184 ? -6.29007 -26.26498 -54.67087 1.000 18.76176 182 SER G CA 1
ATOM 11762 C C . SER G 1 184 ? -7.01673 -27.24306 -55.58382 1.000 17.62789 182 SER G C 1
ATOM 11763 O O . SER G 1 184 ? -7.86872 -26.80815 -56.36560 1.000 20.33859 182 SER G O 1
ATOM 11766 N N . ASP G 1 185 ? -6.70460 -28.53917 -55.51105 1.000 17.79778 183 ASP G N 1
ATOM 11767 C CA . ASP G 1 185 ? -7.43267 -29.53071 -56.29563 1.000 15.71254 183 ASP G CA 1
ATOM 11768 C C . ASP G 1 185 ? -8.92868 -29.41937 -56.03672 1.000 15.61341 183 ASP G C 1
ATOM 11769 O O . ASP G 1 185 ? -9.36614 -29.20654 -54.90288 1.000 17.90445 183 ASP G O 1
ATOM 11774 N N . LYS G 1 186 ? -9.71911 -29.58410 -57.08826 1.000 13.86421 184 LYS G N 1
ATOM 11775 C CA . LYS G 1 186 ? -11.16153 -29.55588 -56.91074 1.000 17.23289 184 LYS G CA 1
ATOM 11776 C C . LYS G 1 186 ? -11.74087 -30.92491 -56.58182 1.000 16.65626 184 LYS G C 1
ATOM 11777 O O . LYS G 1 186 ? -12.82952 -30.99720 -55.99660 1.000 12.77532 184 LYS G O 1
ATOM 11783 N N . ALA G 1 187 ? -11.02212 -32.00193 -56.89667 1.000 11.10693 185 ALA G N 1
ATOM 11784 C CA . ALA G 1 187 ? -11.47460 -33.36137 -56.62338 1.000 13.88729 185 ALA G CA 1
ATOM 11785 C C . ALA G 1 187 ? -10.32098 -34.14033 -56.00810 1.000 14.43019 185 ALA G C 1
ATOM 11786 O O . ALA G 1 187 ? -9.23894 -34.21334 -56.60040 1.000 11.10628 185 ALA G O 1
ATOM 11788 N N . MET G 1 188 ? -10.55080 -34.72036 -54.82362 1.000 7.84136 186 MET G N 1
ATOM 11789 C CA . MET G 1 188 ? -9.50790 -35.38279 -54.05294 1.000 10.44456 186 MET G CA 1
ATOM 11790 C C . MET G 1 188 ? -9.94310 -36.79285 -53.68091 1.000 4.67236 186 MET G C 1
ATOM 11791 O O . MET G 1 188 ? -11.13262 -37.06454 -53.51968 1.000 8.27814 186 MET G O 1
ATOM 11796 N N . TRP G 1 189 ? -8.96526 -37.68302 -53.52960 1.000 4.85906 187 TRP G N 1
ATOM 11797 C CA . TRP G 1 189 ? -9.21631 -39.06122 -53.12100 1.000 9.72161 187 TRP G CA 1
ATOM 11798 C C . TRP G 1 189 ? -8.26794 -39.42905 -51.98859 1.000 9.38225 187 TRP G C 1
ATOM 11799 O O . TRP G 1 189 ? -7.04799 -39.30556 -52.13945 1.000 7.65409 187 TRP G O 1
ATOM 11810 N N . PHE G 1 190 ? -8.82246 -39.89851 -50.86707 1.000 6.94384 188 PHE G N 1
ATOM 11811 C CA . PHE G 1 190 ? -8.02803 -40.32676 -49.72184 1.000 8.26139 188 PHE G CA 1
ATOM 11812 C C . PHE G 1 190 ? -8.22067 -41.81759 -49.44760 1.000 10.44217 188 PHE G C 1
ATOM 11813 O O . PHE G 1 190 ? -9.32495 -42.35617 -49.59732 1.000 7.97210 188 PHE G O 1
ATOM 11821 N N . ILE G 1 191 ? -7.14669 -42.49034 -49.04135 1.000 5.87087 189 ILE G N 1
ATOM 11822 C CA . ILE G 1 191 ? -7.21492 -43.91004 -48.71201 1.000 10.12084 189 ILE G CA 1
ATOM 11823 C C . ILE G 1 191 ? -6.52038 -44.11634 -47.36671 1.000 9.83652 189 ILE G C 1
ATOM 11824 O O . ILE G 1 191 ? -5.32072 -43.84845 -47.22571 1.000 11.24497 189 ILE G O 1
ATOM 11829 N N . LEU G 1 192 ? -7.29325 -44.51348 -46.36372 1.000 9.20924 190 LEU G N 1
ATOM 11830 C CA . LEU G 1 192 ? -6.79087 -44.80159 -45.02502 1.000 5.96087 190 LEU G CA 1
ATOM 11831 C C . LEU G 1 192 ? -6.73951 -46.31785 -44.88691 1.000 6.37984 190 LEU G C 1
ATOM 11832 O O . LEU G 1 192 ? -7.78583 -46.96711 -44.86021 1.000 8.72128 190 LEU G O 1
ATOM 11837 N N . GLU G 1 193 ? -5.53447 -46.87835 -44.80738 1.000 6.09006 191 GLU G N 1
ATOM 11838 C CA . GLU G 1 193 ? -5.31815 -48.31560 -44.96382 1.000 11.39476 191 GLU G CA 1
ATOM 11839 C C . GLU G 1 193 ? -4.93953 -48.95343 -43.62961 1.000 13.67640 191 GLU G C 1
ATOM 11840 O O . GLU G 1 193 ? -4.06489 -48.44425 -42.92488 1.000 11.12198 191 GLU G O 1
ATOM 11846 N N . SER G 1 194 ? -5.56988 -50.08343 -43.29699 1.000 15.36906 192 SER G N 1
ATOM 11847 C CA . SER G 1 194 ? -5.37158 -50.68197 -41.98131 1.000 8.82461 192 SER G CA 1
ATOM 11848 C C . SER G 1 194 ? -5.36329 -52.20836 -42.04454 1.000 17.41162 192 SER G C 1
ATOM 11849 O O . SER G 1 194 ? -5.88231 -52.83060 -42.97920 1.000 10.77159 192 SER G O 1
ATOM 11852 N N . LEU G 1 195 ? -4.77962 -52.79733 -41.00198 1.000 13.80426 193 LEU G N 1
ATOM 11853 C CA . LEU G 1 195 ? -4.71190 -54.22462 -40.73495 1.000 13.13350 193 LEU G CA 1
ATOM 11854 C C . LEU G 1 195 ? -5.40113 -54.52718 -39.40804 1.000 10.96263 193 LEU G C 1
ATOM 11855 O O . LEU G 1 195 ? -5.65074 -53.61538 -38.61113 1.000 9.86579 193 LEU G O 1
ATOM 11860 N N . PRO G 1 196 ? -5.74141 -55.79777 -39.13791 1.000 16.56176 194 PRO G N 1
ATOM 11861 C CA . PRO G 1 196 ? -6.52591 -56.10192 -37.92717 1.000 9.61618 194 PRO G CA 1
ATOM 11862 C C . PRO G 1 196 ? -5.92465 -55.59177 -36.62185 1.000 16.42351 194 PRO G C 1
ATOM 11863 O O . PRO G 1 196 ? -6.65517 -55.39929 -35.64423 1.000 17.69963 194 PRO G O 1
ATOM 11867 N N . GLU G 1 197 ? -4.60639 -55.36532 -36.58815 1.000 9.73439 195 GLU G N 1
ATOM 11868 C CA . GLU G 1 197 ? -3.96283 -54.84583 -35.38283 1.000 17.31179 195 GLU G CA 1
ATOM 11869 C C . GLU G 1 197 ? -4.45915 -53.45722 -35.01254 1.000 21.46738 195 GLU G C 1
ATOM 11870 O O . GLU G 1 197 ? -4.29821 -53.03618 -33.86193 1.000 16.83052 195 GLU G O 1
ATOM 11876 N N . MET G 1 198 ? -5.04263 -52.73051 -35.95992 1.000 13.65685 196 MET G N 1
ATOM 11877 C CA . MET G 1 198 ? -5.69104 -51.46793 -35.65812 1.000 17.46919 196 MET G CA 1
ATOM 11878 C C . MET G 1 198 ? -7.17832 -51.71265 -35.45677 1.000 14.66627 196 MET G C 1
ATOM 11879 O O . MET G 1 198 ? -7.82718 -52.27838 -36.35393 1.000 13.71882 196 MET G O 1
ATOM 11884 N N . PRO G 1 199 ? -7.75259 -51.34842 -34.30974 1.000 15.32815 197 PRO G N 1
ATOM 11885 C CA . PRO G 1 199 ? -9.19304 -51.56801 -34.10510 1.000 14.82096 197 PRO G CA 1
ATOM 11886 C C . PRO G 1 199 ? -10.00755 -50.75996 -35.10166 1.000 15.58556 197 PRO G C 1
ATOM 11887 O O . PRO G 1 199 ? -9.77204 -49.56393 -35.29283 1.000 11.90753 197 PRO G O 1
ATOM 11891 N N . VAL G 1 200 ? -10.98923 -51.42545 -35.72190 1.000 12.44216 198 VAL G N 1
ATOM 11892 C CA . VAL G 1 200 ? -11.74920 -50.80558 -36.80348 1.000 15.05040 198 VAL G CA 1
ATOM 11893 C C . VAL G 1 200 ? -12.47729 -49.55942 -36.32333 1.000 14.03037 198 VAL G C 1
ATOM 11894 O O . VAL G 1 200 ? -12.61102 -48.58735 -37.07595 1.000 13.82269 198 VAL G O 1
ATOM 11898 N N . ASP G 1 201 ? -12.91891 -49.53564 -35.06189 1.000 11.96488 199 ASP G N 1
ATOM 11899 C CA . ASP G 1 201 ? -13.53634 -48.32326 -34.54243 1.000 12.01066 199 ASP G CA 1
ATOM 11900 C C . ASP G 1 201 ? -12.56622 -47.14328 -34.56274 1.000 11.05359 199 ASP G C 1
ATOM 11901 O O . ASP G 1 201 ? -12.99535 -45.98778 -34.65948 1.000 15.10274 199 ASP G O 1
ATOM 11906 N N . GLU G 1 202 ? -11.26369 -47.40764 -34.49738 1.000 10.55557 200 GLU G N 1
ATOM 11907 C CA . GLU G 1 202 ? -10.30875 -46.31039 -34.58280 1.000 20.36974 200 GLU G CA 1
ATOM 11908 C C . GLU G 1 202 ? -10.11560 -45.84603 -36.02569 1.000 9.74085 200 GLU G C 1
ATOM 11909 O O . GLU G 1 202 ? -9.91854 -44.65049 -36.26957 1.000 13.06960 200 GLU G O 1
ATOM 11915 N N . LEU G 1 203 ? -10.16843 -46.77141 -36.98743 1.000 11.82314 201 LEU G N 1
ATOM 11916 C CA . LEU G 1 203 ? -10.17322 -46.37462 -38.39279 1.000 10.03627 201 LEU G CA 1
ATOM 11917 C C . LEU G 1 203 ? -11.32418 -45.41664 -38.67969 1.000 14.38714 201 LEU G C 1
ATOM 11918 O O . LEU G 1 203 ? -11.13471 -44.37886 -39.32290 1.000 8.16732 201 LEU G O 1
ATOM 11923 N N . TYR G 1 204 ? -12.52788 -45.74711 -38.20320 1.000 10.44101 202 TYR G N 1
ATOM 11924 C CA . TYR G 1 204 ? -13.65420 -44.83082 -38.34345 1.000 11.25150 202 TYR G CA 1
ATOM 11925 C C . TYR G 1 204 ? -13.32522 -43.47799 -37.72969 1.000 10.66455 202 TYR G C 1
ATOM 11926 O O . TYR G 1 204 ? -13.59035 -42.42802 -38.32904 1.000 9.99438 202 TYR G O 1
ATOM 11935 N N . ALA G 1 205 ? -12.74941 -43.48732 -36.51993 1.000 13.25575 203 ALA G N 1
ATOM 11936 C CA . ALA G 1 205 ? -12.38479 -42.23769 -35.86013 1.000 11.14358 203 ALA G CA 1
ATOM 11937 C C . ALA G 1 205 ? -11.37329 -41.46070 -36.68986 1.000 13.86615 203 ALA G C 1
ATOM 11938 O O . ALA G 1 205 ? -11.43214 -40.22623 -36.76711 1.000 16.93518 203 ALA G O 1
ATOM 11940 N N . ALA G 1 206 ? -10.44883 -42.17030 -37.33599 1.000 12.53300 204 ALA G N 1
ATOM 11941 C CA . ALA G 1 206 ? -9.44822 -41.49942 -38.15285 1.000 11.85135 204 ALA G CA 1
ATOM 11942 C C . ALA G 1 206 ? -10.09537 -40.81225 -39.34816 1.000 9.23047 204 ALA G C 1
ATOM 11943 O O . ALA G 1 206 ? -9.77363 -39.66228 -39.66482 1.000 8.56656 204 ALA G O 1
ATOM 11945 N N . GLY G 1 207 ? -11.00292 -41.50602 -40.03466 1.000 7.51926 205 GLY G N 1
ATOM 11946 C CA . GLY G 1 207 ? -11.71994 -40.86946 -41.12842 1.000 13.74757 205 GLY G CA 1
ATOM 11947 C C . GLY G 1 207 ? -12.48896 -39.64177 -40.67542 1.000 9.63933 205 GLY G C 1
ATOM 11948 O O . GLY G 1 207 ? -12.51236 -38.61780 -41.36870 1.000 10.28249 205 GLY G O 1
ATOM 11949 N N . ASN G 1 208 ? -13.09003 -39.71496 -39.48283 1.000 10.56246 206 ASN G N 1
ATOM 11950 C CA . ASN G 1 208 ? -13.86758 -38.60009 -38.95057 1.000 12.91751 206 ASN G CA 1
ATOM 11951 C C . ASN G 1 208 ? -12.98273 -37.39745 -38.63128 1.000 11.52587 206 ASN G C 1
ATOM 11952 O O . ASN G 1 208 ? -13.40258 -36.24508 -38.80572 1.000 12.13700 206 ASN G O 1
ATOM 11957 N N . MET G 1 209 ? -11.75754 -37.63723 -38.16173 1.000 11.09853 207 MET G N 1
ATOM 11958 C CA . MET G 1 209 ? -10.83521 -36.52095 -37.96920 1.000 19.12430 207 MET G CA 1
ATOM 11959 C C . MET G 1 209 ? -10.49735 -35.86005 -39.30143 1.000 14.49450 207 MET G C 1
ATOM 11960 O O . MET G 1 209 ? -10.42671 -34.62763 -39.39828 1.000 8.54011 207 MET G O 1
ATOM 11965 N N . LEU G 1 210 ? -10.31883 -36.66501 -40.34828 1.000 10.57175 208 LEU G N 1
ATOM 11966 C CA . LEU G 1 210 ? -9.97643 -36.11041 -41.65265 1.000 13.10441 208 LEU G CA 1
ATOM 11967 C C . LEU G 1 210 ? -11.12745 -35.29499 -42.22750 1.000 8.15611 208 LEU G C 1
ATOM 11968 O O . LEU G 1 210 ? -10.93060 -34.15634 -42.66596 1.000 9.25737 208 LEU G O 1
ATOM 11973 N N . THR G 1 211 ? -12.33992 -35.85434 -42.24263 1.000 8.36224 209 THR G N 1
ATOM 11974 C CA . THR G 1 211 ? -13.44143 -35.12089 -42.86388 1.000 11.35064 209 THR G CA 1
ATOM 11975 C C . THR G 1 211 ? -13.84857 -33.90457 -42.03702 1.000 14.11156 209 THR G C 1
ATOM 11976 O O . THR G 1 211 ? -14.31286 -32.90819 -42.59933 1.000 6.37458 209 THR G O 1
ATOM 11980 N N . ASP G 1 212 ? -13.68776 -33.96130 -40.71195 1.000 11.85212 210 ASP G N 1
ATOM 11981 C CA . ASP G 1 212 ? -13.97132 -32.78080 -39.89879 1.000 18.45611 210 ASP G CA 1
ATOM 11982 C C . ASP G 1 212 ? -13.00099 -31.65978 -40.22991 1.000 16.10312 210 ASP G C 1
ATOM 11983 O O . ASP G 1 212 ? -13.41023 -30.50578 -40.41410 1.000 15.89391 210 ASP G O 1
ATOM 11988 N N . GLY G 1 213 ? -11.71282 -31.98971 -40.34918 1.000 14.17155 211 GLY G N 1
ATOM 11989 C CA . GLY G 1 213 ? -10.72189 -30.96473 -40.63460 1.000 17.93957 211 GLY G CA 1
ATOM 11990 C C . GLY G 1 213 ? -10.87260 -30.38047 -42.02609 1.000 17.81610 211 GLY G C 1
ATOM 11991 O O . GLY G 1 213 ? -10.77327 -29.16098 -42.21037 1.000 11.05884 211 GLY G O 1
ATOM 11992 N N . LEU G 1 214 ? -11.10813 -31.24588 -43.02117 1.000 8.68605 212 LEU G N 1
ATOM 11993 C CA . LEU G 1 214 ? -11.35909 -30.79483 -44.38698 1.000 11.57748 212 LEU G CA 1
ATOM 11994 C C . LEU G 1 214 ? -12.55581 -29.85907 -44.45203 1.000 17.00210 212 LEU G C 1
ATOM 11995 O O . LEU G 1 214 ? -12.53024 -28.84861 -45.17010 1.000 13.07129 212 LEU G O 1
ATOM 12000 N N . GLU G 1 215 ? -13.62264 -30.19111 -43.72145 1.000 9.35020 213 GLU G N 1
ATOM 12001 C CA . GLU G 1 215 ? -14.80987 -29.34587 -43.71277 1.000 8.72762 213 GLU G CA 1
ATOM 12002 C C . GLU G 1 215 ? -14.54108 -28.00387 -43.03458 1.000 14.16657 213 GLU G C 1
ATOM 12003 O O . GLU G 1 215 ? -15.01731 -26.95659 -43.49341 1.000 11.14128 213 GLU G O 1
ATOM 12009 N N . LYS G 1 216 ? -13.81583 -28.01983 -41.92064 1.000 11.29746 214 LYS G N 1
ATOM 12010 C CA . LYS G 1 216 ? -13.48476 -26.76932 -41.25165 1.000 15.05017 214 LYS G CA 1
ATOM 12011 C C . LYS G 1 216 ? -12.58038 -25.91447 -42.13094 1.000 15.64664 214 LYS G C 1
ATOM 12012 O O . LYS G 1 216 ? -12.73851 -24.68833 -42.19377 1.000 18.97617 214 LYS G O 1
ATOM 12018 N N . MET G 1 217 ? -11.65155 -26.55500 -42.84949 1.000 13.04887 215 MET G N 1
ATOM 12019 C CA . MET G 1 217 ? -10.76600 -25.83649 -43.75984 1.000 13.33011 215 MET G CA 1
ATOM 12020 C C . MET G 1 217 ? -11.51339 -25.27058 -44.96445 1.000 12.98702 215 MET G C 1
ATOM 12021 O O . MET G 1 217 ? -11.17206 -24.18637 -45.44322 1.000 9.80138 215 MET G O 1
ATOM 12026 N N . MET G 1 218 ? -12.54687 -25.96477 -45.44642 1.000 11.57525 216 MET G N 1
ATOM 12027 C CA . MET G 1 218 ? -13.19335 -25.65155 -46.72349 1.000 8.29746 216 MET G CA 1
ATOM 12028 C C . MET G 1 218 ? -14.70175 -25.78249 -46.59585 1.000 17.48236 216 MET G C 1
ATOM 12029 O O . MET G 1 218 ? -15.29453 -26.77954 -47.02980 1.000 12.96071 216 MET G O 1
ATOM 12034 N N . PRO G 1 219 ? -15.36352 -24.78386 -46.01071 1.000 16.28600 217 PRO G N 1
ATOM 12035 C CA . PRO G 1 219 ? -16.81649 -24.88411 -45.79754 1.000 10.25764 217 PRO G CA 1
ATOM 12036 C C . PRO G 1 219 ? -17.56515 -25.10298 -47.10537 1.000 8.49252 217 PRO G C 1
ATOM 12037 O O . PRO G 1 219 ? -17.34324 -24.40536 -48.09844 1.000 7.53925 217 PRO G O 1
ATOM 12041 N N . GLY G 1 220 ? -18.44377 -26.10957 -47.10238 1.000 13.58167 218 GLY G N 1
ATOM 12042 C CA . GLY G 1 220 ? -19.15300 -26.54342 -48.28818 1.000 9.04244 218 GLY G CA 1
ATOM 12043 C C . GLY G 1 220 ? -18.58613 -27.79731 -48.93116 1.000 11.72845 218 GLY G C 1
ATOM 12044 O O . GLY G 1 220 ? -19.23526 -28.36931 -49.81152 1.000 15.83161 218 GLY G O 1
ATOM 12045 N N . LEU G 1 221 ? -17.39507 -28.22289 -48.52399 1.000 10.74703 219 LEU G N 1
ATOM 12046 C CA . LEU G 1 221 ? -16.80467 -29.45780 -49.02272 1.000 10.15934 219 LEU G CA 1
ATOM 12047 C C . LEU G 1 221 ? -17.70899 -30.65281 -48.72906 1.000 6.61531 219 LEU G C 1
ATOM 12048 O O . LEU G 1 221 ? -18.37305 -30.70880 -47.69345 1.000 8.35400 219 LEU G O 1
ATOM 12053 N N . ARG G 1 222 ? -17.74704 -31.60671 -49.66002 1.000 8.15029 220 ARG G N 1
ATOM 12054 C CA . ARG G 1 222 ? -18.55254 -32.81259 -49.52249 1.000 12.29649 220 ARG G CA 1
ATOM 12055 C C . ARG G 1 222 ? -17.66656 -34.04114 -49.65137 1.000 7.81026 220 ARG G C 1
ATOM 12056 O O . ARG G 1 222 ? -16.64678 -34.01246 -50.34703 1.000 10.92415 220 ARG G O 1
ATOM 12064 N N . PHE G 1 223 ? -18.06206 -35.12266 -48.97995 1.000 3.74647 221 PHE G N 1
ATOM 12065 C CA . PHE G 1 223 ? -17.33098 -36.38221 -49.06869 1.000 4.65386 221 PHE G CA 1
ATOM 12066 C C . PHE G 1 223 ? -18.28740 -37.56608 -49.20846 1.000 6.89822 221 PHE G C 1
ATOM 12067 O O . PHE G 1 223 ? -19.46561 -37.50571 -48.83701 1.000 7.70276 221 PHE G O 1
ATOM 12075 N N . GLU G 1 224 ? -17.75004 -38.64556 -49.77240 1.000 7.42152 222 GLU G N 1
ATOM 12076 C CA . GLU G 1 224 ? -18.37450 -39.96613 -49.77867 1.000 10.99447 222 GLU G CA 1
ATOM 12077 C C . GLU G 1 224 ? -17.29826 -40.95675 -49.37335 1.000 8.83817 222 GLU G C 1
ATOM 12078 O O . GLU G 1 224 ? -16.24759 -41.01739 -50.01636 1.000 7.87681 222 GLU G O 1
ATOM 12084 N N . SER G 1 225 ? -17.54849 -41.72227 -48.31780 1.000 10.00220 223 SER G N 1
ATOM 12085 C CA . SER G 1 225 ? -16.55396 -42.62724 -47.74718 1.000 13.27510 223 SER G CA 1
ATOM 12086 C C . SER G 1 225 ? -17.09360 -44.04934 -47.75430 1.000 11.51684 223 SER G C 1
ATOM 12087 O O . SER G 1 225 ? -18.20753 -44.29533 -47.27869 1.000 5.61416 223 SER G O 1
ATOM 12090 N N . THR G 1 226 ? -16.30032 -44.98003 -48.28696 1.000 8.58689 224 THR G N 1
ATOM 12091 C CA . THR G 1 226 ? -16.69351 -46.37815 -48.41999 1.000 8.12651 224 THR G CA 1
ATOM 12092 C C . THR G 1 226 ? -15.64157 -47.26534 -47.76985 1.000 11.89493 224 THR G C 1
ATOM 12093 O O . THR G 1 226 ? -14.43830 -47.03154 -47.93045 1.000 5.44171 224 THR G O 1
ATOM 12097 N N . LEU G 1 227 ? -16.09872 -48.27935 -47.03587 1.000 12.78880 225 LEU G N 1
ATOM 12098 C CA . LEU G 1 227 ? -15.20934 -49.25857 -46.41410 1.000 8.04327 225 LEU G CA 1
ATOM 12099 C C . LEU G 1 227 ? -14.95664 -50.39981 -47.39325 1.000 15.12311 225 LEU G C 1
ATOM 12100 O O . LEU G 1 227 ? -15.90639 -51.06386 -47.82931 1.000 11.02582 225 LEU G O 1
ATOM 12105 N N . ILE G 1 228 ? -13.68247 -50.61779 -47.74854 1.000 6.39887 226 ILE G N 1
ATOM 12106 C CA . ILE G 1 228 ? -13.27987 -51.69000 -48.65358 1.000 8.32838 226 ILE G CA 1
ATOM 12107 C C . ILE G 1 228 ? -12.23953 -52.57467 -47.96882 1.000 8.24269 226 ILE G C 1
ATOM 12108 O O . ILE G 1 228 ? -11.63930 -52.19994 -46.95623 1.000 7.55861 226 ILE G O 1
ATOM 12113 N N . GLY G 1 229 ? -12.03362 -53.76819 -48.52593 1.000 10.24526 227 GLY G N 1
ATOM 12114 C CA . GLY G 1 229 ? -11.11816 -54.70345 -47.89140 1.000 15.78367 227 GLY G CA 1
ATOM 12115 C C . GLY G 1 229 ? -10.94751 -56.00111 -48.66442 1.000 17.85443 227 GLY G C 1
ATOM 12116 O O . GLY G 1 229 ? -11.57056 -56.23422 -49.70817 1.000 11.21250 227 GLY G O 1
ATOM 12117 N N . VAL G 1 230 ? -10.08582 -56.85439 -48.11839 1.000 14.75306 228 VAL G N 1
ATOM 12118 C CA . VAL G 1 230 ? -9.77781 -58.14138 -48.73790 1.000 12.47321 228 VAL G CA 1
ATOM 12119 C C . VAL G 1 230 ? -9.44584 -59.17268 -47.65504 1.000 15.87309 228 VAL G C 1
ATOM 12120 O O . VAL G 1 230 ? -9.19944 -58.86430 -46.47822 1.000 8.95660 228 VAL G O 1
ATOM 12125 N N . SER H 1 4 ? -26.83368 -0.33975 -61.36969 1.000 76.44301 2 SER H N 1
ATOM 12126 C CA . SER H 1 4 ? -28.15520 -0.89550 -61.09869 1.000 91.42061 2 SER H CA 1
ATOM 12127 C C . SER H 1 4 ? -28.80672 -0.20447 -59.89671 1.000 93.39543 2 SER H C 1
ATOM 12128 O O . SER H 1 4 ? -29.93312 -0.53549 -59.50677 1.000 74.41590 2 SER H O 1
ATOM 12131 N N . SER H 1 5 ? -28.09357 0.76718 -59.32829 1.000 71.51879 3 SER H N 1
ATOM 12132 C CA . SER H 1 5 ? -28.56044 1.47678 -58.14661 1.000 53.37746 3 SER H CA 1
ATOM 12133 C C . SER H 1 5 ? -29.55608 2.57102 -58.52115 1.000 60.82146 3 SER H C 1
ATOM 12134 O O . SER H 1 5 ? -29.48578 3.16868 -59.59989 1.000 61.71553 3 SER H O 1
ATOM 12137 N N . MET H 1 6 ? -30.48874 2.83047 -57.60731 1.000 45.71797 4 MET H N 1
ATOM 12138 C CA . MET H 1 6 ? -31.53316 3.83080 -57.79318 1.000 37.42334 4 MET H CA 1
ATOM 12139 C C . MET H 1 6 ? -31.21279 5.06907 -56.96113 1.000 28.81846 4 MET H C 1
ATOM 12140 O O . MET H 1 6 ? -31.04205 4.97169 -55.74060 1.000 30.14867 4 MET H O 1
ATOM 12145 N N . LEU H 1 7 ? -31.16097 6.23215 -57.61792 1.000 23.81958 5 LEU H N 1
ATOM 12146 C CA . LEU H 1 7 ? -30.71462 7.48877 -57.01045 1.000 25.76941 5 LEU H CA 1
ATOM 12147 C C . LEU H 1 7 ? -31.87099 8.47967 -56.96977 1.000 12.23669 5 LEU H C 1
ATOM 12148 O O . LEU H 1 7 ? -32.04658 9.28360 -57.89891 1.000 16.16049 5 LEU H O 1
ATOM 12153 N N . PRO H 1 8 ? -32.68340 8.45747 -55.92177 1.000 14.43801 6 PRO H N 1
ATOM 12154 C CA . PRO H 1 8 ? -33.86650 9.32369 -55.89219 1.000 13.10502 6 PRO H CA 1
ATOM 12155 C C . PRO H 1 8 ? -33.47877 10.78862 -55.84911 1.000 13.24534 6 PRO H C 1
ATOM 12156 O O . PRO H 1 8 ? -32.42013 11.15896 -55.33844 1.000 23.82936 6 PRO H O 1
ATOM 12160 N N . SER H 1 9 ? -34.34902 11.62232 -56.40715 1.000 13.79857 7 SER H N 1
ATOM 12161 C CA . SER H 1 9 ? -34.23673 13.06809 -56.27177 1.000 17.08677 7 SER H CA 1
ATOM 12162 C C . SER H 1 9 ? -35.56702 13.64679 -55.80291 1.000 21.47722 7 SER H C 1
ATOM 12163 O O . SER H 1 9 ? -36.63591 13.07701 -56.04380 1.000 17.34574 7 SER H O 1
ATOM 12166 N N . ILE H 1 10 ? -35.49133 14.78070 -55.11418 1.000 13.25731 8 ILE H N 1
ATOM 12167 C CA . ILE H 1 10 ? -36.66500 15.47446 -54.60249 1.000 11.36824 8 ILE H CA 1
ATOM 12168 C C . ILE H 1 10 ? -36.68340 16.88566 -55.17401 1.000 17.94961 8 ILE H C 1
ATOM 12169 O O . ILE H 1 10 ? -35.64961 17.56022 -55.22151 1.000 15.42734 8 ILE H O 1
ATOM 12174 N N . SER H 1 11 ? -37.85074 17.32954 -55.60697 1.000 14.15989 9 SER H N 1
ATOM 12175 C CA . SER H 1 11 ? -37.96652 18.68120 -56.13986 1.000 19.17866 9 SER H CA 1
ATOM 12176 C C . SER H 1 11 ? -37.75928 19.70718 -55.03178 1.000 16.31668 9 SER H C 1
ATOM 12177 O O . SER H 1 11 ? -38.34921 19.57139 -53.95042 1.000 15.75841 9 SER H O 1
ATOM 12180 N N . PRO H 1 12 ? -36.95749 20.75269 -55.26283 1.000 20.46173 10 PRO H N 1
ATOM 12181 C CA . PRO H 1 12 ? -36.71044 21.73742 -54.19532 1.000 15.54249 10 PRO H CA 1
ATOM 12182 C C . PRO H 1 12 ? -37.97120 22.41220 -53.69751 1.000 15.32663 10 PRO H C 1
ATOM 12183 O O . PRO H 1 12 ? -37.99997 22.85904 -52.54388 1.000 13.06279 10 PRO H O 1
ATOM 12187 N N . GLU H 1 13 ? -39.03176 22.47793 -54.50658 1.000 17.09440 11 GLU H N 1
ATOM 12188 C CA . GLU H 1 13 ? -40.19793 23.23183 -54.06365 1.000 19.32576 11 GLU H CA 1
ATOM 12189 C C . GLU H 1 13 ? -40.98987 22.50732 -52.98640 1.000 25.37996 11 GLU H C 1
ATOM 12190 O O . GLU H 1 13 ? -41.90799 23.10638 -52.40885 1.000 16.98914 11 GLU H O 1
ATOM 12196 N N . LEU H 1 14 ? -40.63948 21.25190 -52.67906 1.000 18.85578 12 LEU H N 1
ATOM 12197 C CA . LEU H 1 14 ? -41.27668 20.55914 -51.56386 1.000 17.98771 12 LEU H CA 1
ATOM 12198 C C . LEU H 1 14 ? -40.91528 21.17453 -50.21785 1.000 15.01714 12 LEU H C 1
ATOM 12199 O O . LEU H 1 14 ? -41.67050 21.00562 -49.25268 1.000 16.41876 12 LEU H O 1
ATOM 12204 N N . ALA H 1 15 ? -39.78490 21.88589 -50.13159 1.000 16.36814 13 ALA H N 1
ATOM 12205 C CA . ALA H 1 15 ? -39.43972 22.59551 -48.90200 1.000 20.69588 13 ALA H CA 1
ATOM 12206 C C . ALA H 1 15 ? -40.49558 23.62754 -48.51662 1.000 21.59611 13 ALA H C 1
ATOM 12207 O O . ALA H 1 15 ? -40.57240 24.01797 -47.34509 1.000 20.56820 13 ALA H O 1
ATOM 12209 N N . ARG H 1 16 ? -41.31299 24.07039 -49.47361 1.000 14.21214 14 ARG H N 1
ATOM 12210 C CA . ARG H 1 16 ? -42.39503 24.99781 -49.15550 1.000 29.82611 14 ARG H CA 1
ATOM 12211 C C . ARG H 1 16 ? -43.38280 24.39116 -48.16663 1.000 29.19125 14 ARG H C 1
ATOM 12212 O O . ARG H 1 16 ? -43.89291 25.09283 -47.28635 1.000 26.60030 14 ARG H O 1
ATOM 12220 N N . ILE H 1 17 ? -43.66532 23.09270 -48.28740 1.000 19.65995 15 ILE H N 1
ATOM 12221 C CA . ILE H 1 17 ? -44.68361 22.46109 -47.45951 1.000 16.99543 15 ILE H CA 1
ATOM 12222 C C . ILE H 1 17 ? -44.11269 21.46111 -46.46396 1.000 16.20742 15 ILE H C 1
ATOM 12223 O O . ILE H 1 17 ? -44.77502 21.17511 -45.45503 1.000 22.34505 15 ILE H O 1
ATOM 12228 N N . ALA H 1 18 ? -42.92422 20.91379 -46.70069 1.000 17.65651 16 ALA H N 1
ATOM 12229 C CA . ALA H 1 18 ? -42.35301 19.89996 -45.81480 1.000 17.05536 16 ALA H CA 1
ATOM 12230 C C . ALA H 1 18 ? -40.88992 20.20752 -45.51830 1.000 27.60621 16 ALA H C 1
ATOM 12231 O O . ALA H 1 18 ? -40.00333 19.39380 -45.79183 1.000 18.70369 16 ALA H O 1
ATOM 12233 N N . PRO H 1 19 ? -40.59977 21.37227 -44.93441 1.000 24.54512 17 PRO H N 1
ATOM 12234 C CA . PRO H 1 19 ? -39.20349 21.69301 -44.61182 1.000 16.01218 17 PRO H CA 1
ATOM 12235 C C . PRO H 1 19 ? -38.67642 20.76514 -43.52553 1.000 15.55806 17 PRO H C 1
ATOM 12236 O O . PRO H 1 19 ? -39.35145 20.50322 -42.52552 1.000 15.67223 17 PRO H O 1
ATOM 12240 N N . GLY H 1 20 ? -37.46815 20.25668 -43.73409 1.000 16.29575 18 GLY H N 1
ATOM 12241 C CA . GLY H 1 20 ? -36.88876 19.30951 -42.80695 1.000 16.95851 18 GLY H CA 1
ATOM 12242 C C . GLY H 1 20 ? -37.26030 17.86685 -43.05449 1.000 17.95227 18 GLY H C 1
ATOM 12243 O O . GLY H 1 20 ? -36.89203 17.00210 -42.25003 1.000 18.96806 18 GLY H O 1
ATOM 12244 N N . PHE H 1 21 ? -37.99086 17.57773 -44.12885 1.000 25.74868 19 PHE H N 1
ATOM 12245 C CA . PHE H 1 21 ? -38.23507 16.19257 -44.50250 1.000 18.26077 19 PHE H CA 1
ATOM 12246 C C . PHE H 1 21 ? -36.91049 15.46973 -44.73301 1.000 12.54696 19 PHE H C 1
ATOM 12247 O O . PHE H 1 21 ? -35.96673 16.02663 -45.30321 1.000 10.05953 19 PHE H O 1
ATOM 12255 N N . ARG H 1 22 ? -36.83589 14.23196 -44.25044 1.000 9.65113 20 ARG H N 1
ATOM 12256 C CA . ARG H 1 22 ? -35.65076 13.40114 -44.41700 1.000 20.11552 20 ARG H CA 1
ATOM 12257 C C . ARG H 1 22 ? -36.08971 11.95186 -44.53800 1.000 14.34256 20 ARG H C 1
ATOM 12258 O O . ARG H 1 22 ? -37.02401 11.52130 -43.85224 1.000 11.45984 20 ARG H O 1
ATOM 12266 N N . ALA H 1 23 ? -35.40648 11.20228 -45.40057 1.000 15.24317 21 ALA H N 1
ATOM 12267 C CA . ALA H 1 23 ? -35.77622 9.81632 -45.65507 1.000 8.26427 21 ALA H CA 1
ATOM 12268 C C . ALA H 1 23 ? -34.52204 8.97070 -45.81276 1.000 7.13950 21 ALA H C 1
ATOM 12269 O O . ALA H 1 23 ? -33.47865 9.45992 -46.24594 1.000 14.38785 21 ALA H O 1
ATOM 12271 N N . LEU H 1 24 ? -34.63309 7.69332 -45.46775 1.000 9.40677 22 LEU H N 1
ATOM 12272 C CA . LEU H 1 24 ? -33.60093 6.71125 -45.78230 1.000 10.52251 22 LEU H CA 1
ATOM 12273 C C . LEU H 1 24 ? -34.00400 5.99820 -47.06612 1.000 5.53239 22 LEU H C 1
ATOM 12274 O O . LEU H 1 24 ? -35.09550 5.42345 -47.14207 1.000 7.26971 22 LEU H O 1
ATOM 12279 N N . SER H 1 25 ? -33.13911 6.04718 -48.07251 1.000 7.42227 23 SER H N 1
ATOM 12280 C CA . SER H 1 25 ? -33.37466 5.38725 -49.35296 1.000 6.66697 23 SER H CA 1
ATOM 12281 C C . SER H 1 25 ? -32.44864 4.17651 -49.44970 1.000 10.34901 23 SER H C 1
ATOM 12282 O O . SER H 1 25 ? -31.22515 4.33850 -49.49356 1.000 11.76944 23 SER H O 1
ATOM 12285 N N . ILE H 1 26 ? -33.02200 2.96775 -49.47528 1.000 8.41315 24 ILE H N 1
ATOM 12286 C CA . ILE H 1 26 ? -32.24976 1.73681 -49.28325 1.000 8.09824 24 ILE H CA 1
ATOM 12287 C C . ILE H 1 26 ? -32.41647 0.82573 -50.49605 1.000 6.99466 24 ILE H C 1
ATOM 12288 O O . ILE H 1 26 ? -33.50077 0.27086 -50.73361 1.000 6.12439 24 ILE H O 1
ATOM 12293 N N . ASN H 1 27 ? -31.32777 0.64482 -51.23663 1.000 5.97910 25 ASN H N 1
ATOM 12294 C CA . ASN H 1 27 ? -31.26553 -0.27772 -52.36016 1.000 16.07021 25 ASN H CA 1
ATOM 12295 C C . ASN H 1 27 ? -30.79069 -1.63502 -51.87005 1.000 10.60705 25 ASN H C 1
ATOM 12296 O O . ASN H 1 27 ? -29.79717 -1.72131 -51.13822 1.000 9.00756 25 ASN H O 1
ATOM 12301 N N . VAL H 1 28 ? -31.48046 -2.69202 -52.29461 1.000 10.50555 26 VAL H N 1
ATOM 12302 C CA . VAL H 1 28 ? -31.25230 -4.03381 -51.76990 1.000 11.81233 26 VAL H CA 1
ATOM 12303 C C . VAL H 1 28 ? -31.06862 -5.01239 -52.92336 1.000 11.93690 26 VAL H C 1
ATOM 12304 O O . VAL H 1 28 ? -31.78331 -4.94930 -53.92972 1.000 7.80457 26 VAL H O 1
ATOM 12308 N N . ILE H 1 29 ? -30.09564 -5.90447 -52.77647 1.000 12.96711 27 ILE H N 1
ATOM 12309 C CA . ILE H 1 29 ? -29.94575 -7.09093 -53.61375 1.000 12.79033 27 ILE H CA 1
ATOM 12310 C C . ILE H 1 29 ? -30.28389 -8.27909 -52.72896 1.000 9.61009 27 ILE H C 1
ATOM 12311 O O . ILE H 1 29 ? -29.54465 -8.58912 -51.78829 1.000 14.44815 27 ILE H O 1
ATOM 12316 N N . ALA H 1 30 ? -31.40668 -8.93229 -53.01034 1.000 9.68661 28 ALA H N 1
ATOM 12317 C CA . ALA H 1 30 ? -31.90277 -9.98945 -52.14863 1.000 9.93806 28 ALA H CA 1
ATOM 12318 C C . ALA H 1 30 ? -31.12134 -11.28057 -52.38229 1.000 12.21301 28 ALA H C 1
ATOM 12319 O O . ALA H 1 30 ? -30.18403 -11.34184 -53.18281 1.000 9.55083 28 ALA H O 1
ATOM 12321 N N . ALA H 1 31 ? -31.52203 -12.31466 -51.65656 1.000 14.92531 29 ALA H N 1
ATOM 12322 C CA . ALA H 1 31 ? -30.86874 -13.61683 -51.66121 1.000 15.30708 29 ALA H CA 1
ATOM 12323 C C . ALA H 1 31 ? -31.93007 -14.65108 -51.32321 1.000 11.45254 29 ALA H C 1
ATOM 12324 O O . ALA H 1 31 ? -33.03792 -14.29495 -50.90022 1.000 8.49539 29 ALA H O 1
ATOM 12326 N N . PRO H 1 32 ? -31.63581 -15.94274 -51.51421 1.000 13.21486 30 PRO H N 1
ATOM 12327 C CA . PRO H 1 32 ? -32.62976 -16.97653 -51.17844 1.000 10.85656 30 PRO H CA 1
ATOM 12328 C C . PRO H 1 32 ? -33.14433 -16.84699 -49.74651 1.000 8.43494 30 PRO H C 1
ATOM 12329 O O . PRO H 1 32 ? -32.40015 -16.52185 -48.82118 1.000 13.93068 30 PRO H O 1
ATOM 12333 N N . ILE H 1 33 ? -34.43304 -17.11555 -49.56589 1.000 15.91342 31 ILE H N 1
ATOM 12334 C CA . ILE H 1 33 ? -35.04761 -17.05131 -48.24574 1.000 10.61328 31 ILE H CA 1
ATOM 12335 C C . ILE H 1 33 ? -34.64696 -18.28004 -47.43432 1.000 18.78356 31 ILE H C 1
ATOM 12336 O O . ILE H 1 33 ? -34.73349 -19.41278 -47.91822 1.000 13.35080 31 ILE H O 1
ATOM 12341 N N . ARG H 1 34 ? -34.21309 -18.05487 -46.18852 1.000 16.67712 32 ARG H N 1
ATOM 12342 C CA . ARG H 1 34 ? -33.77549 -19.12300 -45.29908 1.000 13.11678 32 ARG H CA 1
ATOM 12343 C C . ARG H 1 34 ? -34.42777 -19.06297 -43.92764 1.000 17.23942 32 ARG H C 1
ATOM 12344 O O . ARG H 1 34 ? -34.33098 -20.04114 -43.17668 1.000 21.93949 32 ARG H O 1
ATOM 12352 N N . ASP H 1 35 ? -35.07273 -17.94462 -43.56641 1.000 11.60837 33 ASP H N 1
ATOM 12353 C CA . ASP H 1 35 ? -35.86828 -17.84150 -42.34177 1.000 10.99969 33 ASP H CA 1
ATOM 12354 C C . ASP H 1 35 ? -37.11963 -17.03717 -42.69576 1.000 15.39256 33 ASP H C 1
ATOM 12355 O O . ASP H 1 35 ? -37.19114 -15.82647 -42.47401 1.000 17.90007 33 ASP H O 1
ATOM 12360 N N . ALA H 1 36 ? -38.12212 -17.73602 -43.23405 1.000 19.67239 34 ALA H N 1
ATOM 12361 C CA . ALA H 1 36 ? -39.34495 -17.10822 -43.71491 1.000 20.75102 34 ALA H CA 1
ATOM 12362 C C . ALA H 1 36 ? -40.21079 -16.55073 -42.59329 1.000 32.35044 34 ALA H C 1
ATOM 12363 O O . ALA H 1 36 ? -41.15917 -15.81337 -42.88094 1.000 36.30052 34 ALA H O 1
ATOM 12365 N N . GLN H 1 37 ? -39.90988 -16.87349 -41.33456 1.000 21.01310 35 GLN H N 1
ATOM 12366 C CA . GLN H 1 37 ? -40.72057 -16.43869 -40.20650 1.000 20.50425 35 GLN H CA 1
ATOM 12367 C C . GLN H 1 37 ? -40.35348 -15.05223 -39.69124 1.000 25.40570 35 GLN H C 1
ATOM 12368 O O . GLN H 1 37 ? -41.09872 -14.50457 -38.86855 1.000 24.81050 35 GLN H O 1
ATOM 12374 N N . VAL H 1 38 ? -39.24530 -14.47233 -40.16682 1.000 18.78755 36 VAL H N 1
ATOM 12375 C CA . VAL H 1 38 ? -38.77222 -13.18912 -39.64491 1.000 16.99198 36 VAL H CA 1
ATOM 12376 C C . VAL H 1 38 ? -39.87025 -12.13504 -39.72499 1.000 18.97282 36 VAL H C 1
ATOM 12377 O O . VAL H 1 38 ? -40.16966 -11.44671 -38.74124 1.000 26.07663 36 VAL H O 1
ATOM 12381 N N . GLY H 1 39 ? -40.49744 -12.00421 -40.89539 1.000 17.73805 37 GLY H N 1
ATOM 12382 C CA . GLY H 1 39 ? -41.50422 -10.97022 -41.06782 1.000 16.50968 37 GLY H CA 1
ATOM 12383 C C . GLY H 1 39 ? -42.68678 -11.14159 -40.13234 1.000 29.11052 37 GLY H C 1
ATOM 12384 O O . GLY H 1 39 ? -43.13169 -10.18520 -39.48643 1.000 14.82996 37 GLY H O 1
ATOM 12385 N N . GLU H 1 40 ? -43.20995 -12.36915 -40.04335 1.000 24.59457 38 GLU H N 1
ATOM 12386 C CA . GLU H 1 40 ? -44.41718 -12.60211 -39.25793 1.000 25.10001 38 GLU H CA 1
ATOM 12387 C C . GLU H 1 40 ? -44.17828 -12.33892 -37.77915 1.000 25.01900 38 GLU H C 1
ATOM 12388 O O . GLU H 1 40 ? -45.02426 -11.74019 -37.10351 1.000 28.61074 38 GLU H O 1
ATOM 12394 N N . ILE H 1 41 ? -43.03678 -12.78710 -37.25912 1.000 18.51730 39 ILE H N 1
ATOM 12395 C CA . ILE H 1 41 ? -42.72004 -12.56143 -35.85462 1.000 18.48452 39 ILE H CA 1
ATOM 12396 C C . ILE H 1 41 ? -42.56193 -11.07251 -35.58262 1.000 26.83195 39 ILE H C 1
ATOM 12397 O O . ILE H 1 41 ? -43.13358 -10.53472 -34.62602 1.000 29.66056 39 ILE H O 1
ATOM 12402 N N . ALA H 1 42 ? -41.78444 -10.38266 -36.42632 1.000 23.63660 40 ALA H N 1
ATOM 12403 C CA . ALA H 1 42 ? -41.59933 -8.94569 -36.25278 1.000 18.78245 40 ALA H CA 1
ATOM 12404 C C . ALA H 1 42 ? -42.93358 -8.21241 -36.29115 1.000 20.20827 40 ALA H C 1
ATOM 12405 O O . ALA H 1 42 ? -43.16132 -7.28203 -35.50936 1.000 14.64604 40 ALA H O 1
ATOM 12407 N N . LEU H 1 43 ? -43.83867 -8.63225 -37.17940 1.000 16.71472 41 LEU H N 1
ATOM 12408 C CA . LEU H 1 43 ? -45.15379 -7.99865 -37.23936 1.000 23.56156 41 LEU H CA 1
ATOM 12409 C C . LEU H 1 43 ? -45.92884 -8.21404 -35.94500 1.000 29.89552 41 LEU H C 1
ATOM 12410 O O . LEU H 1 43 ? -46.56097 -7.28197 -35.42968 1.000 25.00750 41 LEU H O 1
ATOM 12415 N N . LYS H 1 44 ? -45.89311 -9.44343 -35.41268 1.000 29.25976 42 LYS H N 1
ATOM 12416 C CA . LYS H 1 44 ? -46.56844 -9.75572 -34.15371 1.000 37.94470 42 LYS H CA 1
ATOM 12417 C C . LYS H 1 44 ? -46.07314 -8.85950 -33.02565 1.000 33.54504 42 LYS H C 1
ATOM 12418 O O . LYS H 1 44 ? -46.87053 -8.22470 -32.32526 1.000 24.50986 42 LYS H O 1
ATOM 12424 N N . GLU H 1 45 ? -44.74923 -8.78705 -32.84772 1.000 32.81606 43 GLU H N 1
ATOM 12425 C CA . GLU H 1 45 ? -44.17350 -7.99080 -31.76607 1.000 29.86561 43 GLU H CA 1
ATOM 12426 C C . GLU H 1 45 ? -44.42490 -6.50061 -31.95307 1.000 35.55731 43 GLU H C 1
ATOM 12427 O O . GLU H 1 45 ? -44.60180 -5.77548 -30.96644 1.000 33.82688 43 GLU H O 1
ATOM 12433 N N . ALA H 1 46 ? -44.43848 -6.02084 -33.20094 1.000 32.35631 44 ALA H N 1
ATOM 12434 C CA . ALA H 1 46 ? -44.70084 -4.60549 -33.43320 1.000 30.17572 44 ALA H CA 1
ATOM 12435 C C . ALA H 1 46 ? -46.13587 -4.24027 -33.07846 1.000 27.25309 44 ALA H C 1
ATOM 12436 O O . ALA H 1 46 ? -46.39314 -3.13075 -32.59200 1.000 24.39400 44 ALA H O 1
ATOM 12438 N N . CYS H 1 47 ? -47.08090 -5.15318 -33.31240 1.000 32.33587 45 CYS H N 1
ATOM 12439 C CA . CYS H 1 47 ? -48.46283 -4.89055 -32.92702 1.000 34.15850 45 CYS H CA 1
ATOM 12440 C C . CYS H 1 47 ? -48.59865 -4.79267 -31.41234 1.000 28.07247 45 CYS H C 1
ATOM 12441 O O . CYS H 1 47 ? -49.30886 -3.91833 -30.89978 1.000 29.61224 45 CYS H O 1
ATOM 12444 N N . GLN H 1 48 ? -47.91459 -5.67560 -30.68316 1.000 34.16694 46 GLN H N 1
ATOM 12445 C CA . GLN H 1 48 ? -47.91015 -5.58854 -29.22738 1.000 41.31368 46 GLN H CA 1
ATOM 12446 C C . GLN H 1 48 ? -47.29315 -4.27560 -28.76126 1.000 38.06548 46 GLN H C 1
ATOM 12447 O O . GLN H 1 48 ? -47.74867 -3.67557 -27.77973 1.000 35.21977 46 GLN H O 1
ATOM 12453 N N . ALA H 1 49 ? -46.26075 -3.80869 -29.46377 1.000 30.95441 47 ALA H N 1
ATOM 12454 C CA . ALA H 1 49 ? -45.66673 -2.51729 -29.14038 1.000 30.12857 47 ALA H CA 1
ATOM 12455 C C . ALA H 1 49 ? -46.67858 -1.39001 -29.29368 1.000 32.04235 47 ALA H C 1
ATOM 12456 O O . ALA H 1 49 ? -46.76424 -0.50136 -28.43801 1.000 35.70677 47 ALA H O 1
ATOM 12458 N N . VAL H 1 50 ? -47.46414 -1.41704 -30.37242 1.000 36.93322 48 VAL H N 1
ATOM 12459 C CA . VAL H 1 50 ? -48.41546 -0.33989 -30.62894 1.000 37.47235 48 VAL H CA 1
ATOM 12460 C C . VAL H 1 50 ? -49.54846 -0.36549 -29.61073 1.000 39.98960 48 VAL H C 1
ATOM 12461 O O . VAL H 1 50 ? -49.98344 0.68533 -29.12178 1.000 31.64575 48 VAL H O 1
ATOM 12465 N N . ILE H 1 51 ? -50.03926 -1.56054 -29.26930 1.000 44.61638 49 ILE H N 1
ATOM 12466 C CA . ILE H 1 51 ? -51.11481 -1.66897 -28.28719 1.000 40.15810 49 ILE H CA 1
ATOM 12467 C C . ILE H 1 51 ? -50.67322 -1.11083 -26.94021 1.000 38.73149 49 ILE H C 1
ATOM 12468 O O . ILE H 1 51 ? -51.47173 -0.49872 -26.22049 1.000 43.18657 49 ILE H O 1
ATOM 12473 N N . ASN H 1 52 ? -49.39842 -1.27608 -26.59293 1.000 37.19213 50 ASN H N 1
ATOM 12474 C CA . ASN H 1 52 ? -48.83060 -0.68988 -25.38559 1.000 28.55050 50 ASN H CA 1
ATOM 12475 C C . ASN H 1 52 ? -48.49848 0.79307 -25.53174 1.000 39.99513 50 ASN H C 1
ATOM 12476 O O . ASN H 1 52 ? -47.80204 1.33616 -24.66792 1.000 45.84571 50 ASN H O 1
ATOM 12481 N N . GLY H 1 53 ? -48.95561 1.45177 -26.59815 1.000 29.42458 51 GLY H N 1
ATOM 12482 C CA . GLY H 1 53 ? -48.80798 2.88589 -26.74841 1.000 37.28855 51 GLY H CA 1
ATOM 12483 C C . GLY H 1 53 ? -47.50801 3.36238 -27.36467 1.000 43.13131 51 GLY H C 1
ATOM 12484 O O . GLY H 1 53 ? -47.29575 4.57899 -27.45378 1.000 42.16378 51 GLY H O 1
ATOM 12485 N N . GLN H 1 54 ? -46.63370 2.45760 -27.79170 1.000 47.69425 52 GLN H N 1
ATOM 12486 C CA . GLN H 1 54 ? -45.36642 2.86853 -28.37422 1.000 39.46520 52 GLN H CA 1
ATOM 12487 C C . GLN H 1 54 ? -45.51879 3.13614 -29.86480 1.000 39.17837 52 GLN H C 1
ATOM 12488 O O . GLN H 1 54 ? -46.43974 2.62232 -30.51174 1.000 28.14011 52 GLN H O 1
ATOM 12494 N N . PRO H 1 55 ? -44.63938 3.96950 -30.44585 1.000 26.61725 53 PRO H N 1
ATOM 12495 C CA . PRO H 1 55 ? -43.59519 4.76357 -29.78847 1.000 35.44508 53 PRO H CA 1
ATOM 12496 C C . PRO H 1 55 ? -44.06788 6.16518 -29.37719 1.000 23.03386 53 PRO H C 1
ATOM 12497 O O . PRO H 1 55 ? -45.17443 6.57272 -29.73093 1.000 29.69403 53 PRO H O 1
ATOM 12501 N N . ALA H 1 56 ? -43.21206 6.90140 -28.66375 1.000 29.03190 54 ALA H N 1
ATOM 12502 C CA . ALA H 1 56 ? -43.64188 8.15034 -28.03762 1.000 35.48638 54 ALA H CA 1
ATOM 12503 C C . ALA H 1 56 ? -43.94033 9.25036 -29.05343 1.000 34.09169 54 ALA H C 1
ATOM 12504 O O . ALA H 1 56 ? -44.80900 10.09789 -28.80816 1.000 28.08039 54 ALA H O 1
ATOM 12506 N N . TRP H 1 57 ? -43.23906 9.26888 -30.18460 1.000 27.08026 55 TRP H N 1
ATOM 12507 C CA . TRP H 1 57 ? -43.43223 10.33195 -31.16382 1.000 23.47187 55 TRP H CA 1
ATOM 12508 C C . TRP H 1 57 ? -44.60360 10.07373 -32.09923 1.000 20.66102 55 TRP H C 1
ATOM 12509 O O . TRP H 1 57 ? -44.81651 10.86985 -33.01907 1.000 26.41760 55 TRP H O 1
ATOM 12520 N N . ALA H 1 58 ? -45.37133 9.00230 -31.87357 1.000 25.93547 56 ALA H N 1
ATOM 12521 C CA . ALA H 1 58 ? -46.33337 8.53667 -32.87213 1.000 34.58924 56 ALA H CA 1
ATOM 12522 C C . ALA H 1 58 ? -47.35846 9.61276 -33.21604 1.000 29.29237 56 ALA H C 1
ATOM 12523 O O . ALA H 1 58 ? -47.54143 9.95799 -34.39065 1.000 20.27997 56 ALA H O 1
ATOM 12525 N N . GLN H 1 59 ? -48.03380 10.16682 -32.20571 1.000 29.62448 57 GLN H N 1
ATOM 12526 C CA . GLN H 1 59 ? -49.08525 11.13583 -32.49811 1.000 21.32503 57 GLN H CA 1
ATOM 12527 C C . GLN H 1 59 ? -48.50683 12.41511 -33.09630 1.000 29.57901 57 GLN H C 1
ATOM 12528 O O . GLN H 1 59 ? -49.07861 12.98365 -34.03471 1.000 30.83062 57 GLN H O 1
ATOM 12534 N N . ALA H 1 60 ? -47.36536 12.87509 -32.57870 1.000 29.57171 58 ALA H N 1
ATOM 12535 C CA . ALA H 1 60 ? -46.73386 14.06495 -33.13655 1.000 26.90071 58 ALA H CA 1
ATOM 12536 C C . ALA H 1 60 ? -46.33077 13.83835 -34.58386 1.000 24.23155 58 ALA H C 1
ATOM 12537 O O . ALA H 1 60 ? -46.53543 14.70903 -35.43776 1.000 21.16197 58 ALA H O 1
ATOM 12539 N N . HIS H 1 61 ? -45.76797 12.66391 -34.88191 1.000 25.31102 59 HIS H N 1
ATOM 12540 C CA . HIS H 1 61 ? -45.30651 12.40000 -36.23992 1.000 23.26263 59 HIS H CA 1
ATOM 12541 C C . HIS H 1 61 ? -46.47864 12.27898 -37.21296 1.000 26.93804 59 HIS H C 1
ATOM 12542 O O . HIS H 1 61 ? -46.43079 12.83151 -38.32003 1.000 20.57048 59 HIS H O 1
ATOM 12549 N N . ILE H 1 62 ? -47.54947 11.58378 -36.81670 1.000 23.94516 60 ILE H N 1
ATOM 12550 C CA . ILE H 1 62 ? -48.67669 11.40498 -37.72913 1.000 22.36084 60 ILE H CA 1
ATOM 12551 C C . ILE H 1 62 ? -49.39622 12.72805 -37.96097 1.000 23.13586 60 ILE H C 1
ATOM 12552 O O . ILE H 1 62 ? -49.79711 13.04165 -39.09193 1.000 21.10159 60 ILE H O 1
ATOM 12557 N N . ASP H 1 63 ? -49.56831 13.52687 -36.89943 1.000 21.44246 61 ASP H N 1
ATOM 12558 C CA . ASP H 1 63 ? -50.13583 14.86323 -37.06017 1.000 27.11364 61 ASP H CA 1
ATOM 12559 C C . ASP H 1 63 ? -49.29516 15.70119 -38.01058 1.000 25.79330 61 ASP H C 1
ATOM 12560 O O . ASP H 1 63 ? -49.83220 16.45023 -38.83597 1.000 19.83476 61 ASP H O 1
ATOM 12565 N N . ALA H 1 64 ? -47.97050 15.59337 -37.89860 1.000 21.15205 62 ALA H N 1
ATOM 12566 C CA . ALA H 1 64 ? -47.09095 16.30379 -38.81648 1.000 21.96043 62 ALA H CA 1
ATOM 12567 C C . ALA H 1 64 ? -47.37915 15.90677 -40.26113 1.000 21.31286 62 ALA H C 1
ATOM 12568 O O . ALA H 1 64 ? -47.51636 16.76794 -41.13852 1.000 20.25211 62 ALA H O 1
ATOM 12570 N N . TRP H 1 65 ? -47.50958 14.59889 -40.51985 1.000 22.68337 63 TRP H N 1
ATOM 12571 C CA . TRP H 1 65 ? -47.77941 14.13049 -41.87880 1.000 18.83476 63 TRP H CA 1
ATOM 12572 C C . TRP H 1 65 ? -49.14730 14.58877 -42.37339 1.000 19.07632 63 TRP H C 1
ATOM 12573 O O . TRP H 1 65 ? -49.28341 15.01248 -43.52867 1.000 14.16222 63 TRP H O 1
ATOM 12584 N N . ASN H 1 66 ? -50.17182 14.51549 -41.51509 1.000 19.31413 64 ASN H N 1
ATOM 12585 C CA . ASN H 1 66 ? -51.49268 15.02634 -41.88305 1.000 20.47381 64 ASN H CA 1
ATOM 12586 C C . ASN H 1 66 ? -51.43885 16.50519 -42.23729 1.000 22.77702 64 ASN H C 1
ATOM 12587 O O . ASN H 1 66 ? -52.07959 16.95027 -43.19801 1.000 22.19023 64 ASN H O 1
ATOM 12592 N N . THR H 1 67 ? -50.68582 17.28665 -41.46330 1.000 24.28325 65 THR H N 1
ATOM 12593 C CA . THR H 1 67 ? -50.48536 18.68574 -41.81449 1.000 24.06800 65 THR H CA 1
ATOM 12594 C C . THR H 1 67 ? -49.92160 18.82322 -43.22415 1.000 18.38555 65 THR H C 1
ATOM 12595 O O . THR H 1 67 ? -50.38883 19.65449 -44.00905 1.000 20.54740 65 THR H O 1
ATOM 12599 N N . VAL H 1 68 ? -48.93089 17.99760 -43.57224 1.000 23.65126 66 VAL H N 1
ATOM 12600 C CA . VAL H 1 68 ? -48.32800 18.07725 -44.90027 1.000 19.28364 66 VAL H CA 1
ATOM 12601 C C . VAL H 1 68 ? -49.31739 17.62784 -45.96909 1.000 20.15062 66 VAL H C 1
ATOM 12602 O O . VAL H 1 68 ? -49.40873 18.23732 -47.04571 1.000 15.45055 66 VAL H O 1
ATOM 12606 N N . LEU H 1 69 ? -50.07167 16.55630 -45.69163 1.000 20.15393 67 LEU H N 1
ATOM 12607 C CA . LEU H 1 69 ? -51.07599 16.07266 -46.63887 1.000 21.83901 67 LEU H CA 1
ATOM 12608 C C . LEU H 1 69 ? -52.08830 17.16621 -46.97034 1.000 24.82241 67 LEU H C 1
ATOM 12609 O O . LEU H 1 69 ? -52.39831 17.40679 -48.14315 1.000 23.48515 67 LEU H O 1
ATOM 12614 N N . LYS H 1 70 ? -52.61098 17.84595 -45.94424 1.000 22.86570 68 LYS H N 1
ATOM 12615 C CA . LYS H 1 70 ? -53.54009 18.94750 -46.18750 1.000 27.39570 68 LYS H CA 1
ATOM 12616 C C . LYS H 1 70 ? -52.90795 20.01879 -47.06615 1.000 34.83025 68 LYS H C 1
ATOM 12617 O O . LYS H 1 70 ? -53.58492 20.61923 -47.90866 1.000 32.02595 68 LYS H O 1
ATOM 12623 N N . ALA H 1 71 ? -51.60069 20.24988 -46.90655 1.000 32.52801 69 ALA H N 1
ATOM 12624 C CA . ALA H 1 71 ? -50.93892 21.35791 -47.58208 1.000 23.51353 69 ALA H CA 1
ATOM 12625 C C . ALA H 1 71 ? -50.80147 21.15946 -49.08674 1.000 25.64264 69 ALA H C 1
ATOM 12626 O O . ALA H 1 71 ? -50.48964 22.12865 -49.78578 1.000 21.18313 69 ALA H O 1
ATOM 12628 N N . PHE H 1 72 ? -51.01547 19.95143 -49.61532 1.000 26.47530 70 PHE H N 1
ATOM 12629 C CA . PHE H 1 72 ? -51.13031 19.79837 -51.06042 1.000 24.19533 70 PHE H CA 1
ATOM 12630 C C . PHE H 1 72 ? -52.53565 19.38240 -51.48174 1.000 25.14884 70 PHE H C 1
ATOM 12631 O O . PHE H 1 72 ? -52.72933 18.87911 -52.59080 1.000 32.68503 70 PHE H O 1
ATOM 12639 N N . GLY H 1 73 ? -53.52461 19.62437 -50.63393 1.000 28.44850 71 GLY H N 1
ATOM 12640 C CA . GLY H 1 73 ? -54.90598 19.45695 -51.01537 1.000 30.58952 71 GLY H CA 1
ATOM 12641 C C . GLY H 1 73 ? -55.53926 18.13862 -50.64576 1.000 35.85652 71 GLY H C 1
ATOM 12642 O O . GLY H 1 73 ? -56.69073 17.90481 -51.02891 1.000 33.23242 71 GLY H O 1
ATOM 12643 N N . ALA H 1 74 ? -54.84040 17.27788 -49.91199 1.000 24.28507 72 ALA H N 1
ATOM 12644 C CA . ALA H 1 74 ? -55.35399 15.95913 -49.58155 1.000 28.20066 72 ALA H CA 1
ATOM 12645 C C . ALA H 1 74 ? -56.21025 16.02519 -48.32832 1.000 32.96361 72 ALA H C 1
ATOM 12646 O O . ALA H 1 74 ? -56.10150 16.95164 -47.52396 1.000 36.00084 72 ALA H O 1
ATOM 12648 N N . LYS H 1 75 ? -57.06622 15.01381 -48.16520 1.000 30.30743 73 LYS H N 1
ATOM 12649 C CA . LYS H 1 75 ? -57.94114 14.87728 -46.99978 1.000 31.81389 73 LYS H CA 1
ATOM 12650 C C . LYS H 1 75 ? -57.54063 13.61560 -46.24760 1.000 36.47621 73 LYS H C 1
ATOM 12651 O O . LYS H 1 75 ? -58.07431 12.52678 -46.51198 1.000 37.50379 73 LYS H O 1
ATOM 12657 N N . PRO H 1 76 ? -56.62280 13.72045 -45.28144 1.000 38.88512 74 PRO H N 1
ATOM 12658 C CA . PRO H 1 76 ? -56.00495 12.51494 -44.70396 1.000 35.11034 74 PRO H CA 1
ATOM 12659 C C . PRO H 1 76 ? -56.95519 11.63479 -43.90675 1.000 44.76994 74 PRO H C 1
ATOM 12660 O O . PRO H 1 76 ? -56.60324 10.48188 -43.61384 1.000 32.03133 74 PRO H O 1
ATOM 12664 N N . LYS H 1 77 ? -58.13913 12.11892 -43.53756 1.000 44.89761 75 LYS H N 1
ATOM 12665 C CA . LYS H 1 77 ? -59.09484 11.20574 -42.92761 1.000 43.49573 75 LYS H CA 1
ATOM 12666 C C . LYS H 1 77 ? -59.65583 10.23825 -43.96074 1.000 36.66950 75 LYS H C 1
ATOM 12667 O O . LYS H 1 77 ? -60.04323 9.11680 -43.61346 1.000 42.07985 75 LYS H O 1
ATOM 12673 N N . ARG H 1 78 ? -59.68319 10.64133 -45.23053 1.000 22.10943 76 ARG H N 1
ATOM 12674 C CA . ARG H 1 78 ? -60.08438 9.74219 -46.30570 1.000 38.57559 76 ARG H CA 1
ATOM 12675 C C . ARG H 1 78 ? -58.90417 8.96878 -46.88634 1.000 33.34063 76 ARG H C 1
ATOM 12676 O O . ARG H 1 78 ? -59.03413 7.78031 -47.19018 1.000 33.77513 76 ARG H O 1
ATOM 12684 N N . THR H 1 79 ? -57.75091 9.61254 -47.04329 1.000 29.55038 77 THR H N 1
ATOM 12685 C CA . THR H 1 79 ? -56.56537 8.98735 -47.62856 1.000 28.96687 77 THR H CA 1
ATOM 12686 C C . THR H 1 79 ? -55.39067 9.19410 -46.68394 1.000 26.16850 77 THR H C 1
ATOM 12687 O O . THR H 1 79 ? -54.57236 10.10113 -46.88105 1.000 27.85797 77 THR H O 1
ATOM 12691 N N . PRO H 1 80 ? -55.27254 8.36596 -45.64978 1.000 28.48621 78 PRO H N 1
ATOM 12692 C CA . PRO H 1 80 ? -54.19028 8.54918 -44.67373 1.000 25.11062 78 PRO H CA 1
ATOM 12693 C C . PRO H 1 80 ? -52.82222 8.19757 -45.24241 1.000 24.01184 78 PRO H C 1
ATOM 12694 O O . PRO H 1 80 ? -52.68410 7.49304 -46.24588 1.000 22.61952 78 PRO H O 1
ATOM 12698 N N . CYS H 1 81 ? -51.79021 8.69133 -44.56500 1.000 27.71882 79 CYS H N 1
ATOM 12699 C CA . CYS H 1 81 ? -50.45513 8.18593 -44.84153 1.000 25.34288 79 CYS H CA 1
ATOM 12700 C C . CYS H 1 81 ? -50.37168 6.72735 -44.40253 1.000 27.79266 79 CYS H C 1
ATOM 12701 O O . CYS H 1 81 ? -51.07705 6.29236 -43.48630 1.000 19.02341 79 CYS H O 1
ATOM 12704 N N . SER H 1 82 ? -49.50918 5.96356 -45.08441 1.000 24.78906 80 SER H N 1
ATOM 12705 C CA . SER H 1 82 ? -49.43855 4.52137 -44.85269 1.000 20.53810 80 SER H CA 1
ATOM 12706 C C . SER H 1 82 ? -49.20343 4.19096 -43.38332 1.000 23.54703 80 SER H C 1
ATOM 12707 O O . SER H 1 82 ? -49.70674 3.17888 -42.87459 1.000 14.22449 80 SER H O 1
ATOM 12710 N N . ALA H 1 83 ? -48.43515 5.03130 -42.68357 1.000 19.36131 81 ALA H N 1
ATOM 12711 C CA . ALA H 1 83 ? -48.12542 4.74155 -41.28789 1.000 20.62182 81 ALA H CA 1
ATOM 12712 C C . ALA H 1 83 ? -49.37229 4.82689 -40.41384 1.000 19.16105 81 ALA H C 1
ATOM 12713 O O . ALA H 1 83 ? -49.59227 3.96588 -39.55170 1.000 17.13282 81 ALA H O 1
ATOM 12715 N N . GLU H 1 84 ? -50.20078 5.85713 -40.61780 1.000 20.73928 82 GLU H N 1
ATOM 12716 C CA . GLU H 1 84 ? -51.43339 5.96148 -39.84204 1.000 31.48601 82 GLU H CA 1
ATOM 12717 C C . GLU H 1 84 ? -52.41386 4.85924 -40.21613 1.000 23.06106 82 GLU H C 1
ATOM 12718 O O . GLU H 1 84 ? -53.10824 4.32022 -39.34683 1.000 18.32686 82 GLU H O 1
ATOM 12724 N N . ALA H 1 85 ? -52.48650 4.51627 -41.50508 1.000 21.57207 83 ALA H N 1
ATOM 12725 C CA . ALA H 1 85 ? -53.39357 3.46169 -41.94286 1.000 16.83368 83 ALA H CA 1
ATOM 12726 C C . ALA H 1 85 ? -53.10873 2.16134 -41.20441 1.000 26.01701 83 ALA H C 1
ATOM 12727 O O . ALA H 1 85 ? -54.02332 1.52208 -40.67100 1.000 26.83325 83 ALA H O 1
ATOM 12729 N N . LEU H 1 86 ? -51.83384 1.77315 -41.13124 1.000 15.81815 84 LEU H N 1
ATOM 12730 C CA . LEU H 1 86 ? -51.47991 0.54569 -40.43213 1.000 16.69554 84 LEU H CA 1
ATOM 12731 C C . LEU H 1 86 ? -51.79076 0.64779 -38.94551 1.000 23.69335 84 LEU H C 1
ATOM 12732 O O . LEU H 1 86 ? -52.30375 -0.30384 -38.34586 1.000 17.65698 84 LEU H O 1
ATOM 12737 N N . ARG H 1 87 ? -51.46125 1.78718 -38.32834 1.000 24.36350 85 ARG H N 1
ATOM 12738 C CA . ARG H 1 87 ? -51.63805 1.93155 -36.88568 1.000 24.03222 85 ARG H CA 1
ATOM 12739 C C . ARG H 1 87 ? -53.10953 1.84316 -36.49864 1.000 27.68059 85 ARG H C 1
ATOM 12740 O O . ARG H 1 87 ? -53.44571 1.30881 -35.43585 1.000 30.68485 85 ARG H O 1
ATOM 12748 N N . LYS H 1 88 ? -54.00114 2.32328 -37.36323 1.000 30.70466 86 LYS H N 1
ATOM 12749 C CA . LYS H 1 88 ? -55.41635 2.33520 -37.02257 1.000 31.14311 86 LYS H CA 1
ATOM 12750 C C . LYS H 1 88 ? -56.00099 0.92289 -36.99207 1.000 39.12443 86 LYS H C 1
ATOM 12751 O O . LYS H 1 88 ? -56.70658 0.56338 -36.04217 1.000 37.63388 86 LYS H O 1
ATOM 12757 N N . ARG H 1 89 ? -55.71142 0.09511 -38.00961 1.000 34.21277 87 ARG H N 1
ATOM 12758 C CA . ARG H 1 89 ? -56.25805 -1.26252 -37.99916 1.000 33.04208 87 ARG H CA 1
ATOM 12759 C C . ARG H 1 89 ? -55.64695 -2.10855 -36.88784 1.000 42.20668 87 ARG H C 1
ATOM 12760 O O . ARG H 1 89 ? -56.28891 -3.04843 -36.40680 1.000 44.67688 87 ARG H O 1
ATOM 12768 N N . VAL H 1 90 ? -54.41760 -1.80315 -36.46552 1.000 34.47121 88 VAL H N 1
ATOM 12769 C CA . VAL H 1 90 ? -53.84648 -2.51688 -35.32653 1.000 35.52756 88 VAL H CA 1
ATOM 12770 C C . VAL H 1 90 ? -54.61935 -2.19207 -34.05522 1.000 39.57515 88 VAL H C 1
ATOM 12771 O O . VAL H 1 90 ? -54.92039 -3.08183 -33.25030 1.000 35.36799 88 VAL H O 1
ATOM 12775 N N . LEU H 1 91 ? -54.95870 -0.91570 -33.85551 1.000 38.94366 89 LEU H N 1
ATOM 12776 C CA . LEU H 1 91 ? -55.70527 -0.52144 -32.66633 1.000 40.36167 89 LEU H CA 1
ATOM 12777 C C . LEU H 1 91 ? -57.16301 -0.95676 -32.72492 1.000 43.90281 89 LEU H C 1
ATOM 12778 O O . LEU H 1 91 ? -57.79755 -1.09129 -31.67478 1.000 42.50871 89 LEU H O 1
ATOM 12783 N N . LYS H 1 92 ? -57.70767 -1.17689 -33.92131 1.000 42.63347 90 LYS H N 1
ATOM 12784 C CA . LYS H 1 92 ? -59.08660 -1.62256 -34.06007 1.000 44.12247 90 LYS H CA 1
ATOM 12785 C C . LYS H 1 92 ? -59.23189 -3.13755 -34.01328 1.000 49.66190 90 LYS H C 1
ATOM 12786 O O . LYS H 1 92 ? -60.34923 -3.63115 -33.82980 1.000 57.16796 90 LYS H O 1
ATOM 12792 N N . ASP H 1 93 ? -58.14066 -3.88616 -34.18132 1.000 52.04192 91 ASP H N 1
ATOM 12793 C CA . ASP H 1 93 ? -58.19920 -5.34227 -34.24209 1.000 44.91032 91 ASP H CA 1
ATOM 12794 C C . ASP H 1 93 ? -57.29135 -6.04964 -33.25518 1.000 56.33563 91 ASP H C 1
ATOM 12795 O O . ASP H 1 93 ? -57.54867 -7.22052 -32.94823 1.000 55.81942 91 ASP H O 1
ATOM 12800 N N . GLY H 1 94 ? -56.23880 -5.39992 -32.76262 1.000 57.12822 92 GLY H N 1
ATOM 12801 C CA . GLY H 1 94 ? -55.22978 -6.06311 -31.97136 1.000 63.02401 92 GLY H CA 1
ATOM 12802 C C . GLY H 1 94 ? -54.17327 -6.79165 -32.77132 1.000 65.47133 92 GLY H C 1
ATOM 12803 O O . GLY H 1 94 ? -53.18284 -7.25165 -32.18397 1.000 60.87997 92 GLY H O 1
ATOM 12804 N N . THR H 1 95 ? -54.33905 -6.90759 -34.08739 1.000 63.97741 93 THR H N 1
ATOM 12805 C CA . THR H 1 95 ? -53.37754 -7.61993 -34.91682 1.000 58.77232 93 THR H CA 1
ATOM 12806 C C . THR H 1 95 ? -53.58167 -7.22823 -36.37557 1.000 76.61777 93 THR H C 1
ATOM 12807 O O . THR H 1 95 ? -54.59680 -6.63206 -36.74854 1.000 65.59689 93 THR H O 1
ATOM 12811 N N . MET H 1 96 ? -52.58757 -7.57165 -37.19598 1.000 80.39233 94 MET H N 1
ATOM 12812 C CA . MET H 1 96 ? -52.66163 -7.48285 -38.64657 1.000 64.55593 94 MET H CA 1
ATOM 12813 C C . MET H 1 96 ? -52.49474 -8.87118 -39.24491 1.000 67.59714 94 MET H C 1
ATOM 12814 O O . MET H 1 96 ? -51.98845 -9.79717 -38.60216 1.000 62.23089 94 MET H O 1
ATOM 12819 N N . ALA H 1 97 ? -52.92493 -9.00273 -40.49177 1.000 64.39311 95 ALA H N 1
ATOM 12820 C CA . ALA H 1 97 ? -52.79504 -10.25533 -41.21400 1.000 68.76602 95 ALA H CA 1
ATOM 12821 C C . ALA H 1 97 ? -51.45897 -10.29875 -41.93944 1.000 51.06073 95 ALA H C 1
ATOM 12822 O O . ALA H 1 97 ? -50.96263 -9.27209 -42.41311 1.000 52.20890 95 ALA H O 1
ATOM 12824 N N . ALA H 1 98 ? -50.87192 -11.49204 -42.00059 1.000 53.07341 96 ALA H N 1
ATOM 12825 C CA . ALA H 1 98 ? -49.70400 -11.71998 -42.83440 1.000 58.69754 96 ALA H CA 1
ATOM 12826 C C . ALA H 1 98 ? -50.10499 -11.71475 -44.31049 1.000 59.62971 96 ALA H C 1
ATOM 12827 O O . ALA H 1 98 ? -51.28727 -11.76037 -44.66688 1.000 66.65671 96 ALA H O 1
ATOM 12829 N N . LEU H 1 99 ? -49.09776 -11.63185 -45.17982 1.000 51.70680 97 LEU H N 1
ATOM 12830 C CA . LEU H 1 99 ? -49.32187 -11.57057 -46.62221 1.000 42.81119 97 LEU H CA 1
ATOM 12831 C C . LEU H 1 99 ? -48.14060 -12.18710 -47.36025 1.000 40.89565 97 LEU H C 1
ATOM 12832 O O . LEU H 1 99 ? -48.29123 -13.14084 -48.13211 1.000 55.86276 97 LEU H O 1
ATOM 12837 N N . ASP H 1 100 ? -46.96521 -11.64133 -47.09389 1.000 25.18591 98 ASP H N 1
ATOM 12838 C CA . ASP H 1 100 ? -45.69397 -11.86633 -47.75160 1.000 22.81919 98 ASP H CA 1
ATOM 12839 C C . ASP H 1 100 ? -44.64705 -11.52561 -46.69888 1.000 16.28255 98 ASP H C 1
ATOM 12840 O O . ASP H 1 100 ? -44.76645 -10.48634 -46.03858 1.000 20.15934 98 ASP H O 1
ATOM 12845 N N . PRO H 1 101 ? -43.62451 -12.36002 -46.50476 1.000 12.49606 99 PRO H N 1
ATOM 12846 C CA . PRO H 1 101 ? -42.71360 -12.14297 -45.36446 1.000 24.48878 99 PRO H CA 1
ATOM 12847 C C . PRO H 1 101 ? -41.95343 -10.82254 -45.41219 1.000 20.17604 99 PRO H C 1
ATOM 12848 O O . PRO H 1 101 ? -41.65032 -10.25529 -44.35385 1.000 10.06439 99 PRO H O 1
ATOM 12852 N N . VAL H 1 102 ? -41.63863 -10.30211 -46.59659 1.000 16.47773 100 VAL H N 1
ATOM 12853 C CA . VAL H 1 102 ? -40.91844 -9.03299 -46.63122 1.000 13.28084 100 VAL H CA 1
ATOM 12854 C C . VAL H 1 102 ? -41.87296 -7.87448 -46.38365 1.000 13.34957 100 VAL H C 1
ATOM 12855 O O . VAL H 1 102 ? -41.51697 -6.90411 -45.70826 1.000 8.15208 100 VAL H O 1
ATOM 12859 N N . VAL H 1 103 ? -43.10459 -7.96660 -46.89669 1.000 15.54176 101 VAL H N 1
ATOM 12860 C CA . VAL H 1 103 ? -44.09366 -6.92011 -46.63664 1.000 16.95218 101 VAL H CA 1
ATOM 12861 C C . VAL H 1 103 ? -44.44719 -6.87536 -45.15344 1.000 14.45767 101 VAL H C 1
ATOM 12862 O O . VAL H 1 103 ? -44.58775 -5.79413 -44.56929 1.000 20.28375 101 VAL H O 1
ATOM 12866 N N . ASP H 1 104 ? -44.61480 -8.04607 -44.52690 1.000 14.85054 102 ASP H N 1
ATOM 12867 C CA . ASP H 1 104 ? -44.85565 -8.10004 -43.08310 1.000 16.39142 102 ASP H CA 1
ATOM 12868 C C . ASP H 1 104 ? -43.71234 -7.45308 -42.30422 1.000 15.39911 102 ASP H C 1
ATOM 12869 O O . ASP H 1 104 ? -43.94605 -6.71555 -41.33721 1.000 14.50319 102 ASP H O 1
ATOM 12874 N N . LEU H 1 105 ? -42.46694 -7.71841 -42.71017 1.000 13.55750 103 LEU H N 1
ATOM 12875 C CA . LEU H 1 105 ? -41.32063 -7.11771 -42.03011 1.000 12.43951 103 LEU H CA 1
ATOM 12876 C C . LEU H 1 105 ? -41.33491 -5.59012 -42.12495 1.000 15.96244 103 LEU H C 1
ATOM 12877 O O . LEU H 1 105 ? -41.11898 -4.89796 -41.12457 1.000 13.40603 103 LEU H O 1
ATOM 12882 N N . TYR H 1 106 ? -41.56539 -5.03432 -43.31685 1.000 9.89617 104 TYR H N 1
ATOM 12883 C CA . TYR H 1 106 ? -41.45019 -3.58389 -43.39436 1.000 11.29422 104 TYR H CA 1
ATOM 12884 C C . TYR H 1 106 ? -42.69954 -2.87513 -42.88077 1.000 16.43397 104 TYR H C 1
ATOM 12885 O O . TYR H 1 106 ? -42.60435 -1.72918 -42.42114 1.000 12.08308 104 TYR H O 1
ATOM 12894 N N . ASN H 1 107 ? -43.85579 -3.54130 -42.90334 1.000 14.70638 105 ASN H N 1
ATOM 12895 C CA . ASN H 1 107 ? -44.99935 -3.04899 -42.14017 1.000 12.54057 105 ASN H CA 1
ATOM 12896 C C . ASN H 1 107 ? -44.70537 -3.05968 -40.64634 1.000 13.66238 105 ASN H C 1
ATOM 12897 O O . ASN H 1 107 ? -45.13503 -2.15924 -39.91767 1.000 14.89559 105 ASN H O 1
ATOM 12902 N N . ALA H 1 108 ? -43.99312 -4.08555 -40.17133 1.000 12.72524 106 ALA H N 1
ATOM 12903 C CA . ALA H 1 108 ? -43.61080 -4.14872 -38.76292 1.000 19.13299 106 ALA H CA 1
ATOM 12904 C C . ALA H 1 108 ? -42.68487 -2.99445 -38.38308 1.000 23.95265 106 ALA H C 1
ATOM 12905 O O . ALA H 1 108 ? -42.82548 -2.40389 -37.30271 1.000 17.51067 106 ALA H O 1
ATOM 12907 N N . VAL H 1 109 ? -41.71960 -2.67146 -39.25267 1.000 13.49729 107 VAL H N 1
ATOM 12908 C CA . VAL H 1 109 ? -40.87528 -1.49835 -39.03318 1.000 14.13631 107 VAL H CA 1
ATOM 12909 C C . VAL H 1 109 ? -41.72672 -0.23883 -38.97808 1.000 15.06938 107 VAL H C 1
ATOM 12910 O O . VAL H 1 109 ? -41.55898 0.60863 -38.09281 1.000 16.08678 107 VAL H O 1
ATOM 12914 N N . SER H 1 110 ? -42.65949 -0.09961 -39.91963 1.000 12.64613 108 SER H N 1
ATOM 12915 C CA . SER H 1 110 ? -43.48980 1.09663 -39.93724 1.000 17.65350 108 SER H CA 1
ATOM 12916 C C . SER H 1 110 ? -44.26937 1.23662 -38.64103 1.000 22.97362 108 SER H C 1
ATOM 12917 O O . SER H 1 110 ? -44.45882 2.35595 -38.14901 1.000 14.43185 108 SER H O 1
ATOM 12920 N N . LEU H 1 111 ? -44.69598 0.11029 -38.06172 1.000 17.91696 109 LEU H N 1
ATOM 12921 C CA . LEU H 1 111 ? -45.52144 0.13204 -36.86055 1.000 18.55299 109 LEU H CA 1
ATOM 12922 C C . LEU H 1 111 ? -44.68833 0.40513 -35.61553 1.000 22.31249 109 LEU H C 1
ATOM 12923 O O . LEU H 1 111 ? -45.05975 1.24288 -34.78655 1.000 25.95628 109 LEU H O 1
ATOM 12928 N N . ARG H 1 112 ? -43.56316 -0.29948 -35.47045 1.000 17.23761 110 ARG H N 1
ATOM 12929 C CA . ARG H 1 112 ? -42.71390 -0.13247 -34.29321 1.000 20.13231 110 ARG H CA 1
ATOM 12930 C C . ARG H 1 112 ? -42.21762 1.30310 -34.15358 1.000 21.36990 110 ARG H C 1
ATOM 12931 O O . ARG H 1 112 ? -42.15130 1.84310 -33.04123 1.000 22.59731 110 ARG H O 1
ATOM 12939 N N . TYR H 1 113 ? -41.86039 1.93811 -35.26995 1.000 15.94283 111 TYR H N 1
ATOM 12940 C CA . TYR H 1 113 ? -41.25597 3.26354 -35.24499 1.000 20.22595 111 TYR H CA 1
ATOM 12941 C C . TYR H 1 113 ? -42.19022 4.35318 -35.75193 1.000 19.73392 111 TYR H C 1
ATOM 12942 O O . TYR H 1 113 ? -41.74370 5.48917 -35.93878 1.000 27.61874 111 TYR H O 1
ATOM 12951 N N . ALA H 1 114 ? -43.47228 4.03426 -35.95893 1.000 19.16000 112 ALA H N 1
ATOM 12952 C CA . ALA H 1 114 ? -44.49402 4.99736 -36.37144 1.000 20.45309 112 ALA H CA 1
ATOM 12953 C C . ALA H 1 114 ? -43.99533 5.87492 -37.51725 1.000 25.28998 112 ALA H C 1
ATOM 12954 O O . ALA H 1 114 ? -44.06192 7.10725 -37.47248 1.000 16.79443 112 ALA H O 1
ATOM 12956 N N . VAL H 1 115 ? -43.47502 5.22252 -38.55160 1.000 17.62788 113 VAL H N 1
ATOM 12957 C CA . VAL H 1 115 ? -42.87818 5.92258 -39.68730 1.000 18.91899 113 VAL H CA 1
ATOM 12958 C C . VAL H 1 115 ? -43.39624 5.29441 -40.97571 1.000 16.39075 113 VAL H C 1
ATOM 12959 O O . VAL H 1 115 ? -43.49537 4.06096 -41.06751 1.000 14.90563 113 VAL H O 1
ATOM 12963 N N . PRO H 1 116 ? -43.77063 6.08759 -41.97833 1.000 17.81781 114 PRO H N 1
ATOM 12964 C CA . PRO H 1 116 ? -44.17789 5.49671 -43.26279 1.000 8.53154 114 PRO H CA 1
ATOM 12965 C C . PRO H 1 116 ? -42.99061 4.80821 -43.91700 1.000 16.79823 114 PRO H C 1
ATOM 12966 O O . PRO H 1 116 ? -41.89885 5.37681 -43.98254 1.000 10.46298 114 PRO H O 1
ATOM 12970 N N . VAL H 1 117 ? -43.20363 3.57764 -44.39231 1.000 12.87608 115 VAL H N 1
ATOM 12971 C CA . VAL H 1 117 ? -42.15351 2.77643 -45.03085 1.000 12.52228 115 VAL H CA 1
ATOM 12972 C C . VAL H 1 117 ? -42.70899 2.17820 -46.31317 1.000 16.52746 115 VAL H C 1
ATOM 12973 O O . VAL H 1 117 ? -43.67669 1.40623 -46.27094 1.000 10.85801 115 VAL H O 1
ATOM 12977 N N . GLY H 1 118 ? -42.10008 2.52249 -47.44546 1.000 11.84044 116 GLY H N 1
ATOM 12978 C CA . GLY H 1 118 ? -42.48500 1.97011 -48.72659 1.000 6.23478 116 GLY H CA 1
ATOM 12979 C C . GLY H 1 118 ? -41.50291 0.90131 -49.17096 1.000 13.05651 116 GLY H C 1
ATOM 12980 O O . GLY H 1 118 ? -40.32080 0.95657 -48.84594 1.000 10.10566 116 GLY H O 1
ATOM 12981 N N . GLY H 1 119 ? -42.01149 -0.09904 -49.89223 1.000 13.54596 117 GLY H N 1
ATOM 12982 C CA . GLY H 1 119 ? -41.15419 -1.12979 -50.46180 1.000 11.44727 117 GLY H CA 1
ATOM 12983 C C . GLY H 1 119 ? -41.55351 -1.47931 -51.88378 1.000 12.22622 117 GLY H C 1
ATOM 12984 O O . GLY H 1 119 ? -42.74496 -1.64626 -52.15640 1.000 10.34803 117 GLY H O 1
ATOM 12985 N N . GLU H 1 120 ? -40.58923 -1.60146 -52.79979 1.000 9.70802 118 GLU H N 1
ATOM 12986 C CA . GLU H 1 120 ? -40.92372 -1.75217 -54.21070 1.000 15.70920 118 GLU H CA 1
ATOM 12987 C C . GLU H 1 120 ? -39.91394 -2.64635 -54.91810 1.000 10.66237 118 GLU H C 1
ATOM 12988 O O . GLU H 1 120 ? -38.77335 -2.82417 -54.47184 1.000 11.46663 118 GLU H O 1
ATOM 12994 N N . ASN H 1 121 ? -40.36744 -3.22177 -56.03232 1.000 7.38131 119 ASN H N 1
ATOM 12995 C CA . ASN H 1 121 ? -39.49993 -3.94069 -56.96177 1.000 11.99552 119 ASN H CA 1
ATOM 12996 C C . ASN H 1 121 ? -38.74540 -2.92531 -57.81401 1.000 13.91448 119 ASN H C 1
ATOM 12997 O O . ASN H 1 121 ? -39.32524 -2.29639 -58.70700 1.000 9.51455 119 ASN H O 1
ATOM 13002 N N . SER H 1 122 ? -37.44314 -2.77533 -57.56989 1.000 9.03268 120 SER H N 1
ATOM 13003 C CA . SER H 1 122 ? -36.72188 -1.76089 -58.32823 1.000 14.88410 120 SER H CA 1
ATOM 13004 C C . SER H 1 122 ? -36.47238 -2.18281 -59.77319 1.000 16.12127 120 SER H C 1
ATOM 13005 O O . SER H 1 122 ? -36.26865 -1.30806 -60.62319 1.000 13.49593 120 SER H O 1
ATOM 13008 N N . ALA H 1 123 ? -36.52380 -3.48537 -60.08135 1.000 11.59164 121 ALA H N 1
ATOM 13009 C CA . ALA H 1 123 ? -36.42979 -3.91979 -61.47515 1.000 16.93241 121 ALA H CA 1
ATOM 13010 C C . ALA H 1 123 ? -37.55814 -3.36622 -62.34933 1.000 17.79722 121 ALA H C 1
ATOM 13011 O O . ALA H 1 123 ? -37.39420 -3.29158 -63.57079 1.000 22.45808 121 ALA H O 1
ATOM 13013 N N . ALA H 1 124 ? -38.69575 -2.97993 -61.76680 1.000 9.48331 122 ALA H N 1
ATOM 13014 C CA . ALA H 1 124 ? -39.79502 -2.41120 -62.54684 1.000 15.61326 122 ALA H CA 1
ATOM 13015 C C . ALA H 1 124 ? -39.66395 -0.90588 -62.79331 1.000 15.28503 122 ALA H C 1
ATOM 13016 O O . ALA H 1 124 ? -40.51233 -0.33032 -63.48797 1.000 12.22472 122 ALA H O 1
ATOM 13018 N N . TYR H 1 125 ? -38.64716 -0.25461 -62.23631 1.000 11.27356 123 TYR H N 1
ATOM 13019 C CA . TYR H 1 125 ? -38.45521 1.17806 -62.43381 1.000 13.05038 123 TYR H CA 1
ATOM 13020 C C . TYR H 1 125 ? -37.86136 1.47680 -63.80758 1.000 17.17057 123 TYR H C 1
ATOM 13021 O O . TYR H 1 125 ? -36.98043 0.76304 -64.29198 1.000 11.75163 123 TYR H O 1
ATOM 13030 N N . CYS H 1 126 ? -38.36753 2.53269 -64.43986 1.000 12.18127 124 CYS H N 1
ATOM 13031 C CA A CYS H 1 126 ? -37.81173 3.07845 -65.67884 0.680 16.20803 124 CYS H CA 1
ATOM 13032 C CA B CYS H 1 126 ? -37.79611 3.07432 -65.66921 0.320 16.19967 124 CYS H CA 1
ATOM 13033 C C . CYS H 1 126 ? -37.23492 4.44829 -65.32811 1.000 16.91246 124 CYS H C 1
ATOM 13034 O O . CYS H 1 126 ? -37.98025 5.42256 -65.19805 1.000 15.49508 124 CYS H O 1
ATOM 13039 N N . GLY H 1 127 ? -35.91359 4.51866 -65.16732 1.000 16.36914 125 GLY H N 1
ATOM 13040 C CA . GLY H 1 127 ? -35.29609 5.71035 -64.61329 1.000 17.92473 125 GLY H CA 1
ATOM 13041 C C . GLY H 1 127 ? -35.32341 5.66939 -63.09068 1.000 19.93040 125 GLY H C 1
ATOM 13042 O O . GLY H 1 127 ? -35.71312 4.67561 -62.47784 1.000 16.66885 125 GLY H O 1
ATOM 13043 N N . SER H 1 128 ? -34.91573 6.79744 -62.46622 1.000 13.10780 126 SER H N 1
ATOM 13044 C CA . SER H 1 128 ? -34.82379 6.82380 -61.00640 1.000 17.94987 126 SER H CA 1
ATOM 13045 C C . SER H 1 128 ? -36.07059 7.44454 -60.37626 1.000 13.88696 126 SER H C 1
ATOM 13046 O O . SER H 1 128 ? -36.77231 8.23172 -61.02039 1.000 12.56920 126 SER H O 1
ATOM 13049 N N . PRO H 1 129 ? -36.37786 7.10652 -59.11986 1.000 14.00458 127 PRO H N 1
ATOM 13050 C CA . PRO H 1 129 ? -37.55155 7.69890 -58.46880 1.000 11.41997 127 PRO H CA 1
ATOM 13051 C C . PRO H 1 129 ? -37.36916 9.19246 -58.27547 1.000 13.60029 127 PRO H C 1
ATOM 13052 O O . PRO H 1 129 ? -36.26873 9.67337 -58.00423 1.000 13.47359 127 PRO H O 1
ATOM 13056 N N . ARG H 1 130 ? -38.47152 9.92706 -58.41503 1.000 13.62065 128 ARG H N 1
ATOM 13057 C CA . ARG H 1 130 ? -38.48667 11.36708 -58.20039 1.000 16.90302 128 ARG H CA 1
ATOM 13058 C C . ARG H 1 130 ? -39.71168 11.72851 -57.38433 1.000 11.36220 128 ARG H C 1
ATOM 13059 O O . ARG H 1 130 ? -40.81024 11.24852 -57.66860 1.000 9.08733 128 ARG H O 1
ATOM 13067 N N . LEU H 1 131 ? -39.51856 12.59367 -56.39123 1.000 9.68556 129 LEU H N 1
ATOM 13068 C CA . LEU H 1 131 ? -40.59042 13.12366 -55.55841 1.000 11.24001 129 LEU H CA 1
ATOM 13069 C C . LEU H 1 131 ? -40.86101 14.56589 -55.98358 1.000 15.54406 129 LEU H C 1
ATOM 13070 O O . LEU H 1 131 ? -39.98620 15.42968 -55.83595 1.000 13.67989 129 LEU H O 1
ATOM 13075 N N . VAL H 1 132 ? -42.06456 14.82317 -56.51374 1.000 11.76641 130 VAL H N 1
ATOM 13076 C CA . VAL H 1 132 ? -42.39323 16.07276 -57.20601 1.000 10.89531 130 VAL H CA 1
ATOM 13077 C C . VAL H 1 132 ? -43.85075 16.44771 -56.95490 1.000 20.93135 130 VAL H C 1
ATOM 13078 O O . VAL H 1 132 ? -44.63390 15.67102 -56.40143 1.000 18.48943 130 VAL H O 1
ATOM 13082 N N . PHE H 1 133 ? -44.21518 17.66378 -57.38099 1.000 22.93959 131 PHE H N 1
ATOM 13083 C CA . PHE H 1 133 ? -45.60850 18.08360 -57.49541 1.000 18.22327 131 PHE H CA 1
ATOM 13084 C C . PHE H 1 133 ? -46.14588 17.65630 -58.85938 1.000 17.42420 131 PHE H C 1
ATOM 13085 O O . PHE H 1 133 ? -45.53068 17.95291 -59.89053 1.000 24.57660 131 PHE H O 1
ATOM 13093 N N . ALA H 1 134 ? -47.28565 16.96359 -58.87043 1.000 18.65727 132 ALA H N 1
ATOM 13094 C CA . ALA H 1 134 ? -47.88669 16.53529 -60.12967 1.000 16.91539 132 ALA H CA 1
ATOM 13095 C C . ALA H 1 134 ? -48.63278 17.68131 -60.80604 1.000 21.69536 132 ALA H C 1
ATOM 13096 O O . ALA H 1 134 ? -49.15955 18.58219 -60.14550 1.000 20.64730 132 ALA H O 1
ATOM 13098 N N . ASP H 1 135 ? -48.68175 17.63729 -62.14070 1.000 21.83116 133 ASP H N 1
ATOM 13099 C CA . ASP H 1 135 ? -49.48664 18.59040 -62.89905 1.000 24.18928 133 ASP H CA 1
ATOM 13100 C C . ASP H 1 135 ? -50.84647 18.03850 -63.31087 1.000 25.99089 133 ASP H C 1
ATOM 13101 O O . ASP H 1 135 ? -51.65653 18.78656 -63.86557 1.000 34.64265 133 ASP H O 1
ATOM 13106 N N . GLY H 1 136 ? -51.11915 16.75944 -63.05492 1.000 22.89560 134 GLY H N 1
ATOM 13107 C CA . GLY H 1 136 ? -52.42420 16.18256 -63.30050 1.000 24.50760 134 GLY H CA 1
ATOM 13108 C C . GLY H 1 136 ? -52.54444 15.39903 -64.58769 1.000 22.85792 134 GLY H C 1
ATOM 13109 O O . GLY H 1 136 ? -53.58925 14.78227 -64.82275 1.000 23.81147 134 GLY H O 1
ATOM 13110 N N . SER H 1 137 ? -51.51658 15.40971 -65.42769 1.000 21.66170 135 SER H N 1
ATOM 13111 C CA . SER H 1 137 ? -51.53375 14.65635 -66.66801 1.000 18.44310 135 SER H CA 1
ATOM 13112 C C . SER H 1 137 ? -50.88662 13.28499 -66.53520 1.000 29.22024 135 SER H C 1
ATOM 13113 O O . SER H 1 137 ? -50.94669 12.49688 -67.48508 1.000 22.44382 135 SER H O 1
ATOM 13116 N N . GLU H 1 138 ? -50.26262 12.99453 -65.39427 1.000 21.87627 136 GLU H N 1
ATOM 13117 C CA . GLU H 1 138 ? -49.52193 11.75748 -65.21032 1.000 17.01378 136 GLU H CA 1
ATOM 13118 C C . GLU H 1 138 ? -50.47014 10.56630 -65.11717 1.000 25.26065 136 GLU H C 1
ATOM 13119 O O . GLU H 1 138 ? -51.67247 10.71053 -64.87101 1.000 25.50651 136 GLU H O 1
ATOM 13125 N N . THR H 1 139 ? -49.90734 9.37333 -65.31350 1.000 26.64788 137 THR H N 1
ATOM 13126 C CA . THR H 1 139 ? -50.64894 8.12009 -65.24950 1.000 26.06430 137 THR H CA 1
ATOM 13127 C C . THR H 1 139 ? -50.21907 7.30880 -64.03096 1.000 19.48742 137 THR H C 1
ATOM 13128 O O . THR H 1 139 ? -49.02801 7.23681 -63.70849 1.000 14.63057 137 THR H O 1
ATOM 13132 N N . PHE H 1 140 ? -51.20516 6.70477 -63.36234 1.000 17.22782 138 PHE H N 1
ATOM 13133 C CA . PHE H 1 140 ? -51.01445 5.87478 -62.17797 1.000 11.04494 138 PHE H CA 1
ATOM 13134 C C . PHE H 1 140 ? -51.78042 4.57340 -62.36491 1.000 17.76679 138 PHE H C 1
ATOM 13135 O O . PHE H 1 140 ? -53.01074 4.59129 -62.47062 1.000 17.59342 138 PHE H O 1
ATOM 13143 N N . ASP H 1 141 ? -51.07016 3.44579 -62.39387 1.000 20.65850 139 ASP H N 1
ATOM 13144 C CA . ASP H 1 141 ? -51.72327 2.14714 -62.54281 1.000 21.21488 139 ASP H CA 1
ATOM 13145 C C . ASP H 1 141 ? -51.99202 1.55652 -61.16143 1.000 20.32157 139 ASP H C 1
ATOM 13146 O O . ASP H 1 141 ? -51.05717 1.28417 -60.40039 1.000 19.65814 139 ASP H O 1
ATOM 13151 N N . THR H 1 142 ? -53.26691 1.36613 -60.84222 1.000 15.97853 140 THR H N 1
ATOM 13152 C CA . THR H 1 142 ? -53.69521 0.94401 -59.51011 1.000 16.93449 140 THR H CA 1
ATOM 13153 C C . THR H 1 142 ? -54.74338 -0.15176 -59.69567 1.000 22.69459 140 THR H C 1
ATOM 13154 O O . THR H 1 142 ? -54.79772 -0.81497 -60.73703 1.000 16.50147 140 THR H O 1
ATOM 13158 N N . LEU H 1 143 ? -55.58746 -0.36184 -58.68671 1.000 14.60388 141 LEU H N 1
ATOM 13159 C CA . LEU H 1 143 ? -56.59180 -1.41524 -58.72526 1.000 27.04189 141 LEU H CA 1
ATOM 13160 C C . LEU H 1 143 ? -57.96168 -0.84895 -58.38958 1.000 38.13200 141 LEU H C 1
ATOM 13161 O O . LEU H 1 143 ? -58.09398 -0.00392 -57.49958 1.000 38.70651 141 LEU H O 1
ATOM 13166 N N . LYS H 1 144 ? -58.97916 -1.34098 -59.09917 1.000 50.79348 142 LYS H N 1
ATOM 13167 C CA . LYS H 1 144 ? -60.37018 -0.96449 -58.87023 1.000 52.82200 142 LYS H CA 1
ATOM 13168 C C . LYS H 1 144 ? -61.29554 -1.92146 -59.61822 1.000 63.63794 142 LYS H C 1
ATOM 13169 O O . LYS H 1 144 ? -61.41768 -1.83073 -60.84580 1.000 65.43230 142 LYS H O 1
ATOM 13175 N N . GLU H 1 145 ? -61.92390 -2.86061 -58.90791 1.000 65.42887 143 GLU H N 1
ATOM 13176 C CA . GLU H 1 145 ? -61.68376 -3.07168 -57.48222 1.000 67.89158 143 GLU H CA 1
ATOM 13177 C C . GLU H 1 145 ? -60.52962 -4.03996 -57.27206 1.000 63.12959 143 GLU H C 1
ATOM 13178 O O . GLU H 1 145 ? -59.58001 -3.74255 -56.54777 1.000 60.67350 143 GLU H O 1
ATOM 13184 N N . GLY H 1 146 ? -60.62736 -5.20882 -57.89707 1.000 59.83533 144 GLY H N 1
ATOM 13185 C CA . GLY H 1 146 ? -59.54344 -6.16720 -57.86724 1.000 49.80269 144 GLY H CA 1
ATOM 13186 C C . GLY H 1 146 ? -58.85097 -6.22470 -59.20893 1.000 41.20686 144 GLY H C 1
ATOM 13187 O O . GLY H 1 146 ? -57.83686 -6.91170 -59.37051 1.000 36.19295 144 GLY H O 1
ATOM 13188 N N . GLN H 1 147 ? -59.42028 -5.46634 -60.21755 1.000 36.67926 145 GLN H N 1
ATOM 13189 C CA . GLN H 1 147 ? -58.98144 -5.39886 -61.60077 1.000 35.22938 145 GLN H CA 1
ATOM 13190 C C . GLN H 1 147 ? -58.06604 -4.20374 -61.81687 1.000 23.50181 145 GLN H C 1
ATOM 13191 O O . GLN H 1 147 ? -58.19928 -3.18334 -61.13326 1.000 24.15955 145 GLN H O 1
ATOM 13197 N N . PRO H 1 148 ? -57.13957 -4.32896 -62.76746 1.000 25.34336 146 PRO H N 1
ATOM 13198 C CA . PRO H 1 148 ? -56.28206 -3.19610 -63.13046 1.000 18.32556 146 PRO H CA 1
ATOM 13199 C C . PRO H 1 148 ? -57.07992 -1.93226 -63.41723 1.000 30.75689 146 PRO H C 1
ATOM 13200 O O . PRO H 1 148 ? -58.18249 -1.97405 -63.96700 1.000 24.08437 146 PRO H O 1
ATOM 13204 N N . ALA H 1 149 ? -56.51551 -0.79706 -63.01655 1.000 27.70574 147 ALA H N 1
ATOM 13205 C CA . ALA H 1 149 ? -57.15867 0.48702 -63.22861 1.000 19.81481 147 ALA H CA 1
ATOM 13206 C C . ALA H 1 149 ? -56.08032 1.52538 -63.47677 1.000 21.69411 147 ALA H C 1
ATOM 13207 O O . ALA H 1 149 ? -54.96749 1.42596 -62.94969 1.000 23.18890 147 ALA H O 1
ATOM 13209 N N . THR H 1 150 ? -56.41968 2.51104 -64.29910 1.000 25.32977 148 THR H N 1
ATOM 13210 C CA . THR H 1 150 ? -55.54546 3.63158 -64.61644 1.000 14.38775 148 THR H CA 1
ATOM 13211 C C . THR H 1 150 ? -56.20034 4.91488 -64.12158 1.000 26.12665 148 THR H C 1
ATOM 13212 O O . THR H 1 150 ? -57.36591 5.17895 -64.44164 1.000 23.75694 148 THR H O 1
ATOM 13216 N N . GLU H 1 151 ? -55.45675 5.69486 -63.32976 1.000 19.48170 149 GLU H N 1
ATOM 13217 C CA . GLU H 1 151 ? -55.90707 6.95274 -62.74250 1.000 20.75106 149 GLU H CA 1
ATOM 13218 C C . GLU H 1 151 ? -54.87933 8.03903 -63.02426 1.000 20.72148 149 GLU H C 1
ATOM 13219 O O . GLU H 1 151 ? -53.82281 7.79196 -63.61185 1.000 25.38330 149 GLU H O 1
ATOM 13225 N N . SER H 1 152 ? -55.18456 9.24849 -62.54991 1.000 25.81798 150 SER H N 1
ATOM 13226 C CA . SER H 1 152 ? -54.29566 10.39668 -62.60910 1.000 15.58525 150 SER H CA 1
ATOM 13227 C C . SER H 1 152 ? -54.28427 11.10271 -61.25976 1.000 29.15489 150 SER H C 1
ATOM 13228 O O . SER H 1 152 ? -55.31146 11.14829 -60.56987 1.000 19.22071 150 SER H O 1
ATOM 13231 N N . PRO H 1 153 ? -53.14484 11.64906 -60.84643 1.000 17.23996 151 PRO H N 1
ATOM 13232 C CA . PRO H 1 153 ? -53.11965 12.42682 -59.60599 1.000 16.88654 151 PRO H CA 1
ATOM 13233 C C . PRO H 1 153 ? -53.76657 13.79218 -59.81069 1.000 18.95630 151 PRO H C 1
ATOM 13234 O O . PRO H 1 153 ? -53.89183 14.29167 -60.93012 1.000 26.59584 151 PRO H O 1
ATOM 13238 N N . GLU H 1 154 ? -54.19340 14.38604 -58.70277 1.000 23.09350 152 GLU H N 1
ATOM 13239 C CA . GLU H 1 154 ? -54.67057 15.76253 -58.72554 1.000 28.93868 152 GLU H CA 1
ATOM 13240 C C . GLU H 1 154 ? -53.52950 16.70877 -59.09892 1.000 26.30055 152 GLU H C 1
ATOM 13241 O O . GLU H 1 154 ? -52.37684 16.46288 -58.72950 1.000 24.38582 152 GLU H O 1
ATOM 13247 N N . PRO H 1 155 ? -53.80369 17.78231 -59.84225 1.000 34.66465 153 PRO H N 1
ATOM 13248 C CA . PRO H 1 155 ? -52.79707 18.84288 -59.99322 1.000 24.00812 153 PRO H CA 1
ATOM 13249 C C . PRO H 1 155 ? -52.36638 19.36433 -58.63005 1.000 20.32960 153 PRO H C 1
ATOM 13250 O O . PRO H 1 155 ? -53.19322 19.60261 -57.74417 1.000 19.58685 153 PRO H O 1
ATOM 13254 N N . GLY H 1 156 ? -51.05027 19.50801 -58.45440 1.000 23.47016 154 GLY H N 1
ATOM 13255 C CA . GLY H 1 156 ? -50.48608 19.91500 -57.18518 1.000 18.12847 154 GLY H CA 1
ATOM 13256 C C . GLY H 1 156 ? -50.26480 18.79843 -56.18796 1.000 25.25852 154 GLY H C 1
ATOM 13257 O O . GLY H 1 156 ? -49.66143 19.04403 -55.13432 1.000 16.55338 154 GLY H O 1
ATOM 13258 N N . GLU H 1 157 ? -50.73084 17.58505 -56.47811 1.000 13.36221 155 GLU H N 1
ATOM 13259 C CA . GLU H 1 157 ? -50.52349 16.45866 -55.57981 1.000 16.86243 155 GLU H CA 1
ATOM 13260 C C . GLU H 1 157 ? -49.06047 16.02136 -55.59558 1.000 19.57939 155 GLU H C 1
ATOM 13261 O O . GLU H 1 157 ? -48.42142 15.96136 -56.65099 1.000 18.62685 155 GLU H O 1
ATOM 13267 N N . VAL H 1 158 ? -48.52752 15.72489 -54.41622 1.000 16.20721 156 VAL H N 1
ATOM 13268 C CA . VAL H 1 158 ? -47.16672 15.21070 -54.31385 1.000 18.01294 156 VAL H CA 1
ATOM 13269 C C . VAL H 1 158 ? -47.16618 13.73587 -54.68942 1.000 16.20406 156 VAL H C 1
ATOM 13270 O O . VAL H 1 158 ? -47.95496 12.94591 -54.15158 1.000 12.23536 156 VAL H O 1
ATOM 13274 N N . ILE H 1 159 ? -46.28919 13.36615 -55.62558 1.000 9.37315 157 ILE H N 1
ATOM 13275 C CA . ILE H 1 159 ? -46.19352 12.00180 -56.13255 1.000 16.80508 157 ILE H CA 1
ATOM 13276 C C . ILE H 1 159 ? -44.73798 11.56483 -56.18011 1.000 15.12422 157 ILE H C 1
ATOM 13277 O O . ILE H 1 159 ? -43.83773 12.36969 -56.43790 1.000 17.50236 157 ILE H O 1
ATOM 13282 N N . TRP H 1 160 ? -44.51222 10.27192 -55.94103 1.000 16.31004 158 TRP H N 1
ATOM 13283 C CA . TRP H 1 160 ? -43.30505 9.60863 -56.41213 1.000 9.36819 158 TRP H CA 1
ATOM 13284 C C . TRP H 1 160 ? -43.56580 9.10450 -57.82267 1.000 13.43186 158 TRP H C 1
ATOM 13285 O O . TRP H 1 160 ? -44.66244 8.62867 -58.13081 1.000 11.92775 158 TRP H O 1
ATOM 13296 N N . ARG H 1 161 ? -42.55887 9.20778 -58.67968 1.000 9.17360 159 ARG H N 1
ATOM 13297 C CA . ARG H 1 161 ? -42.73879 8.80586 -60.06232 1.000 12.77039 159 ARG H CA 1
ATOM 13298 C C . ARG H 1 161 ? -41.39458 8.39457 -60.63705 1.000 14.90353 159 ARG H C 1
ATOM 13299 O O . ARG H 1 161 ? -40.33739 8.70694 -60.08502 1.000 11.52386 159 ARG H O 1
ATOM 13307 N N . ASP H 1 162 ? -41.45472 7.67773 -61.75985 1.000 10.77269 160 ASP H N 1
ATOM 13308 C CA . ASP H 1 162 ? -40.27939 7.39037 -62.57390 1.000 14.91655 160 ASP H CA 1
ATOM 13309 C C . ASP H 1 162 ? -40.53365 7.96934 -63.96139 1.000 15.47833 160 ASP H C 1
ATOM 13310 O O . ASP H 1 162 ? -41.39791 8.84142 -64.11959 1.000 15.05596 160 ASP H O 1
ATOM 13315 N N . ASP H 1 163 ? -39.80350 7.50360 -64.97295 1.000 15.91380 161 ASP H N 1
ATOM 13316 C CA . ASP H 1 163 ? -39.96240 8.10450 -66.29400 1.000 20.09819 161 ASP H CA 1
ATOM 13317 C C . ASP H 1 163 ? -41.30687 7.76550 -66.91964 1.000 24.00639 161 ASP H C 1
ATOM 13318 O O . ASP H 1 163 ? -41.77793 8.51118 -67.78570 1.000 24.16759 161 ASP H O 1
ATOM 13323 N N . ARG H 1 164 ? -41.94492 6.67596 -66.48561 1.000 23.83985 162 ARG H N 1
ATOM 13324 C CA . ARG H 1 164 ? -43.22160 6.25878 -67.05366 1.000 21.62662 162 ARG H CA 1
ATOM 13325 C C . ARG H 1 164 ? -44.41044 6.94098 -66.38983 1.000 26.59689 162 ARG H C 1
ATOM 13326 O O . ARG H 1 164 ? -45.34418 7.35507 -67.08434 1.000 24.84825 162 ARG H O 1
ATOM 13334 N N . GLY H 1 165 ? -44.41363 7.07007 -65.06744 1.000 15.07052 163 GLY H N 1
ATOM 13335 C CA . GLY H 1 165 ? -45.51201 7.76024 -64.41803 1.000 16.96866 163 GLY H CA 1
ATOM 13336 C C . GLY H 1 165 ? -45.46822 7.59474 -62.91308 1.000 12.46495 163 GLY H C 1
ATOM 13337 O O . GLY H 1 165 ? -44.43749 7.23168 -62.34602 1.000 15.48829 163 GLY H O 1
ATOM 13338 N N . VAL H 1 166 ? -46.62129 7.86339 -62.28416 1.000 15.18778 164 VAL H N 1
ATOM 13339 C CA . VAL H 1 166 ? -46.73257 7.85532 -60.82589 1.000 12.73525 164 VAL H CA 1
ATOM 13340 C C . VAL H 1 166 ? -46.47469 6.45624 -60.27574 1.000 17.17487 164 VAL H C 1
ATOM 13341 O O . VAL H 1 166 ? -47.01360 5.46278 -60.77626 1.000 13.43669 164 VAL H O 1
ATOM 13345 N N . THR H 1 167 ? -45.66481 6.37064 -59.22059 1.000 9.11375 165 THR H N 1
ATOM 13346 C CA . THR H 1 167 ? -45.49732 5.10121 -58.52660 1.000 13.48232 165 THR H CA 1
ATOM 13347 C C . THR H 1 167 ? -46.05439 5.10222 -57.11271 1.000 12.32070 165 THR H C 1
ATOM 13348 O O . THR H 1 167 ? -46.27138 4.02212 -56.56026 1.000 15.41551 165 THR H O 1
ATOM 13352 N N . CYS H 1 168 ? -46.28219 6.27024 -56.51289 1.000 14.26530 166 CYS H N 1
ATOM 13353 C CA . CYS H 1 168 ? -47.01818 6.34942 -55.25544 1.000 11.36707 166 CYS H CA 1
ATOM 13354 C C . CYS H 1 168 ? -47.79608 7.65676 -55.22258 1.000 17.47502 166 CYS H C 1
ATOM 13355 O O . CYS H 1 168 ? -47.22124 8.72747 -55.44061 1.000 12.32826 166 CYS H O 1
ATOM 13358 N N . ARG H 1 169 ? -49.09629 7.56999 -54.95046 1.000 17.74842 167 ARG H N 1
ATOM 13359 C CA . ARG H 1 169 ? -49.94381 8.75182 -54.92838 1.000 11.47573 167 ARG H CA 1
ATOM 13360 C C . ARG H 1 169 ? -49.99257 9.36095 -53.53378 1.000 20.89612 167 ARG H C 1
ATOM 13361 O O . ARG H 1 169 ? -49.83718 8.66452 -52.52564 1.000 17.51914 167 ARG H O 1
ATOM 13369 N N . ARG H 1 170 ? -50.23350 10.67615 -53.49553 1.000 21.52585 168 ARG H N 1
ATOM 13370 C CA . ARG H 1 170 ? -50.36135 11.44617 -52.25630 1.000 19.40206 168 ARG H CA 1
ATOM 13371 C C . ARG H 1 170 ? -49.21717 11.13222 -51.29754 1.000 13.25429 168 ARG H C 1
ATOM 13372 O O . ARG H 1 170 ? -49.41694 10.76248 -50.13664 1.000 12.35449 168 ARG H O 1
ATOM 13380 N N . TRP H 1 171 ? -47.99940 11.28920 -51.82464 1.000 13.19975 169 TRP H N 1
ATOM 13381 C CA . TRP H 1 171 ? -46.72115 11.14567 -51.13458 1.000 17.80811 169 TRP H CA 1
ATOM 13382 C C . TRP H 1 171 ? -46.48377 9.70685 -50.68820 1.000 13.85659 169 TRP H C 1
ATOM 13383 O O . TRP H 1 171 ? -45.60355 9.01694 -51.21986 1.000 13.59896 169 TRP H O 1
ATOM 13394 N N . ASN H 1 172 ? -47.24490 9.24660 -49.70676 1.000 13.91156 170 ASN H N 1
ATOM 13395 C CA . ASN H 1 172 ? -47.08102 7.88600 -49.22124 1.000 17.21523 170 ASN H CA 1
ATOM 13396 C C . ASN H 1 172 ? -48.43072 7.25064 -48.92068 1.000 14.51256 170 ASN H C 1
ATOM 13397 O O . ASN H 1 172 ? -48.53415 6.38387 -48.04509 1.000 21.11438 170 ASN H O 1
ATOM 13402 N N . TRP H 1 173 ? -49.47105 7.66486 -49.64668 1.000 19.06559 171 TRP H N 1
ATOM 13403 C CA . TRP H 1 173 ? -50.80854 7.14573 -49.39122 1.000 15.39563 171 TRP H CA 1
ATOM 13404 C C . TRP H 1 173 ? -51.00098 5.75806 -50.00007 1.000 19.07527 171 TRP H C 1
ATOM 13405 O O . TRP H 1 173 ? -51.43669 4.82631 -49.31477 1.000 14.94696 171 TRP H O 1
ATOM 13416 N N . ARG H 1 174 ? -50.67005 5.59078 -51.27645 1.000 14.23824 172 ARG H N 1
ATOM 13417 C CA . ARG H 1 174 ? -50.98012 4.33626 -51.95125 1.000 17.43465 172 ARG H CA 1
ATOM 13418 C C . ARG H 1 174 ? -49.97262 4.06614 -53.05380 1.000 17.66549 172 ARG H C 1
ATOM 13419 O O . ARG H 1 174 ? -49.80342 4.89445 -53.95619 1.000 8.44480 172 ARG H O 1
ATOM 13427 N N . GLN H 1 175 ? -49.33948 2.89796 -52.98477 1.000 12.91364 173 GLN H N 1
ATOM 13428 C CA . GLN H 1 175 ? -48.38068 2.45034 -53.98366 1.000 16.31652 173 GLN H CA 1
ATOM 13429 C C . GLN H 1 175 ? -49.08309 1.97666 -55.24714 1.000 14.14591 173 GLN H C 1
ATOM 13430 O O . GLN H 1 175 ? -50.19039 1.43796 -55.20110 1.000 13.22749 173 GLN H O 1
ATOM 13436 N N . GLY H 1 176 ? -48.41036 2.15384 -56.37930 1.000 14.85275 174 GLY H N 1
ATOM 13437 C CA . GLY H 1 176 ? -48.90630 1.61447 -57.62722 1.000 11.43083 174 GLY H CA 1
ATOM 13438 C C . GLY H 1 176 ? -48.72700 0.10764 -57.71585 1.000 18.14156 174 GLY H C 1
ATOM 13439 O O . GLY H 1 176 ? -48.01842 -0.52786 -56.93136 1.000 18.40021 174 GLY H O 1
ATOM 13440 N N . VAL H 1 177 ? -49.39439 -0.47457 -58.71115 1.000 13.61889 175 VAL H N 1
ATOM 13441 C CA . VAL H 1 177 ? -49.29818 -1.91102 -58.93778 1.000 16.81191 175 VAL H CA 1
ATOM 13442 C C . VAL H 1 177 ? -47.99917 -2.27534 -59.65098 1.000 17.18357 175 VAL H C 1
ATOM 13443 O O . VAL H 1 177 ? -47.40852 -3.33008 -59.37652 1.000 10.98750 175 VAL H O 1
ATOM 13447 N N . ARG H 1 178 ? -47.52180 -1.40598 -60.54636 1.000 12.95341 176 ARG H N 1
ATOM 13448 C CA . ARG H 1 178 ? -46.39806 -1.75387 -61.41164 1.000 16.95812 176 ARG H CA 1
ATOM 13449 C C . ARG H 1 178 ? -45.15515 -2.12664 -60.60525 1.000 14.06299 176 ARG H C 1
ATOM 13450 O O . ARG H 1 178 ? -44.46882 -3.10648 -60.92076 1.000 12.85126 176 ARG H O 1
ATOM 13458 N N . THR H 1 179 ? -44.85956 -1.36822 -59.55388 1.000 12.18978 177 THR H N 1
ATOM 13459 C CA . THR H 1 179 ? -43.63650 -1.54028 -58.78415 1.000 14.50123 177 THR H CA 1
ATOM 13460 C C . THR H 1 179 ? -43.85887 -2.33778 -57.50695 1.000 12.28265 177 THR H C 1
ATOM 13461 O O . THR H 1 179 ? -42.99217 -2.33484 -56.62993 1.000 17.32800 177 THR H O 1
ATOM 13465 N N . ARG H 1 180 ? -45.00093 -3.01267 -57.38738 1.000 15.14856 178 ARG H N 1
ATOM 13466 C CA . ARG H 1 180 ? -45.31716 -3.83318 -56.22161 1.000 11.35727 178 ARG H CA 1
ATOM 13467 C C . ARG H 1 180 ? -44.16645 -4.78429 -55.87034 1.000 13.24523 178 ARG H C 1
ATOM 13468 O O . ARG H 1 180 ? -43.62499 -5.47600 -56.74081 1.000 10.08969 178 ARG H O 1
ATOM 13476 N N . LEU H 1 181 ? -43.78964 -4.80763 -54.58918 1.000 10.67478 179 LEU H N 1
ATOM 13477 C CA . LEU H 1 181 ? -42.70700 -5.65950 -54.11622 1.000 12.25261 179 LEU H CA 1
ATOM 13478 C C . LEU H 1 181 ? -43.21890 -7.05915 -53.80617 1.000 18.03500 179 LEU H C 1
ATOM 13479 O O . LEU H 1 181 ? -44.32238 -7.23048 -53.28314 1.000 20.84832 179 LEU H O 1
ATOM 13484 N N . SER H 1 182 ? -42.39132 -8.05671 -54.11696 1.000 13.94483 180 SER H N 1
ATOM 13485 C CA . SER H 1 182 ? -42.59912 -9.42937 -53.69433 1.000 18.53256 180 SER H CA 1
ATOM 13486 C C . SER H 1 182 ? -41.30077 -9.94934 -53.09421 1.000 19.54776 180 SER H C 1
ATOM 13487 O O . SER H 1 182 ? -40.20829 -9.52889 -53.49000 1.000 13.40717 180 SER H O 1
ATOM 13490 N N . ALA H 1 183 ? -41.43330 -10.88006 -52.13994 1.000 15.92937 181 ALA H N 1
ATOM 13491 C CA . ALA H 1 183 ? -40.26882 -11.44072 -51.45688 1.000 17.68720 181 ALA H CA 1
ATOM 13492 C C . ALA H 1 183 ? -39.28909 -12.11577 -52.41389 1.000 17.66803 181 ALA H C 1
ATOM 13493 O O . ALA H 1 183 ? -38.09867 -12.22563 -52.09229 1.000 18.08775 181 ALA H O 1
ATOM 13495 N N . SER H 1 184 ? -39.74845 -12.53628 -53.59116 1.000 16.71828 182 SER H N 1
ATOM 13496 C CA . SER H 1 184 ? -38.88242 -13.17787 -54.57082 1.000 15.81538 182 SER H CA 1
ATOM 13497 C C . SER H 1 184 ? -38.16013 -12.20156 -55.49835 1.000 22.06001 182 SER H C 1
ATOM 13498 O O . SER H 1 184 ? -37.34538 -12.64657 -56.31473 1.000 17.37621 182 SER H O 1
ATOM 13501 N N . ASP H 1 185 ? -38.42398 -10.89663 -55.40167 1.000 18.61606 183 ASP H N 1
ATOM 13502 C CA . ASP H 1 185 ? -37.68547 -9.93087 -56.21150 1.000 15.81408 183 ASP H CA 1
ATOM 13503 C C . ASP H 1 185 ? -36.19066 -10.03028 -55.93893 1.000 15.76884 183 ASP H C 1
ATOM 13504 O O . ASP H 1 185 ? -35.75732 -10.20760 -54.79620 1.000 21.08772 183 ASP H O 1
ATOM 13509 N N . LYS H 1 186 ? -35.39612 -9.89455 -56.99781 1.000 11.71437 184 LYS H N 1
ATOM 13510 C CA . LYS H 1 186 ? -33.95247 -9.88509 -56.82762 1.000 20.66272 184 LYS H CA 1
ATOM 13511 C C . LYS H 1 186 ? -33.41459 -8.50295 -56.47536 1.000 16.86175 184 LYS H C 1
ATOM 13512 O O . LYS H 1 186 ? -32.33528 -8.41387 -55.88129 1.000 16.21430 184 LYS H O 1
ATOM 13518 N N . ALA H 1 187 ? -34.14583 -7.43457 -56.80460 1.000 8.37905 185 ALA H N 1
ATOM 13519 C CA . ALA H 1 187 ? -33.72666 -6.06208 -56.52504 1.000 11.67750 185 ALA H CA 1
ATOM 13520 C C . ALA H 1 187 ? -34.88278 -5.30738 -55.88302 1.000 15.27285 185 ALA H C 1
ATOM 13521 O O . ALA H 1 187 ? -35.96391 -5.21365 -56.47394 1.000 11.66992 185 ALA H O 1
ATOM 13523 N N . MET H 1 188 ? -34.65025 -4.74955 -54.68817 1.000 11.20992 186 MET H N 1
ATOM 13524 C CA . MET H 1 188 ? -35.68939 -4.10111 -53.89813 1.000 9.17477 186 MET H CA 1
ATOM 13525 C C . MET H 1 188 ? -35.26883 -2.68547 -53.51762 1.000 6.55849 186 MET H C 1
ATOM 13526 O O . MET H 1 188 ? -34.08420 -2.40145 -53.35133 1.000 7.58385 186 MET H O 1
ATOM 13531 N N . TRP H 1 189 ? -36.25225 -1.80314 -53.35844 1.000 5.24119 187 TRP H N 1
ATOM 13532 C CA . TRP H 1 189 ? -36.00962 -0.41730 -52.95806 1.000 6.09780 187 TRP H CA 1
ATOM 13533 C C . TRP H 1 189 ? -36.97470 -0.07031 -51.83744 1.000 9.37029 187 TRP H C 1
ATOM 13534 O O . TRP H 1 189 ? -38.19046 -0.21253 -52.01264 1.000 7.51848 187 TRP H O 1
ATOM 13545 N N . PHE H 1 190 ? -36.44288 0.38062 -50.69366 1.000 4.23565 188 PHE H N 1
ATOM 13546 C CA . PHE H 1 190 ? -37.25864 0.83060 -49.56894 1.000 4.63980 188 PHE H CA 1
ATOM 13547 C C . PHE H 1 190 ? -37.06331 2.32548 -49.31019 1.000 9.80580 188 PHE H C 1
ATOM 13548 O O . PHE H 1 190 ? -35.97174 2.86697 -49.50020 1.000 8.32362 188 PHE H O 1
ATOM 13556 N N . ILE H 1 191 ? -38.12675 3.00593 -48.88161 1.000 5.75973 189 ILE H N 1
ATOM 13557 C CA . ILE H 1 191 ? -38.03029 4.42811 -48.55418 1.000 11.00678 189 ILE H CA 1
ATOM 13558 C C . ILE H 1 191 ? -38.73128 4.66461 -47.21989 1.000 13.94279 189 ILE H C 1
ATOM 13559 O O . ILE H 1 191 ? -39.93881 4.42386 -47.09300 1.000 15.02303 189 ILE H O 1
ATOM 13564 N N . LEU H 1 192 ? -37.95318 5.06604 -46.20214 1.000 13.32598 190 LEU H N 1
ATOM 13565 C CA . LEU H 1 192 ? -38.45463 5.34372 -44.85668 1.000 8.31811 190 LEU H CA 1
ATOM 13566 C C . LEU H 1 192 ? -38.50903 6.85825 -44.69311 1.000 8.86797 190 LEU H C 1
ATOM 13567 O O . LEU H 1 192 ? -37.47023 7.50583 -44.54938 1.000 8.58272 190 LEU H O 1
ATOM 13572 N N . GLU H 1 193 ? -39.71500 7.41264 -44.68013 1.000 9.68536 191 GLU H N 1
ATOM 13573 C CA . GLU H 1 193 ? -39.92973 8.84478 -44.83182 1.000 11.64364 191 GLU H CA 1
ATOM 13574 C C . GLU H 1 193 ? -40.34217 9.46999 -43.50089 1.000 11.17300 191 GLU H C 1
ATOM 13575 O O . GLU H 1 193 ? -41.25922 8.97676 -42.83755 1.000 15.66276 191 GLU H O 1
ATOM 13581 N N . SER H 1 194 ? -39.69272 10.57553 -43.13319 1.000 13.26294 192 SER H N 1
ATOM 13582 C CA . SER H 1 194 ? -39.87832 11.16035 -41.80923 1.000 15.28764 192 SER H CA 1
ATOM 13583 C C . SER H 1 194 ? -39.90652 12.68400 -41.86425 1.000 18.34657 192 SER H C 1
ATOM 13584 O O . SER H 1 194 ? -39.40744 13.31686 -42.80081 1.000 12.03404 192 SER H O 1
ATOM 13587 N N . LEU H 1 195 ? -40.46369 13.26395 -40.79867 1.000 21.09029 193 LEU H N 1
ATOM 13588 C CA . LEU H 1 195 ? -40.55812 14.70423 -40.59889 1.000 18.25653 193 LEU H CA 1
ATOM 13589 C C . LEU H 1 195 ? -39.86476 15.05175 -39.28267 1.000 19.07604 193 LEU H C 1
ATOM 13590 O O . LEU H 1 195 ? -39.53952 14.14484 -38.50540 1.000 16.62444 193 LEU H O 1
ATOM 13595 N N . PRO H 1 196 ? -39.58206 16.32913 -39.00663 1.000 22.68324 194 PRO H N 1
ATOM 13596 C CA . PRO H 1 196 ? -38.80003 16.65279 -37.80154 1.000 20.49976 194 PRO H CA 1
ATOM 13597 C C . PRO H 1 196 ? -39.40885 16.14369 -36.50893 1.000 16.40566 194 PRO H C 1
ATOM 13598 O O . PRO H 1 196 ? -38.67510 15.98388 -35.52972 1.000 20.39472 194 PRO H O 1
ATOM 13602 N N . GLU H 1 197 ? -40.71585 15.86899 -36.47451 1.000 19.13893 195 GLU H N 1
ATOM 13603 C CA . GLU H 1 197 ? -41.34746 15.35592 -35.26144 1.000 19.28603 195 GLU H CA 1
ATOM 13604 C C . GLU H 1 197 ? -40.85481 13.96025 -34.89011 1.000 21.94468 195 GLU H C 1
ATOM 13605 O O . GLU H 1 197 ? -41.07355 13.51415 -33.75757 1.000 18.28450 195 GLU H O 1
ATOM 13611 N N . MET H 1 198 ? -40.18869 13.26290 -35.80871 1.000 19.64506 196 MET H N 1
ATOM 13612 C CA . MET H 1 198 ? -39.57957 11.98172 -35.49730 1.000 17.25992 196 MET H CA 1
ATOM 13613 C C . MET H 1 198 ? -38.07979 12.17206 -35.33633 1.000 15.95562 196 MET H C 1
ATOM 13614 O O . MET H 1 198 ? -37.41870 12.61048 -36.29113 1.000 22.33712 196 MET H O 1
ATOM 13619 N N . PRO H 1 199 ? -37.51106 11.89882 -34.16331 1.000 16.35519 197 PRO H N 1
ATOM 13620 C CA . PRO H 1 199 ? -36.06076 12.05394 -33.98102 1.000 18.90221 197 PRO H CA 1
ATOM 13621 C C . PRO H 1 199 ? -35.26691 11.27621 -35.01957 1.000 18.04374 197 PRO H C 1
ATOM 13622 O O . PRO H 1 199 ? -35.54775 10.10279 -35.29783 1.000 18.06088 197 PRO H O 1
ATOM 13626 N N . VAL H 1 200 ? -34.24580 11.93322 -35.57809 1.000 16.82336 198 VAL H N 1
ATOM 13627 C CA . VAL H 1 200 ? -33.47870 11.32565 -36.66663 1.000 21.29919 198 VAL H CA 1
ATOM 13628 C C . VAL H 1 200 ? -32.71867 10.09223 -36.19374 1.000 18.89603 198 VAL H C 1
ATOM 13629 O O . VAL H 1 200 ? -32.51544 9.15002 -36.97238 1.000 17.04822 198 VAL H O 1
ATOM 13633 N N . ASP H 1 201 ? -32.31284 10.05273 -34.91757 1.000 13.91902 199 ASP H N 1
ATOM 13634 C CA . ASP H 1 201 ? -31.68659 8.84202 -34.38528 1.000 19.91726 199 ASP H CA 1
ATOM 13635 C C . ASP H 1 201 ? -32.65849 7.66701 -34.37545 1.000 15.66817 199 ASP H C 1
ATOM 13636 O O . ASP H 1 201 ? -32.23083 6.50433 -34.42679 1.000 18.12358 199 ASP H O 1
ATOM 13641 N N . GLU H 1 202 ? -33.96062 7.94335 -34.31216 1.000 13.77384 200 GLU H N 1
ATOM 13642 C CA . GLU H 1 202 ? -34.94800 6.87142 -34.38569 1.000 19.09754 200 GLU H CA 1
ATOM 13643 C C . GLU H 1 202 ? -35.17182 6.40148 -35.82118 1.000 19.45811 200 GLU H C 1
ATOM 13644 O O . GLU H 1 202 ? -35.41189 5.21070 -36.05432 1.000 17.40881 200 GLU H O 1
ATOM 13650 N N . LEU H 1 203 ? -35.11950 7.32038 -36.78874 1.000 17.30790 201 LEU H N 1
ATOM 13651 C CA . LEU H 1 203 ? -35.15251 6.91900 -38.19184 1.000 17.66049 201 LEU H CA 1
ATOM 13652 C C . LEU H 1 203 ? -34.00344 5.96381 -38.50691 1.000 15.97780 201 LEU H C 1
ATOM 13653 O O . LEU H 1 203 ? -34.20313 4.91391 -39.13008 1.000 15.69276 201 LEU H O 1
ATOM 13658 N N . TYR H 1 204 ? -32.79261 6.30421 -38.06217 1.000 13.92821 202 TYR H N 1
ATOM 13659 C CA . TYR H 1 204 ? -31.64934 5.41474 -38.24897 1.000 17.15300 202 TYR H CA 1
ATOM 13660 C C . TYR H 1 204 ? -31.93229 4.02917 -37.69069 1.000 12.80495 202 TYR H C 1
ATOM 13661 O O . TYR H 1 204 ? -31.61730 3.01334 -38.32415 1.000 12.39031 202 TYR H O 1
ATOM 13670 N N . ALA H 1 205 ? -32.52259 3.96562 -36.49541 1.000 14.64405 203 ALA H N 1
ATOM 13671 C CA . ALA H 1 205 ? -32.76420 2.66814 -35.88454 1.000 15.54526 203 ALA H CA 1
ATOM 13672 C C . ALA H 1 205 ? -33.87105 1.91231 -36.60802 1.000 15.48286 203 ALA H C 1
ATOM 13673 O O . ALA H 1 205 ? -33.84871 0.67662 -36.65655 1.000 18.78622 203 ALA H O 1
ATOM 13675 N N . ALA H 1 206 ? -34.84120 2.62877 -37.17369 1.000 14.92236 204 ALA H N 1
ATOM 13676 C CA . ALA H 1 206 ? -35.85865 1.96661 -37.97987 1.000 16.37835 204 ALA H CA 1
ATOM 13677 C C . ALA H 1 206 ? -35.22888 1.27753 -39.18420 1.000 16.52776 204 ALA H C 1
ATOM 13678 O O . ALA H 1 206 ? -35.51376 0.10685 -39.46048 1.000 15.42438 204 ALA H O 1
ATOM 13680 N N . GLY H 1 207 ? -34.35371 1.98370 -39.90619 1.000 9.50711 205 GLY H N 1
ATOM 13681 C CA . GLY H 1 207 ? -33.63393 1.34381 -40.99960 1.000 10.78795 205 GLY H CA 1
ATOM 13682 C C . GLY H 1 207 ? -32.83148 0.14006 -40.53507 1.000 15.37656 205 GLY H C 1
ATOM 13683 O O . GLY H 1 207 ? -32.79692 -0.89910 -41.20686 1.000 14.15582 205 GLY H O 1
ATOM 13684 N N . ASN H 1 208 ? -32.20554 0.25276 -39.35904 1.000 15.02819 206 ASN H N 1
ATOM 13685 C CA . ASN H 1 208 ? -31.41923 -0.84627 -38.80687 1.000 17.93720 206 ASN H CA 1
ATOM 13686 C C . ASN H 1 208 ? -32.28678 -2.05216 -38.45545 1.000 13.35518 206 ASN H C 1
ATOM 13687 O O . ASN H 1 208 ? -31.83729 -3.20124 -38.58121 1.000 12.33885 206 ASN H O 1
ATOM 13692 N N . MET H 1 209 ? -33.52066 -1.82499 -38.00506 1.000 14.87559 207 MET H N 1
ATOM 13693 C CA . MET H 1 209 ? -34.42462 -2.95809 -37.82816 1.000 17.44727 207 MET H CA 1
ATOM 13694 C C . MET H 1 209 ? -34.75776 -3.60022 -39.17329 1.000 17.78607 207 MET H C 1
ATOM 13695 O O . MET H 1 209 ? -34.79760 -4.83091 -39.29261 1.000 10.54050 207 MET H O 1
ATOM 13700 N N . LEU H 1 210 ? -34.96253 -2.78411 -40.20675 1.000 15.90029 208 LEU H N 1
ATOM 13701 C CA . LEU H 1 210 ? -35.28274 -3.32533 -41.52528 1.000 16.97001 208 LEU H CA 1
ATOM 13702 C C . LEU H 1 210 ? -34.14010 -4.18127 -42.06660 1.000 9.42391 208 LEU H C 1
ATOM 13703 O O . LEU H 1 210 ? -34.34061 -5.34517 -42.44089 1.000 7.64247 208 LEU H O 1
ATOM 13708 N N . THR H 1 211 ? -32.92847 -3.62110 -42.12412 1.000 6.44794 209 THR H N 1
ATOM 13709 C CA . THR H 1 211 ? -31.82429 -4.37448 -42.71741 1.000 8.48575 209 THR H CA 1
ATOM 13710 C C . THR H 1 211 ? -31.44619 -5.58622 -41.86546 1.000 14.03561 209 THR H C 1
ATOM 13711 O O . THR H 1 211 ? -31.03122 -6.61407 -42.41335 1.000 12.67714 209 THR H O 1
ATOM 13715 N N . ASP H 1 212 ? -31.62004 -5.51002 -40.54011 1.000 18.17085 210 ASP H N 1
ATOM 13716 C CA . ASP H 1 212 ? -31.36121 -6.68120 -39.70124 1.000 15.24799 210 ASP H CA 1
ATOM 13717 C C . ASP H 1 212 ? -32.29341 -7.82696 -40.06769 1.000 16.30734 210 ASP H C 1
ATOM 13718 O O . ASP H 1 212 ? -31.85266 -8.97056 -40.23995 1.000 13.56895 210 ASP H O 1
ATOM 13723 N N . GLY H 1 213 ? -33.59009 -7.53612 -40.19344 1.000 15.02278 211 GLY H N 1
ATOM 13724 C CA . GLY H 1 213 ? -34.54537 -8.58866 -40.50197 1.000 14.72869 211 GLY H CA 1
ATOM 13725 C C . GLY H 1 213 ? -34.36909 -9.13306 -41.90613 1.000 14.67773 211 GLY H C 1
ATOM 13726 O O . GLY H 1 213 ? -34.42096 -10.34922 -42.12227 1.000 14.13622 211 GLY H O 1
ATOM 13727 N N . LEU H 1 214 ? -34.14956 -8.23988 -42.87716 1.000 9.07363 212 LEU H N 1
ATOM 13728 C CA . LEU H 1 214 ? -33.89075 -8.67224 -44.24821 1.000 7.77396 212 LEU H CA 1
ATOM 13729 C C . LEU H 1 214 ? -32.69734 -9.60749 -44.31165 1.000 14.84144 212 LEU H C 1
ATOM 13730 O O . LEU H 1 214 ? -32.70303 -10.59618 -45.06078 1.000 12.22583 212 LEU H O 1
ATOM 13735 N N . GLU H 1 215 ? -31.65959 -9.29989 -43.53377 1.000 9.70295 213 GLU H N 1
ATOM 13736 C CA . GLU H 1 215 ? -30.43894 -10.09097 -43.55416 1.000 10.53167 213 GLU H CA 1
ATOM 13737 C C . GLU H 1 215 ? -30.64712 -11.44887 -42.89899 1.000 12.38880 213 GLU H C 1
ATOM 13738 O O . GLU H 1 215 ? -30.14372 -12.46905 -43.38821 1.000 13.91561 213 GLU H O 1
ATOM 13744 N N . LYS H 1 216 ? -31.37234 -11.47649 -41.78287 1.000 9.26548 214 LYS H N 1
ATOM 13745 C CA . LYS H 1 216 ? -31.68782 -12.74220 -41.13887 1.000 11.48594 214 LYS H CA 1
ATOM 13746 C C . LYS H 1 216 ? -32.57135 -13.60035 -42.03276 1.000 20.48030 214 LYS H C 1
ATOM 13747 O O . LYS H 1 216 ? -32.38328 -14.82156 -42.12013 1.000 19.57545 214 LYS H O 1
ATOM 13753 N N . MET H 1 217 ? -33.54491 -12.97362 -42.70580 1.000 13.11733 215 MET H N 1
ATOM 13754 C CA . MET H 1 217 ? -34.44625 -13.70561 -43.59151 1.000 14.28938 215 MET H CA 1
ATOM 13755 C C . MET H 1 217 ? -33.71653 -14.28346 -44.79826 1.000 13.29946 215 MET H C 1
ATOM 13756 O O . MET H 1 217 ? -34.07277 -15.37035 -45.26868 1.000 11.80745 215 MET H O 1
ATOM 13761 N N . MET H 1 218 ? -32.67381 -13.59865 -45.28208 1.000 9.85594 216 MET H N 1
ATOM 13762 C CA . MET H 1 218 ? -32.05721 -13.87924 -46.58281 1.000 11.36914 216 MET H CA 1
ATOM 13763 C C . MET H 1 218 ? -30.54666 -13.73804 -46.47152 1.000 9.78843 216 MET H C 1
ATOM 13764 O O . MET H 1 218 ? -29.96315 -12.75917 -46.95362 1.000 10.66445 216 MET H O 1
ATOM 13769 N N . PRO H 1 219 ? -29.87477 -14.70610 -45.84133 1.000 14.49456 217 PRO H N 1
ATOM 13770 C CA . PRO H 1 219 ? -28.42407 -14.56911 -45.60045 1.000 11.23248 217 PRO H CA 1
ATOM 13771 C C . PRO H 1 219 ? -27.63793 -14.34094 -46.88759 1.000 12.33262 217 PRO H C 1
ATOM 13772 O O . PRO H 1 219 ? -27.81537 -15.04396 -47.88355 1.000 12.61174 217 PRO H O 1
ATOM 13776 N N . GLY H 1 220 ? -26.76939 -13.32797 -46.86493 1.000 14.55251 218 GLY H N 1
ATOM 13777 C CA . GLY H 1 220 ? -26.03978 -12.91240 -48.04286 1.000 7.22415 218 GLY H CA 1
ATOM 13778 C C . GLY H 1 220 ? -26.63607 -11.71153 -48.75499 1.000 10.30340 218 GLY H C 1
ATOM 13779 O O . GLY H 1 220 ? -26.00436 -11.18728 -49.67346 1.000 12.22337 218 GLY H O 1
ATOM 13780 N N . LEU H 1 221 ? -27.83726 -11.28614 -48.36634 1.000 8.24583 219 LEU H N 1
ATOM 13781 C CA . LEU H 1 221 ? -28.44574 -10.05838 -48.86865 1.000 11.99305 219 LEU H CA 1
ATOM 13782 C C . LEU H 1 221 ? -27.56549 -8.84422 -48.57107 1.000 6.56034 219 LEU H C 1
ATOM 13783 O O . LEU H 1 221 ? -26.86988 -8.79012 -47.55969 1.000 12.91160 219 LEU H O 1
ATOM 13788 N N . ARG H 1 222 ? -27.59501 -7.86137 -49.47391 1.000 10.08737 220 ARG H N 1
ATOM 13789 C CA . ARG H 1 222 ? -26.77284 -6.66561 -49.36082 1.000 12.84306 220 ARG H CA 1
ATOM 13790 C C . ARG H 1 222 ? -27.64624 -5.43477 -49.55065 1.000 8.75278 220 ARG H C 1
ATOM 13791 O O . ARG H 1 222 ? -28.67508 -5.48147 -50.22828 1.000 7.05506 220 ARG H O 1
ATOM 13799 N N . PHE H 1 223 ? -27.24083 -4.33263 -48.93034 1.000 5.75945 221 PHE H N 1
ATOM 13800 C CA . PHE H 1 223 ? -27.98051 -3.08126 -49.05223 1.000 4.69309 221 PHE H CA 1
ATOM 13801 C C . PHE H 1 223 ? -27.01464 -1.90236 -49.15086 1.000 9.02341 221 PHE H C 1
ATOM 13802 O O . PHE H 1 223 ? -25.84638 -1.98951 -48.75473 1.000 9.58381 221 PHE H O 1
ATOM 13810 N N . GLU H 1 224 ? -27.53185 -0.79701 -49.69436 1.000 9.58573 222 GLU H N 1
ATOM 13811 C CA . GLU H 1 224 ? -26.88565 0.51572 -49.67787 1.000 6.74683 222 GLU H CA 1
ATOM 13812 C C . GLU H 1 224 ? -27.95360 1.52466 -49.29344 1.000 12.88153 222 GLU H C 1
ATOM 13813 O O . GLU H 1 224 ? -29.00012 1.58870 -49.94663 1.000 7.80756 222 GLU H O 1
ATOM 13819 N N . SER H 1 225 ? -27.69699 2.30400 -48.24700 1.000 10.12432 223 SER H N 1
ATOM 13820 C CA . SER H 1 225 ? -28.69099 3.19316 -47.65497 1.000 13.18037 223 SER H CA 1
ATOM 13821 C C . SER H 1 225 ? -28.16746 4.62074 -47.66489 1.000 14.26991 223 SER H C 1
ATOM 13822 O O . SER H 1 225 ? -27.06119 4.88202 -47.17909 1.000 9.50712 223 SER H O 1
ATOM 13825 N N . THR H 1 226 ? -28.96305 5.54083 -48.20361 1.000 10.67202 224 THR H N 1
ATOM 13826 C CA . THR H 1 226 ? -28.58074 6.94397 -48.31387 1.000 8.52208 224 THR H CA 1
ATOM 13827 C C . THR H 1 226 ? -29.61472 7.82481 -47.62840 1.000 12.99598 224 THR H C 1
ATOM 13828 O O . THR H 1 226 ? -30.82370 7.59404 -47.74951 1.000 8.57957 224 THR H O 1
ATOM 13832 N N . LEU H 1 227 ? -29.13964 8.84374 -46.91797 1.000 13.27318 225 LEU H N 1
ATOM 13833 C CA . LEU H 1 227 ? -30.02489 9.82222 -46.30231 1.000 9.64880 225 LEU H CA 1
ATOM 13834 C C . LEU H 1 227 ? -30.30587 10.93886 -47.30283 1.000 12.39810 225 LEU H C 1
ATOM 13835 O O . LEU H 1 227 ? -29.37353 11.58394 -47.79633 1.000 16.11873 225 LEU H O 1
ATOM 13840 N N . ILE H 1 228 ? -31.58675 11.15705 -47.61121 1.000 9.18086 226 ILE H N 1
ATOM 13841 C CA . ILE H 1 228 ? -32.01751 12.21997 -48.51056 1.000 6.68642 226 ILE H CA 1
ATOM 13842 C C . ILE H 1 228 ? -33.00589 13.12265 -47.77950 1.000 7.03327 226 ILE H C 1
ATOM 13843 O O . ILE H 1 228 ? -33.58156 12.74893 -46.75446 1.000 9.77779 226 ILE H O 1
ATOM 13848 N N . GLY H 1 229 ? -33.21060 14.32153 -48.32660 1.000 15.99082 227 GLY H N 1
ATOM 13849 C CA . GLY H 1 229 ? -34.07704 15.28306 -47.66157 1.000 14.86201 227 GLY H CA 1
ATOM 13850 C C . GLY H 1 229 ? -34.27712 16.56575 -48.45343 1.000 19.28514 227 GLY H C 1
ATOM 13851 O O . GLY H 1 229 ? -33.76110 16.74425 -49.56948 1.000 11.77110 227 GLY H O 1
ATOM 13852 N N . VAL H 1 230 ? -35.05043 17.46577 -47.84686 1.000 17.06276 228 VAL H N 1
ATOM 13853 C CA . VAL H 1 230 ? -35.40186 18.73067 -48.48333 1.000 21.28080 228 VAL H CA 1
ATOM 13854 C C . VAL H 1 230 ? -35.80542 19.74736 -47.42979 1.000 16.02973 228 VAL H C 1
ATOM 13855 O O . VAL H 1 230 ? -36.09045 19.42933 -46.26758 1.000 13.86794 228 VAL H O 1
#

Foldseek 3Di:
DFDEEEDPCLCVQFNFKKKKKKKKQFFDFPDLCLLVVLQQVLLVLLLVPDDPLQVVFQVSLCSSLVVLPDDCVVFGFVLVVLSVCSNVPVGDDDDASLVSQLNSLCSRQVWRKDKWQVVLADAHKYWDFDQFPFWAWADDPRHIDIHTADGRATFIAGPRGGQDTNRRRGGGDRTDDHPPRRMMMMMTITGVSRPVVSVVVSVCSSVVSSCNRGPPMDMDIDMDTD/DFDEAEDPCLCVLFNQKKKKKKKKQFFDFPDLCLLVVLQVVLLVLLLVPDDPLQVVFQVSLCSSLVVQPDDCVVFNFPLVVLSVCCNVPVHDDDDASLVSQLNSLCRRQVWRKDKWQPVLADAHKYWDFDQFPFWAWADDPNHTDIDTADGSATFIHGPRGGQDTNRRRGGGDRTHDHPPRRMMMMMTIGGVSRPVVSSVVSVVSSVVSSCVRGPPMDMDIDMDRD/DFDEAEDPVLCVQANFKKKKKKKKQFFDFDPLCLLVVLQLVLLVLVVVVDDPLQVVFQVSLCSSLVVLPDRCVVQNFPLVVLSVVSVVPVHDDDDASLVSQLNSLCSRQVWRKDKWQCVLADAHKYWYFDQFPFWAWADDDNDIDIGTADHSAIFIAGPRGGQDTNRRRDGGDSTHDHPPRRMMIMMTITGVSRPVVSSVVSVVSSVVSSCNRGPPMDMDIDMDDD/DFDEEEDPVLCVQAPQKKKKKKKKQFFDFDCLCLLVVLQLVLLVQLLVPDDPLQVVFQVSLCSSLVVLPHRCVVQNFPLVVLSVVCNVVVHDDDDARLVSQQSSLCSRQVWRKDKWQCVLADAHKYWYFDQFPFWAWADDPNHIDIHTADGSAIFIAGPRGGQDTNRRRGGGDSTHDHNPRRMMIMMTITGVSRPVVSSVVSVVSSVVSSCNRGPPMDMDMDMDGD/DFDEAEDPCLCVQFNQKKKKKKKKQFFDFPDLCLLVVLQVVLLVLLLVVDDVLQVVFQVSLCSSLVVLPDDCVVFNFPLVVLSVCCNVPVHDDDDASLVSQLNSLSSRQNWRKDKWQVVLADAHKYWDFDQFPFWAWADDPNHTDIGTAHGRATFIAGPRGGQDTNRRRGGGDRTDDHNPRRMMMMMTIGGVSRPVVSSVVSVCSSVVSSCNRGPPMDMDIDMDRD/DFDEAEDPCLCVLFNQKKKKKKKKQFFDFPDLCLLVVLQLVLLVLVLVVDDPLQVVFQVSLCSSLVVLPHDCVVFGFPLVVLSVVSNVPVGDDDDASLVSQLSSLSSRQVWRKDKWQVVLADAHKYWDFDQFPFWAFADDPNDTDIGTADGRQTFIAGPRGGQDTNRRRGGGPRTHDHNPRRMMMMMTITGVSRPVVSSVVSVCSSVVSSCNRGPPMDMDIDMDRD/DFDEEEDVVLCVQAPQKKKKKKKKQFFDFDDLCLLVVLQLVLLVLLLVVDDPLQVVFQVSLCSSLVVQPHHCVVQNFPLVVLSVVSNVPVHDDDDASLVSQQNSLCSRQVWQKDKWQCVLADAHKYWDFDQFPFWAWAADPRHIDIHTADGRAIFIAGPRGGQDTRRRRGGGDRTHDHNPRRMMIMMTIGGVSRPVVSSVVSVVSSVVSSCNRGPPMDMDIDMDGD/DDFDEEEDPCLCVQFPFKKKKKKKKFFFDFDDLCLLVVLQLVLLVCVLVPDDPLQVVFQVSLCSSLVVQPHDCVVQNFPLVVLSVVSNVPVHDDDDARLVSQLNSLCRRQVWQKDKWQCVLADAHKYWYFDQFPFWAWADVVPHIDIHTADGSAIFIAGPRGGQDTNRRRGGGPRGHDHNPRRMMIMMTIGGVSRPVVSSVVSVVSSVVSSCNRGPPMDMDIDMDRD

B-factor: mean 21.59, std 13.27, range [1.61, 103.81]

Nearest PDB structures (foldseek):
  4p72-assembly1_A  TM=6.028E-01  e=2.257E-08  Pseudomonas aeruginosa PAO1
  7k9m-assembly1_B  TM=6.116E-01  e=9.960E-08  Mycobacterium tuberculosis H37Rv
  6p8t-assembly1_B  TM=6.147E-01  e=6.371E-07  Acinetobacter baumannii ATCC 19606 = CIP 70.34 = JCM 6841
  6zxg-assembly1_k  TM=5.603E-01  e=4.157E-03  Homo sapiens
  3hj7-assembly1_A  TM=7.183E-01  e=1.413E-01  Geobacillus kaustophilus

Sequence (1809 aa):
SMLPSISPELARIAPGFRALSINVIAAPIRDAQVGEIALKEACQAVINGQPAWAQAHIDAWNTVLKAFGAKPKRTPCSAEALRKRVLKDGTMAALDPVVDLYNAVSLRYAVPVGGENSAAYCCGSPRLVFADGSETFDTLKEGQPATESPEPGEVIWRDDRGVTCRRWNWRQGVRTRLSASDKAMWFILESLPEMPVDELYAAGNMLTDGLEKMMPGLRFESTLIGVSMLPSISPELARIAPGFRALSINVIAAPIRDAQVGEIALKEACQAVINGQPAWAQAHIDAWNTVLKAFGAKPKRTPCSAEALRKRVLKDGTMAALDPVVDLYNAVSLRYAVPVGGENSAAYCCGSPRLVFADGSETFDTLKEGQPATESPEPGEVIWRDDRGVTCRRWNWRQGVRTRLSASDKAMWFILESLPEMPVDELYAAGNMLTDGLEKMMPGLRFESTLIGVSMLPSISPELARIAPGFRALSINVIAAPIRDAQVGEIALKEACQAVINGQPAWAQAHIDAWNTVLKAFGAKPKRTPCSAEALRKRVLKDGTMAALDPVVDLYNAVSLRYAVPVGGENSAAYCCGSPRRLVFADGSETFDTLKEGQPATESPEPGEVIWRDDRGVTCRRWNWRQGVRTRLSASDKAMWFILESLPEMPVDELYAAGNMLTDGLEKMMPGLRFESTLIGVSMLPSISPELARIAPGFRALSINVIAAPIRDAQVGEIALKEACQAVINGQPAWAQAHIDAWNTVLKAFGAKPKRTPCSAEALRKRVLKDGTMAALDPVVDLYNAVSLRYAVPVGGENSAAYCGSPRRLVFADGSETFDTLKEGQPATESPEPGEVIWRDDRRGVTCRRWNWRQGVRTRLSASDKAMWFILESLPEMPVDELYAAGNMLTDGLEKMMPGLRFESTLIGVSMLPSISPELARIAPGFRALSINVIAAPIRDAQVGEIALKEACQAVINGQPAWAQAHIDAWNTVLKAFGAKPKRTPCSAEALRKRVLKDGTMAALDPVVDLYNAVSLRYAVPVGGENSAAYCCGSPRLVFADGSETFDTLKEGQPATESPEPGEVIWRDDRGVTCRRWNWRQGVRTRLSASDKAMWFILESLPEMPVDELYAAGNMLTDGLEKMMPGLRFESTLIGVSMLPSISPELARIAPGFRALSINVIAAPIRDAQVGEIALKEACQAVINGQPAWAQAHIDAWNTVLKAFGAKPKRTPCSAEALRKRVLKDGTMAALDPVVDLYNAVSLRYAVPVGGENSAAYCCGSPRLVFADGSETFDTLKEGQPATESPEPGEVIWRDDRGVTCRRWNWRQGVRTRLSASDKAMWFILESLPEMPVDELYAAGNMLTDGLEKMMPGLRFESTLIGVSMLPSISPELARIAPGFRALSINVIAAPIRDAQVGEIALKEACQAVINGQPAWAQAHIDAWNTVLKAFGAKPKRTPCSAEALRKRVLKDGTMAALDPVVDLYNAVSLRYAVPVGGENSAAYCCGSPRLVFADGSETFDTLKEGQPATESPEPGEVIWRDDRGVTCRRWNWRQGVRTRLSASDKAMWFILESLPEMPVDELYAAGNMLTDGLEKMMPGLRFESTLIGVSSMLPSISPELARIAPGFRALSINVIAAPIRDAQVGEIALKEACQAVINGQPAWAQAHIDAWNTVLKAFGAKPKRTPCSAEALRKRVLKDGTMAALDPVVDLYNAVSLRYAVPVGGENSAAYCCGSPRLVFADGSETFDTLKEGQPATESPEPGEVIWRDDRGVTCRRWNWRQGVRTRLSASDKAMWFILESLPEMPVDELYAAGNMLTDGLEKMMPGLRFESTLIGV

InterPro domains:
  IPR005146 B3/B4 tRNA-binding domain [PF03483] (63-195)
  IPR005146 B3/B4 tRNA-binding domain [SM00873] (61-217)
  IPR020825 Phenylalanyl-tRNA synthetase-like, B3/B4 [G3DSA:3.50.40.10] (71-194)

Solvent-accessible surface area: 75064 Å² total; per-residue (Å²): 137,21,114,13,58,10,24,58,99,0,10,166,42,2,84,14,0,12,0,4,3,1,28,4,96,18,20,48,18,99,53,38,105,17,0,85,85,16,7,128,96,0,5,99,5,0,58,45,8,80,12,51,29,0,34,10,1,12,62,15,1,31,86,9,0,133,60,24,65,12,144,19,200,190,15,18,0,29,4,43,37,18,16,112,112,0,57,176,100,50,61,16,65,59,126,31,33,0,21,5,2,24,17,0,0,2,4,71,36,5,0,2,10,15,0,5,30,17,85,24,21,52,44,52,1,67,0,38,54,5,104,22,90,19,75,1,46,6,67,130,150,62,113,118,30,100,62,52,4,96,96,30,2,0,0,4,49,0,89,160,3,1,2,8,15,42,0,10,41,106,42,1,58,50,1,132,14,47,13,39,24,111,35,1,2,0,7,0,3,0,4,64,78,0,58,12,44,50,0,25,30,0,4,78,39,0,7,89,11,0,77,140,0,0,66,70,13,162,74,127,39,37,13,8,0,3,108,22,130,14,58,11,25,58,99,0,8,166,45,2,81,14,1,13,0,5,4,1,21,3,86,26,19,45,16,94,44,20,66,16,0,84,95,14,5,122,86,0,8,77,5,1,12,93,45,84,14,108,35,4,116,51,1,6,72,12,0,23,87,9,0,120,60,25,65,9,137,12,149,198,17,20,0,28,4,39,44,17,29,55,110,0,13,73,92,22,84,13,62,66,131,30,32,0,21,4,2,22,19,0,0,1,3,67,38,3,0,2,9,16,0,6,29,18,88,25,22,53,44,52,0,63,0,39,54,6,104,23,91,17,73,2,50,8,91,136,146,63,118,121,34,107,58,55,3,105,96,30,3,0,0,5,52,0,89,165,3,1,2,9,13,43,0,11,38,114,52,7,50,43,1,150,16,47,16,45,20,166,26,1,2,0,8,0,4,0,6,67,78,0,56,14,44,51,0,26,32,0,4,78,38,0,8,90,10,0,74,139,0,0,63,70,12,168,75,119,40,38,12,7,0,3,113,18,138,25,59,27,19,82,98,0,9,130,37,2,46,3,2,37,0,4,2,1,23,4,95,22,22,88,60,165,48,52,91,15,0,87,90,18,8,117,88,0,4,98,9,2,87,118,53,97,11,107,37,4,121,52,1,9,71,13,1,26,92,8,0,136,55,22,67,11,153,10,156,163,18,24,0,30,4,28,34,15,33,109,119,0,106,165,86,38,67,25,76,69,131,31,37,0,22,4,2,26,16,0,0,2,4,75,35,4,0,1,8,11,4,2,31,18,84,28,25,57,43,41,0,66,0,35,61,5,100,23,88,20,76,0,43,9,90,156,146,62,124,110,23,97,64,54,4,96,98,33,2,0,0,4,47,0,83,164,3,2,2,1,14,40,1,9,42,111,61,5,40,43,1,155,16,45,12,96,22,178,33,1,1,0,4,0,4,0,5,45,80,0,62,51,70,54,0,16,27,0,4,40,36,0,11,60,10,0,13,136,0,0,36,10,0,59,14,55,4,49,74,20,10,3,116,19,138,21,61,28,23,76,76,0,16,138,36,1,46,5,2,42,0,4,3,1,23,4,92,22,22,87,58,163,44,64,123,15,0,98,77,15,7,124,81,0,5,80,6,2,93,116,51,95,10,109,39,5,121,50,0,7,72,12,1,26,91,7,0,132,54,22,70,10,146,8,160,178,18,25,0,31,4,30,42,17,32,113,113,0,102,174,90,33,81,18,63,60,125,33,35,0,22,4,2,29,18,0,0,2,3,73,35,4,0,0,9,11,4,2,30,17,84,25,24,54,43,37,0,65,0,39,72,4,101,23,89,20,77,0,42,8,76,110,166,67,114,121,25,92,39,55,4,100,98,32,3,0,0,4,48,0,83,158,3,2,2,1,15,40,0,10,41,108,62,5,44,52,1,155,9,47,11,90,23,169,33,1,1,0,4,0,3,0,4,73,82,0,62,48,68,54,0,16,27,0,4,36,39,0,12,66,9,0,14,136,0,0,37,10,0,60,14,73,4,49,75,22,12,3,115,22,134,15,54,10,26,54,47,0,10,83,44,1,82,15,1,14,0,6,3,1,21,3,86,26,20,106,61,193,35,55,114,15,0,87,94,15,6,133,97,0,6,96,8,1,10,91,47,96,9,106,37,5,117,52,1,8,71,15,1,22,89,8,0,130,49,12,18,11,106,18,129,184,16,28,0,31,5,46,44,22,27,74,111,0,14,80,85,20,64,19,56,49,135,27,32,0,22,4,2,25,21,0,0,2,3,70,36,4,0,1,8,14,4,5,28,17,84,24,22,52,45,50,0,63,0,38,28,1,102,22,94,18,72,0,47,8,69,150,172,55,114,106,29,98,60,56,4,94,34,0,3,0,0,5,50,0,89,163,3,0,2,6,15,42,0,10,40,112,53,2,59,48,3,140,17,44,14,98,22,176,27,1,2,0,8,0,3,0,6,67,81,0,59,12,40,48,0,26,33,0,3,79,39,0,9,89,9,0,76,135,0,0,71,69,18,170,76,127,39,36,14,6,0,3,103,25,130,14,58,12,24,59,46,0,8,83,43,2,80,13,1,12,0,4,3,1,18,4,81,20,17,106,65,191,49,61,101,16,0,46,84,17,5,126,96,0,3,113,8,0,58,52,8,95,7,53,31,0,34,10,1,11,63,14,1,30,93,8,0,138,51,12,28,12,121,11,201,188,17,13,0,30,5,39,41,20,15,108,94,0,67,162,78,40,58,12,62,70,116,30,29,0,20,0,2,24,16,0,0,2,4,72,35,4,0,1,10,14,0,4,27,17,86,24,22,52,45,53,0,66,0,36,27,1,102,24,88,20,73,1,45,8,70,105,178,70,120,116,26,99,49,54,4,78,35,0,3,0,0,5,48,0,91,162,3,1,2,10,14,44,1,12,41,97,51,2,56,50,2,136,9,44,14,82,23,157,34,0,1,0,7,0,3,0,5,64,79,0,56,10,44,48,0,24,31,0,3,81,41,0,7,91,9,0,77,138,0,0,63,66,14,153,77,120,40,38,12,7,0,2,116,17,139,23,61,26,23,113,93,0,39,209,38,2,86,38,4,40,0,4,3,1,22,5,91,21,22,89,25,38,27,22,49,12,0,112,71,16,11,105,78,0,3,95,4,1,93,113,52,87,12,107,37,5,121,52,1,9,71,14,1,27,87,7,0,131,56,22,66,8,157,13,208,186,13,31,0,33,4,23,28,21,34,124,138,0,105,169,96,37,79,40,87,36,183,26,34,0,31,12,2,27,22,0,0,3,3,93,35,4,0,1,10,8,4,2,31,19,83,27,25,57,40,41,0,67,0,34,56,4,104,21,92,20,86,0,39,8,86,137,182,57,128,123,20,111,53,54,5,93,100,32,3,0,0,5,45,0,83,160,3,1,2,2,14,39,0,9,39,110,65,4,45,53,1,151,7,42,10,86,23,170,35,0,1,0,4,0,4,0,5,75,79,0,64,51,73,53,0,16,27,0,4,33,41,0,11,62,9,0,13,134,0,0,37,9,0,62,15,68,4,50,80,29,41,48,164,58,13,115,22,61,28,18,113,92,0,39,204,37,1,86,38,3,42,0,3,3,1,23,5,89,19,23,85,26,37,25,15,46,16,0,87,85,12,9,138,83,0,4,102,17,1,92,122,49,97,7,96,35,6,118,51,0,9,68,13,1,19,90,8,0,132,57,21,62,10,116,6,148,185,20,26,0,32,4,19,45,28,31,76,134,0,107,152,68,36,79,43,66,60,136,29,34,0,24,3,2,25,21,0,0,3,3,93,39,4,0,2,9,10,4,3,30,16,83,29,25,57,43,41,0,67,0,34,56,4,103,23,93,20,70,0,41,7,72,138,160,58,116,123,20,103,43,56,3,101,100,32,2,0,0,5,47,0,83,162,3,1,2,2,15,43,0,10,41,106,64,5,54,51,1,163,12,48,12,96,22,176,32,1,1,0,4,0,3,0,5,74,79,0,65,50,71,56,0,17,27,0,5,38,42,0,13,68,9,0,16,133,0,0,36,8,0,61,12,70,5,42,80,27,41,51

Radius of gyration: 40.16 Å; Cα contacts (8 Å, |Δi|>4): 4208; chains: 8; bounding box: 90×93×91 Å

Secondary structure (DSSP, 8-state):
----EE-GGGGGTSTT-EEEEEEEE----S-THHHHHHHHHHHHHHHTT--TTHHHHHHHHHHHHHHTT--TTTS--HHHHHHHHHHHHSS-----HHHHHHHHHHHHHT--EEEEEGGG-SS--EEEE--S---EEEEETTEEEEE-PPTT-EEEE-SSSEEEETTTTEE-STTB--TT-SEEEEEEEE-TTS-HHHHHHHHHHHHHHHHHHSTT-EEEEEEEE-/----EE-TTHHHHSTT-EEEEEEEE----S-TTHHHHHHHHHHHHHHTT--TTHHHHHHHHHHHHHHTT--TTTS--HHHHHHHHHHHHSS-----HHHHHHHHHHHHHT--EEEEEGGG-SS--EEEE--S---EEEEETTEEEEE-PPTT-EEEE-SSSEEEETTTTEE-STTB--TT-SEEEEEEEE-TTS-HHHHHHHHHHHHHHHHHHSTT-EEEEEEEE-/----EE-GGGGGT-TT-EEEEEEEE----S-TTHHHHHHHHHHHHHHTT--TTHHHHHHHHHHHHHHTT--TTTS--HHHHHHHHHHHHSS---S-HHHHHHHHHHHHHT--EEEEEGGG-SS--EEEE--S---EEEESSSSEEEE-PPTT-EEEE-SSSEEEETTTTEE-STTB--TT-SEEEEEEEE-TTS-HHHHHHHHHHHHHHHHHHSTT-EEEEEEEE-/----EE-GGGGGT-TT-EEEEEEEE----S-TTHHHHHHHHHHHHHHTT--TTHHHHHHHHHHHHHHTT--TTTS--HHHHHHHHHHHHSS-----HHHHHHHHHHHHHT--EEEEEGGG-SS--EEEE--S---EEEEETTEEEEE-PPTT-EEEE-SSSEEEETTTTEE-STTB--TT-SEEEEEEEE-TTS-HHHHHHHHHHHHHHHHHHSTT-EEEEEEEE-/----EE-GGGGGTSTT-EEEEEEEE----S-TTHHHHHHHHHHHHHHTT--TTHHHHHHHHHHHHHHTT--TTTS--HHHHHHHHHHHHSS-----HHHHHHHHHHHHHT--EEEEEGGG-SS--EEEE--S---EEEEETTEEEEE-PPTT-EEEE-SSSEEEETTTTEE-STTB--TT-SEEEEEEEE-TTS-HHHHHHHHHHHHHHHHHHSTT-EEEEEEEE-/----EE-GGGGGTSTT-EEEEEEEE----S-TTHHHHHHHHHHHHHHTT--TTHHHHHHHHHHHHHHTT--TTTS--HHHHHHHHHHHHSS-----HHHHHHHHHHHHHT--EEEEEGGG-SS--EEEE--S---EEEEETTEEEEE-PPTT-EEEE-SSSEEEETTTTEE-STTB--TT-SEEEEEEEE-TTS-HHHHHHHHHHHHHHHHHHSTT-EEEEEEEE-/----EE-GGGGGT-TT-EEEEEEEE----S-TTHHHHHHHHHHHHHHTT--TTHHHHHHHHHHHHHTTT--TTTS--HHHHHHHHHHHHS----S-HHHHHHHHHHHHHT--EEEEEGGG-SS--EEEE--S---EEEEETTEEEEE-PPTT-EEEE-SSSEEEETTTTEE-STTB--TT-SEEEEEEEE-TTS-HHHHHHHHHHHHHHHHHHSTT-EEEEEEEE-/-----EE-GGGGGT-TT-EEEEEEEE----S-TTHHHHHHHHHHHHHHTT--TTHHHHHHHHHHHHHHTT--TTTS--HHHHHHHHHHHHS------HHHHHHHHHHHHTT--EEEEEGGG-SS--EEEE--S---EEEESSSSEEEE-PPTT-EEEE-SSSEEEETTTTEE-STTB--TT-SEEEEEEEE-TTS-HHHHHHHHHHHHHHHHHHSTT-EEEEEEEE-